Protein 3WWP (pdb70)

B-factor: mean 29.67, std 16.11, range [9.2, 500.0]

Sequence (1568 aa):
EGFMVSAHFILIHTICHGAWLWYKLIPLLQSAGHNATAIDLVASGIDPRQLEQIGTWEQYSEPLFTLIESIPEGKKVILVGESGGGINIALAAEKYPEKVSALVFHNALMPDIDHSPAFVYKKFSEVFTDWKDSIFSNYTYGNDTVTAVELGDRTLAENIFSNSPIEDVELAKHLVRKGSFFEQDLDTLPNFTSEGYGSIRRVYVYGEEDQIFSRDFQLWQINNYKPDKVYCVPSADHKIQISKVNELAQILQEVANSASDLLAVGFMVSAHFILIHTICHGAWLWYKLIPLLQSAGHNATAIDLVASGIDPRQLEQIGTWEQYSEPLFTLIESIPEGKKVILVGESGGGINIALAAEKYPEKVSALVFHNALMPDIDHSPAFVYKKFSEVFTDWKDSIFSNYTYGNDTVTAVELGDRTLAENIFSNSPIEDVELAKHLVRKGSFFEQDLDTLPNFTSEGYGSIRRVYVYGEEDQIFSRDFQLWQINNYKPDKVYCVPSADHKIQISKVNELAQILQEVANSASDLEGFMVSAHFILIHTICHGAWLWYKLIPLLQSAGHNATAIDLVASGIDPRQLEQIGTWEQYSEPLFTLIESIPEGKKVILVGESGGGINIALAAEKYPEKVSALVFHNALMPDIDHSPAFVYKKFSEVFTDWKDSIFSNYTYGNDTVTAVELGDRTLAENIFSNSPIEDVELAKHLVRKGSFFEQDLDTLPNFTSEGYGSIRRVYVYGEEDQIFSRDFQLWQINNYKPDKVYCVPSADHKIQISKVNELAQILQEVANSASDLGFMVSAHFILIHTICHGAWLWYKLIPLLQSAGHNATAIDLVASGIDPRQLEQIGTWEQYSEPLFTLIESIPEGKKVILVGESGGGINIALAAEKYPEKVSALVFHNALMPDIDHSPAFVYKKFSEVFTDWKDSIFSNYTYGNDTVTAVELGDRTLAENIFSNSPIEDVELAKHLVRKGSFFEQDLDTLPNFTSEGYGSIRRVYVYGEEDQIFSRDFQLWQINNYKPDKVYCVPSADHKIQISKVNELAQILQEVANSGFMVSAHFILIHTICHGAWLWYKLIPLLQSAGHNATAIDLVASGIDPRQLEQIGTWEQYSEPLFTLIESIPEGKKVILVGESGGGINIALAAEKYPEKVSALVFHNALMPDIDHSPAFVYKKFSEVFTDWKDSIFSNYTYGNDTVTAVELGDRTLAENIFSNSPIEDVELAKHLVRKGSFFEQDLDTLPNFTSEGYGSIRRVYVYGEEDQIFSRDFQLWQINNYKPDKVYCVPSADHKIQISKVNELAQILQEVANSAGFMVSAHFILIHTICHGAWLWYKLIPLLQSAGHNATAIDLVASGIDPRQLEQIGTWEQYSEPLFTLIESIPEGKKVILVGESGGGINIALAAEKYPEKVSALVFHNALMPDIDHSPAFVYKKFSEVFTDWKDSIFSNYTYGNDTVTAVELGDRTLAENIFSNSPIEDVELAKHLVRKGSFFEQDLDTLPNFTSEGYGSIRRVYVYGEEDQIFSRDFQLWQINNYKPDKVYCVPSADHKIQISKVNELAQILQEVANSASDLLAVA

Structure (mmCIF, N/CA/C/O backbone):
data_3WWP
#
_entry.id   3WWP
#
_cell.length_a   191.962
_cell.length_b   261.581
_cell.length_c   91.987
_cell.angle_alpha   90.00
_cell.angle_beta   90.00
_cell.angle_gamma   90.00
#
_symmetry.space_group_name_H-M   'C 2 2 2'
#
loop_
_entity.id
_entity.type
_entity.pdbx_description
1 polymer '(S)-hydroxynitrile lyase'
2 non-polymer 'CITRIC ACID'
3 non-polymer 1,2-ETHANEDIOL
4 non-polymer 'SULFATE ION'
5 non-polymer 'CHLORIDE ION'
6 water water
#
loop_
_atom_site.group_PDB
_atom_site.id
_atom_site.type_symbol
_atom_site.label_atom_id
_atom_site.label_alt_id
_atom_site.label_comp_id
_atom_site.label_asym_id
_atom_site.label_entity_id
_atom_site.label_seq_id
_atom_site.pdbx_PDB_ins_code
_atom_site.Cartn_x
_atom_site.Cartn_y
_atom_site.Cartn_z
_atom_site.occupancy
_atom_site.B_iso_or_equiv
_atom_site.auth_seq_id
_atom_site.auth_comp_id
_atom_site.auth_asym_id
_atom_site.auth_atom_id
_atom_site.pdbx_PDB_model_num
ATOM 1 N N . GLU A 1 23 ? -0.269 -48.374 -39.387 1.00 32.32 -2 GLU A N 1
ATOM 2 C CA . GLU A 1 23 ? -0.891 -46.994 -39.481 1.00 37.67 -2 GLU A CA 1
ATOM 3 C C . GLU A 1 23 ? -0.089 -46.120 -40.474 1.00 39.52 -2 GLU A C 1
ATOM 4 O O . GLU A 1 23 ? 1.156 -46.183 -40.489 1.00 40.46 -2 GLU A O 1
ATOM 10 N N . GLY A 1 24 ? -0.797 -45.367 -41.333 1.00 33.77 -1 GLY A N 1
ATOM 11 C CA . GLY A 1 24 ? -0.178 -44.462 -42.331 1.00 28.02 -1 GLY A CA 1
ATOM 12 C C . GLY A 1 24 ? -0.918 -43.126 -42.449 1.00 21.36 -1 GLY A C 1
ATOM 13 O O . GLY A 1 24 ? -1.368 -42.566 -41.453 1.00 21.88 -1 GLY A O 1
ATOM 14 N N . PHE A 1 25 ? -0.994 -42.573 -43.649 1.00 19.37 0 PHE A N 1
ATOM 15 C CA . PHE A 1 25 ? -1.673 -41.294 -43.851 1.00 18.57 0 PHE A CA 1
ATOM 16 C C . PHE A 1 25 ? -2.597 -41.347 -45.056 1.00 21.25 0 PHE A C 1
ATOM 17 O O . PHE A 1 25 ? -2.423 -42.154 -45.984 1.00 23.42 0 PHE A O 1
ATOM 25 N N . MET A 1 26 ? -3.570 -40.456 -45.059 1.00 18.61 1 MET A N 1
ATOM 26 C CA . MET A 1 26 ? -4.425 -40.295 -46.223 1.00 19.95 1 MET A CA 1
ATOM 27 C C . MET A 1 26 ? -4.873 -38.844 -46.269 1.00 20.42 1 MET A C 1
ATOM 28 O O . MET A 1 26 ? -4.628 -38.089 -45.335 1.00 17.87 1 MET A O 1
ATOM 33 N N . VAL A 1 27 ? -5.431 -38.453 -47.396 1.00 20.92 2 VAL A N 1
ATOM 34 C CA . VAL A 1 27 ? -5.876 -37.092 -47.574 1.00 26.28 2 VAL A CA 1
ATOM 35 C C . VAL A 1 27 ? -7.124 -36.794 -46.749 1.00 24.52 2 VAL A C 1
ATOM 36 O O . VAL A 1 27 ? -7.986 -37.656 -46.600 1.00 30.51 2 VAL A O 1
ATOM 40 N N . SER A 1 28 ? -7.033 -35.683 -46.018 1.00 22.14 3 SER A N 1
ATOM 41 C CA . SER A 1 28 ? -8.094 -35.054 -45.235 1.00 21.52 3 SER A CA 1
ATOM 42 C C . SER A 1 28 ? -8.777 -34.058 -46.142 1.00 26.92 3 SER A C 1
ATOM 43 O O . SER A 1 28 ? -8.135 -33.113 -46.573 1.00 23.17 3 SER A O 1
ATOM 46 N N . ALA A 1 29 ? -10.053 -34.286 -46.471 1.00 22.17 4 ALA A N 1
ATOM 47 C CA . ALA A 1 29 ? -10.754 -33.452 -47.434 1.00 19.26 4 ALA A CA 1
ATOM 48 C C . ALA A 1 29 ? -11.262 -32.181 -46.781 1.00 17.75 4 ALA A C 1
ATOM 49 O O . ALA A 1 29 ? -11.442 -32.100 -45.554 1.00 19.02 4 ALA A O 1
ATOM 51 N N . HIS A 1 30 ? -11.479 -31.166 -47.605 1.00 16.22 5 HIS A N 1
ATOM 52 C CA . HIS A 1 30 ? -12.155 -29.966 -47.141 1.00 18.15 5 HIS A CA 1
ATOM 53 C C . HIS A 1 30 ? -13.478 -29.899 -47.878 1.00 16.01 5 HIS A C 1
ATOM 54 O O . HIS A 1 30 ? -13.524 -29.683 -49.089 1.00 16.92 5 HIS A O 1
ATOM 61 N N . PHE A 1 31 ? -14.540 -30.201 -47.151 1.00 15.52 6 PHE A N 1
ATOM 62 C CA . PHE A 1 31 ? -15.902 -30.117 -47.681 1.00 13.71 6 PHE A CA 1
ATOM 63 C C . PHE A 1 31 ? -16.459 -28.712 -47.509 1.00 13.41 6 PHE A C 1
ATOM 64 O O . PHE A 1 31 ? -16.337 -28.094 -46.443 1.00 17.49 6 PHE A O 1
ATOM 72 N N . ILE A 1 32 ? -17.076 -28.211 -48.556 1.00 13.62 7 ILE A N 1
ATOM 73 C CA . ILE A 1 32 ? -17.858 -26.994 -48.469 1.00 13.90 7 ILE A CA 1
ATOM 74 C C . ILE A 1 32 ? -19.326 -27.356 -48.725 1.00 14.15 7 ILE A C 1
ATOM 75 O O . ILE A 1 32 ? -19.629 -28.006 -49.715 1.00 14.81 7 ILE A O 1
ATOM 80 N N . LEU A 1 33 ? -20.183 -27.029 -47.750 1.00 11.97 8 LEU A N 1
ATOM 81 C CA . LEU A 1 33 ? -21.564 -27.528 -47.671 1.00 11.67 8 LEU A CA 1
ATOM 82 C C . LEU A 1 33 ? -22.489 -26.363 -47.987 1.00 11.12 8 LEU A C 1
ATOM 83 O O . LEU A 1 33 ? -22.382 -25.316 -47.358 1.00 10.76 8 LEU A O 1
ATOM 88 N N . ILE A 1 34 ? -23.363 -26.540 -48.984 1.00 10.88 9 ILE A N 1
ATOM 89 C CA . ILE A 1 34 ? -24.153 -25.468 -49.576 1.00 10.47 9 ILE A CA 1
ATOM 90 C C . ILE A 1 34 ? -25.648 -25.823 -49.540 1.00 12.51 9 ILE A C 1
ATOM 91 O O . ILE A 1 34 ? -26.102 -26.820 -50.139 1.00 12.04 9 ILE A O 1
ATOM 96 N N . HIS A 1 35 ? -26.365 -25.018 -48.768 1.00 11.16 10 HIS A N 1
ATOM 97 C CA . HIS A 1 35 ? -27.795 -25.137 -48.543 1.00 10.43 10 HIS A CA 1
ATOM 98 C C . HIS A 1 35 ? -28.581 -24.792 -49.802 1.00 11.21 10 HIS A C 1
ATOM 99 O O . HIS A 1 35 ? -28.066 -24.148 -50.725 1.00 11.46 10 HIS A O 1
ATOM 106 N N . THR A 1 36 ? -29.876 -25.122 -49.781 1.00 11.55 11 THR A N 1
ATOM 107 C CA . THR A 1 36 ? -30.812 -24.774 -50.830 1.00 12.04 11 THR A CA 1
ATOM 108 C C . THR A 1 36 ? -31.480 -23.439 -50.540 1.00 13.14 11 THR A C 1
ATOM 109 O O . THR A 1 36 ? -31.347 -22.867 -49.443 1.00 11.87 11 THR A O 1
ATOM 113 N N . ILE A 1 37 ? -32.268 -22.961 -51.477 1.00 11.66 12 ILE A N 1
ATOM 114 C CA . ILE A 1 37 ? -32.982 -21.703 -51.245 1.00 13.46 12 ILE A CA 1
ATOM 115 C C . ILE A 1 37 ? -33.891 -21.805 -50.004 1.00 13.22 12 ILE A C 1
ATOM 116 O O . ILE A 1 37 ? -34.406 -22.905 -49.657 1.00 10.65 12 ILE A O 1
ATOM 121 N N . CYS A 1 38 ? -34.023 -20.681 -49.321 1.00 12.29 13 CYS A N 1
ATOM 122 C CA . CYS A 1 38 ? -34.846 -20.529 -48.100 1.00 13.21 13 CYS A CA 1
ATOM 123 C C . CYS A 1 38 ? -34.144 -21.020 -46.857 1.00 12.80 13 CYS A C 1
ATOM 124 O O . CYS A 1 38 ? -34.650 -20.797 -45.767 1.00 13.41 13 CYS A O 1
ATOM 127 N N . HIS A 1 39 ? -33.088 -21.827 -47.014 1.00 12.88 14 HIS A N 1
ATOM 128 C CA . HIS A 1 39 ? -32.364 -22.408 -45.871 1.00 11.95 14 HIS A CA 1
ATOM 129 C C . HIS A 1 39 ? -31.024 -21.696 -45.696 1.00 10.95 14 HIS A C 1
ATOM 130 O O . HIS A 1 39 ? -30.892 -20.527 -46.080 1.00 12.02 14 HIS A O 1
ATOM 137 N N . GLY A 1 40 ? -30.176 -22.261 -44.854 1.00 11.98 15 GLY A N 1
ATOM 138 C CA . GLY A 1 40 ? -28.897 -21.619 -44.496 1.00 11.11 15 GLY A CA 1
ATOM 139 C C . GLY A 1 40 ? -27.918 -22.625 -43.931 1.00 11.92 15 GLY A C 1
ATOM 140 O O . GLY A 1 40 ? -28.188 -23.840 -43.889 1.00 11.26 15 GLY A O 1
ATOM 141 N N . ALA A 1 41 ? -26.736 -22.120 -43.578 1.00 11.26 16 ALA A N 1
ATOM 142 C CA . ALA A 1 41 ? -25.648 -22.935 -43.089 1.00 10.77 16 ALA A CA 1
ATOM 143 C C . ALA A 1 41 ? -26.071 -23.782 -41.889 1.00 11.69 16 ALA A C 1
ATOM 144 O O . ALA A 1 41 ? -25.597 -24.889 -41.748 1.00 12.11 16 ALA A O 1
ATOM 146 N N . TRP A 1 42 ? -26.977 -23.250 -41.067 1.00 11.15 17 TRP A N 1
ATOM 147 C CA . TRP A 1 42 ? -27.511 -23.972 -39.905 1.00 11.75 17 TRP A CA 1
ATOM 148 C C . TRP A 1 42 ? -27.975 -25.401 -40.189 1.00 11.11 17 TRP A C 1
ATOM 149 O O . TRP A 1 42 ? -27.935 -26.247 -39.302 1.00 11.47 17 TRP A O 1
ATOM 160 N N . LEU A 1 43 ? -28.432 -25.667 -41.410 1.00 11.12 18 LEU A N 1
ATOM 161 C CA . LEU A 1 43 ? -29.030 -26.959 -41.750 1.00 11.51 18 LEU A CA 1
ATOM 162 C C . LEU A 1 43 ? -28.003 -28.093 -41.638 1.00 12.87 18 LEU A C 1
ATOM 163 O O . LEU A 1 43 ? -28.360 -29.262 -41.462 1.00 11.75 18 LEU A O 1
ATOM 168 N N . TRP A 1 44 ? -26.724 -27.733 -41.761 1.00 11.73 19 TRP A N 1
ATOM 169 C CA . TRP A 1 44 ? -25.618 -28.684 -41.735 1.00 11.74 19 TRP A CA 1
ATOM 170 C C . TRP A 1 44 ? -25.051 -28.953 -40.322 1.00 11.45 19 TRP A C 1
ATOM 171 O O . TRP A 1 44 ? -24.069 -29.661 -40.196 1.00 11.87 19 TRP A O 1
ATOM 182 N N . TYR A 1 45 ? -25.791 -28.560 -39.281 1.00 9.96 20 TYR A N 1
ATOM 183 C CA . TYR A 1 45 ? -25.305 -28.633 -37.914 1.00 9.59 20 TYR A CA 1
ATOM 184 C C . TYR A 1 45 ? -25.038 -30.032 -37.426 1.00 12.10 20 TYR A C 1
ATOM 185 O O . TYR A 1 45 ? -24.106 -30.213 -36.620 1.00 11.60 20 TYR A O 1
ATOM 194 N N . LYS A 1 46 ? -25.764 -31.037 -37.941 1.00 10.52 21 LYS A N 1
ATOM 195 C CA . LYS A 1 46 ? -25.484 -32.423 -37.517 1.00 11.64 21 LYS A CA 1
ATOM 196 C C . LYS A 1 46 ? -24.233 -33.020 -38.197 1.00 12.02 21 LYS A C 1
ATOM 197 O O . LYS A 1 46 ? -23.583 -33.934 -37.660 1.00 11.51 21 LYS A O 1
ATOM 203 N N . LEU A 1 47 ? -24.029 -32.653 -39.455 1.00 12.32 22 LEU A N 1
ATOM 204 C CA . LEU A 1 47 ? -23.008 -33.279 -40.292 1.00 12.73 22 LEU A CA 1
ATOM 205 C C . LEU A 1 47 ? -21.596 -32.778 -39.996 1.00 12.17 22 LEU A C 1
ATOM 206 O O . LEU A 1 47 ? -20.643 -33.571 -39.960 1.00 12.43 22 LEU A O 1
ATOM 211 N N . ILE A 1 48 ? -21.466 -31.483 -39.726 1.00 12.85 23 ILE A N 1
ATOM 212 C CA . ILE A 1 48 ? -20.150 -30.875 -39.575 1.00 12.16 23 ILE A CA 1
ATOM 213 C C . ILE A 1 48 ? -19.295 -31.537 -38.488 1.00 13.09 23 ILE A C 1
ATOM 214 O O . ILE A 1 48 ? -18.140 -31.905 -38.765 1.00 14.01 23 ILE A O 1
ATOM 219 N N . PRO A 1 49 ? -19.857 -31.784 -37.281 1.00 13.24 24 PRO A N 1
ATOM 220 C CA . PRO A 1 49 ? -19.059 -32.407 -36.223 1.00 14.17 24 PRO A CA 1
ATOM 221 C C . PRO A 1 49 ? -18.590 -33.819 -36.566 1.00 13.79 24 PRO A C 1
ATOM 222 O O . PRO A 1 49 ? -17.507 -34.232 -36.125 1.00 13.17 24 PRO A O 1
ATOM 226 N N . LEU A 1 50 ? -19.400 -34.578 -37.305 1.00 13.78 25 LEU A N 1
ATOM 227 C CA . LEU A 1 50 ? -19.025 -35.933 -37.723 1.00 13.84 25 LEU A CA 1
ATOM 228 C C . LEU A 1 50 ? -17.853 -35.902 -38.686 1.00 14.19 25 LEU A C 1
ATOM 229 O O . LEU A 1 50 ? -16.923 -36.703 -38.571 1.00 14.53 25 LEU A O 1
ATOM 234 N N . LEU A 1 51 ? -17.854 -34.946 -39.594 1.00 14.26 26 LEU A N 1
ATOM 235 C CA . LEU A 1 51 ? -16.770 -34.858 -40.566 1.00 15.43 26 LEU A CA 1
ATOM 236 C C . LEU A 1 51 ? -15.508 -34.361 -39.911 1.00 14.98 26 LEU A C 1
ATOM 237 O O . LEU A 1 51 ? -14.432 -34.917 -40.142 1.00 18.18 26 LEU A O 1
ATOM 242 N N . GLN A 1 52 ? -15.640 -33.402 -39.012 1.00 14.19 27 GLN A N 1
ATOM 243 C CA . GLN A 1 52 ? -14.502 -32.910 -38.257 1.00 19.31 27 GLN A CA 1
ATOM 244 C C . GLN A 1 52 ? -13.934 -33.933 -37.280 1.00 20.71 27 GLN A C 1
ATOM 245 O O . GLN A 1 52 ? -12.717 -34.069 -37.164 1.00 20.18 27 GLN A O 1
ATOM 251 N N . SER A 1 53 ? -14.807 -34.649 -36.578 1.00 18.16 28 SER A N 1
ATOM 252 C CA . SER A 1 53 ? -14.398 -35.675 -35.632 1.00 19.82 28 SER A CA 1
ATOM 253 C C . SER A 1 53 ? -13.544 -36.711 -36.350 1.00 19.91 28 SER A C 1
ATOM 254 O O . SER A 1 53 ? -12.562 -37.196 -35.826 1.00 19.85 28 SER A O 1
ATOM 257 N N . ALA A 1 54 ? -13.975 -37.059 -37.545 1.00 17.42 29 ALA A N 1
ATOM 258 C CA . ALA A 1 54 ? -13.348 -38.067 -38.353 1.00 17.51 29 ALA A CA 1
ATOM 259 C C . ALA A 1 54 ? -11.993 -37.621 -38.894 1.00 19.29 29 ALA A C 1
ATOM 260 O O . ALA A 1 54 ? -11.247 -38.435 -39.430 1.00 19.34 29 ALA A O 1
ATOM 262 N N . GLY A 1 55 ? -11.747 -36.327 -38.892 1.00 19.20 30 GLY A N 1
ATOM 263 C CA . GLY A 1 55 ? -10.458 -35.825 -39.347 1.00 20.70 30 GLY A CA 1
ATOM 264 C C . GLY A 1 55 ? -10.469 -34.988 -40.601 1.00 20.68 30 GLY A C 1
ATOM 265 O O . GLY A 1 55 ? -9.416 -34.527 -41.033 1.00 20.09 30 GLY A O 1
ATOM 266 N N . HIS A 1 56 ? -11.642 -34.769 -41.188 1.00 14.98 31 HIS A N 1
ATOM 267 C CA . HIS A 1 56 ? -11.779 -33.853 -42.301 1.00 13.83 31 HIS A CA 1
ATOM 268 C C . HIS A 1 56 ? -12.136 -32.427 -41.852 1.00 14.55 31 HIS A C 1
ATOM 269 O O . HIS A 1 56 ? -12.275 -32.134 -40.680 1.00 20.56 31 HIS A O 1
ATOM 276 N N . ASN A 1 57 ? -12.102 -31.518 -42.787 1.00 15.78 32 ASN A N 1
ATOM 277 C CA . ASN A 1 57 ? -12.545 -30.162 -42.589 1.00 16.71 32 ASN A CA 1
ATOM 278 C C . ASN A 1 57 ? -13.919 -29.977 -43.255 1.00 14.57 32 ASN A C 1
ATOM 279 O O . ASN A 1 57 ? -14.114 -30.412 -44.375 1.00 15.82 32 ASN A O 1
ATOM 284 N N . ALA A 1 58 ? -14.839 -29.271 -42.620 1.00 14.37 33 ALA A N 1
ATOM 285 C CA . ALA A 1 58 ? -16.160 -29.043 -43.222 1.00 15.10 33 ALA A CA 1
ATOM 286 C C . ALA A 1 58 ? -16.632 -27.635 -42.914 1.00 17.14 33 ALA A C 1
ATOM 287 O O . ALA A 1 58 ? -16.613 -27.214 -41.735 1.00 18.86 33 ALA A O 1
ATOM 289 N N . THR A 1 59 ? -16.944 -26.876 -43.959 1.00 13.70 34 THR A N 1
ATOM 290 C CA . THR A 1 59 ? -17.339 -25.491 -43.820 1.00 12.94 34 THR A CA 1
ATOM 291 C C . THR A 1 59 ? -18.725 -25.328 -44.418 1.00 13.03 34 THR A C 1
ATOM 292 O O . THR A 1 59 ? -18.968 -25.708 -45.559 1.00 13.31 34 THR A O 1
ATOM 296 N N . ALA A 1 60 ? -19.623 -24.733 -43.675 1.00 11.59 35 ALA A N 1
ATOM 297 C CA . ALA A 1 60 ? -20.932 -24.362 -44.263 1.00 12.60 35 ALA A CA 1
ATOM 298 C C . ALA A 1 60 ? -21.054 -22.858 -44.177 1.00 12.51 35 ALA A C 1
ATOM 299 O O . ALA A 1 60 ? -20.728 -22.263 -43.138 1.00 13.64 35 ALA A O 1
ATOM 301 N N . ILE A 1 61 ? -21.576 -22.253 -45.233 1.00 11.79 36 ILE A N 1
ATOM 302 C CA . ILE A 1 61 ? -21.746 -20.819 -45.279 1.00 13.24 36 ILE A CA 1
ATOM 303 C C . ILE A 1 61 ? -23.194 -20.461 -45.642 1.00 13.74 36 ILE A C 1
ATOM 304 O O . ILE A 1 61 ? -23.887 -21.273 -46.218 1.00 11.99 36 ILE A O 1
ATOM 309 N N . ASP A 1 62 ? -23.601 -19.238 -45.319 1.00 12.78 37 ASP A N 1
ATOM 310 C CA . ASP A 1 62 ? -24.881 -18.695 -45.760 1.00 13.68 37 ASP A CA 1
ATOM 311 C C . ASP A 1 62 ? -24.651 -18.054 -47.109 1.00 13.29 37 ASP A C 1
ATOM 312 O O . ASP A 1 62 ? -23.766 -17.215 -47.251 1.00 13.06 37 ASP A O 1
ATOM 317 N N . LEU A 1 63 ? -25.474 -18.396 -48.084 1.00 11.00 38 LEU A N 1
ATOM 318 C CA . LEU A 1 63 ? -25.529 -17.629 -49.329 1.00 12.37 38 LEU A CA 1
ATOM 319 C C . LEU A 1 63 ? -26.289 -16.298 -49.122 1.00 11.77 38 LEU A C 1
ATOM 320 O O . LEU A 1 63 ? -26.788 -16.008 -48.019 1.00 12.33 38 LEU A O 1
ATOM 325 N N . VAL A 1 64 ? -26.345 -15.455 -50.143 1.00 12.55 39 VAL A N 1
ATOM 326 C CA . VAL A 1 64 ? -26.929 -14.130 -49.975 1.00 11.92 39 VAL A CA 1
ATOM 327 C C . VAL A 1 64 ? -28.392 -14.289 -49.552 1.00 13.63 39 VAL A C 1
ATOM 328 O O . VAL A 1 64 ? -29.086 -15.166 -50.041 1.00 12.45 39 VAL A O 1
ATOM 332 N N . ALA A 1 65 ? -28.818 -13.453 -48.607 1.00 13.65 40 ALA A N 1
ATOM 333 C CA . ALA A 1 65 ? -30.204 -13.358 -48.138 1.00 14.11 40 ALA A CA 1
ATOM 334 C C . ALA A 1 65 ? -30.704 -14.666 -47.541 1.00 12.38 40 ALA A C 1
ATOM 335 O O . ALA A 1 65 ? -31.895 -14.938 -47.533 1.00 12.01 40 ALA A O 1
ATOM 337 N N . SER A 1 66 ? -29.773 -15.490 -47.088 1.00 11.75 41 SER A N 1
ATOM 338 C CA . SER A 1 66 ? -30.108 -16.790 -46.528 1.00 11.88 41 SER A CA 1
ATOM 339 C C . SER A 1 66 ? -29.533 -16.882 -45.086 1.00 12.92 41 SER A C 1
ATOM 340 O O . SER A 1 66 ? -28.505 -16.291 -44.787 1.00 13.17 41 SER A O 1
ATOM 343 N N . GLY A 1 67 ? -30.085 -17.798 -44.283 1.00 12.20 42 GLY A N 1
ATOM 344 C CA . GLY A 1 67 ? -29.648 -17.985 -42.901 1.00 11.80 42 GLY A CA 1
ATOM 345 C C . GLY A 1 67 ? -29.625 -16.647 -42.208 1.00 11.32 42 GLY A C 1
ATOM 346 O O . GLY A 1 67 ? -30.615 -15.926 -42.220 1.00 12.89 42 GLY A O 1
ATOM 347 N N . ILE A 1 68 ? -28.489 -16.272 -41.633 1.00 12.74 43 ILE A N 1
ATOM 348 C CA . ILE A 1 68 ? -28.406 -14.985 -40.956 1.00 12.50 43 ILE A CA 1
ATOM 349 C C . ILE A 1 68 ? -27.699 -13.911 -41.783 1.00 12.99 43 ILE A C 1
ATOM 350 O O . ILE A 1 68 ? -27.346 -12.834 -41.249 1.00 12.50 43 ILE A O 1
ATOM 355 N N . ASP A 1 69 ? -27.534 -14.149 -43.086 1.00 13.61 44 ASP A N 1
ATOM 356 C CA . ASP A 1 69 ? -26.955 -13.125 -43.938 1.00 12.00 44 ASP A CA 1
ATOM 357 C C . ASP A 1 69 ? -27.850 -11.887 -43.909 1.00 13.03 44 ASP A C 1
ATOM 358 O O . ASP A 1 69 ? -29.064 -11.998 -44.005 1.00 12.22 44 ASP A O 1
ATOM 363 N N . PRO A 1 70 ? -27.269 -10.691 -43.803 1.00 13.70 45 PRO A N 1
ATOM 364 C CA . PRO A 1 70 ? -28.149 -9.527 -43.552 1.00 14.27 45 PRO A CA 1
ATOM 365 C C . PRO A 1 70 ? -28.813 -8.917 -44.800 1.00 14.25 45 PRO A C 1
ATOM 366 O O . PRO A 1 70 ? -29.630 -8.017 -44.678 1.00 13.95 45 PRO A O 1
ATOM 370 N N . ARG A 1 71 ? -28.419 -9.347 -45.982 1.00 14.77 46 ARG A N 1
ATOM 371 C CA . ARG A 1 71 ? -29.085 -8.893 -47.190 1.00 15.37 46 ARG A CA 1
ATOM 372 C C . ARG A 1 71 ? -30.497 -9.436 -47.239 1.00 14.44 46 ARG A C 1
ATOM 373 O O . ARG A 1 71 ? -30.797 -10.495 -46.715 1.00 13.70 46 ARG A O 1
ATOM 381 N N . GLN A 1 72 ? -31.341 -8.752 -47.957 1.00 13.66 47 GLN A N 1
ATOM 382 C CA . GLN A 1 72 ? -32.659 -9.262 -48.201 1.00 15.67 47 GLN A CA 1
ATOM 383 C C . GLN A 1 72 ? -32.789 -9.615 -49.695 1.00 14.06 47 GLN A C 1
ATOM 384 O O . GLN A 1 72 ? -31.975 -9.177 -50.545 1.00 12.68 47 GLN A O 1
ATOM 390 N N . LEU A 1 73 ? -33.771 -10.447 -50.007 1.00 14.07 48 LEU A N 1
ATOM 391 C CA . LEU A 1 73 ? -33.782 -11.160 -51.291 1.00 13.31 48 LEU A CA 1
ATOM 392 C C . LEU A 1 73 ? -33.956 -10.165 -52.434 1.00 13.66 48 LEU A C 1
ATOM 393 O O . LEU A 1 73 ? -33.381 -10.324 -53.516 1.00 14.98 48 LEU A O 1
ATOM 398 N N . GLU A 1 74 ? -34.646 -9.066 -52.160 1.00 15.12 49 GLU A N 1
ATOM 399 C CA . GLU A 1 74 ? -34.896 -8.047 -53.207 1.00 15.43 49 GLU A CA 1
ATOM 400 C C . GLU A 1 74 ? -33.655 -7.330 -53.731 1.00 18.43 49 GLU A C 1
ATOM 401 O O . GLU A 1 74 ? -33.714 -6.679 -54.760 1.00 16.78 49 GLU A O 1
ATOM 407 N N . GLN A 1 75 ? -32.547 -7.469 -53.017 1.00 13.52 50 GLN A N 1
ATOM 408 C CA . GLN A 1 75 ? -31.260 -6.912 -53.435 1.00 14.53 50 GLN A CA 1
ATOM 409 C C . GLN A 1 75 ? -30.562 -7.689 -54.515 1.00 12.78 50 GLN A C 1
ATOM 410 O O . GLN A 1 75 ? -29.536 -7.244 -55.028 1.00 14.12 50 GLN A O 1
ATOM 416 N N . ILE A 1 76 ? -31.047 -8.902 -54.794 1.00 13.41 51 ILE A N 1
ATOM 417 C CA . ILE A 1 76 ? -30.471 -9.740 -55.847 1.00 14.05 51 ILE A CA 1
ATOM 418 C C . ILE A 1 76 ? -31.532 -10.314 -56.769 1.00 13.74 51 ILE A C 1
ATOM 419 O O . ILE A 1 76 ? -32.728 -10.364 -56.433 1.00 14.89 51 ILE A O 1
ATOM 424 N N . GLY A 1 77 ? -31.101 -10.663 -57.985 1.00 15.93 52 GLY A N 1
ATOM 425 C CA . GLY A 1 77 ? -31.984 -11.321 -58.930 1.00 14.27 52 GLY A CA 1
ATOM 426 C C . GLY A 1 77 ? -31.356 -12.413 -59.783 1.00 13.89 52 GLY A C 1
ATOM 427 O O . GLY A 1 77 ? -31.981 -12.870 -60.745 1.00 17.52 52 GLY A O 1
ATOM 428 N N . THR A 1 78 ? -30.149 -12.856 -59.426 1.00 14.83 53 THR A N 1
ATOM 429 C CA . THR A 1 78 ? -29.401 -13.765 -60.258 1.00 15.16 53 THR A CA 1
ATOM 430 C C . THR A 1 78 ? -28.643 -14.770 -59.408 1.00 16.30 53 THR A C 1
ATOM 431 O O . THR A 1 78 ? -28.285 -14.498 -58.249 1.00 12.93 53 THR A O 1
ATOM 435 N N . TRP A 1 79 ? -28.328 -15.891 -60.024 1.00 15.16 54 TRP A N 1
ATOM 436 C CA . TRP A 1 79 ? -27.503 -16.914 -59.401 1.00 15.23 54 TRP A CA 1
ATOM 437 C C . TRP A 1 79 ? -26.086 -16.463 -59.128 1.00 14.77 54 TRP A C 1
ATOM 438 O O . TRP A 1 79 ? -25.447 -16.919 -58.152 1.00 15.12 54 TRP A O 1
ATOM 449 N N . GLU A 1 80 ? -25.549 -15.624 -60.007 1.00 15.76 55 GLU A N 1
ATOM 450 C CA . GLU A 1 80 ? -24.149 -15.154 -59.848 1.00 15.77 55 GLU A CA 1
ATOM 451 C C . GLU A 1 80 ? -24.066 -14.320 -58.575 1.00 14.61 55 GLU A C 1
ATOM 452 O O . GLU A 1 80 ? -23.185 -14.519 -57.727 1.00 15.32 55 GLU A O 1
ATOM 458 N N . GLN A 1 81 ? -25.072 -13.475 -58.370 1.00 14.41 56 GLN A N 1
ATOM 459 C CA . GLN A 1 81 ? -25.129 -12.679 -57.139 1.00 14.86 56 GLN A CA 1
ATOM 460 C C . GLN A 1 81 ? -25.357 -13.544 -55.900 1.00 14.11 56 GLN A C 1
ATOM 461 O O . GLN A 1 81 ? -24.679 -13.384 -54.872 1.00 14.04 56 GLN A O 1
ATOM 467 N N . TYR A 1 82 ? -26.339 -14.436 -56.006 1.00 13.90 57 TYR A N 1
ATOM 468 C CA . TYR A 1 82 ? -26.712 -15.347 -54.912 1.00 12.67 57 TYR A CA 1
ATOM 469 C C . TYR A 1 82 ? -25.532 -16.181 -54.409 1.00 14.06 57 TYR A C 1
ATOM 470 O O . TYR A 1 82 ? -25.382 -16.362 -53.203 1.00 11.81 57 TYR A O 1
ATOM 479 N N . SER A 1 83 ? -24.650 -16.570 -55.336 1.00 12.18 58 SER A N 1
ATOM 480 C CA . SER A 1 83 ? -23.567 -17.505 -55.098 1.00 13.90 58 SER A CA 1
ATOM 481 C C . SER A 1 83 ? -22.292 -16.837 -54.635 1.00 13.63 58 SER A C 1
ATOM 482 O O . SER A 1 83 ? -21.313 -17.522 -54.327 1.00 13.52 58 SER A O 1
ATOM 485 N N . GLU A 1 84 ? -22.274 -15.502 -54.581 1.00 14.94 59 GLU A N 1
ATOM 486 C CA . GLU A 1 84 ? -21.012 -14.798 -54.291 1.00 17.32 59 GLU A CA 1
ATOM 487 C C . GLU A 1 84 ? -20.260 -15.321 -53.060 1.00 16.98 59 GLU A C 1
ATOM 488 O O . GLU A 1 84 ? -19.034 -15.438 -53.085 1.00 18.36 59 GLU A O 1
ATOM 494 N N . PRO A 1 85 ? -20.987 -15.673 -51.978 1.00 16.36 60 PRO A N 1
ATOM 495 C CA . PRO A 1 85 ? -20.241 -16.110 -50.799 1.00 14.26 60 PRO A CA 1
ATOM 496 C C . PRO A 1 85 ? -19.479 -17.389 -51.036 1.00 14.23 60 PRO A C 1
ATOM 497 O O . PRO A 1 85 ? -18.409 -17.577 -50.467 1.00 14.41 60 PRO A O 1
ATOM 501 N N . LEU A 1 86 ? -20.008 -18.246 -51.904 1.00 15.25 61 LEU A N 1
ATOM 502 C CA . LEU A 1 86 ? -19.335 -19.490 -52.253 1.00 14.16 61 LEU A CA 1
ATOM 503 C C . LEU A 1 86 ? -18.131 -19.203 -53.174 1.00 14.36 61 LEU A C 1
ATOM 504 O O . LEU A 1 86 ? -17.044 -19.733 -52.966 1.00 14.88 61 LEU A O 1
ATOM 509 N N . PHE A 1 87 ? -18.290 -18.276 -54.097 1.00 15.02 62 PHE A N 1
ATOM 510 C CA . PHE A 1 87 ? -17.190 -17.900 -54.991 1.00 16.31 62 PHE A CA 1
ATOM 511 C C . PHE A 1 87 ? -16.051 -17.263 -54.200 1.00 17.95 62 PHE A C 1
ATOM 512 O O . PHE A 1 87 ? -14.879 -17.630 -54.389 1.00 16.45 62 PHE A O 1
ATOM 520 N N . THR A 1 88 ? -16.400 -16.376 -53.268 1.00 17.48 63 THR A N 1
ATOM 521 C CA . THR A 1 88 ? -15.425 -15.729 -52.377 1.00 20.34 63 THR A CA 1
ATOM 522 C C . THR A 1 88 ? -14.657 -16.731 -51.504 1.00 21.44 63 THR A C 1
ATOM 523 O O . THR A 1 88 ? -13.427 -16.688 -51.417 1.00 18.71 63 THR A O 1
ATOM 527 N N . LEU A 1 89 ? -15.358 -17.733 -50.985 1.00 18.98 64 LEU A N 1
ATOM 528 C CA . LEU A 1 89 ? -14.723 -18.797 -50.212 1.00 18.81 64 LEU A CA 1
ATOM 529 C C . LEU A 1 89 ? -13.705 -19.563 -51.056 1.00 19.09 64 LEU A C 1
ATOM 530 O O . LEU A 1 89 ? -12.618 -19.877 -50.592 1.00 18.66 64 LEU A O 1
ATOM 535 N N . ILE A 1 90 ? -14.125 -19.953 -52.245 1.00 16.03 65 ILE A N 1
ATOM 536 C CA . ILE A 1 90 ? -13.307 -20.761 -53.118 1.00 19.42 65 ILE A CA 1
ATOM 537 C C . ILE A 1 90 ? -12.035 -19.990 -53.505 1.00 23.65 65 ILE A C 1
ATOM 538 O O . ILE A 1 90 ? -10.943 -20.552 -53.550 1.00 24.28 65 ILE A O 1
ATOM 543 N N . GLU A 1 91 ? -12.180 -18.692 -53.711 1.00 22.91 66 GLU A N 1
ATOM 544 C CA . GLU A 1 91 ? -11.044 -17.833 -54.030 1.00 22.42 66 GLU A CA 1
ATOM 545 C C . GLU A 1 91 ? -10.020 -17.736 -52.905 1.00 27.50 66 GLU A C 1
ATOM 546 O O . GLU A 1 91 ? -8.849 -17.503 -53.161 1.00 29.64 66 GLU A O 1
ATOM 552 N N . SER A 1 92 ? -10.443 -18.011 -51.682 1.00 24.22 67 SER A N 1
ATOM 553 C CA . SER A 1 92 ? -9.574 -17.978 -50.531 1.00 27.18 67 SER A CA 1
ATOM 554 C C . SER A 1 92 ? -8.810 -19.287 -50.329 1.00 28.55 67 SER A C 1
ATOM 555 O O . SER A 1 92 ? -8.010 -19.383 -49.416 1.00 29.21 67 SER A O 1
ATOM 558 N N . ILE A 1 93 ? -9.149 -20.325 -51.084 1.00 23.73 68 ILE A N 1
ATOM 559 C CA . ILE A 1 93 ? -8.511 -21.624 -50.895 1.00 25.42 68 ILE A CA 1
ATOM 560 C C . ILE A 1 93 ? -7.083 -21.505 -51.450 1.00 26.98 68 ILE A C 1
ATOM 561 O O . ILE A 1 93 ? -6.907 -21.046 -52.577 1.00 26.23 68 ILE A O 1
ATOM 566 N N . PRO A 1 94 ? -6.079 -21.951 -50.678 1.00 31.14 69 PRO A N 1
ATOM 567 C CA . PRO A 1 94 ? -4.698 -21.756 -51.137 1.00 33.09 69 PRO A CA 1
ATOM 568 C C . PRO A 1 94 ? -4.384 -22.493 -52.421 1.00 36.47 69 PRO A C 1
ATOM 569 O O . PRO A 1 94 ? -4.976 -23.534 -52.716 1.00 28.54 69 PRO A O 1
ATOM 573 N N . GLU A 1 95 ? -3.396 -21.978 -53.147 1.00 39.21 70 GLU A N 1
ATOM 574 C CA . GLU A 1 95 ? -3.081 -22.472 -54.471 1.00 44.36 70 GLU A CA 1
ATOM 575 C C . GLU A 1 95 ? -2.679 -23.920 -54.348 1.00 34.61 70 GLU A C 1
ATOM 576 O O . GLU A 1 95 ? -2.136 -24.336 -53.326 1.00 34.97 70 GLU A O 1
ATOM 582 N N . GLY A 1 96 ? -3.092 -24.717 -55.324 1.00 44.29 71 GLY A N 1
ATOM 583 C CA . GLY A 1 96 ? -2.891 -26.158 -55.258 1.00 49.09 71 GLY A CA 1
ATOM 584 C C . GLY A 1 96 ? -3.695 -26.973 -54.246 1.00 47.89 71 GLY A C 1
ATOM 585 O O . GLY A 1 96 ? -3.578 -28.192 -54.244 1.00 52.44 71 GLY A O 1
ATOM 586 N N . LYS A 1 97 ? -4.458 -26.346 -53.346 1.00 43.25 72 LYS A N 1
ATOM 587 C CA . LYS A 1 97 ? -5.450 -27.103 -52.551 1.00 34.60 72 LYS A CA 1
ATOM 588 C C . LYS A 1 97 ? -6.808 -27.148 -53.271 1.00 27.75 72 LYS A C 1
ATOM 589 O O . LYS A 1 97 ? -7.118 -26.287 -54.103 1.00 25.72 72 LYS A O 1
ATOM 595 N N . LYS A 1 98 ? -7.594 -28.187 -52.982 1.00 23.39 73 LYS A N 1
ATOM 596 C CA . LYS A 1 98 ? -8.890 -28.365 -53.648 1.00 20.80 73 LYS A CA 1
ATOM 597 C C . LYS A 1 98 ? -9.946 -28.684 -52.592 1.00 19.88 73 LYS A C 1
ATOM 598 O O . LYS A 1 98 ? -9.608 -29.178 -51.516 1.00 19.71 73 LYS A O 1
ATOM 604 N N . VAL A 1 99 ? -11.216 -28.500 -52.959 1.00 18.11 74 VAL A N 1
ATOM 605 C CA . VAL A 1 99 ? -12.330 -28.781 -52.062 1.00 18.35 74 VAL A CA 1
ATOM 606 C C . VAL A 1 99 ? -13.357 -29.736 -52.710 1.00 15.51 74 VAL A C 1
ATOM 607 O O . VAL A 1 99 ? -13.430 -29.886 -53.923 1.00 17.26 74 VAL A O 1
ATOM 611 N N . ILE A 1 100 ? -14.177 -30.344 -51.875 1.00 14.82 75 ILE A N 1
ATOM 612 C CA . ILE A 1 100 ? -15.307 -31.133 -52.334 1.00 14.74 75 ILE A CA 1
ATOM 613 C C . ILE A 1 100 ? -16.565 -30.330 -52.011 1.00 15.54 75 ILE A C 1
ATOM 614 O O . ILE A 1 100 ? -16.761 -29.944 -50.843 1.00 15.06 75 ILE A O 1
ATOM 619 N N . LEU A 1 101 ? -17.338 -29.991 -53.037 1.00 14.38 76 LEU A N 1
ATOM 620 C CA . LEU A 1 101 ? -18.563 -29.200 -52.871 1.00 13.04 76 LEU A CA 1
ATOM 621 C C . LEU A 1 101 ? -19.724 -30.129 -52.721 1.00 13.58 76 LEU A C 1
ATOM 622 O O . LEU A 1 101 ? -19.920 -31.025 -53.551 1.00 15.32 76 LEU A O 1
ATOM 627 N N . VAL A 1 102 ? -20.481 -29.940 -51.639 1.00 13.05 77 VAL A N 1
ATOM 628 C CA . VAL A 1 102 ? -21.698 -30.697 -51.411 1.00 12.36 77 VAL A CA 1
ATOM 629 C C . VAL A 1 102 ? -22.862 -29.720 -51.482 1.00 12.04 77 VAL A C 1
ATOM 630 O O . VAL A 1 102 ? -22.956 -28.803 -50.660 1.00 11.92 77 VAL A O 1
ATOM 634 N N . GLY A 1 103 ? -23.760 -29.924 -52.440 1.00 11.67 78 GLY A N 1
ATOM 635 C CA . GLY A 1 103 ? -24.955 -29.082 -52.569 1.00 11.62 78 GLY A CA 1
ATOM 636 C C . GLY A 1 103 ? -26.246 -29.865 -52.379 1.00 12.24 78 GLY A C 1
ATOM 637 O O . GLY A 1 103 ? -26.362 -30.981 -52.890 1.00 12.19 78 GLY A O 1
ATOM 638 N N . GLU A 1 104 ? -27.156 -29.333 -51.556 1.00 11.39 79 GLU A N 1
ATOM 639 C CA . GLU A 1 104 ? -28.437 -29.999 -51.237 1.00 11.05 79 GLU A CA 1
ATOM 640 C C . GLU A 1 104 ? -29.570 -29.278 -51.945 1.00 11.33 79 GLU A C 1
ATOM 641 O O . GLU A 1 104 ? -29.597 -28.056 -52.014 1.00 12.22 79 GLU A O 1
ATOM 647 N N . SER A 1 105 ? -30.460 -30.053 -52.539 1.00 14.00 80 SER A N 1
ATOM 648 C CA . SER A 1 105 ? -31.598 -29.544 -53.287 1.00 14.35 80 SER A CA 1
ATOM 649 C C . SER A 1 105 ? -31.191 -28.507 -54.349 1.00 13.70 80 SER A C 1
ATOM 650 O O . SER A 1 105 ? -30.311 -28.783 -55.163 1.00 17.07 80 SER A O 1
ATOM 653 N N . GLY A 1 106 ? -31.659 -27.273 -54.246 1.00 13.14 81 GLY A N 1
ATOM 654 C CA . GLY A 1 106 ? -31.269 -26.210 -55.178 1.00 12.47 81 GLY A CA 1
ATOM 655 C C . GLY A 1 106 ? -29.804 -25.770 -55.106 1.00 13.26 81 GLY A C 1
ATOM 656 O O . GLY A 1 106 ? -29.260 -25.203 -56.055 1.00 15.99 81 GLY A O 1
ATOM 657 N N . GLY A 1 107 ? -29.143 -26.099 -54.011 1.00 13.75 82 GLY A N 1
ATOM 658 C CA . GLY A 1 107 ? -27.680 -25.948 -53.881 1.00 12.49 82 GLY A CA 1
ATOM 659 C C . GLY A 1 107 ? -26.878 -26.687 -54.931 1.00 13.86 82 GLY A C 1
ATOM 660 O O . GLY A 1 107 ? -25.720 -26.362 -55.198 1.00 11.54 82 GLY A O 1
ATOM 661 N N . GLY A 1 108 ? -27.481 -27.679 -55.557 1.00 12.49 83 GLY A N 1
ATOM 662 C CA . GLY A 1 108 ? -26.816 -28.304 -56.725 1.00 13.02 83 GLY A CA 1
ATOM 663 C C . GLY A 1 108 ? -26.483 -27.305 -57.832 1.00 11.75 83 GLY A C 1
ATOM 664 O O . GLY A 1 108 ? -25.471 -27.436 -58.476 1.00 12.76 83 GLY A O 1
ATOM 665 N N . ILE A 1 109 ? -27.342 -26.311 -58.057 1.00 12.91 84 ILE A N 1
ATOM 666 C CA . ILE A 1 109 ? -27.079 -25.279 -59.071 1.00 12.85 84 ILE A CA 1
ATOM 667 C C . ILE A 1 109 ? -25.839 -24.461 -58.662 1.00 13.64 84 ILE A C 1
ATOM 668 O O . ILE A 1 109 ? -24.923 -24.206 -59.479 1.00 13.52 84 ILE A O 1
ATOM 673 N N . ASN A 1 110 ? -25.793 -24.064 -57.390 1.00 13.82 85 ASN A N 1
ATOM 674 C CA . ASN A 1 110 ? -24.650 -23.268 -56.899 1.00 12.57 85 ASN A CA 1
ATOM 675 C C . ASN A 1 110 ? -23.347 -24.006 -57.091 1.00 14.49 85 ASN A C 1
ATOM 676 O O . ASN A 1 110 ? -22.326 -23.382 -57.424 1.00 13.20 85 ASN A O 1
ATOM 681 N N . ILE A 1 111 ? -23.316 -25.291 -56.728 1.00 14.11 86 ILE A N 1
ATOM 682 C CA . ILE A 1 111 ? -22.061 -26.034 -56.833 1.00 13.73 86 ILE A CA 1
ATOM 683 C C . ILE A 1 111 ? -21.633 -26.265 -58.304 1.00 12.60 86 ILE A C 1
ATOM 684 O O . ILE A 1 111 ? -20.448 -26.235 -58.621 1.00 13.37 86 ILE A O 1
ATOM 689 N N . ALA A 1 112 ? -22.601 -26.401 -59.194 1.00 13.16 87 ALA A N 1
ATOM 690 C CA . ALA A 1 112 ? -22.317 -26.513 -60.606 1.00 13.64 87 ALA A CA 1
ATOM 691 C C . ALA A 1 112 ? -21.724 -25.219 -61.167 1.00 16.40 87 ALA A C 1
ATOM 692 O O . ALA A 1 112 ? -20.698 -25.231 -61.877 1.00 13.83 87 ALA A O 1
ATOM 694 N N . LEU A 1 113 ? -22.342 -24.103 -60.828 1.00 13.43 88 LEU A N 1
ATOM 695 C CA . LEU A 1 113 ? -21.778 -22.803 -61.146 1.00 15.54 88 LEU A CA 1
ATOM 696 C C . LEU A 1 113 ? -20.369 -22.611 -60.631 1.00 15.82 88 LEU A C 1
ATOM 697 O O . LEU A 1 113 ? -19.527 -22.089 -61.349 1.00 15.33 88 LEU A O 1
ATOM 702 N N . ALA A 1 114 ? -20.102 -22.953 -59.375 1.00 13.01 89 ALA A N 1
ATOM 703 C CA . ALA A 1 114 ? -18.774 -22.809 -58.832 1.00 14.98 89 ALA A CA 1
ATOM 704 C C . ALA A 1 114 ? -17.746 -23.683 -59.567 1.00 18.17 89 ALA A C 1
ATOM 705 O O . ALA A 1 114 ? -16.611 -23.236 -59.793 1.00 17.43 89 ALA A O 1
ATOM 707 N N . ALA A 1 115 ? -18.121 -24.924 -59.890 1.00 16.57 90 ALA A N 1
ATOM 708 C CA . ALA A 1 115 ? -17.238 -25.842 -60.620 1.00 15.59 90 ALA A CA 1
ATOM 709 C C . ALA A 1 115 ? -16.912 -25.271 -61.998 1.00 17.40 90 ALA A C 1
ATOM 710 O O . ALA A 1 115 ? -15.791 -25.440 -62.500 1.00 17.38 90 ALA A O 1
ATOM 712 N N . GLU A 1 116 ? -17.917 -24.700 -62.643 1.00 15.92 91 GLU A N 1
ATOM 713 C CA . GLU A 1 116 ? -17.702 -24.058 -63.928 1.00 19.12 91 GLU A CA 1
ATOM 714 C C . GLU A 1 116 ? -16.690 -22.898 -63.858 1.00 18.70 91 GLU A C 1
ATOM 715 O O . GLU A 1 116 ? -15.926 -22.686 -64.802 1.00 18.58 91 GLU A O 1
ATOM 721 N N . LYS A 1 117 ? -16.800 -22.089 -62.821 1.00 19.03 92 LYS A N 1
ATOM 722 C CA . LYS A 1 117 ? -15.964 -20.920 -62.651 1.00 20.69 92 LYS A CA 1
ATOM 723 C C . LYS A 1 117 ? -14.579 -21.256 -62.131 1.00 21.41 92 LYS A C 1
ATOM 724 O O . LYS A 1 117 ? -13.635 -20.546 -62.440 1.00 16.99 92 LYS A O 1
ATOM 730 N N . TYR A 1 118 ? -14.469 -22.254 -61.258 1.00 16.63 93 TYR A N 1
ATOM 731 C CA . TYR A 1 118 ? -13.212 -22.619 -60.637 1.00 18.28 93 TYR A CA 1
ATOM 732 C C . TYR A 1 118 ? -12.951 -24.121 -60.680 1.00 16.99 93 TYR A C 1
ATOM 733 O O . TYR A 1 118 ? -12.739 -24.745 -59.640 1.00 17.88 93 TYR A O 1
ATOM 742 N N . PRO A 1 119 ? -12.943 -24.716 -61.870 1.00 19.28 94 PRO A N 1
ATOM 743 C CA . PRO A 1 119 ? -12.790 -26.168 -61.924 1.00 19.66 94 PRO A CA 1
ATOM 744 C C . PRO A 1 119 ? -11.460 -26.659 -61.341 1.00 22.25 94 PRO A C 1
ATOM 745 O O . PRO A 1 119 ? -11.405 -27.757 -60.742 1.00 18.03 94 PRO A O 1
ATOM 749 N N . GLU A 1 120 ? -10.444 -25.794 -61.353 1.00 19.86 95 GLU A N 1
ATOM 750 C CA . GLU A 1 120 ? -9.138 -26.157 -60.839 1.00 20.97 95 GLU A CA 1
ATOM 751 C C . GLU A 1 120 ? -9.118 -26.249 -59.304 1.00 21.56 95 GLU A C 1
ATOM 752 O O . GLU A 1 120 ? -8.172 -26.769 -58.718 1.00 19.42 95 GLU A O 1
ATOM 758 N N . LYS A 1 121 ? -10.173 -25.767 -58.641 1.00 20.14 96 LYS A N 1
ATOM 759 C CA . LYS A 1 121 ? -10.216 -25.757 -57.174 1.00 16.95 96 LYS A CA 1
ATOM 760 C C . LYS A 1 121 ? -11.064 -26.903 -56.583 1.00 17.23 96 LYS A C 1
ATOM 761 O O . LYS A 1 121 ? -11.127 -27.071 -55.365 1.00 19.02 96 LYS A O 1
ATOM 767 N N . VAL A 1 122 ? -11.777 -27.605 -57.446 1.00 17.74 97 VAL A N 1
ATOM 768 C CA . VAL A 1 122 ? -12.779 -28.593 -57.022 1.00 19.58 97 VAL A CA 1
ATOM 769 C C . VAL A 1 122 ? -12.352 -30.009 -57.385 1.00 18.33 97 VAL A C 1
ATOM 770 O O . VAL A 1 122 ? -12.295 -30.361 -58.569 1.00 18.88 97 VAL A O 1
ATOM 774 N N . SER A 1 123 ? -12.226 -30.860 -56.372 1.00 20.04 98 SER A N 1
ATOM 775 C CA . SER A 1 123 ? -11.945 -32.281 -56.601 1.00 21.54 98 SER A CA 1
ATOM 776 C C . SER A 1 123 ? -13.142 -33.133 -56.914 1.00 20.90 98 SER A C 1
ATOM 777 O O . SER A 1 123 ? -13.001 -34.155 -57.574 1.00 20.50 98 SER A O 1
ATOM 780 N N . ALA A 1 124 ? -14.294 -32.818 -56.324 1.00 17.58 99 ALA A N 1
ATOM 781 C CA . ALA A 1 124 ? -15.522 -33.569 -56.606 1.00 15.70 99 ALA A CA 1
ATOM 782 C C . ALA A 1 124 ? -16.736 -32.718 -56.247 1.00 15.00 99 ALA A C 1
ATOM 783 O O . ALA A 1 124 ? -16.657 -31.861 -55.355 1.00 13.94 99 ALA A O 1
ATOM 785 N N . LEU A 1 125 ? -17.850 -33.036 -56.889 1.00 13.62 100 LEU A N 1
ATOM 786 C CA . LEU A 1 125 ? -19.156 -32.466 -56.583 1.00 13.53 100 LEU A CA 1
ATOM 787 C C . LEU A 1 125 ? -20.048 -33.561 -56.025 1.00 15.56 100 LEU A C 1
ATOM 788 O O . LEU A 1 125 ? -20.182 -34.610 -56.635 1.00 15.96 100 LEU A O 1
ATOM 793 N N . VAL A 1 126 ? -20.714 -33.298 -54.907 1.00 13.65 101 VAL A N 1
ATOM 794 C CA . VAL A 1 126 ? -21.660 -34.252 -54.349 1.00 14.01 101 VAL A CA 1
ATOM 795 C C . VAL A 1 126 ? -23.028 -33.591 -54.281 1.00 12.20 101 VAL A C 1
ATOM 796 O O . VAL A 1 126 ? -23.214 -32.521 -53.649 1.00 11.94 101 VAL A O 1
ATOM 800 N N . PHE A 1 127 ? -23.939 -34.163 -55.065 1.00 11.65 102 PHE A N 1
ATOM 801 C CA . PHE A 1 127 ? -25.317 -33.760 -55.129 1.00 13.41 102 PHE A CA 1
ATOM 802 C C . PHE A 1 127 ? -26.117 -34.541 -54.073 1.00 13.11 102 PHE A C 1
ATOM 803 O O . PHE A 1 127 ? -26.083 -35.794 -54.024 1.00 16.02 102 PHE A O 1
ATOM 811 N N . HIS A 1 128 ? -26.820 -33.798 -53.219 1.00 12.94 103 HIS A N 1
ATOM 812 C CA . HIS A 1 128 ? -27.538 -34.358 -52.065 1.00 11.62 103 HIS A CA 1
ATOM 813 C C . HIS A 1 128 ? -29.016 -34.087 -52.276 1.00 11.01 103 HIS A C 1
ATOM 814 O O . HIS A 1 128 ? -29.449 -32.948 -52.102 1.00 10.55 103 HIS A O 1
ATOM 821 N N . ASN A 1 129 ? -29.758 -35.064 -52.796 1.00 12.02 104 ASN A N 1
ATOM 822 C CA . ASN A 1 129 ? -31.139 -34.796 -53.340 1.00 11.36 104 ASN A CA 1
ATOM 823 C C . ASN A 1 129 ? -31.218 -33.457 -54.084 1.00 12.53 104 ASN A C 1
ATOM 824 O O . ASN A 1 129 ? -32.077 -32.593 -53.799 1.00 12.87 104 ASN A O 1
ATOM 829 N N . ALA A 1 130 ? -30.303 -33.264 -55.038 1.00 10.99 105 ALA A N 1
ATOM 830 C CA . ALA A 1 130 ? -30.039 -31.944 -55.554 1.00 11.46 105 ALA A CA 1
ATOM 831 C C . ALA A 1 130 ? -30.235 -31.863 -57.038 1.00 12.55 105 ALA A C 1
ATOM 832 O O . ALA A 1 130 ? -30.067 -32.849 -57.743 1.00 14.29 105 ALA A O 1
ATOM 834 N N . LEU A 1 131 ? -30.686 -30.702 -57.499 1.00 13.13 106 LEU A N 1
ATOM 835 C CA . LEU A 1 131 ? -30.714 -30.419 -58.922 1.00 13.07 106 LEU A CA 1
ATOM 836 C C . LEU A 1 131 ? -29.309 -30.529 -59.520 1.00 12.82 106 LEU A C 1
ATOM 837 O O . LEU A 1 131 ? -28.347 -29.922 -59.021 1.00 14.15 106 LEU A O 1
ATOM 842 N N . MET A 1 132 ? -29.183 -31.371 -60.554 1.00 14.86 107 MET A N 1
ATOM 843 C CA . MET A 1 132 ? -27.896 -31.656 -61.171 1.00 12.85 107 MET A CA 1
ATOM 844 C C . MET A 1 132 ? -27.968 -31.318 -62.655 1.00 16.23 107 MET A C 1
ATOM 845 O O . MET A 1 132 ? -28.517 -32.086 -63.468 1.00 15.83 107 MET A O 1
ATOM 850 N N . PRO A 1 133 ? -27.416 -30.158 -63.016 1.00 14.57 108 PRO A N 1
ATOM 851 C CA . PRO A 1 133 ? -27.512 -29.712 -64.396 1.00 13.79 108 PRO A CA 1
ATOM 852 C C . PRO A 1 133 ? -26.687 -30.574 -65.307 1.00 15.00 108 PRO A C 1
ATOM 853 O O . PRO A 1 133 ? -25.856 -31.374 -64.844 1.00 15.24 108 PRO A O 1
ATOM 857 N N . ASP A 1 134 ? -26.842 -30.321 -66.606 1.00 17.76 109 ASP A N 1
ATOM 858 C CA . ASP A 1 134 ? -26.027 -30.983 -67.623 1.00 18.00 109 ASP A CA 1
ATOM 859 C C . ASP A 1 134 ? -25.262 -29.932 -68.451 1.00 20.52 109 ASP A C 1
ATOM 860 O O . ASP A 1 134 ? -25.132 -28.777 -68.042 1.00 18.82 109 ASP A O 1
ATOM 865 N N . ILE A 1 135 ? -24.565 -30.371 -69.493 1.00 22.11 110 ILE A N 1
ATOM 866 C CA . ILE A 1 135 ? -23.780 -29.426 -70.292 1.00 18.60 110 ILE A CA 1
ATOM 867 C C . ILE A 1 135 ? -24.323 -29.211 -71.715 1.00 23.15 110 ILE A C 1
ATOM 868 O O . ILE A 1 135 ? -23.655 -28.605 -72.564 1.00 24.21 110 ILE A O 1
ATOM 873 N N . ASP A 1 136 ? -25.494 -29.732 -72.017 1.00 18.57 111 ASP A N 1
ATOM 874 C CA . ASP A 1 136 ? -26.021 -29.559 -73.361 1.00 22.12 111 ASP A CA 1
ATOM 875 C C . ASP A 1 136 ? -27.344 -28.835 -73.388 1.00 21.41 111 ASP A C 1
ATOM 876 O O . ASP A 1 136 ? -27.834 -28.529 -74.452 1.00 21.39 111 ASP A O 1
ATOM 881 N N . HIS A 1 137 ? -27.941 -28.591 -72.222 1.00 18.04 112 HIS A N 1
ATOM 882 C CA . HIS A 1 137 ? -29.148 -27.780 -72.131 1.00 16.58 112 HIS A CA 1
ATOM 883 C C . HIS A 1 137 ? -28.865 -26.545 -71.264 1.00 17.40 112 HIS A C 1
ATOM 884 O O . HIS A 1 137 ? -27.814 -26.448 -70.605 1.00 18.77 112 HIS A O 1
ATOM 891 N N . SER A 1 138 ? -29.786 -25.602 -71.320 1.00 17.25 113 SER A N 1
ATOM 892 C CA . SER A 1 138 ? -29.747 -24.432 -70.474 1.00 20.84 113 SER A CA 1
ATOM 893 C C . SER A 1 138 ? -29.661 -24.810 -68.985 1.00 17.64 113 SER A C 1
ATOM 894 O O . SER A 1 138 ? -30.061 -25.912 -68.597 1.00 16.48 113 SER A O 1
ATOM 897 N N . PRO A 1 139 ? -28.990 -23.972 -68.192 1.00 19.70 114 PRO A N 1
ATOM 898 C CA . PRO A 1 139 ? -28.820 -24.347 -66.808 1.00 16.47 114 PRO A CA 1
ATOM 899 C C . PRO A 1 139 ? -30.123 -24.577 -66.084 1.00 16.64 114 PRO A C 1
ATOM 900 O O . PRO A 1 139 ? -30.110 -25.248 -65.055 1.00 17.37 114 PRO A O 1
ATOM 904 N N . ALA A 1 140 ? -31.241 -24.067 -66.612 1.00 15.80 115 ALA A N 1
ATOM 905 C CA . ALA A 1 140 ? -32.510 -24.257 -65.948 1.00 16.05 115 ALA A CA 1
ATOM 906 C C . ALA A 1 140 ? -33.174 -25.610 -66.206 1.00 16.37 115 ALA A C 1
ATOM 907 O O . ALA A 1 140 ? -34.258 -25.864 -65.674 1.00 15.20 115 ALA A O 1
ATOM 909 N N . PHE A 1 141 ? -32.669 -26.330 -67.193 1.00 16.15 116 PHE A N 1
ATOM 910 C CA . PHE A 1 141 ? -33.325 -27.549 -67.698 1.00 15.35 116 PHE A CA 1
ATOM 911 C C . PHE A 1 141 ? -33.860 -28.484 -66.608 1.00 16.32 116 PHE A C 1
ATOM 912 O O . PHE A 1 141 ? -35.061 -28.828 -66.604 1.00 16.54 116 PHE A O 1
ATOM 920 N N . VAL A 1 142 ? -33.014 -28.863 -65.654 1.00 16.42 117 VAL A N 1
ATOM 921 C CA . VAL A 1 142 ? -33.491 -29.758 -64.560 1.00 15.45 117 VAL A CA 1
ATOM 922 C C . VAL A 1 142 ? -34.493 -29.118 -63.597 1.00 15.23 117 VAL A C 1
ATOM 923 O O . VAL A 1 142 ? -35.396 -29.792 -63.074 1.00 15.56 117 VAL A O 1
ATOM 927 N N . TYR A 1 143 ? -34.400 -27.801 -63.420 1.00 14.30 118 TYR A N 1
ATOM 928 C CA . TYR A 1 143 ? -35.321 -27.090 -62.575 1.00 14.33 118 TYR A CA 1
ATOM 929 C C . TYR A 1 143 ? -36.674 -27.034 -63.240 1.00 15.48 118 TYR A C 1
ATOM 930 O O . TYR A 1 143 ? -37.728 -27.149 -62.597 1.00 16.39 118 TYR A O 1
ATOM 939 N N . LYS A 1 144 ? -36.670 -26.791 -64.541 1.00 15.90 119 LYS A N 1
ATOM 940 C CA . LYS A 1 144 ? -37.943 -26.739 -65.276 1.00 18.28 119 LYS A CA 1
ATOM 941 C C . LYS A 1 144 ? -38.642 -28.102 -65.248 1.00 16.03 119 LYS A C 1
ATOM 942 O O . LYS A 1 144 ? -39.868 -28.184 -65.111 1.00 17.13 119 LYS A O 1
ATOM 948 N N . LYS A 1 145 ? -37.865 -29.166 -65.335 1.00 15.94 120 LYS A N 1
ATOM 949 C CA . LYS A 1 145 ? -38.422 -30.505 -65.186 1.00 16.33 120 LYS A CA 1
ATOM 950 C C . LYS A 1 145 ? -39.005 -30.705 -63.780 1.00 19.25 120 LYS A C 1
ATOM 951 O O . LYS A 1 145 ? -40.176 -31.113 -63.613 1.00 18.32 120 LYS A O 1
ATOM 957 N N . PHE A 1 146 ? -38.223 -30.370 -62.754 1.00 17.30 121 PHE A N 1
ATOM 958 C CA . PHE A 1 146 ? -38.765 -30.461 -61.392 1.00 17.65 121 PHE A CA 1
ATOM 959 C C . PHE A 1 146 ? -40.100 -29.736 -61.290 1.00 17.60 121 PHE A C 1
ATOM 960 O O . PHE A 1 146 ? -41.071 -30.236 -60.687 1.00 18.16 121 PHE A O 1
ATOM 968 N N . SER A 1 147 ? -40.133 -28.512 -61.821 1.00 18.25 122 SER A N 1
ATOM 969 C CA . SER A 1 147 ? -41.312 -27.676 -61.708 1.00 19.26 122 SER A CA 1
ATOM 970 C C . SER A 1 147 ? -42.525 -28.257 -62.425 1.00 22.21 122 SER A C 1
ATOM 971 O O . SER A 1 147 ? -43.652 -27.956 -62.025 1.00 22.25 122 SER A O 1
ATOM 974 N N . GLU A 1 148 ? -42.297 -28.999 -63.517 1.00 21.25 123 GLU A N 1
ATOM 975 C CA . GLU A 1 148 ? -43.397 -29.684 -64.235 1.00 28.10 123 GLU A CA 1
ATOM 976 C C . GLU A 1 148 ? -43.937 -30.845 -63.422 1.00 25.60 123 GLU A C 1
ATOM 977 O O . GLU A 1 148 ? -45.117 -31.056 -63.352 1.00 28.01 123 GLU A O 1
ATOM 983 N N . VAL A 1 149 ? -43.060 -31.478 -62.661 1.00 25.38 124 VAL A N 1
ATOM 984 C CA . VAL A 1 149 ? -43.295 -32.797 -62.125 1.00 24.92 124 VAL A CA 1
ATOM 985 C C . VAL A 1 149 ? -43.737 -32.750 -60.646 1.00 26.12 124 VAL A C 1
ATOM 986 O O . VAL A 1 149 ? -44.454 -33.644 -60.172 1.00 22.02 124 VAL A O 1
ATOM 990 N N . PHE A 1 150 ? -43.489 -31.610 -59.988 1.00 21.48 125 PHE A N 1
ATOM 991 C CA . PHE A 1 150 ? -43.941 -31.356 -58.605 1.00 21.20 125 PHE A CA 1
ATOM 992 C C . PHE A 1 150 ? -44.627 -30.003 -58.493 1.00 21.60 125 PHE A C 1
ATOM 993 O O . PHE A 1 150 ? -44.022 -28.978 -58.796 1.00 19.46 125 PHE A O 1
ATOM 1001 N N . THR A 1 151 ? -45.915 -29.999 -58.139 1.00 20.50 126 THR A N 1
ATOM 1002 C CA . THR A 1 151 ? -46.666 -28.755 -58.015 1.00 20.29 126 THR A CA 1
ATOM 1003 C C . THR A 1 151 ? -47.492 -28.738 -56.733 1.00 21.20 126 THR A C 1
ATOM 1004 O O . THR A 1 151 ? -48.290 -27.833 -56.502 1.00 21.70 126 THR A O 1
ATOM 1008 N N . ASP A 1 152 ? -47.209 -29.659 -55.828 1.00 23.80 127 ASP A N 1
ATOM 1009 C CA . ASP A 1 152 ? -48.037 -29.785 -54.628 1.00 20.10 127 ASP A CA 1
ATOM 1010 C C . ASP A 1 152 ? -47.506 -28.926 -53.477 1.00 20.24 127 ASP A C 1
ATOM 1011 O O . ASP A 1 152 ? -47.069 -29.471 -52.457 1.00 19.53 127 ASP A O 1
ATOM 1016 N N . TRP A 1 153 ? -47.637 -27.593 -53.602 1.00 20.11 128 TRP A N 1
ATOM 1017 C CA . TRP A 1 153 ? -46.914 -26.643 -52.737 1.00 21.15 128 TRP A CA 1
ATOM 1018 C C . TRP A 1 153 ? -47.711 -26.272 -51.486 1.00 20.12 128 TRP A C 1
ATOM 1019 O O . TRP A 1 153 ? -47.238 -25.569 -50.602 1.00 16.79 128 TRP A O 1
ATOM 1030 N N . LYS A 1 154 ? -48.915 -26.810 -51.376 1.00 17.66 129 LYS A N 1
ATOM 1031 C CA . LYS A 1 154 ? -49.704 -26.719 -50.150 1.00 18.19 129 LYS A CA 1
ATOM 1032 C C . LYS A 1 154 ? -49.777 -25.307 -49.581 1.00 18.61 129 LYS A C 1
ATOM 1033 O O . LYS A 1 154 ? -50.313 -24.385 -50.228 1.00 18.58 129 LYS A O 1
ATOM 1039 N N . ASP A 1 155 ? -49.224 -25.106 -48.388 1.00 16.56 130 ASP A N 1
ATOM 1040 C CA . ASP A 1 155 ? -49.371 -23.837 -47.699 1.00 18.25 130 ASP A CA 1
ATOM 1041 C C . ASP A 1 155 ? -48.170 -22.897 -47.907 1.00 17.36 130 ASP A C 1
ATOM 1042 O O . ASP A 1 155 ? -48.048 -21.856 -47.241 1.00 18.17 130 ASP A O 1
ATOM 1047 N N . SER A 1 156 ? -47.276 -23.258 -48.812 1.00 17.78 131 SER A N 1
ATOM 1048 C CA . SER A 1 156 ? -46.180 -22.342 -49.143 1.00 16.04 131 SER A CA 1
ATOM 1049 C C . SER A 1 156 ? -46.733 -21.128 -49.884 1.00 20.77 131 SER A C 1
ATOM 1050 O O . SER A 1 156 ? -47.732 -21.228 -50.607 1.00 19.11 131 SER A O 1
ATOM 1053 N N . ILE A 1 157 ? -46.095 -19.980 -49.676 1.00 18.92 132 ILE A N 1
ATOM 1054 C CA . ILE A 1 157 ? -46.599 -18.714 -50.176 1.00 18.28 132 ILE A CA 1
ATOM 1055 C C . ILE A 1 157 ? -45.686 -18.149 -51.254 1.00 20.75 132 ILE A C 1
ATOM 1056 O O . ILE A 1 157 ? -44.471 -18.043 -51.061 1.00 19.36 132 ILE A O 1
ATOM 1061 N N . PHE A 1 158 ? -46.249 -17.934 -52.443 1.00 17.97 133 PHE A N 1
ATOM 1062 C CA . PHE A 1 158 ? -45.490 -17.359 -53.534 1.00 19.23 133 PHE A CA 1
ATOM 1063 C C . PHE A 1 158 ? -45.776 -15.879 -53.657 1.00 23.06 133 PHE A C 1
ATOM 1064 O O . PHE A 1 158 ? -46.893 -15.426 -53.413 1.00 24.31 133 PHE A O 1
ATOM 1072 N N . SER A 1 159 ? -44.744 -15.113 -53.958 1.00 19.46 134 SER A N 1
ATOM 1073 C CA . SER A 1 159 ? -44.873 -13.688 -54.054 1.00 18.24 134 SER A CA 1
ATOM 1074 C C . SER A 1 159 ? -43.973 -13.245 -55.194 1.00 18.63 134 SER A C 1
ATOM 1075 O O . SER A 1 159 ? -43.237 -14.048 -55.775 1.00 18.61 134 SER A O 1
ATOM 1078 N N . ASN A 1 160 ? -43.976 -11.971 -55.522 1.00 20.40 135 ASN A N 1
ATOM 1079 C CA . ASN A 1 160 ? -42.943 -11.514 -56.423 1.00 22.41 135 ASN A CA 1
ATOM 1080 C C . ASN A 1 160 ? -42.462 -10.101 -56.212 1.00 19.76 135 ASN A C 1
ATOM 1081 O O . ASN A 1 160 ? -43.005 -9.367 -55.410 1.00 19.31 135 ASN A O 1
ATOM 1086 N N . TYR A 1 161 ? -41.298 -9.824 -56.771 1.00 18.37 136 TYR A N 1
ATOM 1087 C CA . TYR A 1 161 ? -40.709 -8.505 -56.697 1.00 17.78 136 TYR A CA 1
ATOM 1088 C C . TYR A 1 161 ? -40.064 -8.177 -58.033 1.00 16.09 136 TYR A C 1
ATOM 1089 O O . TYR A 1 161 ? -39.815 -9.049 -58.842 1.00 17.37 136 TYR A O 1
ATOM 1098 N N . THR A 1 162 ? -39.720 -6.917 -58.232 1.00 16.84 137 THR A N 1
ATOM 1099 C CA . THR A 1 162 ? -39.047 -6.489 -59.453 1.00 16.62 137 THR A CA 1
ATOM 1100 C C . THR A 1 162 ? -37.552 -6.432 -59.294 1.00 16.09 137 THR A C 1
ATOM 1101 O O . THR A 1 162 ? -37.056 -5.931 -58.299 1.00 17.41 137 THR A O 1
ATOM 1105 N N . TYR A 1 163 ? -36.832 -7.032 -60.225 1.00 14.67 138 TYR A N 1
ATOM 1106 C CA . TYR A 1 163 ? -35.395 -6.895 -60.285 1.00 15.74 138 TYR A CA 1
ATOM 1107 C C . TYR A 1 163 ? -35.016 -6.644 -61.742 1.00 16.89 138 TYR A C 1
ATOM 1108 O O . TYR A 1 163 ? -35.360 -7.445 -62.626 1.00 16.44 138 TYR A O 1
ATOM 1117 N N . GLY A 1 164 ? -34.455 -5.461 -62.016 1.00 17.62 139 GLY A N 1
ATOM 1118 C CA . GLY A 1 164 ? -34.274 -5.006 -63.409 1.00 16.81 139 GLY A CA 1
ATOM 1119 C C . GLY A 1 164 ? -35.597 -4.963 -64.143 1.00 16.13 139 GLY A C 1
ATOM 1120 O O . GLY A 1 164 ? -36.559 -4.381 -63.638 1.00 17.63 139 GLY A O 1
ATOM 1121 N N . ASN A 1 165 ? -35.636 -5.507 -65.356 1.00 16.85 140 ASN A N 1
ATOM 1122 C CA . ASN A 1 165 ? -36.876 -5.563 -66.137 1.00 17.86 140 ASN A CA 1
ATOM 1123 C C . ASN A 1 165 ? -37.796 -6.701 -65.754 1.00 22.56 140 ASN A C 1
ATOM 1124 O O . ASN A 1 165 ? -38.905 -6.789 -66.286 1.00 23.28 140 ASN A O 1
ATOM 1129 N N . ASP A 1 166 ? -37.343 -7.582 -64.857 1.00 20.81 141 ASP A N 1
ATOM 1130 C CA . ASP A 1 166 ? -38.035 -8.864 -64.599 1.00 22.54 141 ASP A CA 1
ATOM 1131 C C . ASP A 1 166 ? -38.873 -8.849 -63.347 1.00 22.34 141 ASP A C 1
ATOM 1132 O O . ASP A 1 166 ? -38.530 -8.165 -62.372 1.00 21.94 141 ASP A O 1
ATOM 1137 N N . THR A 1 167 ? -39.973 -9.603 -63.333 1.00 22.69 142 THR A N 1
ATOM 1138 C CA . THR A 1 167 ? -40.581 -9.900 -62.061 1.00 23.35 142 THR A CA 1
ATOM 1139 C C . THR A 1 167 ? -40.218 -11.296 -61.607 1.00 23.39 142 THR A C 1
ATOM 1140 O O . THR A 1 167 ? -40.272 -12.244 -62.364 1.00 20.15 142 THR A O 1
ATOM 1144 N N . VAL A 1 168 ? -39.643 -11.343 -60.416 1.00 20.37 143 VAL A N 1
ATOM 1145 C CA . VAL A 1 168 ? -38.992 -12.525 -59.879 1.00 17.14 143 VAL A CA 1
ATOM 1146 C C . VAL A 1 168 ? -39.958 -13.138 -58.899 1.00 18.57 143 VAL A C 1
ATOM 1147 O O . VAL A 1 168 ? -40.567 -12.424 -58.096 1.00 16.90 143 VAL A O 1
ATOM 1151 N N . THR A 1 169 ? -40.168 -14.445 -59.037 1.00 17.22 144 THR A N 1
ATOM 1152 C CA . THR A 1 169 ? -41.024 -15.189 -58.146 1.00 18.41 144 THR A CA 1
ATOM 1153 C C . THR A 1 169 ? -40.211 -15.737 -56.967 1.00 15.37 144 THR A C 1
ATOM 1154 O O . THR A 1 169 ? -39.140 -16.359 -57.129 1.00 18.32 144 THR A O 1
ATOM 1158 N N . ALA A 1 170 ? -40.758 -15.489 -55.795 1.00 18.01 145 ALA A N 1
ATOM 1159 C CA . ALA A 1 170 ? -40.146 -15.890 -54.528 1.00 18.20 145 ALA A CA 1
ATOM 1160 C C . ALA A 1 170 ? -41.113 -16.830 -53.800 1.00 16.97 145 ALA A C 1
ATOM 1161 O O . ALA A 1 170 ? -42.338 -16.781 -54.023 1.00 15.72 145 ALA A O 1
ATOM 1163 N N . VAL A 1 171 ? -40.577 -17.650 -52.893 1.00 16.14 146 VAL A N 1
ATOM 1164 C CA . VAL A 1 171 ? -41.387 -18.588 -52.108 1.00 14.33 146 VAL A CA 1
ATOM 1165 C C . VAL A 1 171 ? -41.000 -18.530 -50.639 1.00 15.58 146 VAL A C 1
ATOM 1166 O O . VAL A 1 171 ? -39.830 -18.306 -50.303 1.00 14.57 146 VAL A O 1
ATOM 1170 N N . GLU A 1 172 ? -41.998 -18.648 -49.783 1.00 15.24 147 GLU A N 1
ATOM 1171 C CA . GLU A 1 172 ? -41.816 -18.847 -48.340 1.00 16.32 147 GLU A CA 1
ATOM 1172 C C . GLU A 1 172 ? -42.425 -20.194 -47.960 1.00 15.81 147 GLU A C 1
ATOM 1173 O O . GLU A 1 172 ? -43.579 -20.469 -48.289 1.00 16.08 147 GLU A O 1
ATOM 1179 N N . LEU A 1 173 ? -41.595 -21.102 -47.468 1.00 14.22 148 LEU A N 1
ATOM 1180 C CA . LEU A 1 173 ? -42.008 -22.491 -47.316 1.00 13.74 148 LEU A CA 1
ATOM 1181 C C . LEU A 1 173 ? -43.056 -22.605 -46.194 1.00 14.26 148 LEU A C 1
ATOM 1182 O O . LEU A 1 173 ? -42.823 -22.150 -45.056 1.00 14.54 148 LEU A O 1
ATOM 1187 N N . GLY A 1 174 ? -44.143 -23.308 -46.480 1.00 15.82 149 GLY A N 1
ATOM 1188 C CA . GLY A 1 174 ? -45.219 -23.467 -45.508 1.00 15.76 149 GLY A CA 1
ATOM 1189 C C . GLY A 1 174 ? -44.891 -24.526 -44.448 1.00 16.95 149 GLY A C 1
ATOM 1190 O O . GLY A 1 174 ? -44.052 -25.426 -44.658 1.00 14.02 149 GLY A O 1
ATOM 1191 N N . ASP A 1 175 ? -45.684 -24.536 -43.389 1.00 15.11 150 ASP A N 1
ATOM 1192 C CA . ASP A 1 175 ? -45.486 -25.526 -42.314 1.00 20.41 150 ASP A CA 1
ATOM 1193 C C . ASP A 1 175 ? -45.740 -26.957 -42.822 1.00 16.80 150 ASP A C 1
ATOM 1194 O O . ASP A 1 175 ? -44.965 -27.863 -42.553 1.00 15.02 150 ASP A O 1
ATOM 1199 N N . ARG A 1 176 ? -46.805 -27.154 -43.590 1.00 17.39 151 ARG A N 1
ATOM 1200 C CA . ARG A 1 176 ? -47.099 -28.474 -44.145 1.00 16.70 151 ARG A CA 1
ATOM 1201 C C . ARG A 1 176 ? -46.085 -28.900 -45.189 1.00 16.40 151 ARG A C 1
ATOM 1202 O O . ARG A 1 176 ? -45.664 -30.064 -45.222 1.00 17.00 151 ARG A O 1
ATOM 1210 N N . THR A 1 177 ? -45.651 -27.966 -46.030 1.00 15.19 152 THR A N 1
ATOM 1211 C CA . THR A 1 177 ? -44.559 -28.267 -46.944 1.00 14.65 152 THR A CA 1
ATOM 1212 C C . THR A 1 177 ? -43.335 -28.788 -46.194 1.00 13.16 152 THR A C 1
ATOM 1213 O O . THR A 1 177 ? -42.755 -29.845 -46.549 1.00 13.37 152 THR A O 1
ATOM 1217 N N . LEU A 1 178 ? -42.983 -28.104 -45.119 1.00 13.24 153 LEU A N 1
ATOM 1218 C CA . LEU A 1 178 ? -41.782 -28.472 -44.340 1.00 13.00 153 LEU A CA 1
ATOM 1219 C C . LEU A 1 178 ? -41.969 -29.846 -43.694 1.00 14.61 153 LEU A C 1
ATOM 1220 O O . LEU A 1 178 ? -41.116 -30.710 -43.801 1.00 14.09 153 LEU A O 1
ATOM 1225 N N . ALA A 1 179 ? -43.107 -30.044 -43.038 1.00 13.64 154 ALA A N 1
ATOM 1226 C CA . ALA A 1 179 ? -43.366 -31.293 -42.329 1.00 13.78 154 ALA A CA 1
ATOM 1227 C C . ALA A 1 179 ? -43.574 -32.497 -43.230 1.00 14.48 154 ALA A C 1
ATOM 1228 O O . ALA A 1 179 ? -43.147 -33.595 -42.890 1.00 13.84 154 ALA A O 1
ATOM 1230 N N . GLU A 1 180 ? -44.276 -32.309 -44.348 1.00 15.34 155 GLU A N 1
ATOM 1231 C CA . GLU A 1 180 ? -44.845 -33.424 -45.098 1.00 15.51 155 GLU A CA 1
ATOM 1232 C C . GLU A 1 180 ? -44.034 -33.716 -46.358 1.00 13.95 155 GLU A C 1
ATOM 1233 O O . GLU A 1 180 ? -43.974 -34.851 -46.812 1.00 14.69 155 GLU A O 1
ATOM 1239 N N . ASN A 1 181 ? -43.397 -32.698 -46.913 1.00 13.79 156 ASN A N 1
ATOM 1240 C CA . ASN A 1 181 ? -42.628 -32.877 -48.130 1.00 12.43 156 ASN A CA 1
ATOM 1241 C C . ASN A 1 181 ? -41.073 -32.821 -48.000 1.00 14.47 156 ASN A C 1
ATOM 1242 O O . ASN A 1 181 ? -40.383 -33.494 -48.732 1.00 15.18 156 ASN A O 1
ATOM 1247 N N . ILE A 1 182 ? -40.559 -31.970 -47.126 1.00 13.31 157 ILE A N 1
ATOM 1248 C CA . ILE A 1 182 ? -39.125 -31.697 -47.062 1.00 13.88 157 ILE A CA 1
ATOM 1249 C C . ILE A 1 182 ? -38.489 -32.479 -45.902 1.00 13.48 157 ILE A C 1
ATOM 1250 O O . ILE A 1 182 ? -37.600 -33.297 -46.117 1.00 14.62 157 ILE A O 1
ATOM 1255 N N . PHE A 1 183 ? -38.969 -32.253 -44.680 1.00 11.76 158 PHE A N 1
ATOM 1256 C CA . PHE A 1 183 ? -38.452 -32.938 -43.495 1.00 12.84 158 PHE A CA 1
ATOM 1257 C C . PHE A 1 183 ? -39.339 -34.126 -43.084 1.00 14.97 158 PHE A C 1
ATOM 1258 O O . PHE A 1 183 ? -39.578 -34.370 -41.908 1.00 14.72 158 PHE A O 1
ATOM 1266 N N . SER A 1 184 ? -39.777 -34.888 -44.062 1.00 16.50 159 SER A N 1
ATOM 1267 C CA . SER A 1 184 ? -40.798 -35.874 -43.866 1.00 15.46 159 SER A CA 1
ATOM 1268 C C . SER A 1 184 ? -40.435 -37.120 -43.071 1.00 17.59 159 SER A C 1
ATOM 1269 O O . SER A 1 184 ? -41.338 -37.836 -42.625 1.00 16.36 159 SER A O 1
ATOM 1272 N N . ASN A 1 185 ? -39.146 -37.419 -42.874 1.00 12.91 160 ASN A N 1
ATOM 1273 C CA . ASN A 1 185 ? -38.735 -38.476 -41.968 1.00 14.33 160 ASN A CA 1
ATOM 1274 C C . ASN A 1 185 ? -37.691 -38.007 -40.981 1.00 13.36 160 ASN A C 1
ATOM 1275 O O . ASN A 1 185 ? -36.718 -38.731 -40.679 1.00 13.78 160 ASN A O 1
ATOM 1280 N N . SER A 1 186 ? -37.811 -36.730 -40.627 1.00 13.90 161 SER A N 1
ATOM 1281 C CA . SER A 1 186 ? -36.900 -36.064 -39.706 1.00 13.52 161 SER A CA 1
ATOM 1282 C C . SER A 1 186 ? -37.585 -35.875 -38.348 1.00 14.54 161 SER A C 1
ATOM 1283 O O . SER A 1 186 ? -38.812 -35.864 -38.246 1.00 13.38 161 SER A O 1
ATOM 1286 N N . PRO A 1 187 ? -36.793 -35.671 -37.308 1.00 14.49 162 PRO A N 1
ATOM 1287 C CA . PRO A 1 187 ? -37.352 -35.427 -35.978 1.00 15.03 162 PRO A CA 1
ATOM 1288 C C . PRO A 1 187 ? -38.234 -34.197 -35.976 1.00 15.52 162 PRO A C 1
ATOM 1289 O O . PRO A 1 187 ? -37.929 -33.225 -36.687 1.00 13.32 162 PRO A O 1
ATOM 1293 N N . ILE A 1 188 ? -39.326 -34.191 -35.200 1.00 13.24 163 ILE A N 1
ATOM 1294 C CA . ILE A 1 188 ? -40.217 -33.033 -35.295 1.00 16.47 163 ILE A CA 1
ATOM 1295 C C . ILE A 1 188 ? -39.518 -31.778 -34.818 1.00 12.72 163 ILE A C 1
ATOM 1296 O O . ILE A 1 188 ? -39.893 -30.685 -35.232 1.00 13.68 163 ILE A O 1
ATOM 1301 N N . GLU A 1 189 ? -38.558 -31.930 -33.913 1.00 12.63 164 GLU A N 1
ATOM 1302 C CA . GLU A 1 189 ? -37.703 -30.795 -33.482 1.00 15.38 164 GLU A CA 1
ATOM 1303 C C . GLU A 1 189 ? -37.025 -30.106 -34.680 1.00 13.56 164 GLU A C 1
ATOM 1304 O O . GLU A 1 189 ? -36.891 -28.884 -34.706 1.00 11.87 164 GLU A O 1
ATOM 1310 N N . ASP A 1 190 ? -36.536 -30.896 -35.627 1.00 12.17 165 ASP A N 1
ATOM 1311 C CA . ASP A 1 190 ? -35.949 -30.305 -36.827 1.00 12.18 165 ASP A CA 1
ATOM 1312 C C . ASP A 1 190 ? -36.927 -29.562 -37.700 1.00 11.80 165 ASP A C 1
ATOM 1313 O O . ASP A 1 190 ? -36.582 -28.553 -38.334 1.00 11.65 165 ASP A O 1
ATOM 1318 N N . VAL A 1 191 ? -38.181 -30.001 -37.689 1.00 14.55 166 VAL A N 1
ATOM 1319 C CA . VAL A 1 191 ? -39.218 -29.255 -38.401 1.00 13.83 166 VAL A CA 1
ATOM 1320 C C . VAL A 1 191 ? -39.407 -27.921 -37.716 1.00 12.21 166 VAL A C 1
ATOM 1321 O O . VAL A 1 191 ? -39.548 -26.886 -38.364 1.00 11.98 166 VAL A O 1
ATOM 1325 N N . GLU A 1 192 ? -39.489 -27.940 -36.393 1.00 12.31 167 GLU A N 1
ATOM 1326 C CA . GLU A 1 192 ? -39.665 -26.721 -35.662 1.00 13.10 167 GLU A CA 1
ATOM 1327 C C . GLU A 1 192 ? -38.482 -25.749 -35.881 1.00 12.64 167 GLU A C 1
ATOM 1328 O O . GLU A 1 192 ? -38.658 -24.520 -35.980 1.00 14.07 167 GLU A O 1
ATOM 1334 N N . LEU A 1 193 ? -37.268 -26.292 -35.865 1.00 12.27 168 LEU A N 1
ATOM 1335 C CA . LEU A 1 193 ? -36.071 -25.493 -36.120 1.00 12.13 168 LEU A CA 1
ATOM 1336 C C . LEU A 1 193 ? -36.194 -24.770 -37.454 1.00 11.57 168 LEU A C 1
ATOM 1337 O O . LEU A 1 193 ? -36.057 -23.541 -37.525 1.00 11.36 168 LEU A O 1
ATOM 1342 N N . ALA A 1 194 ? -36.485 -25.529 -38.506 1.00 12.08 169 ALA A N 1
ATOM 1343 C CA . ALA A 1 194 ? -36.711 -24.955 -39.815 1.00 10.98 169 ALA A CA 1
ATOM 1344 C C . ALA A 1 194 ? -37.788 -23.876 -39.806 1.00 12.06 169 ALA A C 1
ATOM 1345 O O . ALA A 1 194 ? -37.609 -22.830 -40.433 1.00 12.21 169 ALA A O 1
ATOM 1347 N N . LYS A 1 195 ? -38.918 -24.129 -39.117 1.00 11.88 170 LYS A N 1
ATOM 1348 C CA . LYS A 1 195 ? -39.977 -23.133 -39.057 1.00 12.14 170 LYS A CA 1
ATOM 1349 C C . LYS A 1 195 ? -39.507 -21.769 -38.575 1.00 12.52 170 LYS A C 1
ATOM 1350 O O . LYS A 1 195 ? -40.027 -20.758 -39.012 1.00 13.60 170 LYS A O 1
ATOM 1356 N N . HIS A 1 196 ? -38.526 -21.737 -37.683 1.00 12.36 171 HIS A N 1
ATOM 1357 C CA . HIS A 1 196 ? -38.052 -20.497 -37.080 1.00 13.07 171 HIS A CA 1
ATOM 1358 C C . HIS A 1 196 ? -36.882 -19.893 -37.843 1.00 14.04 171 HIS A C 1
ATOM 1359 O O . HIS A 1 196 ? -36.388 -18.823 -37.469 1.00 14.82 171 HIS A O 1
ATOM 1366 N N . LEU A 1 197 ? -36.452 -20.565 -38.913 1.00 11.93 172 LEU A N 1
ATOM 1367 C CA . LEU A 1 197 ? -35.260 -20.122 -39.632 1.00 11.32 172 LEU A CA 1
ATOM 1368 C C . LEU A 1 197 ? -35.408 -19.915 -41.137 1.00 11.56 172 LEU A C 1
ATOM 1369 O O . LEU A 1 197 ? -34.596 -19.191 -41.743 1.00 10.53 172 LEU A O 1
ATOM 1374 N N . VAL A 1 198 ? -36.337 -20.627 -41.770 1.00 12.34 173 VAL A N 1
ATOM 1375 C CA . VAL A 1 198 ? -36.479 -20.475 -43.234 1.00 12.37 173 VAL A CA 1
ATOM 1376 C C . VAL A 1 198 ? -36.936 -19.084 -43.638 1.00 12.46 173 VAL A C 1
ATOM 1377 O O . VAL A 1 198 ? -37.641 -18.382 -42.905 1.00 11.79 173 VAL A O 1
ATOM 1381 N N . ARG A 1 199 ? -36.376 -18.619 -44.750 1.00 12.43 174 ARG A N 1
ATOM 1382 C CA . ARG A 1 199 ? -36.578 -17.272 -45.201 1.00 11.95 174 ARG A CA 1
ATOM 1383 C C . ARG A 1 199 ? -37.056 -17.310 -46.642 1.00 13.02 174 ARG A C 1
ATOM 1384 O O . ARG A 1 199 ? -36.987 -18.323 -47.312 1.00 12.94 174 ARG A O 1
ATOM 1392 N N . LYS A 1 200 ? -37.537 -16.175 -47.119 1.00 13.23 175 LYS A N 1
ATOM 1393 C CA . LYS A 1 200 ? -37.955 -16.064 -48.523 1.00 13.65 175 LYS A CA 1
ATOM 1394 C C . LYS A 1 200 ? -36.793 -16.384 -49.435 1.00 14.10 175 LYS A C 1
ATOM 1395 O O . LYS A 1 200 ? -35.667 -15.940 -49.192 1.00 14.90 175 LYS A O 1
ATOM 1401 N N . GLY A 1 201 ? -37.073 -17.110 -50.526 1.00 11.86 176 GLY A N 1
ATOM 1402 C CA . GLY A 1 201 ? -36.037 -17.543 -51.442 1.00 12.86 176 GLY A CA 1
ATOM 1403 C C . GLY A 1 201 ? -36.614 -17.485 -52.854 1.00 14.37 176 GLY A C 1
ATOM 1404 O O . GLY A 1 201 ? -37.844 -17.433 -53.031 1.00 14.30 176 GLY A O 1
ATOM 1405 N N . SER A 1 202 ? -35.739 -17.603 -53.835 1.00 13.50 177 SER A N 1
ATOM 1406 C CA . SER A 1 202 ? -36.122 -17.657 -55.252 1.00 14.27 177 SER A CA 1
ATOM 1407 C C . SER A 1 202 ? -35.183 -18.572 -55.999 1.00 16.33 177 SER A C 1
ATOM 1408 O O . SER A 1 202 ? -33.965 -18.598 -55.718 1.00 14.59 177 SER A O 1
ATOM 1411 N N . PHE A 1 203 ? -35.721 -19.223 -57.043 1.00 15.44 178 PHE A N 1
ATOM 1412 C CA . PHE A 1 203 ? -34.908 -19.911 -58.030 1.00 14.98 178 PHE A CA 1
ATOM 1413 C C . PHE A 1 203 ? -34.444 -19.071 -59.230 1.00 13.71 178 PHE A C 1
ATOM 1414 O O . PHE A 1 203 ? -33.769 -19.598 -60.114 1.00 13.42 178 PHE A O 1
ATOM 1422 N N . PHE A 1 204 ? -34.775 -17.783 -59.241 1.00 15.06 179 PHE A N 1
ATOM 1423 C CA . PHE A 1 204 ? -34.294 -16.847 -60.280 1.00 13.44 179 PHE A CA 1
ATOM 1424 C C . PHE A 1 204 ? -34.393 -17.467 -61.683 1.00 15.26 179 PHE A C 1
ATOM 1425 O O . PHE A 1 204 ? -33.442 -17.456 -62.456 1.00 15.45 179 PHE A O 1
ATOM 1433 N N . GLU A 1 205 ? -35.569 -17.992 -61.984 1.00 15.34 180 GLU A N 1
ATOM 1434 C CA . GLU A 1 205 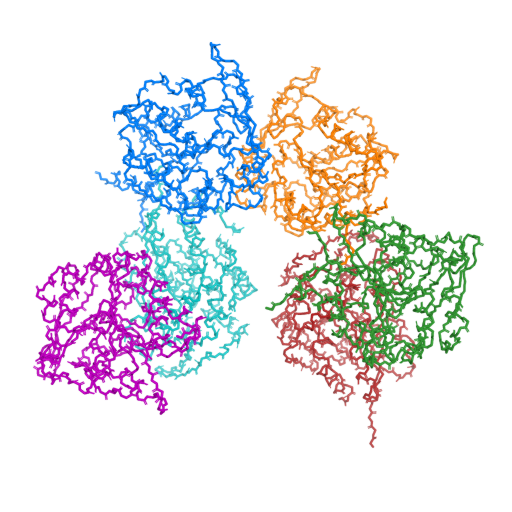? -35.718 -18.859 -63.161 1.00 18.55 180 GLU A CA 1
ATOM 1435 C C . GLU A 1 205 ? -35.378 -18.102 -64.438 1.00 18.22 180 GLU A C 1
ATOM 1436 O O . GLU A 1 205 ? -34.800 -18.669 -65.366 1.00 19.14 180 GLU A O 1
ATOM 1442 N N . GLN A 1 206 ? -35.757 -16.833 -64.510 1.00 20.42 181 GLN A N 1
ATOM 1443 C CA . GLN A 1 206 ? -35.475 -16.066 -65.725 1.00 21.77 181 GLN A CA 1
ATOM 1444 C C . GLN A 1 206 ? -33.998 -15.860 -65.966 1.00 22.82 181 GLN A C 1
ATOM 1445 O O . GLN A 1 206 ? -33.548 -16.014 -67.087 1.00 22.93 181 GLN A O 1
ATOM 1451 N N . ASP A 1 207 ? -33.212 -15.690 -64.901 1.00 17.58 182 ASP A N 1
ATOM 1452 C CA . ASP A 1 207 ? -31.781 -15.699 -65.011 1.00 16.74 182 ASP A CA 1
ATOM 1453 C C . ASP A 1 207 ? -31.277 -17.065 -65.423 1.00 15.78 182 ASP A C 1
ATOM 1454 O O . ASP A 1 207 ? -30.520 -17.199 -66.387 1.00 18.66 182 ASP A O 1
ATOM 1459 N N . LEU A 1 208 ? -31.653 -18.075 -64.649 1.00 16.11 183 LEU A N 1
ATOM 1460 C CA . LEU A 1 208 ? -31.121 -19.420 -64.817 1.00 17.34 183 LEU A CA 1
ATOM 1461 C C . LEU A 1 208 ? -31.340 -19.912 -66.274 1.00 18.30 183 LEU A C 1
ATOM 1462 O O . LEU A 1 208 ? -30.418 -20.459 -66.874 1.00 17.88 183 LEU A O 1
ATOM 1467 N N . ASP A 1 209 ? -32.507 -19.636 -66.841 1.00 16.13 184 ASP A N 1
ATOM 1468 C CA . ASP A 1 209 ? -32.844 -20.144 -68.163 1.00 20.06 184 ASP A CA 1
ATOM 1469 C C . ASP A 1 209 ? -32.173 -19.349 -69.292 1.00 26.29 184 ASP A C 1
ATOM 1470 O O . ASP A 1 209 ? -32.190 -19.793 -70.449 1.00 26.64 184 ASP A O 1
ATOM 1475 N N . THR A 1 210 ? -31.568 -18.203 -68.976 1.00 19.13 185 THR A N 1
ATOM 1476 C CA . THR A 1 210 ? -30.880 -17.420 -69.983 1.00 18.98 185 THR A CA 1
ATOM 1477 C C . THR A 1 210 ? -29.388 -17.409 -69.818 1.00 22.40 185 THR A C 1
ATOM 1478 O O . THR A 1 210 ? -28.682 -16.797 -70.625 1.00 21.96 185 THR A O 1
ATOM 1482 N N . LEU A 1 211 ? -28.867 -18.116 -68.824 1.00 18.74 186 LEU A N 1
ATOM 1483 C CA . LEU A 1 211 ? -27.424 -18.244 -68.688 1.00 18.36 186 LEU A CA 1
ATOM 1484 C C . LEU A 1 211 ? -26.806 -19.112 -69.800 1.00 20.43 186 LEU A C 1
ATOM 1485 O O . LEU A 1 211 ? -27.445 -20.052 -70.254 1.00 19.19 186 LEU A O 1
ATOM 1490 N N . PRO A 1 212 ? -25.516 -18.894 -70.124 1.00 22.22 187 PRO A N 1
ATOM 1491 C CA . PRO A 1 212 ? -24.917 -19.811 -71.088 1.00 22.91 187 PRO A CA 1
ATOM 1492 C C . PRO A 1 212 ? -24.855 -21.199 -70.487 1.00 22.13 187 PRO A C 1
ATOM 1493 O O . PRO A 1 212 ? -24.768 -21.340 -69.261 1.00 17.68 187 PRO A O 1
ATOM 1497 N N . ASN A 1 213 ? -24.853 -22.211 -71.336 1.00 21.09 188 ASN A N 1
ATOM 1498 C CA . ASN A 1 213 ? -24.754 -23.589 -70.868 1.00 19.71 188 ASN A CA 1
ATOM 1499 C C . ASN A 1 213 ? -23.444 -23.800 -70.128 1.00 22.39 188 ASN A C 1
ATOM 1500 O O . ASN A 1 213 ? -22.436 -23.143 -70.413 1.00 18.58 188 ASN A O 1
ATOM 1505 N N . PHE A 1 214 ? -23.450 -24.757 -69.205 1.00 19.75 189 PHE A N 1
ATOM 1506 C CA . PHE A 1 214 ? -22.245 -25.261 -68.627 1.00 18.69 189 PHE A CA 1
ATOM 1507 C C . PHE A 1 214 ? -21.424 -25.903 -69.720 1.00 18.36 189 PHE A C 1
ATOM 1508 O O . PHE A 1 214 ? -21.961 -26.319 -70.741 1.00 19.99 189 PHE A O 1
ATOM 1516 N N . THR A 1 215 ? -20.148 -26.079 -69.462 1.00 19.83 190 THR A N 1
ATOM 1517 C CA . THR A 1 215 ? -19.249 -26.634 -70.464 1.00 21.27 190 THR A CA 1
ATOM 1518 C C . THR A 1 215 ? -18.495 -27.874 -70.010 1.00 22.01 190 THR A C 1
ATOM 1519 O O . THR A 1 215 ? -18.251 -28.100 -68.823 1.00 20.95 190 THR A O 1
ATOM 1523 N N . SER A 1 216 ? -18.003 -28.634 -70.981 1.00 20.59 191 SER A N 1
ATOM 1524 C CA . SER A 1 216 ? -17.269 -29.843 -70.685 1.00 21.50 191 SER A CA 1
ATOM 1525 C C . SER A 1 216 ? -15.979 -29.573 -69.950 1.00 22.53 191 SER A C 1
ATOM 1526 O O . SER A 1 216 ? -15.602 -30.365 -69.097 1.00 22.74 191 SER A O 1
ATOM 1529 N N . GLU A 1 217 ? -15.333 -28.439 -70.213 1.00 22.61 192 GLU A N 1
ATOM 1530 C CA . GLU A 1 217 ? -14.080 -28.122 -69.534 1.00 25.22 192 GLU A CA 1
ATOM 1531 C C . GLU A 1 217 ? -14.255 -27.525 -68.155 1.00 22.25 192 GLU A C 1
ATOM 1532 O O . GLU A 1 217 ? -13.309 -27.517 -67.382 1.00 23.70 192 GLU A O 1
ATOM 1538 N N . GLY A 1 218 ? -15.411 -26.921 -67.898 1.00 20.08 193 GLY A N 1
ATOM 1539 C CA . GLY A 1 218 ? -15.713 -26.412 -66.561 1.00 18.45 193 GLY A CA 1
ATOM 1540 C C . GLY A 1 218 ? -16.399 -27.475 -65.702 1.00 17.38 193 GLY A C 1
ATOM 1541 O O . GLY A 1 218 ? -15.764 -28.459 -65.291 1.00 18.48 193 GLY A O 1
ATOM 1542 N N . TYR A 1 219 ? -17.710 -27.279 -65.487 1.00 18.09 194 TYR A N 1
ATOM 1543 C CA . TYR A 1 219 ? -18.560 -28.164 -64.660 1.00 16.26 194 TYR A CA 1
ATOM 1544 C C . TYR A 1 219 ? -18.446 -29.617 -65.122 1.00 18.67 194 TYR A C 1
ATOM 1545 O O . TYR A 1 219 ? -18.415 -30.552 -64.309 1.00 17.68 194 TYR A O 1
ATOM 1554 N N . GLY A 1 220 ? -18.312 -29.797 -66.430 1.00 20.62 195 GLY A N 1
ATOM 1555 C CA . GLY A 1 220 ? -18.302 -31.132 -67.022 1.00 18.67 195 GLY A CA 1
ATOM 1556 C C . GLY A 1 220 ? -17.001 -31.893 -66.904 1.00 18.75 195 GLY A C 1
ATOM 1557 O O . GLY A 1 220 ? -16.982 -33.085 -67.234 1.00 20.10 195 GLY A O 1
ATOM 1558 N N . SER A 1 221 ? -16.025 -31.320 -66.203 1.00 18.99 196 SER A N 1
ATOM 1559 C CA . SER A 1 221 ? -14.725 -31.965 -65.986 1.00 21.64 196 SER A CA 1
ATOM 1560 C C . SER A 1 221 ? -14.526 -32.550 -64.605 1.00 22.30 196 SER A C 1
ATOM 1561 O O . SER A 1 221 ? -13.470 -33.123 -64.303 1.00 17.98 196 SER A O 1
ATOM 1564 N N . ILE A 1 222 ? -15.500 -32.333 -63.723 1.00 18.17 197 ILE A N 1
ATOM 1565 C CA . ILE A 1 222 ? -15.300 -32.645 -62.322 1.00 17.03 197 ILE A CA 1
ATOM 1566 C C . ILE A 1 222 ? -16.073 -33.921 -61.961 1.00 17.41 197 ILE A C 1
ATOM 1567 O O . ILE A 1 222 ? -17.174 -34.143 -62.458 1.00 16.66 197 ILE A O 1
ATOM 1572 N N . ARG A 1 223 ? -15.478 -34.775 -61.135 1.00 19.18 198 ARG A N 1
ATOM 1573 C CA . ARG A 1 223 ? -16.181 -35.978 -60.646 1.00 19.39 198 ARG A CA 1
ATOM 1574 C C . ARG A 1 223 ? -17.501 -35.577 -59.954 1.00 19.62 198 ARG A C 1
ATOM 1575 O O . ARG A 1 223 ? -17.498 -34.639 -59.147 1.00 17.62 198 ARG A O 1
ATOM 1583 N N . ARG A 1 224 ? -18.614 -36.223 -60.337 1.00 17.23 199 ARG A N 1
ATOM 1584 C CA . ARG A 1 224 ? -19.946 -35.952 -59.792 1.00 16.70 199 ARG A CA 1
ATOM 1585 C C . ARG A 1 224 ? -20.492 -37.219 -59.131 1.00 16.91 199 ARG A C 1
ATOM 1586 O O . ARG A 1 224 ? -20.474 -38.323 -59.725 1.00 17.82 199 ARG A O 1
ATOM 1594 N N . VAL A 1 225 ? -20.894 -37.063 -57.876 1.00 15.55 200 VAL A N 1
ATOM 1595 C CA . VAL A 1 225 ? -21.498 -38.130 -57.081 1.00 15.23 200 VAL A CA 1
ATOM 1596 C C . VAL A 1 225 ? -22.955 -37.734 -56.781 1.00 14.76 200 VAL A C 1
ATOM 1597 O O . VAL A 1 225 ? -23.222 -36.602 -56.334 1.00 12.86 200 VAL A O 1
ATOM 1601 N N . TYR A 1 226 ? -23.900 -38.597 -57.141 1.00 14.83 201 TYR A N 1
ATOM 1602 C CA . TYR A 1 226 ? -25.319 -38.301 -56.906 1.00 14.03 201 TYR A CA 1
ATOM 1603 C C . TYR A 1 226 ? -25.866 -39.141 -55.738 1.00 14.86 201 TYR A C 1
ATOM 1604 O O . TYR A 1 226 ? -25.886 -40.386 -55.795 1.00 14.95 201 TYR A O 1
ATOM 1613 N N . VAL A 1 227 ? -26.207 -38.458 -54.649 1.00 13.23 202 VAL A N 1
ATOM 1614 C CA . VAL A 1 227 ? -26.744 -39.081 -53.448 1.00 13.76 202 VAL A CA 1
ATOM 1615 C C . VAL A 1 227 ? -28.207 -38.721 -53.300 1.00 16.10 202 VAL A C 1
ATOM 1616 O O . VAL A 1 227 ? -28.584 -37.552 -53.405 1.00 16.07 202 VAL A O 1
ATOM 1620 N N . TYR A 1 228 ? -29.056 -39.722 -53.073 1.00 14.63 203 TYR A N 1
ATOM 1621 C CA . TYR A 1 228 ? -30.466 -39.449 -52.859 1.00 14.13 203 TYR A CA 1
ATOM 1622 C C . TYR A 1 228 ? -31.088 -40.311 -51.756 1.00 12.70 203 TYR A C 1
ATOM 1623 O O . TYR A 1 228 ? -30.519 -41.320 -51.342 1.00 15.59 203 TYR A O 1
ATOM 1632 N N . GLY A 1 229 ? -32.124 -39.764 -51.140 1.00 13.02 204 GLY A N 1
ATOM 1633 C CA . GLY A 1 229 ? -32.827 -40.424 -50.053 1.00 14.83 204 GLY A CA 1
ATOM 1634 C C . GLY A 1 229 ? -33.968 -41.278 -50.595 1.00 16.03 204 GLY A C 1
ATOM 1635 O O . GLY A 1 229 ? -34.685 -40.868 -51.486 1.00 14.40 204 GLY A O 1
ATOM 1636 N N . GLU A 1 230 ? -34.046 -42.508 -50.116 1.00 15.51 205 GLU A N 1
ATOM 1637 C CA . GLU A 1 230 ? -35.077 -43.445 -50.559 1.00 17.38 205 GLU A CA 1
ATOM 1638 C C . GLU A 1 230 ? -36.502 -42.899 -50.442 1.00 17.88 205 GLU A C 1
ATOM 1639 O O . GLU A 1 230 ? -37.393 -43.283 -51.206 1.00 16.31 205 GLU A O 1
ATOM 1645 N N . GLU A 1 231 ? -36.760 -42.129 -49.388 1.00 16.40 206 GLU A N 1
ATOM 1646 C CA . GLU A 1 231 ? -38.126 -41.655 -49.075 1.00 20.55 206 GLU A CA 1
ATOM 1647 C C . GLU A 1 231 ? -38.299 -40.153 -49.258 1.00 16.23 206 GLU A C 1
ATOM 1648 O O . GLU A 1 231 ? -39.051 -39.513 -48.515 1.00 14.77 206 GLU A O 1
ATOM 1654 N N . ASP A 1 232 ? -37.632 -39.583 -50.264 1.00 15.51 207 ASP A N 1
ATOM 1655 C CA . ASP A 1 232 ? -37.767 -38.161 -50.539 1.00 15.36 207 ASP A CA 1
ATOM 1656 C C . ASP A 1 232 ? -39.199 -37.879 -50.990 1.00 16.47 207 ASP A C 1
ATOM 1657 O O . ASP A 1 232 ? -39.637 -38.449 -51.973 1.00 17.70 207 ASP A O 1
ATOM 1662 N N . GLN A 1 233 ? -39.872 -36.942 -50.337 1.00 16.20 208 GLN A N 1
ATOM 1663 C CA . GLN A 1 233 ? -41.259 -36.625 -50.624 1.00 16.64 208 GLN A CA 1
ATOM 1664 C C . GLN A 1 233 ? -41.398 -35.297 -51.366 1.00 17.99 208 GLN A C 1
ATOM 1665 O O . GLN A 1 233 ? -42.518 -34.778 -51.524 1.00 15.98 208 GLN A O 1
ATOM 1671 N N . ILE A 1 234 ? -40.304 -34.817 -51.970 1.00 15.15 209 ILE A N 1
ATOM 1672 C CA . ILE A 1 234 ? -40.421 -33.702 -52.877 1.00 14.74 209 ILE A CA 1
ATOM 1673 C C . ILE A 1 234 ? -39.717 -33.957 -54.220 1.00 16.11 209 ILE A C 1
ATOM 1674 O O . ILE A 1 234 ? -40.272 -33.625 -55.271 1.00 15.96 209 ILE A O 1
ATOM 1679 N N . PHE A 1 235 ? -38.521 -34.546 -54.202 1.00 16.33 210 PHE A N 1
ATOM 1680 C CA . PHE A 1 235 ? -37.870 -35.066 -55.443 1.00 16.19 210 PHE A CA 1
ATOM 1681 C C . PHE A 1 235 ? -38.165 -36.575 -55.517 1.00 18.56 210 PHE A C 1
ATOM 1682 O O . PHE A 1 235 ? -37.502 -37.371 -54.808 1.00 19.16 210 PHE A O 1
ATOM 1690 N N . SER A 1 236 ? -39.219 -36.923 -56.279 1.00 17.75 211 SER A N 1
ATOM 1691 C CA . SER A 1 236 ? -39.689 -38.300 -56.672 1.00 18.75 211 SER A CA 1
ATOM 1692 C C . SER A 1 236 ? -38.531 -39.196 -56.913 1.00 15.65 211 SER A C 1
ATOM 1693 O O . SER A 1 236 ? -37.622 -38.771 -57.583 1.00 16.05 211 SER A O 1
ATOM 1696 N N . ARG A 1 237 ? -38.717 -40.490 -56.696 1.00 16.05 212 ARG A N 1
ATOM 1697 C CA . ARG A 1 237 ? -37.815 -41.487 -57.254 1.00 17.08 212 ARG A CA 1
ATOM 1698 C C . ARG A 1 237 ? -37.661 -41.323 -58.768 1.00 18.14 212 ARG A C 1
ATOM 1699 O O . ARG A 1 237 ? -36.541 -41.319 -59.290 1.00 16.20 212 ARG A O 1
ATOM 1707 N N . ASP A 1 238 ? -38.779 -41.155 -59.468 1.00 19.32 213 ASP A N 1
ATOM 1708 C CA . ASP A 1 238 ? -38.713 -41.018 -60.922 1.00 20.69 213 ASP A CA 1
ATOM 1709 C C . ASP A 1 238 ? -37.934 -39.771 -61.355 1.00 17.26 213 ASP A C 1
ATOM 1710 O O . ASP A 1 238 ? -37.134 -39.828 -62.293 1.00 17.26 213 ASP A O 1
ATOM 1715 N N . PHE A 1 239 ? -38.143 -38.661 -60.667 1.00 15.42 214 PHE A N 1
ATOM 1716 C CA . PHE A 1 239 ? -37.387 -37.433 -60.972 1.00 16.19 214 PHE A CA 1
ATOM 1717 C C . PHE A 1 239 ? -35.908 -37.616 -60.718 1.00 15.89 214 PHE A C 1
ATOM 1718 O O . PHE A 1 239 ? -35.066 -37.203 -61.529 1.00 16.58 214 PHE A O 1
ATOM 1726 N N . GLN A 1 240 ? -35.556 -38.223 -59.590 1.00 15.21 215 GLN A N 1
ATOM 1727 C CA . GLN A 1 240 ? -34.147 -38.415 -59.308 1.00 17.48 215 GLN A CA 1
ATOM 1728 C C . GLN A 1 240 ? -33.474 -39.342 -60.323 1.00 17.38 215 GLN A C 1
ATOM 1729 O O . GLN A 1 240 ? -32.347 -39.079 -60.764 1.00 14.73 215 GLN A O 1
ATOM 1735 N N . LEU A 1 241 ? -34.132 -40.450 -60.659 1.00 15.86 216 LEU A N 1
ATOM 1736 C CA . LEU A 1 241 ? -33.611 -41.301 -61.710 1.00 16.49 216 LEU A CA 1
ATOM 1737 C C . LEU A 1 241 ? -33.565 -40.580 -63.064 1.00 13.62 216 LEU A C 1
ATOM 1738 O O . LEU A 1 241 ? -32.612 -40.773 -63.815 1.00 16.17 216 LEU A O 1
ATOM 1743 N N . TRP A 1 242 ? -34.530 -39.714 -63.330 1.00 16.50 217 TRP A N 1
ATOM 1744 C CA . TRP A 1 242 ? -34.500 -38.906 -64.556 1.00 17.53 217 TRP A CA 1
ATOM 1745 C C . TRP A 1 242 ? -33.261 -38.010 -64.569 1.00 18.18 217 TRP A C 1
ATOM 1746 O O . TRP A 1 242 ? -32.565 -37.960 -65.566 1.00 16.03 217 TRP A O 1
ATOM 1757 N N . GLN A 1 243 ? -32.875 -37.435 -63.420 1.00 17.08 218 GLN A N 1
ATOM 1758 C CA . GLN A 1 243 ? -31.667 -36.590 -63.377 1.00 14.42 218 GLN A CA 1
ATOM 1759 C C . GLN A 1 243 ? -30.400 -37.396 -63.570 1.00 14.71 218 GLN A C 1
ATOM 1760 O O . GLN A 1 243 ? -29.454 -36.954 -64.244 1.00 17.08 218 GLN A O 1
ATOM 1766 N N . ILE A 1 244 ? -30.350 -38.552 -62.926 1.00 13.38 219 ILE A N 1
ATOM 1767 C CA . ILE A 1 244 ? -29.171 -39.384 -62.955 1.00 14.52 219 ILE A CA 1
ATOM 1768 C C . ILE A 1 244 ? -28.926 -39.812 -64.426 1.00 15.08 219 ILE A C 1
ATOM 1769 O O . ILE A 1 244 ? -27.796 -39.774 -64.935 1.00 13.82 219 ILE A O 1
ATOM 1774 N N . ASN A 1 245 ? -30.005 -40.206 -65.075 1.00 17.09 220 ASN A N 1
ATOM 1775 C CA . ASN A 1 245 ? -29.936 -40.716 -66.450 1.00 17.68 220 ASN A CA 1
ATOM 1776 C C . ASN A 1 245 ? -29.727 -39.565 -67.441 1.00 17.36 220 ASN A C 1
ATOM 1777 O O . ASN A 1 245 ? -29.115 -39.734 -68.501 1.00 17.80 220 ASN A O 1
ATOM 1782 N N . ASN A 1 246 ? -30.207 -38.379 -67.096 1.00 19.10 221 ASN A N 1
ATOM 1783 C CA . ASN A 1 246 ? -29.966 -37.201 -67.944 1.00 19.08 221 ASN A CA 1
ATOM 1784 C C . ASN A 1 246 ? -28.483 -36.856 -68.116 1.00 20.85 221 ASN A C 1
ATOM 1785 O O . ASN A 1 246 ? -28.043 -36.410 -69.183 1.00 19.93 221 ASN A O 1
ATOM 1790 N N . TYR A 1 247 ? -27.722 -36.969 -67.051 1.00 18.20 222 TYR A N 1
ATOM 1791 C CA . TYR A 1 247 ? -26.314 -36.676 -67.114 1.00 17.41 222 TYR A CA 1
ATOM 1792 C C . TYR A 1 247 ? -25.512 -37.590 -66.178 1.00 22.72 222 TYR A C 1
ATOM 1793 O O . TYR A 1 247 ? -25.347 -37.337 -64.954 1.00 17.70 222 TYR A O 1
ATOM 1802 N N . LYS A 1 248 ? -25.091 -38.729 -66.727 1.00 19.78 223 LYS A N 1
ATOM 1803 C CA . LYS A 1 248 ? -24.692 -39.850 -65.886 1.00 19.00 223 LYS A CA 1
ATOM 1804 C C . LYS A 1 248 ? -23.550 -39.422 -64.977 1.00 19.48 223 LYS A C 1
ATOM 1805 O O . LYS A 1 248 ? -22.496 -39.004 -65.455 1.00 16.50 223 LYS A O 1
ATOM 1811 N N . PRO A 1 249 ? -23.707 -39.624 -63.671 1.00 17.42 224 PRO A N 1
ATOM 1812 C CA . PRO A 1 249 ? -22.639 -39.296 -62.743 1.00 17.08 224 PRO A CA 1
ATOM 1813 C C . PRO A 1 249 ? -21.602 -40.399 -62.592 1.00 17.93 224 PRO A C 1
ATOM 1814 O O . PRO A 1 249 ? -21.815 -41.510 -63.066 1.00 18.16 224 PRO A O 1
ATOM 1818 N N . ASP A 1 250 ? -20.495 -40.099 -61.938 1.00 17.20 225 ASP A N 1
ATOM 1819 C CA . ASP A 1 250 ? -19.497 -41.091 -61.686 1.00 17.39 225 ASP A CA 1
ATOM 1820 C C . ASP A 1 250 ? -19.929 -42.140 -60.676 1.00 21.36 225 ASP A C 1
ATOM 1821 O O . ASP A 1 250 ? -19.525 -43.288 -60.774 1.00 18.62 225 ASP A O 1
ATOM 1826 N N . LYS A 1 251 ? -20.794 -41.777 -59.734 1.00 19.54 226 LYS A N 1
ATOM 1827 C CA . LYS A 1 251 ? -21.240 -42.751 -58.737 1.00 19.25 226 LYS A CA 1
ATOM 1828 C C . LYS A 1 251 ? -22.556 -42.287 -58.168 1.00 18.53 226 LYS A C 1
ATOM 1829 O O . LYS A 1 251 ? -22.808 -41.083 -58.102 1.00 15.62 226 LYS A O 1
ATOM 1835 N N . VAL A 1 252 ? -23.359 -43.256 -57.744 1.00 16.96 227 VAL A N 1
ATOM 1836 C CA . VAL A 1 252 ? -24.720 -43.024 -57.226 1.00 15.74 227 VAL A CA 1
ATOM 1837 C C . VAL A 1 252 ? -24.823 -43.708 -55.874 1.00 16.76 227 VAL A C 1
ATOM 1838 O O . VAL A 1 252 ? -24.429 -44.874 -55.727 1.00 17.32 227 VAL A O 1
ATOM 1842 N N . TYR A 1 253 ? -25.382 -43.016 -54.891 1.00 15.50 228 TYR A N 1
ATOM 1843 C CA . TYR A 1 253 ? -25.707 -43.629 -53.610 1.00 14.50 228 TYR A CA 1
ATOM 1844 C C . TYR A 1 253 ? -27.179 -43.367 -53.288 1.00 16.91 228 TYR A C 1
ATOM 1845 O O . TYR A 1 253 ? -27.639 -42.243 -53.394 1.00 14.47 228 TYR A O 1
ATOM 1854 N N . CYS A 1 254 ? -27.891 -44.391 -52.820 1.00 14.78 229 CYS A N 1
ATOM 1855 C CA . CYS A 1 254 ? -29.254 -44.210 -52.301 1.00 15.35 229 CYS A CA 1
ATOM 1856 C C . CYS A 1 254 ? -29.204 -44.504 -50.810 1.00 15.72 229 CYS A C 1
ATOM 1857 O O . CYS A 1 254 ? -28.655 -45.534 -50.379 1.00 16.81 229 CYS A O 1
ATOM 1860 N N . VAL A 1 255 ? -29.772 -43.621 -50.011 1.00 14.77 230 VAL A N 1
ATOM 1861 C CA . VAL A 1 255 ? -29.722 -43.789 -48.556 1.00 13.94 230 VAL A CA 1
ATOM 1862 C C . VAL A 1 255 ? -31.075 -44.314 -48.099 1.00 15.09 230 VAL A C 1
ATOM 1863 O O . VAL A 1 255 ? -32.086 -43.600 -48.161 1.00 14.64 230 VAL A O 1
ATOM 1867 N N . PRO A 1 256 ? -31.084 -45.531 -47.529 1.00 16.35 231 PRO A N 1
ATOM 1868 C CA . PRO A 1 256 ? -32.349 -46.083 -47.047 1.00 17.82 231 PRO A CA 1
ATOM 1869 C C . PRO A 1 256 ? -33.016 -45.247 -45.967 1.00 15.69 231 PRO A C 1
ATOM 1870 O O . PRO A 1 256 ? -32.357 -44.739 -45.073 1.00 15.39 231 PRO A O 1
ATOM 1874 N N . SER A 1 257 ? -34.314 -45.047 -46.153 1.00 15.62 232 SER A N 1
ATOM 1875 C CA . SER A 1 257 ? -35.213 -44.356 -45.206 1.00 17.12 232 SER A CA 1
ATOM 1876 C C . SER A 1 257 ? -34.950 -42.859 -45.057 1.00 17.71 232 SER A C 1
ATOM 1877 O O . SER A 1 257 ? -35.547 -42.191 -44.212 1.00 16.73 232 SER A O 1
ATOM 1880 N N . ALA A 1 258 ? -34.088 -42.309 -45.892 1.00 14.29 233 ALA A N 1
ATOM 1881 C CA . ALA A 1 258 ? -33.826 -40.886 -45.790 1.00 13.59 233 ALA A CA 1
ATOM 1882 C C . ALA A 1 258 ? -34.894 -40.095 -46.509 1.00 13.20 233 ALA A C 1
ATOM 1883 O O . ALA A 1 258 ? -35.378 -40.492 -47.582 1.00 14.45 233 ALA A O 1
ATOM 1885 N N . ASP A 1 259 ? -35.165 -38.905 -45.983 1.00 12.64 234 ASP A N 1
ATOM 1886 C CA . ASP A 1 259 ? -36.042 -37.949 -46.641 1.00 12.18 234 ASP A CA 1
ATOM 1887 C C . ASP A 1 259 ? -35.244 -36.961 -47.495 1.00 10.95 234 ASP A C 1
ATOM 1888 O O . ASP A 1 259 ? -34.079 -37.221 -47.842 1.00 13.58 234 ASP A O 1
ATOM 1893 N N . HIS A 1 260 ? -35.883 -35.872 -47.890 1.00 11.44 235 HIS A N 1
ATOM 1894 C CA . HIS A 1 260 ? -35.222 -34.885 -48.722 1.00 11.62 235 HIS A CA 1
ATOM 1895 C C . HIS A 1 260 ? -33.996 -34.290 -48.017 1.00 12.15 235 HIS A C 1
ATOM 1896 O O . HIS A 1 260 ? -33.002 -33.915 -48.655 1.00 11.17 235 HIS A O 1
ATOM 1903 N N . LYS A 1 261 ? -34.028 -34.276 -46.681 1.00 12.37 236 LYS A N 1
ATOM 1904 C CA . LYS A 1 261 ? -32.941 -33.676 -45.902 1.00 11.66 236 LYS A CA 1
ATOM 1905 C C . LYS A 1 261 ? -32.084 -34.775 -45.243 1.00 11.69 236 LYS A C 1
ATOM 1906 O O . LYS A 1 261 ? -32.171 -35.031 -44.012 1.00 10.64 236 LYS A O 1
ATOM 1912 N N . ILE A 1 262 ? -31.297 -35.471 -46.053 1.00 11.06 237 ILE A N 1
ATOM 1913 C CA . ILE A 1 262 ? -30.456 -36.555 -45.571 1.00 11.33 237 ILE A CA 1
ATOM 1914 C C . ILE A 1 262 ? -29.585 -36.111 -44.409 1.00 11.37 237 ILE A C 1
ATOM 1915 O O . ILE A 1 262 ? -29.394 -36.867 -43.443 1.00 10.96 237 ILE A O 1
ATOM 1920 N N . GLN A 1 263 ? -29.090 -34.867 -44.471 1.00 11.13 238 GLN A N 1
ATOM 1921 C CA . GLN A 1 263 ? -28.202 -34.372 -43.432 1.00 10.28 238 GLN A CA 1
ATOM 1922 C C . GLN A 1 263 ? -28.892 -34.183 -42.127 1.00 9.95 238 GLN A C 1
ATOM 1923 O O . GLN A 1 263 ? -28.231 -33.918 -41.110 1.00 11.48 238 GLN A O 1
ATOM 1929 N N . ILE A 1 264 ? -30.227 -34.256 -42.139 1.00 10.12 239 ILE A N 1
ATOM 1930 C CA . ILE A 1 264 ? -31.016 -34.156 -40.913 1.00 10.83 239 ILE A CA 1
ATOM 1931 C C . ILE A 1 264 ? -31.566 -35.535 -40.490 1.00 11.29 239 ILE A C 1
ATOM 1932 O O . ILE A 1 264 ? -31.537 -35.887 -39.315 1.00 12.27 239 ILE A O 1
ATOM 1937 N N . SER A 1 265 ? -32.075 -36.303 -41.445 1.00 12.12 240 SER A N 1
ATOM 1938 C CA . SER A 1 265 ? -32.761 -37.591 -41.154 1.00 11.16 240 SER A CA 1
ATOM 1939 C C . SER A 1 265 ? -31.859 -38.829 -41.013 1.00 12.84 240 SER A C 1
ATOM 1940 O O . SER A 1 265 ? -32.220 -39.818 -40.330 1.00 12.44 240 SER A O 1
ATOM 1943 N N . LYS A 1 266 ? -30.752 -38.837 -41.764 1.00 10.88 241 LYS A N 1
ATOM 1944 C CA . LYS A 1 266 ? -29.782 -39.964 -41.813 1.00 11.33 241 LYS A CA 1
ATOM 1945 C C . LYS A 1 266 ? -28.341 -39.443 -41.924 1.00 11.20 241 LYS A C 1
ATOM 1946 O O . LYS A 1 266 ? -27.591 -39.764 -42.866 1.00 10.90 241 LYS A O 1
ATOM 1952 N N . VAL A 1 267 ? -27.963 -38.634 -40.952 1.00 12.63 242 VAL A N 1
ATOM 1953 C CA . VAL A 1 267 ? -26.688 -37.932 -41.025 1.00 13.13 242 VAL A CA 1
ATOM 1954 C C . VAL A 1 267 ? -25.516 -38.891 -40.894 1.00 13.56 242 VAL A C 1
ATOM 1955 O O . VAL A 1 267 ? -24.468 -38.637 -41.490 1.00 14.15 242 VAL A O 1
ATOM 1959 N N . ASN A 1 268 ? -25.657 -39.958 -40.101 1.00 14.78 243 ASN A N 1
ATOM 1960 C CA . ASN A 1 268 ? -24.565 -40.913 -39.921 1.00 14.92 243 ASN A CA 1
ATOM 1961 C C . ASN A 1 268 ? -24.158 -41.533 -41.269 1.00 15.52 243 ASN A C 1
ATOM 1962 O O . ASN A 1 268 ? -22.967 -41.760 -41.539 1.00 14.48 243 ASN A O 1
ATOM 1967 N N . GLU A 1 269 ? -25.176 -41.943 -42.011 1.00 12.72 244 GLU A N 1
ATOM 1968 C CA . GLU A 1 269 ? -25.063 -42.564 -43.297 1.00 14.22 244 GLU A CA 1
ATOM 1969 C C . GLU A 1 269 ? -24.518 -41.576 -44.332 1.00 14.10 244 GLU A C 1
ATOM 1970 O O . GLU A 1 269 ? -23.644 -41.944 -45.120 1.00 13.49 244 GLU A O 1
ATOM 1976 N N . LEU A 1 270 ? -24.962 -40.321 -44.270 1.00 13.30 245 LEU A N 1
ATOM 1977 C CA . LEU A 1 270 ? -24.427 -39.283 -45.155 1.00 12.56 245 LEU A CA 1
ATOM 1978 C C . LEU A 1 270 ? -22.936 -39.039 -44.886 1.00 12.19 245 LEU A C 1
ATOM 1979 O O . LEU A 1 270 ? -22.127 -38.965 -45.836 1.00 13.02 245 LEU A O 1
ATOM 1984 N N . ALA A 1 271 ? -22.546 -38.996 -43.618 1.00 11.38 246 ALA A N 1
ATOM 1985 C CA . ALA A 1 271 ? -21.126 -38.794 -43.294 1.00 12.96 246 ALA A CA 1
ATOM 1986 C C . ALA A 1 271 ? -20.291 -39.933 -43.860 1.00 13.33 246 ALA A C 1
ATOM 1987 O O . ALA A 1 271 ? -19.172 -39.709 -44.383 1.00 13.75 246 ALA A O 1
ATOM 1989 N N . GLN A 1 272 ? -20.771 -41.165 -43.699 1.00 12.94 247 GLN A N 1
ATOM 1990 C CA . GLN A 1 272 ? -20.064 -42.326 -44.251 1.00 12.25 247 GLN A CA 1
ATOM 1991 C C . GLN A 1 272 ? -19.838 -42.205 -45.755 1.00 13.77 247 GLN A C 1
ATOM 1992 O O . GLN A 1 272 ? -18.733 -42.471 -46.238 1.00 15.39 247 GLN A O 1
ATOM 1998 N N . ILE A 1 273 ? -20.867 -41.811 -46.488 1.00 13.27 248 ILE A N 1
ATOM 1999 C CA . ILE A 1 273 ? -20.783 -41.610 -47.932 1.00 13.77 248 ILE A CA 1
ATOM 2000 C C . ILE A 1 273 ? -19.779 -40.511 -48.300 1.00 15.26 248 ILE A C 1
ATOM 2001 O O . ILE A 1 273 ? -18.921 -40.715 -49.178 1.00 15.13 248 ILE A O 1
ATOM 2006 N N . LEU A 1 274 ? -19.813 -39.392 -47.576 1.00 15.22 249 LEU A N 1
ATOM 2007 C CA . LEU A 1 274 ? -18.902 -38.312 -47.883 1.00 13.74 249 LEU A CA 1
ATOM 2008 C C . LEU A 1 274 ? -17.457 -38.731 -47.634 1.00 17.09 249 LEU A C 1
ATOM 2009 O O . LEU A 1 274 ? -16.550 -38.305 -48.356 1.00 16.07 249 LEU A O 1
ATOM 2014 N N . GLN A 1 275 ? -17.232 -39.465 -46.554 1.00 15.41 250 GLN A N 1
ATOM 2015 C CA . GLN A 1 275 ? -15.903 -39.926 -46.237 1.00 17.57 250 GLN A CA 1
ATOM 2016 C C . GLN A 1 275 ? -15.367 -40.880 -47.301 1.00 18.58 250 GLN A C 1
ATOM 2017 O O . GLN A 1 275 ? -14.150 -40.908 -47.578 1.00 16.99 250 GLN A O 1
ATOM 2023 N N . GLU A 1 276 ? -16.238 -41.726 -47.826 1.00 16.83 251 GLU A N 1
ATOM 2024 C CA . GLU A 1 276 ? -15.864 -42.637 -48.897 1.00 20.67 251 GLU A CA 1
ATOM 2025 C C . GLU A 1 276 ? -15.520 -41.874 -50.183 1.00 20.26 251 GLU A C 1
ATOM 2026 O O . GLU A 1 276 ? -14.524 -42.180 -50.830 1.00 18.76 251 GLU A O 1
ATOM 2032 N N . VAL A 1 277 ? -16.266 -40.806 -50.460 1.00 18.30 252 VAL A N 1
ATOM 2033 C CA . VAL A 1 277 ? -15.961 -39.905 -51.560 1.00 18.18 252 VAL A CA 1
ATOM 2034 C C . VAL A 1 277 ? -14.602 -39.219 -51.362 1.00 15.37 252 VAL A C 1
ATOM 2035 O O . VAL A 1 277 ? -13.849 -39.094 -52.301 1.00 19.70 252 VAL A O 1
ATOM 2039 N N . ALA A 1 278 ? -14.280 -38.812 -50.151 1.00 15.46 253 ALA A N 1
ATOM 2040 C CA . ALA A 1 278 ? -12.983 -38.157 -49.862 1.00 16.20 253 ALA A CA 1
ATOM 2041 C C . ALA A 1 278 ? -11.842 -39.156 -50.039 1.00 19.44 253 ALA A C 1
ATOM 2042 O O . ALA A 1 278 ? -10.790 -38.825 -50.542 1.00 19.38 253 ALA A O 1
ATOM 2044 N N . ASN A 1 279 ? -12.064 -40.382 -49.617 1.00 19.36 254 ASN A N 1
ATOM 2045 C CA . ASN A 1 279 ? -11.022 -41.379 -49.696 1.00 21.28 254 ASN A CA 1
ATOM 2046 C C . ASN A 1 279 ? -10.755 -41.779 -51.118 1.00 22.67 254 ASN A C 1
ATOM 2047 O O . ASN A 1 279 ? -9.615 -42.089 -51.481 1.00 25.79 254 ASN A O 1
ATOM 2052 N N . SER A 1 280 ? -11.803 -41.830 -51.926 1.00 22.14 255 SER A N 1
ATOM 2053 C CA . SER A 1 280 ? -11.629 -41.962 -53.356 1.00 27.47 255 SER A CA 1
ATOM 2054 C C . SER A 1 280 ? -10.727 -40.838 -53.971 1.00 32.64 255 SER A C 1
ATOM 2055 O O . SER A 1 280 ? -9.780 -41.122 -54.728 1.00 27.94 255 SER A O 1
ATOM 2058 N N . ALA A 1 281 ? -10.968 -39.582 -53.600 1.00 26.56 256 ALA A N 1
ATOM 2059 C CA . ALA A 1 281 ? -10.066 -38.481 -53.976 1.00 30.87 256 ALA A CA 1
ATOM 2060 C C . ALA A 1 281 ? -8.651 -38.670 -53.365 1.00 29.55 256 ALA A C 1
ATOM 2061 O O . ALA A 1 281 ? -7.647 -38.403 -54.043 1.00 33.89 256 ALA A O 1
ATOM 2063 N N . SER A 1 282 ? -8.551 -39.221 -52.148 1.00 27.62 257 SER A N 1
ATOM 2064 C CA . SER A 1 282 ? -7.198 -39.475 -51.535 1.00 30.46 257 SER A CA 1
ATOM 2065 C C . SER A 1 282 ? -6.403 -40.536 -52.339 1.00 33.34 257 SER A C 1
ATOM 2066 O O . SER A 1 282 ? -5.223 -40.313 -52.700 1.00 29.58 257 SER A O 1
ATOM 2069 N N . ASP A 1 283 ? -7.080 -41.639 -52.689 1.00 34.14 258 ASP A N 1
ATOM 2070 C CA . ASP A 1 283 ? -6.507 -42.696 -53.559 1.00 35.55 258 ASP A CA 1
ATOM 2071 C C . ASP A 1 283 ? -6.075 -42.193 -54.956 1.00 43.00 258 ASP A C 1
ATOM 2072 O O . ASP A 1 283 ? -5.090 -42.702 -55.527 1.00 38.52 258 ASP A O 1
ATOM 2077 N N . LEU A 1 284 ? -6.800 -41.214 -55.512 1.00 40.48 259 LEU A N 1
ATOM 2078 C CA . LEU A 1 284 ? -6.410 -40.604 -56.808 1.00 43.78 259 LEU A CA 1
ATOM 2079 C C . LEU A 1 284 ? -5.067 -39.874 -56.714 1.00 45.85 259 LEU A C 1
ATOM 2080 O O . LEU A 1 284 ? -4.210 -39.989 -57.611 1.00 37.33 259 LEU A O 1
ATOM 2085 N N . LEU A 1 285 ? -4.890 -39.124 -55.626 1.00 43.53 260 LEU A N 1
ATOM 2086 C CA . LEU A 1 285 ? -3.634 -38.413 -55.377 1.00 43.63 260 LEU A CA 1
ATOM 2087 C C . LEU A 1 285 ? -2.488 -39.382 -55.156 1.00 45.75 260 LEU A C 1
ATOM 2088 O O . LEU A 1 285 ? -1.345 -39.083 -55.498 1.00 44.37 260 LEU A O 1
ATOM 2093 N N . ALA A 1 286 ? -2.785 -40.516 -54.522 1.00 43.78 261 ALA A N 1
ATOM 2094 C CA . ALA A 1 286 ? -1.762 -41.529 -54.240 1.00 47.51 261 ALA A CA 1
ATOM 2095 C C . ALA A 1 286 ? -1.098 -42.009 -55.545 1.00 53.16 261 ALA A C 1
ATOM 2096 O O . ALA A 1 286 ? -0.005 -42.588 -55.521 1.00 57.74 261 ALA A O 1
ATOM 2098 N N . VAL A 1 287 ? -1.737 -41.702 -56.677 1.00 63.01 262 VAL A N 1
ATOM 2099 C CA . VAL A 1 287 ? -1.391 -42.290 -57.976 1.00 64.38 262 VAL A CA 1
ATOM 2100 C C . VAL A 1 287 ? -1.240 -41.199 -59.041 1.00 64.66 262 VAL A C 1
ATOM 2101 O O . VAL A 1 287 ? -1.058 -41.491 -60.224 1.00 74.76 262 VAL A O 1
ATOM 2105 N N . GLY B 1 24 ? -53.348 -37.582 -13.863 1.00 24.65 -1 GLY B N 1
ATOM 2106 C CA . GLY B 1 24 ? -53.644 -36.590 -12.798 1.00 21.05 -1 GLY B CA 1
ATOM 2107 C C . GLY B 1 24 ? -53.993 -35.197 -13.280 1.00 24.58 -1 GLY B C 1
ATOM 2108 O O . GLY B 1 24 ? -54.207 -34.960 -14.473 1.00 22.80 -1 GLY B O 1
ATOM 2109 N N . PHE B 1 25 ? -53.985 -34.247 -12.355 1.00 25.49 0 PHE B N 1
ATOM 2110 C CA . PHE B 1 25 ? -54.321 -32.870 -12.700 1.00 26.67 0 PHE B CA 1
ATOM 2111 C C . PHE B 1 25 ? -53.270 -32.306 -13.640 1.00 24.95 0 PHE B C 1
ATOM 2112 O O . PHE B 1 25 ? -52.093 -32.215 -13.297 1.00 25.57 0 PHE B O 1
ATOM 2120 N N . MET B 1 26 ? -53.736 -31.857 -14.803 1.00 28.71 1 MET B N 1
ATOM 2121 C CA . MET B 1 26 ? -52.892 -31.256 -15.848 1.00 31.27 1 MET B CA 1
ATOM 2122 C C . MET B 1 26 ? -53.709 -30.202 -16.562 1.00 26.38 1 MET B C 1
ATOM 2123 O O . MET B 1 26 ? -54.885 -30.407 -16.839 1.00 30.04 1 MET B O 1
ATOM 2128 N N . VAL B 1 27 ? -53.135 -29.026 -16.755 1.00 24.41 2 VAL B N 1
ATOM 2129 C CA . VAL B 1 27 ? -53.798 -28.031 -17.572 1.00 23.75 2 VAL B CA 1
ATOM 2130 C C . VAL B 1 27 ? -52.902 -27.654 -18.729 1.00 27.08 2 VAL B C 1
ATOM 2131 O O . VAL B 1 27 ? -51.689 -27.826 -18.671 1.00 21.68 2 VAL B O 1
ATOM 2135 N N . SER B 1 28 ? -53.508 -27.066 -19.739 1.00 23.02 3 SER B N 1
ATOM 2136 C CA . SER B 1 28 ? -52.753 -26.523 -20.839 1.00 25.72 3 SER B CA 1
ATOM 2137 C C . SER B 1 28 ? -52.679 -25.018 -20.676 1.00 23.31 3 SER B C 1
ATOM 2138 O O . SER B 1 28 ? -53.615 -24.386 -20.192 1.00 23.23 3 SER B O 1
ATOM 2141 N N . ALA B 1 29 ? -51.524 -24.454 -21.001 1.00 19.03 4 ALA B N 1
ATOM 2142 C CA . ALA B 1 29 ? -51.275 -23.020 -20.873 1.00 19.38 4 ALA B CA 1
ATOM 2143 C C . ALA B 1 29 ? -50.685 -22.444 -22.184 1.00 19.36 4 ALA B C 1
ATOM 2144 O O . ALA B 1 29 ? -50.286 -23.191 -23.062 1.00 18.91 4 ALA B O 1
ATOM 2146 N N . HIS B 1 30 ? -50.591 -21.121 -22.279 1.00 18.88 5 HIS B N 1
ATOM 2147 C CA . HIS B 1 30 ? -49.838 -20.490 -23.379 1.00 21.38 5 HIS B CA 1
ATOM 2148 C C . HIS B 1 30 ? -48.501 -19.956 -22.845 1.00 17.70 5 HIS B C 1
ATOM 2149 O O . HIS B 1 30 ? -48.471 -19.101 -21.973 1.00 20.76 5 HIS B O 1
ATOM 2156 N N . PHE B 1 31 ? -47.410 -20.507 -23.359 1.00 19.20 6 PHE B N 1
ATOM 2157 C CA . PHE B 1 31 ? -46.059 -20.070 -23.021 1.00 15.20 6 PHE B CA 1
ATOM 2158 C C . PHE B 1 31 ? -45.544 -19.176 -24.147 1.00 16.75 6 PHE B C 1
ATOM 2159 O O . PHE B 1 31 ? -45.769 -19.478 -25.337 1.00 18.57 6 PHE B O 1
ATOM 2167 N N . ILE B 1 32 ? -44.841 -18.111 -23.773 1.00 16.17 7 ILE B N 1
ATOM 2168 C CA . ILE B 1 32 ? -44.022 -17.349 -24.693 1.00 14.87 7 ILE B CA 1
ATOM 2169 C C . ILE B 1 32 ? -42.581 -17.504 -24.231 1.00 13.75 7 ILE B C 1
ATOM 2170 O O . ILE B 1 32 ? -42.241 -17.288 -23.066 1.00 14.63 7 ILE B O 1
ATOM 2175 N N . LEU B 1 33 ? -41.744 -17.911 -25.167 1.00 12.51 8 LEU B N 1
ATOM 2176 C CA . LEU B 1 33 ? -40.376 -18.309 -24.874 1.00 12.27 8 LEU B CA 1
ATOM 2177 C C . LEU B 1 33 ? -39.475 -17.228 -25.473 1.00 12.54 8 LEU B C 1
ATOM 2178 O O . LEU B 1 33 ? -39.559 -16.947 -26.674 1.00 13.73 8 LEU B O 1
ATOM 2183 N N . ILE B 1 34 ? -38.577 -16.697 -24.653 1.00 12.73 9 ILE B N 1
ATOM 2184 C CA . ILE B 1 34 ? -37.759 -15.541 -25.022 1.00 13.47 9 ILE B CA 1
ATOM 2185 C C . ILE B 1 34 ? -36.270 -15.809 -24.835 1.00 11.93 9 ILE B C 1
ATOM 2186 O O . ILE B 1 34 ? -35.779 -16.011 -23.710 1.00 12.64 9 ILE B O 1
ATOM 2191 N N . HIS B 1 35 ? -35.549 -15.776 -25.952 1.00 13.33 10 HIS B N 1
ATOM 2192 C CA . HIS B 1 35 ? -34.110 -15.989 -26.008 1.00 11.78 10 HIS B CA 1
ATOM 2193 C C . HIS B 1 35 ? -33.306 -14.831 -25.408 1.00 12.24 10 HIS B C 1
ATOM 2194 O O . HIS B 1 35 ? -33.810 -13.735 -25.203 1.00 13.31 10 HIS B O 1
ATOM 2201 N N . THR B 1 36 ? -32.027 -15.088 -25.168 1.00 13.35 11 THR B N 1
ATOM 2202 C CA . THR B 1 36 ? -31.092 -14.094 -24.659 1.00 13.73 11 THR B CA 1
ATOM 2203 C C . THR B 1 36 ? -30.418 -13.353 -25.821 1.00 14.89 11 THR B C 1
ATOM 2204 O O . THR B 1 36 ? -30.606 -13.692 -27.004 1.00 12.90 11 THR B O 1
ATOM 2208 N N . ILE B 1 37 ? -29.600 -12.359 -25.504 1.00 15.15 12 ILE B N 1
ATOM 2209 C CA . ILE B 1 37 ? -28.949 -11.602 -26.559 1.00 15.11 12 ILE B CA 1
ATOM 2210 C C . ILE B 1 37 ? -28.066 -12.542 -27.381 1.00 13.85 12 ILE B C 1
ATOM 2211 O O . ILE B 1 37 ? -27.602 -13.554 -26.902 1.00 14.71 12 ILE B O 1
ATOM 2216 N N . CYS B 1 38 ? -27.943 -12.244 -28.662 1.00 14.40 13 CYS B N 1
ATOM 2217 C CA . CYS B 1 38 ? -27.143 -13.019 -29.603 1.00 12.91 13 CYS B CA 1
ATOM 2218 C C . CYS B 1 38 ? -27.862 -14.251 -30.142 1.00 14.08 13 CYS B C 1
ATOM 2219 O O . CYS B 1 38 ? -27.427 -14.822 -31.144 1.00 13.72 13 CYS B O 1
ATOM 2222 N N . HIS B 1 39 ? -28.957 -14.651 -29.510 1.00 11.71 14 HIS B N 1
ATOM 2223 C CA . HIS B 1 39 ? -29.636 -15.878 -29.869 1.00 11.88 14 HIS B CA 1
ATOM 2224 C C . HIS B 1 39 ? -30.964 -15.521 -30.555 1.00 12.17 14 HIS B C 1
ATOM 2225 O O . HIS B 1 39 ? -31.127 -14.411 -31.058 1.00 14.81 14 HIS B O 1
ATOM 2232 N N . GLY B 1 40 ? -31.817 -16.509 -30.739 1.00 12.13 15 GLY B N 1
ATOM 2233 C CA . GLY B 1 40 ? -33.072 -16.298 -31.448 1.00 12.42 15 GLY B CA 1
ATOM 2234 C C . GLY B 1 40 ? -34.039 -17.405 -31.127 1.00 11.64 15 GLY B C 1
ATOM 2235 O O . GLY B 1 40 ? -33.759 -18.281 -30.292 1.00 11.17 15 GLY B O 1
ATOM 2236 N N . ALA B 1 41 ? -35.238 -17.282 -31.686 1.00 11.16 16 ALA B N 1
ATOM 2237 C CA . ALA B 1 41 ? -36.317 -18.234 -31.457 1.00 10.96 16 ALA B CA 1
ATOM 2238 C C . ALA B 1 41 ? -35.886 -19.681 -31.699 1.00 12.82 16 ALA B C 1
ATOM 2239 O O . ALA B 1 41 ? -36.436 -20.626 -31.076 1.00 11.17 16 ALA B O 1
ATOM 2241 N N . TRP B 1 42 ? -34.993 -19.856 -32.677 1.00 12.66 17 TRP B N 1
ATOM 2242 C CA . TRP B 1 42 ? -34.432 -21.167 -33.040 1.00 12.01 17 TRP B CA 1
ATOM 2243 C C . TRP B 1 42 ? -33.953 -21.984 -31.836 1.00 13.06 17 TRP B C 1
ATOM 2244 O O . TRP B 1 42 ? -33.978 -23.214 -31.878 1.00 13.66 17 TRP B O 1
ATOM 2255 N N . LEU B 1 43 ? -33.505 -21.305 -30.788 1.00 13.11 18 LEU B N 1
ATOM 2256 C CA . LEU B 1 43 ? -32.916 -21.962 -29.612 1.00 11.91 18 LEU B CA 1
ATOM 2257 C C . LEU B 1 43 ? -33.947 -22.847 -28.900 1.00 14.84 18 LEU B C 1
ATOM 2258 O O . LEU B 1 43 ? -33.591 -23.788 -28.218 1.00 13.60 18 LEU B O 1
ATOM 2263 N N . TRP B 1 44 ? -35.220 -22.535 -29.084 1.00 11.89 19 TRP B N 1
ATOM 2264 C CA . TRP B 1 44 ? -36.312 -23.247 -28.414 1.00 14.33 19 TRP B CA 1
ATOM 2265 C C . TRP B 1 44 ? -36.843 -24.452 -29.201 1.00 12.65 19 TRP B C 1
ATOM 2266 O O . TRP B 1 44 ? -37.898 -25.008 -28.865 1.00 12.77 19 TRP B O 1
ATOM 2277 N N . TYR B 1 45 ? -36.120 -24.860 -30.247 1.00 13.02 20 TYR B N 1
ATOM 2278 C CA . TYR B 1 45 ? -36.609 -25.875 -31.189 1.00 13.13 20 TYR B CA 1
ATOM 2279 C C . TYR B 1 45 ? -36.955 -27.242 -30.577 1.00 14.49 20 TYR B C 1
ATOM 2280 O O . TYR B 1 45 ? -37.841 -27.930 -31.093 1.00 13.52 20 TYR B O 1
ATOM 2289 N N . LYS B 1 46 ? -36.254 -27.625 -29.515 1.00 13.74 21 LYS B N 1
ATOM 2290 C CA . LYS B 1 46 ? -36.493 -28.906 -28.848 1.00 14.83 21 LYS B CA 1
ATOM 2291 C C . LYS B 1 46 ? -37.682 -28.819 -27.909 1.00 13.80 21 LYS B C 1
ATOM 2292 O O . LYS B 1 46 ? -38.366 -29.815 -27.691 1.00 15.40 21 LYS B O 1
ATOM 2298 N N . LEU B 1 47 ? -37.849 -27.666 -27.276 1.00 14.40 22 LEU B N 1
ATOM 2299 C CA . LEU B 1 47 ? -38.842 -27.511 -26.215 1.00 14.27 22 LEU B CA 1
ATOM 2300 C C . LEU B 1 47 ? -40.234 -27.378 -26.811 1.00 15.72 22 LEU B C 1
ATOM 2301 O O . LEU B 1 47 ? -41.227 -27.915 -26.256 1.00 15.56 22 LEU B O 1
ATOM 2306 N N . ILE B 1 48 ? -40.345 -26.668 -27.933 1.00 14.30 23 ILE B N 1
ATOM 2307 C CA . ILE B 1 48 ? -41.674 -26.337 -28.455 1.00 13.99 23 ILE B CA 1
ATOM 2308 C C . ILE B 1 48 ? -42.524 -27.592 -28.731 1.00 16.11 23 ILE B C 1
ATOM 2309 O O . ILE B 1 48 ? -43.701 -27.640 -28.352 1.00 17.51 23 ILE B O 1
ATOM 2314 N N . PRO B 1 49 ? -41.970 -28.593 -29.418 1.00 16.77 24 PRO B N 1
ATOM 2315 C CA . PRO B 1 49 ? -42.850 -29.744 -29.718 1.00 18.85 24 PRO B CA 1
ATOM 2316 C C . PRO B 1 49 ? -43.227 -30.527 -28.462 1.00 17.41 24 PRO B C 1
ATOM 2317 O O . PRO B 1 49 ? -44.277 -31.171 -28.436 1.00 18.79 24 PRO B O 1
ATOM 2321 N N . LEU B 1 50 ? -42.342 -30.558 -27.470 1.00 17.06 25 LEU B N 1
ATOM 2322 C CA . LEU B 1 50 ? -42.648 -31.236 -26.194 1.00 18.23 25 LEU B CA 1
ATOM 2323 C C . LEU B 1 50 ? -43.800 -30.568 -25.502 1.00 20.06 25 LEU B C 1
ATOM 2324 O O . LEU B 1 50 ? -44.757 -31.225 -25.135 1.00 18.22 25 LEU B O 1
ATOM 2329 N N . LEU B 1 51 ? -43.786 -29.240 -25.457 1.00 16.49 26 LEU B N 1
ATOM 2330 C CA . LEU B 1 51 ? -44.900 -28.497 -24.858 1.00 18.64 26 LEU B CA 1
ATOM 2331 C C . LEU B 1 51 ? -46.185 -28.674 -25.654 1.00 20.25 26 LEU B C 1
ATOM 2332 O O . LEU B 1 51 ? -47.274 -28.890 -25.084 1.00 20.27 26 LEU B O 1
ATOM 2337 N N . GLN B 1 52 ? -46.069 -28.621 -26.977 1.00 18.19 27 GLN B N 1
ATOM 2338 C CA . GLN B 1 52 ? -47.243 -28.767 -27.824 1.00 18.63 27 GLN B CA 1
ATOM 2339 C C . GLN B 1 52 ? -47.854 -30.154 -27.733 1.00 20.24 27 GLN B C 1
ATOM 2340 O O . GLN B 1 52 ? -49.067 -30.285 -27.783 1.00 20.65 27 GLN B O 1
ATOM 2346 N N . SER B 1 53 ? -47.029 -31.169 -27.547 1.00 19.35 28 SER B N 1
ATOM 2347 C CA . SER B 1 53 ? -47.506 -32.536 -27.368 1.00 26.64 28 SER B CA 1
ATOM 2348 C C . SER B 1 53 ? -48.374 -32.680 -26.148 1.00 27.79 28 SER B C 1
ATOM 2349 O O . SER B 1 53 ? -49.127 -33.633 -26.054 1.00 21.91 28 SER B O 1
ATOM 2352 N N . ALA B 1 54 ? -48.095 -31.882 -25.124 1.00 25.04 29 ALA B N 1
ATOM 2353 C CA . ALA B 1 54 ? -48.905 -31.905 -23.913 1.00 25.58 29 ALA B CA 1
ATOM 2354 C C . ALA B 1 54 ? -50.105 -30.964 -23.953 1.00 27.92 29 ALA B C 1
ATOM 2355 O O . ALA B 1 54 ? -50.746 -30.749 -22.933 1.00 30.89 29 ALA B O 1
ATOM 2357 N N . GLY B 1 55 ? -50.365 -30.350 -25.102 1.00 24.06 30 GLY B N 1
ATOM 2358 C CA . GLY B 1 55 ? -51.565 -29.544 -25.304 1.00 22.42 30 GLY B CA 1
ATOM 2359 C C . GLY B 1 55 ? -51.345 -28.066 -25.058 1.00 22.36 30 GLY B C 1
ATOM 2360 O O . GLY B 1 55 ? -52.255 -27.288 -25.215 1.00 24.15 30 GLY B O 1
ATOM 2361 N N . HIS B 1 56 ? -50.114 -27.658 -24.755 1.00 16.95 31 HIS B N 1
ATOM 2362 C CA . HIS B 1 56 ? -49.809 -26.249 -24.567 1.00 16.15 31 HIS B CA 1
ATOM 2363 C C . HIS B 1 56 ? -49.634 -25.556 -25.911 1.00 18.03 31 HIS B C 1
ATOM 2364 O O . HIS B 1 56 ? -49.380 -26.194 -26.918 1.00 20.06 31 HIS B O 1
ATOM 2371 N N . ASN B 1 57 ? -49.877 -24.265 -25.905 1.00 18.02 32 ASN B N 1
ATOM 2372 C CA . ASN B 1 57 ? -49.479 -23.380 -26.972 1.00 20.16 32 ASN B CA 1
ATOM 2373 C C . ASN B 1 57 ? -48.128 -22.788 -26.576 1.00 20.53 32 ASN B C 1
ATOM 2374 O O . ASN B 1 57 ? -47.969 -22.225 -25.501 1.00 18.53 32 ASN B O 1
ATOM 2379 N N . ALA B 1 58 ? -47.135 -22.970 -27.417 1.00 16.63 33 ALA B N 1
ATOM 2380 C CA . ALA B 1 58 ? -45.812 -22.472 -27.078 1.00 17.23 33 ALA B CA 1
ATOM 2381 C C . ALA B 1 58 ? -45.329 -21.623 -28.249 1.00 20.97 33 ALA B C 1
ATOM 2382 O O . ALA B 1 58 ? -45.308 -22.096 -29.381 1.00 25.03 33 ALA B O 1
ATOM 2384 N N . THR B 1 59 ? -44.986 -20.375 -27.975 1.00 17.58 34 THR B N 1
ATOM 2385 C CA . THR B 1 59 ? -44.642 -19.426 -29.019 1.00 17.21 34 THR B CA 1
ATOM 2386 C C . THR B 1 59 ? -43.246 -18.903 -28.742 1.00 16.55 34 THR B C 1
ATOM 2387 O O . THR B 1 59 ? -42.980 -18.446 -27.626 1.00 16.12 34 THR B O 1
ATOM 2391 N N . ALA B 1 60 ? -42.327 -19.105 -29.688 1.00 15.10 35 ALA B N 1
ATOM 2392 C CA . ALA B 1 60 ? -41.013 -18.477 -29.607 1.00 14.12 35 ALA B CA 1
ATOM 2393 C C . ALA B 1 60 ? -40.900 -17.439 -30.697 1.00 16.23 35 ALA B C 1
ATOM 2394 O O . ALA B 1 60 ? -41.267 -17.701 -31.838 1.00 16.40 35 ALA B O 1
ATOM 2396 N N . ILE B 1 61 ? -40.352 -16.279 -30.363 1.00 13.54 36 ILE B N 1
ATOM 2397 C CA . ILE B 1 61 ? -40.185 -15.206 -31.350 1.00 15.26 36 ILE B CA 1
ATOM 2398 C C . ILE B 1 61 ? -38.744 -14.697 -31.338 1.00 13.66 36 ILE B C 1
ATOM 2399 O O . ILE B 1 61 ? -38.040 -14.844 -30.347 1.00 13.98 36 ILE B O 1
ATOM 2404 N N . ASP B 1 62 ? -38.334 -14.099 -32.447 1.00 13.97 37 ASP B N 1
ATOM 2405 C CA . ASP B 1 62 ? -37.080 -13.332 -32.521 1.00 13.87 37 ASP B CA 1
ATOM 2406 C C . ASP B 1 62 ? -37.340 -11.919 -32.026 1.00 14.56 37 ASP B C 1
ATOM 2407 O O . ASP B 1 62 ? -38.277 -11.244 -32.494 1.00 12.51 37 ASP B O 1
ATOM 2412 N N . LEU B 1 63 ? -36.536 -11.477 -31.069 1.00 13.25 38 LEU B N 1
ATOM 2413 C CA . LEU B 1 63 ? -36.475 -10.068 -30.740 1.00 13.59 38 LEU B CA 1
ATOM 2414 C C . LEU B 1 63 ? -35.754 -9.306 -31.845 1.00 13.32 38 LEU B C 1
ATOM 2415 O O . LEU B 1 63 ? -35.288 -9.884 -32.839 1.00 12.27 38 LEU B O 1
ATOM 2420 N N . VAL B 1 64 ? -35.749 -7.983 -31.726 1.00 12.57 39 VAL B N 1
ATOM 2421 C CA . VAL B 1 64 ? -35.162 -7.169 -32.773 1.00 13.65 39 VAL B CA 1
ATOM 2422 C C . VAL B 1 64 ? -33.684 -7.538 -32.954 1.00 12.81 39 VAL B C 1
ATOM 2423 O O . VAL B 1 64 ? -32.959 -7.778 -31.992 1.00 13.42 39 VAL B O 1
ATOM 2427 N N . ALA B 1 65 ? -33.255 -7.593 -34.222 1.00 13.43 40 ALA B N 1
ATOM 2428 C CA . ALA B 1 65 ? -31.886 -7.884 -34.604 1.00 12.08 40 ALA B CA 1
ATOM 2429 C C . ALA B 1 65 ? -31.381 -9.199 -34.059 1.00 12.53 40 ALA B C 1
ATOM 2430 O O . ALA B 1 65 ? -30.191 -9.393 -33.946 1.00 13.88 40 ALA B O 1
ATOM 2432 N N . SER B 1 66 ? -32.301 -10.146 -33.874 1.00 11.60 41 SER B N 1
ATOM 2433 C CA . SER B 1 66 ? -31.991 -11.458 -33.341 1.00 12.12 41 SER B CA 1
ATOM 2434 C C . SER B 1 66 ? -32.543 -12.527 -34.278 1.00 12.94 41 SER B C 1
ATOM 2435 O O . SER B 1 66 ? -33.530 -12.310 -34.965 1.00 11.62 41 SER B O 1
ATOM 2438 N N . GLY B 1 67 ? -31.974 -13.721 -34.236 1.00 11.36 42 GLY B N 1
ATOM 2439 C CA . GLY B 1 67 ? -32.441 -14.781 -35.095 1.00 11.81 42 GLY B CA 1
ATOM 2440 C C . GLY B 1 67 ? -32.413 -14.335 -36.546 1.00 11.86 42 GLY B C 1
ATOM 2441 O O . GLY B 1 67 ? -31.386 -13.855 -37.042 1.00 10.66 42 GLY B O 1
ATOM 2442 N N . ILE B 1 68 ? -33.527 -14.515 -37.250 1.00 10.95 43 ILE B N 1
ATOM 2443 C CA . ILE B 1 68 ? -33.625 -14.055 -38.614 1.00 11.22 43 ILE B CA 1
ATOM 2444 C C . ILE B 1 68 ? -34.327 -12.709 -38.774 1.00 12.96 43 ILE B C 1
ATOM 2445 O O . ILE B 1 68 ? -34.684 -12.291 -39.891 1.00 12.37 43 ILE B O 1
ATOM 2450 N N . ASP B 1 69 ? -34.519 -11.994 -37.671 1.00 13.12 44 ASP B N 1
ATOM 2451 C CA . ASP B 1 69 ? -35.058 -10.652 -37.770 1.00 12.36 44 ASP B CA 1
ATOM 2452 C C . ASP B 1 69 ? -34.212 -9.777 -38.704 1.00 12.58 44 ASP B C 1
ATOM 2453 O O . ASP B 1 69 ? -32.980 -9.745 -38.591 1.00 12.61 44 ASP B O 1
ATOM 2458 N N . PRO B 1 70 ? -34.861 -9.013 -39.583 1.00 13.23 45 PRO B N 1
ATOM 2459 C CA . PRO B 1 70 ? -34.052 -8.336 -40.605 1.00 15.14 45 PRO B CA 1
ATOM 2460 C C . PRO B 1 70 ? -33.413 -7.022 -40.155 1.00 14.36 45 PRO B C 1
ATOM 2461 O O . PRO B 1 70 ? -32.539 -6.520 -40.836 1.00 15.20 45 PRO B O 1
ATOM 2465 N N . ARG B 1 71 ? -33.697 -6.542 -38.948 1.00 15.05 46 ARG B N 1
ATOM 2466 C CA . ARG B 1 71 ? -32.967 -5.366 -38.456 1.00 15.61 46 ARG B CA 1
ATOM 2467 C C . ARG B 1 71 ? -31.559 -5.742 -38.069 1.00 15.56 46 ARG B C 1
ATOM 2468 O O . ARG B 1 71 ? -31.283 -6.883 -37.723 1.00 15.93 46 ARG B O 1
ATOM 2476 N N . GLN B 1 72 ? -30.653 -4.768 -38.128 1.00 14.49 47 GLN B N 1
ATOM 2477 C CA . GLN B 1 72 ? -29.333 -4.924 -37.572 1.00 15.33 47 GLN B CA 1
ATOM 2478 C C . GLN B 1 72 ? -29.194 -4.177 -36.237 1.00 14.96 47 GLN B C 1
ATOM 2479 O O . GLN B 1 72 ? -29.981 -3.265 -35.933 1.00 14.52 47 GLN B O 1
ATOM 2485 N N . LEU B 1 73 ? -28.252 -4.633 -35.426 1.00 12.95 48 LEU B N 1
ATOM 2486 C CA . LEU B 1 73 ? -28.200 -4.187 -34.033 1.00 13.23 48 LEU B CA 1
ATOM 2487 C C . LEU B 1 73 ? -28.039 -2.653 -34.000 1.00 15.56 48 LEU B C 1
ATOM 2488 O O . LEU B 1 73 ? -28.485 -2.005 -33.040 1.00 12.27 48 LEU B O 1
ATOM 2493 N N . GLU B 1 74 ? -27.303 -2.093 -34.973 1.00 14.88 49 GLU B N 1
ATOM 2494 C CA . GLU B 1 74 ? -27.030 -0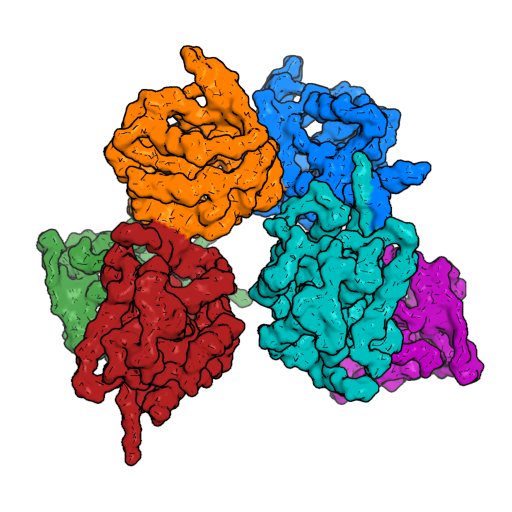.634 -34.997 1.00 13.95 49 GLU B CA 1
ATOM 2495 C C . GLU B 1 74 ? -28.279 0.209 -35.118 1.00 15.68 49 GLU B C 1
ATOM 2496 O O . GLU B 1 74 ? -28.232 1.407 -34.806 1.00 15.45 49 GLU B O 1
ATOM 2502 N N . GLN B 1 75 ? -29.409 -0.432 -35.436 1.00 14.02 50 GLN B N 1
ATOM 2503 C CA . GLN B 1 75 ? -30.666 0.241 -35.566 1.00 14.40 50 GLN B CA 1
ATOM 2504 C C . GLN B 1 75 ? -31.413 0.389 -34.250 1.00 16.65 50 GLN B C 1
ATOM 2505 O O . GLN B 1 75 ? -32.448 1.044 -34.212 1.00 13.41 50 GLN B O 1
ATOM 2511 N N . ILE B 1 76 ? -30.874 -0.167 -33.159 1.00 14.38 51 ILE B N 1
ATOM 2512 C CA . ILE B 1 76 ? -31.495 0.015 -31.857 1.00 15.15 51 ILE B CA 1
ATOM 2513 C C . ILE B 1 76 ? -30.424 0.300 -30.800 1.00 14.19 51 ILE B C 1
ATOM 2514 O O . ILE B 1 76 ? -29.265 -0.085 -30.928 1.00 15.04 51 ILE B O 1
ATOM 2519 N N . GLY B 1 77 ? -30.866 0.879 -29.687 1.00 15.21 52 GLY B N 1
ATOM 2520 C CA . GLY B 1 77 ? -29.989 1.136 -28.571 1.00 15.34 52 GLY B CA 1
ATOM 2521 C C . GLY B 1 77 ? -30.617 1.023 -27.182 1.00 16.59 52 GLY B C 1
ATOM 2522 O O . GLY B 1 77 ? -29.972 1.388 -26.202 1.00 16.67 52 GLY B O 1
ATOM 2523 N N . THR B 1 78 ? -31.809 0.443 -27.105 1.00 14.41 53 THR B N 1
ATOM 2524 C CA . THR B 1 78 ? -32.612 0.395 -25.886 1.00 18.09 53 THR B CA 1
ATOM 2525 C C . THR B 1 78 ? -33.370 -0.934 -25.715 1.00 18.49 53 THR B C 1
ATOM 2526 O O . THR B 1 78 ? -33.763 -1.580 -26.680 1.00 13.69 53 THR B O 1
ATOM 2530 N N . TRP B 1 79 ? -33.659 -1.301 -24.470 1.00 15.31 54 TRP B N 1
ATOM 2531 C CA . TRP B 1 79 ? -34.470 -2.483 -24.198 1.00 15.84 54 TRP B CA 1
ATOM 2532 C C . TRP B 1 79 ? -35.904 -2.335 -24.701 1.00 14.93 54 TRP B C 1
ATOM 2533 O O . TRP B 1 79 ? -36.534 -3.304 -25.141 1.00 15.26 54 TRP B O 1
ATOM 2544 N N . GLU B 1 80 ? -36.425 -1.112 -24.685 1.00 15.99 55 GLU B N 1
ATOM 2545 C CA . GLU B 1 80 ? -37.773 -0.906 -25.197 1.00 16.77 55 GLU B CA 1
ATOM 2546 C C . GLU B 1 80 ? -37.888 -1.284 -26.684 1.00 13.37 55 GLU B C 1
ATOM 2547 O O . GLU B 1 80 ? -38.812 -2.010 -27.114 1.00 17.16 55 GLU B O 1
ATOM 2553 N N . GLN B 1 81 ? -36.960 -0.788 -27.479 1.00 15.56 56 GLN B N 1
ATOM 2554 C CA . GLN B 1 81 ? -36.942 -1.111 -28.908 1.00 13.47 56 GLN B CA 1
ATOM 2555 C C . GLN B 1 81 ? -36.724 -2.625 -29.093 1.00 14.23 56 GLN B C 1
ATOM 2556 O O . GLN B 1 81 ? -37.451 -3.278 -29.834 1.00 15.22 56 GLN B O 1
ATOM 2562 N N . TYR B 1 82 ? -35.684 -3.148 -28.433 1.00 14.71 57 TYR B N 1
ATOM 2563 C CA . TYR B 1 82 ? -35.293 -4.582 -28.497 1.00 13.78 57 TYR B CA 1
ATOM 2564 C C . TYR B 1 82 ? -36.490 -5.510 -28.237 1.00 15.61 57 TYR B C 1
ATOM 2565 O O . TYR B 1 82 ? -36.659 -6.525 -28.921 1.00 14.08 57 TYR B O 1
ATOM 2574 N N . SER B 1 83 ? -37.303 -5.142 -27.241 1.00 14.44 58 SER B N 1
ATOM 2575 C CA . SER B 1 83 ? -38.394 -5.950 -26.727 1.00 14.17 58 SER B CA 1
ATOM 2576 C C . SER B 1 83 ? -39.666 -5.798 -27.501 1.00 14.47 58 SER B C 1
ATOM 2577 O O . SER B 1 83 ? -40.665 -6.476 -27.180 1.00 16.25 58 SER B O 1
ATOM 2580 N N . GLU B 1 84 ? -39.711 -4.871 -28.470 1.00 15.46 59 GLU B N 1
ATOM 2581 C CA . GLU B 1 84 ? -40.978 -4.612 -29.174 1.00 15.21 59 GLU B CA 1
ATOM 2582 C C . GLU B 1 84 ? -41.742 -5.852 -29.657 1.00 16.14 59 GLU B C 1
ATOM 2583 O O . GLU B 1 84 ? -42.966 -5.905 -29.497 1.00 18.86 59 GLU B O 1
ATOM 2589 N N . PRO B 1 85 ? -41.051 -6.857 -30.230 1.00 15.71 60 PRO B N 1
ATOM 2590 C CA . PRO B 1 85 ? -41.805 -8.008 -30.685 1.00 15.64 60 PRO B CA 1
ATOM 2591 C C . PRO B 1 85 ? -42.541 -8.752 -29.576 1.00 17.03 60 PRO B C 1
ATOM 2592 O O . PRO B 1 85 ? -43.645 -9.236 -29.788 1.00 16.64 60 PRO B O 1
ATOM 2596 N N . LEU B 1 86 ? -41.963 -8.779 -28.396 1.00 16.72 61 LEU B N 1
ATOM 2597 C CA . LEU B 1 86 ? -42.595 -9.396 -27.245 1.00 17.63 61 LEU B CA 1
ATOM 2598 C C . LEU B 1 86 ? -43.815 -8.597 -26.774 1.00 15.80 61 LEU B C 1
ATOM 2599 O O . LEU B 1 86 ? -44.911 -9.164 -26.592 1.00 17.17 61 LEU B O 1
ATOM 2604 N N . PHE B 1 87 ? -43.685 -7.269 -26.736 1.00 17.57 62 PHE B N 1
ATOM 2605 C CA . PHE B 1 87 ? -44.791 -6.414 -26.304 1.00 19.34 62 PHE B CA 1
ATOM 2606 C C . PHE B 1 87 ? -45.951 -6.491 -27.276 1.00 21.41 62 PHE B C 1
ATOM 2607 O O . PHE B 1 87 ? -47.110 -6.588 -26.877 1.00 19.15 62 PHE B O 1
ATOM 2615 N N . THR B 1 88 ? -45.643 -6.480 -28.574 1.00 20.12 63 THR B N 1
ATOM 2616 C CA . THR B 1 88 ? -46.669 -6.647 -29.613 1.00 19.21 63 THR B CA 1
ATOM 2617 C C . THR B 1 88 ? -47.422 -7.943 -29.499 1.00 18.10 63 THR B C 1
ATOM 2618 O O . THR B 1 88 ? -48.656 -7.984 -29.595 1.00 21.13 63 THR B O 1
ATOM 2622 N N . LEU B 1 89 ? -46.701 -9.024 -29.260 1.00 17.66 64 LEU B N 1
ATOM 2623 C CA . LEU B 1 89 ? -47.321 -10.318 -29.113 1.00 17.81 64 LEU B CA 1
ATOM 2624 C C . LEU B 1 89 ? -48.233 -10.354 -27.906 1.00 18.50 64 LEU B C 1
ATOM 2625 O O . LEU B 1 89 ? -49.368 -10.811 -28.005 1.00 21.57 64 LEU B O 1
ATOM 2630 N N . ILE B 1 90 ? -47.772 -9.803 -26.804 1.00 18.04 65 ILE B N 1
ATOM 2631 C CA . ILE B 1 90 ? -48.594 -9.730 -25.585 1.00 21.42 65 ILE B CA 1
ATOM 2632 C C . ILE B 1 90 ? -49.859 -8.901 -25.795 1.00 24.67 65 ILE B C 1
ATOM 2633 O O . ILE B 1 90 ? -50.960 -9.288 -25.355 1.00 21.55 65 ILE B O 1
ATOM 2638 N N . GLU B 1 91 ? -49.731 -7.835 -26.582 1.00 25.97 66 GLU B N 1
ATOM 2639 C CA . GLU B 1 91 ? -50.906 -7.019 -26.929 1.00 26.74 66 GLU B CA 1
ATOM 2640 C C . GLU B 1 91 ? -51.912 -7.761 -27.771 1.00 26.42 66 GLU B C 1
ATOM 2641 O O . GLU B 1 91 ? -53.098 -7.449 -27.732 1.00 31.91 66 GLU B O 1
ATOM 2647 N N . SER B 1 92 ? -51.502 -8.855 -28.394 1.00 24.57 67 SER B N 1
ATOM 2648 C CA . SER B 1 92 ? -52.438 -9.637 -29.181 1.00 25.77 67 SER B CA 1
ATOM 2649 C C . SER B 1 92 ? -53.196 -10.705 -28.382 1.00 28.34 67 SER B C 1
ATOM 2650 O O . SER B 1 92 ? -54.059 -11.361 -28.921 1.00 27.74 67 SER B O 1
ATOM 2653 N N . ILE B 1 93 ? -52.798 -10.967 -27.141 1.00 27.09 68 ILE B N 1
ATOM 2654 C CA . ILE B 1 93 ? -53.487 -11.978 -26.326 1.00 27.48 68 ILE B CA 1
ATOM 2655 C C . ILE B 1 93 ? -54.941 -11.541 -26.017 1.00 26.56 68 ILE B C 1
ATOM 2656 O O . ILE B 1 93 ? -55.162 -10.423 -25.546 1.00 27.19 68 ILE B O 1
ATOM 2661 N N . PRO B 1 94 ? -55.918 -12.446 -26.202 1.00 29.03 69 PRO B N 1
ATOM 2662 C CA . PRO B 1 94 ? -57.319 -12.029 -25.956 1.00 31.44 69 PRO B CA 1
ATOM 2663 C C . PRO B 1 94 ? -57.604 -11.556 -24.528 1.00 34.29 69 PRO B C 1
ATOM 2664 O O . PRO B 1 94 ? -57.046 -12.078 -23.551 1.00 33.51 69 PRO B O 1
ATOM 2668 N N . GLU B 1 95 ? -58.470 -10.558 -24.406 1.00 40.16 70 GLU B N 1
ATOM 2669 C CA . GLU B 1 95 ? -59.027 -10.180 -23.112 1.00 41.14 70 GLU B CA 1
ATOM 2670 C C . GLU B 1 95 ? -59.353 -11.418 -22.286 1.00 33.34 70 GLU B C 1
ATOM 2671 O O . GLU B 1 95 ? -59.907 -12.398 -22.799 1.00 33.67 70 GLU B O 1
ATOM 2677 N N . GLY B 1 96 ? -58.995 -11.375 -21.010 1.00 36.19 71 GLY B N 1
ATOM 2678 C CA . GLY B 1 96 ? -59.222 -12.506 -20.121 1.00 37.74 71 GLY B CA 1
ATOM 2679 C C . GLY B 1 96 ? -58.155 -13.596 -20.097 1.00 38.73 71 GLY B C 1
ATOM 2680 O O . GLY B 1 96 ? -58.163 -14.438 -19.208 1.00 40.10 71 GLY B O 1
ATOM 2681 N N . LYS B 1 97 ? -57.285 -13.645 -21.100 1.00 35.45 72 LYS B N 1
ATOM 2682 C CA . LYS B 1 97 ? -56.303 -14.717 -21.180 1.00 28.44 72 LYS B CA 1
ATOM 2683 C C . LYS B 1 97 ? -54.946 -14.218 -20.694 1.00 27.91 72 LYS B C 1
ATOM 2684 O O . LYS B 1 97 ? -54.684 -13.005 -20.680 1.00 25.67 72 LYS B O 1
ATOM 2690 N N . LYS B 1 98 ? -54.175 -15.145 -20.116 1.00 25.34 73 LYS B N 1
ATOM 2691 C CA . LYS B 1 98 ? -52.832 -14.854 -19.638 1.00 24.69 73 LYS B CA 1
ATOM 2692 C C . LYS B 1 98 ? -51.789 -15.809 -20.215 1.00 19.22 73 LYS B C 1
ATOM 2693 O O . LYS B 1 98 ? -52.111 -16.881 -20.746 1.00 23.72 73 LYS B O 1
ATOM 2699 N N . VAL B 1 99 ? -50.538 -15.375 -20.132 1.00 19.47 74 VAL B N 1
ATOM 2700 C CA . VAL B 1 99 ? -49.424 -16.166 -20.626 1.00 20.07 74 VAL B CA 1
ATOM 2701 C C . VAL B 1 99 ? -48.378 -16.361 -19.552 1.00 16.41 74 VAL B C 1
ATOM 2702 O O . VAL B 1 99 ? -48.236 -15.556 -18.628 1.00 19.87 74 VAL B O 1
ATOM 2706 N N . ILE B 1 100 ? -47.643 -17.454 -19.692 1.00 16.15 75 ILE B N 1
ATOM 2707 C CA . ILE B 1 100 ? -46.438 -17.705 -18.934 1.00 16.08 75 ILE B CA 1
ATOM 2708 C C . ILE B 1 100 ? -45.237 -17.305 -19.812 1.00 16.90 75 ILE B C 1
ATOM 2709 O O . ILE B 1 100 ? -45.041 -17.865 -20.887 1.00 16.90 75 ILE B O 1
ATOM 2714 N N . LEU B 1 101 ? -44.416 -16.404 -19.298 1.00 16.38 76 LEU B N 1
ATOM 2715 C CA . LEU B 1 101 ? -43.232 -15.951 -19.990 1.00 16.11 76 LEU B CA 1
ATOM 2716 C C . LEU B 1 101 ? -42.080 -16.715 -19.448 1.00 16.08 76 LEU B C 1
ATOM 2717 O O . LEU B 1 101 ? -41.828 -16.724 -18.231 1.00 16.71 76 LEU B O 1
ATOM 2722 N N . VAL B 1 102 ? -41.294 -17.259 -20.368 1.00 15.25 77 VAL B N 1
ATOM 2723 C CA . VAL B 1 102 ? -40.115 -17.984 -20.013 1.00 13.94 77 VAL B CA 1
ATOM 2724 C C . VAL B 1 102 ? -38.913 -17.259 -20.637 1.00 15.74 77 VAL B C 1
ATOM 2725 O O . VAL B 1 102 ? -38.801 -17.163 -21.867 1.00 14.89 77 VAL B O 1
ATOM 2729 N N . GLY B 1 103 ? -38.013 -16.764 -19.806 1.00 13.11 78 GLY B N 1
ATOM 2730 C CA . GLY B 1 103 ? -36.833 -16.029 -20.306 1.00 13.87 78 GLY B CA 1
ATOM 2731 C C . GLY B 1 103 ? -35.546 -16.717 -19.955 1.00 14.97 78 GLY B C 1
ATOM 2732 O O . GLY B 1 103 ? -35.364 -17.115 -18.801 1.00 16.79 78 GLY B O 1
ATOM 2733 N N . GLU B 1 104 ? -34.636 -16.868 -20.926 1.00 13.88 79 GLU B N 1
ATOM 2734 C CA . GLU B 1 104 ? -33.374 -17.586 -20.684 1.00 14.69 79 GLU B CA 1
ATOM 2735 C C . GLU B 1 104 ? -32.247 -16.592 -20.696 1.00 14.97 79 GLU B C 1
ATOM 2736 O O . GLU B 1 104 ? -32.274 -15.639 -21.472 1.00 15.94 79 GLU B O 1
ATOM 2742 N N . SER B 1 105 ? -31.350 -16.714 -19.725 1.00 15.25 80 SER B N 1
ATOM 2743 C CA . SER B 1 105 ? -30.204 -15.852 -19.604 1.00 15.64 80 SER B CA 1
ATOM 2744 C C . SER B 1 105 ? -30.610 -14.368 -19.528 1.00 15.71 80 SER B C 1
ATOM 2745 O O . SER B 1 105 ? -31.461 -14.022 -18.712 1.00 17.70 80 SER B O 1
ATOM 2748 N N . GLY B 1 106 ? -30.183 -13.553 -20.480 1.00 15.21 81 GLY B N 1
ATOM 2749 C CA . GLY B 1 106 ? -30.557 -12.140 -20.536 1.00 13.90 81 GLY B CA 1
ATOM 2750 C C . GLY B 1 106 ? -31.999 -11.874 -20.902 1.00 13.02 81 GLY B C 1
ATOM 2751 O O . GLY B 1 106 ? -32.522 -10.802 -20.616 1.00 15.29 81 GLY B O 1
ATOM 2752 N N . GLY B 1 107 ? -32.694 -12.885 -21.423 1.00 11.85 82 GLY B N 1
ATOM 2753 C CA . GLY B 1 107 ? -34.132 -12.800 -21.630 1.00 12.80 82 GLY B CA 1
ATOM 2754 C C . GLY B 1 107 ? -34.949 -12.652 -20.359 1.00 14.61 82 GLY B C 1
ATOM 2755 O O . GLY B 1 107 ? -36.102 -12.241 -20.404 1.00 14.80 82 GLY B O 1
ATOM 2756 N N . GLY B 1 108 ? -34.324 -12.874 -19.218 1.00 13.89 83 GLY B N 1
ATOM 2757 C CA . GLY B 1 108 ? -34.925 -12.507 -17.929 1.00 14.61 83 GLY B CA 1
ATOM 2758 C C . GLY B 1 108 ? -35.272 -11.025 -17.843 1.00 15.34 83 GLY B C 1
ATOM 2759 O O . GLY B 1 108 ? -36.312 -10.664 -17.340 1.00 15.56 83 GLY B O 1
ATOM 2760 N N . ILE B 1 109 ? -34.418 -10.162 -18.379 1.00 16.49 84 ILE B N 1
ATOM 2761 C CA . ILE B 1 109 ? -34.715 -8.723 -18.396 1.00 16.74 84 ILE B CA 1
ATOM 2762 C C . ILE B 1 109 ? -35.933 -8.411 -19.267 1.00 17.07 84 ILE B C 1
ATOM 2763 O O . ILE B 1 109 ? -36.882 -7.678 -18.869 1.00 16.99 84 ILE B O 1
ATOM 2768 N N . ASN B 1 110 ? -36.004 -9.047 -20.440 1.00 16.13 85 ASN B N 1
ATOM 2769 C CA . ASN B 1 110 ? -37.178 -8.828 -21.299 1.00 15.48 85 ASN B CA 1
ATOM 2770 C C . ASN B 1 110 ? -38.475 -9.234 -20.633 1.00 16.93 85 ASN B C 1
ATOM 2771 O O . ASN B 1 110 ? -39.467 -8.523 -20.742 1.00 15.93 85 ASN B O 1
ATOM 2776 N N . ILE B 1 111 ? -38.519 -10.407 -19.992 1.00 15.82 86 ILE B N 1
ATOM 2777 C CA . ILE B 1 111 ? -39.790 -10.854 -19.407 1.00 15.68 86 ILE B CA 1
ATOM 2778 C C . ILE B 1 111 ? -40.204 -9.977 -18.205 1.00 14.20 86 ILE B C 1
ATOM 2779 O O . ILE B 1 111 ? -41.391 -9.773 -17.999 1.00 18.04 86 ILE B O 1
ATOM 2784 N N . ALA B 1 112 ? -39.245 -9.474 -17.444 1.00 15.08 87 ALA B N 1
ATOM 2785 C CA . ALA B 1 112 ? -39.522 -8.528 -16.360 1.00 17.02 87 ALA B CA 1
ATOM 2786 C C . ALA B 1 112 ? -40.091 -7.192 -16.871 1.00 18.29 87 ALA B C 1
ATOM 2787 O O . ALA B 1 112 ? -41.124 -6.722 -16.383 1.00 18.38 87 ALA B O 1
ATOM 2789 N N . LEU B 1 113 ? -39.532 -6.690 -17.970 1.00 18.29 88 LEU B N 1
ATOM 2790 C CA . LEU B 1 113 ? -40.044 -5.484 -18.624 1.00 20.06 88 LEU B CA 1
ATOM 2791 C C . LEU B 1 113 ? -41.442 -5.690 -19.100 1.00 19.05 88 LEU B C 1
ATOM 2792 O O . LEU B 1 113 ? -42.319 -4.818 -18.905 1.00 21.04 88 LEU B O 1
ATOM 2797 N N . ALA B 1 114 ? -41.697 -6.866 -19.678 1.00 17.87 89 ALA B N 1
ATOM 2798 C CA . ALA B 1 114 ? -43.034 -7.188 -20.139 1.00 16.47 89 ALA B CA 1
ATOM 2799 C C . ALA B 1 114 ? -44.019 -7.262 -18.978 1.00 20.01 89 ALA B C 1
ATOM 2800 O O . ALA B 1 114 ? -45.167 -6.858 -19.123 1.00 18.79 89 ALA B O 1
ATOM 2802 N N . ALA B 1 115 ? -43.601 -7.905 -17.893 1.00 19.21 90 ALA B N 1
ATOM 2803 C CA . ALA B 1 115 ? -44.458 -8.040 -16.712 1.00 22.73 90 ALA B CA 1
ATOM 2804 C C . ALA B 1 115 ? -44.816 -6.668 -16.109 1.00 20.06 90 ALA B C 1
ATOM 2805 O O . ALA B 1 115 ? -45.962 -6.466 -15.689 1.00 21.50 90 ALA B O 1
ATOM 2807 N N . GLU B 1 116 ? -43.845 -5.759 -16.093 1.00 21.69 91 GLU B N 1
ATOM 2808 C CA . GLU B 1 116 ? -44.029 -4.398 -15.578 1.00 23.85 91 GLU B CA 1
ATOM 2809 C C . GLU B 1 116 ? -45.040 -3.639 -16.412 1.00 27.22 91 GLU B C 1
ATOM 2810 O O . GLU B 1 116 ? -45.858 -2.883 -15.881 1.00 23.77 91 GLU B O 1
ATOM 2816 N N . LYS B 1 117 ? -45.038 -3.900 -17.714 1.00 22.62 92 LYS B N 1
ATOM 2817 C CA . LYS B 1 117 ? -45.868 -3.165 -18.659 1.00 24.17 92 LYS B CA 1
ATOM 2818 C C . LYS B 1 117 ? -47.251 -3.767 -18.785 1.00 24.03 92 LYS B C 1
ATOM 2819 O O . LYS B 1 117 ? -48.206 -3.048 -19.029 1.00 24.18 92 LYS B O 1
ATOM 2825 N N . TYR B 1 118 ? -47.359 -5.096 -18.700 1.00 20.81 93 TYR B N 1
ATOM 2826 C CA . TYR B 1 118 ? -48.621 -5.816 -18.946 1.00 21.13 93 TYR B CA 1
ATOM 2827 C C . TYR B 1 118 ? -48.892 -6.833 -17.830 1.00 21.46 93 TYR B C 1
ATOM 2828 O O . TYR B 1 118 ? -49.196 -8.003 -18.087 1.00 22.19 93 TYR B O 1
ATOM 2837 N N . PRO B 1 119 ? -48.833 -6.375 -16.577 1.00 24.45 94 PRO B N 1
ATOM 2838 C CA . PRO B 1 119 ? -48.939 -7.337 -15.482 1.00 25.65 94 PRO B CA 1
ATOM 2839 C C . PRO B 1 119 ? -50.218 -8.150 -15.531 1.00 27.79 94 PRO B C 1
ATOM 2840 O O . PRO B 1 119 ? -50.201 -9.341 -15.222 1.00 27.52 94 PRO B O 1
ATOM 2844 N N . GLU B 1 120 ? -51.275 -7.552 -16.080 1.00 23.65 95 GLU B N 1
ATOM 2845 C CA . GLU B 1 120 ? -52.574 -8.193 -16.180 1.00 24.28 95 GLU B CA 1
ATOM 2846 C C . GLU B 1 120 ? -52.634 -9.363 -17.179 1.00 24.59 95 GLU B C 1
ATOM 2847 O O . GLU B 1 120 ? -53.574 -10.152 -17.160 1.00 27.12 95 GLU B O 1
ATOM 2853 N N . LYS B 1 121 ? -51.610 -9.497 -18.028 1.00 23.49 96 LYS B N 1
ATOM 2854 C CA . LYS B 1 121 ? -51.608 -10.504 -19.096 1.00 24.19 96 LYS B CA 1
ATOM 2855 C C . LYS B 1 121 ? -50.725 -11.711 -18.743 1.00 19.65 96 LYS B C 1
ATOM 2856 O O . LYS B 1 121 ? -50.667 -12.659 -19.510 1.00 23.67 96 LYS B O 1
ATOM 2862 N N . VAL B 1 122 ? -50.001 -11.635 -17.635 1.00 19.67 97 VAL B N 1
ATOM 2863 C CA . VAL B 1 122 ? -48.933 -12.616 -17.316 1.00 20.53 97 VAL B CA 1
ATOM 2864 C C . VAL B 1 122 ? -49.289 -13.382 -16.021 1.00 24.35 97 VAL B C 1
ATOM 2865 O O . VAL B 1 122 ? -49.472 -12.767 -14.955 1.00 22.18 97 VAL B O 1
ATOM 2869 N N . SER B 1 123 ? -49.450 -14.697 -16.144 1.00 22.23 98 SER B N 1
ATOM 2870 C CA . SER B 1 123 ? -49.712 -15.565 -14.994 1.00 22.28 98 SER B CA 1
ATOM 2871 C C . SER B 1 123 ? -48.475 -15.924 -14.209 1.00 25.00 98 SER B C 1
ATOM 2872 O O . SER B 1 123 ? -48.515 -16.058 -12.972 1.00 23.09 98 SER B O 1
ATOM 2875 N N . ALA B 1 124 ? -47.338 -16.064 -14.889 1.00 17.82 99 ALA B N 1
ATOM 2876 C CA . ALA B 1 124 ? -46.154 -16.444 -14.199 1.00 18.05 99 ALA B CA 1
ATOM 2877 C C . ALA B 1 124 ? -44.937 -16.077 -15.038 1.00 17.36 99 ALA B C 1
ATOM 2878 O O . ALA B 1 124 ? -45.028 -16.056 -16.245 1.00 16.93 99 ALA B O 1
ATOM 2880 N N . LEU B 1 125 ? -43.830 -15.806 -14.370 1.00 18.22 100 LEU B N 1
ATOM 2881 C CA . LEU B 1 125 ? -42.515 -15.671 -15.003 1.00 17.04 100 LEU B CA 1
ATOM 2882 C C . LEU B 1 125 ? -41.628 -16.841 -14.648 1.00 18.54 100 LEU B C 1
ATOM 2883 O O . LEU B 1 125 ? -41.478 -17.189 -13.475 1.00 19.78 100 LEU B O 1
ATOM 2888 N N . VAL B 1 126 ? -40.946 -17.381 -15.654 1.00 17.50 101 VAL B N 1
ATOM 2889 C CA . VAL B 1 126 ? -39.999 -18.448 -15.447 1.00 16.70 101 VAL B CA 1
ATOM 2890 C C . VAL B 1 126 ? -38.643 -17.997 -15.909 1.00 16.01 101 VAL B C 1
ATOM 2891 O O . VAL B 1 126 ? -38.432 -17.679 -17.099 1.00 15.54 101 VAL B O 1
ATOM 2895 N N . PHE B 1 127 ? -37.757 -17.863 -14.947 1.00 15.08 102 PHE B N 1
ATOM 2896 C CA . PHE B 1 127 ? -36.366 -17.508 -15.207 1.00 16.73 102 PHE B CA 1
ATOM 2897 C C . PHE B 1 127 ? -35.511 -18.765 -15.390 1.00 18.99 102 PHE B C 1
ATOM 2898 O O . PHE B 1 127 ? -35.440 -19.613 -14.516 1.00 21.67 102 PHE B O 1
ATOM 2906 N N . HIS B 1 128 ? -34.979 -18.929 -16.599 1.00 17.02 103 HIS B N 1
ATOM 2907 C CA . HIS B 1 128 ? -34.237 -20.112 -17.022 1.00 15.11 103 HIS B CA 1
ATOM 2908 C C . HIS B 1 128 ? -32.777 -19.717 -17.058 1.00 15.87 103 HIS B C 1
ATOM 2909 O O . HIS B 1 128 ? -32.337 -19.041 -18.005 1.00 12.83 103 HIS B O 1
ATOM 2916 N N . ASN B 1 129 ? -32.010 -20.095 -16.027 1.00 12.65 104 ASN B N 1
ATOM 2917 C CA . ASN B 1 129 ? -30.675 -19.566 -15.834 1.00 12.94 104 ASN B CA 1
ATOM 2918 C C . ASN B 1 129 ? -30.598 -18.099 -16.246 1.00 14.05 104 ASN B C 1
ATOM 2919 O O . ASN B 1 129 ? -29.736 -17.707 -17.005 1.00 14.57 104 ASN B O 1
ATOM 2924 N N . ALA B 1 130 ? -31.442 -17.274 -15.654 1.00 14.68 105 ALA B N 1
ATOM 2925 C CA . ALA B 1 130 ? -31.757 -15.979 -16.251 1.00 16.77 105 ALA B CA 1
ATOM 2926 C C . ALA B 1 130 ? -31.482 -14.872 -15.257 1.00 18.25 105 ALA B C 1
ATOM 2927 O O . ALA B 1 130 ? -31.610 -15.075 -14.044 1.00 18.21 105 ALA B O 1
ATOM 2929 N N . LEU B 1 131 ? -31.137 -13.698 -15.775 1.00 15.59 106 LEU B N 1
ATOM 2930 C CA . LEU B 1 131 ? -31.068 -12.497 -14.953 1.00 16.10 106 LEU B CA 1
ATOM 2931 C C . LEU B 1 131 ? -32.441 -12.176 -14.443 1.00 16.63 106 LEU B C 1
ATOM 2932 O O . LEU B 1 131 ? -33.412 -12.095 -15.198 1.00 16.20 106 LEU B O 1
ATOM 2937 N N . MET B 1 132 ? -32.523 -12.015 -13.126 1.00 17.96 107 MET B N 1
ATOM 2938 C CA . MET B 1 132 ? -33.805 -11.849 -12.444 1.00 16.66 107 MET B CA 1
ATOM 2939 C C . MET B 1 132 ? -33.708 -10.566 -11.638 1.00 20.48 107 MET B C 1
ATOM 2940 O O . MET B 1 132 ? -33.015 -10.538 -10.606 1.00 19.07 107 MET B O 1
ATOM 2945 N N . PRO B 1 133 ? -34.214 -9.466 -12.208 1.00 21.52 108 PRO B N 1
ATOM 2946 C CA . PRO B 1 133 ? -34.151 -8.148 -11.562 1.00 21.80 108 PRO B CA 1
ATOM 2947 C C . PRO B 1 133 ? -34.994 -8.093 -10.260 1.00 20.11 108 PRO B C 1
ATOM 2948 O O . PRO B 1 133 ? -35.771 -9.003 -9.971 1.00 19.10 108 PRO B O 1
ATOM 2952 N N . ASP B 1 134 ? -34.857 -6.980 -9.551 1.00 23.88 109 ASP B N 1
ATOM 2953 C CA . ASP B 1 134 ? -35.581 -6.741 -8.318 1.00 25.82 109 ASP B CA 1
ATOM 2954 C C . ASP B 1 134 ? -36.289 -5.390 -8.399 1.00 31.33 109 ASP B C 1
ATOM 2955 O O . ASP B 1 134 ? -36.394 -4.821 -9.503 1.00 25.10 109 ASP B O 1
ATOM 2960 N N . ILE B 1 135 ? -36.914 -4.951 -7.295 1.00 27.44 110 ILE B N 1
ATOM 2961 C CA . ILE B 1 135 ? -37.619 -3.668 -7.312 1.00 26.63 110 ILE B CA 1
ATOM 2962 C C . ILE B 1 135 ? -36.887 -2.504 -6.599 1.00 29.14 110 ILE B C 1
ATOM 2963 O O . ILE B 1 135 ? -37.100 -1.338 -6.942 1.00 30.09 110 ILE B O 1
ATOM 2968 N N . ASP B 1 136 ? -35.927 -2.805 -5.735 1.00 32.44 111 ASP B N 1
ATOM 2969 C CA . ASP B 1 136 ? -35.231 -1.757 -4.953 1.00 32.34 111 ASP B CA 1
ATOM 2970 C C . ASP B 1 136 ? -34.012 -1.166 -5.624 1.00 32.21 111 ASP B C 1
ATOM 2971 O O . ASP B 1 136 ? -33.447 -0.173 -5.148 1.00 28.12 111 ASP B O 1
ATOM 2976 N N . HIS B 1 137 ? -33.514 -1.822 -6.658 1.00 26.03 112 HIS B N 1
ATOM 2977 C CA . HIS B 1 137 ? -32.363 -1.300 -7.365 1.00 24.62 112 HIS B CA 1
ATOM 2978 C C . HIS B 1 137 ? -32.664 -1.076 -8.847 1.00 21.82 112 HIS B C 1
ATOM 2979 O O . HIS B 1 137 ? -33.729 -1.414 -9.334 1.00 23.76 112 HIS B O 1
ATOM 2986 N N . SER B 1 138 ? -31.722 -0.440 -9.524 1.00 24.87 113 SER B N 1
ATOM 2987 C CA . SER B 1 138 ? -31.885 -0.119 -10.928 1.00 26.05 113 SER B CA 1
ATOM 2988 C C . SER B 1 138 ? -32.073 -1.431 -11.687 1.00 20.87 113 SER B C 1
ATOM 2989 O O . SER B 1 138 ? -31.580 -2.470 -11.251 1.00 18.49 113 SER B O 1
ATOM 2992 N N . PRO B 1 139 ? -32.820 -1.400 -12.804 1.00 24.14 114 PRO B N 1
ATOM 2993 C CA . PRO B 1 139 ? -32.990 -2.627 -13.594 1.00 21.59 114 PRO B CA 1
ATOM 2994 C C . PRO B 1 139 ? -31.680 -3.312 -13.978 1.00 21.16 114 PRO B C 1
ATOM 2995 O O . PRO B 1 139 ? -31.665 -4.526 -14.208 1.00 23.74 114 PRO B O 1
ATOM 2999 N N . ALA B 1 140 ? -30.590 -2.557 -14.018 1.00 20.46 115 ALA B N 1
ATOM 3000 C CA . ALA B 1 140 ? -29.277 -3.089 -14.376 1.00 20.24 115 ALA B CA 1
ATOM 3001 C C . ALA B 1 140 ? -28.567 -3.866 -13.263 1.00 17.60 115 ALA B C 1
ATOM 3002 O O . ALA B 1 140 ? -27.500 -4.433 -13.484 1.00 21.00 115 ALA B O 1
ATOM 3004 N N . PHE B 1 141 ? -29.091 -3.778 -12.054 1.00 18.49 116 PHE B N 1
ATOM 3005 C CA . PHE B 1 141 ? -28.368 -4.221 -10.854 1.00 18.85 116 PHE B CA 1
ATOM 3006 C C . PHE B 1 141 ? -27.827 -5.668 -10.994 1.00 16.88 116 PHE B C 1
ATOM 3007 O O . PHE B 1 141 ? -26.627 -5.911 -10.813 1.00 19.83 116 PHE B O 1
ATOM 3015 N N . VAL B 1 142 ? -28.669 -6.608 -11.402 1.00 19.42 117 VAL B N 1
ATOM 3016 C CA . VAL B 1 142 ? -28.181 -8.007 -11.534 1.00 19.37 117 VAL B CA 1
ATOM 3017 C C . VAL B 1 142 ? -27.177 -8.240 -12.673 1.00 19.24 117 VAL B C 1
ATOM 3018 O O . VAL B 1 142 ? -26.301 -9.118 -12.604 1.00 19.06 117 VAL B O 1
ATOM 3022 N N . TYR B 1 143 ? -27.307 -7.457 -13.743 1.00 16.68 118 TYR B N 1
ATOM 3023 C CA . TYR B 1 143 ? -26.380 -7.505 -14.836 1.00 17.25 118 TYR B CA 1
ATOM 3024 C C . TYR B 1 143 ? -25.003 -6.949 -14.468 1.00 17.87 118 TYR B C 1
ATOM 3025 O O . TYR B 1 143 ? -23.954 -7.541 -14.785 1.00 17.10 118 TYR B O 1
ATOM 3034 N N . LYS B 1 144 ? -24.984 -5.850 -13.722 1.00 21.02 119 LYS B N 1
ATOM 3035 C CA . LYS B 1 144 ? -23.704 -5.346 -13.209 1.00 23.36 119 LYS B CA 1
ATOM 3036 C C . LYS B 1 144 ? -23.008 -6.357 -12.299 1.00 17.89 119 LYS B C 1
ATOM 3037 O O . LYS B 1 144 ? -21.791 -6.537 -12.385 1.00 24.22 119 LYS B O 1
ATOM 3043 N N . LYS B 1 145 ? -23.785 -7.084 -11.514 1.00 20.39 120 LYS B N 1
ATOM 3044 C CA . LYS B 1 145 ? -23.227 -8.105 -10.606 1.00 20.76 120 LYS B CA 1
ATOM 3045 C C . LYS B 1 145 ? -22.649 -9.260 -11.422 1.00 20.56 120 LYS B C 1
ATOM 3046 O O . LYS B 1 145 ? -21.502 -9.674 -11.249 1.00 23.46 120 LYS B O 1
ATOM 3052 N N . PHE B 1 146 ? -23.402 -9.699 -12.425 1.00 22.70 121 PHE B N 1
ATOM 3053 C CA . PHE B 1 146 ? -22.885 -10.726 -13.306 1.00 19.82 121 PHE B CA 1
ATOM 3054 C C . PHE B 1 146 ? -21.584 -10.263 -13.927 1.00 19.12 121 PHE B C 1
ATOM 3055 O O . PHE B 1 146 ? -20.600 -11.016 -13.976 1.00 20.25 121 PHE B O 1
ATOM 3063 N N . SER B 1 147 ? -21.589 -9.047 -14.468 1.00 19.56 122 SER B N 1
ATOM 3064 C CA . SER B 1 147 ? -20.426 -8.545 -15.178 1.00 22.67 122 SER B CA 1
ATOM 3065 C C . SER B 1 147 ? -19.202 -8.452 -14.266 1.00 23.89 122 SER B C 1
ATOM 3066 O O . SER B 1 147 ? -18.089 -8.488 -14.747 1.00 24.07 122 SER B O 1
ATOM 3069 N N . GLU B 1 148 ? -19.443 -8.195 -12.986 1.00 24.49 123 GLU B N 1
ATOM 3070 C CA . GLU B 1 148 ? -18.399 -8.100 -11.960 1.00 31.15 123 GLU B CA 1
ATOM 3071 C C . GLU B 1 148 ? -17.738 -9.466 -11.661 1.00 27.95 123 GLU B C 1
ATOM 3072 O O . GLU B 1 148 ? -16.528 -9.611 -11.679 1.00 28.75 123 GLU B O 1
ATOM 3078 N N . VAL B 1 149 ? -18.550 -10.492 -11.718 1.00 25.44 124 VAL B N 1
ATOM 3079 C CA . VAL B 1 149 ? -18.238 -11.796 -11.187 1.00 27.62 124 VAL B CA 1
ATOM 3080 C C . VAL B 1 149 ? -17.806 -12.780 -12.296 1.00 27.87 124 VAL B C 1
ATOM 3081 O O . VAL B 1 149 ? -17.169 -13.821 -12.037 1.00 21.89 124 VAL B O 1
ATOM 3085 N N . PHE B 1 150 ? -18.120 -12.442 -13.547 1.00 24.52 125 PHE B N 1
ATOM 3086 C CA . PHE B 1 150 ? -17.723 -13.272 -14.700 1.00 21.85 125 PHE B CA 1
ATOM 3087 C C . PHE B 1 150 ? -17.086 -12.397 -15.741 1.00 23.03 125 PHE B C 1
ATOM 3088 O O . PHE B 1 150 ? -17.739 -11.487 -16.241 1.00 24.16 125 PHE B O 1
ATOM 3096 N N . THR B 1 151 ? -15.829 -12.692 -16.086 1.00 21.63 126 THR B N 1
ATOM 3097 C CA . THR B 1 151 ? -15.080 -11.912 -17.057 1.00 24.35 126 THR B CA 1
ATOM 3098 C C . THR B 1 151 ? -14.260 -12.808 -17.972 1.00 23.08 126 THR B C 1
ATOM 3099 O O . THR B 1 151 ? -13.415 -12.343 -18.725 1.00 23.77 126 THR B O 1
ATOM 3103 N N . ASP B 1 152 ? -14.538 -14.103 -17.942 1.00 23.17 127 ASP B N 1
ATOM 3104 C CA . ASP B 1 152 ? -13.765 -15.065 -18.706 1.00 19.29 127 ASP B CA 1
ATOM 3105 C C . ASP B 1 152 ? -14.359 -15.277 -20.126 1.00 21.53 127 ASP B C 1
ATOM 3106 O O . ASP B 1 152 ? -14.810 -16.376 -20.456 1.00 19.58 127 ASP B O 1
ATOM 3111 N N . TRP B 1 153 ? -14.211 -14.270 -20.984 1.00 20.83 128 TRP B N 1
ATOM 3112 C CA . TRP B 1 153 ? -14.930 -14.187 -22.258 1.00 21.82 128 TRP B CA 1
ATOM 3113 C C . TRP B 1 153 ? -14.154 -14.778 -23.403 1.00 20.30 128 TRP B C 1
ATOM 3114 O O . TRP B 1 153 ? -14.674 -14.942 -24.511 1.00 18.51 128 TRP B O 1
ATOM 3125 N N . LYS B 1 154 ? -12.891 -15.136 -23.147 1.00 18.89 129 LYS B N 1
ATOM 3126 C CA . LYS B 1 154 ? -12.156 -15.979 -24.062 1.00 19.60 129 LYS B CA 1
ATOM 3127 C C . LYS B 1 154 ? -12.122 -15.385 -25.472 1.00 20.56 129 LYS B C 1
ATOM 3128 O O . LYS B 1 154 ? -11.637 -14.280 -25.655 1.00 21.85 129 LYS B O 1
ATOM 3134 N N . ASP B 1 155 ? -12.586 -16.115 -26.484 1.00 18.28 130 ASP B N 1
ATOM 3135 C CA . ASP B 1 155 ? -12.515 -15.652 -27.848 1.00 18.84 130 ASP B CA 1
ATOM 3136 C C . ASP B 1 155 ? -13.753 -14.849 -28.323 1.00 19.58 130 ASP B C 1
ATOM 3137 O O . ASP B 1 155 ? -13.880 -14.534 -29.514 1.00 19.83 130 ASP B O 1
ATOM 3142 N N . SER B 1 156 ? -14.636 -14.496 -27.413 1.00 17.17 131 SER B N 1
ATOM 3143 C CA . SER B 1 156 ? -15.732 -13.610 -27.772 1.00 17.77 131 SER B CA 1
ATOM 3144 C C . SER B 1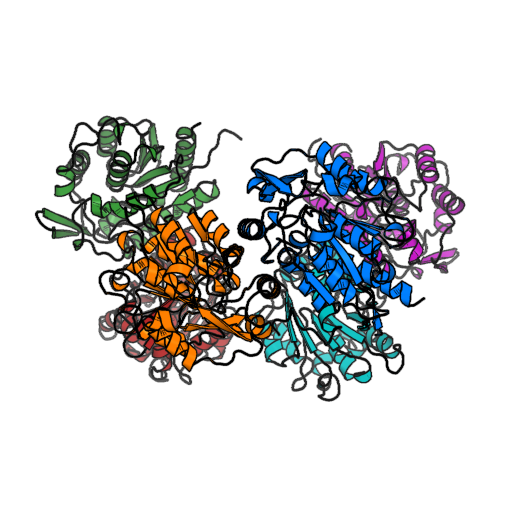 156 ? -15.172 -12.240 -28.092 1.00 22.98 131 SER B C 1
ATOM 3145 O O . SER B 1 156 ? -14.206 -11.800 -27.465 1.00 20.86 131 SER B O 1
ATOM 3148 N N . ILE B 1 157 ? -15.846 -11.530 -28.989 1.00 19.78 132 ILE B N 1
ATOM 3149 C CA . ILE B 1 157 ? -15.326 -10.271 -29.527 1.00 22.31 132 ILE B CA 1
ATOM 3150 C C . ILE B 1 157 ? -16.242 -9.124 -29.158 1.00 23.04 132 ILE B C 1
ATOM 3151 O O . ILE B 1 157 ? -17.446 -9.191 -29.365 1.00 20.16 132 ILE B O 1
ATOM 3156 N N . PHE B 1 158 ? -15.666 -8.112 -28.516 1.00 20.87 133 PHE B N 1
ATOM 3157 C CA . PHE B 1 158 ? -16.423 -6.962 -28.044 1.00 19.91 133 PHE B CA 1
ATOM 3158 C C . PHE B 1 158 ? -16.131 -5.816 -28.989 1.00 24.78 133 PHE B C 1
ATOM 3159 O O . PHE B 1 158 ? -15.001 -5.637 -29.443 1.00 20.37 133 PHE B O 1
ATOM 3167 N N . SER B 1 159 ? -17.173 -5.090 -29.356 1.00 20.33 134 SER B N 1
ATOM 3168 C CA . SER B 1 159 ? -17.048 -4.007 -30.300 1.00 18.71 134 SER B CA 1
ATOM 3169 C C . SER B 1 159 ? -17.939 -2.869 -29.808 1.00 20.64 134 SER B C 1
ATOM 3170 O O . SER B 1 159 ? -18.679 -3.024 -28.834 1.00 20.53 134 SER B O 1
ATOM 3173 N N . ASN B 1 160 ? -17.912 -1.730 -30.482 1.00 21.24 135 ASN B N 1
ATOM 3174 C CA . ASN B 1 160 ? -18.943 -0.756 -30.216 1.00 22.16 135 ASN B CA 1
ATOM 3175 C C . ASN B 1 160 ? -19.506 0.031 -31.396 1.00 21.97 135 ASN B C 1
ATOM 3176 O O . ASN B 1 160 ? -19.047 -0.083 -32.535 1.00 21.69 135 ASN B O 1
ATOM 3181 N N . TYR B 1 161 ? -20.685 0.587 -31.165 1.00 18.40 136 TYR B N 1
ATOM 3182 C CA . TYR B 1 161 ? -21.300 1.423 -32.171 1.00 18.28 136 TYR B CA 1
ATOM 3183 C C . TYR B 1 161 ? -21.970 2.622 -31.503 1.00 19.11 136 TYR B C 1
ATOM 3184 O O . TYR B 1 161 ? -22.179 2.639 -30.286 1.00 18.99 136 TYR B O 1
ATOM 3193 N N . THR B 1 162 ? -22.293 3.632 -32.297 1.00 17.56 137 THR B N 1
ATOM 3194 C CA . THR B 1 162 ? -22.941 4.822 -31.786 1.00 17.16 137 THR B CA 1
ATOM 3195 C C . THR B 1 162 ? -24.428 4.689 -31.935 1.00 16.71 137 THR B C 1
ATOM 3196 O O . THR B 1 162 ? -24.937 4.410 -33.021 1.00 17.58 137 THR B O 1
ATOM 3200 N N . TYR B 1 163 ? -25.135 4.934 -30.854 1.00 13.84 138 TYR B N 1
ATOM 3201 C CA . TYR B 1 163 ? -26.590 5.092 -30.913 1.00 15.34 138 TYR B CA 1
ATOM 3202 C C . TYR B 1 163 ? -26.991 6.316 -30.097 1.00 16.82 138 TYR B C 1
ATOM 3203 O O . TYR B 1 163 ? -26.602 6.438 -28.916 1.00 18.52 138 TYR B O 1
ATOM 3212 N N . GLY B 1 164 ? -27.511 7.315 -30.805 1.00 18.51 139 GLY B N 1
ATOM 3213 C CA . GLY B 1 164 ? -27.750 8.639 -30.233 1.00 16.68 139 GLY B CA 1
ATOM 3214 C C . GLY B 1 164 ? -26.443 9.224 -29.782 1.00 15.11 139 GLY B C 1
ATOM 3215 O O . GLY B 1 164 ? -25.466 9.168 -30.500 1.00 17.61 139 GLY B O 1
ATOM 3216 N N . ASN B 1 165 ? -26.396 9.651 -28.518 1.00 16.30 140 ASN B N 1
ATOM 3217 C CA . ASN B 1 165 ? -25.168 10.182 -27.886 1.00 16.70 140 ASN B CA 1
ATOM 3218 C C . ASN B 1 165 ? -24.242 9.091 -27.333 1.00 20.96 140 ASN B C 1
ATOM 3219 O O . ASN B 1 165 ? -23.087 9.361 -26.981 1.00 23.98 140 ASN B O 1
ATOM 3224 N N . ASP B 1 166 ? -24.732 7.864 -27.313 1.00 20.53 141 ASP B N 1
ATOM 3225 C CA . ASP B 1 166 ? -24.062 6.791 -26.564 1.00 23.30 141 ASP B CA 1
ATOM 3226 C C . ASP B 1 166 ? -23.144 5.924 -27.410 1.00 22.14 141 ASP B C 1
ATOM 3227 O O . ASP B 1 166 ? -23.444 5.625 -28.573 1.00 21.22 141 ASP B O 1
ATOM 3232 N N . THR B 1 167 ? -22.060 5.438 -26.804 1.00 21.92 142 THR B N 1
ATOM 3233 C CA . THR B 1 167 ? -21.366 4.339 -27.389 1.00 21.39 142 THR B CA 1
ATOM 3234 C C . THR B 1 167 ? -21.739 3.041 -26.761 1.00 21.23 142 THR B C 1
ATOM 3235 O O . THR B 1 167 ? -21.665 2.835 -25.554 1.00 16.22 142 THR B O 1
ATOM 3239 N N . VAL B 1 168 ? -22.389 2.258 -27.594 1.00 17.31 143 VAL B N 1
ATOM 3240 C CA . VAL B 1 168 ? -22.974 1.006 -27.165 1.00 16.94 143 VAL B CA 1
ATOM 3241 C C . VAL B 1 168 ? -22.000 -0.135 -27.389 1.00 17.08 143 VAL B C 1
ATOM 3242 O O . VAL B 1 168 ? -21.371 -0.256 -28.456 1.00 17.98 143 VAL B O 1
ATOM 3246 N N . THR B 1 169 ? -21.813 -0.945 -26.341 1.00 17.84 144 THR B N 1
ATOM 3247 C CA . THR B 1 169 ? -20.926 -2.100 -26.420 1.00 18.82 144 THR B CA 1
ATOM 3248 C C . THR B 1 169 ? -21.718 -3.351 -26.872 1.00 16.11 144 THR B C 1
ATOM 3249 O O . THR B 1 169 ? -22.806 -3.643 -26.367 1.00 18.51 144 THR B O 1
ATOM 3253 N N . ALA B 1 170 ? -21.157 -4.052 -27.846 1.00 18.40 145 ALA B N 1
ATOM 3254 C CA . ALA B 1 170 ? -21.770 -5.246 -28.437 1.00 18.45 145 ALA B CA 1
ATOM 3255 C C . ALA B 1 170 ? -20.799 -6.402 -28.316 1.00 17.93 145 ALA B C 1
ATOM 3256 O O . ALA B 1 170 ? -19.602 -6.177 -28.166 1.00 17.53 145 ALA B O 1
ATOM 3258 N N . VAL B 1 171 ? -21.317 -7.633 -28.391 1.00 14.98 146 VAL B N 1
ATOM 3259 C CA . VAL B 1 171 ? -20.507 -8.833 -28.259 1.00 15.09 146 VAL B CA 1
ATOM 3260 C C . VAL B 1 171 ? -20.920 -9.827 -29.330 1.00 14.71 146 VAL B C 1
ATOM 3261 O O . VAL B 1 171 ? -22.109 -9.903 -29.696 1.00 12.62 146 VAL B O 1
ATOM 3265 N N . GLU B 1 172 ? -19.913 -10.478 -29.902 1.00 14.82 147 GLU B N 1
ATOM 3266 C CA . GLU B 1 172 ? -20.096 -11.626 -30.761 1.00 15.10 147 GLU B CA 1
ATOM 3267 C C . GLU B 1 172 ? -19.464 -12.841 -30.091 1.00 18.42 147 GLU B C 1
ATOM 3268 O O . GLU B 1 172 ? -18.257 -12.849 -29.773 1.00 16.32 147 GLU B O 1
ATOM 3274 N N . LEU B 1 173 ? -20.302 -13.830 -29.782 1.00 14.87 148 LEU B N 1
ATOM 3275 C CA . LEU B 1 173 ? -19.879 -14.955 -28.977 1.00 14.61 148 LEU B CA 1
ATOM 3276 C C . LEU B 1 173 ? -18.871 -15.844 -29.696 1.00 17.78 148 LEU B C 1
ATOM 3277 O O . LEU B 1 173 ? -19.080 -16.270 -30.845 1.00 18.22 148 LEU B O 1
ATOM 3282 N N . GLY B 1 174 ? -17.775 -16.140 -28.994 1.00 17.27 149 GLY B N 1
ATOM 3283 C CA . GLY B 1 174 ? -16.709 -16.947 -29.537 1.00 16.89 149 GLY B CA 1
ATOM 3284 C C . GLY B 1 174 ? -17.017 -18.442 -29.535 1.00 16.21 149 GLY B C 1
ATOM 3285 O O . GLY B 1 174 ? -17.849 -18.907 -28.766 1.00 15.72 149 GLY B O 1
ATOM 3286 N N . ASP B 1 175 ? -16.307 -19.196 -30.365 1.00 17.39 150 ASP B N 1
ATOM 3287 C CA . ASP B 1 175 ? -16.487 -20.658 -30.423 1.00 17.78 150 ASP B CA 1
ATOM 3288 C C . ASP B 1 175 ? -16.172 -21.304 -29.087 1.00 18.15 150 ASP B C 1
ATOM 3289 O O . ASP B 1 175 ? -16.868 -22.225 -28.662 1.00 16.38 150 ASP B O 1
ATOM 3294 N N . ARG B 1 176 ? -15.081 -20.891 -28.442 1.00 17.84 151 ARG B N 1
ATOM 3295 C CA . ARG B 1 176 ? -14.748 -21.437 -27.112 1.00 18.14 151 ARG B CA 1
ATOM 3296 C C . ARG B 1 176 ? -15.733 -21.039 -26.058 1.00 15.54 151 ARG B C 1
ATOM 3297 O O . ARG B 1 176 ? -16.151 -21.873 -25.251 1.00 18.54 151 ARG B O 1
ATOM 3305 N N . THR B 1 177 ? -16.199 -19.792 -26.090 1.00 15.00 152 THR B N 1
ATOM 3306 C CA . THR B 1 177 ? -17.266 -19.384 -25.186 1.00 16.90 152 THR B CA 1
ATOM 3307 C C . THR B 1 177 ? -18.521 -20.261 -25.351 1.00 15.47 152 THR B C 1
ATOM 3308 O O . THR B 1 177 ? -19.149 -20.700 -24.356 1.00 15.21 152 THR B O 1
ATOM 3312 N N . LEU B 1 178 ? -18.910 -20.504 -26.594 1.00 14.45 153 LEU B N 1
ATOM 3313 C CA . LEU B 1 178 ? -20.076 -21.324 -26.830 1.00 14.93 153 LEU B CA 1
ATOM 3314 C C . LEU B 1 178 ? -19.876 -22.753 -26.304 1.00 14.78 153 LEU B C 1
ATOM 3315 O O . LEU B 1 178 ? -20.771 -23.315 -25.665 1.00 15.67 153 LEU B O 1
ATOM 3320 N N . ALA B 1 179 ? -18.744 -23.354 -26.639 1.00 14.83 154 ALA B N 1
ATOM 3321 C CA . ALA B 1 179 ? -18.524 -24.776 -26.368 1.00 16.23 154 ALA B CA 1
ATOM 3322 C C . ALA B 1 179 ? -18.255 -24.995 -24.882 1.00 17.94 154 ALA B C 1
ATOM 3323 O O . ALA B 1 179 ? -18.651 -26.012 -24.326 1.00 17.17 154 ALA B O 1
ATOM 3325 N N . GLU B 1 180 ? -17.603 -24.030 -24.239 1.00 16.74 155 GLU B N 1
ATOM 3326 C CA . GLU B 1 180 ? -17.005 -24.235 -22.904 1.00 19.34 155 GLU B CA 1
ATOM 3327 C C . GLU B 1 180 ? -17.787 -23.604 -21.796 1.00 18.53 155 GLU B C 1
ATOM 3328 O O . GLU B 1 180 ? -17.802 -24.130 -20.691 1.00 17.10 155 GLU B O 1
ATOM 3334 N N . ASN B 1 181 ? -18.507 -22.511 -22.092 1.00 17.29 156 ASN B N 1
ATOM 3335 C CA . ASN B 1 181 ? -19.203 -21.775 -21.072 1.00 14.74 156 ASN B CA 1
ATOM 3336 C C . ASN B 1 181 ? -20.731 -21.819 -21.216 1.00 15.37 156 ASN B C 1
ATOM 3337 O O . ASN B 1 181 ? -21.431 -21.803 -20.219 1.00 16.05 156 ASN B O 1
ATOM 3342 N N . ILE B 1 182 ? -21.238 -21.847 -22.459 1.00 15.72 157 ILE B N 1
ATOM 3343 C CA . ILE B 1 182 ? -22.656 -21.668 -22.699 1.00 15.12 157 ILE B CA 1
ATOM 3344 C C . ILE B 1 182 ? -23.349 -23.001 -22.967 1.00 16.06 157 ILE B C 1
ATOM 3345 O O . ILE B 1 182 ? -24.226 -23.387 -22.206 1.00 16.82 157 ILE B O 1
ATOM 3350 N N . PHE B 1 183 ? -22.856 -23.751 -23.962 1.00 13.97 158 PHE B N 1
ATOM 3351 C CA . PHE B 1 183 ? -23.427 -25.048 -24.343 1.00 14.58 158 PHE B CA 1
ATOM 3352 C C . PHE B 1 183 ? -22.524 -26.182 -23.828 1.00 13.95 158 PHE B C 1
ATOM 3353 O O . PHE B 1 183 ? -22.274 -27.158 -24.526 1.00 15.48 158 PHE B O 1
ATOM 3361 N N . SER B 1 184 ? -22.110 -26.079 -22.556 1.00 15.87 159 SER B N 1
ATOM 3362 C CA . SER B 1 184 ? -20.953 -26.823 -22.028 1.00 16.73 159 SER B CA 1
ATOM 3363 C C . SER B 1 184 ? -21.310 -28.274 -21.686 1.00 17.46 159 SER B C 1
ATOM 3364 O O . SER B 1 184 ? -20.434 -29.122 -21.555 1.00 15.55 159 SER B O 1
ATOM 3367 N N . ASN B 1 185 ? -22.592 -28.591 -21.677 1.00 14.88 160 ASN B N 1
ATOM 3368 C CA . ASN B 1 185 ? -23.002 -29.990 -21.577 1.00 16.43 160 ASN B CA 1
ATOM 3369 C C . ASN B 1 185 ? -24.124 -30.329 -22.550 1.00 15.09 160 ASN B C 1
ATOM 3370 O O . ASN B 1 185 ? -24.971 -31.145 -22.263 1.00 17.11 160 ASN B O 1
ATOM 3375 N N . SER B 1 186 ? -24.063 -29.725 -23.734 1.00 16.00 161 SER B N 1
ATOM 3376 C CA . SER B 1 186 ? -25.014 -29.912 -24.796 1.00 13.94 161 SER B CA 1
ATOM 3377 C C . SER B 1 186 ? -24.404 -30.774 -25.918 1.00 13.60 161 SER B C 1
ATOM 3378 O O . SER B 1 186 ? -23.200 -30.838 -26.071 1.00 15.43 161 SER B O 1
ATOM 3381 N N . PRO B 1 187 ? -25.238 -31.378 -26.764 1.00 15.13 162 PRO B N 1
ATOM 3382 C CA . PRO B 1 187 ? -24.689 -32.138 -27.883 1.00 16.37 162 PRO B CA 1
ATOM 3383 C C . PRO B 1 187 ? -23.792 -31.263 -28.751 1.00 16.43 162 PRO B C 1
ATOM 3384 O O . PRO B 1 187 ? -24.068 -30.062 -28.963 1.00 14.65 162 PRO B O 1
ATOM 3388 N N . ILE B 1 188 ? -22.742 -31.855 -29.294 1.00 14.56 163 ILE B N 1
ATOM 3389 C CA . ILE B 1 188 ? -21.785 -31.091 -30.063 1.00 15.43 163 ILE B CA 1
ATOM 3390 C C . ILE B 1 188 ? -22.458 -30.497 -31.306 1.00 15.56 163 ILE B C 1
ATOM 3391 O O . ILE B 1 188 ? -22.094 -29.430 -31.733 1.00 12.65 163 ILE B O 1
ATOM 3396 N N . GLU B 1 189 ? -23.526 -31.119 -31.800 1.00 13.14 164 GLU B N 1
ATOM 3397 C CA . GLU B 1 189 ? -24.245 -30.541 -32.940 1.00 16.36 164 GLU B CA 1
ATOM 3398 C C . GLU B 1 189 ? -25.020 -29.254 -32.605 1.00 13.79 164 GLU B C 1
ATOM 3399 O O . GLU B 1 189 ? -25.070 -28.353 -33.415 1.00 11.77 164 GLU B O 1
ATOM 3405 N N . ASP B 1 190 ? -25.424 -29.098 -31.351 1.00 13.39 165 ASP B N 1
ATOM 3406 C CA . ASP B 1 190 ? -25.987 -27.851 -30.886 1.00 13.25 165 ASP B CA 1
ATOM 3407 C C . ASP B 1 190 ? -25.009 -26.730 -30.751 1.00 14.25 165 ASP B C 1
ATOM 3408 O O . ASP B 1 190 ? -25.375 -25.563 -30.982 1.00 12.65 165 ASP B O 1
ATOM 3413 N N . VAL B 1 191 ? -23.751 -27.055 -30.436 1.00 13.48 166 VAL B N 1
ATOM 3414 C CA . VAL B 1 191 ? -22.710 -26.043 -30.424 1.00 14.12 166 VAL B CA 1
ATOM 3415 C C . VAL B 1 191 ? -22.487 -25.532 -31.846 1.00 13.32 166 VAL B C 1
ATOM 3416 O O . VAL B 1 191 ? -22.470 -24.337 -32.061 1.00 12.83 166 VAL B O 1
ATOM 3420 N N . GLU B 1 192 ? -22.450 -26.452 -32.808 1.00 11.94 167 GLU B N 1
ATOM 3421 C CA . GLU B 1 192 ? -22.306 -26.108 -34.204 1.00 13.05 167 GLU B CA 1
ATOM 3422 C C . GLU B 1 192 ? -23.502 -25.315 -34.740 1.00 13.39 167 GLU B C 1
ATOM 3423 O O . GLU B 1 192 ? -23.346 -24.349 -35.485 1.00 12.14 167 GLU B O 1
ATOM 3429 N N . LEU B 1 193 ? -24.706 -25.690 -34.334 1.00 12.55 168 LEU B N 1
ATOM 3430 C CA . LEU B 1 193 ? -25.875 -24.946 -34.756 1.00 11.27 168 LEU B CA 1
ATOM 3431 C C . LEU B 1 193 ? -25.771 -23.484 -34.305 1.00 11.38 168 LEU B C 1
ATOM 3432 O O . LEU B 1 193 ? -25.925 -22.561 -35.093 1.00 11.76 168 LEU B O 1
ATOM 3437 N N . ALA B 1 194 ? -25.426 -23.288 -33.040 1.00 11.15 169 ALA B N 1
ATOM 3438 C CA . ALA B 1 194 ? -25.264 -21.966 -32.482 1.00 12.33 169 ALA B CA 1
ATOM 3439 C C . ALA B 1 194 ? -24.186 -21.178 -33.204 1.00 11.43 169 ALA B C 1
ATOM 3440 O O . ALA B 1 194 ? -24.372 -19.992 -33.572 1.00 9.92 169 ALA B O 1
ATOM 3442 N N . LYS B 1 195 ? -23.088 -21.849 -33.516 1.00 12.00 170 LYS B N 1
ATOM 3443 C CA . LYS B 1 195 ? -22.043 -21.178 -34.280 1.00 12.98 170 LYS B CA 1
ATOM 3444 C C . LYS B 1 195 ? -22.521 -20.537 -35.562 1.00 13.91 170 LYS B C 1
ATOM 3445 O O . LYS B 1 195 ? -22.019 -19.477 -35.955 1.00 15.05 170 LYS B O 1
ATOM 3451 N N . HIS B 1 196 ? -23.470 -21.189 -36.244 1.00 13.10 171 HIS B N 1
ATOM 3452 C CA . HIS B 1 196 ? -23.971 -20.688 -37.499 1.00 13.90 171 HIS B CA 1
ATOM 3453 C C . HIS B 1 196 ? -25.143 -19.721 -37.397 1.00 13.30 171 HIS B C 1
ATOM 3454 O O . HIS B 1 196 ? -25.637 -19.246 -38.425 1.00 14.37 171 HIS B O 1
ATOM 3461 N N . LEU B 1 197 ? -25.608 -19.456 -36.178 1.00 12.39 172 LEU B N 1
ATOM 3462 C CA . LEU B 1 197 ? -26.774 -18.640 -35.953 1.00 11.62 172 LEU B CA 1
ATOM 3463 C C . LEU B 1 197 ? -26.608 -17.424 -35.029 1.00 12.24 172 LEU B C 1
ATOM 3464 O O . LEU B 1 197 ? -27.394 -16.486 -35.123 1.00 11.87 172 LEU B O 1
ATOM 3469 N N . VAL B 1 198 ? -25.703 -17.481 -34.046 1.00 12.10 173 VAL B N 1
ATOM 3470 C CA . VAL B 1 198 ? -25.566 -16.358 -33.152 1.00 11.60 173 VAL B CA 1
ATOM 3471 C C . VAL B 1 198 ? -25.112 -15.100 -33.901 1.00 12.50 173 VAL B C 1
ATOM 3472 O O . VAL B 1 198 ? -24.356 -15.148 -34.899 1.00 12.81 173 VAL B O 1
ATOM 3476 N N . ARG B 1 199 ? -25.672 -13.985 -33.459 1.00 12.09 174 ARG B N 1
ATOM 3477 C CA . ARG B 1 199 ? -25.461 -12.687 -34.063 1.00 12.26 174 ARG B CA 1
ATOM 3478 C C . ARG B 1 199 ? -24.921 -11.729 -32.997 1.00 12.60 174 ARG B C 1
ATOM 3479 O O . ARG B 1 199 ? -25.007 -11.987 -31.801 1.00 13.64 174 ARG B O 1
ATOM 3487 N N . LYS B 1 200 ? -24.399 -10.600 -33.457 1.00 13.96 175 LYS B N 1
ATOM 3488 C CA . LYS B 1 200 ? -23.980 -9.539 -32.556 1.00 13.93 175 LYS B CA 1
ATOM 3489 C C . LYS B 1 200 ? -25.145 -9.101 -31.668 1.00 14.04 175 LYS B C 1
ATOM 3490 O O . LYS B 1 200 ? -26.289 -8.979 -32.113 1.00 14.45 175 LYS B O 1
ATOM 3496 N N . GLY B 1 201 ? -24.845 -8.914 -30.389 1.00 13.71 176 GLY B N 1
ATOM 3497 C CA . GLY B 1 201 ? -25.840 -8.542 -29.414 1.00 13.10 176 GLY B CA 1
ATOM 3498 C C . GLY B 1 201 ? -25.308 -7.500 -28.434 1.00 15.58 176 GLY B C 1
ATOM 3499 O O . GLY B 1 201 ? -24.104 -7.346 -28.287 1.00 15.26 176 GLY B O 1
ATOM 3500 N N . SER B 1 202 ? -26.231 -6.801 -27.770 1.00 16.98 177 SER B N 1
ATOM 3501 C CA . SER B 1 202 ? -25.885 -5.901 -26.668 1.00 15.83 177 SER B CA 1
ATOM 3502 C C . SER B 1 202 ? -26.846 -6.021 -25.495 1.00 13.77 177 SER B C 1
ATOM 3503 O O . SER B 1 202 ? -28.054 -6.274 -25.671 1.00 16.51 177 SER B O 1
ATOM 3506 N N . PHE B 1 203 ? -26.323 -5.723 -24.300 1.00 16.57 178 PHE B N 1
ATOM 3507 C CA . PHE B 1 203 ? -27.130 -5.536 -23.097 1.00 17.02 178 PHE B CA 1
ATOM 3508 C C . PHE B 1 203 ? -27.535 -4.083 -22.832 1.00 18.91 178 PHE B C 1
ATOM 3509 O O . PHE B 1 203 ? -28.259 -3.819 -21.868 1.00 17.40 178 PHE B O 1
ATOM 3517 N N . PHE B 1 204 ? -27.177 -3.171 -23.738 1.00 16.95 179 PHE B N 1
ATOM 3518 C CA . PHE B 1 204 ? -27.661 -1.781 -23.684 1.00 15.53 179 PHE B CA 1
ATOM 3519 C C . PHE B 1 204 ? -27.526 -1.215 -22.253 1.00 15.78 179 PHE B C 1
ATOM 3520 O O . PHE B 1 204 ? -28.479 -0.696 -21.689 1.00 16.41 179 PHE B O 1
ATOM 3528 N N . GLU B 1 205 ? -26.352 -1.354 -21.668 1.00 16.88 180 GLU B N 1
ATOM 3529 C CA . GLU B 1 205 ? -26.245 -1.166 -20.224 1.00 19.26 180 GLU B CA 1
ATOM 3530 C C . GLU B 1 205 ? -26.604 0.271 -19.824 1.00 18.33 180 GLU B C 1
ATOM 3531 O O . GLU B 1 205 ? -27.190 0.522 -18.765 1.00 22.07 180 GLU B O 1
ATOM 3537 N N . GLN B 1 206 ? -26.213 1.219 -20.661 1.00 21.15 181 GLN B N 1
ATOM 3538 C CA . GLN B 1 206 ? -26.461 2.616 -20.350 1.00 26.19 181 GLN B CA 1
ATOM 3539 C C . GLN B 1 206 ? -27.950 2.887 -20.301 1.00 23.83 181 GLN B C 1
ATOM 3540 O O . GLN B 1 206 ? -28.427 3.579 -19.415 1.00 25.57 181 GLN B O 1
ATOM 3546 N N . ASP B 1 207 ? -28.710 2.272 -21.199 1.00 19.31 182 ASP B N 1
ATOM 3547 C CA . ASP B 1 207 ? -30.149 2.376 -21.134 1.00 19.04 182 ASP B CA 1
ATOM 3548 C C . ASP B 1 207 ? -30.691 1.681 -19.876 1.00 19.16 182 ASP B C 1
ATOM 3549 O O . ASP B 1 207 ? -31.434 2.286 -19.083 1.00 20.01 182 ASP B O 1
ATOM 3554 N N . LEU B 1 208 ? -30.282 0.423 -19.675 1.00 16.50 183 LEU B N 1
ATOM 3555 C CA . LEU B 1 208 ? -30.817 -0.418 -18.611 1.00 19.34 183 LEU B CA 1
ATOM 3556 C C . LEU B 1 208 ? -30.610 0.243 -17.237 1.00 17.50 183 LEU B C 1
ATOM 3557 O O . LEU B 1 208 ? -31.510 0.245 -16.406 1.00 22.55 183 LEU B O 1
ATOM 3562 N N . ASP B 1 209 ? -29.423 0.789 -17.047 1.00 18.92 184 ASP B N 1
ATOM 3563 C CA . ASP B 1 209 ? -29.048 1.413 -15.794 1.00 21.63 184 ASP B CA 1
ATOM 3564 C C . ASP B 1 209 ? -29.690 2.762 -15.552 1.00 29.18 184 ASP B C 1
ATOM 3565 O O . ASP B 1 209 ? -29.714 3.215 -14.425 1.00 30.05 184 ASP B O 1
ATOM 3570 N N . THR B 1 210 ? -30.293 3.364 -16.570 1.00 22.07 185 THR B N 1
ATOM 3571 C CA . THR B 1 210 ? -30.995 4.623 -16.373 1.00 24.54 185 THR B CA 1
ATOM 3572 C C . THR B 1 210 ? -32.493 4.491 -16.449 1.00 24.61 185 THR B C 1
ATOM 3573 O O . THR B 1 210 ? -33.206 5.483 -16.321 1.00 24.19 185 THR B O 1
ATOM 3577 N N . LEU B 1 211 ? -33.004 3.275 -16.596 1.00 19.98 186 LEU B N 1
ATOM 3578 C CA . LEU B 1 211 ? -34.444 3.089 -16.605 1.00 20.02 186 LEU B CA 1
ATOM 3579 C C . LEU B 1 211 ? -35.052 3.189 -15.182 1.00 22.10 186 LEU B C 1
ATOM 3580 O O . LEU B 1 211 ? -34.395 2.882 -14.226 1.00 22.82 186 LEU B O 1
ATOM 3585 N N . PRO B 1 212 ? -36.306 3.622 -15.074 1.00 24.91 187 PRO B N 1
ATOM 3586 C CA . PRO B 1 212 ? -36.954 3.604 -13.753 1.00 33.58 187 PRO B CA 1
ATOM 3587 C C . PRO B 1 212 ? -37.006 2.192 -13.186 1.00 31.02 187 PRO B C 1
ATOM 3588 O O . PRO B 1 212 ? -37.115 1.222 -13.936 1.00 22.80 187 PRO B O 1
ATOM 3592 N N . ASN B 1 213 ? -36.939 2.093 -11.867 1.00 26.19 188 ASN B N 1
ATOM 3593 C CA . ASN B 1 213 ? -36.935 0.799 -11.194 1.00 24.60 188 ASN B CA 1
ATOM 3594 C C . ASN B 1 213 ? -38.213 0.090 -11.513 1.00 23.02 188 ASN B C 1
ATOM 3595 O O . ASN B 1 213 ? -39.235 0.732 -11.700 1.00 23.49 188 ASN B O 1
ATOM 3600 N N . PHE B 1 214 ? -38.174 -1.240 -11.597 1.00 22.11 189 PHE B N 1
ATOM 3601 C CA . PHE B 1 214 ? -39.386 -2.044 -11.602 1.00 18.96 189 PHE B CA 1
ATOM 3602 C C . PHE B 1 214 ? -40.186 -1.753 -10.317 1.00 23.74 189 PHE B C 1
ATOM 3603 O O . PHE B 1 214 ? -39.600 -1.358 -9.326 1.00 23.82 189 PHE B O 1
ATOM 3611 N N . THR B 1 215 ? -41.474 -2.077 -10.302 1.00 24.28 190 THR B N 1
ATOM 3612 C CA . THR B 1 215 ? -42.321 -1.760 -9.156 1.00 29.14 190 THR B CA 1
ATOM 3613 C C . THR B 1 215 ? -43.059 -2.973 -8.584 1.00 33.34 190 THR B C 1
ATOM 3614 O O . THR B 1 215 ? -43.332 -3.967 -9.290 1.00 28.29 190 THR B O 1
ATOM 3618 N N . SER B 1 216 ? -43.497 -2.833 -7.331 1.00 30.97 191 SER B N 1
ATOM 3619 C CA . SER B 1 216 ? -44.300 -3.872 -6.652 1.00 32.05 191 SER B CA 1
ATOM 3620 C C . SER B 1 216 ? -45.574 -4.217 -7.371 1.00 27.41 191 SER B C 1
ATOM 3621 O O . SER B 1 216 ? -46.004 -5.371 -7.382 1.00 29.16 191 SER B O 1
ATOM 3624 N N . GLU B 1 217 ? -46.255 -3.213 -7.887 1.00 28.30 192 GLU B N 1
ATOM 3625 C CA . GLU B 1 217 ? -47.541 -3.472 -8.530 1.00 31.13 192 GLU B CA 1
ATOM 3626 C C . GLU B 1 217 ? -47.386 -4.026 -9.939 1.00 31.01 192 GLU B C 1
ATOM 3627 O O . GLU B 1 217 ? -48.315 -4.601 -10.461 1.00 27.76 192 GLU B O 1
ATOM 3633 N N . GLY B 1 218 ? -46.211 -3.870 -10.547 1.00 29.63 193 GLY B N 1
ATOM 3634 C CA . GLY B 1 218 ? -46.009 -4.367 -11.907 1.00 25.20 193 GLY B CA 1
ATOM 3635 C C . GLY B 1 218 ? -45.282 -5.702 -11.869 1.00 24.04 193 GLY B C 1
ATOM 3636 O O . GLY B 1 218 ? -45.844 -6.714 -11.454 1.00 24.76 193 GLY B O 1
ATOM 3637 N N . TYR B 1 219 ? -43.993 -5.669 -12.183 1.00 23.43 194 TYR B N 1
ATOM 3638 C CA . TYR B 1 219 ? -43.161 -6.875 -12.194 1.00 26.07 194 TYR B CA 1
ATOM 3639 C C . TYR B 1 219 ? -43.197 -7.597 -10.845 1.00 27.28 194 TYR B C 1
ATOM 3640 O O . TYR B 1 219 ? -43.277 -8.815 -10.792 1.00 23.06 194 TYR B O 1
ATOM 3649 N N . GLY B 1 220 ? -43.238 -6.824 -9.765 1.00 29.22 195 GLY B N 1
ATOM 3650 C CA . GLY B 1 220 ? -43.326 -7.374 -8.420 1.00 26.73 195 GLY B CA 1
ATOM 3651 C C . GLY B 1 220 ? -44.607 -8.097 -8.042 1.00 25.14 195 GLY B C 1
ATOM 3652 O O . GLY B 1 220 ? -44.647 -8.774 -7.018 1.00 26.72 195 GLY B O 1
ATOM 3653 N N . SER B 1 221 ? -45.640 -8.012 -8.866 1.00 26.74 196 SER B N 1
ATOM 3654 C CA . SER B 1 221 ? -46.906 -8.648 -8.553 1.00 25.79 196 SER B CA 1
ATOM 3655 C C . SER B 1 221 ? -47.093 -10.051 -9.125 1.00 27.02 196 SER B C 1
ATOM 3656 O O . SER B 1 221 ? -48.143 -10.657 -8.905 1.00 23.53 196 SER B O 1
ATOM 3659 N N . ILE B 1 222 ? -46.147 -10.514 -9.951 1.00 23.18 197 ILE B N 1
ATOM 3660 C CA . ILE B 1 222 ? -46.311 -11.750 -10.700 1.00 21.38 197 ILE B CA 1
ATOM 3661 C C . ILE B 1 222 ? -45.559 -12.916 -10.064 1.00 19.02 197 ILE B C 1
ATOM 3662 O O . ILE B 1 222 ? -44.444 -12.761 -9.584 1.00 23.83 197 ILE B O 1
ATOM 3667 N N . ARG B 1 223 ? -46.175 -14.082 -10.042 1.00 22.15 198 ARG B N 1
ATOM 3668 C CA . ARG B 1 223 ? -45.497 -15.280 -9.528 1.00 26.19 198 ARG B CA 1
ATOM 3669 C C . ARG B 1 223 ? -44.205 -15.518 -10.327 1.00 25.73 198 ARG B C 1
ATOM 3670 O O . ARG B 1 223 ? -44.253 -15.501 -11.553 1.00 23.78 198 ARG B O 1
ATOM 3678 N N . ARG B 1 224 ? -43.069 -15.629 -9.636 1.00 24.79 199 ARG B N 1
ATOM 3679 C CA . ARG B 1 224 ? -41.760 -15.812 -10.261 1.00 22.77 199 ARG B CA 1
ATOM 3680 C C . ARG B 1 224 ? -41.206 -17.183 -9.870 1.00 25.30 199 ARG B C 1
ATOM 3681 O O . ARG B 1 224 ? -41.057 -17.492 -8.663 1.00 21.04 199 ARG B O 1
ATOM 3689 N N . VAL B 1 225 ? -40.846 -17.960 -10.891 1.00 19.87 200 VAL B N 1
ATOM 3690 C CA . VAL B 1 225 ? -40.190 -19.253 -10.733 1.00 18.49 200 VAL B CA 1
ATOM 3691 C C . VAL B 1 225 ? -38.775 -19.187 -11.280 1.00 19.36 200 VAL B C 1
ATOM 3692 O O . VAL B 1 225 ? -38.548 -18.704 -12.398 1.00 18.76 200 VAL B O 1
ATOM 3696 N N . TYR B 1 226 ? -37.818 -19.647 -10.495 1.00 17.61 201 TYR B N 1
ATOM 3697 C CA . TYR B 1 226 ? -36.408 -19.581 -10.880 1.00 17.31 201 TYR B CA 1
ATOM 3698 C C . TYR B 1 226 ? -35.851 -20.991 -11.131 1.00 20.54 201 TYR B C 1
ATOM 3699 O O . TYR B 1 226 ? -35.949 -21.860 -10.285 1.00 23.33 201 TYR B O 1
ATOM 3708 N N . VAL B 1 227 ? -35.346 -21.245 -12.329 1.00 17.80 202 VAL B N 1
ATOM 3709 C CA . VAL B 1 227 ? -34.936 -22.587 -12.688 1.00 16.68 202 VAL B CA 1
ATOM 3710 C C . VAL B 1 227 ? -33.488 -22.491 -13.047 1.00 19.16 202 VAL B C 1
ATOM 3711 O O . VAL B 1 227 ? -33.115 -21.630 -13.860 1.00 19.21 202 VAL B O 1
ATOM 3715 N N . TYR B 1 228 ? -32.646 -23.302 -12.409 1.00 16.21 203 TYR B N 1
ATOM 3716 C CA . TYR B 1 228 ? -31.254 -23.311 -12.777 1.00 16.41 203 TYR B CA 1
ATOM 3717 C C . TYR B 1 228 ? -30.666 -24.685 -13.058 1.00 18.49 203 TYR B C 1
ATOM 3718 O O . TYR B 1 228 ? -31.219 -25.712 -12.663 1.00 18.10 203 TYR B O 1
ATOM 3727 N N . GLY B 1 229 ? -29.629 -24.670 -13.885 1.00 17.78 204 GLY B N 1
ATOM 3728 C CA . GLY B 1 229 ? -28.934 -25.866 -14.311 1.00 18.99 204 GLY B CA 1
ATOM 3729 C C . GLY B 1 229 ? -27.749 -26.064 -13.382 1.00 20.10 204 GLY B C 1
ATOM 3730 O O . GLY B 1 229 ? -27.044 -25.123 -13.058 1.00 17.62 204 GLY B O 1
ATOM 3731 N N . GLU B 1 230 ? -27.645 -27.270 -12.850 1.00 18.44 205 GLU B N 1
ATOM 3732 C CA . GLU B 1 230 ? -26.614 -27.614 -11.881 1.00 21.78 205 GLU B CA 1
ATOM 3733 C C . GLU B 1 230 ? -25.208 -27.388 -12.417 1.00 20.40 205 GLU B C 1
ATOM 3734 O O . GLU B 1 230 ? -24.267 -27.160 -11.650 1.00 19.84 205 GLU B O 1
ATOM 3740 N N . GLU B 1 231 ? -25.008 -27.535 -13.720 1.00 17.53 206 GLU B N 1
ATOM 3741 C CA . GLU B 1 231 ? -23.650 -27.432 -14.256 1.00 20.13 206 GLU B CA 1
ATOM 3742 C C . GLU B 1 231 ? -23.468 -26.246 -15.221 1.00 18.26 206 GLU B C 1
ATOM 3743 O O . GLU B 1 231 ? -22.665 -26.327 -16.130 1.00 18.75 206 GLU B O 1
ATOM 3749 N N . ASP B 1 232 ? -24.108 -25.122 -14.916 1.00 18.33 207 ASP B N 1
ATOM 3750 C CA . ASP B 1 232 ? -24.006 -23.870 -15.698 1.00 18.09 207 ASP B CA 1
ATOM 3751 C C . ASP B 1 232 ? -22.602 -23.300 -15.550 1.00 19.45 207 ASP B C 1
ATOM 3752 O O . ASP B 1 232 ? -22.131 -23.114 -14.422 1.00 18.32 207 ASP B O 1
ATOM 3757 N N . GLN B 1 233 ? -21.874 -23.197 -16.660 1.00 15.16 208 GLN B N 1
ATOM 3758 C CA . GLN B 1 233 ? -20.488 -22.720 -16.654 1.00 16.14 208 GLN B CA 1
ATOM 3759 C C . GLN B 1 233 ? -20.314 -21.265 -17.092 1.00 18.92 208 GLN B C 1
ATOM 3760 O O . GLN B 1 233 ? -19.202 -20.838 -17.442 1.00 18.25 208 GLN B O 1
ATOM 3766 N N . ILE B 1 234 ? -21.379 -20.489 -17.023 1.00 17.45 209 ILE B N 1
ATOM 3767 C CA . ILE B 1 234 ? -21.246 -19.040 -17.153 1.00 18.50 209 ILE B CA 1
ATOM 3768 C C . ILE B 1 234 ? -21.978 -18.269 -16.052 1.00 19.78 209 ILE B C 1
ATOM 3769 O O . ILE B 1 234 ? -21.420 -17.321 -15.513 1.00 20.59 209 ILE B O 1
ATOM 3774 N N . PHE B 1 235 ? -23.193 -18.681 -15.676 1.00 16.24 210 PHE B N 1
ATOM 3775 C CA . PHE B 1 235 ? -23.855 -18.159 -14.455 1.00 16.77 210 PHE B CA 1
ATOM 3776 C C . PHE B 1 235 ? -23.572 -19.166 -13.334 1.00 19.35 210 PHE B C 1
ATOM 3777 O O . PHE B 1 235 ? -24.238 -20.210 -13.235 1.00 19.69 210 PHE B O 1
ATOM 3785 N N . SER B 1 236 ? -22.588 -18.843 -12.504 1.00 20.67 211 SER B N 1
ATOM 3786 C CA . SER B 1 236 ? -22.103 -19.752 -11.460 1.00 25.83 211 SER B CA 1
ATOM 3787 C C . SER B 1 236 ? -23.176 -20.045 -10.423 1.00 23.23 211 SER B C 1
ATOM 3788 O O . SER B 1 236 ? -24.166 -19.313 -10.280 1.00 19.45 211 SER B O 1
ATOM 3791 N N . ARG B 1 237 ? -22.944 -21.083 -9.630 1.00 24.66 212 ARG B N 1
ATOM 3792 C CA . ARG B 1 237 ? -23.899 -21.427 -8.578 1.00 26.58 212 ARG B CA 1
ATOM 3793 C C . ARG B 1 237 ? -24.016 -20.257 -7.603 1.00 19.50 212 ARG B C 1
ATOM 3794 O O . ARG B 1 237 ? -25.105 -19.921 -7.167 1.00 22.27 212 ARG B O 1
ATOM 3802 N N . ASP B 1 238 ? -22.876 -19.707 -7.207 1.00 22.92 213 ASP B N 1
ATOM 3803 C CA . ASP B 1 238 ? -22.875 -18.572 -6.280 1.00 25.47 213 ASP B CA 1
ATOM 3804 C C . ASP B 1 238 ? -23.639 -17.367 -6.863 1.00 23.40 213 ASP B C 1
ATOM 3805 O O . ASP B 1 238 ? -24.437 -16.728 -6.150 1.00 23.29 213 ASP B O 1
ATOM 3810 N N . PHE B 1 239 ? -23.458 -17.083 -8.158 1.00 20.65 214 PHE B N 1
ATOM 3811 C CA . PHE B 1 239 ? -24.167 -15.939 -8.762 1.00 19.31 214 PHE B CA 1
ATOM 3812 C C . PHE B 1 239 ? -25.665 -16.190 -8.741 1.00 17.67 214 PHE B C 1
ATOM 3813 O O . PHE B 1 239 ? -26.468 -15.341 -8.306 1.00 19.96 214 PHE B O 1
ATOM 3821 N N . GLN B 1 240 ? -26.066 -17.395 -9.144 1.00 19.12 215 GLN B N 1
ATOM 3822 C CA . GLN B 1 240 ? -27.485 -17.720 -9.181 1.00 17.55 215 GLN B CA 1
ATOM 3823 C C . GLN B 1 240 ? -28.149 -17.744 -7.815 1.00 20.34 215 GLN B C 1
ATOM 3824 O O . GLN B 1 240 ? -29.260 -17.223 -7.628 1.00 20.16 215 GLN B O 1
ATOM 3830 N N . LEU B 1 241 ? -27.463 -18.323 -6.838 1.00 21.51 216 LEU B N 1
ATOM 3831 C CA . LEU B 1 241 ? -27.960 -18.263 -5.463 1.00 25.52 216 LEU B CA 1
ATOM 3832 C C . LEU B 1 241 ? -28.012 -16.812 -4.944 1.00 19.93 216 LEU B C 1
ATOM 3833 O O . LEU B 1 241 ? -28.902 -16.472 -4.178 1.00 22.67 216 LEU B O 1
ATOM 3838 N N . TRP B 1 242 ? -27.051 -15.994 -5.341 1.00 23.93 217 TRP B N 1
ATOM 3839 C CA . TRP B 1 242 ? -27.069 -14.561 -5.025 1.00 24.72 217 TRP B CA 1
ATOM 3840 C C . TRP B 1 242 ? -28.314 -13.890 -5.594 1.00 25.97 217 TRP B C 1
ATOM 3841 O O . TRP B 1 242 ? -28.968 -13.117 -4.905 1.00 22.09 217 TRP B O 1
ATOM 3852 N N . GLN B 1 243 ? -28.733 -14.274 -6.806 1.00 22.19 218 GLN B N 1
ATOM 3853 C CA . GLN B 1 243 ? -29.899 -13.649 -7.402 1.00 19.21 218 GLN B CA 1
ATOM 3854 C C . GLN B 1 243 ? -31.129 -14.119 -6.670 1.00 20.58 218 GLN B C 1
ATOM 3855 O O . GLN B 1 243 ? -32.063 -13.362 -6.436 1.00 20.67 218 GLN B O 1
ATOM 3861 N N . ILE B 1 244 ? -31.141 -15.398 -6.299 1.00 20.35 219 ILE B N 1
ATOM 3862 C CA . ILE B 1 244 ? -32.313 -15.954 -5.631 1.00 19.20 219 ILE B CA 1
ATOM 3863 C C . ILE B 1 244 ? -32.488 -15.259 -4.250 1.00 22.27 219 ILE B C 1
ATOM 3864 O O . ILE B 1 244 ? -33.599 -14.857 -3.853 1.00 22.78 219 ILE B O 1
ATOM 3869 N N . ASN B 1 245 ? -31.384 -15.097 -3.544 1.00 22.95 220 ASN B N 1
ATOM 3870 C CA . ASN B 1 245 ? -31.424 -14.431 -2.230 1.00 27.30 220 ASN B CA 1
ATOM 3871 C C . ASN B 1 245 ? -31.750 -12.933 -2.342 1.00 31.00 220 ASN B C 1
ATOM 3872 O O . ASN B 1 245 ? -32.412 -12.364 -1.483 1.00 26.24 220 ASN B O 1
ATOM 3877 N N . ASN B 1 246 ? -31.333 -12.315 -3.443 1.00 29.44 221 ASN B N 1
ATOM 3878 C CA . ASN B 1 246 ? -31.571 -10.885 -3.680 1.00 26.07 221 ASN B CA 1
ATOM 3879 C C . ASN B 1 246 ? -33.038 -10.522 -3.808 1.00 26.57 221 ASN B C 1
ATOM 3880 O O . ASN B 1 246 ? -33.473 -9.496 -3.294 1.00 27.15 221 ASN B O 1
ATOM 3885 N N . TYR B 1 247 ? -33.823 -11.408 -4.406 1.00 26.25 222 TYR B N 1
ATOM 3886 C CA . TYR B 1 247 ? -35.249 -11.138 -4.654 1.00 27.21 222 TYR B CA 1
ATOM 3887 C C . TYR B 1 247 ? -36.013 -12.443 -4.679 1.00 29.18 222 TYR B C 1
ATOM 3888 O O . TYR B 1 247 ? -36.268 -13.048 -5.725 1.00 25.02 222 TYR B O 1
ATOM 3897 N N . LYS B 1 248 ? -36.386 -12.893 -3.490 1.00 25.62 223 LYS B N 1
ATOM 3898 C CA . LYS B 1 248 ? -36.785 -14.267 -3.327 1.00 27.12 223 LYS B CA 1
ATOM 3899 C C . LYS B 1 248 ? -37.929 -14.623 -4.264 1.00 24.68 223 LYS B C 1
ATOM 3900 O O . LYS B 1 248 ? -38.999 -14.024 -4.222 1.00 22.16 223 LYS B O 1
ATOM 3906 N N . PRO B 1 249 ? -37.762 -15.694 -5.047 1.00 21.97 224 PRO B N 1
ATOM 3907 C CA . PRO B 1 249 ? -38.898 -16.119 -5.857 1.00 26.12 224 PRO B CA 1
ATOM 3908 C C . PRO B 1 249 ? -39.897 -17.020 -5.128 1.00 27.89 224 PRO B C 1
ATOM 3909 O O . PRO B 1 249 ? -39.633 -17.516 -4.028 1.00 27.90 224 PRO B O 1
ATOM 3913 N N . ASP B 1 250 ? -40.962 -17.362 -5.827 1.00 25.28 225 ASP B N 1
ATOM 3914 C CA . ASP B 1 250 ? -41.970 -18.229 -5.296 1.00 28.83 225 ASP B CA 1
ATOM 3915 C C . ASP B 1 250 ? -41.577 -19.702 -5.287 1.00 31.27 225 ASP B C 1
ATOM 3916 O O . ASP B 1 250 ? -41.993 -20.429 -4.390 1.00 22.41 225 ASP B O 1
ATOM 3921 N N . LYS B 1 251 ? -40.781 -20.138 -6.262 1.00 23.85 226 LYS B N 1
ATOM 3922 C CA . LYS B 1 251 ? -40.264 -21.500 -6.278 1.00 19.94 226 LYS B CA 1
ATOM 3923 C C . LYS B 1 251 ? -38.937 -21.529 -7.032 1.00 24.94 226 LYS B C 1
ATOM 3924 O O . LYS B 1 251 ? -38.649 -20.623 -7.847 1.00 20.81 226 LYS B O 1
ATOM 3930 N N . VAL B 1 252 ? -38.034 -22.388 -6.575 1.00 19.68 227 VAL B N 1
ATOM 3931 C CA . VAL B 1 252 ? -36.734 -22.592 -7.225 1.00 18.83 227 VAL B CA 1
ATOM 3932 C C . VAL B 1 252 ? -36.637 -24.057 -7.647 1.00 23.23 227 VAL B C 1
ATOM 3933 O O . VAL B 1 252 ? -36.764 -24.954 -6.816 1.00 20.74 227 VAL B O 1
ATOM 3937 N N . TYR B 1 253 ? -36.412 -24.290 -8.940 1.00 17.42 228 TYR B N 1
ATOM 3938 C CA . TYR B 1 253 ? -36.138 -25.627 -9.459 1.00 18.40 228 TYR B CA 1
ATOM 3939 C C . TYR B 1 253 ? -34.673 -25.763 -9.894 1.00 19.72 228 TYR B C 1
ATOM 3940 O O . TYR B 1 253 ? -34.045 -24.792 -10.352 1.00 20.40 228 TYR B O 1
ATOM 3949 N N . CYS B 1 254 ? -34.129 -26.969 -9.759 1.00 17.81 229 CYS B N 1
ATOM 3950 C CA . CYS B 1 254 ? -32.754 -27.255 -10.149 1.00 20.49 229 CYS B CA 1
ATOM 3951 C C . CYS B 1 254 ? -32.802 -28.426 -11.111 1.00 22.27 229 CYS B C 1
ATOM 3952 O O . CYS B 1 254 ? -33.599 -29.360 -10.915 1.00 17.71 229 CYS B O 1
ATOM 3955 N N . VAL B 1 255 ? -31.928 -28.410 -12.116 1.00 18.62 230 VAL B N 1
ATOM 3956 C CA . VAL B 1 255 ? -31.909 -29.468 -13.120 1.00 17.45 230 VAL B CA 1
ATOM 3957 C C . VAL B 1 255 ? -30.533 -30.054 -13.130 1.00 18.45 230 VAL B C 1
ATOM 3958 O O . VAL B 1 255 ? -29.579 -29.408 -13.565 1.00 17.08 230 VAL B O 1
ATOM 3962 N N . PRO B 1 256 ? -30.410 -31.275 -12.593 1.00 18.90 231 PRO B N 1
ATOM 3963 C CA . PRO B 1 256 ? -29.132 -31.961 -12.526 1.00 20.82 231 PRO B CA 1
ATOM 3964 C C . PRO B 1 256 ? -28.504 -32.067 -13.912 1.00 15.68 231 PRO B C 1
ATOM 3965 O O . PRO B 1 256 ? -29.191 -32.320 -14.887 1.00 16.29 231 PRO B O 1
ATOM 3969 N N . SER B 1 257 ? -27.201 -31.883 -13.973 1.00 16.05 232 SER B N 1
ATOM 3970 C CA . SER B 1 257 ? -26.417 -32.023 -15.185 1.00 17.90 232 SER B CA 1
ATOM 3971 C C . SER B 1 257 ? -26.701 -31.035 -16.312 1.00 19.05 232 SER B C 1
ATOM 3972 O O . SER B 1 257 ? -26.073 -31.120 -17.367 1.00 17.67 232 SER B O 1
ATOM 3975 N N . ALA B 1 258 ? -27.612 -30.097 -16.096 1.00 17.20 233 ALA B N 1
ATOM 3976 C CA . ALA B 1 258 ? -27.933 -29.117 -17.149 1.00 18.86 233 ALA B CA 1
ATOM 3977 C C . ALA B 1 258 ? -26.884 -28.017 -17.199 1.00 17.52 233 ALA B C 1
ATOM 3978 O O . ALA B 1 258 ? -26.357 -27.589 -16.176 1.00 15.83 233 ALA B O 1
ATOM 3980 N N . ASP B 1 259 ? -26.525 -27.618 -18.409 1.00 15.16 234 ASP B N 1
ATOM 3981 C CA . ASP B 1 259 ? -25.701 -26.455 -18.579 1.00 12.93 234 ASP B CA 1
ATOM 3982 C C . ASP B 1 259 ? -26.524 -25.165 -18.608 1.00 13.46 234 ASP B C 1
ATOM 3983 O O . ASP B 1 259 ? -27.668 -25.152 -18.162 1.00 13.00 234 ASP B O 1
ATOM 3988 N N . HIS B 1 260 ? -25.933 -24.082 -19.118 1.00 12.73 235 HIS B N 1
ATOM 3989 C CA . HIS B 1 260 ? -26.621 -22.795 -19.186 1.00 13.17 235 HIS B CA 1
ATOM 3990 C C . HIS B 1 260 ? -27.853 -22.858 -20.090 1.00 13.23 235 HIS B C 1
ATOM 3991 O O . HIS B 1 260 ? -28.821 -22.135 -19.867 1.00 14.34 235 HIS B O 1
ATOM 3998 N N . LYS B 1 261 ? -27.841 -23.781 -21.060 1.00 13.28 236 LYS B N 1
ATOM 3999 C CA . LYS B 1 261 ? -28.924 -23.904 -22.048 1.00 12.08 236 LYS B CA 1
ATOM 4000 C C . LYS B 1 261 ? -29.772 -25.144 -21.730 1.00 14.18 236 LYS B C 1
ATOM 4001 O O . LYS B 1 261 ? -29.686 -26.175 -22.418 1.00 13.66 236 LYS B O 1
ATOM 4007 N N . ILE B 1 262 ? -30.535 -25.071 -20.634 1.00 13.52 237 ILE B N 1
ATOM 4008 C CA . ILE B 1 262 ? -31.356 -26.195 -20.189 1.00 14.75 237 ILE B CA 1
ATOM 4009 C C . ILE B 1 262 ? -32.255 -26.693 -21.332 1.00 14.53 237 ILE B C 1
ATOM 4010 O O . ILE B 1 262 ? -32.483 -27.907 -21.480 1.00 13.91 237 ILE B O 1
ATOM 4015 N N . GLN B 1 263 ? -32.761 -25.769 -22.151 1.00 13.63 238 GLN B N 1
ATOM 4016 C CA . GLN B 1 263 ? -33.704 -26.121 -23.211 1.00 12.51 238 GLN B CA 1
ATOM 4017 C C . GLN B 1 263 ? -33.037 -26.881 -24.346 1.00 11.96 238 GLN B C 1
ATOM 4018 O O . GLN B 1 263 ? -33.726 -27.441 -25.195 1.00 14.85 238 GLN B O 1
ATOM 4024 N N . ILE B 1 264 ? -31.709 -26.911 -24.327 1.00 13.33 239 ILE B N 1
ATOM 4025 C CA . ILE B 1 264 ? -30.905 -27.718 -25.222 1.00 13.44 239 ILE B CA 1
ATOM 4026 C C . ILE B 1 264 ? -30.377 -28.998 -24.559 1.00 13.07 239 ILE B C 1
ATOM 4027 O O . ILE B 1 264 ? -30.373 -30.066 -25.181 1.00 13.51 239 ILE B O 1
ATOM 4032 N N . SER B 1 265 ? -29.868 -28.885 -23.333 1.00 13.89 240 SER B N 1
ATOM 4033 C CA . SER B 1 265 ? -29.122 -29.986 -22.718 1.00 14.43 240 SER B CA 1
ATOM 4034 C C . SER B 1 265 ? -29.984 -30.939 -21.908 1.00 16.06 240 SER B C 1
ATOM 4035 O O . SER B 1 265 ? -29.606 -32.106 -21.740 1.00 14.80 240 SER B O 1
ATOM 4038 N N . LYS B 1 266 ? -31.076 -30.423 -21.340 1.00 13.81 241 LYS B N 1
ATOM 4039 C CA . LYS B 1 266 ? -32.007 -31.221 -20.524 1.00 15.83 241 LYS B CA 1
ATOM 4040 C C . LYS B 1 266 ? -33.438 -30.796 -20.766 1.00 13.27 241 LYS B C 1
ATOM 4041 O O . LYS B 1 266 ? -34.130 -30.348 -19.864 1.00 13.28 241 LYS B O 1
ATOM 4047 N N . VAL B 1 267 ? -33.888 -30.917 -22.008 1.00 13.59 242 VAL B N 1
ATOM 4048 C CA . VAL B 1 267 ? -35.128 -30.299 -22.416 1.00 12.61 242 VAL B CA 1
ATOM 4049 C C . VAL B 1 267 ? -36.370 -31.011 -21.796 1.00 13.56 242 VAL B C 1
ATOM 4050 O O . VAL B 1 267 ? -37.369 -30.385 -21.499 1.00 13.29 242 VAL B O 1
ATOM 4054 N N . ASN B 1 268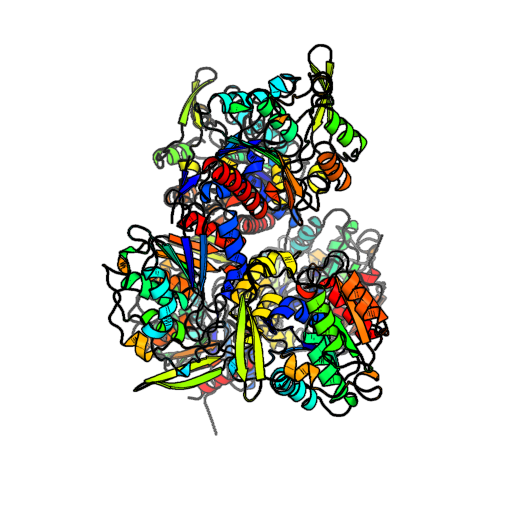 ? -36.316 -32.324 -21.654 1.00 15.43 243 ASN B N 1
ATOM 4055 C CA . ASN B 1 268 ? -37.448 -33.042 -21.051 1.00 15.81 243 ASN B CA 1
ATOM 4056 C C . ASN B 1 268 ? -37.647 -32.654 -19.603 1.00 14.30 243 ASN B C 1
ATOM 4057 O O . ASN B 1 268 ? -38.773 -32.458 -19.173 1.00 19.40 243 ASN B O 1
ATOM 4062 N N . GLU B 1 269 ? -36.552 -32.509 -18.865 1.00 14.50 244 GLU B N 1
ATOM 4063 C CA . GLU B 1 269 ? -36.594 -32.025 -17.493 1.00 16.29 244 GLU B CA 1
ATOM 4064 C C . GLU B 1 269 ? -37.144 -30.613 -17.396 1.00 16.89 244 GLU B C 1
ATOM 4065 O O . GLU B 1 269 ? -37.915 -30.294 -16.488 1.00 15.91 244 GLU B O 1
ATOM 4071 N N . LEU B 1 270 ? -36.762 -29.755 -18.344 1.00 14.99 245 LEU B N 1
ATOM 4072 C CA . LEU B 1 270 ? -37.325 -28.432 -18.417 1.00 14.50 245 LEU B CA 1
ATOM 4073 C C . LEU B 1 270 ? -38.830 -28.495 -18.642 1.00 13.71 245 LEU B C 1
ATOM 4074 O O . LEU B 1 270 ? -39.555 -27.762 -18.026 1.00 15.02 245 LEU B O 1
ATOM 4079 N N . ALA B 1 271 ? -39.282 -29.337 -19.547 1.00 15.45 246 ALA B N 1
ATOM 4080 C CA . ALA B 1 271 ? -40.684 -29.383 -19.880 1.00 17.56 246 ALA B CA 1
ATOM 4081 C C . ALA B 1 271 ? -41.524 -29.848 -18.666 1.00 17.20 246 ALA B C 1
ATOM 4082 O O . ALA B 1 271 ? -42.674 -29.428 -18.504 1.00 17.26 246 ALA B O 1
ATOM 4084 N N . GLN B 1 272 ? -40.994 -30.804 -17.923 1.00 18.89 247 GLN B N 1
ATOM 4085 C CA . GLN B 1 272 ? -41.653 -31.299 -16.700 1.00 20.88 247 GLN B CA 1
ATOM 4086 C C . GLN B 1 272 ? -41.894 -30.149 -15.745 1.00 20.35 247 GLN B C 1
ATOM 4087 O O . GLN B 1 272 ? -42.980 -30.011 -15.203 1.00 21.13 247 GLN B O 1
ATOM 4093 N N . ILE B 1 273 ? -40.856 -29.345 -15.519 1.00 18.23 248 ILE B N 1
ATOM 4094 C CA . ILE B 1 273 ? -40.965 -28.169 -14.677 1.00 17.35 248 ILE B CA 1
ATOM 4095 C C . ILE B 1 273 ? -41.986 -27.149 -15.188 1.00 18.18 248 ILE B C 1
ATOM 4096 O O . ILE B 1 273 ? -42.850 -26.677 -14.427 1.00 17.36 248 ILE B O 1
ATOM 4101 N N . LEU B 1 274 ? -41.984 -26.884 -16.500 1.00 15.74 249 LEU B N 1
ATOM 4102 C CA . LEU B 1 274 ? -42.957 -25.957 -17.060 1.00 17.39 249 LEU B CA 1
ATOM 4103 C C . LEU B 1 274 ? -44.374 -26.478 -16.951 1.00 18.29 249 LEU B C 1
ATOM 4104 O O . LEU B 1 274 ? -45.288 -25.691 -16.777 1.00 18.80 249 LEU B O 1
ATOM 4109 N N . GLN B 1 275 ? -44.568 -27.787 -17.031 1.00 19.97 250 GLN B N 1
ATOM 4110 C CA . GLN B 1 275 ? -45.888 -28.343 -16.753 1.00 20.43 250 GLN B CA 1
ATOM 4111 C C . GLN B 1 275 ? -46.371 -28.061 -15.305 1.00 18.79 250 GLN B C 1
ATOM 4112 O O . GLN B 1 275 ? -47.518 -27.659 -15.087 1.00 18.51 250 GLN B O 1
ATOM 4118 N N . GLU B 1 276 ? -45.476 -28.209 -14.328 1.00 18.76 251 GLU B N 1
ATOM 4119 C CA . GLU B 1 276 ? -45.791 -27.858 -12.928 1.00 19.15 251 GLU B CA 1
ATOM 4120 C C . GLU B 1 276 ? -46.124 -26.391 -12.762 1.00 19.95 251 GLU B C 1
ATOM 4121 O O . GLU B 1 276 ? -47.050 -26.007 -12.034 1.00 18.63 251 GLU B O 1
ATOM 4127 N N . VAL B 1 277 ? -45.391 -25.543 -13.486 1.00 18.04 252 VAL B N 1
ATOM 4128 C CA . VAL B 1 277 ? -45.672 -24.130 -13.466 1.00 17.98 252 VAL B CA 1
ATOM 4129 C C . VAL B 1 277 ? -47.047 -23.831 -14.038 1.00 16.21 252 VAL B C 1
ATOM 4130 O O . VAL B 1 277 ? -47.795 -23.019 -13.465 1.00 20.07 252 VAL B O 1
ATOM 4134 N N . ALA B 1 278 ? -47.387 -24.439 -15.169 1.00 17.24 253 ALA B N 1
ATOM 4135 C CA . ALA B 1 278 ? -48.707 -24.221 -15.727 1.00 17.45 253 ALA B CA 1
ATOM 4136 C C . ALA B 1 278 ? -49.768 -24.650 -14.727 1.00 20.43 253 ALA B C 1
ATOM 4137 O O . ALA B 1 278 ? -50.808 -24.010 -14.629 1.00 19.78 253 ALA B O 1
ATOM 4139 N N . ASN B 1 279 ? -49.581 -25.817 -14.117 1.00 18.58 254 ASN B N 1
ATOM 4140 C CA . ASN B 1 279 ? -50.560 -26.318 -13.132 1.00 19.29 254 ASN B CA 1
ATOM 4141 C C . ASN B 1 279 ? -50.707 -25.362 -11.968 1.00 19.92 254 ASN B C 1
ATOM 4142 O O . ASN B 1 279 ? -51.821 -25.031 -11.573 1.00 21.69 254 ASN B O 1
ATOM 4147 N N . SER B 1 280 ? -49.586 -24.833 -11.485 1.00 19.03 255 SER B N 1
ATOM 4148 C CA . SER B 1 280 ? -49.612 -23.871 -10.401 1.00 23.58 255 SER B CA 1
ATOM 4149 C C . SER B 1 280 ? -50.236 -22.561 -10.821 1.00 29.19 255 SER B C 1
ATOM 4150 O O . SER B 1 280 ? -50.879 -21.901 -10.019 1.00 27.24 255 SER B O 1
ATOM 4153 N N . ALA B 1 281 ? -49.993 -22.137 -12.051 1.00 24.32 256 ALA B N 1
ATOM 4154 C CA . ALA B 1 281 ? -50.593 -20.901 -12.536 1.00 26.33 256 ALA B CA 1
ATOM 4155 C C . ALA B 1 281 ? -52.088 -21.015 -12.765 1.00 29.27 256 ALA B C 1
ATOM 4156 O O . ALA B 1 281 ? -52.741 -20.000 -12.970 1.00 34.18 256 ALA B O 1
ATOM 4158 N N . SER B 1 282 ? -52.637 -22.232 -12.755 1.00 28.06 257 SER B N 1
ATOM 4159 C CA . SER B 1 282 ? -53.973 -22.444 -13.305 1.00 34.02 257 SER B CA 1
ATOM 4160 C C . SER B 1 282 ? -55.107 -21.836 -12.493 1.00 46.95 257 SER B C 1
ATOM 4161 O O . SER B 1 282 ? -55.073 -21.814 -11.262 1.00 42.75 257 SER B O 1
ATOM 4164 N N . ASP B 1 283 ? -56.135 -21.427 -13.240 1.00 65.07 258 ASP B N 1
ATOM 4165 C CA . ASP B 1 283 ? -57.269 -20.626 -12.763 1.00 79.67 258 ASP B CA 1
ATOM 4166 C C . ASP B 1 283 ? -58.387 -20.793 -13.802 1.00 82.01 258 ASP B C 1
ATOM 4167 O O . ASP B 1 283 ? -58.140 -21.315 -14.894 1.00 70.72 258 ASP B O 1
ATOM 4172 N N . LEU B 1 284 ? -59.580 -20.276 -13.498 1.00 81.10 259 LEU B N 1
ATOM 4173 C CA . LEU B 1 284 ? -60.808 -20.629 -14.234 1.00 75.30 259 LEU B CA 1
ATOM 4174 C C . LEU B 1 284 ? -60.981 -19.868 -15.566 1.00 70.15 259 LEU B C 1
ATOM 4175 O O . LEU B 1 284 ? -60.958 -18.634 -15.621 1.00 60.59 259 LEU B O 1
ATOM 4180 N N . GLU C 1 23 ? -62.608 -58.182 -34.245 1.00 61.06 -2 GLU G N 1
ATOM 4181 C CA . GLU C 1 23 ? -63.829 -57.979 -33.426 1.00 59.59 -2 GLU G CA 1
ATOM 4182 C C . GLU C 1 23 ? -64.698 -56.824 -33.973 1.00 46.94 -2 GLU G C 1
ATOM 4183 O O . GLU C 1 23 ? -64.967 -56.754 -35.192 1.00 35.20 -2 GLU G O 1
ATOM 4189 N N . GLY C 1 24 ? -65.211 -55.983 -33.072 1.00 42.14 -1 GLY G N 1
ATOM 4190 C CA . GLY C 1 24 ? -66.392 -55.164 -33.363 1.00 37.90 -1 GLY G CA 1
ATOM 4191 C C . GLY C 1 24 ? -66.229 -53.688 -33.025 1.00 46.98 -1 GLY G C 1
ATOM 4192 O O . GLY C 1 24 ? -65.109 -53.202 -32.829 1.00 40.37 -1 GLY G O 1
ATOM 4193 N N . PHE C 1 25 ? -67.353 -52.971 -32.966 1.00 43.74 0 PHE G N 1
ATOM 4194 C CA . PHE C 1 25 ? -67.332 -51.521 -32.768 1.00 42.70 0 PHE G CA 1
ATOM 4195 C C . PHE C 1 25 ? -66.803 -51.172 -31.378 1.00 41.82 0 PHE G C 1
ATOM 4196 O O . PHE C 1 25 ? -67.419 -51.505 -30.367 1.00 43.05 0 PHE G O 1
ATOM 4204 N N . MET C 1 26 ? -65.624 -50.558 -31.343 1.00 41.41 1 MET G N 1
ATOM 4205 C CA . MET C 1 26 ? -64.961 -50.202 -30.088 1.00 42.64 1 MET G CA 1
ATOM 4206 C C . MET C 1 26 ? -64.322 -48.849 -30.299 1.00 43.94 1 MET G C 1
ATOM 4207 O O . MET C 1 26 ? -63.769 -48.576 -31.372 1.00 37.78 1 MET G O 1
ATOM 4212 N N . VAL C 1 27 ? -64.438 -47.998 -29.287 1.00 40.19 2 VAL G N 1
ATOM 4213 C CA . VAL C 1 27 ? -63.897 -46.650 -29.341 1.00 35.59 2 VAL G CA 1
ATOM 4214 C C . VAL C 1 27 ? -63.186 -46.350 -28.019 1.00 37.74 2 VAL G C 1
ATOM 4215 O O . VAL C 1 27 ? -63.574 -46.862 -26.972 1.00 32.22 2 VAL G O 1
ATOM 4219 N N . SER C 1 28 ? -62.128 -45.548 -28.079 1.00 33.34 3 SER G N 1
ATOM 4220 C CA . SER C 1 28 ? -61.492 -45.042 -26.865 1.00 35.31 3 SER G CA 1
ATOM 4221 C C . SER C 1 28 ? -62.006 -43.643 -26.516 1.00 32.16 3 SER G C 1
ATOM 4222 O O . SER C 1 28 ? -62.343 -42.847 -27.401 1.00 33.79 3 SER G O 1
ATOM 4225 N N . ALA C 1 29 ? -62.118 -43.366 -25.216 1.00 28.10 4 ALA G N 1
ATOM 4226 C CA . ALA C 1 29 ? -62.638 -42.095 -24.729 1.00 25.69 4 ALA G CA 1
ATOM 4227 C C . ALA C 1 29 ? -61.706 -41.499 -23.670 1.00 26.04 4 ALA G C 1
ATOM 4228 O O . ALA C 1 29 ? -60.791 -42.183 -23.180 1.00 28.08 4 ALA G O 1
ATOM 4230 N N . HIS C 1 30 ? -61.923 -40.228 -23.348 1.00 23.28 5 HIS G N 1
ATOM 4231 C CA . HIS C 1 30 ? -61.314 -39.628 -22.161 1.00 25.54 5 HIS G CA 1
ATOM 4232 C C . HIS C 1 30 ? -62.296 -39.593 -20.998 1.00 22.79 5 HIS G C 1
ATOM 4233 O O . HIS C 1 30 ? -63.377 -39.012 -21.104 1.00 26.10 5 HIS G O 1
ATOM 4240 N N . PHE C 1 31 ? -61.918 -40.262 -19.906 1.00 23.40 6 PHE G N 1
ATOM 4241 C CA . PHE C 1 31 ? -62.691 -40.313 -18.683 1.00 20.34 6 PHE G CA 1
ATOM 4242 C C . PHE C 1 31 ? -62.061 -39.391 -17.641 1.00 20.28 6 PHE G C 1
ATOM 4243 O O . PHE C 1 31 ? -60.849 -39.375 -17.474 1.00 22.24 6 PHE G O 1
ATOM 4251 N N . ILE C 1 32 ? -62.893 -38.627 -16.941 1.00 22.90 7 ILE G N 1
ATOM 4252 C CA . ILE C 1 32 ? -62.470 -37.945 -15.736 1.00 25.02 7 ILE G CA 1
ATOM 4253 C C . ILE C 1 32 ? -63.225 -38.541 -14.550 1.00 23.02 7 ILE G C 1
ATOM 4254 O O . ILE C 1 32 ? -64.457 -38.618 -14.543 1.00 24.01 7 ILE G O 1
ATOM 4259 N N . LEU C 1 33 ? -62.467 -38.985 -13.561 1.00 21.21 8 LEU G N 1
ATOM 4260 C CA . LEU C 1 33 ? -63.031 -39.743 -12.452 1.00 19.50 8 LEU G CA 1
ATOM 4261 C C . LEU C 1 33 ? -63.031 -38.888 -11.184 1.00 20.79 8 LEU G C 1
ATOM 4262 O O . LEU C 1 33 ? -61.974 -38.455 -10.731 1.00 21.31 8 LEU G O 1
ATOM 4267 N N . ILE C 1 34 ? -64.191 -38.763 -10.552 1.00 19.35 9 ILE G N 1
ATOM 4268 C CA . ILE C 1 34 ? -64.356 -37.841 -9.440 1.00 21.18 9 ILE G CA 1
ATOM 4269 C C . ILE C 1 34 ? -64.876 -38.518 -8.178 1.00 21.13 9 ILE G C 1
ATOM 4270 O O . ILE C 1 34 ? -65.932 -39.145 -8.173 1.00 20.30 9 ILE G O 1
ATOM 4275 N N . HIS C 1 35 ? -64.049 -38.466 -7.140 1.00 22.03 10 HIS G N 1
ATOM 4276 C CA . HIS C 1 35 ? -64.310 -39.070 -5.843 1.00 19.86 10 HIS G CA 1
ATOM 4277 C C . HIS C 1 35 ? -65.385 -38.311 -5.059 1.00 20.77 10 HIS G C 1
ATOM 4278 O O . HIS C 1 35 ? -65.745 -37.186 -5.394 1.00 22.90 10 HIS G O 1
ATOM 4285 N N . THR C 1 36 ? -65.861 -38.938 -3.993 1.00 22.34 11 THR G N 1
ATOM 4286 C CA . THR C 1 36 ? -66.878 -38.361 -3.113 1.00 22.36 11 THR G CA 1
ATOM 4287 C C . THR C 1 36 ? -66.202 -37.650 -1.964 1.00 21.30 11 THR G C 1
ATOM 4288 O O . THR C 1 36 ? -64.973 -37.721 -1.813 1.00 20.04 11 THR G O 1
ATOM 4292 N N . ILE C 1 37 ? -66.981 -37.025 -1.094 1.00 23.85 12 ILE G N 1
ATOM 4293 C CA . ILE C 1 37 ? -66.381 -36.314 0.031 1.00 24.64 12 ILE G CA 1
ATOM 4294 C C . ILE C 1 37 ? -65.588 -37.244 0.959 1.00 25.78 12 ILE G C 1
ATOM 4295 O O . ILE C 1 37 ? -65.905 -38.430 1.101 1.00 24.05 12 ILE G O 1
ATOM 4300 N N . CYS C 1 38 ? -64.514 -36.711 1.549 1.00 24.10 13 CYS G N 1
ATOM 4301 C CA . CYS C 1 38 ? -63.637 -37.462 2.431 1.00 21.71 13 CYS G CA 1
ATOM 4302 C C . CYS C 1 38 ? -62.642 -38.341 1.687 1.00 21.72 13 CYS G C 1
ATOM 4303 O O . CYS C 1 38 ? -61.688 -38.813 2.277 1.00 23.86 13 CYS G O 1
ATOM 4306 N N . HIS C 1 39 ? -62.840 -38.564 0.399 1.00 18.92 14 HIS G N 1
ATOM 4307 C CA . HIS C 1 39 ? -61.932 -39.414 -0.352 1.00 20.93 14 HIS G CA 1
ATOM 4308 C C . HIS C 1 39 ? -61.037 -38.583 -1.276 1.00 22.97 14 HIS G C 1
ATOM 4309 O O . HIS C 1 39 ? -60.953 -37.370 -1.123 1.00 20.39 14 HIS G O 1
ATOM 4316 N N . GLY C 1 40 ? -60.470 -39.204 -2.305 1.00 20.83 15 GLY G N 1
ATOM 4317 C CA . GLY C 1 40 ? -59.543 -38.511 -3.181 1.00 18.89 15 GLY G CA 1
ATOM 4318 C C . GLY C 1 40 ? -59.241 -39.344 -4.392 1.00 20.57 15 GLY G C 1
ATOM 4319 O O . GLY C 1 40 ? -59.753 -40.450 -4.526 1.00 19.68 15 GLY G O 1
ATOM 4320 N N . ALA C 1 41 ? -58.362 -38.835 -5.250 1.00 19.08 16 ALA G N 1
ATOM 4321 C CA . ALA C 1 41 ? -58.052 -39.476 -6.514 1.00 17.32 16 ALA G CA 1
ATOM 4322 C C . ALA C 1 41 ? -57.548 -40.895 -6.326 1.00 15.78 16 ALA G C 1
ATOM 4323 O O . ALA C 1 41 ? -57.760 -41.753 -7.200 1.00 18.32 16 ALA G O 1
ATOM 4325 N N . TRP C 1 42 ? -56.849 -41.118 -5.209 1.00 16.04 17 TRP G N 1
ATOM 4326 C CA . TRP C 1 42 ? -56.277 -42.418 -4.839 1.00 16.01 17 TRP G CA 1
ATOM 4327 C C . TRP C 1 42 ? -57.278 -43.575 -4.951 1.00 15.84 17 TRP G C 1
ATOM 4328 O O . TRP C 1 42 ? -56.914 -44.704 -5.315 1.00 17.45 17 TRP G O 1
ATOM 4339 N N . LEU C 1 43 ? -58.551 -43.271 -4.729 1.00 17.40 18 LEU G N 1
ATOM 4340 C CA . LEU C 1 43 ? -59.593 -44.288 -4.742 1.00 17.76 18 LEU G CA 1
ATOM 4341 C C . LEU C 1 43 ? -59.753 -44.958 -6.127 1.00 21.63 18 LEU G C 1
ATOM 4342 O O . LEU C 1 43 ? -60.239 -46.093 -6.215 1.00 19.65 18 LEU G O 1
ATOM 4347 N N . TRP C 1 44 ? -59.361 -44.250 -7.187 1.00 17.93 19 TRP G N 1
ATOM 4348 C CA . TRP C 1 44 ? -59.460 -44.754 -8.570 1.00 18.58 19 TRP G CA 1
ATOM 4349 C C . TRP C 1 44 ? -58.288 -45.598 -9.054 1.00 19.69 19 TRP G C 1
ATOM 4350 O O . TRP C 1 44 ? -58.140 -45.885 -10.261 1.00 18.88 19 TRP G O 1
ATOM 4361 N N . TYR C 1 45 ? -57.420 -45.963 -8.126 1.00 14.95 20 TYR G N 1
ATOM 4362 C CA . TYR C 1 45 ? -56.147 -46.568 -8.444 1.00 17.53 20 TYR G CA 1
ATOM 4363 C C . TYR C 1 45 ? -56.251 -47.881 -9.210 1.00 16.91 20 TYR G C 1
ATOM 4364 O O . TYR C 1 45 ? -55.339 -48.210 -9.952 1.00 17.87 20 TYR G O 1
ATOM 4373 N N . LYS C 1 46 ? -57.300 -48.659 -8.960 1.00 18.08 21 LYS G N 1
ATOM 4374 C CA . LYS C 1 46 ? -57.463 -49.957 -9.662 1.00 19.66 21 LYS G CA 1
ATOM 4375 C C . LYS C 1 46 ? -58.059 -49.739 -11.061 1.00 20.79 21 LYS G C 1
ATOM 4376 O O . LYS C 1 46 ? -57.775 -50.507 -12.001 1.00 20.32 21 LYS G O 1
ATOM 4382 N N . LEU C 1 47 ? -58.920 -48.728 -11.192 1.00 17.56 22 LEU G N 1
ATOM 4383 C CA . LEU C 1 47 ? -59.669 -48.544 -12.433 1.00 17.87 22 LEU G CA 1
ATOM 4384 C C . LEU C 1 47 ? -58.800 -47.928 -13.533 1.00 19.97 22 LEU G C 1
ATOM 4385 O O . LEU C 1 47 ? -58.921 -48.301 -14.727 1.00 18.29 22 LEU G O 1
ATOM 4390 N N . ILE C 1 48 ? -57.918 -46.996 -13.162 1.00 21.23 23 ILE G N 1
ATOM 4391 C CA . ILE C 1 48 ? -57.183 -46.227 -14.170 1.00 17.86 23 ILE G CA 1
ATOM 4392 C C . ILE C 1 48 ? -56.372 -47.115 -15.096 1.00 19.68 23 ILE G C 1
ATOM 4393 O O . ILE C 1 48 ? -56.500 -46.977 -16.318 1.00 23.53 23 ILE G O 1
ATOM 4398 N N . PRO C 1 49 ? -55.606 -48.082 -14.552 1.00 21.74 24 PRO G N 1
ATOM 4399 C CA . PRO C 1 49 ? -54.760 -48.890 -15.449 1.00 22.08 24 PRO G CA 1
ATOM 4400 C C . PRO C 1 49 ? -55.565 -49.810 -16.364 1.00 22.82 24 PRO G C 1
ATOM 4401 O O . PRO C 1 49 ? -55.137 -50.106 -17.481 1.00 22.00 24 PRO G O 1
ATOM 4405 N N . LEU C 1 50 ? -56.747 -50.206 -15.917 1.00 22.30 25 LEU G N 1
ATOM 4406 C CA . LEU C 1 50 ? -57.634 -51.026 -16.731 1.00 22.36 25 LEU G CA 1
ATOM 4407 C C . LEU C 1 50 ? -58.166 -50.242 -17.915 1.00 25.36 25 LEU G C 1
ATOM 4408 O O . LEU C 1 50 ? -58.161 -50.729 -19.072 1.00 23.39 25 LEU G O 1
ATOM 4413 N N . LEU C 1 51 ? -58.594 -49.010 -17.646 1.00 21.12 26 LEU G N 1
ATOM 4414 C CA . LEU C 1 51 ? -59.060 -48.141 -18.715 1.00 21.43 26 LEU G CA 1
ATOM 4415 C C . LEU C 1 51 ? -57.959 -47.819 -19.694 1.00 24.11 26 LEU G C 1
ATOM 4416 O O . LEU C 1 51 ? -58.196 -47.744 -20.901 1.00 26.07 26 LEU G O 1
ATOM 4421 N N . GLN C 1 52 ? -56.770 -47.536 -19.178 1.00 22.51 27 GLN G N 1
ATOM 4422 C CA . GLN C 1 52 ? -55.617 -47.284 -20.048 1.00 24.47 27 GLN G CA 1
ATOM 4423 C C . GLN C 1 52 ? -55.258 -48.471 -20.941 1.00 25.14 27 GLN G C 1
ATOM 4424 O O . GLN C 1 52 ? -54.889 -48.286 -22.105 1.00 26.60 27 GLN G O 1
ATOM 4430 N N . SER C 1 53 ? -55.214 -49.668 -20.371 1.00 21.94 28 SER G N 1
ATOM 4431 C CA . SER C 1 53 ? -54.915 -50.848 -21.155 1.00 27.68 28 SER G CA 1
ATOM 4432 C C . SER C 1 53 ? -55.844 -51.031 -22.343 1.00 30.54 28 SER G C 1
ATOM 4433 O O . SER C 1 53 ? -55.459 -51.677 -23.311 1.00 31.74 28 SER G O 1
ATOM 4436 N N . ALA C 1 54 ? -57.078 -50.551 -22.213 1.00 31.92 29 ALA G N 1
ATOM 4437 C CA . ALA C 1 54 ? -58.095 -50.687 -23.247 1.00 33.65 29 ALA G CA 1
ATOM 4438 C C . ALA C 1 54 ? -58.051 -49.544 -24.232 1.00 30.00 29 ALA G C 1
ATOM 4439 O O . ALA C 1 54 ? -58.863 -49.482 -25.138 1.00 36.72 29 ALA G O 1
ATOM 4441 N N . GLY C 1 55 ? -57.136 -48.614 -24.029 1.00 26.23 30 GLY G N 1
ATOM 4442 C CA . GLY C 1 55 ? -56.896 -47.572 -24.993 1.00 28.21 30 GLY G CA 1
ATOM 4443 C C . GLY C 1 55 ? -57.507 -46.235 -24.631 1.00 30.26 30 GLY G C 1
ATOM 4444 O O . GLY C 1 55 ? -57.301 -45.256 -25.344 1.00 27.94 30 GLY G O 1
ATOM 4445 N N . HIS C 1 56 ? -58.153 -46.153 -23.468 1.00 23.68 31 HIS G N 1
ATOM 4446 C CA . HIS C 1 56 ? -58.713 -44.892 -23.003 1.00 22.26 31 HIS G CA 1
ATOM 4447 C C . HIS C 1 56 ? -57.687 -44.010 -22.304 1.00 21.54 31 HIS G C 1
ATOM 4448 O O . HIS C 1 56 ? -56.641 -44.483 -21.830 1.00 27.28 31 HIS G O 1
ATOM 4455 N N . ASN C 1 57 ? -58.039 -42.738 -22.191 1.00 22.51 32 ASN G N 1
ATOM 4456 C CA . ASN C 1 57 ? -57.336 -41.789 -21.336 1.00 26.18 32 ASN G CA 1
ATOM 4457 C C . ASN C 1 57 ? -58.200 -41.632 -20.080 1.00 26.77 32 ASN G C 1
ATOM 4458 O O . ASN C 1 57 ? -59.400 -41.405 -20.178 1.00 25.34 32 ASN G O 1
ATOM 4463 N N . ALA C 1 58 ? -57.605 -41.780 -18.903 1.00 22.46 33 ALA G N 1
ATOM 4464 C CA . ALA C 1 58 ? -58.375 -41.783 -17.658 1.00 19.14 33 ALA G CA 1
ATOM 4465 C C . ALA C 1 58 ? -57.642 -40.887 -16.661 1.00 24.28 33 ALA G C 1
ATOM 4466 O O . ALA C 1 58 ? -56.438 -41.053 -16.477 1.00 25.27 33 ALA G O 1
ATOM 4468 N N . THR C 1 59 ? -58.310 -39.856 -16.167 1.00 22.57 34 THR G N 1
ATOM 4469 C CA . THR C 1 59 ? -57.705 -38.893 -15.255 1.00 22.04 34 THR G CA 1
ATOM 4470 C C . THR C 1 59 ? -58.451 -38.915 -13.935 1.00 23.32 34 THR G C 1
ATOM 4471 O O . THR C 1 59 ? -59.658 -38.803 -13.942 1.00 21.00 34 THR G O 1
ATOM 4475 N N . ALA C 1 60 ? -57.754 -38.940 -12.796 1.00 19.79 35 ALA G N 1
ATOM 4476 C CA . ALA C 1 60 ? -58.425 -38.705 -11.525 1.00 18.31 35 ALA G CA 1
ATOM 4477 C C . ALA C 1 60 ? -57.706 -37.575 -10.805 1.00 20.82 35 ALA G C 1
ATOM 4478 O O . ALA C 1 60 ? -56.483 -37.491 -10.875 1.00 16.94 35 ALA G O 1
ATOM 4480 N N . ILE C 1 61 ? -58.478 -36.680 -10.189 1.00 19.87 36 ILE G N 1
ATOM 4481 C CA . ILE C 1 61 ? -57.907 -35.556 -9.450 1.00 21.55 36 ILE G CA 1
ATOM 4482 C C . ILE C 1 61 ? -58.449 -35.494 -8.033 1.00 19.48 36 ILE G C 1
ATOM 4483 O O . ILE C 1 61 ? -59.523 -36.054 -7.755 1.00 21.90 36 ILE G O 1
ATOM 4488 N N . ASP C 1 62 ? -57.726 -34.775 -7.165 1.00 19.35 37 ASP G N 1
ATOM 4489 C CA . ASP C 1 62 ? -58.212 -34.379 -5.845 1.00 19.28 37 ASP G CA 1
ATOM 4490 C C . ASP C 1 62 ? -59.023 -33.120 -5.962 1.00 21.42 37 ASP G C 1
ATOM 4491 O O . ASP C 1 62 ? -58.567 -32.118 -6.507 1.00 18.52 37 ASP G O 1
ATOM 4496 N N . LEU C 1 63 ? -60.230 -33.131 -5.428 1.00 20.35 38 LEU G N 1
ATOM 4497 C CA . LEU C 1 63 ? -60.949 -31.877 -5.253 1.00 21.61 38 LEU G CA 1
ATOM 4498 C C . LEU C 1 63 ? -60.330 -31.124 -4.061 1.00 21.10 38 LEU G C 1
ATOM 4499 O O . LEU C 1 63 ? -59.456 -31.637 -3.399 1.00 19.86 38 LEU G O 1
ATOM 4504 N N . VAL C 1 64 ? -60.763 -29.895 -3.817 1.00 24.13 39 VAL G N 1
ATOM 4505 C CA . VAL C 1 64 ? -60.222 -29.106 -2.718 1.00 20.44 39 VAL G CA 1
ATOM 4506 C C . VAL C 1 64 ? -60.361 -29.786 -1.366 1.00 21.95 39 VAL G C 1
ATOM 4507 O O . VAL C 1 64 ? -61.360 -30.475 -1.081 1.00 23.49 39 VAL G O 1
ATOM 4511 N N . ALA C 1 65 ? -59.273 -29.718 -0.607 1.00 22.33 40 ALA G N 1
ATOM 4512 C CA . ALA C 1 65 ? -59.205 -30.267 0.744 1.00 22.32 40 ALA G CA 1
ATOM 4513 C C . ALA C 1 65 ? -59.446 -31.782 0.769 1.00 22.70 40 ALA G C 1
ATOM 4514 O O . ALA C 1 65 ? -59.898 -32.332 1.764 1.00 23.23 40 ALA G O 1
ATOM 4516 N N . SER C 1 66 ? -59.156 -32.443 -0.348 1.00 22.33 41 SER G N 1
ATOM 4517 C CA . SER C 1 66 ? -59.348 -33.892 -0.465 1.00 20.28 41 SER G CA 1
ATOM 4518 C C . SER C 1 66 ? -58.032 -34.552 -0.872 1.00 20.82 41 SER G C 1
ATOM 4519 O O . SER C 1 66 ? -57.169 -33.923 -1.504 1.00 16.12 41 SER G O 1
ATOM 4522 N N . GLY C 1 67 ? -57.895 -35.838 -0.566 1.00 21.04 42 GLY G N 1
ATOM 4523 C CA . GLY C 1 67 ? -56.693 -36.567 -0.937 1.00 20.51 42 GLY G CA 1
ATOM 4524 C C . GLY C 1 67 ? -55.473 -35.846 -0.382 1.00 17.67 42 GLY G C 1
ATOM 4525 O O . GLY C 1 67 ? -55.380 -35.594 0.831 1.00 16.68 42 GLY G O 1
ATOM 4526 N N . ILE C 1 68 ? -54.491 -35.582 -1.241 1.00 17.17 43 ILE G N 1
ATOM 4527 C CA . ILE C 1 68 ? -53.314 -34.821 -0.809 1.00 16.28 43 ILE G CA 1
ATOM 4528 C C . ILE C 1 68 ? -53.366 -33.324 -1.172 1.00 19.87 43 ILE G C 1
ATOM 4529 O O . ILE C 1 68 ? -52.355 -32.610 -1.082 1.00 18.98 43 ILE G O 1
ATOM 4534 N N . ASP C 1 69 ? -54.547 -32.806 -1.480 1.00 17.82 44 ASP G N 1
ATOM 4535 C CA . ASP C 1 69 ? -54.666 -31.369 -1.677 1.00 18.03 44 ASP G CA 1
ATOM 4536 C C . ASP C 1 69 ? -54.302 -30.623 -0.399 1.00 19.29 44 ASP G C 1
ATOM 4537 O O . ASP C 1 69 ? -54.718 -31.018 0.688 1.00 19.64 44 ASP G O 1
ATOM 4542 N N . PRO C 1 70 ? -53.500 -29.559 -0.510 1.00 21.52 45 PRO G N 1
ATOM 4543 C CA . PRO C 1 70 ? -52.942 -28.927 0.690 1.00 23.65 45 PRO G CA 1
ATOM 4544 C C . PRO C 1 70 ? -53.895 -28.028 1.466 1.00 24.52 45 PRO G C 1
ATOM 4545 O O . PRO C 1 70 ? -53.568 -27.620 2.581 1.00 23.16 45 PRO G O 1
ATOM 4549 N N . ARG C 1 71 ? -55.060 -27.718 0.902 1.00 23.04 46 ARG G N 1
ATOM 4550 C CA . ARG C 1 71 ? -56.050 -26.918 1.631 1.00 22.60 46 ARG G CA 1
ATOM 4551 C C . ARG C 1 71 ? -56.745 -27.737 2.671 1.00 27.49 46 ARG G C 1
ATOM 4552 O O . ARG C 1 71 ? -56.875 -28.954 2.527 1.00 20.72 46 ARG G O 1
ATOM 4560 N N . GLN C 1 72 ? -57.221 -27.082 3.723 1.00 21.68 47 GLN G N 1
ATOM 4561 C CA . GLN C 1 72 ? -57.972 -27.787 4.741 1.00 25.51 47 GLN G CA 1
ATOM 4562 C C . GLN C 1 72 ? -59.412 -27.342 4.595 1.00 23.17 47 GLN G C 1
ATOM 4563 O O . GLN C 1 72 ? -59.685 -26.336 3.938 1.00 24.77 47 GLN G O 1
ATOM 4569 N N . LEU C 1 73 ? -60.333 -28.148 5.113 1.00 23.21 48 LEU G N 1
ATOM 4570 C CA . LEU C 1 73 ? -61.749 -28.007 4.791 1.00 23.69 48 LEU G CA 1
ATOM 4571 C C . LEU C 1 73 ? -62.314 -26.650 5.200 1.00 27.88 48 LEU G C 1
ATOM 4572 O O . LEU C 1 73 ? -63.146 -26.076 4.481 1.00 27.52 48 LEU G O 1
ATOM 4577 N N . GLU C 1 74 ? -61.816 -26.116 6.313 1.00 29.01 49 GLU G N 1
ATOM 4578 C CA . GLU C 1 74 ? -62.327 -24.849 6.866 1.00 34.64 49 GLU G CA 1
ATOM 4579 C C . GLU C 1 74 ? -62.055 -23.676 5.936 1.00 35.52 49 GLU G C 1
ATOM 4580 O O . GLU C 1 74 ? -62.669 -22.614 6.061 1.00 31.27 49 GLU G O 1
ATOM 4586 N N . GLN C 1 75 ? -61.177 -23.867 4.963 1.00 29.59 50 GLN G N 1
ATOM 4587 C CA . GLN C 1 75 ? -60.914 -22.803 4.006 1.00 28.89 50 GLN G CA 1
ATOM 4588 C C . GLN C 1 75 ? -61.953 -22.666 2.920 1.00 29.49 50 GLN G C 1
ATOM 4589 O O . GLN C 1 75 ? -61.885 -21.719 2.163 1.00 32.98 50 GLN G O 1
ATOM 4595 N N . ILE C 1 76 ? -62.942 -23.555 2.861 1.00 27.41 51 ILE G N 1
ATOM 4596 C CA . ILE C 1 76 ? -64.002 -23.440 1.850 1.00 27.38 51 ILE G CA 1
ATOM 4597 C C . ILE C 1 76 ? -65.373 -23.713 2.462 1.00 27.03 51 ILE G C 1
ATOM 4598 O O . ILE C 1 76 ? -65.468 -24.351 3.516 1.00 27.42 51 ILE G O 1
ATOM 4603 N N . GLY C 1 77 ? -66.427 -23.269 1.771 1.00 34.84 52 GLY G N 1
ATOM 4604 C CA . GLY C 1 77 ? -67.807 -23.477 2.240 1.00 34.16 52 GLY G CA 1
ATOM 4605 C C . GLY C 1 77 ? -68.854 -23.709 1.160 1.00 32.03 52 GLY G C 1
ATOM 4606 O O . GLY C 1 77 ? -70.040 -23.876 1.471 1.00 35.96 52 GLY G O 1
ATOM 4607 N N . THR C 1 78 ? -68.413 -23.793 -0.094 1.00 29.83 53 THR G N 1
ATOM 4608 C CA . THR C 1 78 ? -69.306 -23.962 -1.226 1.00 30.03 53 THR G CA 1
ATOM 4609 C C . THR C 1 78 ? -68.827 -24.995 -2.263 1.00 32.61 53 THR G C 1
ATOM 4610 O O . THR C 1 78 ? -67.653 -25.352 -2.325 1.00 27.87 53 THR G O 1
ATOM 4614 N N . TRP C 1 79 ? -69.763 -25.413 -3.105 1.00 33.11 54 TRP G N 1
ATOM 4615 C CA . TRP C 1 79 ? -69.533 -26.430 -4.116 1.00 29.79 54 TRP G CA 1
ATOM 4616 C C . TRP C 1 79 ? -68.733 -25.869 -5.263 1.00 29.60 54 TRP G C 1
ATOM 4617 O O . TRP C 1 79 ? -67.892 -26.563 -5.854 1.00 27.72 54 TRP G O 1
ATOM 4628 N N . GLU C 1 80 ? -68.921 -24.580 -5.516 1.00 27.97 55 GLU G N 1
ATOM 4629 C CA . GLU C 1 80 ? -68.151 -23.862 -6.506 1.00 32.78 55 GLU G CA 1
ATOM 4630 C C . GLU C 1 80 ? -66.662 -23.886 -6.162 1.00 28.76 55 GLU G C 1
ATOM 4631 O O . GLU C 1 80 ? -65.815 -24.154 -7.011 1.00 30.42 55 GLU G O 1
ATOM 4637 N N . GLN C 1 81 ? -66.357 -23.652 -4.893 1.00 28.07 56 GLN G N 1
ATOM 4638 C CA . GLN C 1 81 ? -64.979 -23.772 -4.399 1.00 27.64 56 GLN G CA 1
ATOM 4639 C C . GLN C 1 81 ? -64.459 -25.204 -4.421 1.00 27.28 56 GLN G C 1
ATOM 4640 O O . GLN C 1 81 ? -63.346 -25.458 -4.905 1.00 29.47 56 GLN G O 1
ATOM 4646 N N . TYR C 1 82 ? -65.235 -26.112 -3.828 1.00 24.45 57 TYR G N 1
ATOM 4647 C CA . TYR C 1 82 ? -64.871 -27.515 -3.728 1.00 23.84 57 TYR G CA 1
ATOM 4648 C C . TYR C 1 82 ? -64.605 -28.086 -5.123 1.00 26.23 57 TYR G C 1
ATOM 4649 O O . TYR C 1 82 ? -63.593 -28.763 -5.318 1.00 22.85 57 TYR G O 1
ATOM 4658 N N . SER C 1 83 ? -65.395 -27.663 -6.124 1.00 24.82 58 SER G N 1
ATOM 4659 C CA . SER C 1 83 ? -65.329 -28.245 -7.479 1.00 24.24 58 SER G CA 1
ATOM 4660 C C . SER C 1 83 ? -64.298 -27.608 -8.388 1.00 25.87 58 SER G C 1
ATOM 4661 O O . SER C 1 83 ? -64.164 -28.018 -9.532 1.00 27.03 58 SER G O 1
ATOM 4664 N N . GLU C 1 84 ? -63.630 -26.550 -7.930 1.00 29.18 59 GLU G N 1
ATOM 4665 C CA . GLU C 1 84 ? -62.825 -25.725 -8.829 1.00 28.94 59 GLU G CA 1
ATOM 4666 C C . GLU C 1 84 ? -61.781 -26.515 -9.638 1.00 26.40 59 GLU G C 1
ATOM 4667 O O . GLU C 1 84 ? -61.635 -26.287 -10.842 1.00 27.71 59 GLU G O 1
ATOM 4673 N N . PRO C 1 85 ? -61.084 -27.484 -9.007 1.00 24.46 60 PRO G N 1
ATOM 4674 C CA . PRO C 1 85 ? -60.135 -28.256 -9.814 1.00 23.39 60 PRO G CA 1
ATOM 4675 C C . PRO C 1 85 ? -60.768 -29.019 -10.978 1.00 23.00 60 PRO G C 1
ATOM 4676 O O . PRO C 1 85 ? -60.137 -29.167 -12.009 1.00 22.59 60 PRO G O 1
ATOM 4680 N N . LEU C 1 86 ? -61.995 -29.506 -10.820 1.00 21.74 61 LEU G N 1
ATOM 4681 C CA . LEU C 1 86 ? -62.687 -30.183 -11.922 1.00 22.56 61 LEU G CA 1
ATOM 4682 C C . LEU C 1 86 ? -63.028 -29.209 -13.061 1.00 22.46 61 LEU G C 1
ATOM 4683 O O . LEU C 1 86 ? -62.798 -29.516 -14.243 1.00 23.09 61 LEU G O 1
ATOM 4688 N N . PHE C 1 87 ? -63.516 -28.022 -12.689 1.00 22.64 62 PHE G N 1
ATOM 4689 C CA . PHE C 1 87 ? -63.859 -26.975 -13.655 1.00 24.43 62 PHE G CA 1
ATOM 4690 C C . PHE C 1 87 ? -62.631 -26.528 -14.441 1.00 22.54 62 PHE G C 1
ATOM 4691 O O . PHE C 1 87 ? -62.652 -26.452 -15.671 1.00 22.30 62 PHE G O 1
ATOM 4699 N N . THR C 1 88 ? -61.535 -26.312 -13.720 1.00 22.67 63 THR G N 1
ATOM 4700 C CA . THR C 1 88 ? -60.272 -25.895 -14.339 1.00 24.22 63 THR G CA 1
ATOM 4701 C C . THR C 1 88 ? -59.760 -26.945 -15.312 1.00 23.05 63 THR G C 1
ATOM 4702 O O . THR C 1 88 ? -59.424 -26.637 -16.446 1.00 25.90 63 THR G O 1
ATOM 4706 N N . LEU C 1 89 ? -59.808 -28.209 -14.910 1.00 22.54 64 LEU G N 1
ATOM 4707 C CA . LEU C 1 89 ? -59.400 -29.307 -15.765 1.00 23.24 64 LEU G CA 1
ATOM 4708 C C . LEU C 1 89 ? -60.226 -29.341 -17.063 1.00 23.93 64 LEU G C 1
ATOM 4709 O O . LEU C 1 89 ? -59.691 -29.525 -18.155 1.00 24.18 64 LEU G O 1
ATOM 4714 N N . ILE C 1 90 ? -61.542 -29.203 -16.922 1.00 22.49 65 ILE G N 1
ATOM 4715 C CA . ILE C 1 90 ? -62.451 -29.201 -18.067 1.00 23.65 65 ILE G CA 1
ATOM 4716 C C . ILE C 1 90 ? -62.189 -28.049 -19.049 1.00 27.92 65 ILE G C 1
ATOM 4717 O O . ILE C 1 90 ? -62.176 -28.245 -20.274 1.00 25.74 65 ILE G O 1
ATOM 4722 N N . GLU C 1 91 ? -61.765 -26.912 -18.516 1.00 25.74 66 GLU G N 1
ATOM 4723 C CA . GLU C 1 91 ? -61.435 -25.774 -19.362 1.00 28.95 66 GLU G CA 1
ATOM 4724 C C . GLU C 1 91 ? -60.160 -26.012 -20.178 1.00 28.88 66 GLU G C 1
ATOM 4725 O O . GLU C 1 91 ? -59.877 -25.275 -21.115 1.00 31.31 66 GLU G O 1
ATOM 4731 N N . SER C 1 92 ? -59.412 -27.061 -19.871 1.00 25.42 67 SER G N 1
ATOM 4732 C CA . SER C 1 92 ? -58.252 -27.376 -20.691 1.00 28.30 67 SER G CA 1
ATOM 4733 C C . SER C 1 92 ? -58.544 -28.441 -21.714 1.00 29.69 67 SER G C 1
ATOM 4734 O O . SER C 1 92 ? -57.643 -28.865 -22.436 1.00 28.98 67 SER G O 1
ATOM 4737 N N . ILE C 1 93 ? -59.782 -28.911 -21.782 1.00 28.73 68 ILE G N 1
ATOM 4738 C CA . ILE C 1 93 ? -60.106 -29.911 -22.799 1.00 26.69 68 ILE G CA 1
ATOM 4739 C C . ILE C 1 93 ? -60.103 -29.202 -24.141 1.00 25.16 68 ILE G C 1
ATOM 4740 O O . ILE C 1 93 ? -60.700 -28.134 -24.254 1.00 28.32 68 ILE G O 1
ATOM 4745 N N . PRO C 1 94 ? -59.397 -29.756 -25.133 1.00 26.93 69 PRO G N 1
ATOM 4746 C CA . PRO C 1 94 ? -59.258 -29.087 -26.426 1.00 33.52 69 PRO G CA 1
ATOM 4747 C C . PRO C 1 94 ? -60.590 -28.865 -27.142 1.00 36.71 69 PRO G C 1
ATOM 4748 O O . PRO C 1 94 ? -61.521 -29.664 -27.002 1.00 29.67 69 PRO G O 1
ATOM 4752 N N . GLU C 1 95 ? -60.665 -27.781 -27.908 1.00 39.41 70 GLU G N 1
ATOM 4753 C CA . GLU C 1 95 ? -61.849 -27.441 -28.674 1.00 41.08 70 GLU G CA 1
ATOM 4754 C C . GLU C 1 95 ? -62.366 -28.647 -29.438 1.00 35.37 70 GLU G C 1
ATOM 4755 O O . GLU C 1 95 ? -61.590 -29.400 -30.023 1.00 30.97 70 GLU G O 1
ATOM 4761 N N . GLY C 1 96 ? -63.671 -28.887 -29.337 1.00 39.61 71 GLY G N 1
ATOM 4762 C CA . GLY C 1 96 ? -64.304 -29.978 -30.067 1.00 42.30 71 GLY G CA 1
ATOM 4763 C C . GLY C 1 96 ? -64.097 -31.379 -29.501 1.00 48.52 71 GLY G C 1
ATOM 4764 O O . GLY C 1 96 ? -64.643 -32.339 -30.035 1.00 40.04 71 GLY G O 1
ATOM 4765 N N . LYS C 1 97 ? -63.328 -31.525 -28.423 1.00 36.86 72 LYS G N 1
ATOM 4766 C CA . LYS C 1 97 ? -63.255 -32.817 -27.744 1.00 32.39 72 LYS G CA 1
ATOM 4767 C C . LYS C 1 97 ? -64.209 -32.840 -26.573 1.00 29.22 72 LYS G C 1
ATOM 4768 O O . LYS C 1 97 ? -64.506 -31.809 -25.999 1.00 26.08 72 LYS G O 1
ATOM 4774 N N . LYS C 1 98 ? -64.580 -34.040 -26.141 1.00 27.77 73 LYS G N 1
ATOM 4775 C CA . LYS C 1 98 ? -65.411 -34.197 -24.982 1.00 27.65 73 LYS G CA 1
ATOM 4776 C C . LYS C 1 98 ? -64.882 -35.293 -24.074 1.00 23.03 73 LYS G C 1
ATOM 4777 O O . LYS C 1 98 ? -64.083 -36.126 -24.500 1.00 28.18 73 LYS G O 1
ATOM 4783 N N . VAL C 1 99 ? -65.396 -35.298 -22.846 1.00 23.29 74 VAL G N 1
ATOM 4784 C CA . VAL C 1 99 ? -65.047 -36.284 -21.839 1.00 25.78 74 VAL G CA 1
ATOM 4785 C C . VAL C 1 99 ? -66.279 -36.936 -21.227 1.00 23.34 74 VAL G C 1
ATOM 4786 O O . VAL C 1 99 ? -67.338 -36.352 -21.141 1.00 24.69 74 VAL G O 1
ATOM 4790 N N . ILE C 1 100 ? -66.071 -38.119 -20.683 1.00 24.65 75 ILE G N 1
ATOM 4791 C CA . ILE C 1 100 ? -67.069 -38.766 -19.872 1.00 22.75 75 ILE G CA 1
ATOM 4792 C C . ILE C 1 100 ? -66.691 -38.532 -18.413 1.00 21.55 75 ILE G C 1
ATOM 4793 O O . ILE C 1 100 ? -65.553 -38.802 -18.017 1.00 21.94 75 ILE G O 1
ATOM 4798 N N . LEU C 1 101 ? -67.600 -37.949 -17.650 1.00 21.46 76 LEU G N 1
ATOM 4799 C CA . LEU C 1 101 ? -67.375 -37.740 -16.226 1.00 21.09 76 LEU G CA 1
ATOM 4800 C C . LEU C 1 101 ? -67.976 -38.896 -15.447 1.00 25.09 76 LEU G C 1
ATOM 4801 O O . LEU C 1 101 ? -69.135 -39.258 -15.661 1.00 22.71 76 LEU G O 1
ATOM 4806 N N . VAL C 1 102 ? -67.184 -39.498 -14.569 1.00 20.16 77 VAL G N 1
ATOM 4807 C CA . VAL C 1 102 ? -67.670 -40.561 -13.713 1.00 20.17 77 VAL G CA 1
ATOM 4808 C C . VAL C 1 102 ? -67.586 -40.080 -12.271 1.00 23.23 77 VAL G C 1
ATOM 4809 O O . VAL C 1 102 ? -66.503 -39.699 -11.775 1.00 21.05 77 VAL G O 1
ATOM 4813 N N . GLY C 1 103 ? -68.739 -39.995 -11.625 1.00 20.33 78 GLY G N 1
ATOM 4814 C CA . GLY C 1 103 ? -68.799 -39.518 -10.256 1.00 20.89 78 GLY G CA 1
ATOM 4815 C C . GLY C 1 103 ? -69.255 -40.619 -9.332 1.00 23.92 78 GLY G C 1
ATOM 4816 O O . GLY C 1 103 ? -70.210 -41.343 -9.653 1.00 23.92 78 GLY G O 1
ATOM 4817 N N . GLU C 1 104 ? -68.523 -40.812 -8.230 1.00 21.88 79 GLU G N 1
ATOM 4818 C CA . GLU C 1 104 ? -68.866 -41.869 -7.265 1.00 22.22 79 GLU G CA 1
ATOM 4819 C C . GLU C 1 104 ? -69.490 -41.248 -6.017 1.00 21.09 79 GLU G C 1
ATOM 4820 O O . GLU C 1 104 ? -69.121 -40.157 -5.601 1.00 22.95 79 GLU G O 1
ATOM 4826 N N . SER C 1 105 ? -70.562 -41.862 -5.529 1.00 22.66 80 SER G N 1
ATOM 4827 C CA . SER C 1 105 ? -71.283 -41.358 -4.361 1.00 22.63 80 SER G CA 1
ATOM 4828 C C . SER C 1 105 ? -71.609 -39.852 -4.444 1.00 23.36 80 SER G C 1
ATOM 4829 O O . SER C 1 105 ? -72.251 -39.392 -5.393 1.00 24.89 80 SER G O 1
ATOM 4832 N N . GLY C 1 106 ? -71.105 -39.058 -3.506 1.00 28.43 81 GLY G N 1
ATOM 4833 C CA . GLY C 1 106 ? -71.318 -37.613 -3.542 1.00 25.12 81 GLY G CA 1
ATOM 4834 C C . GLY C 1 106 ? -70.736 -36.904 -4.741 1.00 25.65 81 GLY G C 1
ATOM 4835 O O . GLY C 1 106 ? -71.148 -35.788 -5.074 1.00 25.36 81 GLY G O 1
ATOM 4836 N N . GLY C 1 107 ? -69.773 -37.542 -5.406 1.00 23.45 82 GLY G N 1
ATOM 4837 C CA . GLY C 1 107 ? -69.213 -36.999 -6.639 1.00 23.69 82 GLY G CA 1
ATOM 4838 C C . GLY C 1 107 ? -70.201 -36.858 -7.788 1.00 23.46 82 GLY G C 1
ATOM 4839 O O . GLY C 1 107 ? -69.946 -36.139 -8.741 1.00 22.06 82 GLY G O 1
ATOM 4840 N N . GLY C 1 108 ? -71.359 -37.499 -7.688 1.00 24.61 83 GLY G N 1
ATOM 4841 C CA . GLY C 1 108 ? -72.441 -37.233 -8.636 1.00 22.61 83 GLY G CA 1
ATOM 4842 C C . GLY C 1 108 ? -72.864 -35.770 -8.662 1.00 22.92 83 GLY G C 1
ATOM 4843 O O . GLY C 1 108 ? -73.129 -35.219 -9.705 1.00 22.10 83 GLY G O 1
ATOM 4844 N N . ILE C 1 109 ? -72.850 -35.099 -7.518 1.00 26.25 84 ILE G N 1
ATOM 4845 C CA . ILE C 1 109 ? -73.139 -33.669 -7.496 1.00 24.51 84 ILE G CA 1
ATOM 4846 C C . ILE C 1 109 ? -72.073 -32.880 -8.277 1.00 22.55 84 ILE G C 1
ATOM 4847 O O . ILE C 1 109 ? -72.397 -32.004 -9.066 1.00 23.81 84 ILE G O 1
ATOM 4852 N N . ASN C 1 110 ? -70.791 -33.164 -8.057 1.00 24.43 85 ASN G N 1
ATOM 4853 C CA . ASN C 1 110 ? -69.768 -32.440 -8.823 1.00 23.70 85 ASN G CA 1
ATOM 4854 C C . ASN C 1 110 ? -69.935 -32.606 -10.309 1.00 22.89 85 ASN G C 1
ATOM 4855 O O . ASN C 1 110 ? -69.712 -31.655 -11.065 1.00 24.69 85 ASN G O 1
ATOM 4860 N N . ILE C 1 111 ? -70.226 -33.823 -10.770 1.00 21.69 86 ILE G N 1
ATOM 4861 C CA . ILE C 1 111 ? -70.230 -34.028 -12.222 1.00 23.83 86 ILE G CA 1
ATOM 4862 C C . ILE C 1 111 ? -71.471 -33.377 -12.829 1.00 25.15 86 ILE G C 1
ATOM 4863 O O . ILE C 1 111 ? -71.427 -32.827 -13.930 1.00 26.36 86 ILE G O 1
ATOM 4868 N N . ALA C 1 112 ? -72.525 -33.297 -12.038 1.00 26.59 87 ALA G N 1
ATOM 4869 C CA . ALA C 1 112 ? -73.725 -32.556 -12.447 1.00 29.32 87 ALA G CA 1
ATOM 4870 C C . ALA C 1 112 ? -73.456 -31.041 -12.564 1.00 28.24 87 ALA G C 1
ATOM 4871 O O . ALA C 1 112 ? -73.761 -30.421 -13.583 1.00 26.41 87 ALA G O 1
ATOM 4873 N N . LEU C 1 113 ? -72.834 -30.467 -11.534 1.00 26.48 88 LEU G N 1
ATOM 4874 C CA . LEU C 1 113 ? -72.381 -29.076 -11.588 1.00 24.26 88 LEU G CA 1
ATOM 4875 C C . LEU C 1 113 ? -71.528 -28.827 -12.818 1.00 25.03 88 LEU G C 1
ATOM 4876 O O . LEU C 1 113 ? -71.715 -27.836 -13.526 1.00 25.57 88 LEU G O 1
ATOM 4881 N N . ALA C 1 114 ? -70.579 -29.716 -13.085 1.00 25.37 89 ALA G N 1
ATOM 4882 C CA . ALA C 1 114 ? -69.720 -29.552 -14.257 1.00 24.14 89 ALA G CA 1
ATOM 4883 C C . ALA C 1 114 ? -70.517 -29.606 -15.572 1.00 26.16 89 ALA G C 1
ATOM 4884 O O . ALA C 1 114 ? -70.209 -28.886 -16.523 1.00 28.26 89 ALA G O 1
ATOM 4886 N N . ALA C 1 115 ? -71.424 -30.570 -15.672 1.00 26.59 90 ALA G N 1
ATOM 4887 C CA . ALA C 1 115 ? -72.283 -30.686 -16.863 1.00 28.94 90 ALA G CA 1
ATOM 4888 C C . ALA C 1 115 ? -73.122 -29.429 -17.113 1.00 25.95 90 ALA G C 1
ATOM 4889 O O . ALA C 1 115 ? -73.282 -28.991 -18.250 1.00 31.47 90 ALA G O 1
ATOM 4891 N N . GLU C 1 116 ? -73.605 -28.823 -16.043 1.00 28.83 91 GLU G N 1
ATOM 4892 C CA . GLU C 1 116 ? -74.395 -27.619 -16.146 1.00 32.67 91 GLU G CA 1
ATOM 4893 C C . GLU C 1 116 ? -73.563 -26.434 -16.631 1.00 35.48 91 GLU G C 1
ATOM 4894 O O . GLU C 1 116 ? -74.009 -25.665 -17.466 1.00 31.21 91 GLU G O 1
ATOM 4900 N N . LYS C 1 117 ? -72.293 -26.399 -16.259 1.00 32.97 92 LYS G N 1
ATOM 4901 C CA . LYS C 1 117 ? -71.453 -25.259 -16.560 1.00 32.59 92 LYS G CA 1
ATOM 4902 C C . LYS C 1 117 ? -70.772 -25.458 -17.918 1.00 31.27 92 LYS G C 1
ATOM 4903 O O . LYS C 1 117 ? -70.520 -24.496 -18.640 1.00 28.58 92 LYS G O 1
ATOM 4909 N N . TYR C 1 118 ? -70.496 -26.708 -18.287 1.00 29.32 93 TYR G N 1
ATOM 4910 C CA . TYR C 1 118 ? -69.761 -26.995 -19.531 1.00 28.06 93 TYR G CA 1
ATOM 4911 C C . TYR C 1 118 ? -70.424 -28.110 -20.344 1.00 29.61 93 TYR G C 1
ATOM 4912 O O . TYR C 1 118 ? -69.777 -29.085 -20.723 1.00 28.28 93 TYR G O 1
ATOM 4921 N N . PRO C 1 119 ? -71.711 -27.948 -20.675 1.00 31.65 94 PRO G N 1
ATOM 4922 C CA . PRO C 1 119 ? -72.381 -29.032 -21.379 1.00 31.55 94 PRO G CA 1
ATOM 4923 C C . PRO C 1 119 ? -71.728 -29.424 -22.696 1.00 29.59 94 PRO G C 1
ATOM 4924 O O . PRO C 1 119 ? -71.740 -30.596 -23.052 1.00 36.61 94 PRO G O 1
ATOM 4928 N N . GLU C 1 120 ? -71.134 -28.457 -23.391 1.00 29.88 95 GLU G N 1
ATOM 4929 C CA . GLU C 1 120 ? -70.515 -28.683 -24.692 1.00 31.76 95 GLU G CA 1
ATOM 4930 C C . GLU C 1 120 ? -69.274 -29.585 -24.594 1.00 28.65 95 GLU G C 1
ATOM 4931 O O . GLU C 1 120 ? -68.818 -30.141 -25.597 1.00 29.65 95 GLU G O 1
ATOM 4937 N N . LYS C 1 121 ? -68.784 -29.803 -23.371 1.00 31.32 96 LYS G N 1
ATOM 4938 C CA . LYS C 1 121 ? -67.526 -30.542 -23.163 1.00 27.27 96 LYS G CA 1
ATOM 4939 C C . LYS C 1 121 ? -67.744 -31.982 -22.714 1.00 27.14 96 LYS G C 1
ATOM 4940 O O . LYS C 1 121 ? -66.776 -32.677 -22.457 1.00 27.10 96 LYS G O 1
ATOM 4946 N N . VAL C 1 122 ? -68.990 -32.340 -22.394 1.00 29.36 97 VAL G N 1
ATOM 4947 C CA . VAL C 1 122 ? -69.265 -33.586 -21.671 1.00 28.95 97 VAL G CA 1
ATOM 4948 C C . VAL C 1 122 ? -70.105 -34.484 -22.564 1.00 31.44 97 VAL G C 1
ATOM 4949 O O . VAL C 1 122 ? -71.182 -34.099 -22.969 1.00 29.09 97 VAL G O 1
ATOM 4953 N N . SER C 1 123 ? -69.579 -35.649 -22.919 1.00 28.67 98 SER G N 1
ATOM 4954 C CA . SER C 1 123 ? -70.288 -36.555 -23.794 1.00 27.46 98 SER G CA 1
ATOM 4955 C C . SER C 1 123 ? -71.231 -37.468 -23.028 1.00 30.47 98 SER G C 1
ATOM 4956 O O . SER C 1 123 ? -72.216 -37.942 -23.574 1.00 27.60 98 SER G O 1
ATOM 4959 N N . ALA C 1 124 ? -70.908 -37.750 -21.772 1.00 27.19 99 ALA G N 1
ATOM 4960 C CA . ALA C 1 124 ? -71.767 -38.564 -20.917 1.00 26.89 99 ALA G CA 1
ATOM 4961 C C . ALA C 1 124 ? -71.378 -38.377 -19.469 1.00 27.94 99 ALA G C 1
ATOM 4962 O O . ALA C 1 124 ? -70.224 -38.041 -19.158 1.00 26.06 99 ALA G O 1
ATOM 4964 N N . LEU C 1 125 ? -72.361 -38.613 -18.609 1.00 25.45 100 LEU G N 1
ATOM 4965 C CA . LEU C 1 125 ? -72.210 -38.688 -17.190 1.00 25.18 100 LEU G CA 1
ATOM 4966 C C . LEU C 1 125 ? -72.457 -40.105 -16.723 1.00 28.41 100 LEU G C 1
ATOM 4967 O O . LEU C 1 125 ? -73.521 -40.691 -16.992 1.00 25.37 100 LEU G O 1
ATOM 4972 N N . VAL C 1 126 ? -71.538 -40.617 -15.907 1.00 22.73 101 VAL G N 1
ATOM 4973 C CA . VAL C 1 126 ? -71.734 -41.909 -15.267 1.00 22.41 101 VAL G CA 1
ATOM 4974 C C . VAL C 1 126 ? -71.807 -41.753 -13.754 1.00 24.72 101 VAL G C 1
ATOM 4975 O O . VAL C 1 126 ? -70.859 -41.285 -13.121 1.00 24.81 101 VAL G O 1
ATOM 4979 N N . PHE C 1 127 ? -72.968 -42.082 -13.199 1.00 23.19 102 PHE G N 1
ATOM 4980 C CA . PHE C 1 127 ? -73.179 -42.144 -11.768 1.00 23.85 102 PHE G CA 1
ATOM 4981 C C . PHE C 1 127 ? -72.873 -43.534 -11.248 1.00 27.12 102 PHE G C 1
ATOM 4982 O O . PHE C 1 127 ? -73.539 -44.510 -11.613 1.00 33.35 102 PHE G O 1
ATOM 4990 N N . HIS C 1 128 ? -71.929 -43.579 -10.312 1.00 25.26 103 HIS G N 1
ATOM 4991 C CA . HIS C 1 128 ? -71.369 -44.806 -9.737 1.00 24.93 103 HIS G CA 1
ATOM 4992 C C . HIS C 1 128 ? -71.805 -44.832 -8.275 1.00 25.54 103 HIS G C 1
ATOM 4993 O O . HIS C 1 128 ? -71.302 -44.057 -7.469 1.00 24.24 103 HIS G O 1
ATOM 5000 N N . ASN C 1 129 ? -72.878 -45.584 -7.982 1.00 24.13 104 ASN G N 1
ATOM 5001 C CA . ASN C 1 129 ? -73.593 -45.489 -6.687 1.00 22.19 104 ASN G CA 1
ATOM 5002 C C . ASN C 1 129 ? -73.653 -44.052 -6.173 1.00 23.84 104 ASN G C 1
ATOM 5003 O O . ASN C 1 129 ? -73.223 -43.772 -5.048 1.00 24.13 104 ASN G O 1
ATOM 5008 N N . ALA C 1 130 ? -74.159 -43.152 -7.010 1.00 23.02 105 ALA G N 1
ATOM 5009 C CA . ALA C 1 130 ? -73.901 -41.727 -6.882 1.00 24.54 105 ALA G CA 1
ATOM 5010 C C . ALA C 1 130 ? -75.215 -40.978 -6.749 1.00 29.59 105 ALA G C 1
ATOM 5011 O O . ALA C 1 130 ? -76.234 -41.383 -7.300 1.00 27.81 105 ALA G O 1
ATOM 5013 N N . LEU C 1 131 ? -75.183 -39.902 -5.982 1.00 27.92 106 LEU G N 1
ATOM 5014 C CA . LEU C 1 131 ? -76.243 -38.921 -5.990 1.00 28.90 106 LEU G CA 1
ATOM 5015 C C . LEU C 1 131 ? -76.451 -38.383 -7.391 1.00 28.79 106 LEU G C 1
ATOM 5016 O O . LEU C 1 131 ? -75.527 -37.842 -8.007 1.00 27.89 106 LEU G O 1
ATOM 5021 N N . MET C 1 132 ? -77.688 -38.503 -7.875 1.00 29.54 107 MET G N 1
ATOM 5022 C CA . MET C 1 132 ? -78.053 -38.096 -9.216 1.00 28.21 107 MET G CA 1
ATOM 5023 C C . MET C 1 132 ? -79.169 -37.067 -9.161 1.00 33.60 107 MET G C 1
ATOM 5024 O O . MET C 1 132 ? -80.343 -37.434 -9.056 1.00 33.65 107 MET G O 1
ATOM 5029 N N . PRO C 1 133 ? -78.821 -35.785 -9.310 1.00 34.75 108 PRO G N 1
ATOM 5030 C CA . PRO C 1 133 ? -79.830 -34.748 -9.117 1.00 39.26 108 PRO G CA 1
ATOM 5031 C C . PRO C 1 133 ? -80.771 -34.689 -10.297 1.00 34.60 108 PRO G C 1
ATOM 5032 O O . PRO C 1 133 ? -80.530 -35.349 -11.322 1.00 33.69 108 PRO G O 1
ATOM 5036 N N . ASP C 1 134 ? -81.831 -33.898 -10.150 1.00 39.09 109 ASP G N 1
ATOM 5037 C CA . ASP C 1 134 ? -82.778 -33.668 -11.240 1.00 39.86 109 ASP G CA 1
ATOM 5038 C C . ASP C 1 134 ? -82.806 -32.182 -11.603 1.00 42.27 109 ASP G C 1
ATOM 5039 O O . ASP C 1 134 ? -81.832 -31.458 -11.337 1.00 32.97 109 ASP G O 1
ATOM 5044 N N . ILE C 1 135 ? -83.827 -31.773 -12.357 1.00 35.32 110 ILE G N 1
ATOM 5045 C CA . ILE C 1 135 ? -83.952 -30.364 -12.766 1.00 41.54 110 ILE G CA 1
ATOM 5046 C C . ILE C 1 135 ? -85.162 -29.650 -12.151 1.00 41.19 110 ILE G C 1
ATOM 5047 O O . ILE C 1 135 ? -85.193 -28.427 -12.095 1.00 38.54 110 ILE G O 1
ATOM 5052 N N . ASP C 1 136 ? -86.146 -30.403 -11.675 1.00 42.33 111 ASP G N 1
ATOM 5053 C CA . ASP C 1 136 ? -87.342 -29.788 -11.124 1.00 46.28 111 ASP G CA 1
ATOM 5054 C C . ASP C 1 136 ? -87.157 -29.412 -9.671 1.00 47.09 111 ASP G C 1
ATOM 5055 O O . ASP C 1 136 ? -87.870 -28.554 -9.158 1.00 41.15 111 ASP G O 1
ATOM 5060 N N . HIS C 1 137 ? -86.246 -30.088 -8.977 1.00 41.13 112 HIS G N 1
ATOM 5061 C CA . HIS C 1 137 ? -85.991 -29.732 -7.588 1.00 42.42 112 HIS G CA 1
ATOM 5062 C C . HIS C 1 137 ? -84.655 -29.032 -7.356 1.00 42.60 112 HIS G C 1
ATOM 5063 O O . HIS C 1 137 ? -83.853 -28.871 -8.269 1.00 40.30 112 HIS G O 1
ATOM 5070 N N . SER C 1 138 ? -84.504 -28.501 -6.148 1.00 40.74 113 SER G N 1
ATOM 5071 C CA . SER C 1 138 ? -83.234 -27.966 -5.675 1.00 44.75 113 SER G CA 1
ATOM 5072 C C . SER C 1 138 ? -82.097 -28.967 -5.899 1.00 36.67 113 SER G C 1
ATOM 5073 O O . SER C 1 138 ? -82.250 -30.152 -5.608 1.00 35.11 113 SER G O 1
ATOM 5076 N N . PRO C 1 139 ? -80.900 -28.465 -6.225 1.00 39.00 114 PRO G N 1
ATOM 5077 C CA . PRO C 1 139 ? -79.737 -29.347 -6.319 1.00 35.25 114 PRO G CA 1
ATOM 5078 C C . PRO C 1 139 ? -79.513 -30.233 -5.088 1.00 34.22 114 PRO G C 1
ATOM 5079 O O . PRO C 1 139 ? -78.950 -31.317 -5.210 1.00 35.35 114 PRO G O 1
ATOM 5083 N N . ALA C 1 140 ? -79.971 -29.803 -3.913 1.00 34.25 115 ALA G N 1
ATOM 5084 C CA . ALA C 1 140 ? -79.792 -30.609 -2.699 1.00 35.05 115 ALA G CA 1
ATOM 5085 C C . ALA C 1 140 ? -80.815 -31.736 -2.536 1.00 30.53 115 ALA G C 1
ATOM 5086 O O . ALA C 1 140 ? -80.726 -32.534 -1.593 1.00 32.99 115 ALA G O 1
ATOM 5088 N N . PHE C 1 141 ? -81.775 -31.810 -3.449 1.00 33.20 116 PHE G N 1
ATOM 5089 C CA . PHE C 1 141 ? -82.945 -32.700 -3.277 1.00 36.33 116 PHE G CA 1
ATOM 5090 C C . PHE C 1 141 ? -82.575 -34.168 -2.944 1.00 36.04 116 PHE G C 1
ATOM 5091 O O . PHE C 1 141 ? -82.957 -34.704 -1.896 1.00 33.95 116 PHE G O 1
ATOM 5099 N N . VAL C 1 142 ? -81.774 -34.806 -3.793 1.00 36.32 117 VAL G N 1
ATOM 5100 C CA . VAL C 1 142 ? -81.456 -36.214 -3.573 1.00 33.85 117 VAL G CA 1
ATOM 5101 C C . VAL C 1 142 ? -80.555 -36.421 -2.353 1.00 32.02 117 VAL G C 1
ATOM 5102 O O . VAL C 1 142 ? -80.576 -37.490 -1.757 1.00 33.58 117 VAL G O 1
ATOM 5106 N N . TYR C 1 143 ? -79.770 -35.407 -1.979 1.00 32.32 118 TYR G N 1
ATOM 5107 C CA . TYR C 1 143 ? -78.937 -35.482 -0.771 1.00 30.79 118 TYR G CA 1
ATOM 5108 C C . TYR C 1 143 ? -79.830 -35.489 0.467 1.00 34.14 118 TYR G C 1
ATOM 5109 O O . TYR C 1 143 ? -79.589 -36.221 1.438 1.00 33.59 118 TYR G O 1
ATOM 5118 N N . LYS C 1 144 ? -80.863 -34.652 0.441 1.00 35.86 119 LYS G N 1
ATOM 5119 C CA . LYS C 1 144 ? -81.778 -34.571 1.594 1.00 40.77 119 LYS G CA 1
ATOM 5120 C C . LYS C 1 144 ? -82.547 -35.874 1.750 1.00 34.84 119 LYS G C 1
ATOM 5121 O O . LYS C 1 144 ? -82.756 -36.350 2.863 1.00 38.13 119 LYS G O 1
ATOM 5127 N N . LYS C 1 145 ? -82.890 -36.491 0.625 1.00 36.25 120 LYS G N 1
ATOM 5128 C CA . LYS C 1 145 ? -83.549 -37.790 0.637 1.00 39.89 120 LYS G CA 1
ATOM 5129 C C . LYS C 1 145 ? -82.630 -38.850 1.195 1.00 38.57 120 LYS G C 1
ATOM 5130 O O . LYS C 1 145 ? -83.010 -39.629 2.059 1.00 41.30 120 LYS G O 1
ATOM 5136 N N . PHE C 1 146 ? -81.401 -38.881 0.700 1.00 42.33 121 PHE G N 1
ATOM 5137 C CA . PHE C 1 146 ? -80.409 -39.754 1.279 1.00 39.58 121 PHE G CA 1
ATOM 5138 C C . PHE C 1 146 ? -80.347 -39.531 2.788 1.00 36.05 121 PHE G C 1
ATOM 5139 O O . PHE C 1 146 ? -80.394 -40.497 3.536 1.00 33.59 121 PHE G O 1
ATOM 5147 N N . SER C 1 147 ? -80.279 -38.270 3.223 1.00 33.70 122 SER G N 1
ATOM 5148 C CA . SER C 1 147 ? -80.016 -37.937 4.635 1.00 37.11 122 SER G CA 1
ATOM 5149 C C . SER C 1 147 ? -81.188 -38.352 5.545 1.00 39.69 122 SER G C 1
ATOM 5150 O O . SER C 1 147 ? -81.002 -38.775 6.691 1.00 38.65 122 SER G O 1
ATOM 5153 N N . GLU C 1 148 ? -82.379 -38.303 4.960 1.00 40.93 123 GLU G N 1
ATOM 5154 C CA . GLU C 1 148 ? -83.625 -38.731 5.577 1.00 42.23 123 GLU G CA 1
ATOM 5155 C C . GLU C 1 148 ? -83.607 -40.251 5.740 1.00 39.67 123 GLU G C 1
ATOM 5156 O O . GLU C 1 148 ? -83.850 -40.790 6.799 1.00 42.96 123 GLU G O 1
ATOM 5162 N N . VAL C 1 149 ? -83.147 -40.916 4.699 1.00 41.09 124 VAL G N 1
ATOM 5163 C CA . VAL C 1 149 ? -83.340 -42.325 4.528 1.00 39.61 124 VAL G CA 1
ATOM 5164 C C . VAL C 1 149 ? -82.218 -43.171 5.152 1.00 39.40 124 VAL G C 1
ATOM 5165 O O . VAL C 1 149 ? -82.462 -44.295 5.564 1.00 35.91 124 VAL G O 1
ATOM 5169 N N . PHE C 1 150 ? -81.008 -42.617 5.273 1.00 36.79 125 PHE G N 1
ATOM 5170 C CA . PHE C 1 150 ? -79.888 -43.300 5.954 1.00 38.05 125 PHE G CA 1
ATOM 5171 C C . PHE C 1 150 ? -79.401 -42.446 7.116 1.00 35.80 125 PHE G C 1
ATOM 5172 O O . PHE C 1 150 ? -78.989 -41.309 6.913 1.00 36.59 125 PHE G O 1
ATOM 5180 N N . THR C 1 151 ? -79.380 -43.008 8.320 1.00 37.69 126 THR G N 1
ATOM 5181 C CA . THR C 1 151 ? -78.925 -42.253 9.488 1.00 39.68 126 THR G CA 1
ATOM 5182 C C . THR C 1 151 ? -78.026 -43.083 10.385 1.00 34.84 126 THR G C 1
ATOM 5183 O O . THR C 1 151 ? -77.684 -42.662 11.484 1.00 36.47 126 THR G O 1
ATOM 5187 N N . ASP C 1 152 ? -77.642 -44.262 9.914 1.00 39.90 127 ASP G N 1
ATOM 5188 C CA . ASP C 1 152 ? -76.863 -45.229 10.708 1.00 34.43 127 ASP G CA 1
ATOM 5189 C C . ASP C 1 152 ? -75.330 -44.985 10.595 1.00 37.26 127 ASP G C 1
ATOM 5190 O O . ASP C 1 152 ? -74.600 -45.792 10.001 1.00 34.69 127 ASP G O 1
ATOM 5195 N N . TRP C 1 153 ? -74.831 -43.933 11.248 1.00 38.18 128 TRP G N 1
ATOM 5196 C CA . TRP C 1 153 ? -73.463 -43.444 10.997 1.00 35.86 128 TRP G CA 1
ATOM 5197 C C . TRP C 1 153 ? -72.430 -44.006 11.948 1.00 37.62 128 TRP G C 1
ATOM 5198 O O . TRP C 1 153 ? -71.215 -43.778 11.814 1.00 36.91 128 TRP G O 1
ATOM 5209 N N . LYS C 1 154 ? -72.914 -44.761 12.917 1.00 36.22 129 LYS G N 1
ATOM 5210 C CA . LYS C 1 154 ? -72.051 -45.554 13.743 1.00 30.07 129 LYS G CA 1
ATOM 5211 C C . LYS C 1 154 ? -70.965 -44.669 14.341 1.00 37.06 129 LYS G C 1
ATOM 5212 O O . LYS C 1 154 ? -71.288 -43.690 15.006 1.00 34.17 129 LYS G O 1
ATOM 5218 N N . ASP C 1 155 ? -69.695 -44.967 14.063 1.00 30.92 130 ASP G N 1
ATOM 5219 C CA . ASP C 1 155 ? -68.587 -44.249 14.673 1.00 27.58 130 ASP G CA 1
ATOM 5220 C C . ASP C 1 155 ? -68.052 -43.060 13.872 1.00 31.25 130 ASP G C 1
ATOM 5221 O O . ASP C 1 155 ? -67.065 -42.447 14.262 1.00 32.10 130 ASP G O 1
ATOM 5226 N N . SER C 1 156 ? -68.758 -42.651 12.827 1.00 27.94 131 SER G N 1
ATOM 5227 C CA . SER C 1 156 ? -68.363 -41.458 12.109 1.00 27.41 131 SER G CA 1
ATOM 5228 C C . SER C 1 156 ? -68.644 -40.243 12.978 1.00 35.68 131 SER G C 1
ATOM 5229 O O . SER C 1 156 ? -69.541 -40.267 13.815 1.00 33.57 131 SER G O 1
ATOM 5232 N N . ILE C 1 157 ? -67.871 -39.185 12.790 1.00 33.65 132 ILE G N 1
ATOM 5233 C CA . ILE C 1 157 ? -67.889 -38.059 13.706 1.00 34.09 132 ILE G CA 1
ATOM 5234 C C . ILE C 1 157 ? -68.319 -36.808 12.964 1.00 36.23 132 ILE G C 1
ATOM 5235 O O . ILE C 1 157 ? -67.722 -36.423 11.947 1.00 31.82 132 ILE G O 1
ATOM 5240 N N . PHE C 1 158 ? -69.417 -36.221 13.421 1.00 32.78 133 PHE G N 1
ATOM 5241 C CA . PHE C 1 158 ? -69.906 -34.984 12.830 1.00 33.98 133 PHE G CA 1
ATOM 5242 C C . PHE C 1 158 ? -69.417 -33.768 13.622 1.00 33.79 133 PHE G C 1
ATOM 5243 O O . PHE C 1 158 ? -69.208 -33.848 14.828 1.00 43.13 133 PHE G O 1
ATOM 5251 N N . SER C 1 159 ? -69.134 -32.678 12.913 1.00 29.98 134 SER G N 1
ATOM 5252 C CA . SER C 1 159 ? -68.655 -31.464 13.529 1.00 31.90 134 SER G CA 1
ATOM 5253 C C . SER C 1 159 ? -69.172 -30.299 12.702 1.00 34.38 134 SER G C 1
ATOM 5254 O O . SER C 1 159 ? -69.792 -30.495 11.657 1.00 36.08 134 SER G O 1
ATOM 5257 N N . ASN C 1 160 ? -68.981 -29.074 13.169 1.00 36.50 135 ASN G N 1
ATOM 5258 C CA . ASN C 1 160 ? -69.145 -27.970 12.256 1.00 37.70 135 ASN G CA 1
ATOM 5259 C C . ASN C 1 160 ? -68.325 -26.764 12.567 1.00 36.21 135 ASN G C 1
ATOM 5260 O O . ASN C 1 160 ? -67.457 -26.788 13.434 1.00 33.07 135 ASN G O 1
ATOM 5265 N N . TYR C 1 161 ? -68.332 -25.895 11.578 1.00 35.85 136 TYR G N 1
ATOM 5266 C CA . TYR C 1 161 ? -67.474 -24.746 11.582 1.00 38.92 136 TYR G CA 1
ATOM 5267 C C . TYR C 1 161 ? -68.221 -23.674 10.834 1.00 35.20 136 TYR G C 1
ATOM 5268 O O . TYR C 1 161 ? -69.221 -23.944 10.157 1.00 37.40 136 TYR G O 1
ATOM 5277 N N . THR C 1 162 ? -67.758 -22.444 10.989 1.00 42.35 137 THR G N 1
ATOM 5278 C CA . THR C 1 162 ? -68.387 -21.307 10.341 1.00 43.99 137 THR G CA 1
ATOM 5279 C C . THR C 1 162 ? -67.613 -20.924 9.095 1.00 38.94 137 THR G C 1
ATOM 5280 O O . THR C 1 162 ? -66.397 -20.847 9.128 1.00 38.22 137 THR G O 1
ATOM 5284 N N . TYR C 1 163 ? -68.328 -20.704 8.000 1.00 41.95 138 TYR G N 1
ATOM 5285 C CA . TYR C 1 163 ? -67.744 -20.137 6.806 1.00 41.60 138 TYR G CA 1
ATOM 5286 C C . TYR C 1 163 ? -68.636 -18.988 6.348 1.00 44.41 138 TYR G C 1
ATOM 5287 O O . TYR C 1 163 ? -69.754 -19.217 5.883 1.00 48.66 138 TYR G O 1
ATOM 5296 N N . GLY C 1 164 ? -68.177 -17.754 6.544 1.00 55.15 139 GLY G N 1
ATOM 5297 C CA . GLY C 1 164 ? -69.005 -16.574 6.277 1.00 62.21 139 GLY G CA 1
ATOM 5298 C C . GLY C 1 164 ? -70.386 -16.645 6.923 1.00 61.61 139 GLY G C 1
ATOM 5299 O O . GLY C 1 164 ? -70.505 -16.659 8.150 1.00 66.28 139 GLY G O 1
ATOM 5300 N N . ASN C 1 165 ? -71.429 -16.691 6.093 1.00 58.39 140 ASN G N 1
ATOM 5301 C CA . ASN C 1 165 ? -72.822 -16.678 6.574 1.00 67.59 140 ASN G CA 1
ATOM 5302 C C . ASN C 1 165 ? -73.409 -18.053 6.884 1.00 66.21 140 ASN G C 1
ATOM 5303 O O . ASN C 1 165 ? -74.520 -18.147 7.401 1.00 65.39 140 ASN G O 1
ATOM 5308 N N . ASP C 1 166 ? -72.708 -19.113 6.502 1.00 59.96 141 ASP G N 1
ATOM 5309 C CA . ASP C 1 166 ? -73.178 -20.466 6.756 1.00 58.71 141 ASP G CA 1
ATOM 5310 C C . ASP C 1 166 ? -72.473 -21.051 7.984 1.00 62.52 141 ASP G C 1
ATOM 5311 O O . ASP C 1 166 ? -71.369 -20.631 8.354 1.00 63.97 141 ASP G O 1
ATOM 5316 N N . THR C 1 167 ? -73.110 -22.022 8.623 1.00 55.70 142 THR G N 1
ATOM 5317 C CA . THR C 1 167 ? -72.356 -22.987 9.397 1.00 56.57 142 THR G CA 1
ATOM 5318 C C . THR C 1 167 ? -72.379 -24.325 8.676 1.00 53.98 142 THR G C 1
ATOM 5319 O O . THR C 1 167 ? -73.366 -24.687 8.017 1.00 53.74 142 THR G O 1
ATOM 5323 N N . VAL C 1 168 ? -71.187 -24.891 8.563 1.00 43.88 143 VAL G N 1
ATOM 5324 C CA . VAL C 1 168 ? -70.954 -26.010 7.673 1.00 38.68 143 VAL G CA 1
ATOM 5325 C C . VAL C 1 168 ? -70.828 -27.227 8.543 1.00 33.30 143 VAL G C 1
ATOM 5326 O O . VAL C 1 168 ? -70.109 -27.201 9.536 1.00 37.10 143 VAL G O 1
ATOM 5330 N N . THR C 1 169 ? -71.622 -28.248 8.238 1.00 33.62 144 THR G N 1
ATOM 5331 C CA . THR C 1 169 ? -71.530 -29.535 8.918 1.00 33.42 144 THR G CA 1
ATOM 5332 C C . THR C 1 169 ? -70.556 -30.424 8.142 1.00 35.63 144 THR G C 1
ATOM 5333 O O . THR C 1 169 ? -70.689 -30.596 6.917 1.00 33.43 144 THR G O 1
ATOM 5337 N N . ALA C 1 170 ? -69.577 -30.955 8.873 1.00 32.70 145 ALA G N 1
ATOM 5338 C CA . ALA C 1 170 ? -68.557 -31.849 8.328 1.00 31.74 145 ALA G CA 1
ATOM 5339 C C . ALA C 1 170 ? -68.640 -33.226 8.971 1.00 31.61 145 ALA G C 1
ATOM 5340 O O . ALA C 1 170 ? -69.127 -33.372 10.087 1.00 32.71 145 ALA G O 1
ATOM 5342 N N . VAL C 1 171 ? -68.003 -34.208 8.345 1.00 30.29 146 VAL G N 1
ATOM 5343 C CA . VAL C 1 171 ? -68.002 -35.564 8.861 1.00 28.74 146 VAL G CA 1
ATOM 5344 C C . VAL C 1 171 ? -66.603 -36.147 8.715 1.00 29.04 146 VAL G C 1
ATOM 5345 O O . VAL C 1 171 ? -65.907 -35.860 7.748 1.00 29.55 146 VAL G O 1
ATOM 5349 N N . GLU C 1 172 ? -66.167 -36.910 9.703 1.00 26.14 147 GLU G N 1
ATOM 5350 C CA . GLU C 1 172 ? -65.021 -37.771 9.541 1.00 29.38 147 GLU G CA 1
ATOM 5351 C C . GLU C 1 172 ? -65.463 -39.218 9.652 1.00 32.46 147 GLU G C 1
ATOM 5352 O O . GLU C 1 172 ? -66.131 -39.608 10.616 1.00 31.22 147 GLU G O 1
ATOM 5358 N N . LEU C 1 173 ? -65.134 -40.012 8.641 1.00 29.27 148 LEU G N 1
ATOM 5359 C CA . LEU C 1 173 ? -65.725 -41.333 8.516 1.00 26.79 148 LEU G CA 1
ATOM 5360 C C . LEU C 1 173 ? -65.058 -42.289 9.499 1.00 25.79 148 LEU G C 1
ATOM 5361 O O . LEU C 1 173 ? -63.838 -42.392 9.557 1.00 26.01 148 LEU G O 1
ATOM 5366 N N . GLY C 1 174 ? -65.867 -43.031 10.246 1.00 25.47 149 GLY G N 1
ATOM 5367 C CA . GLY C 1 174 ? -65.351 -43.952 11.248 1.00 21.48 149 GLY G CA 1
ATOM 5368 C C . GLY C 1 174 ? -65.004 -45.316 10.724 1.00 25.18 149 GLY G C 1
ATOM 5369 O O . GLY C 1 174 ? -65.327 -45.655 9.589 1.00 26.71 149 GLY G O 1
ATOM 5370 N N . ASP C 1 175 ? -64.175 -46.022 11.488 1.00 26.65 150 ASP G N 1
ATOM 5371 C CA . ASP C 1 175 ? -63.683 -47.323 11.098 1.00 26.65 150 ASP G CA 1
ATOM 5372 C C . ASP C 1 175 ? -64.834 -48.292 10.768 1.00 29.13 150 ASP G C 1
ATOM 5373 O O . ASP C 1 175 ? -64.754 -49.055 9.810 1.00 26.97 150 ASP G O 1
ATOM 5378 N N . ARG C 1 176 ? -65.876 -48.293 11.589 1.00 26.75 151 ARG G N 1
ATOM 5379 C CA . ARG C 1 176 ? -67.003 -49.198 11.368 1.00 28.10 151 ARG G CA 1
ATOM 5380 C C . ARG C 1 176 ? -67.798 -48.792 10.139 1.00 28.14 151 ARG G C 1
ATOM 5381 O O . ARG C 1 176 ? -68.171 -49.646 9.328 1.00 26.62 151 ARG G O 1
ATOM 5389 N N . THR C 1 177 ? -68.013 -47.489 9.964 1.00 26.52 152 THR G N 1
ATOM 5390 C CA . THR C 1 177 ? -68.640 -46.992 8.752 1.00 22.84 152 THR G CA 1
ATOM 5391 C C . THR C 1 177 ? -67.884 -47.481 7.509 1.00 23.86 152 THR G C 1
ATOM 5392 O O . THR C 1 177 ? -68.494 -47.949 6.543 1.00 22.32 152 THR G O 1
ATOM 5396 N N . LEU C 1 178 ? -66.556 -47.399 7.524 1.00 25.41 153 LEU G N 1
ATOM 5397 C CA . LEU C 1 178 ? -65.789 -47.756 6.334 1.00 22.77 153 LEU G CA 1
ATOM 5398 C C . LEU C 1 178 ? -65.886 -49.241 6.072 1.00 23.76 153 LEU G C 1
ATOM 5399 O O . LEU C 1 178 ? -66.057 -49.664 4.928 1.00 27.33 153 LEU G O 1
ATOM 5404 N N . ALA C 1 179 ? -65.672 -50.031 7.114 1.00 24.06 154 ALA G N 1
ATOM 5405 C CA . ALA C 1 179 ? -65.624 -51.485 6.994 1.00 25.82 154 ALA G CA 1
ATOM 5406 C C . ALA C 1 179 ? -66.988 -52.093 6.714 1.00 29.04 154 ALA G C 1
ATOM 5407 O O . ALA C 1 179 ? -67.089 -53.080 5.977 1.00 31.25 154 ALA G O 1
ATOM 5409 N N . GLU C 1 180 ? -68.039 -51.495 7.266 1.00 25.71 155 GLU G N 1
ATOM 5410 C CA . GLU C 1 180 ? -69.344 -52.157 7.275 1.00 28.98 155 GLU G CA 1
ATOM 5411 C C . GLU C 1 180 ? -70.321 -51.586 6.283 1.00 30.00 155 GLU G C 1
ATOM 5412 O O . GLU C 1 180 ? -71.258 -52.264 5.912 1.00 28.39 155 GLU G O 1
ATOM 5418 N N . ASN C 1 181 ? -70.200 -50.297 5.981 1.00 26.93 156 ASN G N 1
ATOM 5419 C CA . ASN C 1 181 ? -71.203 -49.621 5.181 1.00 24.59 156 ASN G CA 1
ATOM 5420 C C . ASN C 1 181 ? -70.672 -49.187 3.828 1.00 32.16 156 ASN G C 1
ATOM 5421 O O . ASN C 1 181 ? -71.423 -49.146 2.847 1.00 26.87 156 ASN G O 1
ATOM 5426 N N . ILE C 1 182 ? -69.389 -48.829 3.770 1.00 27.61 157 ILE G N 1
ATOM 5427 C CA . ILE C 1 182 ? -68.839 -48.261 2.543 1.00 27.81 157 ILE G CA 1
ATOM 5428 C C . ILE C 1 182 ? -68.030 -49.264 1.737 1.00 23.46 157 ILE G C 1
ATOM 5429 O O . ILE C 1 182 ? -68.375 -49.552 0.586 1.00 28.33 157 ILE G O 1
ATOM 5434 N N . PHE C 1 183 ? -67.009 -49.855 2.351 1.00 22.20 158 PHE G N 1
ATOM 5435 C CA . PHE C 1 183 ? -66.193 -50.858 1.702 1.00 22.25 158 PHE G CA 1
ATOM 5436 C C . PHE C 1 183 ? -66.621 -52.268 2.153 1.00 23.59 158 PHE G C 1
ATOM 5437 O O . PHE C 1 183 ? -65.793 -53.117 2.410 1.00 24.52 158 PHE G O 1
ATOM 5445 N N . SER C 1 184 ? -67.922 -52.536 2.133 1.00 26.34 159 SER G N 1
ATOM 5446 C CA . SER C 1 184 ? -68.471 -53.725 2.814 1.00 26.48 159 SER G CA 1
ATOM 5447 C C . SER C 1 184 ? -68.211 -55.046 2.098 1.00 28.07 159 SER G C 1
ATOM 5448 O O . SER C 1 184 ? -68.340 -56.090 2.706 1.00 26.77 159 SER G O 1
ATOM 5451 N N . ASN C 1 185 ? -67.823 -55.016 0.826 1.00 21.39 160 ASN G N 1
ATOM 5452 C CA . ASN C 1 185 ? -67.401 -56.227 0.143 1.00 28.74 160 ASN G CA 1
ATOM 5453 C C . ASN C 1 185 ? -66.072 -56.055 -0.565 1.00 27.73 160 ASN G C 1
ATOM 5454 O O . ASN C 1 185 ? -65.872 -56.574 -1.655 1.00 24.44 160 ASN G O 1
ATOM 5459 N N . SER C 1 186 ? -65.188 -55.262 0.040 1.00 25.18 161 SER G N 1
ATOM 5460 C CA . SER C 1 186 ? -63.862 -54.969 -0.538 1.00 18.61 161 SER G CA 1
ATOM 5461 C C . SER C 1 186 ? -62.793 -55.683 0.236 1.00 20.53 161 SER G C 1
ATOM 5462 O O . SER C 1 186 ? -63.002 -56.050 1.393 1.00 21.73 161 SER G O 1
ATOM 5465 N N . PRO C 1 187 ? -61.605 -55.847 -0.355 1.00 19.14 162 PRO G N 1
ATOM 5466 C CA . PRO C 1 187 ? -60.547 -56.499 0.393 1.00 20.54 162 PRO G CA 1
ATOM 5467 C C . PRO C 1 187 ? -60.202 -55.746 1.672 1.00 21.92 162 PRO G C 1
ATOM 5468 O O . PRO C 1 187 ? -60.295 -54.507 1.683 1.00 23.10 162 PRO G O 1
ATOM 5472 N N . ILE C 1 188 ? -59.811 -56.449 2.742 1.00 20.99 163 ILE G N 1
ATOM 5473 C CA . ILE C 1 188 ? -59.542 -55.734 4.010 1.00 24.13 163 ILE G CA 1
ATOM 5474 C C . ILE C 1 188 ? -58.429 -54.731 3.801 1.00 18.56 163 ILE G C 1
ATOM 5475 O O . ILE C 1 188 ? -58.369 -53.767 4.545 1.00 20.19 163 ILE G O 1
ATOM 5480 N N . GLU C 1 189 ? -57.441 -55.056 2.970 1.00 20.13 164 GLU G N 1
ATOM 5481 C CA . GLU C 1 189 ? -56.352 -54.076 2.706 1.00 20.94 164 GLU G CA 1
ATOM 5482 C C . GLU C 1 189 ? -56.893 -52.739 2.247 1.00 20.62 164 GLU G C 1
ATOM 5483 O O . GLU C 1 189 ? -56.270 -51.698 2.500 1.00 17.66 164 GLU G O 1
ATOM 5489 N N . ASP C 1 190 ? -57.942 -52.755 1.426 1.00 20.61 165 ASP G N 1
ATOM 5490 C CA . ASP C 1 190 ? -58.533 -51.504 0.956 1.00 21.89 165 ASP G CA 1
ATOM 5491 C C . ASP C 1 190 ? -59.222 -50.704 2.039 1.00 21.67 165 ASP G C 1
ATOM 5492 O O . ASP C 1 190 ? -59.265 -49.467 2.004 1.00 18.51 165 ASP G O 1
ATOM 5497 N N . VAL C 1 191 ? -59.829 -51.412 2.975 1.00 20.85 166 VAL G N 1
ATOM 5498 C CA . VAL C 1 191 ? -60.381 -50.772 4.141 1.00 20.86 166 VAL G CA 1
ATOM 5499 C C . VAL C 1 191 ? -59.268 -50.102 4.946 1.00 19.33 166 VAL G C 1
ATOM 5500 O O . VAL C 1 191 ? -59.397 -48.940 5.353 1.00 20.16 166 VAL G O 1
ATOM 5504 N N . GLU C 1 192 ? -58.147 -50.790 5.091 1.00 18.43 167 GLU G N 1
ATOM 5505 C CA . GLU C 1 192 ? -56.993 -50.227 5.781 1.00 22.07 167 GLU G CA 1
ATOM 5506 C C . GLU C 1 192 ? -56.428 -48.992 5.041 1.00 24.00 167 GLU G C 1
ATOM 5507 O O . GLU C 1 192 ? -56.013 -48.002 5.665 1.00 19.69 167 GLU G O 1
ATOM 5513 N N . LEU C 1 193 ? -56.258 -49.132 3.730 1.00 18.95 168 LEU G N 1
ATOM 5514 C CA . LEU C 1 193 ? -55.884 -47.997 2.874 1.00 16.80 168 LEU G CA 1
ATOM 5515 C C . LEU C 1 193 ? -56.737 -46.775 3.138 1.00 15.18 168 LEU G C 1
ATOM 5516 O O . LEU C 1 193 ? -56.224 -45.693 3.482 1.00 16.91 168 LEU G O 1
ATOM 5521 N N . ALA C 1 194 ? -58.065 -46.933 3.086 1.00 15.82 169 ALA G N 1
ATOM 5522 C CA . ALA C 1 194 ? -58.938 -45.829 3.325 1.00 16.41 169 ALA G CA 1
ATOM 5523 C C . ALA C 1 194 ? -58.691 -45.213 4.674 1.00 16.57 169 ALA G C 1
ATOM 5524 O O . ALA C 1 194 ? -58.788 -43.996 4.834 1.00 19.85 169 ALA G O 1
ATOM 5526 N N . LYS C 1 195 ? -58.537 -46.053 5.689 1.00 21.43 170 LYS G N 1
ATOM 5527 C CA . LYS C 1 195 ? -58.378 -45.550 7.054 1.00 19.94 170 LYS G CA 1
ATOM 5528 C C . LYS C 1 195 ? -57.198 -44.604 7.181 1.00 21.69 170 LYS G C 1
ATOM 5529 O O . LYS C 1 195 ? -57.259 -43.664 7.949 1.00 19.50 170 LYS G O 1
ATOM 5535 N N . HIS C 1 196 ? -56.173 -44.792 6.353 1.00 21.04 171 HIS G N 1
ATOM 5536 C CA . HIS C 1 196 ? -55.017 -43.913 6.366 1.00 17.75 171 HIS G CA 1
ATOM 5537 C C . HIS C 1 196 ? -55.091 -42.692 5.451 1.00 19.72 171 HIS G C 1
ATOM 5538 O O . HIS C 1 196 ? -54.160 -41.877 5.445 1.00 19.12 171 HIS G O 1
ATOM 5545 N N . LEU C 1 197 ? -56.203 -42.551 4.727 1.00 16.49 172 LEU G N 1
ATOM 5546 C CA . LEU C 1 197 ? -56.342 -41.513 3.730 1.00 18.68 172 LEU G CA 1
ATOM 5547 C C . LEU C 1 197 ? -57.569 -40.652 3.831 1.00 15.98 172 LEU G C 1
ATOM 5548 O O . LEU C 1 197 ? -57.551 -39.510 3.380 1.00 21.05 172 LEU G O 1
ATOM 5553 N N . VAL C 1 198 ? -58.664 -41.149 4.391 1.00 19.02 173 VAL G N 1
ATOM 5554 C CA . VAL C 1 198 ? -59.865 -40.339 4.367 1.00 19.29 173 VAL G CA 1
ATOM 5555 C C . VAL C 1 198 ? -59.659 -39.119 5.260 1.00 21.26 173 VAL G C 1
ATOM 5556 O O . VAL C 1 198 ? -58.914 -39.172 6.249 1.00 22.54 173 VAL G O 1
ATOM 5560 N N . ARG C 1 199 ? -60.273 -38.027 4.844 1.00 20.30 174 ARG G N 1
ATOM 5561 C CA . ARG C 1 199 ? -60.170 -36.736 5.522 1.00 22.27 174 ARG G CA 1
ATOM 5562 C C . ARG C 1 199 ? -61.551 -36.175 5.814 1.00 26.17 174 ARG G C 1
ATOM 5563 O O . ARG C 1 199 ? -62.574 -36.605 5.249 1.00 22.07 174 ARG G O 1
ATOM 5571 N N . LYS C 1 200 ? -61.569 -35.143 6.644 1.00 23.72 175 LYS G N 1
ATOM 5572 C CA . LYS C 1 200 ? -62.792 -34.467 6.925 1.00 23.33 175 LYS G CA 1
ATOM 5573 C C . LYS C 1 200 ? -63.380 -33.939 5.641 1.00 24.68 175 LYS G C 1
ATOM 5574 O O . LYS C 1 200 ? -62.667 -33.366 4.808 1.00 23.72 175 LYS G O 1
ATOM 5580 N N . GLY C 1 201 ? -64.704 -34.078 5.512 1.00 23.75 176 GLY G N 1
ATOM 5581 C CA . GLY C 1 201 ? -65.419 -33.621 4.349 1.00 26.79 176 GLY G CA 1
ATOM 5582 C C . GLY C 1 201 ? -66.766 -32.997 4.681 1.00 29.78 176 GLY G C 1
ATOM 5583 O O . GLY C 1 201 ? -67.290 -33.174 5.764 1.00 28.01 176 GLY G O 1
ATOM 5584 N N . SER C 1 202 ? -67.360 -32.333 3.705 1.00 27.64 177 SER G N 1
ATOM 5585 C CA . SER C 1 202 ? -68.705 -31.778 3.848 1.00 33.22 177 SER G CA 1
ATOM 5586 C C . SER C 1 202 ? -69.489 -31.815 2.536 1.00 32.33 177 SER G C 1
ATOM 5587 O O . SER C 1 202 ? -68.913 -31.717 1.442 1.00 29.90 177 SER G O 1
ATOM 5590 N N . PHE C 1 203 ? -70.811 -31.919 2.664 1.00 31.89 178 PHE G N 1
ATOM 5591 C CA . PHE C 1 203 ? -71.724 -31.691 1.557 1.00 32.66 178 PHE G CA 1
ATOM 5592 C C . PHE C 1 203 ? -72.235 -30.263 1.440 1.00 31.39 178 PHE G C 1
ATOM 5593 O O . PHE C 1 203 ? -73.009 -29.963 0.534 1.00 33.32 178 PHE G O 1
ATOM 5601 N N . PHE C 1 204 ? -71.751 -29.368 2.291 1.00 31.84 179 PHE G N 1
ATOM 5602 C CA . PHE C 1 204 ? -72.089 -27.952 2.178 1.00 28.40 179 PHE G CA 1
ATOM 5603 C C . PHE C 1 204 ? -73.580 -27.753 1.866 1.00 29.48 179 PHE G C 1
ATOM 5604 O O . PHE C 1 204 ? -73.923 -27.073 0.901 1.00 32.62 179 PHE G O 1
ATOM 5612 N N . GLU C 1 205 ? -74.462 -28.385 2.642 1.00 38.23 180 GLU G N 1
ATOM 5613 C CA . GLU C 1 205 ? -75.887 -28.450 2.259 1.00 36.71 180 GLU G CA 1
ATOM 5614 C C . GLU C 1 205 ? -76.531 -27.071 2.134 1.00 36.59 180 GLU G C 1
ATOM 5615 O O . GLU C 1 205 ? -77.400 -26.866 1.282 1.00 34.62 180 GLU G O 1
ATOM 5621 N N . GLN C 1 206 ? -76.112 -26.117 2.959 1.00 36.92 181 GLN G N 1
ATOM 5622 C CA . GLN C 1 206 ? -76.748 -24.786 2.927 1.00 39.94 181 GLN G CA 1
ATOM 5623 C C . GLN C 1 206 ? -76.396 -24.076 1.638 1.00 41.30 181 GLN G C 1
ATOM 5624 O O . GLN C 1 206 ? -77.233 -23.414 1.045 1.00 36.56 181 GLN G O 1
ATOM 5630 N N . ASP C 1 207 ? -75.199 -24.330 1.122 1.00 35.97 182 ASP G N 1
ATOM 5631 C CA . ASP C 1 207 ? -74.844 -23.811 -0.190 1.00 33.01 182 ASP G CA 1
ATOM 5632 C C . ASP C 1 207 ? -75.620 -24.551 -1.279 1.00 34.43 182 ASP G C 1
ATOM 5633 O O . ASP C 1 207 ? -76.243 -23.931 -2.137 1.00 37.55 182 ASP G O 1
ATOM 5638 N N . LEU C 1 208 ? -75.586 -25.879 -1.218 1.00 34.82 183 LEU G N 1
ATOM 5639 C CA . LEU C 1 208 ? -76.261 -26.727 -2.196 1.00 38.26 183 LEU G CA 1
ATOM 5640 C C . LEU C 1 208 ? -77.708 -26.299 -2.350 1.00 37.09 183 LEU G C 1
ATOM 5641 O O . LEU C 1 208 ? -78.214 -26.208 -3.452 1.00 38.62 183 LEU G O 1
ATOM 5646 N N . ASP C 1 209 ? -78.401 -26.179 -1.225 1.00 37.40 184 ASP G N 1
ATOM 5647 C CA . ASP C 1 209 ? -79.852 -26.083 -1.241 1.00 48.86 184 ASP G CA 1
ATOM 5648 C C . ASP C 1 209 ? -80.289 -24.702 -1.701 1.00 49.20 184 ASP G C 1
ATOM 5649 O O . ASP C 1 209 ? -81.460 -24.466 -1.943 1.00 59.30 184 ASP G O 1
ATOM 5654 N N . THR C 1 210 ? -79.300 -23.882 -2.010 1.00 49.29 185 THR G N 1
ATOM 5655 C CA . THR C 1 210 ? -79.461 -22.480 -2.294 1.00 45.71 185 THR G CA 1
ATOM 5656 C C . THR C 1 210 ? -79.090 -22.195 -3.755 1.00 44.35 185 THR G C 1
ATOM 5657 O O . THR C 1 210 ? -79.362 -21.124 -4.286 1.00 40.30 185 THR G O 1
ATOM 5661 N N . LEU C 1 211 ? -78.457 -23.153 -4.416 1.00 39.51 186 LEU G N 1
ATOM 5662 C CA . LEU C 1 211 ? -78.035 -22.939 -5.793 1.00 41.99 186 LEU G CA 1
ATOM 5663 C C . LEU C 1 211 ? -79.244 -23.036 -6.707 1.00 36.85 186 LEU G C 1
ATOM 5664 O O . LEU C 1 211 ? -80.181 -23.771 -6.417 1.00 40.31 186 LEU G O 1
ATOM 5669 N N . PRO C 1 212 ? -79.200 -22.334 -7.838 1.00 39.27 187 PRO G N 1
ATOM 5670 C CA . PRO C 1 212 ? -80.247 -22.475 -8.836 1.00 40.91 187 PRO G CA 1
ATOM 5671 C C . PRO C 1 212 ? -80.378 -23.907 -9.327 1.00 45.61 187 PRO G C 1
ATOM 5672 O O . PRO C 1 212 ? -79.386 -24.646 -9.362 1.00 44.28 187 PRO G O 1
ATOM 5676 N N . ASN C 1 213 ? -81.590 -24.269 -9.739 1.00 39.52 188 ASN G N 1
ATOM 5677 C CA . ASN C 1 213 ? -81.885 -25.603 -10.233 1.00 40.71 188 ASN G CA 1
ATOM 5678 C C . ASN C 1 213 ? -81.042 -25.881 -11.479 1.00 34.97 188 ASN G C 1
ATOM 5679 O O . ASN C 1 213 ? -80.715 -24.960 -12.228 1.00 35.73 188 ASN G O 1
ATOM 5684 N N . PHE C 1 214 ? -80.641 -27.135 -11.666 1.00 37.83 189 PHE G N 1
ATOM 5685 C CA . PHE C 1 214 ? -80.054 -27.571 -12.944 1.00 35.55 189 PHE G CA 1
ATOM 5686 C C . PHE C 1 214 ? -81.114 -27.411 -14.030 1.00 36.69 189 PHE G C 1
ATOM 5687 O O . PHE C 1 214 ? -82.305 -27.428 -13.739 1.00 37.03 189 PHE G O 1
ATOM 5695 N N . THR C 1 215 ? -80.677 -27.272 -15.271 1.00 39.13 190 THR G N 1
ATOM 5696 C CA . THR C 1 215 ? -81.579 -26.950 -16.349 1.00 36.11 190 THR G CA 1
ATOM 5697 C C . THR C 1 215 ? -81.568 -28.017 -17.393 1.00 43.02 190 THR G C 1
ATOM 5698 O O . THR C 1 215 ? -80.584 -28.745 -17.553 1.00 41.28 190 THR G O 1
ATOM 5702 N N . SER C 1 216 ? -82.658 -28.047 -18.152 1.00 37.71 191 SER G N 1
ATOM 5703 C CA . SER C 1 216 ? -82.781 -28.872 -19.336 1.00 40.53 191 SER G CA 1
ATOM 5704 C C . SER C 1 216 ? -81.593 -28.795 -20.251 1.00 40.38 191 SER G C 1
ATOM 5705 O O . SER C 1 216 ? -81.236 -29.793 -20.861 1.00 37.91 191 SER G O 1
ATOM 5708 N N . GLU C 1 217 ? -81.131 -27.575 -20.501 1.00 35.94 192 GLU G N 1
ATOM 5709 C CA . GLU C 1 217 ? -80.201 -27.318 -21.594 1.00 43.36 192 GLU G CA 1
ATOM 5710 C C . GLU C 1 217 ? -78.759 -27.521 -21.130 1.00 36.44 192 GLU G C 1
ATOM 5711 O O . GLU C 1 217 ? -77.851 -27.613 -21.950 1.00 41.66 192 GLU G O 1
ATOM 5717 N N . GLY C 1 218 ? -78.578 -27.591 -19.812 1.00 31.63 193 GLY G N 1
ATOM 5718 C CA . GLY C 1 218 ? -77.269 -27.832 -19.190 1.00 37.57 193 GLY G CA 1
ATOM 5719 C C . GLY C 1 218 ? -77.104 -29.304 -18.855 1.00 34.34 193 GLY G C 1
ATOM 5720 O O . GLY C 1 218 ? -76.940 -30.132 -19.747 1.00 31.01 193 GLY G O 1
ATOM 5721 N N . TYR C 1 219 ? -77.212 -29.619 -17.572 1.00 33.17 194 TYR G N 1
ATOM 5722 C CA . TYR C 1 219 ? -77.104 -30.979 -17.053 1.00 31.15 194 TYR G CA 1
ATOM 5723 C C . TYR C 1 219 ? -78.131 -31.891 -17.707 1.00 33.90 194 TYR G C 1
ATOM 5724 O O . TYR C 1 219 ? -77.865 -33.051 -17.994 1.00 29.41 194 TYR G O 1
ATOM 5733 N N . GLY C 1 220 ? -79.325 -31.354 -17.924 1.00 33.75 195 GLY G N 1
ATOM 5734 C CA . GLY C 1 220 ? -80.429 -32.148 -18.454 1.00 35.74 195 GLY G CA 1
ATOM 5735 C C . GLY C 1 220 ? -80.244 -32.606 -19.888 1.00 36.29 195 GLY G C 1
ATOM 5736 O O . GLY C 1 220 ? -80.969 -33.488 -20.345 1.00 43.30 195 GLY G O 1
ATOM 5737 N N . SER C 1 221 ? -79.244 -32.059 -20.579 1.00 35.54 196 SER G N 1
ATOM 5738 C CA . SER C 1 221 ? -79.012 -32.351 -21.990 1.00 33.52 196 SER G CA 1
ATOM 5739 C C . SER C 1 221 ? -78.043 -33.504 -22.223 1.00 34.37 196 SER G C 1
ATOM 5740 O O . SER C 1 221 ? -77.788 -33.862 -23.377 1.00 29.03 196 SER G O 1
ATOM 5743 N N . ILE C 1 222 ? -77.387 -33.968 -21.154 1.00 35.46 197 ILE G N 1
ATOM 5744 C CA . ILE C 1 222 ? -76.280 -34.912 -21.280 1.00 28.67 197 ILE G CA 1
ATOM 5745 C C . ILE C 1 222 ? -76.746 -36.352 -21.040 1.00 27.93 197 ILE G C 1
ATOM 5746 O O . ILE C 1 222 ? -77.546 -36.613 -20.146 1.00 26.18 197 ILE G O 1
ATOM 5751 N N . ARG C 1 223 ? -76.266 -37.277 -21.865 1.00 29.39 198 ARG G N 1
ATOM 5752 C CA . ARG C 1 223 ? -76.520 -38.707 -21.644 1.00 32.43 198 ARG G CA 1
ATOM 5753 C C . ARG C 1 223 ? -76.102 -39.099 -20.225 1.00 34.40 198 ARG G C 1
ATOM 5754 O O . ARG C 1 223 ? -74.984 -38.769 -19.784 1.00 27.99 198 ARG G O 1
ATOM 5762 N N . ARG C 1 224 ? -77.010 -39.768 -19.511 1.00 27.62 199 ARG G N 1
ATOM 5763 C CA . ARG C 1 224 ? -76.783 -40.194 -18.129 1.00 30.93 199 ARG G CA 1
ATOM 5764 C C . ARG C 1 224 ? -76.929 -41.699 -17.964 1.00 34.65 199 ARG G C 1
ATOM 5765 O O . ARG C 1 224 ? -77.961 -42.301 -18.342 1.00 31.70 199 ARG G O 1
ATOM 5773 N N . VAL C 1 225 ? -75.890 -42.290 -17.386 1.00 26.34 200 VAL G N 1
ATOM 5774 C CA . VAL C 1 225 ? -75.838 -43.711 -17.124 1.00 26.77 200 VAL G CA 1
ATOM 5775 C C . VAL C 1 225 ? -75.719 -43.913 -15.641 1.00 27.31 200 VAL G C 1
ATOM 5776 O O . VAL C 1 225 ? -74.877 -43.295 -15.008 1.00 25.47 200 VAL G O 1
ATOM 5780 N N . TYR C 1 226 ? -76.557 -44.774 -15.083 1.00 23.91 201 TYR G N 1
ATOM 5781 C CA . TYR C 1 226 ? -76.567 -45.022 -13.651 1.00 24.04 201 TYR G CA 1
ATOM 5782 C C . TYR C 1 226 ? -76.076 -46.442 -13.379 1.00 29.61 201 TYR G C 1
ATOM 5783 O O . TYR C 1 226 ? -76.545 -47.396 -14.007 1.00 30.12 201 TYR G O 1
ATOM 5792 N N . VAL C 1 227 ? -75.032 -46.561 -12.551 1.00 26.59 202 VAL G N 1
ATOM 5793 C CA . VAL C 1 227 ? -74.391 -47.834 -12.251 1.00 27.80 202 VAL G CA 1
ATOM 5794 C C . VAL C 1 227 ? -74.511 -48.052 -10.747 1.00 31.04 202 VAL G C 1
ATOM 5795 O O . VAL C 1 227 ? -74.106 -47.190 -9.963 1.00 30.20 202 VAL G O 1
ATOM 5799 N N . TYR C 1 228 ? -75.072 -49.187 -10.331 1.00 29.13 203 TYR G N 1
ATOM 5800 C CA . TYR C 1 228 ? -75.143 -49.488 -8.903 1.00 28.30 203 TYR G CA 1
ATOM 5801 C C . TYR C 1 228 ? -74.665 -50.868 -8.562 1.00 25.74 203 TYR G C 1
ATOM 5802 O O . TYR C 1 228 ? -74.713 -51.791 -9.384 1.00 26.78 203 TYR G O 1
ATOM 5811 N N . GLY C 1 229 ? -74.108 -50.966 -7.363 1.00 24.99 204 GLY G N 1
ATOM 5812 C CA . GLY C 1 229 ? -73.625 -52.216 -6.830 1.00 24.94 204 GLY G CA 1
ATOM 5813 C C . GLY C 1 229 ? -74.758 -52.938 -6.123 1.00 29.66 204 GLY G C 1
ATOM 5814 O O . GLY C 1 229 ? -75.466 -52.361 -5.305 1.00 25.22 204 GLY G O 1
ATOM 5815 N N . GLU C 1 230 ? -74.881 -54.221 -6.412 1.00 31.78 205 GLU G N 1
ATOM 5816 C CA . GLU C 1 230 ? -75.982 -55.034 -5.918 1.00 30.82 205 GLU G CA 1
ATOM 5817 C C . GLU C 1 230 ? -76.011 -55.092 -4.392 1.00 31.35 205 GLU G C 1
ATOM 5818 O O . GLU C 1 230 ? -77.081 -55.167 -3.788 1.00 31.14 205 GLU G O 1
ATOM 5824 N N . GLU C 1 231 ? -74.836 -55.014 -3.771 1.00 27.54 206 GLU G N 1
ATOM 5825 C CA . GLU C 1 231 ? -74.700 -55.172 -2.323 1.00 29.37 206 GLU G CA 1
ATOM 5826 C C . GLU C 1 231 ? -74.219 -53.874 -1.633 1.00 25.27 206 GLU G C 1
ATOM 5827 O O . GLU C 1 231 ? -73.561 -53.921 -0.587 1.00 27.12 206 GLU G O 1
ATOM 5833 N N . ASP C 1 232 ? -74.667 -52.732 -2.143 1.00 25.55 207 ASP G N 1
ATOM 5834 C CA . ASP C 1 232 ? -74.315 -51.433 -1.551 1.00 28.22 207 ASP G CA 1
ATOM 5835 C C . ASP C 1 232 ? -74.954 -51.320 -0.177 1.00 30.67 207 ASP G C 1
ATOM 5836 O O . ASP C 1 232 ? -76.170 -51.427 -0.049 1.00 26.86 207 ASP G O 1
ATOM 5841 N N . GLN C 1 233 ? -74.135 -51.153 0.856 1.00 29.81 208 GLN G N 1
ATOM 5842 C CA . GLN C 1 233 ? -74.626 -51.083 2.230 1.00 30.03 208 GLN G CA 1
ATOM 5843 C C . GLN C 1 233 ? -74.757 -49.673 2.812 1.00 29.53 208 GLN G C 1
ATOM 5844 O O . GLN C 1 233 ? -74.827 -49.525 4.032 1.00 32.59 208 GLN G O 1
ATOM 5850 N N . ILE C 1 234 ? -74.761 -48.649 1.966 1.00 28.64 209 ILE G N 1
ATOM 5851 C CA . ILE C 1 234 ? -75.045 -47.279 2.411 1.00 30.15 209 ILE G CA 1
ATOM 5852 C C . ILE C 1 234 ? -76.084 -46.552 1.551 1.00 30.96 209 ILE G C 1
ATOM 5853 O O . ILE C 1 234 ? -76.976 -45.874 2.077 1.00 32.25 209 ILE G O 1
ATOM 5858 N N . PHE C 1 235 ? -76.010 -46.746 0.235 1.00 32.21 210 PHE G N 1
ATOM 5859 C CA . PHE C 1 235 ? -77.089 -46.335 -0.656 1.00 30.69 210 PHE G CA 1
ATOM 5860 C C . PHE C 1 235 ? -77.913 -47.582 -0.928 1.00 29.46 210 PHE G C 1
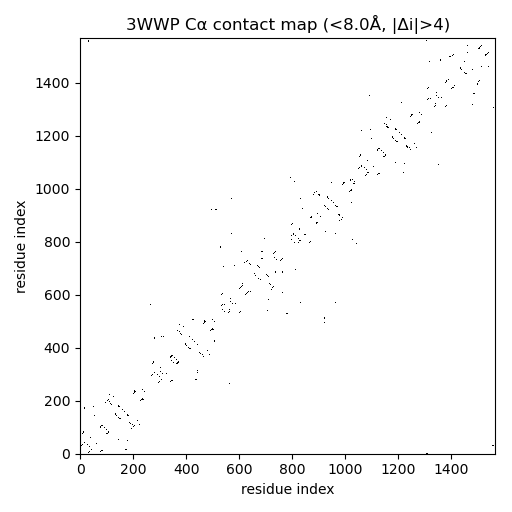ATOM 5861 O O . PHE C 1 235 ? -77.518 -48.393 -1.765 1.00 30.40 210 PHE G O 1
ATOM 5869 N N . SER C 1 236 ? -79.069 -47.704 -0.264 1.00 32.37 211 SER G N 1
ATOM 5870 C CA . SER C 1 236 ? -79.912 -48.893 -0.361 1.00 32.07 211 SER G CA 1
ATOM 5871 C C . SER C 1 236 ? -80.493 -49.083 -1.765 1.00 29.56 211 SER G C 1
ATOM 5872 O O . SER C 1 236 ? -80.660 -48.134 -2.532 1.00 28.75 211 SER G O 1
ATOM 5875 N N . ARG C 1 237 ? -80.869 -50.316 -2.068 1.00 35.71 212 ARG G N 1
ATOM 5876 C CA . ARG C 1 237 ? -81.579 -50.600 -3.318 1.00 35.60 212 ARG G CA 1
ATOM 5877 C C . ARG C 1 237 ? -82.779 -49.681 -3.473 1.00 34.28 212 ARG G C 1
ATOM 5878 O O . ARG C 1 237 ? -83.016 -49.109 -4.529 1.00 34.55 212 ARG G O 1
ATOM 5886 N N . ASP C 1 238 ? -83.475 -49.423 -2.387 1.00 38.90 213 ASP G N 1
ATOM 5887 C CA . ASP C 1 238 ? -84.681 -48.629 -2.507 1.00 36.73 213 ASP G CA 1
ATOM 5888 C C . ASP C 1 238 ? -84.335 -47.187 -2.800 1.00 37.66 213 ASP G C 1
ATOM 5889 O O . ASP C 1 238 ? -85.025 -46.506 -3.583 1.00 29.94 213 ASP G O 1
ATOM 5894 N N . PHE C 1 239 ? -83.288 -46.700 -2.139 1.00 31.28 214 PHE G N 1
ATOM 5895 C CA . PHE C 1 239 ? -82.848 -45.326 -2.382 1.00 29.18 214 PHE G CA 1
ATOM 5896 C C . PHE C 1 239 ? -82.422 -45.205 -3.835 1.00 25.18 214 PHE G C 1
ATOM 5897 O O . PHE C 1 239 ? -82.789 -44.247 -4.519 1.00 29.19 214 PHE G O 1
ATOM 5905 N N . GLN C 1 240 ? -81.582 -46.134 -4.291 1.00 30.08 215 GLN G N 1
ATOM 5906 C CA . GLN C 1 240 ? -81.033 -46.018 -5.640 1.00 31.14 215 GLN G CA 1
ATOM 5907 C C . GLN C 1 240 ? -82.107 -46.183 -6.731 1.00 34.76 215 GLN G C 1
ATOM 5908 O O . GLN C 1 240 ? -82.163 -45.395 -7.674 1.00 31.42 215 GLN G O 1
ATOM 5914 N N . LEU C 1 241 ? -83.049 -47.094 -6.522 1.00 36.62 216 LEU G N 1
ATOM 5915 C CA . LEU C 1 241 ? -84.228 -47.175 -7.394 1.00 37.90 216 LEU G CA 1
ATOM 5916 C C . LEU C 1 241 ? -85.062 -45.887 -7.342 1.00 31.71 216 LEU G C 1
ATOM 5917 O O . LEU C 1 241 ? -85.532 -45.386 -8.366 1.00 34.15 216 LEU G O 1
ATOM 5922 N N . TRP C 1 242 ? -85.209 -45.329 -6.153 1.00 30.44 217 TRP G N 1
ATOM 5923 C CA . TRP C 1 242 ? -85.853 -44.042 -6.018 1.00 32.01 217 TRP G CA 1
ATOM 5924 C C . TRP C 1 242 ? -85.211 -42.950 -6.871 1.00 36.03 217 TRP G C 1
ATOM 5925 O O . TRP C 1 242 ? -85.911 -42.238 -7.598 1.00 34.16 217 TRP G O 1
ATOM 5936 N N . GLN C 1 243 ? -83.879 -42.831 -6.827 1.00 35.22 218 GLN G N 1
ATOM 5937 C CA . GLN C 1 243 ? -83.195 -41.838 -7.672 1.00 33.84 218 GLN G CA 1
ATOM 5938 C C . GLN C 1 243 ? -83.482 -42.102 -9.142 1.00 30.15 218 GLN G C 1
ATOM 5939 O O . GLN C 1 243 ? -83.628 -41.160 -9.924 1.00 33.10 218 GLN G O 1
ATOM 5945 N N . ILE C 1 244 ? -83.385 -43.370 -9.531 1.00 30.74 219 ILE G N 1
ATOM 5946 C CA . ILE C 1 244 ? -83.540 -43.763 -10.919 1.00 29.61 219 ILE G CA 1
ATOM 5947 C C . ILE C 1 244 ? -84.923 -43.372 -11.411 1.00 34.59 219 ILE G C 1
ATOM 5948 O O . ILE C 1 244 ? -85.074 -42.851 -12.501 1.00 34.15 219 ILE G O 1
ATOM 5953 N N . ASN C 1 245 ? -85.922 -43.615 -10.573 1.00 36.06 220 ASN G N 1
ATOM 5954 C CA . ASN C 1 245 ? -87.313 -43.322 -10.913 1.00 41.01 220 ASN G CA 1
ATOM 5955 C C . ASN C 1 245 ? -87.569 -41.838 -10.880 1.00 41.16 220 ASN G C 1
ATOM 5956 O O . ASN C 1 245 ? -88.376 -41.334 -11.650 1.00 34.26 220 ASN G O 1
ATOM 5961 N N . ASN C 1 246 ? -86.809 -41.128 -10.050 1.00 40.31 221 ASN G N 1
ATOM 5962 C CA . ASN C 1 246 ? -87.015 -39.702 -9.885 1.00 38.81 221 ASN G CA 1
ATOM 5963 C C . ASN C 1 246 ? -86.575 -38.925 -11.120 1.00 38.12 221 ASN G C 1
ATOM 5964 O O . ASN C 1 246 ? -87.148 -37.888 -11.448 1.00 33.93 221 ASN G O 1
ATOM 5969 N N . TYR C 1 247 ? -85.560 -39.421 -11.820 1.00 37.22 222 TYR G N 1
ATOM 5970 C CA . TYR C 1 247 ? -85.065 -38.727 -13.007 1.00 34.66 222 TYR G CA 1
ATOM 5971 C C . TYR C 1 247 ? -84.409 -39.737 -13.937 1.00 43.55 222 TYR G C 1
ATOM 5972 O O . TYR C 1 247 ? -83.190 -39.981 -13.882 1.00 37.37 222 TYR G O 1
ATOM 5981 N N . LYS C 1 248 ? -85.254 -40.368 -14.740 1.00 34.65 223 LYS G N 1
ATOM 5982 C CA . LYS C 1 248 ? -84.901 -41.561 -15.504 1.00 39.29 223 LYS G CA 1
ATOM 5983 C C . LYS C 1 248 ? -83.622 -41.314 -16.276 1.00 34.34 223 LYS G C 1
ATOM 5984 O O . LYS C 1 248 ? -83.563 -40.383 -17.053 1.00 32.50 223 LYS G O 1
ATOM 5990 N N . PRO C 1 249 ? -82.609 -42.175 -16.101 1.00 32.35 224 PRO G N 1
ATOM 5991 C CA . PRO C 1 249 ? -81.433 -42.092 -16.957 1.00 32.65 224 PRO G CA 1
ATOM 5992 C C . PRO C 1 249 ? -81.589 -42.830 -18.282 1.00 34.61 224 PRO G C 1
ATOM 5993 O O . PRO C 1 249 ? -82.558 -43.544 -18.494 1.00 34.94 224 PRO G O 1
ATOM 5997 N N . ASP C 1 250 ? -80.595 -42.710 -19.142 1.00 29.16 225 ASP G N 1
ATOM 5998 C CA . ASP C 1 250 ? -80.612 -43.402 -20.405 1.00 30.07 225 ASP G CA 1
ATOM 5999 C C . ASP C 1 250 ? -80.348 -44.897 -20.292 1.00 33.25 225 ASP G C 1
ATOM 6000 O O . ASP C 1 250 ? -80.777 -45.662 -21.157 1.00 29.07 225 ASP G O 1
ATOM 6005 N N . LYS C 1 251 ? -79.589 -45.306 -19.276 1.00 29.78 226 LYS G N 1
ATOM 6006 C CA . LYS C 1 251 ? -79.335 -46.715 -19.032 1.00 27.75 226 LYS G CA 1
ATOM 6007 C C . LYS C 1 251 ? -78.959 -46.910 -17.576 1.00 28.63 226 LYS G C 1
ATOM 6008 O O . LYS C 1 251 ? -78.525 -45.971 -16.899 1.00 31.20 226 LYS G O 1
ATOM 6014 N N . VAL C 1 252 ? -79.400 -48.035 -17.042 1.00 27.37 227 VAL G N 1
ATOM 6015 C CA . VAL C 1 252 ? -79.056 -48.458 -15.695 1.00 26.69 227 VAL G CA 1
ATOM 6016 C C . VAL C 1 252 ? -78.278 -49.770 -15.774 1.00 31.30 227 VAL G C 1
ATOM 6017 O O . VAL C 1 252 ? -78.794 -50.762 -16.306 1.00 27.89 227 VAL G O 1
ATOM 6021 N N . TYR C 1 253 ? -77.037 -49.770 -15.270 1.00 26.35 228 TYR G N 1
ATOM 6022 C CA . TYR C 1 253 ? -76.285 -51.004 -15.051 1.00 24.36 228 TYR G CA 1
ATOM 6023 C C . TYR C 1 253 ? -76.253 -51.452 -13.585 1.00 24.42 228 TYR G C 1
ATOM 6024 O O . TYR C 1 253 ? -76.294 -50.633 -12.662 1.00 27.88 228 TYR G O 1
ATOM 6033 N N . CYS C 1 254 ? -76.171 -52.765 -13.379 1.00 23.02 229 CYS G N 1
ATOM 6034 C CA . CYS C 1 254 ? -76.028 -53.347 -12.053 1.00 25.81 229 CYS G CA 1
ATOM 6035 C C . CYS C 1 254 ? -74.790 -54.218 -12.034 1.00 26.51 229 CYS G C 1
ATOM 6036 O O . CYS C 1 254 ? -74.544 -54.972 -12.983 1.00 25.53 229 CYS G O 1
ATOM 6039 N N . VAL C 1 255 ? -74.040 -54.154 -10.931 1.00 22.40 230 VAL G N 1
ATOM 6040 C CA . VAL C 1 255 ? -72.864 -54.998 -10.735 1.00 24.01 230 VAL G CA 1
ATOM 6041 C C . VAL C 1 255 ? -73.060 -55.972 -9.585 1.00 29.58 230 VAL G C 1
ATOM 6042 O O . VAL C 1 255 ? -73.180 -55.572 -8.406 1.00 26.25 230 VAL G O 1
ATOM 6046 N N . PRO C 1 256 ? -73.190 -57.261 -9.937 1.00 29.00 231 PRO G N 1
ATOM 6047 C CA . PRO C 1 256 ? -73.380 -58.287 -8.923 1.00 28.42 231 PRO G CA 1
ATOM 6048 C C . PRO C 1 256 ? -72.302 -58.239 -7.831 1.00 23.97 231 PRO G C 1
ATOM 6049 O O . PRO C 1 256 ? -71.108 -58.170 -8.135 1.00 28.31 231 PRO G O 1
ATOM 6053 N N . SER C 1 257 ? -72.734 -58.364 -6.585 1.00 25.53 232 SER G N 1
ATOM 6054 C CA . SER C 1 257 ? -71.853 -58.525 -5.437 1.00 25.38 232 SER G CA 1
ATOM 6055 C C . SER C 1 257 ? -70.976 -57.284 -5.156 1.00 25.36 232 SER G C 1
ATOM 6056 O O . SER C 1 257 ? -70.035 -57.370 -4.369 1.00 28.43 232 SER G O 1
ATOM 6059 N N . ALA C 1 258 ? -71.197 -56.193 -5.881 1.00 24.49 233 ALA G N 1
ATOM 6060 C CA . ALA C 1 258 ? -70.421 -54.958 -5.652 1.00 26.21 233 ALA G CA 1
ATOM 6061 C C . ALA C 1 258 ? -70.957 -54.221 -4.432 1.00 25.07 233 ALA G C 1
ATOM 6062 O O . ALA C 1 258 ? -72.171 -54.187 -4.174 1.00 25.66 233 ALA G O 1
ATOM 6064 N N . ASP C 1 259 ? -70.042 -53.689 -3.635 1.00 23.22 234 ASP G N 1
ATOM 6065 C CA . ASP C 1 259 ? -70.435 -52.774 -2.588 1.00 21.84 234 ASP G CA 1
ATOM 6066 C C . ASP C 1 259 ? -70.549 -51.360 -3.132 1.00 23.26 234 ASP G C 1
ATOM 6067 O O . ASP C 1 259 ? -70.651 -51.145 -4.352 1.00 25.18 234 ASP G O 1
ATOM 6072 N N . HIS C 1 260 ? -70.620 -50.395 -2.226 1.00 21.45 235 HIS G N 1
ATOM 6073 C CA . HIS C 1 260 ? -70.696 -48.995 -2.601 1.00 23.43 235 HIS G CA 1
ATOM 6074 C C . HIS C 1 260 ? -69.474 -48.515 -3.391 1.00 20.37 235 HIS G C 1
ATOM 6075 O O . HIS C 1 260 ? -69.565 -47.579 -4.196 1.00 22.52 235 HIS G O 1
ATOM 6082 N N . LYS C 1 261 ? -68.332 -49.148 -3.165 1.00 22.77 236 LYS G N 1
ATOM 6083 C CA . LYS C 1 261 ? -67.106 -48.801 -3.895 1.00 18.03 236 LYS G CA 1
ATOM 6084 C C . LYS C 1 261 ? -66.811 -49.797 -5.022 1.00 17.01 236 LYS G C 1
ATOM 6085 O O . LYS C 1 261 ? -65.870 -50.624 -4.943 1.00 19.05 236 LYS G O 1
ATOM 6091 N N . ILE C 1 262 ? -67.601 -49.704 -6.094 1.00 22.05 237 ILE G N 1
ATOM 6092 C CA . ILE C 1 262 ? -67.485 -50.630 -7.200 1.00 21.91 237 ILE G CA 1
ATOM 6093 C C . ILE C 1 262 ? -66.093 -50.620 -7.769 1.00 22.07 237 ILE G C 1
ATOM 6094 O O . ILE C 1 262 ? -65.539 -51.682 -8.076 1.00 23.86 237 ILE G O 1
ATOM 6099 N N . GLN C 1 263 ? -65.489 -49.427 -7.843 1.00 20.38 238 GLN G N 1
ATOM 6100 C CA . GLN C 1 263 ? -64.120 -49.286 -8.398 1.00 18.45 238 GLN G CA 1
ATOM 6101 C C . GLN C 1 263 ? -63.062 -49.948 -7.531 1.00 17.78 238 GLN G C 1
ATOM 6102 O O . GLN C 1 263 ? -61.937 -50.127 -7.964 1.00 18.46 238 GLN G O 1
ATOM 6108 N N . ILE C 1 264 ? -63.433 -50.357 -6.329 1.00 18.40 239 ILE G N 1
ATOM 6109 C CA . ILE C 1 264 ? -62.565 -51.160 -5.465 1.00 19.52 239 ILE G CA 1
ATOM 6110 C C . ILE C 1 264 ? -62.948 -52.658 -5.431 1.00 18.68 239 ILE G C 1
ATOM 6111 O O . ILE C 1 264 ? -62.062 -53.518 -5.414 1.00 18.40 239 ILE G O 1
ATOM 6116 N N . SER C 1 265 ? -64.249 -52.940 -5.323 1.00 20.77 240 SER G N 1
ATOM 6117 C CA . SER C 1 265 ? -64.755 -54.295 -5.049 1.00 21.82 240 SER G CA 1
ATOM 6118 C C . SER C 1 265 ? -65.023 -55.104 -6.319 1.00 21.66 240 SER G C 1
ATOM 6119 O O . SER C 1 265 ? -64.923 -56.319 -6.298 1.00 22.41 240 SER G O 1
ATOM 6122 N N . LYS C 1 266 ? -65.396 -54.435 -7.399 1.00 19.28 241 LYS G N 1
ATOM 6123 C CA . LYS C 1 266 ? -65.645 -55.105 -8.662 1.00 22.51 241 LYS G CA 1
ATOM 6124 C C . LYS C 1 266 ? -65.147 -54.271 -9.845 1.00 20.21 241 LYS G C 1
ATOM 6125 O O . LYS C 1 266 ? -65.916 -53.820 -10.685 1.00 20.06 241 LYS G O 1
ATOM 6131 N N . VAL C 1 267 ? -63.846 -54.036 -9.890 1.00 22.56 242 VAL G N 1
ATOM 6132 C CA . VAL C 1 267 ? -63.337 -53.029 -10.781 1.00 18.47 242 VAL G CA 1
ATOM 6133 C C . VAL C 1 267 ? -63.356 -53.511 -12.222 1.00 19.81 242 VAL G C 1
ATOM 6134 O O . VAL C 1 267 ? -63.506 -52.727 -13.121 1.00 18.52 242 VAL G O 1
ATOM 6138 N N . ASN C 1 268 ? -63.139 -54.788 -12.452 1.00 21.39 243 ASN G N 1
ATOM 6139 C CA . ASN C 1 268 ? -63.192 -55.286 -13.843 1.00 25.31 243 ASN G CA 1
ATOM 6140 C C . ASN C 1 268 ? -64.570 -55.128 -14.474 1.00 22.68 243 ASN G C 1
ATOM 6141 O O . ASN C 1 268 ? -64.701 -54.702 -15.633 1.00 22.18 243 ASN G O 1
ATOM 6146 N N . GLU C 1 269 ? -65.581 -55.424 -13.682 1.00 23.69 244 GLU G N 1
ATOM 6147 C CA . GLU C 1 269 ? -66.967 -55.269 -14.091 1.00 23.76 244 GLU G CA 1
ATOM 6148 C C . GLU C 1 269 ? -67.288 -53.809 -14.385 1.00 24.54 244 GLU G C 1
ATOM 6149 O O . GLU C 1 269 ? -68.053 -53.505 -15.306 1.00 20.99 244 GLU G O 1
ATOM 6155 N N . LEU C 1 270 ? -66.804 -52.891 -13.540 1.00 22.84 245 LEU G N 1
ATOM 6156 C CA . LEU C 1 270 ? -66.977 -51.465 -13.807 1.00 21.25 245 LEU G CA 1
ATOM 6157 C C . LEU C 1 270 ? -66.316 -51.059 -15.122 1.00 18.80 245 LEU G C 1
ATOM 6158 O O . LEU C 1 270 ? -66.882 -50.278 -15.891 1.00 19.97 245 LEU G O 1
ATOM 6163 N N . ALA C 1 271 ? -65.087 -51.520 -15.363 1.00 20.41 246 ALA G N 1
ATOM 6164 C CA . ALA C 1 271 ? -64.401 -51.140 -16.582 1.00 20.10 246 ALA G CA 1
ATOM 6165 C C . ALA C 1 271 ? -65.142 -51.629 -17.843 1.00 22.77 246 ALA G C 1
ATOM 6166 O O . ALA C 1 271 ? -65.134 -50.964 -18.882 1.00 21.43 246 ALA G O 1
ATOM 6168 N N . GLN C 1 272 ? -65.733 -52.817 -17.765 1.00 25.06 247 GLN G N 1
ATOM 6169 C CA . GLN C 1 272 ? -66.452 -53.386 -18.919 1.00 24.13 247 GLN G CA 1
ATOM 6170 C C . GLN C 1 272 ? -67.628 -52.483 -19.210 1.00 21.86 247 GLN G C 1
ATOM 6171 O O . GLN C 1 272 ? -67.893 -52.161 -20.369 1.00 25.53 247 GLN G O 1
ATOM 6177 N N . ILE C 1 273 ? -68.283 -52.006 -18.156 1.00 22.31 248 ILE G N 1
ATOM 6178 C CA . ILE C 1 273 ? -69.412 -51.080 -18.298 1.00 22.70 248 ILE G CA 1
ATOM 6179 C C . ILE C 1 273 ? -68.981 -49.746 -18.905 1.00 25.79 248 ILE G C 1
ATOM 6180 O O . ILE C 1 273 ? -69.580 -49.229 -19.866 1.00 20.88 248 ILE G O 1
ATOM 6185 N N . LEU C 1 274 ? -67.821 -49.277 -18.500 1.00 23.72 249 LEU G N 1
ATOM 6186 C CA . LEU C 1 274 ? -67.352 -47.996 -19.027 1.00 22.27 249 LEU G CA 1
ATOM 6187 C C . LEU C 1 274 ? -66.961 -48.087 -20.501 1.00 19.12 249 LEU G C 1
ATOM 6188 O O . LEU C 1 274 ? -67.023 -47.083 -21.224 1.00 21.45 249 LEU G O 1
ATOM 6193 N N . GLN C 1 275 ? -66.511 -49.255 -20.943 1.00 20.03 250 GLN G N 1
ATOM 6194 C CA . GLN C 1 275 ? -66.259 -49.450 -22.358 1.00 22.39 250 GLN G CA 1
ATOM 6195 C C . GLN C 1 275 ? -67.565 -49.317 -23.144 1.00 25.23 250 GLN G C 1
ATOM 6196 O O . GLN C 1 275 ? -67.598 -48.660 -24.184 1.00 24.43 250 GLN G O 1
ATOM 6202 N N . GLU C 1 276 ? -68.651 -49.852 -22.595 1.00 26.36 251 GLU G N 1
ATOM 6203 C CA . GLU C 1 276 ? -69.983 -49.736 -23.236 1.00 25.62 251 GLU G CA 1
ATOM 6204 C C . GLU C 1 276 ? -70.413 -48.288 -23.283 1.00 27.94 251 GLU G C 1
ATOM 6205 O O . GLU C 1 276 ? -70.811 -47.784 -24.339 1.00 24.39 251 GLU G O 1
ATOM 6211 N N . VAL C 1 277 ? -70.189 -47.565 -22.188 1.00 24.25 252 VAL G N 1
ATOM 6212 C CA . VAL C 1 277 ? -70.455 -46.129 -22.191 1.00 24.64 252 VAL G CA 1
ATOM 6213 C C . VAL C 1 277 ? -69.638 -45.358 -23.224 1.00 24.45 252 VAL G C 1
ATOM 6214 O O . VAL C 1 277 ? -70.161 -44.470 -23.904 1.00 26.67 252 VAL G O 1
ATOM 6218 N N . ALA C 1 278 ? -68.351 -45.662 -23.351 1.00 26.03 253 ALA G N 1
ATOM 6219 C CA . ALA C 1 278 ? -67.548 -45.016 -24.386 1.00 24.42 253 ALA G CA 1
ATOM 6220 C C . ALA C 1 278 ? -68.144 -45.273 -25.782 1.00 28.13 253 ALA G C 1
ATOM 6221 O O . ALA C 1 278 ? -68.210 -44.377 -26.600 1.00 28.07 253 ALA G O 1
ATOM 6223 N N . ASN C 1 279 ? -68.474 -46.517 -26.086 1.00 25.82 254 ASN G N 1
ATOM 6224 C CA . ASN C 1 279 ? -69.097 -46.823 -27.385 1.00 26.39 254 ASN G CA 1
ATOM 6225 C C . ASN C 1 279 ? -70.396 -46.048 -27.604 1.00 25.77 254 ASN G C 1
ATOM 6226 O O . ASN C 1 279 ? -70.661 -45.562 -28.702 1.00 31.21 254 ASN G O 1
ATOM 6231 N N . SER C 1 280 ? -71.239 -45.980 -26.588 1.00 28.56 255 SER G N 1
ATOM 6232 C CA . SER C 1 280 ? -72.543 -45.359 -26.752 1.00 33.52 255 SER G CA 1
ATOM 6233 C C . SER C 1 280 ? -72.442 -43.844 -26.783 1.00 39.99 255 SER G C 1
ATOM 6234 O O . SER C 1 280 ? -73.256 -43.172 -27.424 1.00 36.75 255 SER G O 1
ATOM 6237 N N . ALA C 1 281 ? -71.371 -43.309 -26.209 1.00 40.33 256 ALA G N 1
ATOM 6238 C CA . ALA C 1 281 ? -71.160 -41.868 -26.222 1.00 40.41 256 ALA G CA 1
ATOM 6239 C C . ALA C 1 281 ? -70.517 -41.394 -27.521 1.00 39.67 256 ALA G C 1
ATOM 6240 O O . ALA C 1 281 ? -70.470 -40.206 -27.775 1.00 41.81 256 ALA G O 1
ATOM 6242 N N . SER C 1 282 ? -70.020 -42.323 -28.328 1.00 38.39 257 SER G N 1
ATOM 6243 C CA . SER C 1 282 ? -69.265 -42.004 -29.537 1.00 48.09 257 SER G CA 1
ATOM 6244 C C . SER C 1 282 ? -70.060 -41.204 -30.587 1.00 60.62 257 SER G C 1
ATOM 6245 O O . SER C 1 282 ? -71.243 -41.456 -30.796 1.00 55.57 257 SER G O 1
ATOM 6248 N N . ASP C 1 283 ? -69.381 -40.311 -31.309 1.00 61.76 258 ASP G N 1
ATOM 6249 C CA . ASP C 1 283 ? -70.050 -39.420 -32.272 1.00 75.68 258 ASP G CA 1
ATOM 6250 C C . ASP C 1 283 ? -69.164 -38.919 -33.416 1.00 75.44 258 ASP G C 1
ATOM 6251 O O . ASP C 1 283 ? -67.951 -38.761 -33.255 1.00 65.46 258 ASP G O 1
ATOM 6256 N N . LEU C 1 284 ? -69.825 -38.656 -34.551 1.00 81.70 259 LEU G N 1
ATOM 6257 C CA . LEU C 1 284 ? -69.315 -37.878 -35.711 1.00 78.20 259 LEU G CA 1
ATOM 6258 C C . LEU C 1 284 ? -68.640 -38.737 -36.788 1.00 71.62 259 LEU G C 1
ATOM 6259 O O . LEU C 1 284 ? -69.115 -38.807 -37.925 1.00 64.30 259 LEU G O 1
ATOM 6264 N N . GLY D 1 24 ? -48.034 -72.657 25.869 1.00 74.03 -1 GLY L N 1
ATOM 6265 C CA . GLY D 1 24 ? -48.191 -72.229 24.450 1.00 67.94 -1 GLY L CA 1
ATOM 6266 C C . GLY D 1 24 ? -48.485 -70.745 24.357 1.00 53.23 -1 GLY L C 1
ATOM 6267 O O . GLY D 1 24 ? -49.627 -70.346 24.100 1.00 42.63 -1 GLY L O 1
ATOM 6268 N N . PHE D 1 25 ? -47.481 -69.933 24.688 1.00 51.63 0 PHE L N 1
ATOM 6269 C CA . PHE D 1 25 ? -47.569 -68.474 24.528 1.00 52.38 0 PHE L CA 1
ATOM 6270 C C . PHE D 1 25 ? -46.321 -67.950 23.837 1.00 51.62 0 PHE L C 1
ATOM 6271 O O . PHE D 1 25 ? -45.261 -68.580 23.865 1.00 45.14 0 PHE L O 1
ATOM 6279 N N . MET D 1 26 ? -46.490 -66.852 23.113 1.00 45.45 1 MET L N 1
ATOM 6280 C CA . MET D 1 26 ? -45.364 -66.173 22.492 1.00 41.29 1 MET L CA 1
ATOM 6281 C C . MET D 1 26 ? -45.664 -64.683 22.476 1.00 38.34 1 MET L C 1
ATOM 6282 O O . MET D 1 26 ? -46.788 -64.243 22.768 1.00 33.59 1 MET L O 1
ATOM 6287 N N . VAL D 1 27 ? -44.634 -63.936 22.099 1.00 42.32 2 VAL L N 1
ATOM 6288 C CA . VAL D 1 27 ? -44.680 -62.486 22.017 1.00 41.68 2 VAL L CA 1
ATOM 6289 C C . VAL D 1 27 ? -45.650 -62.049 20.938 1.00 34.16 2 VAL L C 1
ATOM 6290 O O . VAL D 1 27 ? -45.579 -62.524 19.799 1.00 37.64 2 VAL L O 1
ATOM 6294 N N . SER D 1 28 ? -46.619 -61.233 21.339 1.00 30.91 3 SER L N 1
ATOM 6295 C CA . SER D 1 28 ? -47.404 -60.458 20.411 1.00 30.32 3 SER L CA 1
ATOM 6296 C C . SER D 1 28 ? -46.737 -59.092 20.285 1.00 34.40 3 SER L C 1
ATOM 6297 O O . SER D 1 28 ? -46.691 -58.323 21.247 1.00 31.45 3 SER L O 1
ATOM 6300 N N . ALA D 1 29 ? -46.084 -58.862 19.159 1.00 28.32 4 ALA L N 1
ATOM 6301 C CA . ALA D 1 29 ? -45.277 -57.670 18.994 1.00 25.27 4 ALA L CA 1
ATOM 6302 C C . ALA D 1 29 ? -46.091 -56.477 18.564 1.00 23.12 4 ALA L C 1
ATOM 6303 O O . ALA D 1 29 ? -47.191 -56.596 18.014 1.00 23.95 4 ALA L O 1
ATOM 6305 N N . HIS D 1 30 ? -45.566 -55.287 18.841 1.00 23.73 5 HIS L N 1
ATOM 6306 C CA . HIS D 1 30 ? -46.147 -54.096 18.274 1.00 22.55 5 HIS L CA 1
ATOM 6307 C C . HIS D 1 30 ? -45.127 -53.500 17.285 1.00 21.44 5 HIS L C 1
ATOM 6308 O O . HIS D 1 30 ? -44.077 -53.035 17.684 1.00 19.09 5 HIS L O 1
ATOM 6315 N N . PHE D 1 31 ? -45.441 -53.617 16.003 1.00 20.99 6 PHE L N 1
ATOM 6316 C CA . PHE D 1 31 ? -44.627 -53.092 14.905 1.00 18.30 6 PHE L CA 1
ATOM 6317 C C . PHE D 1 31 ? -45.042 -51.625 14.635 1.00 16.65 6 PHE L C 1
ATOM 6318 O O . PHE D 1 31 ? -46.227 -51.277 14.537 1.00 20.16 6 PHE L O 1
ATOM 6326 N N . ILE D 1 32 ? -44.051 -50.770 14.503 1.00 18.82 7 ILE L N 1
ATOM 6327 C CA . ILE D 1 32 ? -44.304 -49.427 14.041 1.00 17.31 7 ILE L CA 1
ATOM 6328 C C . ILE D 1 32 ? -43.634 -49.289 12.676 1.00 13.41 7 ILE L C 1
ATOM 6329 O O . ILE D 1 32 ? -42.453 -49.550 12.539 1.00 14.66 7 ILE L O 1
ATOM 6334 N N . LEU D 1 33 ? -44.460 -48.968 11.692 1.00 15.03 8 LEU L N 1
ATOM 6335 C CA . LEU D 1 33 ? -44.085 -49.006 10.275 1.00 14.91 8 LEU L CA 1
ATOM 6336 C C . LEU D 1 33 ? -43.877 -47.573 9.796 1.00 12.55 8 LEU L C 1
ATOM 6337 O O . LEU D 1 33 ? -44.797 -46.747 9.849 1.00 14.48 8 LEU L O 1
ATOM 6342 N N . ILE D 1 34 ? -42.706 -47.322 9.233 1.00 12.50 9 ILE L N 1
ATOM 6343 C CA . ILE D 1 34 ? -42.260 -45.987 8.896 1.00 11.87 9 ILE L CA 1
ATOM 6344 C C . ILE D 1 34 ? -41.842 -45.925 7.415 1.00 11.17 9 ILE L C 1
ATOM 6345 O O . ILE D 1 34 ? -40.830 -46.482 7.007 1.00 14.62 9 ILE L O 1
ATOM 6350 N N . HIS D 1 35 ? -42.621 -45.151 6.683 1.00 13.98 10 HIS L N 1
ATOM 6351 C CA . HIS D 1 35 ? -42.433 -44.859 5.251 1.00 13.86 10 HIS L CA 1
ATOM 6352 C C . HIS D 1 35 ? -41.212 -44.002 4.987 1.00 16.61 10 HIS L C 1
ATOM 6353 O O . HIS D 1 35 ? -40.690 -43.328 5.889 1.00 14.46 10 HIS L O 1
ATOM 6360 N N . THR D 1 36 ? -40.803 -43.979 3.709 1.00 13.88 11 THR L N 1
ATOM 6361 C CA . THR D 1 36 ? -39.709 -43.171 3.225 1.00 13.77 11 THR L CA 1
ATOM 6362 C C . THR D 1 36 ? -40.169 -41.786 2.799 1.00 11.95 11 THR L C 1
ATOM 6363 O O . THR D 1 36 ? -41.336 -41.489 2.775 1.00 13.26 11 THR L O 1
ATOM 6367 N N . ILE D 1 37 ? -39.230 -40.924 2.433 1.00 14.19 12 ILE L N 1
ATOM 6368 C CA . ILE D 1 37 ? -39.595 -39.580 2.002 1.00 15.05 12 ILE L CA 1
ATOM 6369 C C . ILE D 1 37 ? -40.485 -39.654 0.754 1.00 14.79 12 ILE L C 1
ATOM 6370 O O . ILE D 1 37 ? -40.363 -40.599 -0.042 1.00 17.54 12 ILE L O 1
ATOM 6375 N N . CYS D 1 38 ? -41.471 -38.758 0.716 1.00 14.13 13 CYS L N 1
ATOM 6376 C CA . CYS D 1 38 ? -42.443 -38.588 -0.371 1.00 15.92 13 CYS L CA 1
ATOM 6377 C C . CYS D 1 38 ? -43.660 -39.523 -0.229 1.00 16.74 13 CYS L C 1
ATOM 6378 O O . CYS D 1 38 ? -44.605 -39.405 -0.985 1.00 17.33 13 CYS L O 1
ATOM 6381 N N . HIS D 1 39 ? -43.553 -40.509 0.652 1.00 15.21 14 HIS L N 1
ATOM 6382 C CA . HIS D 1 39 ? -44.555 -41.533 0.829 1.00 15.72 14 HIS L CA 1
ATOM 6383 C C . HIS D 1 39 ? -45.245 -41.268 2.177 1.00 16.88 14 HIS L C 1
ATOM 6384 O O . HIS D 1 39 ? -45.241 -40.139 2.666 1.00 16.64 14 HIS L O 1
ATOM 6391 N N . GLY D 1 40 ? -46.086 -42.192 2.593 1.00 15.65 15 GLY L N 1
ATOM 6392 C CA . GLY D 1 40 ? -46.910 -42.002 3.801 1.00 14.73 15 GLY L CA 1
ATOM 6393 C C . GLY D 1 40 ? -47.408 -43.343 4.342 1.00 14.89 15 GLY L C 1
ATOM 6394 O O . GLY D 1 40 ? -46.997 -44.396 3.858 1.00 15.02 15 GLY L O 1
ATOM 6395 N N . ALA D 1 41 ? -48.165 -43.288 5.446 1.00 15.54 16 ALA L N 1
ATOM 6396 C CA . ALA D 1 41 ? -48.690 -44.466 6.125 1.00 15.96 16 ALA L CA 1
ATOM 6397 C C . ALA D 1 41 ? -49.437 -45.385 5.157 1.00 16.20 16 ALA L C 1
ATOM 6398 O O . ALA D 1 41 ? -49.381 -46.601 5.291 1.00 16.39 16 ALA L O 1
ATOM 6400 N N . TRP D 1 42 ? -50.084 -44.778 4.168 1.00 16.18 17 TRP L N 1
ATOM 6401 C CA . TRP D 1 42 ? -50.859 -45.511 3.141 1.00 16.56 17 TRP L CA 1
ATOM 6402 C C . TRP D 1 42 ? -50.093 -46.640 2.505 1.00 15.56 17 TRP L C 1
ATOM 6403 O O . TRP D 1 42 ? -50.683 -47.654 2.132 1.00 16.65 17 TRP L O 1
ATOM 6414 N N . LEU D 1 43 ? -48.780 -46.513 2.428 1.00 15.73 18 LEU L N 1
ATOM 6415 C CA . LEU D 1 43 ? -47.986 -47.492 1.718 1.00 15.51 18 LEU L CA 1
ATOM 6416 C C . LEU D 1 43 ? -48.041 -48.876 2.378 1.00 16.35 18 LEU L C 1
ATOM 6417 O O . LEU D 1 43 ? -47.746 -49.874 1.740 1.00 15.10 18 LEU L O 1
ATOM 6422 N N . TRP D 1 44 ? -48.324 -48.904 3.679 1.00 15.93 19 TRP L N 1
ATOM 6423 C CA . TRP D 1 44 ? -48.329 -50.115 4.485 1.00 14.46 19 TRP L CA 1
ATOM 6424 C C . TRP D 1 44 ? -49.675 -50.851 4.494 1.00 15.71 19 TRP L C 1
ATOM 6425 O O . TRP D 1 44 ? -49.898 -51.780 5.305 1.00 16.94 19 TRP L O 1
ATOM 6436 N N . TYR D 1 45 ? -50.560 -50.484 3.576 1.00 14.01 20 TYR L N 1
ATOM 6437 C CA . TYR D 1 45 ? -51.928 -50.920 3.657 1.00 14.89 20 TYR L CA 1
ATOM 6438 C C . TYR D 1 45 ? -52.101 -52.439 3.480 1.00 16.19 20 TYR L C 1
ATOM 6439 O O . TYR D 1 45 ? -53.083 -53.020 4.009 1.00 17.95 20 TYR L O 1
ATOM 6448 N N . LYS D 1 46 ? -51.184 -53.076 2.760 1.00 16.84 21 LYS L N 1
ATOM 6449 C CA . LYS D 1 46 ? -51.264 -54.519 2.533 1.00 18.60 21 LYS L CA 1
ATOM 6450 C C . LYS D 1 46 ? -50.764 -55.276 3.745 1.00 19.82 21 LYS L C 1
ATOM 6451 O O . LYS D 1 46 ? -51.129 -56.433 3.959 1.00 16.36 21 LYS L O 1
ATOM 6457 N N . LEU D 1 47 ? -49.786 -54.698 4.428 1.00 16.50 22 LEU L N 1
ATOM 6458 C CA . LEU D 1 47 ? -49.039 -55.420 5.451 1.00 17.98 22 LEU L CA 1
ATOM 6459 C C . LEU D 1 47 ? -49.806 -55.413 6.769 1.00 18.33 22 LEU L C 1
ATOM 6460 O O . LEU D 1 47 ? -49.824 -56.428 7.488 1.00 18.73 22 LEU L O 1
ATOM 6465 N N . ILE D 1 48 ? -50.424 -54.284 7.100 1.00 16.98 23 ILE L N 1
ATOM 6466 C CA . ILE D 1 48 ? -51.065 -54.139 8.423 1.00 18.07 23 ILE L CA 1
ATOM 6467 C C . ILE D 1 48 ? -52.100 -55.257 8.738 1.00 22.32 23 ILE L C 1
ATOM 6468 O O . ILE D 1 48 ? -52.030 -55.874 9.798 1.00 20.71 23 ILE L O 1
ATOM 6473 N N . PRO D 1 49 ? -53.024 -55.558 7.807 1.00 20.13 24 PRO L N 1
ATOM 6474 C CA . PRO D 1 49 ? -54.014 -56.587 8.159 1.00 22.87 24 PRO L CA 1
ATOM 6475 C C . PRO D 1 49 ? -53.392 -57.957 8.361 1.00 19.79 24 PRO L C 1
ATOM 6476 O O . PRO D 1 49 ? -53.945 -58.754 9.133 1.00 21.90 24 PRO L O 1
ATOM 6480 N N . LEU D 1 50 ? -52.250 -58.230 7.727 1.00 20.37 25 LEU L N 1
ATOM 6481 C CA . LEU D 1 50 ? -51.604 -59.535 7.874 1.00 20.61 25 LEU L CA 1
ATOM 6482 C C . LEU D 1 50 ? -50.943 -59.685 9.239 1.00 21.44 25 LEU L C 1
ATOM 6483 O O . LEU D 1 50 ? -50.981 -60.747 9.861 1.00 17.32 25 LEU L O 1
ATOM 6488 N N . LEU D 1 51 ? -50.328 -58.613 9.722 1.00 19.04 26 LEU L N 1
ATOM 6489 C CA . LEU D 1 51 ? -49.705 -58.669 11.016 1.00 18.92 26 LEU L CA 1
ATOM 6490 C C . LEU D 1 51 ? -50.757 -58.743 12.103 1.00 18.83 26 LEU L C 1
ATOM 6491 O O . LEU D 1 51 ? -50.567 -59.429 13.105 1.00 23.07 26 LEU L O 1
ATOM 6496 N N . GLN D 1 52 ? -51.860 -58.040 11.914 1.00 18.61 27 GLN L N 1
ATOM 6497 C CA . GLN D 1 52 ? -52.913 -58.027 12.877 1.00 21.41 27 GLN L CA 1
ATOM 6498 C C . GLN D 1 52 ? -53.653 -59.361 12.901 1.00 26.16 27 GLN L C 1
ATOM 6499 O O . GLN D 1 52 ? -54.045 -59.819 13.967 1.00 22.95 27 GLN L O 1
ATOM 6505 N N . SER D 1 53 ? -53.930 -59.936 11.735 1.00 23.77 28 SER L N 1
ATOM 6506 C CA . SER D 1 53 ? -54.660 -61.225 11.691 1.00 28.80 28 SER L CA 1
ATOM 6507 C C . SER D 1 53 ? -53.860 -62.318 12.397 1.00 25.10 28 SER L C 1
ATOM 6508 O O . SER D 1 53 ? -54.417 -63.221 13.016 1.00 27.10 28 SER L O 1
ATOM 6511 N N . ALA D 1 54 ? -52.546 -62.241 12.264 1.00 20.52 29 ALA L N 1
ATOM 6512 C CA . ALA D 1 54 ? -51.637 -63.153 12.884 1.00 22.57 29 ALA L CA 1
ATOM 6513 C C . ALA D 1 54 ? -51.561 -63.001 14.412 1.00 25.24 29 ALA L C 1
ATOM 6514 O O . ALA D 1 54 ? -50.939 -63.830 15.084 1.00 26.37 29 ALA L O 1
ATOM 6516 N N . GLY D 1 55 ? -52.086 -61.904 14.948 1.00 24.54 30 GLY L N 1
ATOM 6517 C CA . GLY D 1 55 ? -52.046 -61.702 16.407 1.00 25.23 30 GLY L CA 1
ATOM 6518 C C . GLY D 1 55 ? -51.164 -60.572 16.905 1.00 29.11 30 GLY L C 1
ATOM 6519 O O . GLY D 1 55 ? -51.069 -60.347 18.121 1.00 27.83 30 GLY L O 1
ATOM 6520 N N . HIS D 1 56 ? -50.493 -59.871 15.984 1.00 22.79 31 HIS L N 1
ATOM 6521 C CA . HIS D 1 56 ? -49.596 -58.784 16.367 1.00 20.52 31 HIS L CA 1
ATOM 6522 C C . HIS D 1 56 ? -50.322 -57.472 16.214 1.00 22.65 31 HIS L C 1
ATOM 6523 O O . HIS D 1 56 ? -51.466 -57.433 15.763 1.00 24.13 31 HIS L O 1
ATOM 6530 N N . ASN D 1 57 ? -49.681 -56.402 16.674 1.00 21.52 32 ASN L N 1
ATOM 6531 C CA . ASN D 1 57 ? -50.176 -55.071 16.486 1.00 23.02 32 ASN L CA 1
ATOM 6532 C C . ASN D 1 57 ? -49.264 -54.365 15.512 1.00 18.96 32 ASN L C 1
ATOM 6533 O O . ASN D 1 57 ? -48.052 -54.646 15.449 1.00 20.96 32 ASN L O 1
ATOM 6538 N N . ALA D 1 58 ? -49.865 -53.540 14.681 1.00 19.56 33 ALA L N 1
ATOM 6539 C CA . ALA D 1 58 ? -49.112 -52.835 13.658 1.00 20.00 33 ALA L CA 1
ATOM 6540 C C . ALA D 1 58 ? -49.702 -51.470 13.454 1.00 18.96 33 ALA L C 1
ATOM 6541 O O . ALA D 1 58 ? -50.909 -51.319 13.255 1.00 23.02 33 ALA L O 1
ATOM 6543 N N . THR D 1 59 ? -48.829 -50.470 13.518 1.00 20.82 34 THR L N 1
ATOM 6544 C CA . THR D 1 59 ? -49.237 -49.071 13.411 1.00 20.77 34 THR L CA 1
ATOM 6545 C C . THR D 1 59 ? -48.357 -48.381 12.369 1.00 17.61 34 THR L C 1
ATOM 6546 O O . THR D 1 59 ? -47.133 -48.476 12.426 1.00 18.73 34 THR L O 1
ATOM 6550 N N . ALA D 1 60 ? -49.011 -47.792 11.376 1.00 17.20 35 ALA L N 1
ATOM 6551 C CA . ALA D 1 60 ? -48.341 -46.937 10.402 1.00 17.81 35 ALA L CA 1
ATOM 6552 C C . ALA D 1 60 ? -48.755 -45.496 10.641 1.00 15.94 35 ALA L C 1
ATOM 6553 O O . ALA D 1 60 ? -49.952 -45.193 10.789 1.00 18.41 35 ALA L O 1
ATOM 6555 N N . ILE D 1 61 ? -47.783 -44.591 10.584 1.00 15.98 36 ILE L N 1
ATOM 6556 C CA . ILE D 1 61 ? -48.073 -43.179 10.761 1.00 16.72 36 ILE L CA 1
ATOM 6557 C C . ILE D 1 61 ? -47.507 -42.351 9.607 1.00 15.67 36 ILE L C 1
ATOM 6558 O O . ILE D 1 61 ? -46.544 -42.755 8.973 1.00 17.04 36 ILE L O 1
ATOM 6563 N N . ASP D 1 62 ? -48.088 -41.179 9.412 1.00 15.77 37 ASP L N 1
ATOM 6564 C CA . ASP D 1 62 ? -47.557 -40.166 8.484 1.00 16.79 37 ASP L CA 1
ATOM 6565 C C . ASP D 1 62 ? -46.512 -39.344 9.247 1.00 17.78 37 ASP L C 1
ATOM 6566 O O . ASP D 1 62 ? -46.816 -38.838 10.328 1.00 15.45 37 ASP L O 1
ATOM 6571 N N . LEU D 1 63 ? -45.282 -39.248 8.733 1.00 14.98 38 LEU L N 1
ATOM 6572 C CA . LEU D 1 63 ? -44.328 -38.262 9.210 1.00 13.86 38 LEU L CA 1
ATOM 6573 C C . LEU D 1 63 ? -44.700 -36.864 8.742 1.00 15.65 38 LEU L C 1
ATOM 6574 O O . LEU D 1 63 ? -45.715 -36.665 8.075 1.00 17.35 38 LEU L O 1
ATOM 6579 N N . VAL D 1 64 ? -43.998 -35.851 9.240 1.00 16.33 39 VAL L N 1
ATOM 6580 C CA . VAL D 1 64 ? -44.425 -34.489 8.959 1.00 14.95 39 VAL L CA 1
ATOM 6581 C C . VAL D 1 64 ? -44.392 -34.267 7.448 1.00 15.46 39 VAL L C 1
ATOM 6582 O O . VAL D 1 64 ? -43.481 -34.755 6.774 1.00 17.16 39 VAL L O 1
ATOM 6586 N N . ALA D 1 65 ? -45.428 -33.597 6.939 1.00 16.23 40 ALA L N 1
ATOM 6587 C CA . ALA D 1 65 ? -45.545 -33.203 5.531 1.00 18.19 40 ALA L CA 1
ATOM 6588 C C . ALA D 1 65 ? -45.595 -34.408 4.609 1.00 18.49 40 ALA L C 1
ATOM 6589 O O . ALA D 1 65 ? -45.196 -34.324 3.454 1.00 19.17 40 ALA L O 1
ATOM 6591 N N . SER D 1 66 ? -46.032 -35.542 5.150 1.00 16.75 41 SER L N 1
ATOM 6592 C CA . SER D 1 66 ? -46.088 -36.800 4.394 1.00 17.55 41 SER L CA 1
ATOM 6593 C C . SER D 1 66 ? -47.494 -37.374 4.475 1.00 15.51 41 SER L C 1
ATOM 6594 O O . SER D 1 66 ? -48.264 -37.052 5.387 1.00 13.71 41 SER L O 1
ATOM 6597 N N . GLY D 1 67 ? -47.887 -38.132 3.451 1.00 16.50 42 GLY L N 1
ATOM 6598 C CA . GLY D 1 67 ? -49.224 -38.700 3.437 1.00 15.37 42 GLY L CA 1
ATOM 6599 C C . GLY D 1 67 ? -50.238 -37.569 3.491 1.00 16.91 42 GLY L C 1
ATOM 6600 O O . GLY D 1 67 ? -50.179 -36.650 2.695 1.00 17.87 42 GLY L O 1
ATOM 6601 N N . ILE D 1 68 ? -51.249 -37.689 4.344 1.00 15.86 43 ILE L N 1
ATOM 6602 C CA . ILE D 1 68 ? -52.213 -36.625 4.503 1.00 15.13 43 ILE L CA 1
ATOM 6603 C C . ILE D 1 68 ? -51.904 -35.686 5.702 1.00 16.46 43 ILE L C 1
ATOM 6604 O O . ILE D 1 68 ? -52.743 -34.881 6.080 1.00 17.25 43 ILE L O 1
ATOM 6609 N N . ASP D 1 69 ? -50.663 -35.666 6.170 1.00 15.15 44 ASP L N 1
ATOM 6610 C CA . ASP D 1 69 ? -50.280 -34.727 7.245 1.00 16.54 44 ASP L CA 1
ATOM 6611 C C . ASP D 1 69 ? -50.437 -33.328 6.683 1.00 20.15 44 ASP L C 1
ATOM 6612 O O . ASP D 1 69 ? -50.091 -33.094 5.526 1.00 17.93 44 ASP L O 1
ATOM 6617 N N . PRO D 1 70 ? -51.073 -32.417 7.443 1.00 19.69 45 PRO L N 1
ATOM 6618 C CA . PRO D 1 70 ? -51.369 -31.093 6.910 1.00 21.52 45 PRO L CA 1
ATOM 6619 C C . PRO D 1 70 ? -50.202 -30.118 6.789 1.00 19.05 45 PRO L C 1
ATOM 6620 O O . PRO D 1 70 ? -50.358 -29.093 6.114 1.00 22.80 45 PRO L O 1
ATOM 6624 N N . ARG D 1 71 ? -49.024 -30.443 7.314 1.00 20.48 46 ARG L N 1
ATOM 6625 C CA . ARG D 1 71 ? -47.878 -29.554 7.126 1.00 20.10 46 ARG L CA 1
ATOM 6626 C C . ARG D 1 71 ? -47.330 -29.660 5.706 1.00 23.80 46 ARG L C 1
ATOM 6627 O O . ARG D 1 71 ? -47.510 -30.673 5.049 1.00 21.76 46 ARG L O 1
ATOM 6635 N N . GLN D 1 72 ? -46.737 -28.579 5.211 1.00 20.13 47 GLN L N 1
ATOM 6636 C CA . GLN D 1 72 ? -46.048 -28.620 3.941 1.00 22.13 47 GLN L CA 1
ATOM 6637 C C . GLN D 1 72 ? -44.576 -28.633 4.240 1.00 18.14 47 GLN L C 1
ATOM 6638 O O . GLN D 1 72 ? -44.138 -28.322 5.366 1.00 17.96 47 GLN L O 1
ATOM 6644 N N . LEU D 1 73 ? -43.805 -29.118 3.274 1.00 17.84 48 LEU L N 1
ATOM 6645 C CA . LEU D 1 73 ? -42.441 -29.491 3.519 1.00 17.10 48 LEU L CA 1
ATOM 6646 C C . LEU D 1 73 ? -41.598 -28.263 3.934 1.00 20.91 48 LEU L C 1
ATOM 6647 O O . LEU D 1 73 ? -40.690 -28.367 4.763 1.00 15.70 48 LEU L O 1
ATOM 6652 N N . GLU D 1 74 ? -41.893 -27.122 3.317 1.00 18.06 49 GLU L N 1
ATOM 6653 C CA . GLU D 1 74 ? -41.179 -25.886 3.596 1.00 20.32 49 GLU L CA 1
ATOM 6654 C C . GLU D 1 74 ? -41.246 -25.463 5.051 1.00 21.74 49 GLU L C 1
ATOM 6655 O O . GLU D 1 74 ? -40.472 -24.615 5.467 1.00 23.77 49 GLU L O 1
ATOM 6661 N N . GLN D 1 75 ? -42.172 -26.048 5.814 1.00 22.64 50 GLN L N 1
ATOM 6662 C CA . GLN D 1 75 ? -42.253 -25.799 7.239 1.00 23.14 50 GLN L CA 1
ATOM 6663 C C . GLN D 1 75 ? -41.185 -26.492 8.065 1.00 23.18 50 GLN L C 1
ATOM 6664 O O . GLN D 1 75 ? -41.073 -26.237 9.245 1.00 23.01 50 GLN L O 1
ATOM 6670 N N . ILE D 1 76 ? -40.424 -27.397 7.479 1.00 18.41 51 ILE L N 1
ATOM 6671 C CA . ILE D 1 76 ? -39.415 -28.101 8.230 1.00 19.74 51 ILE L CA 1
ATOM 6672 C C . ILE D 1 76 ? -38.142 -28.192 7.457 1.00 16.95 51 ILE L C 1
ATOM 6673 O O . ILE D 1 76 ? -38.110 -28.014 6.240 1.00 18.86 51 ILE L O 1
ATOM 6678 N N . GLY D 1 77 ? -37.075 -28.401 8.194 1.00 16.51 52 GLY L N 1
ATOM 6679 C CA . GLY D 1 77 ? -35.752 -28.508 7.608 1.00 16.39 52 GLY L CA 1
ATOM 6680 C C . GLY D 1 77 ? -34.831 -29.538 8.207 1.00 16.46 52 GLY L C 1
ATOM 6681 O O . GLY D 1 77 ? -33.652 -29.652 7.795 1.00 19.21 52 GLY L O 1
ATOM 6682 N N . THR D 1 78 ? -35.327 -30.303 9.197 1.00 18.03 53 THR L N 1
ATOM 6683 C CA . THR D 1 78 ? -34.481 -31.234 9.898 1.00 16.65 53 THR L CA 1
ATOM 6684 C C . THR D 1 78 ? -35.151 -32.609 10.148 1.00 16.14 53 THR L C 1
ATOM 6685 O O . THR D 1 78 ? -36.373 -32.725 10.146 1.00 15.88 53 THR L O 1
ATOM 6689 N N . TRP D 1 79 ? -34.313 -33.608 10.350 1.00 15.25 54 TRP L N 1
ATOM 6690 C CA . TRP D 1 79 ? -34.751 -34.983 10.579 1.00 16.75 54 TRP L CA 1
ATOM 6691 C C . TRP D 1 79 ? -35.482 -35.105 11.897 1.00 20.11 54 TRP L C 1
ATOM 6692 O O . TRP D 1 79 ? -36.499 -35.782 11.994 1.00 18.41 54 TRP L O 1
ATOM 6703 N N . GLU D 1 80 ? -35.085 -34.299 12.879 1.00 23.03 55 GLU L N 1
ATOM 6704 C CA . GLU D 1 80 ? -35.793 -34.331 14.157 1.00 19.07 55 GLU L CA 1
ATOM 6705 C C . GLU D 1 80 ? -37.167 -33.730 14.056 1.00 19.09 55 GLU L C 1
ATOM 6706 O O . GLU D 1 80 ? -38.107 -34.245 14.652 1.00 19.43 55 GLU L O 1
ATOM 6712 N N . GLN D 1 81 ? -37.331 -32.664 13.270 1.00 16.40 56 GLN L N 1
ATOM 6713 C CA . GLN D 1 81 ? -38.663 -32.170 13.050 1.00 16.36 56 GLN L CA 1
ATOM 6714 C C . GLN D 1 81 ? -39.470 -33.217 12.287 1.00 16.29 56 GLN L C 1
ATOM 6715 O O . GLN D 1 81 ? -40.681 -33.439 12.559 1.00 16.82 56 GLN L O 1
ATOM 6721 N N . TYR D 1 82 ? -38.864 -33.698 11.216 1.00 16.02 57 TYR L N 1
ATOM 6722 C CA . TYR D 1 82 ? -39.582 -34.629 10.292 1.00 17.97 57 TYR L CA 1
ATOM 6723 C C . TYR D 1 82 ? -40.074 -35.873 11.067 1.00 17.70 57 TYR L C 1
ATOM 6724 O O . TYR D 1 82 ? -41.184 -36.372 10.839 1.00 15.69 57 TYR L O 1
ATOM 6733 N N . SER D 1 83 ? -39.241 -36.324 12.005 1.00 17.50 58 SER L N 1
ATOM 6734 C CA . SER D 1 83 ? -39.457 -37.559 12.753 1.00 16.17 58 SER L CA 1
ATOM 6735 C C . SER D 1 83 ? -40.352 -37.394 13.999 1.00 18.60 58 SER L C 1
ATOM 6736 O O . SER D 1 83 ? -40.655 -38.378 14.661 1.00 16.56 58 SER L O 1
ATOM 6739 N N . GLU D 1 84 ? -40.805 -36.175 14.302 1.00 19.33 59 GLU L N 1
ATOM 6740 C CA . GLU D 1 84 ? -41.583 -35.925 15.512 1.00 19.67 59 GLU L CA 1
ATOM 6741 C C . GLU D 1 84 ? -42.757 -36.867 15.750 1.00 18.71 59 GLU L C 1
ATOM 6742 O O . GLU D 1 84 ? -42.928 -37.349 16.869 1.00 17.46 59 GLU L O 1
ATOM 6748 N N . PRO D 1 85 ? -43.510 -37.229 14.697 1.00 17.97 60 PRO L N 1
ATOM 6749 C CA . PRO D 1 85 ? -44.597 -38.169 14.962 1.00 18.20 60 PRO L CA 1
ATOM 6750 C C . PRO D 1 85 ? -44.173 -39.541 15.453 1.00 16.03 60 PRO L C 1
ATOM 6751 O O . PRO D 1 85 ? -44.840 -40.121 16.312 1.00 18.42 60 PRO L O 1
ATOM 6755 N N . LEU D 1 86 ? -42.980 -39.961 15.074 1.00 17.00 61 LEU L N 1
ATOM 6756 C CA . LEU D 1 86 ? -42.466 -41.233 15.493 1.00 16.17 61 LEU L CA 1
ATOM 6757 C C . LEU D 1 86 ? -41.985 -41.106 16.941 1.00 18.79 61 LEU L C 1
ATOM 6758 O O . LEU D 1 86 ? -42.236 -41.982 17.749 1.00 16.44 61 LEU L O 1
ATOM 6763 N N . PHE D 1 87 ? -41.304 -40.015 17.266 1.00 19.23 62 PHE L N 1
ATOM 6764 C CA . PHE D 1 87 ? -40.828 -39.814 18.639 1.00 17.80 62 PHE L CA 1
ATOM 6765 C C . PHE D 1 87 ? -42.015 -39.718 19.590 1.00 15.76 62 PHE L C 1
ATOM 6766 O O . PHE D 1 87 ? -42.018 -40.335 20.672 1.00 17.02 62 PHE L O 1
ATOM 6774 N N . THR D 1 88 ? -43.047 -39.020 19.176 1.00 17.13 63 THR L N 1
ATOM 6775 C CA . THR D 1 88 ? -44.208 -38.873 20.031 1.00 19.01 63 THR L CA 1
ATOM 6776 C C . THR D 1 88 ? -44.928 -40.193 20.280 1.00 22.59 63 THR L C 1
ATOM 6777 O O . THR D 1 88 ? -45.376 -40.477 21.379 1.00 19.35 63 THR L O 1
ATOM 6781 N N . LEU D 1 89 ? -45.043 -41.008 19.250 1.00 18.69 64 LEU L N 1
ATOM 6782 C CA . LEU D 1 89 ? -45.633 -42.326 19.402 1.00 18.78 64 LEU L CA 1
ATOM 6783 C C . LEU D 1 89 ? -44.849 -43.155 20.375 1.00 17.95 64 LEU L C 1
ATOM 6784 O O . LEU D 1 89 ? -45.423 -43.815 21.229 1.00 19.78 64 LEU L O 1
ATOM 6789 N N . ILE D 1 90 ? -43.526 -43.171 20.230 1.00 15.64 65 ILE L N 1
ATOM 6790 C CA . ILE D 1 90 ? -42.690 -43.934 21.102 1.00 18.14 65 ILE L CA 1
ATOM 6791 C C . ILE D 1 90 ? -42.831 -43.474 22.559 1.00 21.41 65 ILE L C 1
ATOM 6792 O O . ILE D 1 90 ? -42.741 -44.283 23.470 1.00 19.22 65 ILE L O 1
ATOM 6797 N N . GLU D 1 91 ? -42.883 -42.169 22.756 1.00 19.37 66 GLU L N 1
ATOM 6798 C CA . GLU D 1 91 ? -43.000 -41.605 24.082 1.00 23.90 66 GLU L CA 1
ATOM 6799 C C . GLU D 1 91 ? -44.288 -42.068 24.755 1.00 25.52 66 GLU L C 1
ATOM 6800 O O . GLU D 1 91 ? -44.378 -42.090 25.974 1.00 25.52 66 GLU L O 1
ATOM 6806 N N . SER D 1 92 ? -45.266 -42.473 23.954 1.00 23.66 67 SER L N 1
ATOM 6807 C CA . SER D 1 92 ? -46.557 -42.912 24.474 1.00 22.67 67 SER L CA 1
ATOM 6808 C C . SER D 1 92 ? -46.602 -44.418 24.797 1.00 23.24 67 SER L C 1
ATOM 6809 O O . SER D 1 92 ? -47.618 -44.931 25.258 1.00 23.99 67 SER L O 1
ATOM 6812 N N . ILE D 1 93 ? -45.537 -45.140 24.509 1.00 23.74 68 ILE L N 1
ATOM 6813 C CA . ILE D 1 93 ? -45.524 -46.570 24.765 1.00 24.29 68 ILE L CA 1
ATOM 6814 C C . ILE D 1 93 ? -45.416 -46.762 26.279 1.00 31.76 68 ILE L C 1
ATOM 6815 O O . ILE D 1 93 ? -44.544 -46.172 26.900 1.00 27.44 68 ILE L O 1
ATOM 6820 N N . PRO D 1 94 ? -46.278 -47.612 26.867 1.00 32.00 69 PRO L N 1
ATOM 6821 C CA . PRO D 1 94 ? -46.219 -47.863 28.320 1.00 32.43 69 PRO L CA 1
ATOM 6822 C C . PRO D 1 94 ? -44.847 -48.273 28.841 1.00 34.92 69 PRO L C 1
ATOM 6823 O O . PRO D 1 94 ? -44.102 -48.991 28.172 1.00 26.42 69 PRO L O 1
ATOM 6827 N N . GLU D 1 95 ? -44.539 -47.858 30.070 1.00 37.87 70 GLU L N 1
ATOM 6828 C CA . GLU D 1 95 ? -43.323 -48.286 30.747 1.00 35.32 70 GLU L CA 1
ATOM 6829 C C . GLU D 1 95 ? -43.152 -49.805 30.706 1.00 35.31 70 GLU L C 1
ATOM 6830 O O . GLU D 1 95 ? -44.115 -50.570 30.854 1.00 34.27 70 GLU L O 1
ATOM 6836 N N . GLY D 1 96 ? -41.919 -50.230 30.460 1.00 34.98 71 GLY L N 1
ATOM 6837 C CA . GLY D 1 96 ? -41.601 -51.632 30.312 1.00 36.10 71 GLY L CA 1
ATOM 6838 C C . GLY D 1 96 ? -41.967 -52.287 28.990 1.00 37.02 71 GLY L C 1
ATOM 6839 O O . GLY D 1 96 ? -41.670 -53.453 28.794 1.00 42.86 71 GLY L O 1
ATOM 6840 N N . LYS D 1 97 ? -42.713 -51.608 28.128 1.00 34.71 72 LYS L N 1
ATOM 6841 C CA . LYS D 1 97 ? -43.064 -52.209 26.836 1.00 30.74 72 LYS L CA 1
ATOM 6842 C C . LYS D 1 97 ? -42.191 -51.697 25.725 1.00 30.15 72 LYS L C 1
ATOM 6843 O O . LYS D 1 97 ? -41.608 -50.626 25.826 1.00 28.43 72 LYS L O 1
ATOM 6849 N N . LYS D 1 98 ? -42.070 -52.495 24.673 1.00 27.96 73 LYS L N 1
ATOM 6850 C CA . LYS D 1 98 ? -41.105 -52.218 23.602 1.00 22.32 73 LYS L CA 1
ATOM 6851 C C . LYS D 1 98 ? -41.756 -52.445 22.231 1.00 24.54 73 LYS L C 1
ATOM 6852 O O . LYS D 1 98 ? -42.836 -53.048 22.151 1.00 24.85 73 LYS L O 1
ATOM 6858 N N . VAL D 1 99 ? -41.217 -51.785 21.197 1.00 21.75 74 VAL L N 1
ATOM 6859 C CA . VAL D 1 99 ? -41.771 -51.918 19.839 1.00 20.47 74 VAL L CA 1
ATOM 6860 C C . VAL D 1 99 ? -40.677 -52.377 18.891 1.00 18.77 74 VAL L C 1
ATOM 6861 O O . VAL D 1 99 ? -39.498 -52.280 19.194 1.00 19.96 74 VAL L O 1
ATOM 6865 N N . ILE D 1 100 ? -41.091 -52.920 17.750 1.00 16.27 75 ILE L N 1
ATOM 6866 C CA . ILE D 1 100 ? -40.214 -53.201 16.651 1.00 15.31 75 ILE L CA 1
ATOM 6867 C C . ILE D 1 100 ? -40.448 -52.133 15.575 1.00 13.43 75 ILE L C 1
ATOM 6868 O O . ILE D 1 100 ? -41.584 -51.891 15.166 1.00 18.00 75 ILE L O 1
ATOM 6873 N N . LEU D 1 101 ? -39.383 -51.432 15.209 1.00 15.36 76 LEU L N 1
ATOM 6874 C CA . LEU D 1 101 ? -39.496 -50.364 14.222 1.00 15.65 76 LEU L CA 1
ATOM 6875 C C . LEU D 1 101 ? -39.081 -50.965 12.889 1.00 12.68 76 LEU L C 1
ATOM 6876 O O . LEU D 1 101 ? -38.030 -51.585 12.793 1.00 17.09 76 LEU L O 1
ATOM 6881 N N . VAL D 1 102 ? -39.895 -50.708 11.873 1.00 15.08 77 VAL L N 1
ATOM 6882 C CA . VAL D 1 102 ? -39.645 -51.185 10.517 1.00 14.66 77 VAL L CA 1
ATOM 6883 C C . VAL D 1 102 ? -39.558 -49.947 9.619 1.00 14.03 77 VAL L C 1
ATOM 6884 O O . VAL D 1 102 ? -40.486 -49.167 9.560 1.00 16.01 77 VAL L O 1
ATOM 6888 N N . GLY D 1 103 ? -38.378 -49.708 9.062 1.00 13.30 78 GLY L N 1
ATOM 6889 C CA . GLY D 1 103 ? -38.159 -48.536 8.235 1.00 13.82 78 GLY L CA 1
ATOM 6890 C C . GLY D 1 103 ? -37.848 -48.947 6.802 1.00 12.82 78 GLY L C 1
ATOM 6891 O O . GLY D 1 103 ? -37.058 -49.855 6.594 1.00 14.24 78 GLY L O 1
ATOM 6892 N N . GLU D 1 104 ? -38.591 -48.380 5.855 1.00 12.92 79 GLU L N 1
ATOM 6893 C CA . GLU D 1 104 ? -38.396 -48.657 4.416 1.00 13.55 79 GLU L CA 1
ATOM 6894 C C . GLU D 1 104 ? -37.664 -47.505 3.770 1.00 15.65 79 GLU L C 1
ATOM 6895 O O . GLU D 1 104 ? -37.965 -46.333 4.049 1.00 14.86 79 GLU L O 1
ATOM 6901 N N . SER D 1 105 ? -36.657 -47.855 2.978 1.00 16.09 80 SER L N 1
ATOM 6902 C CA . SER D 1 105 ? -35.866 -46.911 2.210 1.00 17.35 80 SER L CA 1
ATOM 6903 C C . SER D 1 105 ? -35.274 -45.828 3.130 1.00 17.41 80 SER L C 1
ATOM 6904 O O . SER D 1 105 ? -34.483 -46.165 4.040 1.00 18.16 80 SER L O 1
ATOM 6907 N N . GLY D 1 106 ? -35.655 -44.569 2.944 1.00 19.00 81 GLY L N 1
ATOM 6908 C CA . GLY D 1 106 ? -35.100 -43.486 3.758 1.00 20.60 81 GLY L CA 1
ATOM 6909 C C . GLY D 1 106 ? -35.611 -43.519 5.198 1.00 19.17 81 GLY L C 1
ATOM 6910 O O . GLY D 1 106 ? -34.984 -42.974 6.083 1.00 18.15 81 GLY L O 1
ATOM 6911 N N . GLY D 1 107 ? -36.694 -44.252 5.432 1.00 15.17 82 GLY L N 1
ATOM 6912 C CA . GLY D 1 107 ? -37.171 -44.551 6.800 1.00 14.56 82 GLY L CA 1
ATOM 6913 C C . GLY D 1 107 ? -36.172 -45.245 7.717 1.00 16.92 82 GLY L C 1
ATOM 6914 O O . GLY D 1 107 ? -36.331 -45.239 8.952 1.00 17.65 82 GLY L O 1
ATOM 6915 N N . GLY D 1 108 ? -35.190 -45.917 7.142 1.00 14.35 83 GLY L N 1
ATOM 6916 C CA . GLY D 1 108 ? -34.045 -46.417 7.938 1.00 14.23 83 GLY L CA 1
ATOM 6917 C C . GLY D 1 108 ? -33.406 -45.333 8.793 1.00 15.27 83 GLY L C 1
ATOM 6918 O O . GLY D 1 108 ? -32.923 -45.587 9.920 1.00 16.76 83 GLY L O 1
ATOM 6919 N N . ILE D 1 109 ? -33.339 -44.113 8.259 1.00 16.49 84 ILE L N 1
ATOM 6920 C CA . ILE D 1 109 ? -32.735 -43.017 9.034 1.00 16.71 84 ILE L CA 1
ATOM 6921 C C . ILE D 1 109 ? -33.629 -42.671 10.221 1.00 15.79 84 ILE L C 1
ATOM 6922 O O . ILE D 1 109 ? -33.133 -42.556 11.352 1.00 17.13 84 ILE L O 1
ATOM 6927 N N . ASN D 1 110 ? -34.946 -42.626 9.996 1.00 13.91 85 ASN L N 1
ATOM 6928 C CA . ASN D 1 110 ? -35.887 -42.337 11.064 1.00 13.28 85 ASN L CA 1
ATOM 6929 C C . ASN D 1 110 ? -35.797 -43.358 12.192 1.00 16.33 85 ASN L C 1
ATOM 6930 O O . ASN D 1 110 ? -35.777 -42.999 13.384 1.00 15.25 85 ASN L O 1
ATOM 6935 N N . ILE D 1 111 ? -35.690 -44.634 11.854 1.00 15.47 86 ILE L N 1
ATOM 6936 C CA . ILE D 1 111 ? -35.742 -45.639 12.919 1.00 15.77 86 ILE L CA 1
ATOM 6937 C C . ILE D 1 111 ? -34.426 -45.691 13.670 1.00 15.90 86 ILE L C 1
ATOM 6938 O O . ILE D 1 111 ? -34.425 -45.911 14.895 1.00 14.76 86 ILE L O 1
ATOM 6943 N N . ALA D 1 112 ? -33.330 -45.346 12.991 1.00 13.59 87 ALA L N 1
ATOM 6944 C CA . ALA D 1 112 ? -32.035 -45.289 13.621 1.00 14.94 87 ALA L CA 1
ATOM 6945 C C . ALA D 1 112 ? -31.994 -44.138 14.641 1.00 18.11 87 ALA L C 1
ATOM 6946 O O . ALA D 1 112 ? -31.543 -44.313 15.780 1.00 16.51 87 ALA L O 1
ATOM 6948 N N . LEU D 1 113 ? -32.548 -43.001 14.250 1.00 19.35 88 LEU L N 1
ATOM 6949 C CA . LEU D 1 113 ? -32.650 -41.842 15.144 1.00 20.20 88 LEU L CA 1
ATOM 6950 C C . LEU D 1 113 ? -33.477 -42.179 16.395 1.00 20.54 88 LEU L C 1
ATOM 6951 O O . LEU D 1 113 ? -33.100 -41.816 17.526 1.00 18.34 88 LEU L O 1
ATOM 6956 N N . ALA D 1 114 ? -34.624 -42.819 16.172 1.00 16.53 89 ALA L N 1
ATOM 6957 C CA . ALA D 1 114 ? -35.512 -43.239 17.254 1.00 18.78 89 ALA L CA 1
ATOM 6958 C C . ALA D 1 114 ? -34.836 -44.216 18.202 1.00 18.75 89 ALA L C 1
ATOM 6959 O O . ALA D 1 114 ? -34.920 -44.034 19.413 1.00 17.97 89 ALA L O 1
ATOM 6961 N N . ALA D 1 115 ? -34.052 -45.150 17.664 1.00 17.89 90 ALA L N 1
ATOM 6962 C CA . ALA D 1 115 ? -33.294 -46.091 18.486 1.00 19.71 90 ALA L CA 1
ATOM 6963 C C . ALA D 1 115 ? -32.235 -45.376 19.314 1.00 21.66 90 ALA L C 1
ATOM 6964 O O . ALA D 1 115 ? -31.981 -45.761 20.465 1.00 18.69 90 ALA L O 1
ATOM 6966 N N . GLU D 1 116 ? -31.598 -44.368 18.716 1.00 18.36 91 GLU L N 1
ATOM 6967 C CA . GLU D 1 116 ? -30.560 -43.617 19.428 1.00 17.66 91 GLU L CA 1
ATOM 6968 C C . GLU D 1 116 ? -31.185 -42.895 20.638 1.00 16.83 91 GLU L C 1
ATOM 6969 O O . GLU D 1 116 ? -30.585 -42.829 21.712 1.00 17.16 91 GLU L O 1
ATOM 6975 N N . LYS D 1 117 ? -32.344 -42.292 20.421 1.00 17.08 92 LYS L N 1
ATOM 6976 C CA . LYS D 1 117 ? -32.993 -41.418 21.401 1.00 19.29 92 LYS L CA 1
ATOM 6977 C C . LYS D 1 117 ? -33.832 -42.146 22.430 1.00 19.81 92 LYS L C 1
ATOM 6978 O O . LYS D 1 117 ? -34.090 -41.615 23.524 1.00 15.55 92 LYS L O 1
ATOM 6984 N N . TYR D 1 118 ? -34.262 -43.356 22.081 1.00 17.34 93 TYR L N 1
ATOM 6985 C CA . TYR D 1 118 ? -35.126 -44.164 22.951 1.00 17.50 93 TYR L CA 1
ATOM 6986 C C . TYR D 1 118 ? -34.785 -45.652 22.950 1.00 15.73 93 TYR L C 1
ATOM 6987 O O . TYR D 1 118 ? -35.664 -46.469 22.736 1.00 19.24 93 TYR L O 1
ATOM 6996 N N . PRO D 1 119 ? -33.527 -46.014 23.165 1.00 16.89 94 PRO L N 1
ATOM 6997 C CA . PRO D 1 119 ? -33.186 -47.415 23.014 1.00 18.86 94 PRO L CA 1
ATOM 6998 C C . PRO D 1 119 ? -33.904 -48.390 23.953 1.00 24.70 94 PRO L C 1
ATOM 6999 O O . PRO D 1 119 ? -34.158 -49.543 23.551 1.00 23.06 94 PRO L O 1
ATOM 7003 N N . GLU D 1 120 ? -34.340 -47.908 25.125 1.00 20.38 95 GLU L N 1
ATOM 7004 C CA . GLU D 1 120 ? -35.044 -48.759 26.076 1.00 22.85 95 GLU L CA 1
ATOM 7005 C C . GLU D 1 120 ? -36.406 -49.139 25.544 1.00 23.13 95 GLU L C 1
ATOM 7006 O O . GLU D 1 120 ? -37.052 -50.028 26.088 1.00 24.90 95 GLU L O 1
ATOM 7012 N N . LYS D 1 121 ? -36.922 -48.401 24.561 1.00 19.88 96 LYS L N 1
ATOM 7013 C CA . LYS D 1 121 ? -38.274 -48.659 24.081 1.00 18.93 96 LYS L CA 1
ATOM 7014 C C . LYS D 1 121 ? -38.295 -49.577 22.831 1.00 19.27 96 LYS L C 1
ATOM 7015 O O . LYS D 1 121 ? -39.327 -49.828 22.289 1.00 18.31 96 LYS L O 1
ATOM 7021 N N . VAL D 1 122 ? -37.150 -49.924 22.297 1.00 16.27 97 VAL L N 1
ATOM 7022 C CA . VAL D 1 122 ? -37.094 -50.567 20.974 1.00 19.39 97 VAL L CA 1
ATOM 7023 C C . VAL D 1 122 ? -36.481 -51.947 21.123 1.00 17.30 97 VAL L C 1
ATOM 7024 O O . VAL D 1 122 ? -35.287 -52.093 21.489 1.00 22.19 97 VAL L O 1
ATOM 7028 N N . SER D 1 123 ? -37.251 -52.974 20.771 1.00 17.43 98 SER L N 1
ATOM 7029 C CA . SER D 1 123 ? -36.707 -54.351 20.816 1.00 19.72 98 SER L CA 1
ATOM 7030 C C . SER D 1 123 ? -35.931 -54.777 19.603 1.00 19.81 98 SER L C 1
ATOM 7031 O O . SER D 1 123 ? -34.987 -55.568 19.698 1.00 19.76 98 SER L O 1
ATOM 7034 N N . ALA D 1 124 ? -36.299 -54.249 18.434 1.00 19.54 99 ALA L N 1
ATOM 7035 C CA . ALA D 1 124 ? -35.546 -54.576 17.225 1.00 19.19 99 ALA L CA 1
ATOM 7036 C C . ALA D 1 124 ? -35.817 -53.522 16.161 1.00 16.08 99 ALA L C 1
ATOM 7037 O O . ALA D 1 124 ? -36.857 -52.852 16.187 1.00 17.79 99 ALA L O 1
ATOM 7039 N N . LEU D 1 125 ? -34.853 -53.396 15.257 1.00 15.51 100 LEU L N 1
ATOM 7040 C CA . LEU D 1 125 ? -34.956 -52.542 14.076 1.00 15.85 100 LEU L CA 1
ATOM 7041 C C . LEU D 1 125 ? -34.969 -53.427 12.826 1.00 15.66 100 LEU L C 1
ATOM 7042 O O . LEU D 1 125 ? -34.088 -54.262 12.654 1.00 19.96 100 LEU L O 1
ATOM 7047 N N . VAL D 1 126 ? -35.986 -53.261 11.988 1.00 16.56 101 VAL L N 1
ATOM 7048 C CA . VAL D 1 126 ? -35.997 -53.931 10.696 1.00 17.34 101 VAL L CA 1
ATOM 7049 C C . VAL D 1 126 ? -35.876 -52.905 9.578 1.00 14.37 101 VAL L C 1
ATOM 7050 O O . VAL D 1 126 ? -36.729 -52.010 9.444 1.00 15.32 101 VAL L O 1
ATOM 7054 N N . PHE D 1 127 ? -34.774 -53.016 8.855 1.00 14.83 102 PHE L N 1
ATOM 7055 C CA . PHE D 1 127 ? -34.490 -52.240 7.638 1.00 15.91 102 PHE L CA 1
ATOM 7056 C C . PHE D 1 127 ? -35.042 -52.981 6.401 1.00 17.22 102 PHE L C 1
ATOM 7057 O O . PHE D 1 127 ? -34.774 -54.180 6.211 1.00 18.82 102 PHE L O 1
ATOM 7065 N N . HIS D 1 128 ? -35.929 -52.301 5.667 1.00 16.15 103 HIS L N 1
ATOM 7066 C CA . HIS D 1 128 ? -36.634 -52.835 4.486 1.00 16.55 103 HIS L CA 1
ATOM 7067 C C . HIS D 1 128 ? -36.149 -52.062 3.241 1.00 15.91 103 HIS L C 1
ATOM 7068 O O . HIS D 1 128 ? -36.528 -50.892 3.073 1.00 14.75 103 HIS L O 1
ATOM 7075 N N . ASN D 1 129 ? -35.215 -52.646 2.480 1.00 16.20 104 ASN L N 1
ATOM 7076 C CA . ASN D 1 129 ? -34.485 -51.932 1.446 1.00 17.17 104 ASN L CA 1
ATOM 7077 C C . ASN D 1 129 ? -34.139 -50.506 1.906 1.00 16.57 104 ASN L C 1
ATOM 7078 O O . ASN D 1 129 ? -34.479 -49.531 1.238 1.00 12.91 104 ASN L O 1
ATOM 7083 N N . ALA D 1 130 ? -33.465 -50.410 3.054 1.00 17.60 105 ALA L N 1
ATOM 7084 C CA . ALA D 1 130 ? -33.403 -49.138 3.798 1.00 15.40 105 ALA L CA 1
ATOM 7085 C C . ALA D 1 130 ? -31.979 -48.735 4.014 1.00 15.15 105 ALA L C 1
ATOM 7086 O O . ALA D 1 130 ? -31.077 -49.577 4.148 1.00 15.11 105 ALA L O 1
ATOM 7088 N N . LEU D 1 131 ? -31.789 -47.421 4.078 1.00 16.99 106 LEU L N 1
ATOM 7089 C CA . LEU D 1 131 ? -30.563 -46.850 4.542 1.00 18.01 106 LEU L CA 1
ATOM 7090 C C . LEU D 1 131 ? -30.332 -47.230 5.996 1.00 17.24 106 LEU L C 1
ATOM 7091 O O . LEU D 1 131 ? -31.217 -47.044 6.845 1.00 19.70 106 LEU L O 1
ATOM 7096 N N . MET D 1 132 ? -29.187 -47.842 6.225 1.00 17.99 107 MET L N 1
ATOM 7097 C CA . MET D 1 132 ? -28.793 -48.380 7.513 1.00 18.77 107 MET L CA 1
ATOM 7098 C C . MET D 1 132 ? -27.465 -47.746 7.937 1.00 18.66 107 MET L C 1
ATOM 7099 O O . MET D 1 132 ? -26.370 -48.192 7.562 1.00 18.17 107 MET L O 1
ATOM 7104 N N . PRO D 1 133 ? -27.561 -46.751 8.829 1.00 20.10 108 PRO L N 1
ATOM 7105 C CA . PRO D 1 133 ? -26.366 -46.049 9.250 1.00 20.17 108 PRO L CA 1
ATOM 7106 C C . PRO D 1 133 ? -25.490 -46.894 10.124 1.00 21.07 108 PRO L C 1
ATOM 7107 O O . PRO D 1 133 ? -25.862 -48.006 10.517 1.00 19.88 108 PRO L O 1
ATOM 7111 N N . ASP D 1 134 ? -24.299 -46.370 10.375 1.00 21.25 109 ASP L N 1
ATOM 7112 C CA . ASP D 1 134 ? -23.367 -46.982 11.268 1.00 23.43 109 ASP L CA 1
ATOM 7113 C C . ASP D 1 134 ? -23.055 -46.048 12.441 1.00 25.03 109 ASP L C 1
ATOM 7114 O O . ASP D 1 134 ? -23.750 -45.046 12.631 1.00 23.65 109 ASP L O 1
ATOM 7119 N N . ILE D 1 135 ? -22.010 -46.368 13.203 1.00 23.15 110 ILE L N 1
ATOM 7120 C CA . ILE D 1 135 ? -21.610 -45.535 14.344 1.00 28.30 110 ILE L CA 1
ATOM 7121 C C . ILE D 1 135 ? -20.260 -44.799 14.167 1.00 30.24 110 ILE L C 1
ATOM 7122 O O . ILE D 1 135 ? -20.023 -43.777 14.815 1.00 29.94 110 ILE L O 1
ATOM 7127 N N . ASP D 1 136 ? -19.430 -45.241 13.227 1.00 27.93 111 ASP L N 1
ATOM 7128 C CA . ASP D 1 136 ? -18.123 -44.616 13.019 1.00 30.21 111 ASP L CA 1
ATOM 7129 C C . ASP D 1 136 ? -18.154 -43.397 12.103 1.00 30.39 111 ASP L C 1
ATOM 7130 O O . ASP D 1 136 ? -17.223 -42.596 12.103 1.00 31.95 111 ASP L O 1
ATOM 7135 N N . HIS D 1 137 ? -19.193 -43.281 11.289 1.00 26.29 112 HIS L N 1
ATOM 7136 C CA . HIS D 1 137 ? -19.327 -42.161 10.395 1.00 28.10 112 HIS L CA 1
ATOM 7137 C C . HIS D 1 137 ? -20.526 -41.298 10.711 1.00 23.79 112 HIS L C 1
ATOM 7138 O O . HIS D 1 137 ? -21.414 -41.666 11.462 1.00 25.86 112 HIS L O 1
ATOM 7145 N N . SER D 1 138 ? -20.547 -40.135 10.096 1.00 25.52 113 SER L N 1
ATOM 7146 C CA . SER D 1 138 ? -21.678 -39.239 10.180 1.00 26.17 113 SER L CA 1
ATOM 7147 C C . SER D 1 138 ? -22.976 -39.970 9.760 1.00 25.60 113 SER L C 1
ATOM 7148 O O . SER D 1 138 ? -22.943 -40.874 8.928 1.00 24.95 113 SER L O 1
ATOM 7151 N N . PRO D 1 139 ? -24.113 -39.575 10.340 1.00 22.23 114 PRO L N 1
ATOM 7152 C CA . PRO D 1 139 ? -25.373 -40.213 9.981 1.00 21.36 114 PRO L CA 1
ATOM 7153 C C . PRO D 1 139 ? -25.662 -40.134 8.487 1.00 26.44 114 PRO L C 1
ATOM 7154 O O . PRO D 1 139 ? -26.502 -40.893 8.010 1.00 22.91 114 PRO L O 1
ATOM 7158 N N . ALA D 1 140 ? -25.002 -39.220 7.763 1.00 23.53 115 ALA L N 1
ATOM 7159 C CA . ALA D 1 140 ? -25.294 -39.046 6.324 1.00 26.06 115 ALA L CA 1
ATOM 7160 C C . ALA D 1 140 ? -24.506 -40.007 5.445 1.00 22.24 115 ALA L C 1
ATOM 7161 O O . ALA D 1 140 ? -24.726 -40.047 4.223 1.00 24.48 115 ALA L O 1
ATOM 7163 N N . PHE D 1 141 ? -23.560 -40.723 6.056 1.00 23.93 116 PHE L N 1
ATOM 7164 C CA . PHE D 1 141 ? -22.616 -41.577 5.365 1.00 24.76 116 PHE L CA 1
ATOM 7165 C C . PHE D 1 141 ? -23.248 -42.492 4.304 1.00 29.15 116 PHE L C 1
ATOM 7166 O O . PHE D 1 141 ? -22.765 -42.531 3.170 1.00 25.40 116 PHE L O 1
ATOM 7174 N N . VAL D 1 142 ? -24.260 -43.281 4.670 1.00 22.72 117 VAL L N 1
ATOM 7175 C CA . VAL D 1 142 ? -24.783 -44.260 3.708 1.00 23.04 117 VAL L CA 1
ATOM 7176 C C . VAL D 1 142 ? -25.659 -43.584 2.657 1.00 23.72 117 VAL L C 1
ATOM 7177 O O . VAL D 1 142 ? -25.772 -44.074 1.538 1.00 24.05 117 VAL L O 1
ATOM 7181 N N . TYR D 1 143 ? -26.222 -42.420 2.985 1.00 21.10 118 TYR L N 1
ATOM 7182 C CA . TYR D 1 143 ? -26.947 -41.635 2.012 1.00 23.50 118 TYR L CA 1
ATOM 7183 C C . TYR D 1 143 ? -26.021 -41.013 0.973 1.00 26.06 118 TYR L C 1
ATOM 7184 O O . TYR D 1 143 ? -26.343 -40.985 -0.212 1.00 22.52 118 TYR L O 1
ATOM 7193 N N . LYS D 1 144 ? -24.856 -40.565 1.394 1.00 27.10 119 LYS L N 1
ATOM 7194 C CA . LYS D 1 144 ? -23.879 -40.070 0.428 1.00 30.79 119 LYS L CA 1
ATOM 7195 C C . LYS D 1 144 ? -23.412 -41.190 -0.505 1.00 29.18 119 LYS L C 1
ATOM 7196 O O . LYS D 1 144 ? -23.228 -40.982 -1.712 1.00 27.06 119 LYS L O 1
ATOM 7202 N N . LYS D 1 145 ? -23.207 -42.378 0.049 1.00 26.71 120 LYS L N 1
ATOM 7203 C CA . LYS D 1 145 ? -22.865 -43.540 -0.775 1.00 30.09 120 LYS L CA 1
ATOM 7204 C C . LYS D 1 145 ? -23.984 -43.852 -1.792 1.00 29.96 120 LYS L C 1
ATOM 7205 O O . LYS D 1 145 ? -23.724 -43.963 -3.001 1.00 27.29 120 LYS L O 1
ATOM 7211 N N . PHE D 1 146 ? -25.233 -43.929 -1.337 1.00 25.21 121 PHE L N 1
ATOM 7212 C CA . PHE D 1 146 ? -26.351 -44.110 -2.267 1.00 25.77 121 PHE L CA 1
ATOM 7213 C C . PHE D 1 146 ? -26.405 -43.046 -3.387 1.00 30.56 121 PHE L C 1
ATOM 7214 O O . PHE D 1 146 ? -26.633 -43.392 -4.556 1.00 28.22 121 PHE L O 1
ATOM 7222 N N . SER D 1 147 ? -26.151 -41.778 -3.035 1.00 25.64 122 SER L N 1
ATOM 7223 C CA . SER D 1 147 ? -26.275 -40.642 -3.950 1.00 24.68 122 SER L CA 1
ATOM 7224 C C . SER D 1 147 ? -25.178 -40.670 -5.005 1.00 27.58 122 SER L C 1
ATOM 7225 O O . SER D 1 147 ? -25.301 -40.064 -6.063 1.00 28.17 122 SER L O 1
ATOM 7228 N N . GLU D 1 148 ? -24.079 -41.310 -4.642 1.00 26.96 123 GLU L N 1
ATOM 7229 C CA . GLU D 1 148 ? -22.893 -41.428 -5.472 1.00 35.03 123 GLU L CA 1
ATOM 7230 C C . GLU D 1 148 ? -23.109 -42.514 -6.530 1.00 38.68 123 GLU L C 1
ATOM 7231 O O . GLU D 1 148 ? -22.758 -42.344 -7.691 1.00 37.73 123 GLU L O 1
ATOM 7237 N N . VAL D 1 149 ? -23.913 -43.503 -6.169 1.00 31.42 124 VAL L N 1
ATOM 7238 C CA . VAL D 1 149 ? -24.025 -44.747 -6.897 1.00 34.06 124 VAL L CA 1
ATOM 7239 C C . VAL D 1 149 ? -25.369 -44.820 -7.687 1.00 30.76 124 VAL L C 1
ATOM 7240 O O . VAL D 1 149 ? -25.511 -45.558 -8.675 1.00 30.67 124 VAL L O 1
ATOM 7244 N N . PHE D 1 150 ? -26.332 -43.999 -7.304 1.00 24.79 125 PHE L N 1
ATOM 7245 C CA . PHE D 1 150 ? -27.569 -43.892 -8.066 1.00 23.41 125 PHE L CA 1
ATOM 7246 C C . PHE D 1 150 ? -27.883 -42.456 -8.433 1.00 26.83 125 PHE L C 1
ATOM 7247 O O . PHE D 1 150 ? -28.047 -41.615 -7.551 1.00 26.81 125 PHE L O 1
ATOM 7255 N N . THR D 1 151 ? -27.959 -42.174 -9.735 1.00 22.95 126 THR L N 1
ATOM 7256 C CA . THR D 1 151 ? -28.179 -40.812 -10.231 1.00 27.63 126 THR L CA 1
ATOM 7257 C C . THR D 1 151 ? -29.208 -40.776 -11.385 1.00 26.69 126 THR L C 1
ATOM 7258 O O . THR D 1 151 ? -29.530 -39.726 -11.912 1.00 30.83 126 THR L O 1
ATOM 7262 N N . ASP D 1 152 ? -29.849 -41.903 -11.635 1.00 23.97 127 ASP L N 1
ATOM 7263 C CA . ASP D 1 152 ? -30.800 -42.045 -12.736 1.00 27.22 127 ASP L CA 1
ATOM 7264 C C . ASP D 1 152 ? -32.217 -41.631 -12.302 1.00 21.60 127 ASP L C 1
ATOM 7265 O O . ASP D 1 152 ? -33.119 -42.461 -12.269 1.00 22.54 127 ASP L O 1
ATOM 7270 N N . TRP D 1 153 ? -32.450 -40.332 -12.122 1.00 23.45 128 TRP L N 1
ATOM 7271 C CA . TRP D 1 153 ? -33.711 -39.852 -11.518 1.00 20.80 128 TRP L CA 1
ATOM 7272 C C . TRP D 1 153 ? -34.780 -39.553 -12.553 1.00 23.66 128 TRP L C 1
ATOM 7273 O O . TRP D 1 153 ? -35.937 -39.241 -12.228 1.00 18.68 128 TRP L O 1
ATOM 7284 N N . LYS D 1 154 ? -34.419 -39.686 -13.830 1.00 24.66 129 LYS L N 1
ATOM 7285 C CA . LYS D 1 154 ? -35.430 -39.695 -14.899 1.00 19.70 129 LYS L CA 1
ATOM 7286 C C . LYS D 1 154 ? -36.367 -38.501 -14.859 1.00 20.52 129 LYS L C 1
ATOM 7287 O O . LYS D 1 154 ? -35.903 -37.381 -14.981 1.00 27.45 129 LYS L O 1
ATOM 7293 N N . ASP D 1 155 ? -37.673 -38.724 -14.759 1.00 20.86 130 ASP L N 1
ATOM 7294 C CA . ASP D 1 155 ? -38.655 -37.642 -14.723 1.00 19.68 130 ASP L CA 1
ATOM 7295 C C . ASP D 1 155 ? -38.992 -37.106 -13.323 1.00 17.00 130 ASP L C 1
ATOM 7296 O O . ASP D 1 155 ? -39.934 -36.316 -13.189 1.00 17.48 130 ASP L O 1
ATOM 7301 N N . SER D 1 156 ? -38.155 -37.410 -12.333 1.00 17.52 131 SER L N 1
ATOM 7302 C CA . SER D 1 156 ? -38.302 -36.808 -10.989 1.00 15.98 131 SER L CA 1
ATOM 7303 C C . SER D 1 156 ? -37.835 -35.338 -11.019 1.00 18.47 131 SER L C 1
ATOM 7304 O O . SER D 1 156 ? -37.000 -34.985 -11.836 1.00 21.18 131 SER L O 1
ATOM 7307 N N . ILE D 1 157 ? -38.477 -34.464 -10.247 1.00 16.06 132 ILE L N 1
ATOM 7308 C CA . ILE D 1 157 ? -38.218 -33.029 -10.338 1.00 15.83 132 ILE L CA 1
ATOM 7309 C C . ILE D 1 157 ? -37.583 -32.556 -9.044 1.00 18.25 132 ILE L C 1
ATOM 7310 O O . ILE D 1 157 ? -38.120 -32.800 -7.968 1.00 15.20 132 ILE L O 1
ATOM 7315 N N . PHE D 1 158 ? -36.454 -31.865 -9.163 1.00 16.14 133 PHE L N 1
ATOM 7316 C CA . PHE D 1 158 ? -35.762 -31.318 -8.024 1.00 17.68 133 PHE L CA 1
ATOM 7317 C C . PHE D 1 158 ? -36.015 -29.839 -7.832 1.00 17.79 133 PHE L C 1
ATOM 7318 O O . PHE D 1 158 ? -36.149 -29.075 -8.788 1.00 17.47 133 PHE L O 1
ATOM 7326 N N . SER D 1 159 ? -36.079 -29.442 -6.568 1.00 16.38 134 SER L N 1
ATOM 7327 C CA . SER D 1 159 ? -36.335 -28.076 -6.209 1.00 16.43 134 SER L CA 1
ATOM 7328 C C . SER D 1 159 ? -35.538 -27.722 -4.972 1.00 18.47 134 SER L C 1
ATOM 7329 O O . SER D 1 159 ? -34.843 -28.567 -4.355 1.00 20.06 134 SER L O 1
ATOM 7332 N N . ASN D 1 160 ? -35.597 -26.456 -4.616 1.00 19.21 135 ASN L N 1
ATOM 7333 C CA . ASN D 1 160 ? -35.077 -26.123 -3.345 1.00 24.76 135 ASN L CA 1
ATOM 7334 C C . ASN D 1 160 ? -35.685 -24.938 -2.652 1.00 25.92 135 ASN L C 1
ATOM 7335 O O . ASN D 1 160 ? -36.605 -24.278 -3.179 1.00 25.60 135 ASN L O 1
ATOM 7340 N N . TYR D 1 161 ? -35.512 -24.953 -1.340 1.00 23.51 136 TYR L N 1
ATOM 7341 C CA . TYR D 1 161 ? -36.115 -23.929 -0.534 1.00 22.64 136 TYR L CA 1
ATOM 7342 C C . TYR D 1 161 ? -35.192 -23.685 0.627 1.00 20.59 136 TYR L C 1
ATOM 7343 O O . TYR D 1 161 ? -34.221 -24.406 0.811 1.00 23.90 136 TYR L O 1
ATOM 7352 N N . THR D 1 162 ? -35.397 -22.577 1.315 1.00 23.12 137 THR L N 1
ATOM 7353 C CA . THR D 1 162 ? -34.481 -22.211 2.371 1.00 27.66 137 THR L CA 1
ATOM 7354 C C . THR D 1 162 ? -35.151 -22.519 3.689 1.00 22.44 137 THR L C 1
ATOM 7355 O O . THR D 1 162 ? -36.304 -22.195 3.893 1.00 23.22 137 THR L O 1
ATOM 7359 N N . TYR D 1 163 ? -34.376 -23.036 4.626 1.00 29.73 138 TYR L N 1
ATOM 7360 C CA . TYR D 1 163 ? -34.890 -23.231 5.962 1.00 26.00 138 TYR L CA 1
ATOM 7361 C C . TYR D 1 163 ? -33.802 -22.775 6.916 1.00 26.63 138 TYR L C 1
ATOM 7362 O O . TYR D 1 163 ? -32.717 -23.358 6.944 1.00 31.47 138 TYR L O 1
ATOM 7371 N N . GLY D 1 164 ? -34.049 -21.656 7.582 1.00 34.95 139 GLY L N 1
ATOM 7372 C CA . GLY D 1 164 ? -33.060 -21.084 8.490 1.00 41.84 139 GLY L CA 1
ATOM 7373 C C . GLY D 1 164 ? -31.768 -20.842 7.749 1.00 40.95 139 GLY L C 1
ATOM 7374 O O . GLY D 1 164 ? -31.746 -20.173 6.724 1.00 37.35 139 GLY L O 1
ATOM 7375 N N . ASN D 1 165 ? -30.689 -21.448 8.216 1.00 53.98 140 ASN L N 1
ATOM 7376 C CA . ASN D 1 165 ? -29.434 -21.299 7.509 1.00 61.22 140 ASN L CA 1
ATOM 7377 C C . ASN D 1 165 ? -29.490 -22.009 6.146 1.00 69.23 140 ASN L C 1
ATOM 7378 O O . ASN D 1 165 ? -29.189 -21.391 5.122 1.00 69.23 140 ASN L O 1
ATOM 7383 N N . ASP D 1 166 ? -30.082 -23.211 6.135 1.00 62.08 141 ASP L N 1
ATOM 7384 C CA . ASP D 1 166 ? -29.860 -24.234 5.093 1.00 52.18 141 ASP L CA 1
ATOM 7385 C C . ASP D 1 166 ? -30.538 -23.857 3.741 1.00 44.90 141 ASP L C 1
ATOM 7386 O O . ASP D 1 166 ? -31.619 -23.288 3.712 1.00 36.33 141 ASP L O 1
ATOM 7391 N N . THR D 1 167 ? -29.974 -24.268 2.613 1.00 43.58 142 THR L N 1
ATOM 7392 C CA . THR D 1 167 ? -30.854 -24.567 1.503 1.00 44.64 142 THR L CA 1
ATOM 7393 C C . THR D 1 167 ? -31.101 -26.076 1.377 1.00 33.68 142 THR L C 1
ATOM 7394 O O . THR D 1 167 ? -30.242 -26.900 1.658 1.00 40.72 142 THR L O 1
ATOM 7398 N N . VAL D 1 168 ? -32.381 -26.384 1.269 1.00 26.35 143 VAL L N 1
ATOM 7399 C CA . VAL D 1 168 ? -32.863 -27.755 1.345 1.00 24.21 143 VAL L CA 1
ATOM 7400 C C . VAL D 1 168 ? -33.195 -28.155 -0.094 1.00 22.11 143 VAL L C 1
ATOM 7401 O O . VAL D 1 168 ? -33.918 -27.427 -0.791 1.00 21.64 143 VAL L O 1
ATOM 7405 N N . THR D 1 169 ? -32.741 -29.335 -0.492 1.00 20.42 144 THR L N 1
ATOM 7406 C CA . THR D 1 169 ? -33.068 -29.879 -1.801 1.00 19.93 144 THR L CA 1
ATOM 7407 C C . THR D 1 169 ? -34.244 -30.843 -1.672 1.00 20.90 144 THR L C 1
ATOM 7408 O O . THR D 1 169 ? -34.256 -31.698 -0.795 1.00 20.63 144 THR L O 1
ATOM 7412 N N . ALA D 1 170 ? -35.257 -30.622 -2.483 1.00 17.74 145 ALA L N 1
ATOM 7413 C CA . ALA D 1 170 ? -36.462 -31.425 -2.427 1.00 18.06 145 ALA L CA 1
ATOM 7414 C C . ALA D 1 170 ? -36.663 -32.150 -3.757 1.00 18.56 145 ALA L C 1
ATOM 7415 O O . ALA D 1 170 ? -36.142 -31.698 -4.801 1.00 18.19 145 ALA L O 1
ATOM 7417 N N . VAL D 1 171 ? -37.387 -33.274 -3.706 1.00 18.75 146 VAL L N 1
ATOM 7418 C CA . VAL D 1 171 ? -37.714 -34.054 -4.892 1.00 17.20 146 VAL L CA 1
ATOM 7419 C C . VAL D 1 171 ? -39.197 -34.406 -4.957 1.00 18.07 146 VAL L C 1
ATOM 7420 O O . VAL D 1 171 ? -39.865 -34.635 -3.922 1.00 16.82 146 VAL L O 1
ATOM 7424 N N . GLU D 1 172 ? -39.722 -34.385 -6.179 1.00 16.38 147 GLU L N 1
ATOM 7425 C CA . GLU D 1 172 ? -41.058 -34.859 -6.493 1.00 16.10 147 GLU L CA 1
ATOM 7426 C C . GLU D 1 172 ? -40.872 -36.008 -7.479 1.00 22.05 147 GLU L C 1
ATOM 7427 O O . GLU D 1 172 ? -40.201 -35.871 -8.517 1.00 16.76 147 GLU L O 1
ATOM 7433 N N . LEU D 1 173 ? -41.223 -37.197 -7.022 1.00 17.04 148 LEU L N 1
ATOM 7434 C CA . LEU D 1 173 ? -40.893 -38.414 -7.730 1.00 15.93 148 LEU L CA 1
ATOM 7435 C C . LEU D 1 173 ? -41.692 -38.518 -9.022 1.00 17.35 148 LEU L C 1
ATOM 7436 O O . LEU D 1 173 ? -42.907 -38.295 -9.046 1.00 15.79 148 LEU L O 1
ATOM 7441 N N . GLY D 1 174 ? -40.986 -38.827 -10.102 1.00 18.83 149 GLY L N 1
ATOM 7442 C CA . GLY D 1 174 ? -41.613 -38.902 -11.418 1.00 19.06 149 GLY L CA 1
ATOM 7443 C C . GLY D 1 174 ? -42.330 -40.222 -11.679 1.00 21.66 149 GLY L C 1
ATOM 7444 O O . GLY D 1 174 ? -42.052 -41.226 -11.027 1.00 17.48 149 GLY L O 1
ATOM 7445 N N . ASP D 1 175 ? -43.307 -40.192 -12.588 1.00 22.57 150 ASP L N 1
ATOM 7446 C CA . ASP D 1 175 ? -43.988 -41.402 -13.086 1.00 25.01 150 ASP L CA 1
ATOM 7447 C C . ASP D 1 175 ? -43.061 -42.534 -13.491 1.00 21.96 150 ASP L C 1
ATOM 7448 O O . ASP D 1 175 ? -43.252 -43.690 -13.101 1.00 20.61 150 ASP L O 1
ATOM 7453 N N . ARG D 1 176 ? -42.053 -42.247 -14.298 1.00 22.62 151 ARG L N 1
ATOM 7454 C CA . ARG D 1 176 ? -41.116 -43.306 -14.668 1.00 23.13 151 ARG L CA 1
ATOM 7455 C C . ARG D 1 176 ? -40.293 -43.796 -13.479 1.00 20.95 151 ARG L C 1
ATOM 7456 O O . ARG D 1 176 ? -39.937 -44.990 -13.364 1.00 18.59 151 ARG L O 1
ATOM 7464 N N . THR D 1 177 ? -39.895 -42.863 -12.630 1.00 18.53 152 THR L N 1
ATOM 7465 C CA . THR D 1 177 ? -39.141 -43.251 -11.460 1.00 19.06 152 THR L CA 1
ATOM 7466 C C . THR D 1 177 ? -39.967 -44.239 -10.659 1.00 14.39 152 THR L C 1
ATOM 7467 O O . THR D 1 177 ? -39.471 -45.267 -10.258 1.00 17.46 152 THR L O 1
ATOM 7471 N N . LEU D 1 178 ? -41.227 -43.925 -10.442 1.00 15.31 153 LEU L N 1
ATOM 7472 C CA . LEU D 1 178 ? -42.081 -44.824 -9.671 1.00 16.98 153 LEU L CA 1
ATOM 7473 C C . LEU D 1 178 ? -42.237 -46.172 -10.369 1.00 19.46 153 LEU L C 1
ATOM 7474 O O . LEU D 1 178 ? -42.077 -47.213 -9.744 1.00 18.14 153 LEU L O 1
ATOM 7479 N N . ALA D 1 179 ? -42.482 -46.163 -11.681 1.00 19.67 154 ALA L N 1
ATOM 7480 C CA . ALA D 1 179 ? -42.790 -47.418 -12.366 1.00 19.27 154 ALA L CA 1
ATOM 7481 C C . ALA D 1 179 ? -41.552 -48.260 -12.613 1.00 20.46 154 ALA L C 1
ATOM 7482 O O . ALA D 1 179 ? -41.615 -49.498 -12.515 1.00 22.38 154 ALA L O 1
ATOM 7484 N N . GLU D 1 180 ? -40.408 -47.624 -12.863 1.00 19.62 155 GLU L N 1
ATOM 7485 C CA . GLU D 1 180 ? -39.240 -48.335 -13.344 1.00 19.31 155 GLU L CA 1
ATOM 7486 C C . GLU D 1 180 ? -38.201 -48.578 -12.293 1.00 20.48 155 GLU L C 1
ATOM 7487 O O . GLU D 1 180 ? -37.464 -49.553 -12.349 1.00 18.43 155 GLU L O 1
ATOM 7493 N N . ASN D 1 181 ? -38.175 -47.756 -11.255 1.00 16.30 156 ASN L N 1
ATOM 7494 C CA . ASN D 1 181 ? -37.107 -47.926 -10.307 1.00 16.89 156 ASN L CA 1
ATOM 7495 C C . ASN D 1 181 ? -37.606 -48.337 -8.904 1.00 17.23 156 ASN L C 1
ATOM 7496 O O . ASN D 1 181 ? -36.919 -49.029 -8.180 1.00 18.22 156 ASN L O 1
ATOM 7501 N N . ILE D 1 182 ? -38.737 -47.804 -8.513 1.00 15.79 157 ILE L N 1
ATOM 7502 C CA . ILE D 1 182 ? -39.262 -48.018 -7.145 1.00 19.74 157 ILE L CA 1
ATOM 7503 C C . ILE D 1 182 ? -40.273 -49.179 -7.061 1.00 16.24 157 ILE L C 1
ATOM 7504 O O . ILE D 1 182 ? -40.049 -50.128 -6.318 1.00 19.29 157 ILE L O 1
ATOM 7509 N N . PHE D 1 183 ? -41.390 -49.062 -7.765 1.00 16.67 158 PHE L N 1
ATOM 7510 C CA . PHE D 1 183 ? -42.420 -50.102 -7.830 1.00 15.70 158 PHE L CA 1
ATOM 7511 C C . PHE D 1 183 ? -42.209 -51.045 -9.043 1.00 16.59 158 PHE L C 1
ATOM 7512 O O . PHE D 1 183 ? -43.159 -51.413 -9.680 1.00 17.73 158 PHE L O 1
ATOM 7520 N N . SER D 1 184 ? -40.984 -51.464 -9.293 1.00 18.44 159 SER L N 1
ATOM 7521 C CA . SER D 1 184 ? -40.615 -52.101 -10.568 1.00 21.84 159 SER L CA 1
ATOM 7522 C C . SER D 1 184 ? -41.132 -53.537 -10.751 1.00 23.97 159 SER L C 1
ATOM 7523 O O . SER D 1 184 ? -41.096 -54.055 -11.865 1.00 20.10 159 SER L O 1
ATOM 7526 N N . ASN D 1 185 ? -41.557 -54.195 -9.669 1.00 19.97 160 ASN L N 1
ATOM 7527 C CA . ASN D 1 185 ? -42.238 -55.505 -9.764 1.00 21.58 160 ASN L CA 1
ATOM 7528 C C . ASN D 1 185 ? -43.530 -55.542 -8.954 1.00 21.60 160 ASN L C 1
ATOM 7529 O O . ASN D 1 185 ? -43.928 -56.589 -8.459 1.00 21.78 160 ASN L O 1
ATOM 7534 N N . SER D 1 186 ? -44.191 -54.391 -8.847 1.00 17.89 161 SER L N 1
ATOM 7535 C CA . SER D 1 186 ? -45.470 -54.269 -8.152 1.00 17.50 161 SER L CA 1
ATOM 7536 C C . SER D 1 186 ? -46.599 -54.256 -9.145 1.00 17.74 161 SER L C 1
ATOM 7537 O O . SER D 1 186 ? -46.381 -53.944 -10.296 1.00 17.62 161 SER L O 1
ATOM 7540 N N . PRO D 1 187 ? -47.822 -54.556 -8.696 1.00 18.40 162 PRO L N 1
ATOM 7541 C CA . PRO D 1 187 ? -48.966 -54.391 -9.568 1.00 19.26 162 PRO L CA 1
ATOM 7542 C C . PRO D 1 187 ? -49.018 -52.981 -10.164 1.00 21.81 162 PRO L C 1
ATOM 7543 O O . PRO D 1 187 ? -48.735 -51.999 -9.451 1.00 18.71 162 PRO L O 1
ATOM 7547 N N . ILE D 1 188 ? -49.471 -52.823 -11.417 1.00 18.07 163 ILE L N 1
ATOM 7548 C CA . ILE D 1 188 ? -49.475 -51.464 -11.963 1.00 19.63 163 ILE L CA 1
ATOM 7549 C C . ILE D 1 188 ? -50.413 -50.644 -11.140 1.00 16.97 163 ILE L C 1
ATOM 7550 O O . ILE D 1 188 ? -50.311 -49.435 -11.160 1.00 18.61 163 ILE L O 1
ATOM 7555 N N . GLU D 1 189 ? -51.468 -51.232 -10.599 1.00 19.18 164 GLU L N 1
ATOM 7556 C CA . GLU D 1 189 ? -52.399 -50.401 -9.838 1.00 20.48 164 GLU L CA 1
ATOM 7557 C C . GLU D 1 189 ? -51.754 -49.753 -8.598 1.00 18.29 164 GLU L C 1
ATOM 7558 O O . GLU D 1 189 ? -52.132 -48.640 -8.236 1.00 17.33 164 GLU L O 1
ATOM 7564 N N . ASP D 1 190 ? -50.719 -50.393 -8.047 1.00 19.63 165 ASP L N 1
ATOM 7565 C CA . ASP D 1 190 ? -49.948 -49.813 -6.938 1.00 18.92 165 ASP L CA 1
ATOM 7566 C C . ASP D 1 190 ? -49.046 -48.676 -7.409 1.00 20.92 165 ASP L C 1
ATOM 7567 O O . ASP D 1 190 ? -48.857 -47.713 -6.685 1.00 17.70 165 ASP L O 1
ATOM 7572 N N . VAL D 1 191 ? -48.561 -48.752 -8.652 1.00 17.68 166 VAL L N 1
ATOM 7573 C CA . VAL D 1 191 ? -47.857 -47.623 -9.264 1.00 17.53 166 VAL L CA 1
ATOM 7574 C C . VAL D 1 191 ? -48.811 -46.463 -9.372 1.00 16.96 166 VAL L C 1
ATOM 7575 O O . VAL D 1 191 ? -48.464 -45.326 -9.010 1.00 18.40 166 VAL L O 1
ATOM 7579 N N . GLU D 1 192 ? -50.020 -46.720 -9.862 1.00 15.45 167 GLU L N 1
ATOM 7580 C CA . GLU D 1 192 ? -51.044 -45.679 -9.971 1.00 17.82 167 GLU L CA 1
ATOM 7581 C C . GLU D 1 192 ? -51.466 -45.057 -8.629 1.00 20.63 167 GLU L C 1
ATOM 7582 O O . GLU D 1 192 ? -51.668 -43.845 -8.530 1.00 17.07 167 GLU L O 1
ATOM 7588 N N . LEU D 1 193 ? -51.629 -45.899 -7.617 1.00 16.65 168 LEU L N 1
ATOM 7589 C CA . LEU D 1 193 ? -51.893 -45.432 -6.275 1.00 17.06 168 LEU L CA 1
ATOM 7590 C C . LEU D 1 193 ? -50.802 -44.430 -5.847 1.00 15.48 168 LEU L C 1
ATOM 7591 O O . LEU D 1 193 ? -51.119 -43.349 -5.369 1.00 16.50 168 LEU L O 1
ATOM 7596 N N . ALA D 1 194 ? -49.546 -44.813 -5.981 1.00 17.21 169 ALA L N 1
ATOM 7597 C CA . ALA D 1 194 ? -48.449 -43.942 -5.605 1.00 16.00 169 ALA L CA 1
ATOM 7598 C C . ALA D 1 194 ? -48.452 -42.639 -6.390 1.00 18.38 169 ALA L C 1
ATOM 7599 O O . ALA D 1 194 ? -48.250 -41.591 -5.817 1.00 17.83 169 ALA L O 1
ATOM 7601 N N . LYS D 1 195 ? -48.751 -42.679 -7.684 1.00 16.86 170 LYS L N 1
ATOM 7602 C CA . LYS D 1 195 ? -48.755 -41.450 -8.475 1.00 17.02 170 LYS L CA 1
ATOM 7603 C C . LYS D 1 195 ? -49.691 -40.418 -7.878 1.00 20.13 170 LYS L C 1
ATOM 7604 O O . LYS D 1 195 ? -49.434 -39.210 -7.974 1.00 20.66 170 LYS L O 1
ATOM 7610 N N . HIS D 1 196 ? -50.797 -40.874 -7.293 1.00 16.68 171 HIS L N 1
ATOM 7611 C CA . HIS D 1 196 ? -51.803 -39.951 -6.775 1.00 16.22 171 HIS L CA 1
ATOM 7612 C C . HIS D 1 196 ? -51.600 -39.564 -5.286 1.00 14.73 171 HIS L C 1
ATOM 7613 O O . HIS D 1 196 ? -52.433 -38.857 -4.709 1.00 17.34 171 HIS L O 1
ATOM 7620 N N . LEU D 1 197 ? -50.560 -40.098 -4.661 1.00 15.67 172 LEU L N 1
ATOM 7621 C CA . LEU D 1 197 ? -50.329 -39.862 -3.220 1.00 15.69 172 LEU L CA 1
ATOM 7622 C C . LEU D 1 197 ? -48.918 -39.342 -2.866 1.00 17.09 172 LEU L C 1
ATOM 7623 O O . LEU D 1 197 ? -48.729 -38.723 -1.805 1.00 19.50 172 LEU L O 1
ATOM 7628 N N . VAL D 1 198 ? -47.932 -39.553 -3.725 1.00 15.41 173 VAL L N 1
ATOM 7629 C CA . VAL D 1 198 ? -46.598 -39.109 -3.363 1.00 17.35 173 VAL L CA 1
ATOM 7630 C C . VAL D 1 198 ? -46.536 -37.580 -3.354 1.00 17.56 173 VAL L C 1
ATOM 7631 O O . VAL D 1 198 ? -47.240 -36.901 -4.092 1.00 14.97 173 VAL L O 1
ATOM 7635 N N . ARG D 1 199 ? -45.717 -37.055 -2.446 1.00 17.90 174 ARG L N 1
ATOM 7636 C CA . ARG D 1 199 ? -45.633 -35.611 -2.204 1.00 18.64 174 ARG L CA 1
ATOM 7637 C C . ARG D 1 199 ? -44.171 -35.232 -2.243 1.00 16.64 174 ARG L C 1
ATOM 7638 O O . ARG D 1 199 ? -43.306 -36.075 -2.166 1.00 14.61 174 ARG L O 1
ATOM 7646 N N . LYS D 1 200 ? -43.893 -33.941 -2.328 1.00 16.28 175 LYS L N 1
ATOM 7647 C CA . LYS D 1 200 ? -42.507 -33.471 -2.234 1.00 16.07 175 LYS L CA 1
ATOM 7648 C C . LYS D 1 200 ? -41.857 -33.915 -0.923 1.00 16.51 175 LYS L C 1
ATOM 7649 O O . LYS D 1 200 ? -42.508 -33.895 0.128 1.00 16.56 175 LYS L O 1
ATOM 7655 N N . GLY D 1 201 ? -40.594 -34.338 -0.998 1.00 13.78 176 GLY L N 1
ATOM 7656 C CA . GLY D 1 201 ? -39.865 -34.775 0.158 1.00 16.17 176 GLY L CA 1
ATOM 7657 C C . GLY D 1 201 ? -38.412 -34.386 0.041 1.00 16.54 176 GLY L C 1
ATOM 7658 O O . GLY D 1 201 ? -37.961 -33.891 -1.011 1.00 14.90 176 GLY L O 1
ATOM 7659 N N . SER D 1 202 ? -37.718 -34.448 1.168 1.00 15.72 177 SER L N 1
ATOM 7660 C CA . SER D 1 202 ? -36.287 -34.182 1.197 1.00 15.48 177 SER L CA 1
ATOM 7661 C C . SER D 1 202 ? -35.542 -35.155 2.107 1.00 16.83 177 SER L C 1
ATOM 7662 O O . SER D 1 202 ? -36.054 -35.567 3.130 1.00 19.58 177 SER L O 1
ATOM 7665 N N . PHE D 1 203 ? -34.280 -35.404 1.800 1.00 17.80 178 PHE L N 1
ATOM 7666 C CA . PHE D 1 203 ? -33.404 -36.064 2.725 1.00 17.80 178 PHE L CA 1
ATOM 7667 C C . PHE D 1 203 ? -32.691 -35.147 3.700 1.00 18.56 178 PHE L C 1
ATOM 7668 O O . PHE D 1 203 ? -31.819 -35.620 4.442 1.00 16.77 178 PHE L O 1
ATOM 7676 N N . PHE D 1 204 ? -32.972 -33.849 3.642 1.00 17.36 179 PHE L N 1
ATOM 7677 C CA . PHE D 1 204 ? -32.331 -32.889 4.578 1.00 16.91 179 PHE L CA 1
ATOM 7678 C C . PHE D 1 204 ? -30.845 -33.144 4.787 1.00 21.46 179 PHE L C 1
ATOM 7679 O O . PHE D 1 204 ? -30.347 -33.243 5.925 1.00 19.94 179 PHE L O 1
ATOM 7687 N N . GLU D 1 205 ? -30.111 -33.252 3.690 1.00 20.79 180 GLU L N 1
ATOM 7688 C CA . GLU D 1 205 ? -28.740 -33.757 3.781 1.00 25.90 180 GLU L CA 1
ATOM 7689 C C . GLU D 1 205 ? -27.827 -32.870 4.678 1.00 24.12 180 GLU L C 1
ATOM 7690 O O . GLU D 1 205 ? -26.936 -33.381 5.362 1.00 22.71 180 GLU L O 1
ATOM 7696 N N . GLN D 1 206 ? -27.995 -31.552 4.612 1.00 24.31 181 GLN L N 1
ATOM 7697 C CA . GLN D 1 206 ? -27.166 -30.666 5.437 1.00 26.58 181 GLN L CA 1
ATOM 7698 C C . GLN D 1 206 ? -27.409 -30.921 6.927 1.00 26.75 181 GLN L C 1
ATOM 7699 O O . GLN D 1 206 ? -26.457 -30.966 7.711 1.00 25.69 181 GLN L O 1
ATOM 7705 N N . ASP D 1 207 ? -28.668 -31.107 7.316 1.00 22.87 182 ASP L N 1
ATOM 7706 C CA . ASP D 1 207 ? -28.980 -31.440 8.708 1.00 21.55 182 ASP L CA 1
ATOM 7707 C C . ASP D 1 207 ? -28.415 -32.800 9.070 1.00 24.30 182 ASP L C 1
ATOM 7708 O O . ASP D 1 207 ? -27.654 -32.963 10.041 1.00 24.00 182 ASP L O 1
ATOM 7713 N N . LEU D 1 208 ? -28.675 -33.757 8.197 1.00 22.45 183 LEU L N 1
ATOM 7714 C CA . LEU D 1 208 ? -28.265 -35.120 8.434 1.00 23.95 183 LEU L CA 1
ATOM 7715 C C . LEU D 1 208 ? -26.761 -35.201 8.660 1.00 24.83 183 LEU L C 1
ATOM 7716 O O . LEU D 1 208 ? -26.296 -35.922 9.515 1.00 25.18 183 LEU L O 1
ATOM 7721 N N . ASP D 1 209 ? -26.005 -34.537 7.811 1.00 21.89 184 ASP L N 1
ATOM 7722 C CA . ASP D 1 209 ? -24.576 -34.607 7.873 1.00 24.38 184 ASP L CA 1
ATOM 7723 C C . ASP D 1 209 ? -23.976 -33.888 9.092 1.00 26.03 184 ASP L C 1
ATOM 7724 O O . ASP D 1 209 ? -22.844 -34.153 9.451 1.00 26.85 184 ASP L O 1
ATOM 7729 N N . THR D 1 210 ? -24.742 -33.063 9.785 1.00 22.85 185 THR L N 1
ATOM 7730 C CA . THR D 1 210 ? -24.205 -32.439 10.996 1.00 26.41 185 THR L CA 1
ATOM 7731 C C . THR D 1 210 ? -24.768 -32.984 12.294 1.00 25.47 185 THR L C 1
ATOM 7732 O O . THR D 1 210 ? -24.473 -32.483 13.363 1.00 25.25 185 THR L O 1
ATOM 7736 N N . LEU D 1 211 ? -25.599 -34.006 12.218 1.00 23.94 186 LEU L N 1
ATOM 7737 C CA . LEU D 1 211 ? -26.074 -34.654 13.419 1.00 24.30 186 LEU L CA 1
ATOM 7738 C C . LEU D 1 211 ? -24.909 -35.393 14.039 1.00 21.67 186 LEU L C 1
ATOM 7739 O O . LEU D 1 211 ? -24.037 -35.877 13.361 1.00 19.81 186 LEU L O 1
ATOM 7744 N N . PRO D 1 212 ? -24.886 -35.482 15.351 1.00 20.13 187 PRO L N 1
ATOM 7745 C CA . PRO D 1 212 ? -23.843 -36.310 15.965 1.00 24.41 187 PRO L CA 1
ATOM 7746 C C . PRO D 1 212 ? -23.898 -37.767 15.478 1.00 23.79 187 PRO L C 1
ATOM 7747 O O . PRO D 1 212 ? -24.974 -38.288 15.221 1.00 22.43 187 PRO L O 1
ATOM 7751 N N . ASN D 1 213 ? -22.761 -38.432 15.443 1.00 24.94 188 ASN L N 1
ATOM 7752 C CA . ASN D 1 213 ? -22.724 -39.848 15.115 1.00 23.67 188 ASN L CA 1
ATOM 7753 C C . ASN D 1 213 ? -23.620 -40.641 16.054 1.00 24.04 188 ASN L C 1
ATOM 7754 O O . ASN D 1 213 ? -23.703 -40.369 17.249 1.00 19.19 188 ASN L O 1
ATOM 7759 N N . PHE D 1 214 ? -24.223 -41.684 15.520 1.00 20.26 189 PHE L N 1
ATOM 7760 C CA . PHE D 1 214 ? -24.898 -42.669 16.332 1.00 21.09 189 PHE L CA 1
ATOM 7761 C C . PHE D 1 214 ? -23.889 -43.329 17.250 1.00 20.63 189 PHE L C 1
ATOM 7762 O O . PHE D 1 214 ? -22.684 -43.274 16.973 1.00 21.97 189 PHE L O 1
ATOM 7770 N N . THR D 1 215 ? -24.371 -43.952 18.327 1.00 17.89 190 THR L N 1
ATOM 7771 C CA . THR D 1 215 ? -23.475 -44.537 19.325 1.00 22.57 190 THR L CA 1
ATOM 7772 C C . THR D 1 215 ? -23.688 -46.036 19.513 1.00 23.73 190 THR L C 1
ATOM 7773 O O . THR D 1 215 ? -24.807 -46.541 19.405 1.00 22.70 190 THR L O 1
ATOM 7777 N N . SER D 1 216 ? -22.640 -46.689 20.005 1.00 25.89 191 SER L N 1
ATOM 7778 C CA . SER D 1 216 ? -22.731 -48.066 20.485 1.00 28.59 191 SER L CA 1
ATOM 7779 C C . SER D 1 216 ? -23.854 -48.292 21.440 1.00 28.80 191 SER L C 1
ATOM 7780 O O . SER D 1 216 ? -24.549 -49.301 21.350 1.00 32.39 191 SER L O 1
ATOM 7783 N N . GLU D 1 217 ? -23.982 -47.422 22.428 1.00 27.10 192 GLU L N 1
ATOM 7784 C CA . GLU D 1 217 ? -24.964 -47.656 23.484 1.00 32.39 192 GLU L CA 1
ATOM 7785 C C . GLU D 1 217 ? -26.389 -47.298 23.071 1.00 26.67 192 GLU L C 1
ATOM 7786 O O . GLU D 1 217 ? -27.346 -47.707 23.722 1.00 25.53 192 GLU L O 1
ATOM 7792 N N . GLY D 1 218 ? -26.541 -46.490 22.026 1.00 21.94 193 GLY L N 1
ATOM 7793 C CA . GLY D 1 218 ? -27.866 -46.104 21.570 1.00 21.15 193 GLY L CA 1
ATOM 7794 C C . GLY D 1 218 ? -28.292 -46.994 20.426 1.00 23.77 193 GLY L C 1
ATOM 7795 O O . GLY D 1 218 ? -28.575 -48.177 20.620 1.00 21.22 193 GLY L O 1
ATOM 7796 N N . TYR D 1 219 ? -28.239 -46.437 19.220 1.00 19.32 194 TYR L N 1
ATOM 7797 C CA . TYR D 1 219 ? -28.604 -47.164 17.989 1.00 20.01 194 TYR L CA 1
ATOM 7798 C C . TYR D 1 219 ? -27.876 -48.502 17.874 1.00 19.23 194 TYR L C 1
ATOM 7799 O O . TYR D 1 219 ? -28.479 -49.533 17.554 1.00 21.32 194 TYR L O 1
ATOM 7808 N N . GLY D 1 220 ? -26.591 -48.479 18.188 1.00 23.31 195 GLY L N 1
ATOM 7809 C CA . GLY D 1 220 ? -25.748 -49.652 18.109 1.00 24.69 195 GLY L CA 1
ATOM 7810 C C . GLY D 1 220 ? -26.013 -50.743 19.126 1.00 24.17 195 GLY L C 1
ATOM 7811 O O . GLY D 1 220 ? -25.432 -51.810 19.022 1.00 23.89 195 GLY L O 1
ATOM 7812 N N . SER D 1 221 ? -27.000 -50.569 19.989 1.00 24.74 196 SER L N 1
ATOM 7813 C CA . SER D 1 221 ? -27.287 -51.588 20.998 1.00 22.54 196 SER L CA 1
ATOM 7814 C C . SER D 1 221 ? -28.473 -52.464 20.637 1.00 25.80 196 SER L C 1
ATOM 7815 O O . SER D 1 221 ? -28.820 -53.339 21.401 1.00 25.81 196 SER L O 1
ATOM 7818 N N . ILE D 1 222 ? -29.198 -52.122 19.574 1.00 22.24 197 ILE L N 1
ATOM 7819 C CA . ILE D 1 222 ? -30.505 -52.723 19.298 1.00 20.89 197 ILE L CA 1
ATOM 7820 C C . ILE D 1 222 ? -30.314 -53.800 18.222 1.00 22.25 197 ILE L C 1
ATOM 7821 O O . ILE D 1 222 ? -29.472 -53.657 17.340 1.00 21.08 197 ILE L O 1
ATOM 7826 N N . ARG D 1 223 ? -31.001 -54.920 18.378 1.00 22.70 198 ARG L N 1
ATOM 7827 C CA . ARG D 1 223 ? -30.991 -55.955 17.343 1.00 24.67 198 ARG L CA 1
ATOM 7828 C C . ARG D 1 223 ? -31.382 -55.325 15.988 1.00 18.18 198 ARG L C 1
ATOM 7829 O O . ARG D 1 223 ? -32.407 -54.646 15.903 1.00 20.18 198 ARG L O 1
ATOM 7837 N N . ARG D 1 224 ? -30.583 -55.569 14.950 1.00 20.37 199 ARG L N 1
ATOM 7838 C CA . ARG D 1 224 ? -30.818 -54.992 13.623 1.00 19.93 199 ARG L CA 1
ATOM 7839 C C . ARG D 1 224 ? -30.941 -56.106 12.586 1.00 18.79 199 ARG L C 1
ATOM 7840 O O . ARG D 1 224 ? -30.076 -56.996 12.518 1.00 18.84 199 ARG L O 1
ATOM 7848 N N . VAL D 1 225 ? -32.061 -56.095 11.877 1.00 21.35 200 VAL L N 1
ATOM 7849 C CA . VAL D 1 225 ? -32.315 -57.063 10.817 1.00 18.98 200 VAL L CA 1
ATOM 7850 C C . VAL D 1 225 ? -32.382 -56.326 9.472 1.00 18.47 200 VAL L C 1
ATOM 7851 O O . VAL D 1 225 ? -33.033 -55.280 9.367 1.00 18.56 200 VAL L O 1
ATOM 7855 N N . TYR D 1 226 ? -31.598 -56.785 8.499 1.00 17.75 201 TYR L N 1
ATOM 7856 C CA . TYR D 1 226 ? -31.552 -56.157 7.186 1.00 17.89 201 TYR L CA 1
ATOM 7857 C C . TYR D 1 226 ? -32.295 -57.015 6.154 1.00 18.83 201 TYR L C 1
ATOM 7858 O O . TYR D 1 226 ? -31.896 -58.147 5.888 1.00 21.86 201 TYR L O 1
ATOM 7867 N N . VAL D 1 227 ? -33.382 -56.470 5.617 1.00 18.36 202 VAL L N 1
ATOM 7868 C CA . VAL D 1 227 ? -34.216 -57.146 4.640 1.00 18.02 202 VAL L CA 1
ATOM 7869 C C . VAL D 1 227 ? -34.096 -56.421 3.311 1.00 19.61 202 VAL L C 1
ATOM 7870 O O . VAL D 1 227 ? -34.296 -55.207 3.242 1.00 20.01 202 VAL L O 1
ATOM 7874 N N . TYR D 1 228 ? -33.788 -57.155 2.249 1.00 16.58 203 TYR L N 1
ATOM 7875 C CA . TYR D 1 228 ? -33.760 -56.565 0.902 1.00 20.43 203 TYR L CA 1
ATOM 7876 C C . TYR D 1 228 ? -34.462 -57.405 -0.181 1.00 20.97 203 TYR L C 1
ATOM 7877 O O . TYR D 1 228 ? -34.732 -58.606 0.005 1.00 22.35 203 TYR L O 1
ATOM 7886 N N . GLY D 1 229 ? -34.908 -56.708 -1.215 1.00 19.32 204 GLY L N 1
ATOM 7887 C CA . GLY D 1 229 ? -35.591 -57.321 -2.367 1.00 19.20 204 GLY L CA 1
ATOM 7888 C C . GLY D 1 229 ? -34.553 -57.774 -3.401 1.00 20.93 204 GLY L C 1
ATOM 7889 O O . GLY D 1 229 ? -33.641 -57.033 -3.755 1.00 22.66 204 GLY L O 1
ATOM 7890 N N . GLU D 1 230 ? -34.716 -59.001 -3.888 1.00 20.09 205 GLU L N 1
ATOM 7891 C CA . GLU D 1 230 ? -33.869 -59.543 -4.926 1.00 22.19 205 GLU L CA 1
ATOM 7892 C C . GLU D 1 230 ? -33.719 -58.649 -6.158 1.00 18.76 205 GLU L C 1
ATOM 7893 O O . GLU D 1 230 ? -32.614 -58.528 -6.683 1.00 24.04 205 GLU L O 1
ATOM 7899 N N . GLU D 1 231 ? -34.775 -57.956 -6.565 1.00 19.15 206 GLU L N 1
ATOM 7900 C CA . GLU D 1 231 ? -34.733 -57.112 -7.771 1.00 22.98 206 GLU L CA 1
ATOM 7901 C C . GLU D 1 231 ? -35.120 -55.674 -7.522 1.00 20.77 206 GLU L C 1
ATOM 7902 O O . GLU D 1 231 ? -35.863 -55.060 -8.300 1.00 21.18 206 GLU L O 1
ATOM 7908 N N . ASP D 1 232 ? -34.543 -55.125 -6.465 1.00 20.19 207 ASP L N 1
ATOM 7909 C CA . ASP D 1 232 ? -34.585 -53.700 -6.211 1.00 18.40 207 ASP L CA 1
ATOM 7910 C C . ASP D 1 232 ? -33.835 -52.937 -7.316 1.00 18.06 207 ASP L C 1
ATOM 7911 O O . ASP D 1 232 ? -32.655 -53.165 -7.533 1.00 19.57 207 ASP L O 1
ATOM 7916 N N . GLN D 1 233 ? -34.553 -52.085 -8.035 1.00 20.94 208 GLN L N 1
ATOM 7917 C CA . GLN D 1 233 ? -33.967 -51.266 -9.095 1.00 22.98 208 GLN L CA 1
ATOM 7918 C C . GLN D 1 233 ? -33.643 -49.815 -8.695 1.00 24.07 208 GLN L C 1
ATOM 7919 O O . GLN D 1 233 ? -33.473 -48.949 -9.578 1.00 19.95 208 GLN L O 1
ATOM 7925 N N . ILE D 1 234 ? -33.506 -49.535 -7.394 1.00 20.78 209 ILE L N 1
ATOM 7926 C CA . ILE D 1 234 ? -32.979 -48.237 -6.966 1.00 18.44 209 ILE L CA 1
ATOM 7927 C C . ILE D 1 234 ? -31.882 -48.379 -5.912 1.00 20.09 209 ILE L C 1
ATOM 7928 O O . ILE D 1 234 ? -30.806 -47.768 -6.025 1.00 21.47 209 ILE L O 1
ATOM 7933 N N . PHE D 1 235 ? -32.080 -49.290 -4.962 1.00 16.06 210 PHE L N 1
ATOM 7934 C CA . PHE D 1 235 ? -30.994 -49.719 -4.090 1.00 17.99 210 PHE L CA 1
ATOM 7935 C C . PHE D 1 235 ? -30.438 -51.033 -4.644 1.00 20.86 210 PHE L C 1
ATOM 7936 O O . PHE D 1 235 ? -31.014 -52.113 -4.447 1.00 19.92 210 PHE L O 1
ATOM 7944 N N . SER D 1 236 ? -29.317 -50.958 -5.337 1.00 21.73 211 SER L N 1
ATOM 7945 C CA . SER D 1 236 ? -28.815 -52.118 -6.068 1.00 23.71 211 SER L CA 1
ATOM 7946 C C . SER D 1 236 ? -28.318 -53.180 -5.116 1.00 25.69 211 SER L C 1
ATOM 7947 O O . SER D 1 236 ? -27.995 -52.909 -3.955 1.00 23.64 211 SER L O 1
ATOM 7950 N N . ARG D 1 237 ? -28.129 -54.384 -5.638 1.00 24.26 212 ARG L N 1
ATOM 7951 C CA . ARG D 1 237 ? -27.586 -55.434 -4.825 1.00 23.20 212 ARG L CA 1
ATOM 7952 C C . ARG D 1 237 ? -26.240 -55.006 -4.281 1.00 24.66 212 ARG L C 1
ATOM 7953 O O . ARG D 1 237 ? -25.912 -55.306 -3.135 1.00 22.91 212 ARG L O 1
ATOM 7961 N N . ASP D 1 238 ? -25.410 -54.407 -5.123 1.00 21.08 213 ASP L N 1
ATOM 7962 C CA . ASP D 1 238 ? -24.067 -54.065 -4.678 1.00 26.19 213 ASP L CA 1
ATOM 7963 C C . ASP D 1 238 ? -24.121 -53.016 -3.548 1.00 23.50 213 ASP L C 1
ATOM 7964 O O . ASP D 1 238 ? -23.397 -53.134 -2.559 1.00 23.14 213 ASP L O 1
ATOM 7969 N N . PHE D 1 239 ? -25.035 -52.053 -3.650 1.00 25.39 214 PHE L N 1
ATOM 7970 C CA . PHE D 1 239 ? -25.158 -51.022 -2.596 1.00 20.58 214 PHE L CA 1
ATOM 7971 C C . PHE D 1 239 ? -25.681 -51.620 -1.292 1.00 19.96 214 PHE L C 1
ATOM 7972 O O . PHE D 1 239 ? -25.131 -51.375 -0.212 1.00 23.58 214 PHE L O 1
ATOM 7980 N N . GLN D 1 240 ? -26.632 -52.532 -1.405 1.00 21.38 215 GLN L N 1
ATOM 7981 C CA . GLN D 1 240 ? -27.211 -53.178 -0.220 1.00 20.57 215 GLN L CA 1
ATOM 7982 C C . GLN D 1 240 ? -26.264 -54.135 0.477 1.00 24.37 215 GLN L C 1
ATOM 7983 O O . GLN D 1 240 ? -26.101 -54.071 1.700 1.00 19.73 215 GLN L O 1
ATOM 7989 N N . LEU D 1 241 ? -25.487 -54.876 -0.313 1.00 23.91 216 LEU L N 1
ATOM 7990 C CA . LEU D 1 241 ? -24.418 -55.682 0.230 1.00 24.85 216 LEU L CA 1
ATOM 7991 C C . LEU D 1 241 ? -23.333 -54.819 0.860 1.00 22.56 216 LEU L C 1
ATOM 7992 O O . LEU D 1 241 ? -22.761 -55.200 1.885 1.00 25.86 216 LEU L O 1
ATOM 7997 N N . TRP D 1 242 ? -23.068 -53.668 0.262 1.00 21.94 217 TRP L N 1
ATOM 7998 C CA . TRP D 1 242 ? -22.118 -52.726 0.825 1.00 24.57 217 TRP L CA 1
ATOM 7999 C C . TRP D 1 242 ? -22.572 -52.251 2.211 1.00 23.85 217 TRP L C 1
ATOM 8000 O O . TRP D 1 242 ? -21.790 -52.258 3.160 1.00 21.66 217 TRP L O 1
ATOM 8011 N N . GLN D 1 243 ? -23.855 -51.925 2.344 1.00 21.82 218 GLN L N 1
ATOM 8012 C CA . GLN D 1 243 ? -24.414 -51.501 3.637 1.00 22.16 218 GLN L CA 1
ATOM 8013 C C . GLN D 1 243 ? -24.293 -52.590 4.675 1.00 23.45 218 GLN L C 1
ATOM 8014 O O . GLN D 1 243 ? -23.925 -52.324 5.810 1.00 22.29 218 GLN L O 1
ATOM 8020 N N . ILE D 1 244 ? -24.672 -53.819 4.312 1.00 22.27 219 ILE L N 1
ATOM 8021 C CA . ILE D 1 244 ? -24.567 -54.949 5.219 1.00 21.08 219 ILE L CA 1
ATOM 8022 C C . ILE D 1 244 ? -23.126 -55.110 5.712 1.00 22.26 219 ILE L C 1
ATOM 8023 O O . ILE D 1 244 ? -22.879 -55.308 6.902 1.00 24.70 219 ILE L O 1
ATOM 8028 N N . ASN D 1 245 ? -22.182 -55.088 4.782 1.00 24.84 220 ASN L N 1
ATOM 8029 C CA . ASN D 1 245 ? -20.787 -55.287 5.121 1.00 30.94 220 ASN L CA 1
ATOM 8030 C C . ASN D 1 245 ? -20.233 -54.105 5.938 1.00 28.03 220 ASN L C 1
ATOM 8031 O O . ASN D 1 245 ? -19.373 -54.278 6.807 1.00 28.07 220 ASN L O 1
ATOM 8036 N N . ASN D 1 246 ? -20.737 -52.911 5.657 1.00 26.71 221 ASN L N 1
ATOM 8037 C CA . ASN D 1 246 ? -20.274 -51.701 6.326 1.00 30.41 221 ASN L CA 1
ATOM 8038 C C . ASN D 1 246 ? -20.565 -51.727 7.834 1.00 28.15 221 ASN L C 1
ATOM 8039 O O . ASN D 1 246 ? -19.753 -51.276 8.640 1.00 28.98 221 ASN L O 1
ATOM 8044 N N . TYR D 1 247 ? -21.731 -52.249 8.202 1.00 27.62 222 TYR L N 1
ATOM 8045 C CA . TYR D 1 247 ? -22.143 -52.302 9.602 1.00 25.20 222 TYR L CA 1
ATOM 8046 C C . TYR D 1 247 ? -22.991 -53.561 9.859 1.00 25.38 222 TYR L C 1
ATOM 8047 O O . TYR D 1 247 ? -24.223 -53.537 9.818 1.00 23.74 222 TYR L O 1
ATOM 8056 N N . LYS D 1 248 ? -22.308 -54.678 10.089 1.00 24.21 223 LYS L N 1
ATOM 8057 C CA . LYS D 1 248 ? -22.939 -55.974 10.067 1.00 25.03 223 LYS L CA 1
ATOM 8058 C C . LYS D 1 248 ? -24.183 -56.042 10.972 1.00 26.04 223 LYS L C 1
ATOM 8059 O O . LYS D 1 248 ? -24.113 -55.813 12.185 1.00 22.81 223 LYS L O 1
ATOM 8065 N N . PRO D 1 249 ? -25.316 -56.454 10.405 1.00 20.60 224 PRO L N 1
ATOM 8066 C CA . PRO D 1 249 ? -26.520 -56.597 11.221 1.00 21.08 224 PRO L CA 1
ATOM 8067 C C . PRO D 1 249 ? -26.578 -57.969 11.886 1.00 22.77 224 PRO L C 1
ATOM 8068 O O . PRO D 1 249 ? -25.773 -58.829 11.556 1.00 21.63 224 PRO L O 1
ATOM 8072 N N . ASP D 1 250 ? -27.609 -58.221 12.682 1.00 21.87 225 ASP L N 1
ATOM 8073 C CA . ASP D 1 250 ? -27.733 -59.505 13.351 1.00 23.63 225 ASP L CA 1
ATOM 8074 C C . ASP D 1 250 ? -28.260 -60.586 12.422 1.00 26.41 225 ASP L C 1
ATOM 8075 O O . ASP D 1 250 ? -27.963 -61.759 12.607 1.00 25.58 225 ASP L O 1
ATOM 8080 N N . LYS D 1 251 ? -29.131 -60.204 11.498 1.00 23.79 226 LYS L N 1
ATOM 8081 C CA . LYS D 1 251 ? -29.696 -61.156 10.544 1.00 23.96 226 LYS L CA 1
ATOM 8082 C C . LYS D 1 251 ? -29.972 -60.443 9.224 1.00 25.73 226 LYS L C 1
ATOM 8083 O O . LYS D 1 251 ? -30.253 -59.242 9.198 1.00 19.42 226 LYS L O 1
ATOM 8089 N N . VAL D 1 252 ? -29.805 -61.172 8.125 1.00 22.54 227 VAL L N 1
ATOM 8090 C CA . VAL D 1 252 ? -30.103 -60.666 6.792 1.00 21.04 227 VAL L CA 1
ATOM 8091 C C . VAL D 1 252 ? -31.153 -61.562 6.145 1.00 22.40 227 VAL L C 1
ATOM 8092 O O . VAL D 1 252 ? -31.103 -62.804 6.309 1.00 18.93 227 VAL L O 1
ATOM 8096 N N . TYR D 1 253 ? -32.093 -60.957 5.428 1.00 18.24 228 TYR L N 1
ATOM 8097 C CA . TYR D 1 253 ? -33.045 -61.718 4.611 1.00 19.83 228 TYR L CA 1
ATOM 8098 C C . TYR D 1 253 ? -33.075 -61.133 3.192 1.00 21.26 228 TYR L C 1
ATOM 8099 O O . TYR D 1 253 ? -33.134 -59.922 3.019 1.00 20.34 228 TYR L O 1
ATOM 8108 N N . CYS D 1 254 ? -33.085 -62.000 2.187 1.00 18.92 229 CYS L N 1
ATOM 8109 C CA . CYS D 1 254 ? -33.316 -61.574 0.791 1.00 19.77 229 CYS L CA 1
ATOM 8110 C C . CYS D 1 254 ? -34.633 -62.139 0.297 1.00 21.94 229 CYS L C 1
ATOM 8111 O O . CYS D 1 254 ? -34.976 -63.306 0.583 1.00 22.39 229 CYS L O 1
ATOM 8114 N N . VAL D 1 255 ? -35.495 -61.256 -0.170 1.00 20.74 230 VAL L N 1
ATOM 8115 C CA . VAL D 1 255 ? -36.815 -61.664 -0.591 1.00 18.03 230 VAL L CA 1
ATOM 8116 C C . VAL D 1 255 ? -36.814 -61.915 -2.116 1.00 20.09 230 VAL L C 1
ATOM 8117 O O . VAL D 1 255 ? -36.669 -60.978 -2.906 1.00 18.66 230 VAL L O 1
ATOM 8121 N N . PRO D 1 256 ? -37.130 -63.161 -2.529 1.00 22.06 231 PRO L N 1
ATOM 8122 C CA . PRO D 1 256 ? -37.069 -63.405 -3.966 1.00 22.63 231 PRO L CA 1
ATOM 8123 C C . PRO D 1 256 ? -38.109 -62.614 -4.723 1.00 17.83 231 PRO L C 1
ATOM 8124 O O . PRO D 1 256 ? -39.260 -62.552 -4.323 1.00 18.04 231 PRO L O 1
ATOM 8128 N N . SER D 1 257 ? -37.703 -62.162 -5.900 1.00 20.19 232 SER L N 1
ATOM 8129 C CA . SER D 1 257 ? -38.518 -61.396 -6.804 1.00 18.96 232 SER L CA 1
ATOM 8130 C C . SER D 1 257 ? -39.101 -60.111 -6.263 1.00 24.18 232 SER L C 1
ATOM 8131 O O . SER D 1 257 ? -39.925 -59.501 -6.941 1.00 19.50 232 SER L O 1
ATOM 8134 N N . ALA D 1 258 ? -38.637 -59.640 -5.103 1.00 20.17 233 ALA L N 1
ATOM 8135 C CA . ALA D 1 258 ? -39.232 -58.410 -4.579 1.00 21.32 233 ALA L CA 1
ATOM 8136 C C . ALA D 1 258 ? -38.502 -57.193 -5.151 1.00 17.36 233 ALA L C 1
ATOM 8137 O O . ALA D 1 258 ? -37.310 -57.238 -5.391 1.00 17.37 233 ALA L O 1
ATOM 8139 N N . ASP D 1 259 ? -39.255 -56.144 -5.443 1.00 18.62 234 ASP L N 1
ATOM 8140 C CA . ASP D 1 259 ? -38.682 -54.848 -5.821 1.00 17.92 234 ASP L CA 1
ATOM 8141 C C . ASP D 1 259 ? -38.344 -53.978 -4.572 1.00 20.04 234 ASP L C 1
ATOM 8142 O O . ASP D 1 259 ? -38.124 -54.506 -3.498 1.00 17.16 234 ASP L O 1
ATOM 8147 N N . HIS D 1 260 ? -38.224 -52.669 -4.752 1.00 16.18 235 HIS L N 1
ATOM 8148 C CA . HIS D 1 260 ? -37.893 -51.769 -3.628 1.00 16.02 235 HIS L CA 1
ATOM 8149 C C . HIS D 1 260 ? -39.013 -51.750 -2.582 1.00 16.28 235 HIS L C 1
ATOM 8150 O O . HIS D 1 260 ? -38.761 -51.467 -1.404 1.00 18.98 235 HIS L O 1
ATOM 8157 N N . LYS D 1 261 ? -40.250 -51.922 -3.035 1.00 14.53 236 LYS L N 1
ATOM 8158 C CA . LYS D 1 261 ? -41.398 -51.886 -2.184 1.00 15.89 236 LYS L CA 1
ATOM 8159 C C . LYS D 1 261 ? -41.846 -53.330 -1.882 1.00 14.94 236 LYS L C 1
ATOM 8160 O O . LYS D 1 261 ? -42.937 -53.740 -2.284 1.00 17.24 236 LYS L O 1
ATOM 8166 N N . ILE D 1 262 ? -41.106 -53.985 -1.001 1.00 18.12 237 ILE L N 1
ATOM 8167 C CA . ILE D 1 262 ? -41.424 -55.367 -0.594 1.00 17.06 237 ILE L CA 1
ATOM 8168 C C . ILE D 1 262 ? -42.819 -55.440 0.004 1.00 17.20 237 ILE L C 1
ATOM 8169 O O . ILE D 1 262 ? -43.575 -56.386 -0.270 1.00 16.18 237 ILE L O 1
ATOM 8174 N N . GLN D 1 263 ? -43.173 -54.448 0.814 1.00 15.21 238 GLN L N 1
ATOM 8175 C CA . GLN D 1 263 ? -44.522 -54.371 1.400 1.00 15.34 238 GLN L CA 1
ATOM 8176 C C . GLN D 1 263 ? -45.678 -54.247 0.410 1.00 14.17 238 GLN L C 1
ATOM 8177 O O . GLN D 1 263 ? -46.854 -54.427 0.769 1.00 15.07 238 GLN L O 1
ATOM 8183 N N . ILE D 1 264 ? -45.339 -53.969 -0.845 1.00 17.29 239 ILE L N 1
ATOM 8184 C CA . ILE D 1 264 ? -46.319 -53.902 -1.940 1.00 14.73 239 ILE L CA 1
ATOM 8185 C C . ILE D 1 264 ? -46.232 -55.129 -2.880 1.00 15.73 239 ILE L C 1
ATOM 8186 O O . ILE D 1 264 ? -47.257 -55.718 -3.243 1.00 18.24 239 ILE L O 1
ATOM 8191 N N . SER D 1 265 ? -45.022 -55.492 -3.250 1.00 17.02 240 SER L N 1
ATOM 8192 C CA . SER D 1 265 ? -44.775 -56.512 -4.249 1.00 20.47 240 SER L CA 1
ATOM 8193 C C . SER D 1 265 ? -44.718 -57.944 -3.715 1.00 20.17 240 SER L C 1
ATOM 8194 O O . SER D 1 265 ? -45.036 -58.862 -4.474 1.00 19.38 240 SER L O 1
ATOM 8197 N N . LYS D 1 266 ? -44.235 -58.136 -2.470 1.00 17.67 241 LYS L N 1
ATOM 8198 C CA . LYS D 1 266 ? -44.157 -59.465 -1.809 1.00 15.57 241 LYS L CA 1
ATOM 8199 C C . LYS D 1 266 ? -44.581 -59.385 -0.315 1.00 13.60 241 LYS L C 1
ATOM 8200 O O . LYS D 1 266 ? -43.810 -59.686 0.598 1.00 15.88 241 LYS L O 1
ATOM 8206 N N . VAL D 1 267 ? -45.783 -58.923 -0.076 1.00 16.16 242 VAL L N 1
ATOM 8207 C CA . VAL D 1 267 ? -46.158 -58.563 1.269 1.00 18.13 242 VAL L CA 1
ATOM 8208 C C . VAL D 1 267 ? -46.287 -59.825 2.131 1.00 18.83 242 VAL L C 1
ATOM 8209 O O . VAL D 1 267 ? -46.076 -59.775 3.340 1.00 17.47 242 VAL L O 1
ATOM 8213 N N . ASN D 1 268 ? -46.749 -60.927 1.540 1.00 19.36 243 ASN L N 1
ATOM 8214 C CA . ASN D 1 268 ? -46.900 -62.171 2.320 1.00 18.67 243 ASN L CA 1
ATOM 8215 C C . ASN D 1 268 ? -45.568 -62.601 2.862 1.00 18.90 243 ASN L C 1
ATOM 8216 O O . ASN D 1 268 ? -45.463 -63.021 4.016 1.00 20.69 243 ASN L O 1
ATOM 8221 N N . GLU D 1 269 ? -44.544 -62.529 2.019 1.00 15.54 244 GLU L N 1
ATOM 8222 C CA . GLU D 1 269 ? -43.216 -62.901 2.415 1.00 18.20 244 GLU L CA 1
ATOM 8223 C C . GLU D 1 269 ? -42.681 -61.960 3.507 1.00 20.09 244 GLU L C 1
ATOM 8224 O O . GLU D 1 269 ? -41.908 -62.363 4.409 1.00 18.50 244 GLU L O 1
ATOM 8230 N N . LEU D 1 270 ? -42.951 -60.674 3.326 1.00 18.49 245 LEU L N 1
ATOM 8231 C CA . LEU D 1 270 ? -42.454 -59.694 4.274 1.00 17.60 245 LEU L CA 1
ATOM 8232 C C . LEU D 1 270 ? -43.094 -59.966 5.630 1.00 15.12 245 LEU L C 1
ATOM 8233 O O . LEU D 1 270 ? -42.432 -59.902 6.657 1.00 17.62 245 LEU L O 1
ATOM 8238 N N . ALA D 1 271 ? -44.377 -60.244 5.641 1.00 16.61 246 ALA L N 1
ATOM 8239 C CA . ALA D 1 271 ? -45.059 -60.512 6.883 1.00 17.66 246 ALA L CA 1
ATOM 8240 C C . ALA D 1 271 ? -44.481 -61.712 7.612 1.00 20.14 246 ALA L C 1
ATOM 8241 O O . ALA D 1 271 ? -44.330 -61.668 8.832 1.00 15.06 246 ALA L O 1
ATOM 8243 N N . GLN D 1 272 ? -44.173 -62.778 6.878 1.00 18.52 247 GLN L N 1
ATOM 8244 C CA . GLN D 1 272 ? -43.460 -63.931 7.438 1.00 20.81 247 GLN L CA 1
ATOM 8245 C C . GLN D 1 272 ? -42.144 -63.571 8.128 1.00 20.64 247 GLN L C 1
ATOM 8246 O O . GLN D 1 272 ? -41.869 -64.030 9.243 1.00 19.09 247 GLN L O 1
ATOM 8252 N N . ILE D 1 273 ? -41.310 -62.797 7.443 1.00 18.42 248 ILE L N 1
ATOM 8253 C CA . ILE D 1 273 ? -40.054 -62.347 7.998 1.00 17.92 248 ILE L CA 1
ATOM 8254 C C . ILE D 1 273 ? -40.294 -61.581 9.294 1.00 16.88 248 ILE L C 1
ATOM 8255 O O . ILE D 1 273 ? -39.681 -61.902 10.292 1.00 19.50 248 ILE L O 1
ATOM 8260 N N . LEU D 1 274 ? -41.226 -60.631 9.293 1.00 16.68 249 LEU L N 1
ATOM 8261 C CA . LEU D 1 274 ? -41.433 -59.798 10.476 1.00 18.29 249 LEU L CA 1
ATOM 8262 C C . LEU D 1 274 ? -41.914 -60.649 11.664 1.00 20.11 249 LEU L C 1
ATOM 8263 O O . LEU D 1 274 ? -41.554 -60.404 12.820 1.00 17.62 249 LEU L O 1
ATOM 8268 N N . GLN D 1 275 ? -42.732 -61.659 11.389 1.00 19.95 250 GLN L N 1
ATOM 8269 C CA . GLN D 1 275 ? -43.179 -62.549 12.447 1.00 20.56 250 GLN L CA 1
ATOM 8270 C C . GLN D 1 275 ? -42.060 -63.372 13.017 1.00 22.85 250 GLN L C 1
ATOM 8271 O O . GLN D 1 275 ? -41.991 -63.594 14.222 1.00 25.67 250 GLN L O 1
ATOM 8277 N N . GLU D 1 276 ? -41.161 -63.793 12.159 1.00 22.81 251 GLU L N 1
ATOM 8278 C CA . GLU D 1 276 ? -39.986 -64.501 12.588 1.00 26.29 251 GLU L CA 1
ATOM 8279 C C . GLU D 1 276 ? -39.066 -63.604 13.427 1.00 28.58 251 GLU L C 1
ATOM 8280 O O . GLU D 1 276 ? -38.502 -64.048 14.441 1.00 22.11 251 GLU L O 1
ATOM 8286 N N . VAL D 1 277 ? -38.971 -62.329 13.062 1.00 22.76 252 VAL L N 1
ATOM 8287 C CA . VAL D 1 277 ? -38.236 -61.375 13.904 1.00 25.28 252 VAL L CA 1
ATOM 8288 C C . VAL D 1 277 ? -38.898 -61.196 15.252 1.00 20.51 252 VAL L C 1
ATOM 8289 O O . VAL D 1 277 ? -38.206 -61.202 16.250 1.00 25.49 252 VAL L O 1
ATOM 8293 N N . ALA D 1 278 ? -40.218 -61.102 15.305 1.00 19.17 253 ALA L N 1
ATOM 8294 C CA . ALA D 1 278 ? -40.902 -60.952 16.573 1.00 22.09 253 ALA L CA 1
ATOM 8295 C C . ALA D 1 278 ? -40.637 -62.126 17.511 1.00 28.15 253 ALA L C 1
ATOM 8296 O O . ALA D 1 278 ? -40.481 -61.937 18.716 1.00 24.28 253 ALA L O 1
ATOM 8298 N N . ASN D 1 279 ? -40.472 -63.304 16.927 1.00 26.09 254 ASN L N 1
ATOM 8299 C CA . ASN D 1 279 ? -40.309 -64.534 17.672 1.00 36.48 254 ASN L CA 1
ATOM 8300 C C . ASN D 1 279 ? -38.884 -64.928 18.108 1.00 44.34 254 ASN L C 1
ATOM 8301 O O . ASN D 1 279 ? -38.739 -65.805 18.949 1.00 48.80 254 ASN L O 1
ATOM 8306 N N . SER D 1 280 ? -37.823 -64.360 17.537 1.00 48.37 255 SER L N 1
ATOM 8307 C CA . SER D 1 280 ? -36.475 -64.816 17.932 1.00 55.66 255 SER L CA 1
ATOM 8308 C C . SER D 1 280 ? -35.970 -64.150 19.217 1.00 63.58 255 SER L C 1
ATOM 8309 O O . SER D 1 280 ? -36.520 -63.147 19.678 1.00 61.32 255 SER L O 1
ATOM 8312 N N . GLY E 1 24 ? -53.967 -73.524 -47.396 1.00 58.29 -1 GLY M N 1
ATOM 8313 C CA . GLY E 1 24 ? -53.633 -73.295 -45.951 1.00 52.21 -1 GLY M CA 1
ATOM 8314 C C . GLY E 1 24 ? -53.291 -71.846 -45.637 1.00 50.96 -1 GLY M C 1
ATOM 8315 O O . GLY E 1 24 ? -52.898 -71.086 -46.521 1.00 54.15 -1 GLY M O 1
ATOM 8316 N N . PHE E 1 25 ? -53.515 -71.449 -44.385 1.00 47.88 0 PHE M N 1
ATOM 8317 C CA . PHE E 1 25 ? -53.143 -70.125 -43.903 1.00 46.57 0 PHE M CA 1
ATOM 8318 C C . PHE E 1 25 ? -52.450 -70.260 -42.563 1.00 46.16 0 PHE M C 1
ATOM 8319 O O . PHE E 1 25 ? -53.027 -70.796 -41.613 1.00 47.16 0 PHE M O 1
ATOM 8327 N N . MET E 1 26 ? -51.228 -69.741 -42.474 1.00 47.92 1 MET M N 1
ATOM 8328 C CA . MET E 1 26 ? -50.468 -69.784 -41.224 1.00 44.13 1 MET M CA 1
ATOM 8329 C C . MET E 1 26 ? -50.287 -71.215 -40.725 1.00 41.89 1 MET M C 1
ATOM 8330 O O . MET E 1 26 ? -50.263 -71.462 -39.513 1.00 38.47 1 MET M O 1
ATOM 8335 N N . VAL E 1 27 ? -50.149 -72.159 -41.650 1.00 39.03 2 VAL M N 1
ATOM 8336 C CA . VAL E 1 27 ? -49.710 -73.502 -41.277 1.00 50.21 2 VAL M CA 1
ATOM 8337 C C . VAL E 1 27 ? -48.299 -73.420 -40.690 1.00 46.20 2 VAL M C 1
ATOM 8338 O O . VAL E 1 27 ? -47.472 -72.681 -41.188 1.00 41.66 2 VAL M O 1
ATOM 8342 N N . SER E 1 28 ? -48.066 -74.161 -39.613 1.00 44.12 3 SER M N 1
ATOM 8343 C CA . SER E 1 28 ? -46.797 -74.193 -38.910 1.00 46.37 3 SER M CA 1
ATOM 8344 C C . SER E 1 28 ? -46.044 -75.444 -39.358 1.00 50.06 3 SER M C 1
ATOM 8345 O O . SER E 1 28 ? -46.618 -76.524 -39.352 1.00 51.16 3 SER M O 1
ATOM 8348 N N . ALA E 1 29 ? -44.776 -75.313 -39.756 1.00 42.27 4 ALA M N 1
ATOM 8349 C CA . ALA E 1 29 ? -43.952 -76.485 -40.142 1.00 41.26 4 ALA M CA 1
ATOM 8350 C C . ALA E 1 29 ? -42.579 -76.548 -39.435 1.00 38.48 4 ALA M C 1
ATOM 8351 O O . ALA E 1 29 ? -42.158 -75.601 -38.762 1.00 36.55 4 ALA M O 1
ATOM 8353 N N . HIS E 1 30 ? -41.901 -77.683 -39.560 1.00 38.87 5 HIS M N 1
ATOM 8354 C CA . HIS E 1 30 ? -40.519 -77.789 -39.074 1.00 37.84 5 HIS M CA 1
ATOM 8355 C C . HIS E 1 30 ? -39.553 -77.804 -40.255 1.00 38.73 5 HIS M C 1
ATOM 8356 O O . HIS E 1 30 ? -39.603 -78.697 -41.114 1.00 38.91 5 HIS M O 1
ATOM 8363 N N . PHE E 1 31 ? -38.746 -76.742 -40.350 1.00 37.50 6 PHE M N 1
ATOM 8364 C CA . PHE E 1 31 ? -37.737 -76.631 -41.402 1.00 33.77 6 PHE M CA 1
ATOM 8365 C C . PHE E 1 31 ? -36.365 -77.042 -40.865 1.00 26.73 6 PHE M C 1
ATOM 8366 O O . PHE E 1 31 ? -35.968 -76.627 -39.773 1.00 29.02 6 PHE M O 1
ATOM 8374 N N . ILE E 1 32 ? -35.628 -77.812 -41.648 1.00 32.24 7 ILE M N 1
ATOM 8375 C CA . ILE E 1 32 ? -34.213 -78.032 -41.364 1.00 34.35 7 ILE M CA 1
ATOM 8376 C C . ILE E 1 32 ? -33.409 -77.467 -42.521 1.00 32.10 7 ILE M C 1
ATOM 8377 O O . ILE E 1 32 ? -33.663 -77.788 -43.693 1.00 31.05 7 ILE M O 1
ATOM 8382 N N . LEU E 1 33 ? -32.480 -76.579 -42.174 1.00 30.93 8 LEU M N 1
ATOM 8383 C CA . LEU E 1 33 ? -31.755 -75.769 -43.141 1.00 26.99 8 LEU M CA 1
ATOM 8384 C C . LEU E 1 33 ? -30.283 -76.228 -43.194 1.00 27.52 8 LEU M C 1
ATOM 8385 O O . LEU E 1 33 ? -29.601 -76.278 -42.155 1.00 25.99 8 LEU M O 1
ATOM 8390 N N . ILE E 1 34 ? -29.807 -76.521 -44.401 1.00 28.80 9 ILE M N 1
ATOM 8391 C CA . ILE E 1 34 ? -28.538 -77.186 -44.612 1.00 28.85 9 ILE M CA 1
ATOM 8392 C C . ILE E 1 34 ? -27.659 -76.378 -45.578 1.00 29.01 9 ILE M C 1
ATOM 8393 O O . ILE E 1 34 ? -28.023 -76.096 -46.730 1.00 27.11 9 ILE M O 1
ATOM 8398 N N . HIS E 1 35 ? -26.517 -75.969 -45.047 1.00 28.31 10 HIS M N 1
ATOM 8399 C CA . HIS E 1 35 ? -25.536 -75.159 -45.762 1.00 29.27 10 HIS M CA 1
ATOM 8400 C C . HIS E 1 35 ? -24.754 -75.983 -46.780 1.00 31.34 10 HIS M C 1
ATOM 8401 O O . HIS E 1 35 ? -24.686 -77.212 -46.693 1.00 33.18 10 HIS M O 1
ATOM 8408 N N . THR E 1 36 ? -24.098 -75.283 -47.688 1.00 30.45 11 THR M N 1
ATOM 8409 C CA . THR E 1 36 ? -23.207 -75.898 -48.665 1.00 32.08 11 THR M CA 1
ATOM 8410 C C . THR E 1 36 ? -21.807 -76.119 -48.126 1.00 29.47 11 THR M C 1
ATOM 8411 O O . THR E 1 36 ? -21.501 -75.714 -47.018 1.00 30.30 11 THR M O 1
ATOM 8415 N N . ILE E 1 37 ? -20.922 -76.710 -48.921 1.00 29.01 12 ILE M N 1
ATOM 8416 C CA . ILE E 1 37 ? -19.552 -76.915 -48.456 1.00 29.10 12 ILE M CA 1
ATOM 8417 C C . ILE E 1 37 ? -18.826 -75.577 -48.174 1.00 29.63 12 ILE M C 1
ATOM 8418 O O . ILE E 1 37 ? -19.053 -74.573 -48.850 1.00 26.33 12 ILE M O 1
ATOM 8423 N N . CYS E 1 38 ? -17.967 -75.578 -47.160 1.00 25.18 13 CYS M N 1
ATOM 8424 C CA . CYS E 1 38 ? -17.179 -74.391 -46.814 1.00 30.73 13 CYS M CA 1
ATOM 8425 C C . CYS E 1 38 ? -17.963 -73.457 -45.892 1.00 28.92 13 CYS M C 1
ATOM 8426 O O . CYS E 1 38 ? -17.393 -72.539 -45.304 1.00 26.22 13 CYS M O 1
ATOM 8429 N N . HIS E 1 39 ? -19.274 -73.664 -45.805 1.00 30.16 14 HIS M N 1
ATOM 8430 C CA . HIS E 1 39 ? -20.127 -72.789 -45.008 1.00 25.42 14 HIS M CA 1
ATOM 8431 C C . HIS E 1 39 ? -20.627 -73.516 -43.786 1.00 25.38 14 HIS M C 1
ATOM 8432 O O . HIS E 1 39 ? -20.047 -74.521 -43.377 1.00 28.90 14 HIS M O 1
ATOM 8439 N N . GLY E 1 40 ? -21.619 -72.940 -43.111 1.00 22.51 15 GLY M N 1
ATOM 8440 C CA . GLY E 1 40 ? -22.118 -73.511 -41.858 1.00 22.63 15 GLY M CA 1
ATOM 8441 C C . GLY E 1 40 ? -23.520 -73.007 -41.548 1.00 21.05 15 GLY M C 1
ATOM 8442 O O . GLY E 1 40 ? -24.066 -72.185 -42.289 1.00 22.24 15 GLY M O 1
ATOM 8443 N N . ALA E 1 41 ? -23.987 -73.356 -40.360 1.00 23.19 16 ALA M N 1
ATOM 8444 C CA . ALA E 1 41 ? -25.328 -73.026 -39.883 1.00 24.57 16 ALA M CA 1
ATOM 8445 C C . ALA E 1 41 ? -25.494 -71.521 -39.804 1.00 24.04 16 ALA M C 1
ATOM 8446 O O . ALA E 1 41 ? -26.577 -70.971 -40.078 1.00 25.03 16 ALA M O 1
ATOM 8448 N N . TRP E 1 42 ? -24.392 -70.860 -39.473 1.00 22.57 17 TRP M N 1
ATOM 8449 C CA . TRP E 1 42 ? -24.364 -69.399 -39.359 1.00 23.50 17 TRP M CA 1
ATOM 8450 C C . TRP E 1 42 ? -25.004 -68.695 -40.548 1.00 19.13 17 TRP M C 1
ATOM 8451 O O . TRP E 1 42 ? -25.574 -67.611 -40.403 1.00 22.14 17 TRP M O 1
ATOM 8462 N N . LEU E 1 43 ? -24.914 -69.306 -41.722 1.00 19.05 18 LEU M N 1
ATOM 8463 C CA . LEU E 1 43 ? -25.323 -68.670 -42.946 1.00 20.75 18 LEU M CA 1
ATOM 8464 C C . LEU E 1 43 ? -26.831 -68.358 -42.930 1.00 22.76 18 LEU M C 1
ATOM 8465 O O . LEU E 1 43 ? -27.294 -67.465 -43.645 1.00 22.22 18 LEU M O 1
ATOM 8470 N N . TRP E 1 44 ? -27.563 -69.118 -42.114 1.00 22.14 19 TRP M N 1
ATOM 8471 C CA . TRP E 1 44 ? -29.042 -69.047 -42.054 1.00 23.55 19 TRP M CA 1
ATOM 8472 C C . TRP E 1 44 ? -29.519 -68.075 -40.994 1.00 23.36 19 TRP M C 1
ATOM 8473 O O . TRP E 1 44 ? -30.728 -68.011 -40.703 1.00 25.97 19 TRP M O 1
ATOM 8484 N N . TYR E 1 45 ? -28.612 -67.218 -40.503 1.00 22.13 20 TYR M N 1
ATOM 8485 C CA . TYR E 1 45 ? -28.934 -66.337 -39.370 1.00 20.44 20 TYR M CA 1
ATOM 8486 C C . TYR E 1 45 ? -30.065 -65.328 -39.636 1.00 19.45 20 TYR M C 1
ATOM 8487 O O . TYR E 1 45 ? -30.803 -64.973 -38.725 1.00 20.59 20 TYR M O 1
ATOM 8496 N N . LYS E 1 46 ? -30.228 -64.882 -40.869 1.00 19.62 21 LYS M N 1
ATOM 8497 C CA . LYS E 1 46 ? -31.288 -63.924 -41.150 1.00 21.73 21 LYS M CA 1
ATOM 8498 C C . LYS E 1 46 ? -32.638 -64.652 -41.298 1.00 24.54 21 LYS M C 1
ATOM 8499 O O . LYS E 1 46 ? -33.670 -64.088 -40.982 1.00 23.53 21 LYS M O 1
ATOM 8505 N N . LEU E 1 47 ? -32.616 -65.854 -41.864 1.00 26.38 22 LEU M N 1
ATOM 8506 C CA . LEU E 1 47 ? -33.854 -66.579 -42.201 1.00 24.42 22 LEU M CA 1
ATOM 8507 C C . LEU E 1 47 ? -34.549 -67.177 -40.973 1.00 29.96 22 LEU M C 1
ATOM 8508 O O . LEU E 1 47 ? -35.780 -67.106 -40.841 1.00 28.88 22 LEU M O 1
ATOM 8513 N N . ILE E 1 48 ? -33.765 -67.701 -40.041 1.00 25.72 23 ILE M N 1
ATOM 8514 C CA . ILE E 1 48 ? -34.324 -68.399 -38.890 1.00 28.25 23 ILE M CA 1
ATOM 8515 C C . ILE E 1 48 ? -35.354 -67.573 -38.113 1.00 30.24 23 ILE M C 1
ATOM 8516 O O . ILE E 1 48 ? -36.479 -68.054 -37.915 1.00 28.40 23 ILE M O 1
ATOM 8521 N N . PRO E 1 49 ? -35.021 -66.323 -37.715 1.00 26.32 24 PRO M N 1
ATOM 8522 C CA . PRO E 1 49 ? -36.025 -65.572 -36.922 1.00 25.98 24 PRO M CA 1
ATOM 8523 C C . PRO E 1 49 ? -37.296 -65.209 -37.695 1.00 31.94 24 PRO M C 1
ATOM 8524 O O . PRO E 1 49 ? -38.370 -65.069 -37.091 1.00 30.72 24 PRO M O 1
ATOM 8528 N N . LEU E 1 50 ? -37.167 -65.039 -39.004 1.00 27.35 25 LEU M N 1
ATOM 8529 C CA . LEU E 1 50 ? -38.318 -64.776 -39.858 1.00 28.23 25 LEU M CA 1
ATOM 8530 C C . LEU E 1 50 ? -39.280 -65.965 -39.787 1.00 28.94 25 LEU M C 1
ATOM 8531 O O . LEU E 1 50 ? -40.452 -65.793 -39.447 1.00 32.74 25 LEU M O 1
ATOM 8536 N N . LEU E 1 51 ? -38.738 -67.159 -40.007 1.00 28.25 26 LEU M N 1
ATOM 8537 C CA . LEU E 1 51 ? -39.504 -68.393 -39.958 1.00 30.74 26 LEU M CA 1
ATOM 8538 C C . LEU E 1 51 ? -40.109 -68.592 -38.579 1.00 33.02 26 LEU M C 1
ATOM 8539 O O . LEU E 1 51 ? -41.300 -68.892 -38.445 1.00 35.95 26 LEU M O 1
ATOM 8544 N N . GLN E 1 52 ? -39.355 -68.257 -37.547 1.00 28.60 27 GLN M N 1
ATOM 8545 C CA . GLN E 1 52 ? -39.880 -68.365 -36.210 1.00 27.35 27 GLN M CA 1
ATOM 8546 C C . GLN E 1 52 ? -41.035 -67.405 -35.965 1.00 35.76 27 GLN M C 1
ATOM 8547 O O . GLN E 1 52 ? -41.967 -67.750 -35.237 1.00 32.32 27 GLN M O 1
ATOM 8553 N N . SER E 1 53 ? -41.018 -66.247 -36.614 1.00 31.08 28 SER M N 1
ATOM 8554 C CA . SER E 1 53 ? -42.027 -65.235 -36.364 1.00 34.64 28 SER M CA 1
ATOM 8555 C C . SER E 1 53 ? -43.379 -65.651 -36.967 1.00 35.03 28 SER M C 1
ATOM 8556 O O . SER E 1 53 ? -44.410 -65.106 -36.595 1.00 32.83 28 SER M O 1
ATOM 8559 N N . ALA E 1 54 ? -43.319 -66.515 -37.979 1.00 36.10 29 ALA M N 1
ATOM 8560 C CA . ALA E 1 54 ? -44.487 -67.098 -38.639 1.00 43.31 29 ALA M CA 1
ATOM 8561 C C . ALA E 1 54 ? -44.921 -68.407 -37.974 1.00 43.80 29 ALA M C 1
ATOM 8562 O O . ALA E 1 54 ? -45.658 -69.191 -38.572 1.00 44.09 29 ALA M O 1
ATOM 8564 N N . GLY E 1 55 ? -44.388 -68.677 -36.784 1.00 38.40 30 GLY M N 1
ATOM 8565 C CA . GLY E 1 55 ? -44.760 -69.855 -36.017 1.00 35.69 30 GLY M CA 1
ATOM 8566 C C . GLY E 1 55 ? -44.048 -71.149 -36.390 1.00 37.28 30 GLY M C 1
ATOM 8567 O O . GLY E 1 55 ? -44.333 -72.186 -35.808 1.00 41.12 30 GLY M O 1
ATOM 8568 N N . HIS E 1 56 ? -43.078 -71.107 -37.299 1.00 35.05 31 HIS M N 1
ATOM 8569 C CA . HIS E 1 56 ? -42.345 -72.322 -37.638 1.00 32.37 31 HIS M CA 1
ATOM 8570 C C . HIS E 1 56 ? -41.256 -72.640 -36.629 1.00 34.77 31 HIS M C 1
ATOM 8571 O O . HIS E 1 56 ? -40.895 -71.815 -35.791 1.00 37.03 31 HIS M O 1
ATOM 8578 N N . ASN E 1 57 ? -40.897 -73.914 -36.595 1.00 38.73 32 ASN M N 1
ATOM 8579 C CA . ASN E 1 57 ? -39.669 -74.368 -35.989 1.00 38.34 32 ASN M CA 1
ATOM 8580 C C . ASN E 1 57 ? -38.625 -74.413 -37.087 1.00 37.55 32 ASN M C 1
ATOM 8581 O O . ASN E 1 57 ? -38.849 -75.021 -38.131 1.00 32.23 32 ASN M O 1
ATOM 8586 N N . ALA E 1 58 ? -37.496 -73.737 -36.875 1.00 37.90 33 ALA M N 1
ATOM 8587 C CA . ALA E 1 58 ? -36.463 -73.668 -37.908 1.00 33.71 33 ALA M CA 1
ATOM 8588 C C . ALA E 1 58 ? -35.100 -73.983 -37.292 1.00 33.51 33 ALA M C 1
ATOM 8589 O O . ALA E 1 58 ? -34.728 -73.385 -36.275 1.00 37.86 33 ALA M O 1
ATOM 8591 N N . THR E 1 59 ? -34.465 -75.027 -37.832 1.00 34.28 34 THR M N 1
ATOM 8592 C CA . THR E 1 59 ? -33.248 -75.625 -37.289 1.00 32.22 34 THR M CA 1
ATOM 8593 C C . THR E 1 59 ? -32.159 -75.570 -38.351 1.00 29.01 34 THR M C 1
ATOM 8594 O O . THR E 1 59 ? -32.340 -76.046 -39.459 1.00 28.91 34 THR M O 1
ATOM 8598 N N . ALA E 1 60 ? -31.020 -74.992 -38.003 1.00 29.06 35 ALA M N 1
ATOM 8599 C CA . ALA E 1 60 ? -29.862 -75.041 -38.882 1.00 27.65 35 ALA M CA 1
ATOM 8600 C C . ALA E 1 60 ? -28.713 -75.687 -38.103 1.00 23.59 35 ALA M C 1
ATOM 8601 O O . ALA E 1 60 ? -28.512 -75.396 -36.927 1.00 28.10 35 ALA M O 1
ATOM 8603 N N . ILE E 1 61 ? -28.018 -76.617 -38.733 1.00 28.30 36 ILE M N 1
ATOM 8604 C CA . ILE E 1 61 ? -26.918 -77.308 -38.055 1.00 27.30 36 ILE M CA 1
ATOM 8605 C C . ILE E 1 61 ? -25.649 -77.229 -38.888 1.00 24.48 36 ILE M C 1
ATOM 8606 O O . ILE E 1 61 ? -25.699 -76.988 -40.089 1.00 26.30 36 ILE M O 1
ATOM 8611 N N . ASP E 1 62 ? -24.514 -77.421 -38.224 1.00 25.99 37 ASP M N 1
ATOM 8612 C CA . ASP E 1 62 ? -23.231 -77.573 -38.920 1.00 28.43 37 ASP M CA 1
ATOM 8613 C C . ASP E 1 62 ? -23.093 -79.056 -39.296 1.00 30.26 37 ASP M C 1
ATOM 8614 O O . ASP E 1 62 ? -23.185 -79.918 -38.434 1.00 28.72 37 ASP M O 1
ATOM 8619 N N . LEU E 1 63 ? -22.840 -79.337 -40.563 1.00 28.35 38 LEU M N 1
ATOM 8620 C CA . LEU E 1 63 ? -22.344 -80.636 -40.980 1.00 28.51 38 LEU M CA 1
ATOM 8621 C C . LEU E 1 63 ? -20.888 -80.817 -40.561 1.00 34.48 38 LEU M C 1
ATOM 8622 O O . LEU E 1 63 ? -20.258 -79.900 -40.031 1.00 27.49 38 LEU M O 1
ATOM 8627 N N . VAL E 1 64 ? -20.340 -82.004 -40.795 1.00 29.03 39 VAL M N 1
ATOM 8628 C CA . VAL E 1 64 ? -19.015 -82.302 -40.241 1.00 31.15 39 VAL M CA 1
ATOM 8629 C C . VAL E 1 64 ? -17.987 -81.374 -40.874 1.00 25.95 39 VAL M C 1
ATOM 8630 O O . VAL E 1 64 ? -18.103 -81.004 -42.042 1.00 27.67 39 VAL M O 1
ATOM 8634 N N . ALA E 1 65 ? -17.033 -80.931 -40.056 1.00 28.74 40 ALA M N 1
ATOM 8635 C CA . ALA E 1 65 ? -15.901 -80.117 -40.518 1.00 33.05 40 ALA M CA 1
ATOM 8636 C C . ALA E 1 65 ? -16.358 -78.765 -41.067 1.00 31.41 40 ALA M C 1
ATOM 8637 O O . ALA E 1 65 ? -15.672 -78.169 -41.894 1.00 30.57 40 ALA M O 1
ATOM 8639 N N . SER E 1 66 ? -17.572 -78.358 -40.689 1.00 28.49 41 SER M N 1
ATOM 8640 C CA . SER E 1 66 ? -18.180 -77.131 -41.201 1.00 24.13 41 SER M CA 1
ATOM 8641 C C . SER E 1 66 ? -18.583 -76.238 -40.027 1.00 24.24 41 SER M C 1
ATOM 8642 O O . SER E 1 66 ? -18.705 -76.710 -38.895 1.00 21.69 41 SER M O 1
ATOM 8645 N N . GLY E 1 67 ? -18.672 -74.929 -40.264 1.00 25.75 42 GLY M N 1
ATOM 8646 C CA . GLY E 1 67 ? -19.032 -73.993 -39.196 1.00 23.62 42 GLY M CA 1
ATOM 8647 C C . GLY E 1 67 ? -18.049 -74.102 -38.052 1.00 22.54 42 GLY M C 1
ATOM 8648 O O . GLY E 1 67 ? -16.852 -74.104 -38.291 1.00 25.49 42 GLY M O 1
ATOM 8649 N N . ILE E 1 68 ? -18.543 -74.285 -36.829 1.00 20.88 43 ILE M N 1
ATOM 8650 C CA . ILE E 1 68 ? -17.685 -74.497 -35.685 1.00 23.79 43 ILE M CA 1
ATOM 8651 C C . ILE E 1 68 ? -17.574 -75.962 -35.286 1.00 24.89 43 ILE M C 1
ATOM 8652 O O . ILE E 1 68 ? -17.152 -76.280 -34.170 1.00 23.09 43 ILE M O 1
ATOM 8657 N N . ASP E 1 69 ? -17.951 -76.849 -36.194 1.00 26.62 44 ASP M N 1
ATOM 8658 C CA . ASP E 1 69 ? -17.776 -78.290 -35.913 1.00 32.57 44 ASP M CA 1
ATOM 8659 C C . ASP E 1 69 ? -16.286 -78.566 -35.692 1.00 31.41 44 ASP M C 1
ATOM 8660 O O . ASP E 1 69 ? -15.461 -78.126 -36.489 1.00 26.66 44 ASP M O 1
ATOM 8665 N N . PRO E 1 70 ? -15.940 -79.295 -34.620 1.00 31.53 45 PRO M N 1
ATOM 8666 C CA . PRO E 1 70 ? -14.525 -79.450 -34.263 1.00 32.43 45 PRO M CA 1
ATOM 8667 C C . PRO E 1 70 ? -13.700 -80.419 -35.132 1.00 34.96 45 PRO M C 1
ATOM 8668 O O . PRO E 1 70 ? -12.483 -80.440 -35.023 1.00 33.09 45 PRO M O 1
ATOM 8672 N N . ARG E 1 71 ? -14.332 -81.190 -36.001 1.00 31.66 46 ARG M N 1
ATOM 8673 C CA . ARG E 1 71 ? -13.567 -82.057 -36.901 1.00 34.43 46 ARG M CA 1
ATOM 8674 C C . ARG E 1 71 ? -12.908 -81.213 -37.986 1.00 37.74 46 ARG M C 1
ATOM 8675 O O . ARG E 1 71 ? -13.394 -80.124 -38.308 1.00 32.39 46 ARG M O 1
ATOM 8683 N N . GLN E 1 72 ? -11.739 -81.648 -38.461 1.00 38.39 47 GLN M N 1
ATOM 8684 C CA . GLN E 1 72 ? -11.154 -81.066 -39.665 1.00 35.34 47 GLN M CA 1
ATOM 8685 C C . GLN E 1 72 ? -11.455 -81.957 -40.832 1.00 33.08 47 GLN M C 1
ATOM 8686 O O . GLN E 1 72 ? -11.937 -83.079 -40.648 1.00 38.88 47 GLN M O 1
ATOM 8692 N N . LEU E 1 73 ? -11.358 -81.372 -42.019 1.00 29.25 48 LEU M N 1
ATOM 8693 C CA . LEU E 1 73 ? -11.843 -81.994 -43.234 1.00 33.39 48 LEU M CA 1
ATOM 8694 C C . LEU E 1 73 ? -11.129 -83.322 -43.520 1.00 39.51 48 LEU M C 1
ATOM 8695 O O . LEU E 1 73 ? -11.752 -84.272 -43.994 1.00 41.82 48 LEU M O 1
ATOM 8700 N N . GLU E 1 74 ? -9.831 -83.379 -43.219 1.00 41.51 49 GLU M N 1
ATOM 8701 C CA . GLU E 1 74 ? -9.033 -84.581 -43.474 1.00 44.17 49 GLU M CA 1
ATOM 8702 C C . GLU E 1 74 ? -9.547 -85.791 -42.707 1.00 48.16 49 GLU M C 1
ATOM 8703 O O . GLU E 1 74 ? -9.239 -86.918 -43.076 1.00 51.89 49 GLU M O 1
ATOM 8709 N N . GLN E 1 75 ? -10.322 -85.569 -41.646 1.00 45.07 50 GLN M N 1
ATOM 8710 C CA . GLN E 1 75 ? -10.895 -86.677 -40.894 1.00 40.29 50 GLN M CA 1
ATOM 8711 C C . GLN E 1 75 ? -12.032 -87.402 -41.609 1.00 42.33 50 GLN M C 1
ATOM 8712 O O . GLN E 1 75 ? -12.551 -88.387 -41.093 1.00 44.13 50 GLN M O 1
ATOM 8718 N N . ILE E 1 76 ? -12.307 -87.024 -42.850 1.00 40.20 51 ILE M N 1
ATOM 8719 C CA . ILE E 1 76 ? -13.543 -87.425 -43.490 1.00 44.00 51 ILE M CA 1
ATOM 8720 C C . ILE E 1 76 ? -13.303 -87.515 -44.990 1.00 38.26 51 ILE M C 1
ATOM 8721 O O . ILE E 1 76 ? -12.415 -86.837 -45.508 1.00 37.29 51 ILE M O 1
ATOM 8726 N N . GLY E 1 77 ? -13.998 -88.446 -45.656 1.00 38.35 52 GLY M N 1
ATOM 8727 C CA . GLY E 1 77 ? -13.863 -88.620 -47.107 1.00 35.75 52 GLY M CA 1
ATOM 8728 C C . GLY E 1 77 ? -15.125 -88.996 -47.873 1.00 38.22 52 GLY M C 1
ATOM 8729 O O . GLY E 1 77 ? -15.100 -89.101 -49.106 1.00 45.20 52 GLY M O 1
ATOM 8730 N N . THR E 1 78 ? -16.255 -89.040 -47.182 1.00 39.41 53 THR M N 1
ATOM 8731 C CA . THR E 1 78 ? -17.503 -89.467 -47.809 1.00 40.71 53 THR M CA 1
ATOM 8732 C C . THR E 1 78 ? -18.713 -88.646 -47.391 1.00 42.87 53 THR M C 1
ATOM 8733 O O . THR E 1 78 ? -18.802 -88.167 -46.258 1.00 40.20 53 THR M O 1
ATOM 8737 N N . TRP E 1 79 ? -19.733 -88.700 -48.237 1.00 46.07 54 TRP M N 1
ATOM 8738 C CA . TRP E 1 79 ? -20.958 -87.947 -48.024 1.00 44.33 54 TRP M CA 1
ATOM 8739 C C . TRP E 1 79 ? -21.721 -88.504 -46.830 1.00 46.40 54 TRP M C 1
ATOM 8740 O O . TRP E 1 79 ? -22.410 -87.771 -46.107 1.00 41.36 54 TRP M O 1
ATOM 8751 N N . GLU E 1 80 ? -21.526 -89.790 -46.571 1.00 44.24 55 GLU M N 1
ATOM 8752 C CA . GLU E 1 80 ? -22.138 -90.428 -45.421 1.00 45.82 55 GLU M CA 1
ATOM 8753 C C . GLU E 1 80 ? -21.562 -89.868 -44.116 1.00 46.39 55 GLU M C 1
ATOM 8754 O O . GLU E 1 80 ? -22.295 -89.577 -43.150 1.00 40.34 55 GLU M O 1
ATOM 8760 N N . GLN E 1 81 ? -20.240 -89.751 -44.074 1.00 36.60 56 GLN M N 1
ATOM 8761 C CA . GLN E 1 81 ? -19.578 -89.131 -42.930 1.00 40.86 56 GLN M CA 1
ATOM 8762 C C . GLN E 1 81 ? -19.980 -87.650 -42.799 1.00 37.58 56 GLN M C 1
ATOM 8763 O O . GLN E 1 81 ? -20.419 -87.211 -41.740 1.00 36.46 56 GLN M O 1
ATOM 8769 N N . TYR E 1 82 ? -19.889 -86.934 -43.916 1.00 40.10 57 TYR M N 1
ATOM 8770 C CA . TYR E 1 82 ? -20.193 -85.502 -43.993 1.00 40.24 57 TYR M CA 1
ATOM 8771 C C . TYR E 1 82 ? -21.607 -85.202 -43.492 1.00 42.77 57 TYR M C 1
ATOM 8772 O O . TYR E 1 82 ? -21.793 -84.279 -42.677 1.00 38.02 57 TYR M O 1
ATOM 8781 N N . SER E 1 83 ? -22.567 -86.056 -43.873 1.00 36.94 58 SER M N 1
ATOM 8782 C CA . SER E 1 83 ? -23.996 -85.792 -43.660 1.00 37.49 58 SER M CA 1
ATOM 8783 C C . SER E 1 83 ? -24.490 -86.280 -42.302 1.00 37.83 58 SER M C 1
ATOM 8784 O O . SER E 1 83 ? -25.650 -86.081 -41.953 1.00 37.87 58 SER M O 1
ATOM 8787 N N . GLU E 1 84 ? -23.615 -86.922 -41.535 1.00 31.14 59 GLU M N 1
ATOM 8788 C CA . GLU E 1 84 ? -24.042 -87.632 -40.341 1.00 38.29 59 GLU M CA 1
ATOM 8789 C C . GLU E 1 84 ? -24.938 -86.797 -39.422 1.00 44.72 59 GLU M C 1
ATOM 8790 O O . GLU E 1 84 ? -25.950 -87.303 -38.924 1.00 43.38 59 GLU M O 1
ATOM 8796 N N . PRO E 1 85 ? -24.588 -85.514 -39.195 1.00 38.78 60 PRO M N 1
ATOM 8797 C CA . PRO E 1 85 ? -25.382 -84.775 -38.220 1.00 36.41 60 PRO M CA 1
ATOM 8798 C C . PRO E 1 85 ? -26.811 -84.544 -38.707 1.00 34.48 60 PRO M C 1
ATOM 8799 O O . PRO E 1 85 ? -27.731 -84.420 -37.895 1.00 34.43 60 PRO M O 1
ATOM 8803 N N . LEU E 1 86 ? -26.979 -84.470 -40.020 1.00 33.48 61 LEU M N 1
ATOM 8804 C CA . LEU E 1 86 ? -28.289 -84.308 -40.615 1.00 34.69 61 LEU M CA 1
ATOM 8805 C C . LEU E 1 86 ? -29.108 -85.606 -40.444 1.00 42.38 61 LEU M C 1
ATOM 8806 O O . LEU E 1 86 ? -30.204 -85.589 -39.875 1.00 36.50 61 LEU M O 1
ATOM 8811 N N . PHE E 1 87 ? -28.503 -86.736 -40.806 1.00 43.93 62 PHE M N 1
ATOM 8812 C CA . PHE E 1 87 ? -29.119 -88.052 -40.590 1.00 45.58 62 PHE M CA 1
ATOM 8813 C C . PHE E 1 87 ? -29.538 -88.220 -39.130 1.00 44.73 62 PHE M C 1
ATOM 8814 O O . PHE E 1 87 ? -30.708 -88.459 -38.849 1.00 49.41 62 PHE M O 1
ATOM 8822 N N . THR E 1 88 ? -28.616 -87.967 -38.202 1.00 46.55 63 THR M N 1
ATOM 8823 C CA . THR E 1 88 ? -28.897 -88.138 -36.775 1.00 43.99 63 THR M CA 1
ATOM 8824 C C . THR E 1 88 ? -30.038 -87.253 -36.273 1.00 49.70 63 THR M C 1
ATOM 8825 O O . THR E 1 88 ? -30.791 -87.657 -35.388 1.00 46.14 63 THR M O 1
ATOM 8829 N N . LEU E 1 89 ? -30.137 -86.038 -36.811 1.00 49.88 64 LEU M N 1
ATOM 8830 C CA . LEU E 1 89 ? -31.235 -85.108 -36.488 1.00 49.53 64 LEU M CA 1
ATOM 8831 C C . LEU E 1 89 ? -32.564 -85.698 -36.968 1.00 42.20 64 LEU M C 1
ATOM 8832 O O . LEU E 1 89 ? -33.574 -85.645 -36.275 1.00 40.75 64 LEU M O 1
ATOM 8837 N N . ILE E 1 90 ? -32.573 -86.126 -38.219 1.00 40.23 65 ILE M N 1
ATOM 8838 C CA . ILE E 1 90 ? -33.755 -86.693 -38.815 1.00 44.75 65 ILE M CA 1
ATOM 8839 C C . ILE E 1 90 ? -34.225 -87.932 -38.046 1.00 54.90 65 ILE M C 1
ATOM 8840 O O . ILE E 1 90 ? -35.417 -88.103 -37.813 1.00 48.33 65 ILE M O 1
ATOM 8845 N N . GLU E 1 91 ? -33.282 -88.770 -37.622 1.00 55.62 66 GLU M N 1
ATOM 8846 C CA . GLU E 1 91 ? -33.592 -89.889 -36.731 1.00 58.07 66 GLU M CA 1
ATOM 8847 C C . GLU E 1 91 ? -34.296 -89.431 -35.454 1.00 55.92 66 GLU M C 1
ATOM 8848 O O . GLU E 1 91 ? -35.183 -90.121 -34.951 1.00 57.19 66 GLU M O 1
ATOM 8854 N N . SER E 1 92 ? -33.914 -88.268 -34.938 1.00 51.68 67 SER M N 1
ATOM 8855 C CA . SER E 1 92 ? -34.404 -87.812 -33.635 1.00 51.41 67 SER M CA 1
ATOM 8856 C C . SER E 1 92 ? -35.821 -87.261 -33.686 1.00 49.67 67 SER M C 1
ATOM 8857 O O . SER E 1 92 ? -36.369 -86.892 -32.653 1.00 53.52 67 SER M O 1
ATOM 8860 N N . ILE E 1 93 ? -36.382 -87.129 -34.889 1.00 50.11 68 ILE M N 1
ATOM 8861 C CA . ILE E 1 93 ? -37.722 -86.562 -35.053 1.00 55.23 68 ILE M CA 1
ATOM 8862 C C . ILE E 1 93 ? -38.798 -87.553 -34.582 1.00 56.11 68 ILE M C 1
ATOM 8863 O O . ILE E 1 93 ? -38.742 -88.725 -34.955 1.00 59.22 68 ILE M O 1
ATOM 8868 N N . PRO E 1 94 ? -39.813 -87.071 -33.825 1.00 58.46 69 PRO M N 1
ATOM 8869 C CA . PRO E 1 94 ? -40.898 -87.932 -33.315 1.00 62.36 69 PRO M CA 1
ATOM 8870 C C . PRO E 1 94 ? -41.604 -88.773 -34.379 1.00 68.74 69 PRO M C 1
ATOM 8871 O O . PRO E 1 94 ? -41.649 -88.396 -35.563 1.00 59.99 69 PRO M O 1
ATOM 8875 N N . GLU E 1 95 ? -42.215 -89.871 -33.936 1.00 74.29 70 GLU M N 1
ATOM 8876 C CA . GLU E 1 95 ? -42.957 -90.755 -34.835 1.00 72.79 70 GLU M CA 1
ATOM 8877 C C . GLU E 1 95 ? -44.076 -89.971 -35.513 1.00 63.67 70 GLU M C 1
ATOM 8878 O O . GLU E 1 95 ? -44.769 -89.190 -34.859 1.00 48.86 70 GLU M O 1
ATOM 8884 N N . GLY E 1 96 ? -44.196 -90.118 -36.830 1.00 58.93 71 GLY M N 1
ATOM 8885 C CA . GLY E 1 96 ? -45.309 -89.523 -37.569 1.00 68.18 71 GLY M CA 1
ATOM 8886 C C . GLY E 1 96 ? -45.233 -88.019 -37.805 1.00 70.71 71 GLY M C 1
ATOM 8887 O O . GLY E 1 96 ? -46.181 -87.427 -38.326 1.00 68.05 71 GLY M O 1
ATOM 8888 N N . LYS E 1 97 ? -44.121 -87.391 -37.425 1.00 66.03 72 LYS M N 1
ATOM 8889 C CA . LYS E 1 97 ? -43.868 -85.998 -37.804 1.00 51.98 72 LYS M CA 1
ATOM 8890 C C . LYS E 1 97 ? -42.939 -85.964 -39.000 1.00 52.83 72 LYS M C 1
ATOM 8891 O O . LYS E 1 97 ? -42.212 -86.932 -39.271 1.00 48.87 72 LYS M O 1
ATOM 8897 N N . LYS E 1 98 ? -42.990 -84.862 -39.738 1.00 44.43 73 LYS M N 1
ATOM 8898 C CA . LYS E 1 98 ? -42.151 -84.698 -40.908 1.00 47.08 73 LYS M CA 1
ATOM 8899 C C . LYS E 1 98 ? -41.542 -83.298 -40.947 1.00 39.48 73 LYS M C 1
ATOM 8900 O O . LYS E 1 98 ? -42.070 -82.360 -40.341 1.00 38.55 73 LYS M O 1
ATOM 8906 N N . VAL E 1 99 ? -40.428 -83.174 -41.661 1.00 41.95 74 VAL M N 1
ATOM 8907 C CA . VAL E 1 99 ? -39.739 -81.893 -41.774 1.00 40.61 74 VAL M CA 1
ATOM 8908 C C . VAL E 1 99 ? -39.652 -81.475 -43.227 1.00 38.35 74 VAL M C 1
ATOM 8909 O O . VAL E 1 99 ? -39.747 -82.307 -44.121 1.00 39.77 74 VAL M O 1
ATOM 8913 N N . ILE E 1 100 ? -39.494 -80.172 -43.444 1.00 38.39 75 ILE M N 1
ATOM 8914 C CA . ILE E 1 100 ? -39.124 -79.633 -44.745 1.00 35.49 75 ILE M CA 1
ATOM 8915 C C . ILE E 1 100 ? -37.603 -79.384 -44.755 1.00 40.38 75 ILE M C 1
ATOM 8916 O O . ILE E 1 100 ? -37.068 -78.727 -43.845 1.00 34.83 75 ILE M O 1
ATOM 8921 N N . LEU E 1 101 ? -36.906 -80.006 -45.701 1.00 38.80 76 LEU M N 1
ATOM 8922 C CA . LEU E 1 101 ? -35.450 -79.852 -45.818 1.00 37.03 76 LEU M CA 1
ATOM 8923 C C . LEU E 1 101 ? -35.162 -78.787 -46.851 1.00 35.71 76 LEU M C 1
ATOM 8924 O O . LEU E 1 101 ? -35.589 -78.898 -47.996 1.00 36.43 76 LEU M O 1
ATOM 8929 N N . VAL E 1 102 ? -34.432 -77.753 -46.440 1.00 33.41 77 VAL M N 1
ATOM 8930 C CA . VAL E 1 102 ? -33.964 -76.739 -47.369 1.00 33.31 77 VAL M CA 1
ATOM 8931 C C . VAL E 1 102 ? -32.437 -76.837 -47.502 1.00 34.47 77 VAL M C 1
ATOM 8932 O O . VAL E 1 102 ? -31.720 -76.725 -46.506 1.00 35.30 77 VAL M O 1
ATOM 8936 N N . GLY E 1 103 ? -31.961 -76.991 -48.735 1.00 33.27 78 GLY M N 1
ATOM 8937 C CA . GLY E 1 103 ? -30.543 -77.197 -49.011 1.00 32.47 78 GLY M CA 1
ATOM 8938 C C . GLY E 1 103 ? -30.080 -76.143 -49.976 1.00 32.55 78 GLY M C 1
ATOM 8939 O O . GLY E 1 103 ? -30.754 -75.874 -50.975 1.00 29.32 78 GLY M O 1
ATOM 8940 N N . GLU E 1 104 ? -28.997 -75.454 -49.618 1.00 30.25 79 GLU M N 1
ATOM 8941 C CA . GLU E 1 104 ? -28.445 -74.397 -50.473 1.00 29.73 79 GLU M CA 1
ATOM 8942 C C . GLU E 1 104 ? -27.177 -74.864 -51.185 1.00 28.46 79 GLU M C 1
ATOM 8943 O O . GLU E 1 104 ? -26.368 -75.603 -50.616 1.00 34.12 79 GLU M O 1
ATOM 8949 N N . SER E 1 105 ? -27.051 -74.475 -52.448 1.00 29.96 80 SER M N 1
ATOM 8950 C CA . SER E 1 105 ? -25.904 -74.857 -53.264 1.00 32.73 80 SER M CA 1
ATOM 8951 C C . SER E 1 105 ? -25.668 -76.374 -53.112 1.00 37.24 80 SER M C 1
ATOM 8952 O O . SER E 1 105 ? -26.582 -77.169 -53.346 1.00 42.46 80 SER M O 1
ATOM 8955 N N . GLY E 1 106 ? -24.467 -76.778 -52.715 1.00 39.17 81 GLY M N 1
ATOM 8956 C CA . GLY E 1 106 ? -24.136 -78.200 -52.604 1.00 37.35 81 GLY M CA 1
ATOM 8957 C C . GLY E 1 106 ? -24.887 -78.952 -51.519 1.00 35.97 81 GLY M C 1
ATOM 8958 O O . GLY E 1 106 ? -24.891 -80.183 -51.493 1.00 36.63 81 GLY M O 1
ATOM 8959 N N . GLY E 1 107 ? -25.503 -78.215 -50.601 1.00 32.44 82 GLY M N 1
ATOM 8960 C CA . GLY E 1 107 ? -26.401 -78.799 -49.628 1.00 30.27 82 GLY M CA 1
ATOM 8961 C C . GLY E 1 107 ? -27.554 -79.564 -50.262 1.00 34.13 82 GLY M C 1
ATOM 8962 O O . GLY E 1 107 ? -28.216 -80.337 -49.587 1.00 34.82 82 GLY M O 1
ATOM 8963 N N . GLY E 1 108 ? -27.863 -79.280 -51.518 1.00 32.29 83 GLY M N 1
ATOM 8964 C CA . GLY E 1 108 ? -28.952 -79.993 -52.197 1.00 39.57 83 GLY M CA 1
ATOM 8965 C C . GLY E 1 108 ? -28.673 -81.489 -52.245 1.00 40.63 83 GLY M C 1
ATOM 8966 O O . GLY E 1 108 ? -29.589 -82.309 -52.163 1.00 41.43 83 GLY M O 1
ATOM 8967 N N . ILE E 1 109 ? -27.393 -81.839 -52.363 1.00 41.57 84 ILE M N 1
ATOM 8968 C CA . ILE E 1 109 ? -26.958 -83.227 -52.295 1.00 42.24 84 ILE M CA 1
ATOM 8969 C C . ILE E 1 109 ? -27.276 -83.831 -50.939 1.00 41.15 84 ILE M C 1
ATOM 8970 O O . ILE E 1 109 ? -27.835 -84.919 -50.858 1.00 41.72 84 ILE M O 1
ATOM 8975 N N . ASN E 1 110 ? -26.884 -83.157 -49.863 1.00 36.15 85 ASN M N 1
ATOM 8976 C CA . ASN E 1 110 ? -27.190 -83.662 -48.531 1.00 35.52 85 ASN M CA 1
ATOM 8977 C C . ASN E 1 110 ? -28.665 -83.965 -48.346 1.00 41.57 85 ASN M C 1
ATOM 8978 O O . ASN E 1 110 ? -29.002 -84.868 -47.584 1.00 45.45 85 ASN M O 1
ATOM 8983 N N . ILE E 1 111 ? -29.534 -83.067 -48.815 1.00 38.24 86 ILE M N 1
ATOM 8984 C CA . ILE E 1 111 ? -30.963 -83.238 -48.543 1.00 40.43 86 ILE M CA 1
ATOM 8985 C C . ILE E 1 111 ? -31.549 -84.369 -49.400 1.00 39.39 86 ILE M C 1
ATOM 8986 O O . ILE E 1 111 ? -32.488 -85.043 -48.983 1.00 40.03 86 ILE M O 1
ATOM 8991 N N . ALA E 1 112 ? -31.000 -84.551 -50.595 1.00 39.20 87 ALA M N 1
ATOM 8992 C CA . ALA E 1 112 ? -31.349 -85.689 -51.437 1.00 47.07 87 ALA M CA 1
ATOM 8993 C C . ALA E 1 112 ? -30.989 -86.990 -50.723 1.00 52.51 87 ALA M C 1
ATOM 8994 O O . ALA E 1 112 ? -31.844 -87.867 -50.509 1.00 45.31 87 ALA M O 1
ATOM 8996 N N . LEU E 1 113 ? -29.732 -87.066 -50.298 1.00 48.57 88 LEU M N 1
ATOM 8997 C CA . LEU E 1 113 ? -29.236 -88.173 -49.493 1.00 52.57 88 LEU M CA 1
ATOM 8998 C C . LEU E 1 113 ? -30.176 -88.473 -48.339 1.00 50.61 88 LEU M C 1
ATOM 8999 O O . LEU E 1 113 ? -30.539 -89.625 -48.124 1.00 56.02 88 LEU M O 1
ATOM 9004 N N . ALA E 1 114 ? -30.573 -87.445 -47.592 1.00 48.42 89 ALA M N 1
ATOM 9005 C CA . ALA E 1 114 ? -31.489 -87.636 -46.462 1.00 43.93 89 ALA M CA 1
ATOM 9006 C C . ALA E 1 114 ? -32.883 -88.116 -46.899 1.00 53.02 89 ALA M C 1
ATOM 9007 O O . ALA E 1 114 ? -33.583 -88.787 -46.128 1.00 48.84 89 ALA M O 1
ATOM 9009 N N . ALA E 1 115 ? -33.303 -87.721 -48.102 1.00 42.49 90 ALA M N 1
ATOM 9010 C CA . ALA E 1 115 ? -34.643 -88.041 -48.590 1.00 49.02 90 ALA M CA 1
ATOM 9011 C C . ALA E 1 115 ? -34.692 -89.498 -49.040 1.00 50.77 90 ALA M C 1
ATOM 9012 O O . ALA E 1 115 ? -35.684 -90.197 -48.818 1.00 50.98 90 ALA M O 1
ATOM 9014 N N . GLU E 1 116 ? -33.615 -89.927 -49.696 1.00 54.42 91 GLU M N 1
ATOM 9015 C CA . GLU E 1 116 ? -33.389 -91.330 -50.027 1.00 52.47 91 GLU M CA 1
ATOM 9016 C C . GLU E 1 116 ? -33.345 -92.180 -48.773 1.00 52.26 91 GLU M C 1
ATOM 9017 O O . GLU E 1 116 ? -34.048 -93.181 -48.680 1.00 58.65 91 GLU M O 1
ATOM 9023 N N . LYS E 1 117 ? -32.617 -91.732 -47.760 1.00 53.02 92 LYS M N 1
ATOM 9024 C CA . LYS E 1 117 ? -32.480 -92.538 -46.552 1.00 55.67 92 LYS M CA 1
ATOM 9025 C C . LYS E 1 117 ? -33.718 -92.515 -45.674 1.00 50.60 92 LYS M C 1
ATOM 9026 O O . LYS E 1 117 ? -34.007 -93.506 -45.017 1.00 49.36 92 LYS M O 1
ATOM 9032 N N . TYR E 1 118 ? -34.428 -91.392 -45.613 1.00 51.81 93 TYR M N 1
ATOM 9033 C CA . TYR E 1 118 ? -35.559 -91.284 -44.683 1.00 51.72 93 TYR M CA 1
ATOM 9034 C C . TYR E 1 118 ? -36.792 -90.631 -45.298 1.00 55.77 93 TYR M C 1
ATOM 9035 O O . TYR E 1 118 ? -37.361 -89.700 -44.719 1.00 57.95 93 TYR M O 1
ATOM 9044 N N . PRO E 1 119 ? -37.277 -91.187 -46.413 1.00 57.07 94 PRO M N 1
ATOM 9045 C CA . PRO E 1 119 ? -38.404 -90.584 -47.121 1.00 57.44 94 PRO M CA 1
ATOM 9046 C C . PRO E 1 119 ? -39.665 -90.422 -46.272 1.00 56.66 94 PRO M C 1
ATOM 9047 O O . PRO E 1 119 ? -40.435 -89.498 -46.510 1.00 64.48 94 PRO M O 1
ATOM 9051 N N . GLU E 1 120 ? -39.818 -91.234 -45.228 1.00 60.88 95 GLU M N 1
ATOM 9052 C CA . GLU E 1 120 ? -41.016 -91.180 -44.378 1.00 62.78 95 GLU M CA 1
ATOM 9053 C C . GLU E 1 120 ? -41.020 -89.937 -43.501 1.00 63.21 95 GLU M C 1
ATOM 9054 O O . GLU E 1 120 ? -42.032 -89.642 -42.857 1.00 53.25 95 GLU M O 1
ATOM 9060 N N . LYS E 1 121 ? -39.851 -89.304 -43.370 1.00 63.28 96 LYS M N 1
ATOM 9061 C CA . LYS E 1 121 ? -39.655 -88.203 -42.426 1.00 53.28 96 LYS M CA 1
ATOM 9062 C C . LYS E 1 121 ? -39.701 -86.839 -43.115 1.00 50.02 96 LYS M C 1
ATOM 9063 O O . LYS E 1 121 ? -39.697 -85.810 -42.453 1.00 49.99 96 LYS M O 1
ATOM 9069 N N . VAL E 1 122 ? -39.726 -86.822 -44.441 1.00 47.79 97 VAL M N 1
ATOM 9070 C CA . VAL E 1 122 ? -39.594 -85.569 -45.164 1.00 46.63 97 VAL M CA 1
ATOM 9071 C C . VAL E 1 122 ? -40.874 -85.209 -45.899 1.00 49.46 97 VAL M C 1
ATOM 9072 O O . VAL E 1 122 ? -41.236 -85.885 -46.857 1.00 48.43 97 VAL M O 1
ATOM 9076 N N . SER E 1 123 ? -41.459 -84.061 -45.569 1.00 50.16 98 SER M N 1
ATOM 9077 C CA . SER E 1 123 ? -42.611 -83.556 -46.322 1.00 50.13 98 SER M CA 1
ATOM 9078 C C . SER E 1 123 ? -42.226 -82.897 -47.650 1.00 56.05 98 SER M C 1
ATOM 9079 O O . SER E 1 123 ? -42.904 -83.090 -48.666 1.00 48.12 98 SER M O 1
ATOM 9082 N N . ALA E 1 124 ? -41.153 -82.111 -47.658 1.00 43.87 99 ALA M N 1
ATOM 9083 C CA . ALA E 1 124 ? -40.708 -81.490 -48.906 1.00 41.75 99 ALA M CA 1
ATOM 9084 C C . ALA E 1 124 ? -39.203 -81.213 -48.915 1.00 39.85 99 ALA M C 1
ATOM 9085 O O . ALA E 1 124 ? -38.572 -81.141 -47.860 1.00 41.65 99 ALA M O 1
ATOM 9087 N N . LEU E 1 125 ? -38.645 -81.156 -50.121 1.00 40.49 100 LEU M N 1
ATOM 9088 C CA . LEU E 1 125 ? -37.263 -80.758 -50.344 1.00 45.22 100 LEU M CA 1
ATOM 9089 C C . LEU E 1 125 ? -37.305 -79.393 -51.010 1.00 46.63 100 LEU M C 1
ATOM 9090 O O . LEU E 1 125 ? -37.979 -79.238 -52.021 1.00 42.55 100 LEU M O 1
ATOM 9095 N N . VAL E 1 126 ? -36.667 -78.386 -50.414 1.00 40.12 101 VAL M N 1
ATOM 9096 C CA . VAL E 1 126 ? -36.520 -77.103 -51.094 1.00 34.53 101 VAL M CA 1
ATOM 9097 C C . VAL E 1 126 ? -35.074 -76.876 -51.502 1.00 39.27 101 VAL M C 1
ATOM 9098 O O . VAL E 1 126 ? -34.171 -76.905 -50.657 1.00 37.20 101 VAL M O 1
ATOM 9102 N N . PHE E 1 127 ? -34.872 -76.669 -52.799 1.00 35.84 102 PHE M N 1
ATOM 9103 C CA . PHE E 1 127 ? -33.551 -76.463 -53.373 1.00 41.60 102 PHE M CA 1
ATOM 9104 C C . PHE E 1 127 ? -33.366 -74.953 -53.618 1.00 39.93 102 PHE M C 1
ATOM 9105 O O . PHE E 1 127 ? -34.229 -74.305 -54.210 1.00 41.87 102 PHE M O 1
ATOM 9113 N N . HIS E 1 128 ? -32.288 -74.412 -53.049 1.00 37.10 103 HIS M N 1
ATOM 9114 C CA . HIS E 1 128 ? -32.011 -72.963 -52.951 1.00 31.26 103 HIS M CA 1
ATOM 9115 C C . HIS E 1 128 ? -30.719 -72.728 -53.731 1.00 31.10 103 HIS M C 1
ATOM 9116 O O . HIS E 1 128 ? -29.652 -73.073 -53.241 1.00 32.44 103 HIS M O 1
ATOM 9123 N N . ASN E 1 129 ? -30.818 -72.298 -54.987 1.00 32.82 104 ASN M N 1
ATOM 9124 C CA . ASN E 1 129 ? -29.683 -72.370 -55.925 1.00 35.28 104 ASN M CA 1
ATOM 9125 C C . ASN E 1 129 ? -28.836 -73.615 -55.635 1.00 37.03 104 ASN M C 1
ATOM 9126 O O . ASN E 1 129 ? -27.624 -73.536 -55.420 1.00 35.28 104 ASN M O 1
ATOM 9131 N N . ALA E 1 130 ? -29.480 -74.775 -55.663 1.00 33.18 105 ALA M N 1
ATOM 9132 C CA . ALA E 1 130 ? -28.889 -75.981 -55.132 1.00 35.66 105 ALA M CA 1
ATOM 9133 C C . ALA E 1 130 ? -28.737 -77.050 -56.209 1.00 38.79 105 ALA M C 1
ATOM 9134 O O . ALA E 1 130 ? -29.472 -77.073 -57.193 1.00 38.70 105 ALA M O 1
ATOM 9136 N N . LEU E 1 131 ? -27.686 -77.841 -56.070 1.00 35.93 106 LEU M N 1
ATOM 9137 C CA . LEU E 1 131 ? -27.525 -79.044 -56.863 1.00 42.72 106 LEU M CA 1
ATOM 9138 C C . LEU E 1 131 ? -28.747 -79.945 -56.628 1.00 42.26 106 LEU M C 1
ATOM 9139 O O . LEU E 1 131 ? -29.122 -80.229 -55.476 1.00 37.71 106 LEU M O 1
ATOM 9144 N N . MET E 1 132 ? -29.416 -80.310 -57.724 1.00 43.79 107 MET M N 1
ATOM 9145 C CA . MET E 1 132 ? -30.598 -81.195 -57.668 1.00 47.39 107 MET M CA 1
ATOM 9146 C C . MET E 1 132 ? -30.362 -82.451 -58.520 1.00 43.45 107 MET M C 1
ATOM 9147 O O . MET E 1 132 ? -30.346 -82.385 -59.754 1.00 40.52 107 MET M O 1
ATOM 9152 N N . PRO E 1 133 ? -30.002 -83.550 -57.848 1.00 51.33 108 PRO M N 1
ATOM 9153 C CA . PRO E 1 133 ? -29.754 -84.854 -58.457 1.00 54.73 108 PRO M CA 1
ATOM 9154 C C . PRO E 1 133 ? -31.002 -85.438 -59.101 1.00 57.68 108 PRO M C 1
ATOM 9155 O O . PRO E 1 133 ? -32.125 -84.972 -58.840 1.00 47.54 108 PRO M O 1
ATOM 9159 N N . ASP E 1 134 ? -30.793 -86.492 -59.888 1.00 55.88 109 ASP M N 1
ATOM 9160 C CA . ASP E 1 134 ? -31.882 -87.257 -60.483 1.00 53.12 109 ASP M CA 1
ATOM 9161 C C . ASP E 1 134 ? -31.733 -88.727 -60.110 1.00 62.52 109 ASP M C 1
ATOM 9162 O O . ASP E 1 134 ? -30.967 -89.073 -59.196 1.00 50.55 109 ASP M O 1
ATOM 9167 N N . ILE E 1 135 ? -32.541 -89.575 -60.743 1.00 66.42 110 ILE M N 1
ATOM 9168 C CA . ILE E 1 135 ? -32.530 -91.002 -60.438 1.00 68.30 110 ILE M CA 1
ATOM 9169 C C . ILE E 1 135 ? -31.890 -91.839 -61.552 1.00 63.45 110 ILE M C 1
ATOM 9170 O O . ILE E 1 135 ? -31.397 -92.936 -61.287 1.00 64.15 110 ILE M O 1
ATOM 9175 N N . ASP E 1 136 ? -31.757 -91.262 -62.747 1.00 57.97 111 ASP M N 1
ATOM 9176 C CA . ASP E 1 136 ? -31.236 -91.999 -63.902 1.00 64.35 111 ASP M CA 1
ATOM 9177 C C . ASP E 1 136 ? -29.716 -92.021 -64.010 1.00 66.51 111 ASP M C 1
ATOM 9178 O O . ASP E 1 136 ? -29.148 -93.023 -64.436 1.00 66.38 111 ASP M O 1
ATOM 9183 N N . HIS E 1 137 ? -29.058 -90.915 -63.675 1.00 62.85 112 HIS M N 1
ATOM 9184 C CA . HIS E 1 137 ? -27.597 -90.893 -63.678 1.00 64.95 112 HIS M CA 1
ATOM 9185 C C . HIS E 1 137 ? -27.018 -90.994 -62.281 1.00 55.95 112 HIS M C 1
ATOM 9186 O O . HIS E 1 137 ? -27.750 -91.038 -61.286 1.00 51.55 112 HIS M O 1
ATOM 9193 N N . SER E 1 138 ? -25.691 -91.042 -62.216 1.00 49.91 113 SER M N 1
ATOM 9194 C CA . SER E 1 138 ? -25.005 -91.110 -60.931 1.00 58.41 113 SER M CA 1
ATOM 9195 C C . SER E 1 138 ? -25.367 -89.881 -60.086 1.00 57.62 113 SER M C 1
ATOM 9196 O O . SER E 1 138 ? -25.630 -88.805 -60.635 1.00 59.00 113 SER M O 1
ATOM 9199 N N . PRO E 1 139 ? -25.449 -90.053 -58.755 1.00 53.24 114 PRO M N 1
ATOM 9200 C CA . PRO E 1 139 ? -25.595 -88.911 -57.848 1.00 53.53 114 PRO M CA 1
ATOM 9201 C C . PRO E 1 139 ? -24.667 -87.711 -58.131 1.00 55.17 114 PRO M C 1
ATOM 9202 O O . PRO E 1 139 ? -25.076 -86.574 -57.889 1.00 55.16 114 PRO M O 1
ATOM 9206 N N . ALA E 1 140 ? -23.487 -87.946 -58.719 1.00 51.03 115 ALA M N 1
ATOM 9207 C CA . ALA E 1 140 ? -22.552 -86.863 -59.075 1.00 46.83 115 ALA M CA 1
ATOM 9208 C C . ALA E 1 140 ? -22.925 -86.159 -60.368 1.00 53.13 115 ALA M C 1
ATOM 9209 O O . ALA E 1 140 ? -22.341 -85.122 -60.711 1.00 45.30 115 ALA M O 1
ATOM 9211 N N . PHE E 1 141 ? -23.828 -86.766 -61.132 1.00 50.10 116 PHE M N 1
ATOM 9212 C CA . PHE E 1 141 ? -24.124 -86.288 -62.473 1.00 54.42 116 PHE M CA 1
ATOM 9213 C C . PHE E 1 141 ? -24.123 -84.747 -62.486 1.00 55.05 116 PHE M C 1
ATOM 9214 O O . PHE E 1 141 ? -23.337 -84.092 -63.199 1.00 47.84 116 PHE M O 1
ATOM 9222 N N . VAL E 1 142 ? -24.963 -84.186 -61.623 1.00 53.89 117 VAL M N 1
ATOM 9223 C CA . VAL E 1 142 ? -25.247 -82.755 -61.606 1.00 59.76 117 VAL M CA 1
ATOM 9224 C C . VAL E 1 142 ? -23.985 -81.949 -61.242 1.00 53.11 117 VAL M C 1
ATOM 9225 O O . VAL E 1 142 ? -23.657 -80.945 -61.889 1.00 48.91 117 VAL M O 1
ATOM 9229 N N . TYR E 1 143 ? -23.231 -82.459 -60.271 1.00 53.82 118 TYR M N 1
ATOM 9230 C CA . TYR E 1 143 ? -21.999 -81.809 -59.831 1.00 49.09 118 TYR M CA 1
ATOM 9231 C C . TYR E 1 143 ? -20.959 -81.760 -60.942 1.00 49.42 118 TYR M C 1
ATOM 9232 O O . TYR E 1 143 ? -20.289 -80.741 -61.125 1.00 48.11 118 TYR M O 1
ATOM 9241 N N . LYS E 1 144 ? -20.900 -82.825 -61.745 1.00 62.12 119 LYS M N 1
ATOM 9242 C CA . LYS E 1 144 ? -19.951 -82.916 -62.869 1.00 55.93 119 LYS M CA 1
ATOM 9243 C C . LYS E 1 144 ? -20.280 -81.905 -63.956 1.00 48.83 119 LYS M C 1
ATOM 9244 O O . LYS E 1 144 ? -19.393 -81.226 -64.474 1.00 52.45 119 LYS M O 1
ATOM 9250 N N . LYS E 1 145 ? -21.566 -81.750 -64.245 1.00 46.56 120 LYS M N 1
ATOM 9251 C CA . LYS E 1 145 ? -22.021 -80.688 -65.139 1.00 52.78 120 LYS M CA 1
ATOM 9252 C C . LYS E 1 145 ? -21.648 -79.281 -64.629 1.00 54.79 120 LYS M C 1
ATOM 9253 O O . LYS E 1 145 ? -21.219 -78.417 -65.407 1.00 51.00 120 LYS M O 1
ATOM 9259 N N . PHE E 1 146 ? -21.837 -79.045 -63.331 1.00 52.44 121 PHE M N 1
ATOM 9260 C CA . PHE E 1 146 ? -21.446 -77.768 -62.739 1.00 47.97 121 PHE M CA 1
ATOM 9261 C C . PHE E 1 146 ? -19.949 -77.523 -62.966 1.00 44.26 121 PHE M C 1
ATOM 9262 O O . PHE E 1 146 ? -19.549 -76.430 -63.361 1.00 45.30 121 PHE M O 1
ATOM 9270 N N . SER E 1 147 ? -19.127 -78.544 -62.736 1.00 41.99 122 SER M N 1
ATOM 9271 C CA . SER E 1 147 ? -17.671 -78.372 -62.780 1.00 45.69 122 SER M CA 1
ATOM 9272 C C . SER E 1 147 ? -17.188 -78.133 -64.211 1.00 52.64 122 SER M C 1
ATOM 9273 O O . SER E 1 147 ? -16.148 -77.510 -64.439 1.00 54.71 122 SER M O 1
ATOM 9276 N N . GLU E 1 148 ? -17.971 -78.622 -65.166 1.00 58.48 123 GLU M N 1
ATOM 9277 C CA . GLU E 1 148 ? -17.676 -78.486 -66.592 1.00 66.25 123 GLU M CA 1
ATOM 9278 C C . GLU E 1 148 ? -17.966 -77.053 -67.026 1.00 61.30 123 GLU M C 1
ATOM 9279 O O . GLU E 1 148 ? -17.145 -76.392 -67.661 1.00 62.93 123 GLU M O 1
ATOM 9285 N N . VAL E 1 149 ? -19.069 -76.543 -66.498 1.00 55.55 124 VAL M N 1
ATOM 9286 C CA . VAL E 1 149 ? -19.747 -75.371 -67.007 1.00 52.47 124 VAL M CA 1
ATOM 9287 C C . VAL E 1 149 ? -19.310 -74.101 -66.238 1.00 56.20 124 VAL M C 1
ATOM 9288 O O . VAL E 1 149 ? -19.294 -72.992 -66.793 1.00 51.83 124 VAL M O 1
ATOM 9292 N N . PHE E 1 150 ? -18.853 -74.276 -65.000 1.00 48.51 125 PHE M N 1
ATOM 9293 C CA . PHE E 1 150 ? -18.213 -73.181 -64.257 1.00 41.94 125 PHE M CA 1
ATOM 9294 C C . PHE E 1 150 ? -16.755 -73.490 -63.926 1.00 38.33 125 PHE M C 1
ATOM 9295 O O . PHE E 1 150 ? -16.470 -74.416 -63.150 1.00 36.95 125 PHE M O 1
ATOM 9303 N N . THR E 1 151 ? -15.839 -72.640 -64.393 1.00 38.58 126 THR M N 1
ATOM 9304 C CA . THR E 1 151 ? -14.426 -72.825 -64.057 1.00 41.31 126 THR M CA 1
ATOM 9305 C C . THR E 1 151 ? -13.716 -71.572 -63.558 1.00 45.26 126 THR M C 1
ATOM 9306 O O . THR E 1 151 ? -12.500 -71.593 -63.366 1.00 38.10 126 THR M O 1
ATOM 9310 N N . ASP E 1 152 ? -14.456 -70.484 -63.365 1.00 41.24 127 ASP M N 1
ATOM 9311 C CA . ASP E 1 152 ? -13.857 -69.181 -63.096 1.00 39.72 127 ASP M CA 1
ATOM 9312 C C . ASP E 1 152 ? -13.675 -68.982 -61.572 1.00 41.99 127 ASP M C 1
ATOM 9313 O O . ASP E 1 152 ? -14.398 -68.209 -60.952 1.00 39.88 127 ASP M O 1
ATOM 9318 N N . TRP E 1 153 ? -12.692 -69.681 -60.997 1.00 42.89 128 TRP M N 1
ATOM 9319 C CA . TRP E 1 153 ? -12.523 -69.796 -59.539 1.00 41.95 128 TRP M CA 1
ATOM 9320 C C . TRP E 1 153 ? -11.591 -68.751 -58.928 1.00 38.89 128 TRP M C 1
ATOM 9321 O O . TRP E 1 153 ? -11.354 -68.762 -57.720 1.00 35.91 128 TRP M O 1
ATOM 9332 N N . LYS E 1 154 ? -10.982 -67.930 -59.777 1.00 36.61 129 LYS M N 1
ATOM 9333 C CA . LYS E 1 154 ? -10.271 -66.725 -59.341 1.00 37.69 129 LYS M CA 1
ATOM 9334 C C . LYS E 1 154 ? -9.223 -67.008 -58.257 1.00 38.80 129 LYS M C 1
ATOM 9335 O O . LYS E 1 154 ? -8.311 -67.800 -58.484 1.00 40.26 129 LYS M O 1
ATOM 9341 N N . ASP E 1 155 ? -9.367 -66.428 -57.068 1.00 35.29 130 ASP M N 1
ATOM 9342 C CA . ASP E 1 155 ? -8.350 -66.597 -56.028 1.00 30.69 130 ASP M CA 1
ATOM 9343 C C . ASP E 1 155 ? -8.630 -67.753 -55.061 1.00 32.68 130 ASP M C 1
ATOM 9344 O O . ASP E 1 155 ? -7.975 -67.869 -54.018 1.00 33.54 130 ASP M O 1
ATOM 9349 N N . SER E 1 156 ? -9.630 -68.575 -55.375 1.00 34.18 131 SER M N 1
ATOM 9350 C CA . SER E 1 156 ? -9.943 -69.734 -54.550 1.00 36.19 131 SER M CA 1
ATOM 9351 C C . SER E 1 156 ? -8.849 -70.781 -54.731 1.00 38.64 131 SER M C 1
ATOM 9352 O O . SER E 1 156 ? -8.260 -70.883 -55.792 1.00 38.45 131 SER M O 1
ATOM 9355 N N . ILE E 1 157 ? -8.511 -71.481 -53.662 1.00 38.00 132 ILE M N 1
ATOM 9356 C CA . ILE E 1 157 ? -7.343 -72.347 -53.666 1.00 40.84 132 ILE M CA 1
ATOM 9357 C C . ILE E 1 157 ? -7.740 -73.805 -53.548 1.00 41.86 132 ILE M C 1
ATOM 9358 O O . ILE E 1 157 ? -8.350 -74.218 -52.554 1.00 38.94 132 ILE M O 1
ATOM 9363 N N . PHE E 1 158 ? -7.323 -74.601 -54.530 1.00 38.62 133 PHE M N 1
ATOM 9364 C CA . PHE E 1 158 ? -7.566 -76.042 -54.499 1.00 38.32 133 PHE M CA 1
ATOM 9365 C C . PHE E 1 158 ? -6.441 -76.873 -53.878 1.00 41.05 133 PHE M C 1
ATOM 9366 O O . PHE E 1 158 ? -5.269 -76.533 -53.968 1.00 40.75 133 PHE M O 1
ATOM 9374 N N . SER E 1 159 ? -6.799 -77.978 -53.245 1.00 41.11 134 SER M N 1
ATOM 9375 C CA . SER E 1 159 ? -5.798 -78.819 -52.600 1.00 44.91 134 SER M CA 1
ATOM 9376 C C . SER E 1 159 ? -6.273 -80.255 -52.636 1.00 42.83 134 SER M C 1
ATOM 9377 O O . SER E 1 159 ? -7.410 -80.522 -53.029 1.00 39.38 134 SER M O 1
ATOM 9380 N N . ASN E 1 160 ? -5.412 -81.201 -52.277 1.00 48.12 135 ASN M N 1
ATOM 9381 C CA . ASN E 1 160 ? -5.899 -82.561 -52.033 1.00 50.14 135 ASN M CA 1
ATOM 9382 C C . ASN E 1 160 ? -5.226 -83.271 -50.900 1.00 43.91 135 ASN M C 1
ATOM 9383 O O . ASN E 1 160 ? -4.139 -82.914 -50.465 1.00 48.88 135 ASN M O 1
ATOM 9388 N N . TYR E 1 161 ? -5.930 -84.253 -50.379 1.00 46.91 136 TYR M N 1
ATOM 9389 C CA . TYR E 1 161 ? -5.408 -85.053 -49.305 1.00 49.82 136 TYR M CA 1
ATOM 9390 C C . TYR E 1 161 ? -5.878 -86.477 -49.557 1.00 48.41 136 TYR M C 1
ATOM 9391 O O . TYR E 1 161 ? -6.724 -86.704 -50.429 1.00 46.92 136 TYR M O 1
ATOM 9400 N N . THR E 1 162 ? -5.259 -87.434 -48.870 1.00 53.88 137 THR M N 1
ATOM 9401 C CA . THR E 1 162 ? -5.623 -88.835 -49.023 1.00 53.67 137 THR M CA 1
ATOM 9402 C C . THR E 1 162 ? -6.608 -89.249 -47.956 1.00 49.16 137 THR M C 1
ATOM 9403 O O . THR E 1 162 ? -6.389 -89.022 -46.768 1.00 52.74 137 THR M O 1
ATOM 9407 N N . TYR E 1 163 ? -7.676 -89.910 -48.376 1.00 50.53 138 TYR M N 1
ATOM 9408 C CA . TYR E 1 163 ? -8.534 -90.591 -47.428 1.00 55.64 138 TYR M CA 1
ATOM 9409 C C . TYR E 1 163 ? -8.701 -92.070 -47.815 1.00 63.30 138 TYR M C 1
ATOM 9410 O O . TYR E 1 163 ? -9.514 -92.402 -48.681 1.00 60.87 138 TYR M O 1
ATOM 9419 N N . GLY E 1 164 ? -7.934 -92.950 -47.170 1.00 66.66 139 GLY M N 1
ATOM 9420 C CA . GLY E 1 164 ? -7.902 -94.367 -47.541 1.00 73.05 139 GLY M CA 1
ATOM 9421 C C . GLY E 1 164 ? -7.462 -94.569 -48.983 1.00 77.08 139 GLY M C 1
ATOM 9422 O O . GLY E 1 164 ? -6.329 -94.242 -49.343 1.00 73.55 139 GLY M O 1
ATOM 9423 N N . ASN E 1 165 ? -8.381 -95.048 -49.822 1.00 77.48 140 ASN M N 1
ATOM 9424 C CA . ASN E 1 165 ? -8.089 -95.298 -51.239 1.00 78.57 140 ASN M CA 1
ATOM 9425 C C . ASN E 1 165 ? -8.143 -94.025 -52.064 1.00 84.38 140 ASN M C 1
ATOM 9426 O O . ASN E 1 165 ? -7.521 -93.937 -53.120 1.00 93.40 140 ASN M O 1
ATOM 9431 N N . ASP E 1 166 ? -8.940 -93.065 -51.607 1.00 87.08 141 ASP M N 1
ATOM 9432 C CA . ASP E 1 166 ? -9.246 -91.874 -52.391 1.00 81.80 141 ASP M CA 1
ATOM 9433 C C . ASP E 1 166 ? -8.194 -90.785 -52.242 1.00 70.09 141 ASP M C 1
ATOM 9434 O O . ASP E 1 166 ? -7.566 -90.628 -51.189 1.00 70.55 141 ASP M O 1
ATOM 9439 N N . THR E 1 167 ? -8.020 -90.026 -53.315 1.00 67.74 142 THR M N 1
ATOM 9440 C CA . THR E 1 167 ? -7.533 -88.662 -53.219 1.00 68.91 142 THR M CA 1
ATOM 9441 C C . THR E 1 167 ? -8.731 -87.713 -53.222 1.00 69.21 142 THR M C 1
ATOM 9442 O O . THR E 1 167 ? -9.630 -87.837 -54.061 1.00 58.99 142 THR M O 1
ATOM 9446 N N . VAL E 1 168 ? -8.790 -86.841 -52.215 1.00 64.37 143 VAL M N 1
ATOM 9447 C CA . VAL E 1 168 ? -9.911 -85.898 -52.055 1.00 51.56 143 VAL M CA 1
ATOM 9448 C C . VAL E 1 168 ? -9.460 -84.518 -52.490 1.00 44.38 143 VAL M C 1
ATOM 9449 O O . VAL E 1 168 ? -8.411 -84.048 -52.051 1.00 42.43 143 VAL M O 1
ATOM 9453 N N . THR E 1 169 ? -10.224 -83.899 -53.388 1.00 49.61 144 THR M N 1
ATOM 9454 C CA . THR E 1 169 ? -9.984 -82.518 -53.794 1.00 50.69 144 THR M CA 1
ATOM 9455 C C . THR E 1 169 ? -10.802 -81.582 -52.905 1.00 50.18 144 THR M C 1
ATOM 9456 O O . THR E 1 169 ? -12.036 -81.664 -52.867 1.00 41.71 144 THR M O 1
ATOM 9460 N N . ALA E 1 170 ? -10.100 -80.665 -52.244 1.00 44.75 145 ALA M N 1
ATOM 9461 C CA . ALA E 1 170 ? -10.709 -79.684 -51.352 1.00 41.90 145 ALA M CA 1
ATOM 9462 C C . ALA E 1 170 ? -10.568 -78.285 -51.951 1.00 41.97 145 ALA M C 1
ATOM 9463 O O . ALA E 1 170 ? -9.715 -78.052 -52.816 1.00 39.91 145 ALA M O 1
ATOM 9465 N N . VAL E 1 171 ? -11.398 -77.352 -51.484 1.00 37.10 146 VAL M N 1
ATOM 9466 C CA . VAL E 1 171 ? -11.305 -75.967 -51.928 1.00 34.61 146 VAL M CA 1
ATOM 9467 C C . VAL E 1 171 ? -11.484 -74.985 -50.768 1.00 32.27 146 VAL M C 1
ATOM 9468 O O . VAL E 1 171 ? -12.141 -75.302 -49.769 1.00 32.32 146 VAL M O 1
ATOM 9472 N N . GLU E 1 172 ? -10.729 -73.896 -50.837 1.00 32.40 147 GLU M N 1
ATOM 9473 C CA . GLU E 1 172 ? -10.854 -72.781 -49.904 1.00 31.19 147 GLU M CA 1
ATOM 9474 C C . GLU E 1 172 ? -11.192 -71.550 -50.676 1.00 30.84 147 GLU M C 1
ATOM 9475 O O . GLU E 1 172 ? -10.491 -71.184 -51.622 1.00 29.58 147 GLU M O 1
ATOM 9481 N N . LEU E 1 173 ? -12.357 -70.994 -50.364 1.00 29.70 148 LEU M N 1
ATOM 9482 C CA . LEU E 1 173 ? -12.962 -69.978 -51.199 1.00 27.17 148 LEU M CA 1
ATOM 9483 C C . LEU E 1 173 ? -12.221 -68.663 -51.022 1.00 27.76 148 LEU M C 1
ATOM 9484 O O . LEU E 1 173 ? -11.969 -68.223 -49.889 1.00 26.12 148 LEU M O 1
ATOM 9489 N N . GLY E 1 174 ? -11.876 -68.041 -52.144 1.00 29.14 149 GLY M N 1
ATOM 9490 C CA . GLY E 1 174 ? -11.088 -66.806 -52.143 1.00 29.25 149 GLY M CA 1
ATOM 9491 C C . GLY E 1 174 ? -11.940 -65.569 -51.933 1.00 26.64 149 GLY M C 1
ATOM 9492 O O . GLY E 1 174 ? -13.167 -65.602 -52.125 1.00 26.10 149 GLY M O 1
ATOM 9493 N N . ASP E 1 175 ? -11.284 -64.458 -51.616 1.00 26.95 150 ASP M N 1
ATOM 9494 C CA . ASP E 1 175 ? -11.984 -63.221 -51.337 1.00 29.47 150 ASP M CA 1
ATOM 9495 C C . ASP E 1 175 ? -12.787 -62.784 -52.543 1.00 34.76 150 ASP M C 1
ATOM 9496 O O . ASP E 1 175 ? -13.887 -62.248 -52.409 1.00 27.33 150 ASP M O 1
ATOM 9501 N N . ARG E 1 176 ? -12.230 -62.969 -53.736 1.00 33.36 151 ARG M N 1
ATOM 9502 C CA . ARG E 1 176 ? -12.922 -62.488 -54.917 1.00 31.87 151 ARG M CA 1
ATOM 9503 C C . ARG E 1 176 ? -14.077 -63.399 -55.273 1.00 31.14 151 ARG M C 1
ATOM 9504 O O . ARG E 1 176 ? -15.106 -62.936 -55.744 1.00 31.02 151 ARG M O 1
ATOM 9512 N N . THR E 1 177 ? -13.869 -64.703 -55.140 1.00 30.93 152 THR M N 1
ATOM 9513 C CA . THR E 1 177 ? -14.950 -65.660 -55.357 1.00 32.08 152 THR M CA 1
ATOM 9514 C C . THR E 1 177 ? -16.152 -65.321 -54.463 1.00 32.44 152 THR M C 1
ATOM 9515 O O . THR E 1 177 ? -17.317 -65.323 -54.920 1.00 28.99 152 THR M O 1
ATOM 9519 N N . LEU E 1 178 ? -15.876 -65.026 -53.193 1.00 30.31 153 LEU M N 1
ATOM 9520 C CA . LEU E 1 178 ? -16.950 -64.711 -52.248 1.00 28.46 153 LEU M CA 1
ATOM 9521 C C . LEU E 1 178 ? -17.675 -63.444 -52.693 1.00 28.14 153 LEU M C 1
ATOM 9522 O O . LEU E 1 178 ? -18.907 -63.438 -52.841 1.00 27.28 153 LEU M O 1
ATOM 9527 N N . ALA E 1 179 ? -16.909 -62.397 -53.010 1.00 25.98 154 ALA M N 1
ATOM 9528 C CA . ALA E 1 179 ? -17.497 -61.092 -53.259 1.00 24.44 154 ALA M CA 1
ATOM 9529 C C . ALA E 1 179 ? -18.105 -60.992 -54.632 1.00 26.59 154 ALA M C 1
ATOM 9530 O O . ALA E 1 179 ? -19.069 -60.260 -54.838 1.00 25.72 154 ALA M O 1
ATOM 9532 N N . GLU E 1 180 ? -17.525 -61.701 -55.584 1.00 27.24 155 GLU M N 1
ATOM 9533 C CA . GLU E 1 180 ? -17.872 -61.485 -56.977 1.00 28.14 155 GLU M CA 1
ATOM 9534 C C . GLU E 1 180 ? -18.801 -62.557 -57.521 1.00 30.79 155 GLU M C 1
ATOM 9535 O O . GLU E 1 180 ? -19.548 -62.309 -58.455 1.00 31.84 155 GLU M O 1
ATOM 9541 N N . ASN E 1 181 ? -18.712 -63.770 -56.990 1.00 33.68 156 ASN M N 1
ATOM 9542 C CA . ASN E 1 181 ? -19.485 -64.877 -57.534 1.00 32.47 156 ASN M CA 1
ATOM 9543 C C . ASN E 1 181 ? -20.566 -65.394 -56.594 1.00 34.74 156 ASN M C 1
ATOM 9544 O O . ASN E 1 181 ? -21.609 -65.840 -57.063 1.00 33.42 156 ASN M O 1
ATOM 9549 N N . ILE E 1 182 ? -20.292 -65.394 -55.287 1.00 30.93 157 ILE M N 1
ATOM 9550 C CA . ILE E 1 182 ? -21.160 -66.067 -54.313 1.00 29.21 157 ILE M CA 1
ATOM 9551 C C . ILE E 1 182 ? -22.095 -65.086 -53.605 1.00 33.02 157 ILE M C 1
ATOM 9552 O O . ILE E 1 182 ? -23.318 -65.180 -53.776 1.00 27.67 157 ILE M O 1
ATOM 9557 N N . PHE E 1 183 ? -21.512 -64.076 -52.946 1.00 27.33 158 PHE M N 1
ATOM 9558 C CA . PHE E 1 183 ? -22.264 -63.031 -52.230 1.00 26.25 158 PHE M CA 1
ATOM 9559 C C . PHE E 1 183 ? -22.383 -61.744 -53.065 1.00 25.71 158 PHE M C 1
ATOM 9560 O O . PHE E 1 183 ? -22.274 -60.605 -52.547 1.00 28.87 158 PHE M O 1
ATOM 9568 N N . SER E 1 184 ? -22.678 -61.921 -54.350 1.00 27.95 159 SER M N 1
ATOM 9569 C CA . SER E 1 184 ? -22.419 -60.888 -55.340 1.00 27.00 159 SER M CA 1
ATOM 9570 C C . SER E 1 184 ? -23.457 -59.783 -55.294 1.00 27.94 159 SER M C 1
ATOM 9571 O O . SER E 1 184 ? -23.245 -58.706 -55.826 1.00 26.53 159 SER M O 1
ATOM 9574 N N . ASN E 1 185 ? -24.572 -60.015 -54.614 1.00 28.02 160 ASN M N 1
ATOM 9575 C CA . ASN E 1 185 ? -25.525 -58.933 -54.398 1.00 30.71 160 ASN M CA 1
ATOM 9576 C C . ASN E 1 185 ? -25.946 -58.840 -52.945 1.00 30.11 160 ASN M C 1
ATOM 9577 O O . ASN E 1 185 ? -27.068 -58.469 -52.641 1.00 27.61 160 ASN M O 1
ATOM 9582 N N . SER E 1 186 ? -25.019 -59.173 -52.055 1.00 26.14 161 SER M N 1
ATOM 9583 C CA . SER E 1 186 ? -25.254 -59.139 -50.623 1.00 26.77 161 SER M CA 1
ATOM 9584 C C . SER E 1 186 ? -24.630 -57.905 -49.990 1.00 24.36 161 SER M C 1
ATOM 9585 O O . SER E 1 186 ? -23.707 -57.320 -50.554 1.00 23.86 161 SER M O 1
ATOM 9588 N N . PRO E 1 187 ? -25.022 -57.598 -48.754 1.00 25.17 162 PRO M N 1
ATOM 9589 C CA . PRO E 1 187 ? -24.402 -56.472 -48.085 1.00 21.48 162 PRO M CA 1
ATOM 9590 C C . PRO E 1 187 ? -22.903 -56.727 -47.895 1.00 20.59 162 PRO M C 1
ATOM 9591 O O . PRO E 1 187 ? -22.484 -57.884 -47.652 1.00 17.83 162 PRO M O 1
ATOM 9595 N N . ILE E 1 188 ? -22.081 -55.686 -47.973 1.00 19.11 163 ILE M N 1
ATOM 9596 C CA . ILE E 1 188 ? -20.617 -55.940 -47.803 1.00 23.61 163 ILE M CA 1
ATOM 9597 C C . ILE E 1 188 ? -20.331 -56.523 -46.468 1.00 18.96 163 ILE M C 1
ATOM 9598 O O . ILE E 1 188 ? -19.318 -57.186 -46.305 1.00 19.69 163 ILE M O 1
ATOM 9603 N N . GLU E 1 189 ? -21.130 -56.206 -45.451 1.00 19.88 164 GLU M N 1
ATOM 9604 C CA . GLU E 1 189 ? -20.825 -56.781 -44.150 1.00 18.11 164 GLU M CA 1
ATOM 9605 C C . GLU E 1 189 ? -21.025 -58.307 -44.121 1.00 17.66 164 GLU M C 1
ATOM 9606 O O . GLU E 1 189 ? -20.302 -59.015 -43.435 1.00 17.87 164 GLU M O 1
ATOM 9612 N N . ASP E 1 190 ? -21.934 -58.827 -44.945 1.00 17.60 165 ASP M N 1
ATOM 9613 C CA . ASP E 1 190 ? -22.083 -60.288 -45.108 1.00 20.95 165 ASP M CA 1
ATOM 9614 C C . ASP E 1 190 ? -20.902 -60.947 -45.836 1.00 21.44 165 ASP M C 1
ATOM 9615 O O . ASP E 1 190 ? -20.520 -62.098 -45.538 1.00 21.66 165 ASP M O 1
ATOM 9620 N N . VAL E 1 191 ? -20.298 -60.209 -46.764 1.00 23.78 166 VAL M N 1
ATOM 9621 C CA . VAL E 1 191 ? -19.071 -60.675 -47.413 1.00 21.67 166 VAL M CA 1
ATOM 9622 C C . VAL E 1 191 ? -17.930 -60.750 -46.419 1.00 21.37 166 VAL M C 1
ATOM 9623 O O . VAL E 1 191 ? -17.234 -61.787 -46.307 1.00 21.36 166 VAL M O 1
ATOM 9627 N N . GLU E 1 192 ? -17.831 -59.725 -45.581 1.00 18.77 167 GLU M N 1
ATOM 9628 C CA . GLU E 1 192 ? -16.859 -59.752 -44.497 1.00 19.23 167 GLU M CA 1
ATOM 9629 C C . GLU E 1 192 ? -17.109 -60.908 -43.526 1.00 22.22 167 GLU M C 1
ATOM 9630 O O . GLU E 1 192 ? -16.180 -61.573 -43.042 1.00 18.39 167 GLU M O 1
ATOM 9636 N N . LEU E 1 193 ? -18.372 -61.115 -43.171 1.00 20.63 168 LEU M N 1
ATOM 9637 C CA . LEU E 1 193 ? -18.713 -62.173 -42.249 1.00 17.28 168 LEU M CA 1
ATOM 9638 C C . LEU E 1 193 ? -18.248 -63.501 -42.836 1.00 15.57 168 LEU M C 1
ATOM 9639 O O . LEU E 1 193 ? -17.632 -64.291 -42.145 1.00 16.98 168 LEU M O 1
ATOM 9644 N N . ALA E 1 194 ? -18.569 -63.754 -44.088 1.00 17.05 169 ALA M N 1
ATOM 9645 C CA . ALA E 1 194 ? -18.177 -65.021 -44.730 1.00 18.71 169 ALA M CA 1
ATOM 9646 C C . ALA E 1 194 ? -16.641 -65.248 -44.740 1.00 21.37 169 ALA M C 1
ATOM 9647 O O . ALA E 1 194 ? -16.121 -66.373 -44.510 1.00 20.81 169 ALA M O 1
ATOM 9649 N N . LYS E 1 195 ? -15.909 -64.160 -44.967 1.00 20.60 170 LYS M N 1
ATOM 9650 C CA . LYS E 1 195 ? -14.437 -64.231 -44.995 1.00 21.59 170 LYS M CA 1
ATOM 9651 C C . LYS E 1 195 ? -13.878 -64.708 -43.685 1.00 22.16 170 LYS M C 1
ATOM 9652 O O . LYS E 1 195 ? -12.832 -65.363 -43.662 1.00 23.83 170 LYS M O 1
ATOM 9658 N N . HIS E 1 196 ? -14.575 -64.424 -42.586 1.00 16.38 171 HIS M N 1
ATOM 9659 C CA . HIS E 1 196 ? -14.085 -64.833 -41.272 1.00 16.76 171 HIS M CA 1
ATOM 9660 C C . HIS E 1 196 ? -14.625 -66.196 -40.802 1.00 16.78 171 HIS M C 1
ATOM 9661 O O . HIS E 1 196 ? -14.254 -66.679 -39.740 1.00 19.95 171 HIS M O 1
ATOM 9668 N N . LEU E 1 197 ? -15.425 -66.844 -41.641 1.00 17.19 172 LEU M N 1
ATOM 9669 C CA . LEU E 1 197 ? -16.053 -68.090 -41.256 1.00 18.57 172 LEU M CA 1
ATOM 9670 C C . LEU E 1 197 ? -15.893 -69.241 -42.238 1.00 20.05 172 LEU M C 1
ATOM 9671 O O . LEU E 1 197 ? -15.973 -70.387 -41.830 1.00 21.74 172 LEU M O 1
ATOM 9676 N N . VAL E 1 198 ? -15.730 -68.971 -43.522 1.00 20.87 173 VAL M N 1
ATOM 9677 C CA . VAL E 1 198 ? -15.656 -70.090 -44.437 1.00 24.02 173 VAL M CA 1
ATOM 9678 C C . VAL E 1 198 ? -14.423 -70.955 -44.167 1.00 24.71 173 VAL M C 1
ATOM 9679 O O . VAL E 1 198 ? -13.366 -70.461 -43.767 1.00 21.91 173 VAL M O 1
ATOM 9683 N N . ARG E 1 199 ? -14.593 -72.253 -44.410 1.00 26.10 174 ARG M N 1
ATOM 9684 C CA . ARG E 1 199 ? -13.561 -73.254 -44.160 1.00 24.96 174 ARG M CA 1
ATOM 9685 C C . ARG E 1 199 ? -13.318 -74.134 -45.386 1.00 26.65 174 ARG M C 1
ATOM 9686 O O . ARG E 1 199 ? -14.048 -74.086 -46.378 1.00 28.84 174 ARG M O 1
ATOM 9694 N N . LYS E 1 200 ? -12.206 -74.856 -45.353 1.00 29.32 175 LYS M N 1
ATOM 9695 C CA . LYS E 1 200 ? -11.905 -75.785 -46.415 1.00 32.70 175 LYS M CA 1
ATOM 9696 C C . LYS E 1 200 ? -13.060 -76.774 -46.527 1.00 27.70 175 LYS M C 1
ATOM 9697 O O . LYS E 1 200 ? -13.524 -77.311 -45.519 1.00 27.60 175 LYS M O 1
ATOM 9703 N N . GLY E 1 201 ? -13.476 -77.055 -47.753 1.00 30.34 176 GLY M N 1
ATOM 9704 C CA . GLY E 1 201 ? -14.540 -78.025 -47.989 1.00 32.00 176 GLY M CA 1
ATOM 9705 C C . GLY E 1 201 ? -14.281 -78.896 -49.212 1.00 37.21 176 GLY M C 1
ATOM 9706 O O . GLY E 1 201 ? -13.387 -78.604 -50.007 1.00 34.13 176 GLY M O 1
ATOM 9707 N N . SER E 1 202 ? -15.082 -79.953 -49.357 1.00 36.11 177 SER M N 1
ATOM 9708 C CA . SER E 1 202 ? -14.978 -80.868 -50.492 1.00 39.01 177 SER M CA 1
ATOM 9709 C C . SER E 1 202 ? -16.345 -81.416 -50.912 1.00 34.85 177 SER M C 1
ATOM 9710 O O . SER E 1 202 ? -17.220 -81.668 -50.068 1.00 34.66 177 SER M O 1
ATOM 9713 N N . PHE E 1 203 ? -16.513 -81.601 -52.219 1.00 38.27 178 PHE M N 1
ATOM 9714 C CA . PHE E 1 203 ? -17.648 -82.349 -52.774 1.00 47.06 178 PHE M CA 1
ATOM 9715 C C . PHE E 1 203 ? -17.447 -83.870 -52.803 1.00 49.94 178 PHE M C 1
ATOM 9716 O O . PHE E 1 203 ? -18.358 -84.609 -53.188 1.00 50.45 178 PHE M O 1
ATOM 9724 N N . PHE E 1 204 ? -16.260 -84.325 -52.415 1.00 45.29 179 PHE M N 1
ATOM 9725 C CA . PHE E 1 204 ? -15.956 -85.751 -52.342 1.00 47.66 179 PHE M CA 1
ATOM 9726 C C . PHE E 1 204 ? -16.410 -86.493 -53.605 1.00 46.43 179 PHE M C 1
ATOM 9727 O O . PHE E 1 204 ? -17.144 -87.485 -53.521 1.00 48.01 179 PHE M O 1
ATOM 9735 N N . GLU E 1 205 ? -16.017 -85.987 -54.769 1.00 41.47 180 GLU M N 1
ATOM 9736 C CA . GLU E 1 205 ? -16.632 -86.430 -56.011 1.00 51.90 180 GLU M CA 1
ATOM 9737 C C . GLU E 1 205 ? -16.419 -87.924 -56.278 1.00 57.70 180 GLU M C 1
ATOM 9738 O O . GLU E 1 205 ? -17.275 -88.584 -56.867 1.00 54.83 180 GLU M O 1
ATOM 9744 N N . GLN E 1 206 ? -15.260 -88.446 -55.895 1.00 60.56 181 GLN M N 1
ATOM 9745 C CA . GLN E 1 206 ? -14.972 -89.861 -56.113 1.00 65.76 181 GLN M CA 1
ATOM 9746 C C . GLN E 1 206 ? -15.975 -90.732 -55.375 1.00 64.39 181 GLN M C 1
ATOM 9747 O O . GLN E 1 206 ? -16.489 -91.698 -55.936 1.00 76.30 181 GLN M O 1
ATOM 9753 N N . ASP E 1 207 ? -16.259 -90.397 -54.121 1.00 51.39 182 ASP M N 1
ATOM 9754 C CA . ASP E 1 207 ? -17.265 -91.133 -53.376 1.00 48.84 182 ASP M CA 1
ATOM 9755 C C . ASP E 1 207 ? -18.650 -90.906 -53.951 1.00 58.77 182 ASP M C 1
ATOM 9756 O O . ASP E 1 207 ? -19.485 -91.814 -53.954 1.00 58.46 182 ASP M O 1
ATOM 9761 N N . LEU E 1 208 ? -18.920 -89.679 -54.380 1.00 54.22 183 LEU M N 1
ATOM 9762 C CA . LEU E 1 208 ? -20.237 -89.349 -54.907 1.00 60.71 183 LEU M CA 1
ATOM 9763 C C . LEU E 1 208 ? -20.498 -90.180 -56.142 1.00 57.25 183 LEU M C 1
ATOM 9764 O O . LEU E 1 208 ? -21.580 -90.735 -56.311 1.00 49.77 183 LEU M O 1
ATOM 9769 N N . ASP E 1 209 ? -19.520 -90.200 -57.034 1.00 55.19 184 ASP M N 1
ATOM 9770 C CA . ASP E 1 209 ? -19.692 -90.851 -58.310 1.00 61.96 184 ASP M CA 1
ATOM 9771 C C . ASP E 1 209 ? -19.691 -92.376 -58.169 1.00 58.14 184 ASP M C 1
ATOM 9772 O O . ASP E 1 209 ? -19.961 -93.085 -59.117 1.00 67.76 184 ASP M O 1
ATOM 9777 N N . THR E 1 210 ? -19.546 -92.842 -56.936 1.00 58.76 185 THR M N 1
ATOM 9778 C CA . THR E 1 210 ? -19.428 -94.250 -56.601 1.00 60.56 185 THR M CA 1
ATOM 9779 C C . THR E 1 210 ? -20.761 -94.747 -56.046 1.00 60.65 185 THR M C 1
ATOM 9780 O O . THR E 1 210 ? -20.970 -95.937 -55.824 1.00 54.16 185 THR M O 1
ATOM 9784 N N . LEU E 1 211 ? -21.673 -93.812 -55.839 1.00 64.39 186 LEU M N 1
ATOM 9785 C CA . LEU E 1 211 ? -22.801 -94.045 -54.975 1.00 60.55 186 LEU M CA 1
ATOM 9786 C C . LEU E 1 211 ? -23.964 -94.597 -55.790 1.00 59.05 186 LEU M C 1
ATOM 9787 O O . LEU E 1 211 ? -24.209 -94.166 -56.918 1.00 57.39 186 LEU M O 1
ATOM 9792 N N . PRO E 1 212 ? -24.691 -95.559 -55.221 1.00 60.37 187 PRO M N 1
ATOM 9793 C CA . PRO E 1 212 ? -25.866 -96.006 -55.947 1.00 56.44 187 PRO M CA 1
ATOM 9794 C C . PRO E 1 212 ? -26.764 -94.830 -56.301 1.00 61.97 187 PRO M C 1
ATOM 9795 O O . PRO E 1 212 ? -27.036 -93.977 -55.447 1.00 63.90 187 PRO M O 1
ATOM 9799 N N . ASN E 1 213 ? -27.181 -94.765 -57.562 1.00 51.79 188 ASN M N 1
ATOM 9800 C CA . ASN E 1 213 ? -28.216 -93.827 -57.972 1.00 58.94 188 ASN M CA 1
ATOM 9801 C C . ASN E 1 213 ? -29.338 -93.728 -56.939 1.00 51.86 188 ASN M C 1
ATOM 9802 O O . ASN E 1 213 ? -29.628 -94.677 -56.215 1.00 50.25 188 ASN M O 1
ATOM 9807 N N . PHE E 1 214 ? -29.895 -92.532 -56.815 1.00 48.47 189 PHE M N 1
ATOM 9808 C CA . PHE E 1 214 ? -31.146 -92.344 -56.103 1.00 55.48 189 PHE M CA 1
ATOM 9809 C C . PHE E 1 214 ? -32.260 -93.141 -56.784 1.00 62.62 189 PHE M C 1
ATOM 9810 O O . PHE E 1 214 ? -32.179 -93.432 -57.981 1.00 63.72 189 PHE M O 1
ATOM 9818 N N . THR E 1 215 ? -33.346 -93.388 -56.059 1.00 59.29 190 THR M N 1
ATOM 9819 C CA . THR E 1 215 ? -34.422 -94.233 -56.577 1.00 55.17 190 THR M CA 1
ATOM 9820 C C . THR E 1 215 ? -35.782 -93.544 -56.564 1.00 59.87 190 THR M C 1
ATOM 9821 O O . THR E 1 215 ? -36.066 -92.732 -55.686 1.00 58.95 190 THR M O 1
ATOM 9825 N N . SER E 1 216 ? -36.643 -93.918 -57.508 1.00 59.96 191 SER M N 1
ATOM 9826 C CA . SER E 1 216 ? -38.047 -93.469 -57.512 1.00 57.09 191 SER M CA 1
ATOM 9827 C C . SER E 1 216 ? -38.692 -93.456 -56.129 1.00 49.21 191 SER M C 1
ATOM 9828 O O . SER E 1 216 ? -39.522 -92.592 -55.832 1.00 49.92 191 SER M O 1
ATOM 9831 N N . GLU E 1 217 ? -38.395 -94.471 -55.323 1.00 54.29 192 GLU M N 1
ATOM 9832 C CA . GLU E 1 217 ? -39.189 -94.747 -54.123 1.00 64.41 192 GLU M CA 1
ATOM 9833 C C . GLU E 1 217 ? -38.628 -94.029 -52.892 1.00 67.23 192 GLU M C 1
ATOM 9834 O O . GLU E 1 217 ? -39.345 -93.806 -51.912 1.00 61.93 192 GLU M O 1
ATOM 9840 N N . GLY E 1 218 ? -37.366 -93.608 -52.975 1.00 68.66 193 GLY M N 1
ATOM 9841 C CA . GLY E 1 218 ? -36.785 -92.718 -51.966 1.00 68.91 193 GLY M CA 1
ATOM 9842 C C . GLY E 1 218 ? -36.837 -91.257 -52.380 1.00 62.23 193 GLY M C 1
ATOM 9843 O O . GLY E 1 218 ? -37.901 -90.635 -52.375 1.00 56.22 193 GLY M O 1
ATOM 9844 N N . TYR E 1 219 ? -35.683 -90.721 -52.767 1.00 66.04 194 TYR M N 1
ATOM 9845 C CA . TYR E 1 219 ? -35.549 -89.317 -53.160 1.00 58.37 194 TYR M CA 1
ATOM 9846 C C . TYR E 1 219 ? -36.536 -88.948 -54.270 1.00 60.52 194 TYR M C 1
ATOM 9847 O O . TYR E 1 219 ? -37.109 -87.855 -54.271 1.00 62.45 194 TYR M O 1
ATOM 9856 N N . GLY E 1 220 ? -36.737 -89.866 -55.210 1.00 59.15 195 GLY M N 1
ATOM 9857 C CA . GLY E 1 220 ? -37.707 -89.661 -56.283 1.00 59.33 195 GLY M CA 1
ATOM 9858 C C . GLY E 1 220 ? -39.153 -89.582 -55.809 1.00 52.03 195 GLY M C 1
ATOM 9859 O O . GLY E 1 220 ? -40.041 -89.281 -56.589 1.00 46.55 195 GLY M O 1
ATOM 9860 N N . SER E 1 221 ? -39.389 -89.800 -54.521 1.00 54.97 196 SER M N 1
ATOM 9861 C CA . SER E 1 221 ? -40.744 -89.870 -54.010 1.00 46.14 196 SER M CA 1
ATOM 9862 C C . SER E 1 221 ? -41.206 -88.605 -53.295 1.00 60.89 196 SER M C 1
ATOM 9863 O O . SER E 1 221 ? -42.346 -88.547 -52.829 1.00 50.61 196 SER M O 1
ATOM 9866 N N . ILE E 1 222 ? -40.313 -87.628 -53.139 1.00 58.17 197 ILE M N 1
ATOM 9867 C CA . ILE E 1 222 ? -40.593 -86.474 -52.291 1.00 52.61 197 ILE M CA 1
ATOM 9868 C C . ILE E 1 222 ? -40.864 -85.246 -53.147 1.00 47.72 197 ILE M C 1
ATOM 9869 O O . ILE E 1 222 ? -40.216 -85.049 -54.183 1.00 50.43 197 ILE M O 1
ATOM 9874 N N . ARG E 1 223 ? -41.859 -84.457 -52.739 1.00 47.35 198 ARG M N 1
ATOM 9875 C CA . ARG E 1 223 ? -42.140 -83.168 -53.368 1.00 51.31 198 ARG M CA 1
ATOM 9876 C C . ARG E 1 223 ? -40.872 -82.318 -53.414 1.00 45.32 198 ARG M C 1
ATOM 9877 O O . ARG E 1 223 ? -40.148 -82.218 -52.424 1.00 44.33 198 ARG M O 1
ATOM 9885 N N . ARG E 1 224 ? -40.608 -81.730 -54.572 1.00 42.75 199 ARG M N 1
ATOM 9886 C CA . ARG E 1 224 ? -39.386 -80.983 -54.788 1.00 46.04 199 ARG M CA 1
ATOM 9887 C C . ARG E 1 224 ? -39.713 -79.599 -55.324 1.00 48.32 199 ARG M C 1
ATOM 9888 O O . ARG E 1 224 ? -40.378 -79.468 -56.353 1.00 42.86 199 ARG M O 1
ATOM 9896 N N . VAL E 1 225 ? -39.211 -78.580 -54.630 1.00 44.10 200 VAL M N 1
ATOM 9897 C CA . VAL E 1 225 ? -39.361 -77.179 -55.030 1.00 44.24 200 VAL M CA 1
ATOM 9898 C C . VAL E 1 225 ? -37.988 -76.618 -55.400 1.00 45.90 200 VAL M C 1
ATOM 9899 O O . VAL E 1 225 ? -37.025 -76.783 -54.641 1.00 45.29 200 VAL M O 1
ATOM 9903 N N . TYR E 1 226 ? -37.884 -75.995 -56.571 1.00 43.95 201 TYR M N 1
ATOM 9904 C CA . TYR E 1 226 ? -36.613 -75.418 -57.033 1.00 40.69 201 TYR M CA 1
ATOM 9905 C C . TYR E 1 226 ? -36.648 -73.888 -57.007 1.00 44.36 201 TYR M C 1
ATOM 9906 O O . TYR E 1 226 ? -37.434 -73.274 -57.726 1.00 42.76 201 TYR M O 1
ATOM 9915 N N . VAL E 1 227 ? -35.836 -73.281 -56.133 1.00 39.86 202 VAL M N 1
ATOM 9916 C CA . VAL E 1 227 ? -35.749 -71.818 -56.033 1.00 37.21 202 VAL M CA 1
ATOM 9917 C C . VAL E 1 227 ? -34.421 -71.332 -56.597 1.00 37.79 202 VAL M C 1
ATOM 9918 O O . VAL E 1 227 ? -33.365 -71.866 -56.261 1.00 35.95 202 VAL M O 1
ATOM 9922 N N . TYR E 1 228 ? -34.457 -70.311 -57.438 1.00 36.26 203 TYR M N 1
ATOM 9923 C CA . TYR E 1 228 ? -33.216 -69.714 -57.863 1.00 43.64 203 TYR M CA 1
ATOM 9924 C C . TYR E 1 228 ? -33.220 -68.206 -57.914 1.00 38.88 203 TYR M C 1
ATOM 9925 O O . TYR E 1 228 ? -34.267 -67.550 -58.034 1.00 40.49 203 TYR M O 1
ATOM 9934 N N . GLY E 1 229 ? -32.038 -67.673 -57.644 1.00 37.38 204 GLY M N 1
ATOM 9935 C CA . GLY E 1 229 ? -31.794 -66.249 -57.728 1.00 39.23 204 GLY M CA 1
ATOM 9936 C C . GLY E 1 229 ? -31.563 -65.788 -59.150 1.00 36.63 204 GLY M C 1
ATOM 9937 O O . GLY E 1 229 ? -30.725 -66.339 -59.878 1.00 36.78 204 GLY M O 1
ATOM 9938 N N . GLU E 1 230 ? -32.186 -64.658 -59.473 1.00 37.93 205 GLU M N 1
ATOM 9939 C CA . GLU E 1 230 ? -32.048 -64.031 -60.774 1.00 42.25 205 GLU M CA 1
ATOM 9940 C C . GLU E 1 230 ? -30.596 -63.678 -61.133 1.00 48.85 205 GLU M C 1
ATOM 9941 O O . GLU E 1 230 ? -30.250 -63.663 -62.305 1.00 41.19 205 GLU M O 1
ATOM 9947 N N . GLU E 1 231 ? -29.766 -63.362 -60.138 1.00 39.31 206 GLU M N 1
ATOM 9948 C CA . GLU E 1 231 ? -28.431 -62.784 -60.398 1.00 41.71 206 GLU M CA 1
ATOM 9949 C C . GLU E 1 231 ? -27.334 -63.623 -59.743 1.00 41.91 206 GLU M C 1
ATOM 9950 O O . GLU E 1 231 ? -26.308 -63.108 -59.261 1.00 37.63 206 GLU M O 1
ATOM 9956 N N . ASP E 1 232 ? -27.596 -64.923 -59.700 1.00 34.52 207 ASP M N 1
ATOM 9957 C CA . ASP E 1 232 ? -26.648 -65.905 -59.234 1.00 33.67 207 ASP M CA 1
ATOM 9958 C C . ASP E 1 232 ? -25.466 -65.879 -60.193 1.00 37.36 207 ASP M C 1
ATOM 9959 O O . ASP E 1 232 ? -25.642 -66.040 -61.395 1.00 42.23 207 ASP M O 1
ATOM 9964 N N . GLN E 1 233 ? -24.289 -65.542 -59.674 1.00 37.44 208 GLN M N 1
ATOM 9965 C CA . GLN E 1 233 ? -23.075 -65.418 -60.486 1.00 38.73 208 GLN M CA 1
ATOM 9966 C C . GLN E 1 233 ? -22.168 -66.641 -60.380 1.00 36.84 208 GLN M C 1
ATOM 9967 O O . GLN E 1 233 ? -20.982 -66.573 -60.707 1.00 36.13 208 GLN M O 1
ATOM 9973 N N . ILE E 1 234 ? -22.668 -67.734 -59.829 1.00 37.09 209 ILE M N 1
ATOM 9974 C CA . ILE E 1 234 ? -21.879 -68.962 -59.865 1.00 38.07 209 ILE M CA 1
ATOM 9975 C C . ILE E 1 234 ? -22.655 -70.140 -60.454 1.00 41.68 209 ILE M C 1
ATOM 9976 O O . ILE E 1 234 ? -22.084 -70.931 -61.215 1.00 46.68 209 ILE M O 1
ATOM 9981 N N . PHE E 1 235 ? -23.941 -70.260 -60.111 1.00 38.62 210 PHE M N 1
ATOM 9982 C CA . PHE E 1 235 ? -24.846 -71.209 -60.793 1.00 37.24 210 PHE M CA 1
ATOM 9983 C C . PHE E 1 235 ? -25.610 -70.411 -61.847 1.00 38.40 210 PHE M C 1
ATOM 9984 O O . PHE E 1 235 ? -26.530 -69.681 -61.508 1.00 45.17 210 PHE M O 1
ATOM 9992 N N . SER E 1 236 ? -25.098 -70.400 -63.078 1.00 39.15 211 SER M N 1
ATOM 9993 C CA . SER E 1 236 ? -25.670 -69.590 -64.165 1.00 43.11 211 SER M CA 1
ATOM 9994 C C . SER E 1 236 ? -27.144 -69.930 -64.431 1.00 43.85 211 SER M C 1
ATOM 9995 O O . SER E 1 236 ? -27.617 -71.002 -64.049 1.00 39.37 211 SER M O 1
ATOM 9998 N N . ARG E 1 237 ? -27.842 -69.027 -65.115 1.00 46.56 212 ARG M N 1
ATOM 9999 C CA . ARG E 1 237 ? -29.224 -69.268 -65.524 1.00 57.04 212 ARG M CA 1
ATOM 10000 C C . ARG E 1 237 ? -29.320 -70.560 -66.313 1.00 56.75 212 ARG M C 1
ATOM 10001 O O . ARG E 1 237 ? -30.167 -71.411 -66.035 1.00 55.76 212 ARG M O 1
ATOM 10009 N N . ASP E 1 238 ? -28.438 -70.707 -67.295 1.00 51.54 213 ASP M N 1
ATOM 10010 C CA . ASP E 1 238 ? -28.470 -71.881 -68.150 1.00 52.84 213 ASP M CA 1
ATOM 10011 C C . ASP E 1 238 ? -28.208 -73.156 -67.341 1.00 58.94 213 ASP M C 1
ATOM 10012 O O . ASP E 1 238 ? -28.810 -74.195 -67.623 1.00 51.91 213 ASP M O 1
ATOM 10017 N N . PHE E 1 239 ? -27.332 -73.098 -66.334 1.00 52.35 214 PHE M N 1
ATOM 10018 C CA . PHE E 1 239 ? -27.056 -74.307 -65.558 1.00 45.29 214 PHE M CA 1
ATOM 10019 C C . PHE E 1 239 ? -28.246 -74.665 -64.690 1.00 44.47 214 PHE M C 1
ATOM 10020 O O . PHE E 1 239 ? -28.511 -75.843 -64.445 1.00 46.41 214 PHE M O 1
ATOM 10028 N N . GLN E 1 240 ? -28.928 -73.652 -64.169 1.00 43.63 215 GLN M N 1
ATOM 10029 C CA . GLN E 1 240 ? -30.068 -73.895 -63.286 1.00 42.63 215 GLN M CA 1
ATOM 10030 C C . GLN E 1 240 ? -31.310 -74.380 -64.056 1.00 48.01 215 GLN M C 1
ATOM 10031 O O . GLN E 1 240 ? -31.981 -75.317 -63.624 1.00 39.13 215 GLN M O 1
ATOM 10037 N N . LEU E 1 241 ? -31.568 -73.809 -65.230 1.00 56.92 216 LEU M N 1
ATOM 10038 C CA . LEU E 1 241 ? -32.651 -74.307 -66.093 1.00 55.57 216 LEU M CA 1
ATOM 10039 C C . LEU E 1 241 ? -32.339 -75.710 -66.627 1.00 50.03 216 LEU M C 1
ATOM 10040 O O . LEU E 1 241 ? -33.219 -76.558 -66.702 1.00 54.55 216 LEU M O 1
ATOM 10045 N N . TRP E 1 242 ? -31.072 -75.965 -66.936 1.00 46.74 217 TRP M N 1
ATOM 10046 C CA . TRP E 1 242 ? -30.601 -77.316 -67.230 1.00 49.56 217 TRP M CA 1
ATOM 10047 C C . TRP E 1 242 ? -31.022 -78.324 -66.153 1.00 55.35 217 TRP M C 1
ATOM 10048 O O . TRP E 1 242 ? -31.530 -79.409 -66.458 1.00 50.36 217 TRP M O 1
ATOM 10059 N N . GLN E 1 243 ? -30.790 -77.977 -64.890 1.00 49.25 218 GLN M N 1
ATOM 10060 C CA . GLN E 1 243 ? -31.114 -78.875 -63.786 1.00 41.81 218 GLN M CA 1
ATOM 10061 C C . GLN E 1 243 ? -32.620 -79.135 -63.736 1.00 42.26 218 GLN M C 1
ATOM 10062 O O . GLN E 1 243 ? -33.065 -80.225 -63.367 1.00 41.84 218 GLN M O 1
ATOM 10068 N N . ILE E 1 244 ? -33.384 -78.071 -63.941 1.00 41.93 219 ILE M N 1
ATOM 10069 C CA . ILE E 1 244 ? -34.826 -78.105 -63.771 1.00 52.27 219 ILE M CA 1
ATOM 10070 C C . ILE E 1 244 ? -35.421 -79.018 -64.849 1.00 54.25 219 ILE M C 1
ATOM 10071 O O . ILE E 1 244 ? -36.300 -79.838 -64.573 1.00 56.72 219 ILE M O 1
ATOM 10076 N N . ASN E 1 245 ? -34.864 -78.908 -66.053 1.00 52.51 220 ASN M N 1
ATOM 10077 C CA . ASN E 1 245 ? -35.250 -79.744 -67.181 1.00 62.61 220 ASN M CA 1
ATOM 10078 C C . ASN E 1 245 ? -34.815 -81.164 -66.981 1.00 61.26 220 ASN M C 1
ATOM 10079 O O . ASN E 1 245 ? -35.582 -82.090 -67.214 1.00 64.50 220 ASN M O 1
ATOM 10084 N N . ASN E 1 246 ? -33.586 -81.336 -66.515 1.00 53.98 221 ASN M N 1
ATOM 10085 C CA . ASN E 1 246 ? -33.052 -82.667 -66.316 1.00 57.08 221 ASN M CA 1
ATOM 10086 C C . ASN E 1 246 ? -33.901 -83.524 -65.378 1.00 61.53 221 ASN M C 1
ATOM 10087 O O . ASN E 1 246 ? -33.832 -84.754 -65.431 1.00 62.54 221 ASN M O 1
ATOM 10092 N N . TYR E 1 247 ? -34.661 -82.884 -64.495 1.00 48.56 222 TYR M N 1
ATOM 10093 C CA . TYR E 1 247 ? -35.495 -83.612 -63.558 1.00 52.05 222 TYR M CA 1
ATOM 10094 C C . TYR E 1 247 ? -36.562 -82.687 -62.977 1.00 63.19 222 TYR M C 1
ATOM 10095 O O . TYR E 1 247 ? -36.424 -82.179 -61.867 1.00 67.50 222 TYR M O 1
ATOM 10104 N N . LYS E 1 248 ? -37.620 -82.457 -63.749 1.00 63.30 223 LYS M N 1
ATOM 10105 C CA . LYS E 1 248 ? -38.632 -81.462 -63.402 1.00 62.23 223 LYS M CA 1
ATOM 10106 C C . LYS E 1 248 ? -39.079 -81.572 -61.949 1.00 56.15 223 LYS M C 1
ATOM 10107 O O . LYS E 1 248 ? -39.469 -82.637 -61.486 1.00 49.20 223 LYS M O 1
ATOM 10113 N N . PRO E 1 249 ? -39.092 -80.444 -61.241 1.00 52.61 224 PRO M N 1
ATOM 10114 C CA . PRO E 1 249 ? -39.650 -80.408 -59.895 1.00 51.53 224 PRO M CA 1
ATOM 10115 C C . PRO E 1 249 ? -41.163 -80.173 -59.896 1.00 47.91 224 PRO M C 1
ATOM 10116 O O . PRO E 1 249 ? -41.714 -79.746 -60.900 1.00 46.28 224 PRO M O 1
ATOM 10120 N N . ASP E 1 250 ? -41.782 -80.283 -58.725 1.00 52.82 225 ASP M N 1
ATOM 10121 C CA . ASP E 1 250 ? -43.179 -79.885 -58.530 1.00 49.06 225 ASP M CA 1
ATOM 10122 C C . ASP E 1 250 ? -43.430 -78.388 -58.697 1.00 55.16 225 ASP M C 1
ATOM 10123 O O . ASP E 1 250 ? -44.550 -77.985 -59.013 1.00 52.99 225 ASP M O 1
ATOM 10128 N N . LYS E 1 251 ? -42.436 -77.559 -58.377 1.00 43.69 226 LYS M N 1
ATOM 10129 C CA . LYS E 1 251 ? -42.635 -76.114 -58.369 1.00 43.18 226 LYS M CA 1
ATOM 10130 C C . LYS E 1 251 ? -41.286 -75.413 -58.517 1.00 46.15 226 LYS M C 1
ATOM 10131 O O . LYS E 1 251 ? -40.277 -75.914 -58.025 1.00 45.34 226 LYS M O 1
ATOM 10137 N N . VAL E 1 252 ? -41.273 -74.312 -59.269 1.00 45.29 227 VAL M N 1
ATOM 10138 C CA . VAL E 1 252 ? -40.071 -73.524 -59.515 1.00 48.98 227 VAL M CA 1
ATOM 10139 C C . VAL E 1 252 ? -40.363 -72.066 -59.172 1.00 50.91 227 VAL M C 1
ATOM 10140 O O . VAL E 1 252 ? -41.288 -71.478 -59.722 1.00 51.14 227 VAL M O 1
ATOM 10144 N N . TYR E 1 253 ? -39.578 -71.482 -58.268 1.00 45.20 228 TYR M N 1
ATOM 10145 C CA . TYR E 1 253 ? -39.595 -70.035 -58.063 1.00 38.32 228 TYR M CA 1
ATOM 10146 C C . TYR E 1 253 ? -38.282 -69.368 -58.509 1.00 44.71 228 TYR M C 1
ATOM 10147 O O . TYR E 1 253 ? -37.195 -69.930 -58.350 1.00 40.47 228 TYR M O 1
ATOM 10156 N N . CYS E 1 254 ? -38.386 -68.130 -58.985 1.00 43.41 229 CYS M N 1
ATOM 10157 C CA . CYS E 1 254 ? -37.217 -67.284 -59.256 1.00 42.20 229 CYS M CA 1
ATOM 10158 C C . CYS E 1 254 ? -37.337 -66.023 -58.386 1.00 46.66 229 CYS M C 1
ATOM 10159 O O . CYS E 1 254 ? -38.422 -65.446 -58.292 1.00 39.72 229 CYS M O 1
ATOM 10162 N N . VAL E 1 255 ? -36.271 -65.652 -57.669 1.00 35.95 230 VAL M N 1
ATOM 10163 C CA . VAL E 1 255 ? -36.305 -64.436 -56.857 1.00 37.83 230 VAL M CA 1
ATOM 10164 C C . VAL E 1 255 ? -35.577 -63.313 -57.586 1.00 36.58 230 VAL M C 1
ATOM 10165 O O . VAL E 1 255 ? -34.371 -63.402 -57.835 1.00 36.33 230 VAL M O 1
ATOM 10169 N N . PRO E 1 256 ? -36.300 -62.239 -57.915 1.00 38.45 231 PRO M N 1
ATOM 10170 C CA . PRO E 1 256 ? -35.660 -61.100 -58.556 1.00 39.09 231 PRO M CA 1
ATOM 10171 C C . PRO E 1 256 ? -34.554 -60.486 -57.694 1.00 36.77 231 PRO M C 1
ATOM 10172 O O . PRO E 1 256 ? -34.738 -60.261 -56.482 1.00 31.83 231 PRO M O 1
ATOM 10176 N N . SER E 1 257 ? -33.403 -60.283 -58.330 1.00 36.04 232 SER M N 1
ATOM 10177 C CA . SER E 1 257 ? -32.284 -59.538 -57.765 1.00 36.16 232 SER M CA 1
ATOM 10178 C C . SER E 1 257 ? -31.517 -60.341 -56.702 1.00 36.03 232 SER M C 1
ATOM 10179 O O . SER E 1 257 ? -30.567 -59.840 -56.099 1.00 37.48 232 SER M O 1
ATOM 10182 N N . ALA E 1 258 ? -31.830 -61.625 -56.567 1.00 31.43 233 ALA M N 1
ATOM 10183 C CA . ALA E 1 258 ? -31.147 -62.434 -55.560 1.00 35.33 233 ALA M CA 1
ATOM 10184 C C . ALA E 1 258 ? -29.853 -62.958 -56.158 1.00 32.49 233 ALA M C 1
ATOM 10185 O O . ALA E 1 258 ? -29.825 -63.336 -57.338 1.00 32.98 233 ALA M O 1
ATOM 10187 N N . ASP E 1 259 ? -28.809 -63.037 -55.334 1.00 30.89 234 ASP M N 1
ATOM 10188 C CA . ASP E 1 259 ? -27.589 -63.708 -55.730 1.00 31.63 234 ASP M CA 1
ATOM 10189 C C . ASP E 1 259 ? -27.667 -65.194 -55.373 1.00 33.18 234 ASP M C 1
ATOM 10190 O O . ASP E 1 259 ? -28.731 -65.704 -55.055 1.00 31.56 234 ASP M O 1
ATOM 10195 N N . HIS E 1 260 ? -26.519 -65.856 -55.374 1.00 29.06 235 HIS M N 1
ATOM 10196 C CA . HIS E 1 260 ? -26.410 -67.259 -54.995 1.00 27.98 235 HIS M CA 1
ATOM 10197 C C . HIS E 1 260 ? -26.861 -67.498 -53.557 1.00 26.65 235 HIS M C 1
ATOM 10198 O O . HIS E 1 260 ? -27.354 -68.587 -53.232 1.00 26.90 235 HIS M O 1
ATOM 10205 N N . LYS E 1 261 ? -26.722 -66.477 -52.706 1.00 24.83 236 LYS M N 1
ATOM 10206 C CA . LYS E 1 261 ? -27.067 -66.597 -51.282 1.00 27.40 236 LYS M CA 1
ATOM 10207 C C . LYS E 1 261 ? -28.373 -65.870 -50.979 1.00 28.82 236 LYS M C 1
ATOM 10208 O O . LYS E 1 261 ? -28.406 -64.825 -50.317 1.00 23.36 236 LYS M O 1
ATOM 10214 N N . ILE E 1 262 ? -29.471 -66.460 -51.440 1.00 28.46 237 ILE M N 1
ATOM 10215 C CA . ILE E 1 262 ? -30.764 -65.791 -51.334 1.00 25.54 237 ILE M CA 1
ATOM 10216 C C . ILE E 1 262 ? -31.117 -65.542 -49.888 1.00 23.37 237 ILE M C 1
ATOM 10217 O O . ILE E 1 262 ? -31.690 -64.507 -49.561 1.00 26.43 237 ILE M O 1
ATOM 10222 N N . GLN E 1 263 ? -30.712 -66.453 -49.010 1.00 22.56 238 GLN M N 1
ATOM 10223 C CA . GLN E 1 263 ? -31.020 -66.306 -47.598 1.00 23.72 238 GLN M CA 1
ATOM 10224 C C . GLN E 1 263 ? -30.289 -65.135 -46.932 1.00 23.84 238 GLN M C 1
ATOM 10225 O O . GLN E 1 263 ? -30.551 -64.819 -45.767 1.00 23.96 238 GLN M O 1
ATOM 10231 N N . ILE E 1 264 ? -29.342 -64.551 -47.667 1.00 23.55 239 ILE M N 1
ATOM 10232 C CA . ILE E 1 264 ? -28.606 -63.354 -47.238 1.00 23.88 239 ILE M CA 1
ATOM 10233 C C . ILE E 1 264 ? -29.048 -62.110 -48.019 1.00 23.49 239 ILE M C 1
ATOM 10234 O O . ILE E 1 264 ? -29.226 -61.026 -47.440 1.00 23.84 239 ILE M O 1
ATOM 10239 N N . SER E 1 265 ? -29.195 -62.259 -49.332 1.00 26.23 240 SER M N 1
ATOM 10240 C CA . SER E 1 265 ? -29.458 -61.112 -50.199 1.00 23.86 240 SER M CA 1
ATOM 10241 C C . SER E 1 265 ? -30.941 -60.716 -50.292 1.00 26.65 240 SER M C 1
ATOM 10242 O O . SER E 1 265 ? -31.232 -59.559 -50.597 1.00 25.63 240 SER M O 1
ATOM 10245 N N . LYS E 1 266 ? -31.849 -61.686 -50.139 1.00 26.78 241 LYS M N 1
ATOM 10246 C CA . LYS E 1 266 ? -33.303 -61.466 -50.317 1.00 30.45 241 LYS M CA 1
ATOM 10247 C C . LYS E 1 266 ? -34.052 -62.373 -49.349 1.00 28.98 241 LYS M C 1
ATOM 10248 O O . LYS E 1 266 ? -34.847 -63.241 -49.741 1.00 28.26 241 LYS M O 1
ATOM 10254 N N . VAL E 1 267 ? -33.730 -62.237 -48.077 1.00 26.46 242 VAL M N 1
ATOM 10255 C CA . VAL E 1 267 ? -34.232 -63.175 -47.112 1.00 26.89 242 VAL M CA 1
ATOM 10256 C C . VAL E 1 267 ? -35.780 -63.116 -46.947 1.00 33.88 242 VAL M C 1
ATOM 10257 O O . VAL E 1 267 ? -36.407 -64.151 -46.686 1.00 27.44 242 VAL M O 1
ATOM 10261 N N . ASN E 1 268 ? -36.377 -61.927 -47.073 1.00 29.20 243 ASN M N 1
ATOM 10262 C CA . ASN E 1 268 ? -37.838 -61.803 -46.951 1.00 34.00 243 ASN M CA 1
ATOM 10263 C C . ASN E 1 268 ? -38.535 -62.553 -48.051 1.00 34.19 243 ASN M C 1
ATOM 10264 O O . ASN E 1 268 ? -39.495 -63.261 -47.790 1.00 30.91 243 ASN M O 1
ATOM 10269 N N . GLU E 1 269 ? -37.985 -62.488 -49.259 1.00 32.22 244 GLU M N 1
ATOM 10270 C CA . GLU E 1 269 ? -38.592 -63.149 -50.410 1.00 33.35 244 GLU M CA 1
ATOM 10271 C C . GLU E 1 269 ? -38.468 -64.667 -50.272 1.00 39.02 244 GLU M C 1
ATOM 10272 O O . GLU E 1 269 ? -39.383 -65.423 -50.636 1.00 30.88 244 GLU M O 1
ATOM 10278 N N . LEU E 1 270 ? -37.373 -65.116 -49.669 1.00 31.50 245 LEU M N 1
ATOM 10279 C CA . LEU E 1 270 ? -37.204 -66.533 -49.398 1.00 31.35 245 LEU M CA 1
ATOM 10280 C C . LEU E 1 270 ? -38.184 -67.040 -48.348 1.00 31.52 245 LEU M C 1
ATOM 10281 O O . LEU E 1 270 ? -38.626 -68.192 -48.440 1.00 29.38 245 LEU M O 1
ATOM 10286 N N . ALA E 1 271 ? -38.343 -66.286 -47.259 1.00 25.69 246 ALA M N 1
ATOM 10287 C CA . ALA E 1 271 ? -39.261 -66.685 -46.199 1.00 30.89 246 ALA M CA 1
ATOM 10288 C C . ALA E 1 271 ? -40.706 -66.776 -46.730 1.00 31.18 246 ALA M C 1
ATOM 10289 O O . ALA E 1 271 ? -41.475 -67.645 -46.317 1.00 31.72 246 ALA M O 1
ATOM 10291 N N . GLN E 1 272 ? -41.046 -65.919 -47.683 1.00 34.17 247 GLN M N 1
ATOM 10292 C CA . GLN E 1 272 ? -42.403 -65.913 -48.258 1.00 37.06 247 GLN M CA 1
ATOM 10293 C C . GLN E 1 272 ? -42.611 -67.198 -49.030 1.00 38.42 247 GLN M C 1
ATOM 10294 O O . GLN E 1 272 ? -43.649 -67.858 -48.897 1.00 39.83 247 GLN M O 1
ATOM 10300 N N . ILE E 1 273 ? -41.606 -67.549 -49.830 1.00 35.57 248 ILE M N 1
ATOM 10301 C CA . ILE E 1 273 ? -41.598 -68.791 -50.589 1.00 36.38 248 ILE M CA 1
ATOM 10302 C C . ILE E 1 273 ? -41.711 -70.002 -49.665 1.00 42.45 248 ILE M C 1
ATOM 10303 O O . ILE E 1 273 ? -42.511 -70.916 -49.904 1.00 39.28 248 ILE M O 1
ATOM 10308 N N . LEU E 1 274 ? -40.933 -70.009 -48.592 1.00 34.09 249 LEU M N 1
ATOM 10309 C CA . LEU E 1 274 ? -40.964 -71.146 -47.700 1.00 36.25 249 LEU M CA 1
ATOM 10310 C C . LEU E 1 274 ? -42.316 -71.207 -46.976 1.00 35.04 249 LEU M C 1
ATOM 10311 O O . LEU E 1 274 ? -42.785 -72.293 -46.636 1.00 33.01 249 LEU M O 1
ATOM 10316 N N . GLN E 1 275 ? -42.932 -70.058 -46.729 1.00 34.74 250 GLN M N 1
ATOM 10317 C CA . GLN E 1 275 ? -44.278 -70.029 -46.124 1.00 41.55 250 GLN M CA 1
ATOM 10318 C C . GLN E 1 275 ? -45.309 -70.676 -47.056 1.00 42.08 250 GLN M C 1
ATOM 10319 O O . GLN E 1 275 ? -46.179 -71.434 -46.608 1.00 40.49 250 GLN M O 1
ATOM 10325 N N . GLU E 1 276 ? -45.193 -70.399 -48.350 1.00 39.63 251 GLU M N 1
ATOM 10326 C CA . GLU E 1 276 ? -46.027 -71.070 -49.350 1.00 42.58 251 GLU M CA 1
ATOM 10327 C C . GLU E 1 276 ? -45.837 -72.567 -49.328 1.00 48.70 251 GLU M C 1
ATOM 10328 O O . GLU E 1 276 ? -46.805 -73.319 -49.368 1.00 45.88 251 GLU M O 1
ATOM 10334 N N . VAL E 1 277 ? -44.585 -73.005 -49.374 1.00 45.01 252 VAL M N 1
ATOM 10335 C CA . VAL E 1 277 ? -44.295 -74.423 -49.328 1.00 45.16 252 VAL M CA 1
ATOM 10336 C C . VAL E 1 277 ? -44.893 -75.058 -48.057 1.00 47.49 252 VAL M C 1
ATOM 10337 O O . VAL E 1 277 ? -45.430 -76.165 -48.108 1.00 53.39 252 VAL M O 1
ATOM 10341 N N . ALA E 1 278 ? -44.847 -74.364 -46.926 1.00 44.21 253 ALA M N 1
ATOM 10342 C CA . ALA E 1 278 ? -45.392 -74.951 -45.702 1.00 45.16 253 ALA M CA 1
ATOM 10343 C C . ALA E 1 278 ? -46.927 -74.971 -45.727 1.00 50.94 253 ALA M C 1
ATOM 10344 O O . ALA E 1 278 ? -47.547 -75.850 -45.132 1.00 45.48 253 ALA M O 1
ATOM 10346 N N . ASN E 1 279 ? -47.519 -73.918 -46.285 1.00 45.80 254 ASN M N 1
ATOM 10347 C CA . ASN E 1 279 ? -48.972 -73.813 -46.425 1.00 47.23 254 ASN M CA 1
ATOM 10348 C C . ASN E 1 279 ? -49.534 -74.759 -47.491 1.00 54.51 254 ASN M C 1
ATOM 10349 O O . ASN E 1 279 ? -50.748 -74.914 -47.585 1.00 63.93 254 ASN M O 1
ATOM 10354 N N . SER E 1 280 ? -48.665 -75.330 -48.328 1.00 59.28 255 SER M N 1
ATOM 10355 C CA . SER E 1 280 ? -49.085 -76.273 -49.380 1.00 70.47 255 SER M CA 1
ATOM 10356 C C . SER E 1 280 ? -48.679 -77.713 -49.052 1.00 80.88 255 SER M C 1
ATOM 10357 O O . SER E 1 280 ? -49.537 -78.574 -48.867 1.00 79.41 255 SER M O 1
ATOM 10360 N N . ALA E 1 281 ? -47.369 -77.971 -49.023 1.00 100.48 256 ALA M N 1
ATOM 10361 C CA . ALA E 1 281 ? -46.817 -79.318 -48.800 1.00 97.02 256 ALA M CA 1
ATOM 10362 C C . ALA E 1 281 ? -47.874 -80.314 -48.327 1.00 95.64 256 ALA M C 1
ATOM 10363 O O . ALA E 1 281 ? -47.974 -80.610 -47.136 1.00 93.30 256 ALA M O 1
ATOM 10365 N N . GLY F 1 24 ? -3.844 -30.841 -44.806 1.00 32.25 -1 GLY R N 1
ATOM 10366 C CA . GLY F 1 24 ? -4.539 -31.604 -45.864 1.00 26.00 -1 GLY R CA 1
ATOM 10367 C C . GLY F 1 24 ? -4.386 -33.111 -45.771 1.00 21.06 -1 GLY R C 1
ATOM 10368 O O . GLY F 1 24 ? -4.781 -33.807 -46.690 1.00 25.75 -1 GLY R O 1
ATOM 10369 N N . PHE F 1 25 ? -3.754 -33.616 -44.706 1.00 23.76 0 PHE R N 1
ATOM 10370 C CA . PHE F 1 25 ? -3.617 -35.064 -44.494 1.00 21.22 0 PHE R CA 1
ATOM 10371 C C . PHE F 1 25 ? -4.002 -35.450 -43.069 1.00 24.08 0 PHE R C 1
ATOM 10372 O O . PHE F 1 25 ? -4.006 -34.612 -42.174 1.00 22.08 0 PHE R O 1
ATOM 10380 N N . MET F 1 26 ? -4.232 -36.744 -42.867 1.00 21.87 1 MET R N 1
ATOM 10381 C CA . MET F 1 26 ? -4.697 -37.276 -41.594 1.00 21.98 1 MET R CA 1
ATOM 10382 C C . MET F 1 26 ? -4.117 -38.677 -41.485 1.00 16.91 1 MET R C 1
ATOM 10383 O O . MET F 1 26 ? -3.792 -39.296 -42.497 1.00 17.48 1 MET R O 1
ATOM 10388 N N . VAL F 1 27 ? -4.102 -39.209 -40.275 1.00 17.10 2 VAL R N 1
ATOM 10389 C CA . VAL F 1 27 ? -3.708 -40.588 -40.028 1.00 19.73 2 VAL R CA 1
ATOM 10390 C C . VAL F 1 27 ? -4.702 -41.576 -40.598 1.00 22.10 2 VAL R C 1
ATOM 10391 O O . VAL F 1 27 ? -5.908 -41.391 -40.442 1.00 21.60 2 VAL R O 1
ATOM 10395 N N . SER F 1 28 ? -4.211 -42.525 -41.395 1.00 18.21 3 SER R N 1
ATOM 10396 C CA . SER F 1 28 ? -4.975 -43.724 -41.751 1.00 18.72 3 SER R CA 1
ATOM 10397 C C . SER F 1 28 ? -4.558 -44.864 -40.852 1.00 21.25 3 SER R C 1
ATOM 10398 O O . SER F 1 28 ? -3.447 -45.416 -41.004 1.00 21.63 3 SER R O 1
ATOM 10401 N N . ALA F 1 29 ? -5.351 -45.100 -39.799 1.00 17.28 4 ALA R N 1
ATOM 10402 C CA . ALA F 1 29 ? -4.945 -46.017 -38.738 1.00 20.08 4 ALA R CA 1
ATOM 10403 C C . ALA F 1 29 ? -5.155 -47.451 -39.141 1.00 17.35 4 ALA R C 1
ATOM 10404 O O . ALA F 1 29 ? -5.987 -47.761 -39.999 1.00 19.78 4 ALA R O 1
ATOM 10406 N N . HIS F 1 30 ? -4.447 -48.334 -38.467 1.00 18.32 5 HIS R N 1
ATOM 10407 C CA . HIS F 1 30 ? -4.707 -49.752 -38.598 1.00 21.02 5 HIS R CA 1
ATOM 10408 C C . HIS F 1 30 ? -5.216 -50.272 -37.268 1.00 18.34 5 HIS R C 1
ATOM 10409 O O . HIS F 1 30 ? -4.505 -50.246 -36.251 1.00 18.74 5 HIS R O 1
ATOM 10416 N N . PHE F 1 31 ? -6.501 -50.647 -37.278 1.00 20.13 6 PHE R N 1
ATOM 10417 C CA . PHE F 1 31 ? -7.184 -51.150 -36.091 1.00 15.37 6 PHE R CA 1
ATOM 10418 C C . PHE F 1 31 ? -7.086 -52.670 -36.111 1.00 14.08 6 PHE R C 1
ATOM 10419 O O . PHE F 1 31 ? -7.359 -53.297 -37.119 1.00 18.92 6 PHE R O 1
ATOM 10427 N N . ILE F 1 32 ? -6.658 -53.241 -35.001 1.00 14.91 7 ILE R N 1
ATOM 10428 C CA . ILE F 1 32 ? -6.752 -54.653 -34.788 1.00 15.60 7 ILE R CA 1
ATOM 10429 C C . ILE F 1 32 ? -7.871 -54.886 -33.749 1.00 14.60 7 ILE R C 1
ATOM 10430 O O . ILE F 1 32 ? -7.843 -54.369 -32.636 1.00 18.13 7 ILE R O 1
ATOM 10435 N N . LEU F 1 33 ? -8.793 -55.752 -34.117 1.00 18.56 8 LEU R N 1
ATOM 10436 C CA . LEU F 1 33 ? -10.044 -55.929 -33.353 1.00 14.59 8 LEU R CA 1
ATOM 10437 C C . LEU F 1 33 ? -10.036 -57.307 -32.713 1.00 14.75 8 LEU R C 1
ATOM 10438 O O . LEU F 1 33 ? -9.937 -58.308 -33.428 1.00 16.83 8 LEU R O 1
ATOM 10443 N N . ILE F 1 34 ? -10.168 -57.345 -31.383 1.00 15.28 9 ILE R N 1
ATOM 10444 C CA . ILE F 1 34 ? -10.009 -58.563 -30.590 1.00 15.48 9 ILE R CA 1
ATOM 10445 C C . ILE F 1 34 ? -11.319 -58.846 -29.807 1.00 16.27 9 ILE R C 1
ATOM 10446 O O . ILE F 1 34 ? -11.726 -58.088 -28.906 1.00 15.52 9 ILE R O 1
ATOM 10451 N N . HIS F 1 35 ? -11.880 -60.003 -30.126 1.00 17.23 10 HIS R N 1
ATOM 10452 C CA . HIS F 1 35 ? -13.115 -60.528 -29.527 1.00 17.18 10 HIS R CA 1
ATOM 10453 C C . HIS F 1 35 ? -12.887 -61.007 -28.099 1.00 19.11 10 HIS R C 1
ATOM 10454 O O . HIS F 1 35 ? -11.756 -61.230 -27.666 1.00 19.67 10 HIS R O 1
ATOM 10461 N N . THR F 1 36 ? -13.986 -61.246 -27.390 1.00 17.78 11 THR R N 1
ATOM 10462 C CA . THR F 1 36 ? -13.947 -61.773 -26.037 1.00 17.91 11 THR R CA 1
ATOM 10463 C C . THR F 1 36 ? -14.025 -63.297 -26.050 1.00 17.15 11 THR R C 1
ATOM 10464 O O . THR F 1 36 ? -14.221 -63.906 -27.090 1.00 17.83 11 THR R O 1
ATOM 10468 N N . ILE F 1 37 ? -13.887 -63.921 -24.889 1.00 18.31 12 ILE R N 1
ATOM 10469 C CA . ILE F 1 37 ? -13.979 -65.375 -24.815 1.00 20.11 12 ILE R CA 1
ATOM 10470 C C . ILE F 1 37 ? -15.339 -65.862 -25.339 1.00 21.82 12 ILE R C 1
ATOM 10471 O O . ILE F 1 37 ? -16.311 -65.120 -25.289 1.00 21.14 12 ILE R O 1
ATOM 10476 N N . CYS F 1 38 ? -15.335 -67.022 -25.992 1.00 20.24 13 CYS R N 1
ATOM 10477 C CA . CYS F 1 38 ? -16.507 -67.677 -26.587 1.00 21.69 13 CYS R CA 1
ATOM 10478 C C . CYS F 1 38 ? -16.903 -67.084 -27.937 1.00 21.41 13 CYS R C 1
ATOM 10479 O O . CYS F 1 38 ? -17.678 -67.693 -28.682 1.00 21.80 13 CYS R O 1
ATOM 10482 N N . HIS F 1 39 ? -16.340 -65.923 -28.285 1.00 18.90 14 HIS R N 1
ATOM 10483 C CA . HIS F 1 39 ? -16.655 -65.306 -29.544 1.00 15.22 14 HIS R CA 1
ATOM 10484 C C . HIS F 1 39 ? -15.459 -65.457 -30.495 1.00 19.70 14 HIS R C 1
ATOM 10485 O O . HIS F 1 39 ? -14.636 -66.340 -30.297 1.00 18.74 14 HIS R O 1
ATOM 10492 N N . GLY F 1 40 ? -15.456 -64.695 -31.583 1.00 19.77 15 GLY R N 1
ATOM 10493 C CA . GLY F 1 40 ? -14.474 -64.852 -32.664 1.00 18.12 15 GLY R CA 1
ATOM 10494 C C . GLY F 1 40 ? -14.442 -63.620 -33.536 1.00 19.14 15 GLY R C 1
ATOM 10495 O O . GLY F 1 40 ? -15.176 -62.681 -33.283 1.00 17.53 15 GLY R O 1
ATOM 10496 N N . ALA F 1 41 ? -13.588 -63.637 -34.565 1.00 18.63 16 ALA R N 1
ATOM 10497 C CA . ALA F 1 41 ? -13.420 -62.518 -35.506 1.00 18.37 16 ALA R CA 1
ATOM 10498 C C . ALA F 1 41 ? -14.747 -62.111 -36.189 1.00 18.77 16 ALA R C 1
ATOM 10499 O O . ALA F 1 41 ? -14.986 -60.935 -36.508 1.00 16.67 16 ALA R O 1
ATOM 10501 N N . TRP F 1 42 ? -15.567 -63.106 -36.452 1.00 17.72 17 TRP R N 1
ATOM 10502 C CA . TRP F 1 42 ? -16.901 -62.911 -37.048 1.00 17.81 17 TRP R CA 1
ATOM 10503 C C . TRP F 1 42 ? -17.691 -61.774 -36.422 1.00 14.87 17 TRP R C 1
ATOM 10504 O O . TRP F 1 42 ? -18.458 -61.137 -37.113 1.00 17.11 17 TRP R O 1
ATOM 10515 N N . LEU F 1 43 ? -17.520 -61.548 -35.124 1.00 16.14 18 LEU R N 1
ATOM 10516 C CA . LEU F 1 43 ? -18.291 -60.555 -34.379 1.00 16.13 18 LEU R CA 1
ATOM 10517 C C . LEU F 1 43 ? -18.100 -59.139 -34.936 1.00 19.91 18 LEU R C 1
ATOM 10518 O O . LEU F 1 43 ? -18.975 -58.286 -34.828 1.00 17.47 18 LEU R O 1
ATOM 10523 N N . TRP F 1 44 ? -16.965 -58.911 -35.592 1.00 17.45 19 TRP R N 1
ATOM 10524 C CA . TRP F 1 44 ? -16.620 -57.590 -36.047 1.00 15.72 19 TRP R CA 1
ATOM 10525 C C . TRP F 1 44 ? -17.073 -57.318 -37.492 1.00 17.07 19 TRP R C 1
ATOM 10526 O O . TRP F 1 44 ? -16.649 -56.329 -38.115 1.00 17.04 19 TRP R O 1
ATOM 10537 N N . TYR F 1 45 ? -17.966 -58.155 -38.023 1.00 14.28 20 TYR R N 1
ATOM 10538 C CA . TYR F 1 45 ? -18.308 -58.079 -39.426 1.00 14.68 20 TYR R CA 1
ATOM 10539 C C . TYR F 1 45 ? -18.911 -56.758 -39.889 1.00 14.93 20 TYR R C 1
ATOM 10540 O O . TYR F 1 45 ? -18.797 -56.408 -41.075 1.00 15.30 20 TYR R O 1
ATOM 10549 N N . LYS F 1 46 ? -19.664 -56.091 -39.005 1.00 17.43 21 LYS R N 1
ATOM 10550 C CA . LYS F 1 46 ? -20.318 -54.825 -39.365 1.00 16.20 21 LYS R CA 1
ATOM 10551 C C . LYS F 1 46 ? -19.333 -53.671 -39.347 1.00 16.58 21 LYS R C 1
ATOM 10552 O O . LYS F 1 46 ? -19.510 -52.700 -40.078 1.00 17.96 21 LYS R O 1
ATOM 10558 N N . LEU F 1 47 ? -18.347 -53.755 -38.459 1.00 17.43 22 LEU R N 1
ATOM 10559 C CA . LEU F 1 47 ? -17.468 -52.629 -38.189 1.00 15.92 22 LEU R CA 1
ATOM 10560 C C . LEU F 1 47 ? -16.402 -52.512 -39.265 1.00 16.53 22 LEU R C 1
ATOM 10561 O O . LEU F 1 47 ? -16.113 -51.404 -39.740 1.00 14.71 22 LEU R O 1
ATOM 10566 N N . ILE F 1 48 ? -15.866 -53.646 -39.711 1.00 17.12 23 ILE R N 1
ATOM 10567 C CA . ILE F 1 48 ? -14.702 -53.613 -40.618 1.00 16.81 23 ILE R CA 1
ATOM 10568 C C . ILE F 1 48 ? -14.935 -52.767 -41.869 1.00 18.15 23 ILE R C 1
ATOM 10569 O O . ILE F 1 48 ? -14.146 -51.845 -42.177 1.00 18.90 23 ILE R O 1
ATOM 10574 N N . PRO F 1 49 ? -16.024 -53.031 -42.600 1.00 16.47 24 PRO R N 1
ATOM 10575 C CA . PRO F 1 49 ? -16.271 -52.284 -43.820 1.00 17.32 24 PRO R CA 1
ATOM 10576 C C . PRO F 1 49 ? -16.408 -50.781 -43.605 1.00 15.00 24 PRO R C 1
ATOM 10577 O O . PRO F 1 49 ? -16.142 -50.000 -44.508 1.00 13.75 24 PRO R O 1
ATOM 10581 N N . LEU F 1 50 ? -16.904 -50.369 -42.443 1.00 18.34 25 LEU R N 1
ATOM 10582 C CA . LEU F 1 50 ? -17.092 -48.954 -42.201 1.00 17.60 25 LEU R CA 1
ATOM 10583 C C . LEU F 1 50 ? -15.726 -48.285 -42.031 1.00 16.29 25 LEU R C 1
ATOM 10584 O O . LEU F 1 50 ? -15.515 -47.162 -42.482 1.00 17.52 25 LEU R O 1
ATOM 10589 N N . LEU F 1 51 ? -14.838 -48.931 -41.290 1.00 16.23 26 LEU R N 1
ATOM 10590 C CA . LEU F 1 51 ? -13.509 -48.353 -41.053 1.00 16.14 26 LEU R CA 1
ATOM 10591 C C . LEU F 1 51 ? -12.740 -48.303 -42.375 1.00 17.57 26 LEU R C 1
ATOM 10592 O O . LEU F 1 51 ? -12.090 -47.306 -42.679 1.00 21.38 26 LEU R O 1
ATOM 10597 N N . GLN F 1 52 ? -12.892 -49.330 -43.195 1.00 17.35 27 GLN R N 1
ATOM 10598 C CA . GLN F 1 52 ? -12.184 -49.400 -44.490 1.00 17.97 27 GLN R CA 1
ATOM 10599 C C . GLN F 1 52 ? -12.745 -48.397 -45.502 1.00 20.11 27 GLN R C 1
ATOM 10600 O O . GLN F 1 52 ? -12.009 -47.742 -46.231 1.00 18.58 27 GLN R O 1
ATOM 10606 N N . SER F 1 53 ? -14.063 -48.266 -45.533 1.00 15.89 28 SER R N 1
ATOM 10607 C CA . SER F 1 53 ? -14.715 -47.291 -46.398 1.00 17.99 28 SER R CA 1
ATOM 10608 C C . SER F 1 53 ? -14.211 -45.868 -46.116 1.00 15.21 28 SER R C 1
ATOM 10609 O O . SER F 1 53 ? -14.037 -45.065 -47.031 1.00 18.25 28 SER R O 1
ATOM 10612 N N . ALA F 1 54 ? -14.049 -45.547 -44.841 1.00 15.22 29 ALA R N 1
ATOM 10613 C CA . ALA F 1 54 ? -13.570 -44.239 -44.402 1.00 17.27 29 ALA R CA 1
ATOM 10614 C C . ALA F 1 54 ? -12.079 -43.998 -44.709 1.00 19.22 29 ALA R C 1
ATOM 10615 O O . ALA F 1 54 ? -11.590 -42.879 -44.511 1.00 18.34 29 ALA R O 1
ATOM 10617 N N . GLY F 1 55 ? -11.345 -45.066 -45.055 1.00 17.67 30 GLY R N 1
ATOM 10618 C CA . GLY F 1 55 ? -9.912 -44.940 -45.468 1.00 20.45 30 GLY R CA 1
ATOM 10619 C C . GLY F 1 55 ? -8.918 -45.562 -44.492 1.00 23.27 30 GLY R C 1
ATOM 10620 O O . GLY F 1 55 ? -7.732 -45.595 -44.763 1.00 22.18 30 GLY R O 1
ATOM 10621 N N . HIS F 1 56 ? -9.417 -46.138 -43.398 1.00 19.13 31 HIS R N 1
ATOM 10622 C CA . HIS F 1 56 ? -8.581 -46.813 -42.410 1.00 15.97 31 HIS R CA 1
ATOM 10623 C C . HIS F 1 56 ? -8.467 -48.301 -42.733 1.00 16.41 31 HIS R C 1
ATOM 10624 O O . HIS F 1 56 ? -9.028 -48.758 -43.707 1.00 17.57 31 HIS R O 1
ATOM 10631 N N . ASN F 1 57 ? -7.602 -49.000 -42.008 1.00 20.14 32 ASN R N 1
ATOM 10632 C CA . ASN F 1 57 ? -7.503 -50.452 -42.118 1.00 20.21 32 ASN R CA 1
ATOM 10633 C C . ASN F 1 57 ? -8.028 -51.102 -40.854 1.00 16.47 32 ASN R C 1
ATOM 10634 O O . ASN F 1 57 ? -7.943 -50.524 -39.760 1.00 17.81 32 ASN R O 1
ATOM 10639 N N . ALA F 1 58 ? -8.609 -52.277 -41.010 1.00 17.55 33 ALA R N 1
ATOM 10640 C CA . ALA F 1 58 ? -9.135 -52.992 -39.865 1.00 18.46 33 ALA R CA 1
ATOM 10641 C C . ALA F 1 58 ? -9.028 -54.480 -40.048 1.00 15.66 33 ALA R C 1
ATOM 10642 O O . ALA F 1 58 ? -9.376 -55.012 -41.090 1.00 18.23 33 ALA R O 1
ATOM 10644 N N . THR F 1 59 ? -8.449 -55.130 -39.049 1.00 18.36 34 THR R N 1
ATOM 10645 C CA . THR F 1 59 ? -8.224 -56.574 -39.066 1.00 18.78 34 THR R CA 1
ATOM 10646 C C . THR F 1 59 ? -8.832 -57.176 -37.823 1.00 18.69 34 THR R C 1
ATOM 10647 O O . THR F 1 59 ? -8.555 -56.742 -36.690 1.00 18.27 34 THR R O 1
ATOM 10651 N N . ALA F 1 60 ? -9.557 -58.266 -38.014 1.00 18.24 35 ALA R N 1
ATOM 10652 C CA . ALA F 1 60 ? -10.024 -59.046 -36.876 1.00 18.27 35 ALA R CA 1
ATOM 10653 C C . ALA F 1 60 ? -9.481 -60.444 -37.032 1.00 15.24 35 ALA R C 1
ATOM 10654 O O . ALA F 1 60 ? -9.517 -61.004 -38.114 1.00 18.16 35 ALA R O 1
ATOM 10656 N N . ILE F 1 61 ? -9.059 -61.026 -35.930 1.00 16.91 36 ILE R N 1
ATOM 10657 C CA . ILE F 1 61 ? -8.578 -62.400 -35.960 1.00 18.76 36 ILE R CA 1
ATOM 10658 C C . ILE F 1 61 ? -9.265 -63.250 -34.900 1.00 18.47 36 ILE R C 1
ATOM 10659 O O . ILE F 1 61 ? -9.791 -62.729 -33.911 1.00 18.29 36 ILE R O 1
ATOM 10664 N N . ASP F 1 62 ? -9.211 -64.569 -35.096 1.00 18.63 37 ASP R N 1
ATOM 10665 C CA . ASP F 1 62 ? -9.566 -65.537 -34.049 1.00 18.89 37 ASP R CA 1
ATOM 10666 C C . ASP F 1 62 ? -8.401 -65.771 -33.107 1.00 21.25 37 ASP R C 1
ATOM 10667 O O . ASP F 1 62 ? -7.281 -66.120 -33.540 1.00 19.73 37 ASP R O 1
ATOM 10672 N N . LEU F 1 63 ? -8.665 -65.649 -31.812 1.00 20.21 38 LEU R N 1
ATOM 10673 C CA . LEU F 1 63 ? -7.791 -66.181 -30.786 1.00 21.52 38 LEU R CA 1
ATOM 10674 C C . LEU F 1 63 ? -7.885 -67.711 -30.722 1.00 21.50 38 LEU R C 1
ATOM 10675 O O . LEU F 1 63 ? -8.569 -68.348 -31.540 1.00 21.20 38 LEU R O 1
ATOM 10680 N N . VAL F 1 64 ? -6.983 -68.307 -29.960 1.00 22.39 39 VAL R N 1
ATOM 10681 C CA . VAL F 1 64 ? -6.859 -69.750 -29.991 1.00 21.39 39 VAL R CA 1
ATOM 10682 C C . VAL F 1 64 ? -8.188 -70.347 -29.490 1.00 20.29 39 VAL R C 1
ATOM 10683 O O . VAL F 1 64 ? -8.780 -69.805 -28.556 1.00 18.13 39 VAL R O 1
ATOM 10687 N N . ALA F 1 65 ? -8.642 -71.405 -30.155 1.00 20.43 40 ALA R N 1
ATOM 10688 C CA . ALA F 1 65 ? -9.852 -72.160 -29.753 1.00 21.65 40 ALA R CA 1
ATOM 10689 C C . ALA F 1 65 ? -11.115 -71.264 -29.819 1.00 24.06 40 ALA R C 1
ATOM 10690 O O . ALA F 1 65 ? -12.126 -71.529 -29.143 1.00 22.53 40 ALA R O 1
ATOM 10692 N N . SER F 1 66 ? -11.051 -70.215 -30.646 1.00 22.67 41 SER R N 1
ATOM 10693 C CA . SER F 1 66 ? -12.160 -69.260 -30.791 1.00 20.77 41 SER R CA 1
ATOM 10694 C C . SER F 1 66 ? -12.529 -69.157 -32.254 1.00 20.48 41 SER R C 1
ATOM 10695 O O . SER F 1 66 ? -11.720 -69.462 -33.136 1.00 21.49 41 SER R O 1
ATOM 10698 N N . GLY F 1 67 ? -13.780 -68.815 -32.529 1.00 19.52 42 GLY R N 1
ATOM 10699 C CA . GLY F 1 67 ? -14.225 -68.658 -33.912 1.00 19.05 42 GLY R CA 1
ATOM 10700 C C . GLY F 1 67 ? -14.049 -69.956 -34.679 1.00 20.98 42 GLY R C 1
ATOM 10701 O O . GLY F 1 67 ? -14.455 -71.007 -34.211 1.00 20.60 42 GLY R O 1
ATOM 10702 N N . ILE F 1 68 ? -13.425 -69.915 -35.851 1.00 21.03 43 ILE R N 1
ATOM 10703 C CA . ILE F 1 68 ? -13.152 -71.163 -36.548 1.00 21.32 43 ILE R CA 1
ATOM 10704 C C . ILE F 1 68 ? -11.719 -71.691 -36.327 1.00 21.27 43 ILE R C 1
ATOM 10705 O O . ILE F 1 68 ? -11.261 -72.559 -37.052 1.00 22.84 43 ILE R O 1
ATOM 10710 N N . ASP F 1 69 ? -11.026 -71.190 -35.322 1.00 22.05 44 ASP R N 1
ATOM 10711 C CA . ASP F 1 69 ? -9.692 -71.703 -35.035 1.00 21.48 44 ASP R CA 1
ATOM 10712 C C . ASP F 1 69 ? -9.816 -73.194 -34.700 1.00 27.43 44 ASP R C 1
ATOM 10713 O O . ASP F 1 69 ? -10.659 -73.582 -33.871 1.00 21.92 44 ASP R O 1
ATOM 10718 N N . PRO F 1 70 ? -8.911 -74.017 -35.244 1.00 27.06 45 PRO R N 1
ATOM 10719 C CA . PRO F 1 70 ? -9.053 -75.477 -35.100 1.00 26.93 45 PRO R CA 1
ATOM 10720 C C . PRO F 1 70 ? -8.631 -76.067 -33.757 1.00 26.12 45 PRO R C 1
ATOM 10721 O O . PRO F 1 70 ? -8.968 -77.226 -33.486 1.00 27.49 45 PRO R O 1
ATOM 10725 N N . ARG F 1 71 ? -7.991 -75.294 -32.884 1.00 24.30 46 ARG R N 1
ATOM 10726 C CA . ARG F 1 71 ? -7.691 -75.809 -31.561 1.00 24.65 46 ARG R CA 1
ATOM 10727 C C . ARG F 1 71 ? -8.954 -75.926 -30.692 1.00 26.98 46 ARG R C 1
ATOM 10728 O O . ARG F 1 71 ? -9.895 -75.127 -30.810 1.00 23.19 46 ARG R O 1
ATOM 10736 N N . GLN F 1 72 ? -8.932 -76.874 -29.765 1.00 24.28 47 GLN R N 1
ATOM 10737 C CA . GLN F 1 72 ? -9.977 -76.965 -28.778 1.00 30.12 47 GLN R CA 1
ATOM 10738 C C . GLN F 1 72 ? -9.438 -76.424 -27.477 1.00 27.83 47 GLN R C 1
ATOM 10739 O O . GLN F 1 72 ? -8.204 -76.374 -27.250 1.00 27.63 47 GLN R O 1
ATOM 10745 N N . LEU F 1 73 ? -10.356 -75.894 -26.681 1.00 23.81 48 LEU R N 1
ATOM 10746 C CA . LEU F 1 73 ? -10.016 -75.185 -25.468 1.00 22.80 48 LEU R CA 1
ATOM 10747 C C . LEU F 1 73 ? -9.124 -76.013 -24.543 1.00 22.93 48 LEU R C 1
ATOM 10748 O O . LEU F 1 73 ? -8.281 -75.462 -23.850 1.00 22.40 48 LEU R O 1
ATOM 10753 N N . GLU F 1 74 ? -9.279 -77.335 -24.552 1.00 22.52 49 GLU R N 1
ATOM 10754 C CA . GLU F 1 74 ? -8.561 -78.173 -23.573 1.00 27.66 49 GLU R CA 1
ATOM 10755 C C . GLU F 1 74 ? -7.050 -78.194 -23.846 1.00 26.84 49 GLU R C 1
ATOM 10756 O O . GLU F 1 74 ? -6.251 -78.540 -22.976 1.00 30.63 49 GLU R O 1
ATOM 10762 N N . GLN F 1 75 ? -6.688 -77.808 -25.055 1.00 26.92 50 GLN R N 1
ATOM 10763 C CA . GLN F 1 75 ? -5.283 -77.702 -25.470 1.00 26.34 50 GLN R CA 1
ATOM 10764 C C . GLN F 1 75 ? -4.559 -76.503 -24.896 1.00 29.38 50 GLN R C 1
ATOM 10765 O O . GLN F 1 75 ? -3.353 -76.376 -25.083 1.00 30.38 50 GLN R O 1
ATOM 10771 N N . ILE F 1 76 ? -5.270 -75.598 -24.226 1.00 26.79 51 ILE R N 1
ATOM 10772 C CA . ILE F 1 76 ? -4.625 -74.466 -23.608 1.00 24.84 51 ILE R CA 1
ATOM 10773 C C . ILE F 1 76 ? -5.090 -74.213 -22.191 1.00 24.94 51 ILE R C 1
ATOM 10774 O O . ILE F 1 76 ? -6.151 -74.679 -21.766 1.00 27.75 51 ILE R O 1
ATOM 10779 N N . GLY F 1 77 ? -4.304 -73.416 -21.475 1.00 22.35 52 GLY R N 1
ATOM 10780 C CA . GLY F 1 77 ? -4.546 -73.135 -20.080 1.00 20.58 52 GLY R CA 1
ATOM 10781 C C . GLY F 1 77 ? -4.120 -71.775 -19.629 1.00 24.25 52 GLY R C 1
ATOM 10782 O O . GLY F 1 77 ? -4.326 -71.403 -18.455 1.00 25.61 52 GLY R O 1
ATOM 10783 N N . THR F 1 78 ? -3.533 -71.004 -20.548 1.00 24.98 53 THR R N 1
ATOM 10784 C CA . THR F 1 78 ? -2.968 -69.728 -20.180 1.00 25.19 53 THR R CA 1
ATOM 10785 C C . THR F 1 78 ? -3.273 -68.626 -21.198 1.00 18.11 53 THR R C 1
ATOM 10786 O O . THR F 1 78 ? -3.470 -68.876 -22.392 1.00 23.60 53 THR R O 1
ATOM 10790 N N . TRP F 1 79 ? -3.173 -67.402 -20.700 1.00 21.81 54 TRP R N 1
ATOM 10791 C CA . TRP F 1 79 ? -3.415 -66.201 -21.491 1.00 24.36 54 TRP R CA 1
ATOM 10792 C C . TRP F 1 79 ? -2.363 -66.032 -22.556 1.00 25.86 54 TRP R C 1
ATOM 10793 O O . TRP F 1 79 ? -2.670 -65.686 -23.702 1.00 23.65 54 TRP R O 1
ATOM 10804 N N . GLU F 1 80 ? -1.123 -66.384 -22.218 1.00 28.84 55 GLU R N 1
ATOM 10805 C CA . GLU F 1 80 ? -0.076 -66.396 -23.233 1.00 28.41 55 GLU R CA 1
ATOM 10806 C C . GLU F 1 80 ? -0.372 -67.298 -24.413 1.00 25.88 55 GLU R C 1
ATOM 10807 O O . GLU F 1 80 ? -0.087 -66.953 -25.557 1.00 25.33 55 GLU R O 1
ATOM 10813 N N . GLN F 1 81 ? -0.852 -68.508 -24.153 1.00 23.55 56 GLN R N 1
ATOM 10814 C CA . GLN F 1 81 ? -1.196 -69.356 -25.250 1.00 21.93 56 GLN R CA 1
ATOM 10815 C C . GLN F 1 81 ? -2.403 -68.755 -26.007 1.00 21.25 56 GLN R C 1
ATOM 10816 O O . GLN F 1 81 ? -2.464 -68.812 -27.241 1.00 21.54 56 GLN R O 1
ATOM 10822 N N . TYR F 1 82 ? -3.429 -68.390 -25.240 1.00 24.94 57 TYR R N 1
ATOM 10823 C CA . TYR F 1 82 ? -4.710 -67.932 -25.807 1.00 22.31 57 TYR R CA 1
ATOM 10824 C C . TYR F 1 82 ? -4.464 -66.734 -26.740 1.00 20.22 57 TYR R C 1
ATOM 10825 O O . TYR F 1 82 ? -5.006 -66.659 -27.834 1.00 21.92 57 TYR R O 1
ATOM 10834 N N . SER F 1 83 ? -3.555 -65.863 -26.312 1.00 23.24 58 SER R N 1
ATOM 10835 C CA . SER F 1 83 ? -3.247 -64.622 -27.017 1.00 22.44 58 SER R CA 1
ATOM 10836 C C . SER F 1 83 ? -2.288 -64.746 -28.199 1.00 26.17 58 SER R C 1
ATOM 10837 O O . SER F 1 83 ? -2.068 -63.753 -28.901 1.00 23.84 58 SER R O 1
ATOM 10840 N N . GLU F 1 84 ? -1.768 -65.943 -28.473 1.00 26.07 59 GLU R N 1
ATOM 10841 C CA . GLU F 1 84 ? -0.682 -66.080 -29.464 1.00 26.02 59 GLU R CA 1
ATOM 10842 C C . GLU F 1 84 ? -0.958 -65.431 -30.819 1.00 26.46 59 GLU R C 1
ATOM 10843 O O . GLU F 1 84 ? -0.046 -64.840 -31.385 1.00 26.89 59 GLU R O 1
ATOM 10849 N N . PRO F 1 85 ? -2.160 -65.642 -31.405 1.00 24.70 60 PRO R N 1
ATOM 10850 C CA . PRO F 1 85 ? -2.413 -65.080 -32.735 1.00 22.04 60 PRO R CA 1
ATOM 10851 C C . PRO F 1 85 ? -2.318 -63.561 -32.762 1.00 20.79 60 PRO R C 1
ATOM 10852 O O . PRO F 1 85 ? -1.795 -62.986 -33.731 1.00 22.93 60 PRO R O 1
ATOM 10856 N N . LEU F 1 86 ? -2.609 -62.938 -31.626 1.00 21.18 61 LEU R N 1
ATOM 10857 C CA . LEU F 1 86 ? -2.551 -61.496 -31.525 1.00 19.75 61 LEU R CA 1
ATOM 10858 C C . LEU F 1 86 ? -1.076 -61.078 -31.397 1.00 22.64 61 LEU R C 1
ATOM 10859 O O . LEU F 1 86 ? -0.672 -60.104 -32.030 1.00 19.59 61 LEU R O 1
ATOM 10864 N N . PHE F 1 87 ? -0.289 -61.807 -30.592 1.00 23.63 62 PHE R N 1
ATOM 10865 C CA . PHE F 1 87 ? 1.165 -61.483 -30.419 1.00 24.46 62 PHE R CA 1
ATOM 10866 C C . PHE F 1 87 ? 1.928 -61.646 -31.745 1.00 24.33 62 PHE R C 1
ATOM 10867 O O . PHE F 1 87 ? 2.668 -60.759 -32.167 1.00 24.78 62 PHE R O 1
ATOM 10875 N N . THR F 1 88 ? 1.643 -62.729 -32.447 1.00 24.43 63 THR R N 1
ATOM 10876 C CA . THR F 1 88 ? 2.198 -62.983 -33.754 1.00 26.75 63 THR R CA 1
ATOM 10877 C C . THR F 1 88 ? 1.869 -61.942 -34.811 1.00 30.09 63 THR R C 1
ATOM 10878 O O . THR F 1 88 ? 2.746 -61.518 -35.565 1.00 23.11 63 THR R O 1
ATOM 10882 N N . LEU F 1 89 ? 0.627 -61.480 -34.836 1.00 22.29 64 LEU R N 1
ATOM 10883 C CA . LEU F 1 89 ? 0.233 -60.402 -35.737 1.00 23.80 64 LEU R CA 1
ATOM 10884 C C . LEU F 1 89 ? 0.994 -59.105 -35.448 1.00 20.57 64 LEU R C 1
ATOM 10885 O O . LEU F 1 89 ? 1.441 -58.411 -36.368 1.00 22.76 64 LEU R O 1
ATOM 10890 N N . ILE F 1 90 ? 1.069 -58.745 -34.175 1.00 19.78 65 ILE R N 1
ATOM 10891 C CA . ILE F 1 90 ? 1.727 -57.530 -33.764 1.00 24.89 65 ILE R CA 1
ATOM 10892 C C . ILE F 1 90 ? 3.233 -57.578 -34.116 1.00 27.23 65 ILE R C 1
ATOM 10893 O O . ILE F 1 90 ? 3.809 -56.573 -34.496 1.00 25.24 65 ILE R O 1
ATOM 10898 N N . GLU F 1 91 ? 3.846 -58.737 -33.928 1.00 26.34 66 GLU R N 1
ATOM 10899 C CA . GLU F 1 91 ? 5.262 -58.940 -34.290 1.00 27.68 66 GLU R CA 1
ATOM 10900 C C . GLU F 1 91 ? 5.515 -58.841 -35.784 1.00 29.42 66 GLU R C 1
ATOM 10901 O O . GLU F 1 91 ? 6.636 -58.541 -36.198 1.00 30.65 66 GLU R O 1
ATOM 10907 N N . SER F 1 92 ? 4.474 -59.015 -36.595 1.00 27.42 67 SER R N 1
ATOM 10908 C CA . SER F 1 92 ? 4.608 -58.890 -38.053 1.00 28.80 67 SER R CA 1
ATOM 10909 C C . SER F 1 92 ? 4.437 -57.464 -38.564 1.00 32.23 67 SER R C 1
ATOM 10910 O O . SER F 1 92 ? 4.594 -57.209 -39.763 1.00 28.73 67 SER R O 1
ATOM 10913 N N . ILE F 1 93 ? 4.051 -56.546 -37.681 1.00 29.69 68 ILE R N 1
ATOM 10914 C CA . ILE F 1 93 ? 3.960 -55.130 -38.048 1.00 29.21 68 ILE R CA 1
ATOM 10915 C C . ILE F 1 93 ? 5.373 -54.587 -38.261 1.00 29.24 68 ILE R C 1
ATOM 10916 O O . ILE F 1 93 ? 6.252 -54.814 -37.428 1.00 29.80 68 ILE R O 1
ATOM 10921 N N . PRO F 1 94 ? 5.585 -53.857 -39.361 1.00 36.21 69 PRO R N 1
ATOM 10922 C CA . PRO F 1 94 ? 6.957 -53.451 -39.701 1.00 34.98 69 PRO R CA 1
ATOM 10923 C C . PRO F 1 94 ? 7.546 -52.516 -38.666 1.00 37.94 69 PRO R C 1
ATOM 10924 O O . PRO F 1 94 ? 6.817 -51.823 -37.963 1.00 30.42 69 PRO R O 1
ATOM 10928 N N . GLU F 1 95 ? 8.870 -52.448 -38.633 1.00 38.44 70 GLU R N 1
ATOM 10929 C CA . GLU F 1 95 ? 9.572 -51.634 -37.672 1.00 36.92 70 GLU R CA 1
ATOM 10930 C C . GLU F 1 95 ? 9.177 -50.168 -37.860 1.00 34.07 70 GLU R C 1
ATOM 10931 O O . GLU F 1 95 ? 9.036 -49.699 -38.998 1.00 29.22 70 GLU R O 1
ATOM 10937 N N . GLY F 1 96 ? 8.905 -49.484 -36.746 1.00 31.62 71 GLY R N 1
ATOM 10938 C CA . GLY F 1 96 ? 8.523 -48.072 -36.769 1.00 30.26 71 GLY R CA 1
ATOM 10939 C C . GLY F 1 96 ? 7.021 -47.833 -36.906 1.00 31.73 71 GLY R C 1
ATOM 10940 O O . GLY F 1 96 ? 6.574 -46.692 -36.851 1.00 32.50 71 GLY R O 1
ATOM 10941 N N . LYS F 1 97 ? 6.258 -48.893 -37.172 1.00 25.84 72 LYS R N 1
ATOM 10942 C CA . LYS F 1 97 ? 4.823 -48.738 -37.394 1.00 29.72 72 LYS R CA 1
ATOM 10943 C C . LYS F 1 97 ? 4.074 -49.194 -36.157 1.00 26.93 72 LYS R C 1
ATOM 10944 O O . LYS F 1 97 ? 4.603 -49.934 -35.304 1.00 22.90 72 LYS R O 1
ATOM 10950 N N . LYS F 1 98 ? 2.842 -48.721 -36.046 1.00 26.20 73 LYS R N 1
ATOM 10951 C CA . LYS F 1 98 ? 2.053 -48.975 -34.862 1.00 24.86 73 LYS R CA 1
ATOM 10952 C C . LYS F 1 98 ? 0.602 -49.271 -35.273 1.00 23.99 73 LYS R C 1
ATOM 10953 O O . LYS F 1 98 ? 0.212 -49.063 -36.438 1.00 21.43 73 LYS R O 1
ATOM 10959 N N . VAL F 1 99 ? -0.105 -49.906 -34.344 1.00 23.96 74 VAL R N 1
ATOM 10960 C CA . VAL F 1 99 ? -1.548 -50.162 -34.472 1.00 21.95 74 VAL R CA 1
ATOM 10961 C C . VAL F 1 99 ? -2.332 -49.596 -33.292 1.00 22.67 74 VAL R C 1
ATOM 10962 O O . VAL F 1 99 ? -1.765 -49.321 -32.215 1.00 22.36 74 VAL R O 1
ATOM 10966 N N . ILE F 1 100 ? -3.649 -49.462 -33.509 1.00 18.90 75 ILE R N 1
ATOM 10967 C CA . ILE F 1 100 ? -4.657 -49.297 -32.451 1.00 19.47 75 ILE R CA 1
ATOM 10968 C C . ILE F 1 100 ? -5.334 -50.639 -32.144 1.00 19.60 75 ILE R C 1
ATOM 10969 O O . ILE F 1 100 ? -5.880 -51.273 -33.053 1.00 18.37 75 ILE R O 1
ATOM 10974 N N . LEU F 1 101 ? -5.240 -51.082 -30.888 1.00 18.87 76 LEU R N 1
ATOM 10975 C CA . LEU F 1 101 ? -5.839 -52.344 -30.461 1.00 20.88 76 LEU R CA 1
ATOM 10976 C C . LEU F 1 101 ? -7.194 -52.026 -29.857 1.00 18.68 76 LEU R C 1
ATOM 10977 O O . LEU F 1 101 ? -7.303 -51.185 -28.962 1.00 17.91 76 LEU R O 1
ATOM 10982 N N . VAL F 1 102 ? -8.212 -52.735 -30.340 1.00 20.45 77 VAL R N 1
ATOM 10983 C CA . VAL F 1 102 ? -9.571 -52.598 -29.818 1.00 17.70 77 VAL R CA 1
ATOM 10984 C C . VAL F 1 102 ? -10.022 -53.932 -29.224 1.00 15.58 77 VAL R C 1
ATOM 10985 O O . VAL F 1 102 ? -10.048 -54.926 -29.924 1.00 16.88 77 VAL R O 1
ATOM 10989 N N . GLY F 1 103 ? -10.219 -53.970 -27.903 1.00 17.03 78 GLY R N 1
ATOM 10990 C CA . GLY F 1 103 ? -10.646 -55.190 -27.228 1.00 18.56 78 GLY R CA 1
ATOM 10991 C C . GLY F 1 103 ? -12.059 -55.053 -26.647 1.00 15.90 78 GLY R C 1
ATOM 10992 O O . GLY F 1 103 ? -12.405 -54.020 -26.064 1.00 17.36 78 GLY R O 1
ATOM 10993 N N . GLU F 1 104 ? -12.897 -56.045 -26.929 1.00 20.11 79 GLU R N 1
ATOM 10994 C CA . GLU F 1 104 ? -14.274 -56.088 -26.403 1.00 19.20 79 GLU R CA 1
ATOM 10995 C C . GLU F 1 104 ? -14.390 -57.074 -25.267 1.00 17.75 79 GLU R C 1
ATOM 10996 O O . GLU F 1 104 ? -13.882 -58.196 -25.329 1.00 17.33 79 GLU R O 1
ATOM 11002 N N . SER F 1 105 ? -15.032 -56.617 -24.208 1.00 19.13 80 SER R N 1
ATOM 11003 C CA . SER F 1 105 ? -15.312 -57.445 -23.068 1.00 19.47 80 SER R CA 1
ATOM 11004 C C . SER F 1 105 ? -14.017 -58.067 -22.541 1.00 21.63 80 SER R C 1
ATOM 11005 O O . SER F 1 105 ? -13.128 -57.336 -22.111 1.00 21.58 80 SER R O 1
ATOM 11008 N N . GLY F 1 106 ? -13.952 -59.392 -22.476 1.00 20.98 81 GLY R N 1
ATOM 11009 C CA . GLY F 1 106 ? -12.748 -60.081 -22.019 1.00 19.75 81 GLY R CA 1
ATOM 11010 C C . GLY F 1 106 ? -11.501 -59.777 -22.852 1.00 24.99 81 GLY R C 1
ATOM 11011 O O . GLY F 1 106 ? -10.373 -59.915 -22.359 1.00 26.07 81 GLY R O 1
ATOM 11012 N N . GLY F 1 107 ? -11.697 -59.349 -24.101 1.00 22.18 82 GLY R N 1
ATOM 11013 C CA . GLY F 1 107 ? -10.57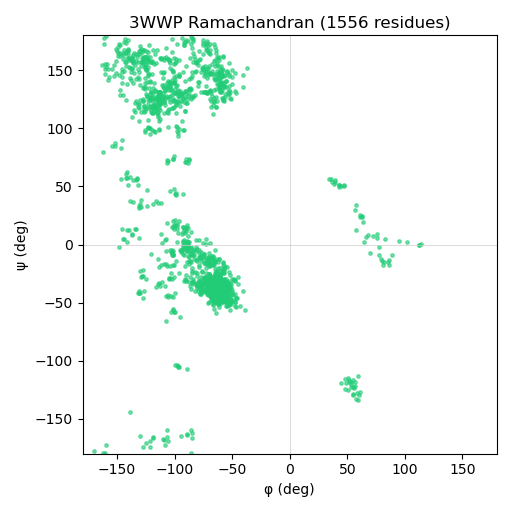5 -58.991 -24.994 1.00 23.89 82 GLY R CA 1
ATOM 11014 C C . GLY F 1 107 ? -9.801 -57.788 -24.510 1.00 22.63 82 GLY R C 1
ATOM 11015 O O . GLY F 1 107 ? -8.696 -57.520 -24.988 1.00 22.05 82 GLY R O 1
ATOM 11016 N N . GLY F 1 108 ? -10.369 -57.056 -23.553 1.00 21.48 83 GLY R N 1
ATOM 11017 C CA . GLY F 1 108 ? -9.599 -56.048 -22.812 1.00 23.15 83 GLY R CA 1
ATOM 11018 C C . GLY F 1 108 ? -8.319 -56.619 -22.211 1.00 23.58 83 GLY R C 1
ATOM 11019 O O . GLY F 1 108 ? -7.286 -55.964 -22.200 1.00 22.63 83 GLY R O 1
ATOM 11020 N N . ILE F 1 109 ? -8.383 -57.859 -21.728 1.00 23.93 84 ILE R N 1
ATOM 11021 C CA . ILE F 1 109 ? -7.235 -58.480 -21.098 1.00 22.63 84 ILE R CA 1
ATOM 11022 C C . ILE F 1 109 ? -6.187 -58.794 -22.152 1.00 24.86 84 ILE R C 1
ATOM 11023 O O . ILE F 1 109 ? -5.005 -58.547 -21.949 1.00 23.31 84 ILE R O 1
ATOM 11028 N N . ASN F 1 110 ? -6.613 -59.261 -23.309 1.00 22.59 85 ASN R N 1
ATOM 11029 C CA . ASN F 1 110 ? -5.658 -59.570 -24.348 1.00 21.00 85 ASN R CA 1
ATOM 11030 C C . ASN F 1 110 ? -4.905 -58.329 -24.825 1.00 24.79 85 ASN R C 1
ATOM 11031 O O . ASN F 1 110 ? -3.690 -58.395 -25.043 1.00 24.16 85 ASN R O 1
ATOM 11036 N N . ILE F 1 111 ? -5.595 -57.198 -24.972 1.00 22.51 86 ILE R N 1
ATOM 11037 C CA . ILE F 1 111 ? -4.922 -56.023 -25.510 1.00 21.67 86 ILE R CA 1
ATOM 11038 C C . ILE F 1 111 ? -3.973 -55.407 -24.483 1.00 22.49 86 ILE R C 1
ATOM 11039 O O . ILE F 1 111 ? -2.959 -54.801 -24.850 1.00 25.39 86 ILE R O 1
ATOM 11044 N N . ALA F 1 112 ? -4.309 -55.529 -23.205 1.00 22.56 87 ALA R N 1
ATOM 11045 C CA . ALA F 1 112 ? -3.407 -55.076 -22.150 1.00 23.90 87 ALA R CA 1
ATOM 11046 C C . ALA F 1 112 ? -2.119 -55.894 -22.149 1.00 25.60 87 ALA R C 1
ATOM 11047 O O . ALA F 1 112 ? -1.020 -55.342 -22.043 1.00 28.69 87 ALA R O 1
ATOM 11049 N N . LEU F 1 113 ? -2.264 -57.204 -22.294 1.00 27.43 88 LEU R N 1
ATOM 11050 C CA . LEU F 1 113 ? -1.133 -58.126 -22.369 1.00 28.88 88 LEU R CA 1
ATOM 11051 C C . LEU F 1 113 ? -0.273 -57.802 -23.574 1.00 29.69 88 LEU R C 1
ATOM 11052 O O . LEU F 1 113 ? 0.949 -57.850 -23.496 1.00 24.83 88 LEU R O 1
ATOM 11057 N N . ALA F 1 114 ? -0.914 -57.498 -24.701 1.00 24.71 89 ALA R N 1
ATOM 11058 C CA . ALA F 1 114 ? -0.176 -57.208 -25.932 1.00 24.11 89 ALA R CA 1
ATOM 11059 C C . ALA F 1 114 ? 0.591 -55.896 -25.799 1.00 26.80 89 ALA R C 1
ATOM 11060 O O . ALA F 1 114 ? 1.768 -55.809 -26.214 1.00 28.28 89 ALA R O 1
ATOM 11062 N N . ALA F 1 115 ? -0.023 -54.927 -25.115 1.00 22.64 90 ALA R N 1
ATOM 11063 C CA . ALA F 1 115 ? 0.590 -53.639 -24.887 1.00 22.73 90 ALA R CA 1
ATOM 11064 C C . ALA F 1 115 ? 1.780 -53.779 -23.940 1.00 27.27 90 ALA R C 1
ATOM 11065 O O . ALA F 1 115 ? 2.730 -53.022 -24.036 1.00 25.41 90 ALA R O 1
ATOM 11067 N N . GLU F 1 116 ? 1.678 -54.674 -22.965 1.00 27.92 91 GLU R N 1
ATOM 11068 C CA . GLU F 1 116 ? 2.757 -54.832 -21.987 1.00 28.57 91 GLU R CA 1
ATOM 11069 C C . GLU F 1 116 ? 3.986 -55.451 -22.668 1.00 32.22 91 GLU R C 1
ATOM 11070 O O . GLU F 1 116 ? 5.137 -55.110 -22.337 1.00 33.70 91 GLU R O 1
ATOM 11076 N N . LYS F 1 117 ? 3.731 -56.376 -23.589 1.00 25.54 92 LYS R N 1
ATOM 11077 C CA . LYS F 1 117 ? 4.759 -57.143 -24.258 1.00 30.04 92 LYS R CA 1
ATOM 11078 C C . LYS F 1 117 ? 5.407 -56.357 -25.395 1.00 34.14 92 LYS R C 1
ATOM 11079 O O . LYS F 1 117 ? 6.635 -56.398 -25.566 1.00 27.82 92 LYS R O 1
ATOM 11085 N N . TYR F 1 118 ? 4.590 -55.580 -26.103 1.00 28.24 93 TYR R N 1
ATOM 11086 C CA . TYR F 1 118 ? 5.023 -54.823 -27.282 1.00 26.96 93 TYR R CA 1
ATOM 11087 C C . TYR F 1 118 ? 4.573 -53.372 -27.268 1.00 26.20 93 TYR R C 1
ATOM 11088 O O . TYR F 1 118 ? 3.891 -52.925 -28.195 1.00 25.43 93 TYR R O 1
ATOM 11097 N N . PRO F 1 119 ? 4.930 -52.627 -26.225 1.00 24.93 94 PRO R N 1
ATOM 11098 C CA . PRO F 1 119 ? 4.418 -51.275 -26.150 1.00 26.59 94 PRO R CA 1
ATOM 11099 C C . PRO F 1 119 ? 4.847 -50.413 -27.326 1.00 32.50 94 PRO R C 1
ATOM 11100 O O . PRO F 1 119 ? 4.094 -49.515 -27.750 1.00 27.36 94 PRO R O 1
ATOM 11104 N N . GLU F 1 120 ? 5.975 -50.772 -27.937 1.00 26.95 95 GLU R N 1
ATOM 11105 C CA . GLU F 1 120 ? 6.506 -49.985 -29.022 1.00 29.67 95 GLU R CA 1
ATOM 11106 C C . GLU F 1 120 ? 5.605 -50.055 -30.253 1.00 30.32 95 GLU R C 1
ATOM 11107 O O . GLU F 1 120 ? 5.743 -49.232 -31.150 1.00 28.08 95 GLU R O 1
ATOM 11113 N N . LYS F 1 121 ? 4.704 -51.039 -30.302 1.00 23.30 96 LYS R N 1
ATOM 11114 C CA . LYS F 1 121 ? 3.918 -51.314 -31.523 1.00 24.42 96 LYS R CA 1
ATOM 11115 C C . LYS F 1 121 ? 2.484 -50.747 -31.441 1.00 24.97 96 LYS R C 1
ATOM 11116 O O . LYS F 1 121 ? 1.694 -50.867 -32.383 1.00 25.09 96 LYS R O 1
ATOM 11122 N N . VAL F 1 122 ? 2.126 -50.217 -30.290 1.00 23.90 97 VAL R N 1
ATOM 11123 C CA . VAL F 1 122 ? 0.725 -49.880 -30.017 1.00 24.13 97 VAL R CA 1
ATOM 11124 C C . VAL F 1 122 ? 0.617 -48.395 -29.795 1.00 25.44 97 VAL R C 1
ATOM 11125 O O . VAL F 1 122 ? 1.182 -47.873 -28.829 1.00 25.29 97 VAL R O 1
ATOM 11129 N N . SER F 1 123 ? -0.180 -47.720 -30.624 1.00 23.18 98 SER R N 1
ATOM 11130 C CA . SER F 1 123 ? -0.389 -46.294 -30.438 1.00 26.08 98 SER R CA 1
ATOM 11131 C C . SER F 1 123 ? -1.480 -45.978 -29.442 1.00 27.40 98 SER R C 1
ATOM 11132 O O . SER F 1 123 ? -1.453 -44.921 -28.828 1.00 21.04 98 SER R O 1
ATOM 11135 N N . ALA F 1 124 ? -2.508 -46.824 -29.382 1.00 24.16 99 ALA R N 1
ATOM 11136 C CA . ALA F 1 124 ? -3.596 -46.629 -28.421 1.00 22.69 99 ALA R CA 1
ATOM 11137 C C . ALA F 1 124 ? -4.359 -47.921 -28.191 1.00 21.68 99 ALA R C 1
ATOM 11138 O O . ALA F 1 124 ? -4.322 -48.851 -29.041 1.00 20.69 99 ALA R O 1
ATOM 11140 N N . LEU F 1 125 ? -4.945 -47.996 -26.992 1.00 20.81 100 LEU R N 1
ATOM 11141 C CA . LEU F 1 125 ? -5.828 -49.080 -26.576 1.00 19.79 100 LEU R CA 1
ATOM 11142 C C . LEU F 1 125 ? -7.254 -48.583 -26.443 1.00 21.07 100 LEU R C 1
ATOM 11143 O O . LEU F 1 125 ? -7.527 -47.599 -25.720 1.00 23.76 100 LEU R O 1
ATOM 11148 N N . VAL F 1 126 ? -8.168 -49.250 -27.136 1.00 20.19 101 VAL R N 1
ATOM 11149 C CA . VAL F 1 126 ? -9.596 -48.927 -27.012 1.00 19.28 101 VAL R CA 1
ATOM 11150 C C . VAL F 1 126 ? -10.354 -50.086 -26.400 1.00 18.61 101 VAL R C 1
ATOM 11151 O O . VAL F 1 126 ? -10.351 -51.177 -26.938 1.00 17.44 101 VAL R O 1
ATOM 11155 N N . PHE F 1 127 ? -10.873 -49.845 -25.196 1.00 20.53 102 PHE R N 1
ATOM 11156 C CA . PHE F 1 127 ? -11.700 -50.790 -24.462 1.00 21.99 102 PHE R CA 1
ATOM 11157 C C . PHE F 1 127 ? -13.176 -50.606 -24.832 1.00 18.92 102 PHE R C 1
ATOM 11158 O O . PHE F 1 127 ? -13.698 -49.498 -24.807 1.00 19.27 102 PHE R O 1
ATOM 11166 N N . HIS F 1 128 ? -13.826 -51.697 -25.215 1.00 20.13 103 HIS R N 1
ATOM 11167 C CA . HIS F 1 128 ? -15.205 -51.669 -25.721 1.00 19.79 103 HIS R CA 1
ATOM 11168 C C . HIS F 1 128 ? -16.047 -52.524 -24.790 1.00 18.55 103 HIS R C 1
ATOM 11169 O O . HIS F 1 128 ? -15.943 -53.738 -24.830 1.00 18.37 103 HIS R O 1
ATOM 11176 N N . ASN F 1 129 ? -16.743 -51.882 -23.854 1.00 22.03 104 ASN R N 1
ATOM 11177 C CA . ASN F 1 129 ? -17.355 -52.593 -22.711 1.00 21.57 104 ASN R CA 1
ATOM 11178 C C . ASN F 1 129 ? -16.431 -53.679 -22.219 1.00 21.53 104 ASN R C 1
ATOM 11179 O O . ASN F 1 129 ? -16.821 -54.841 -22.143 1.00 21.53 104 ASN R O 1
ATOM 11184 N N . ALA F 1 130 ? -15.198 -53.306 -21.915 1.00 18.50 105 ALA R N 1
ATOM 11185 C CA . ALA F 1 130 ? -14.107 -54.290 -21.773 1.00 18.93 105 ALA R CA 1
ATOM 11186 C C . ALA F 1 130 ? -13.469 -54.175 -20.405 1.00 18.77 105 ALA R C 1
ATOM 11187 O O . ALA F 1 130 ? -13.508 -53.130 -19.748 1.00 19.55 105 ALA R O 1
ATOM 11189 N N . LEU F 1 131 ? -12.925 -55.289 -19.965 1.00 22.98 106 LEU R N 1
ATOM 11190 C CA . LEU F 1 131 ? -12.157 -55.346 -18.741 1.00 23.38 106 LEU R CA 1
ATOM 11191 C C . LEU F 1 131 ? -10.839 -54.583 -18.967 1.00 23.39 106 LEU R C 1
ATOM 11192 O O . LEU F 1 131 ? -10.118 -54.853 -19.945 1.00 23.33 106 LEU R O 1
ATOM 11197 N N . MET F 1 132 ? -10.588 -53.611 -18.098 1.00 22.17 107 MET R N 1
ATOM 11198 C CA . MET F 1 132 ? -9.458 -52.693 -18.216 1.00 22.36 107 MET R CA 1
ATOM 11199 C C . MET F 1 132 ? -8.580 -52.812 -16.949 1.00 23.88 107 MET R C 1
ATOM 11200 O O . MET F 1 132 ? -8.890 -52.251 -15.908 1.00 26.68 107 MET R O 1
ATOM 11205 N N . PRO F 1 133 ? -7.535 -53.639 -17.013 1.00 25.59 108 PRO R N 1
ATOM 11206 C CA . PRO F 1 133 ? -6.674 -53.837 -15.854 1.00 31.10 108 PRO R CA 1
ATOM 11207 C C . PRO F 1 133 ? -5.910 -52.584 -15.430 1.00 33.53 108 PRO R C 1
ATOM 11208 O O . PRO F 1 133 ? -5.945 -51.562 -16.115 1.00 29.18 108 PRO R O 1
ATOM 11212 N N . ASP F 1 134 ? -5.277 -52.658 -14.261 1.00 32.35 109 ASP R N 1
ATOM 11213 C CA . ASP F 1 134 ? -4.437 -51.569 -13.779 1.00 32.29 109 ASP R CA 1
ATOM 11214 C C . ASP F 1 134 ? -3.003 -52.069 -13.546 1.00 32.03 109 ASP R C 1
ATOM 11215 O O . ASP F 1 134 ? -2.668 -53.183 -13.940 1.00 30.55 109 ASP R O 1
ATOM 11220 N N . ILE F 1 135 ? -2.167 -51.264 -12.896 1.00 29.66 110 ILE R N 1
ATOM 11221 C CA . ILE F 1 135 ? -0.781 -51.698 -12.663 1.00 34.64 110 ILE R CA 1
ATOM 11222 C C . ILE F 1 135 ? -0.496 -52.025 -11.185 1.00 35.55 110 ILE R C 1
ATOM 11223 O O . ILE F 1 135 ? 0.431 -52.784 -10.891 1.00 38.60 110 ILE R O 1
ATOM 11228 N N . ASP F 1 136 ? -1.360 -51.560 -10.283 1.00 33.08 111 ASP R N 1
ATOM 11229 C CA . ASP F 1 136 ? -1.149 -51.739 -8.848 1.00 36.13 111 ASP R CA 1
ATOM 11230 C C . ASP F 1 136 ? -1.671 -53.071 -8.332 1.00 40.48 111 ASP R C 1
ATOM 11231 O O . ASP F 1 136 ? -1.325 -53.482 -7.230 1.00 46.19 111 ASP R O 1
ATOM 11236 N N . HIS F 1 137 ? -2.492 -53.756 -9.117 1.00 40.14 112 HIS R N 1
ATOM 11237 C CA . HIS F 1 137 ? -3.108 -54.992 -8.645 1.00 33.56 112 HIS R CA 1
ATOM 11238 C C . HIS F 1 137 ? -2.805 -56.121 -9.587 1.00 30.70 112 HIS R C 1
ATOM 11239 O O . HIS F 1 137 ? -2.290 -55.898 -10.683 1.00 32.63 112 HIS R O 1
ATOM 11246 N N . SER F 1 138 ? -3.075 -57.348 -9.140 1.00 31.17 113 SER R N 1
ATOM 11247 C CA . SER F 1 138 ? -2.913 -58.522 -9.983 1.00 31.82 113 SER R CA 1
ATOM 11248 C C . SER F 1 138 ? -3.637 -58.251 -11.306 1.00 29.87 113 SER R C 1
ATOM 11249 O O . SER F 1 138 ? -4.623 -57.507 -11.330 1.00 25.08 113 SER R O 1
ATOM 11252 N N . PRO F 1 139 ? -3.159 -58.845 -12.406 1.00 28.62 114 PRO R N 1
ATOM 11253 C CA . PRO F 1 139 ? -3.918 -58.714 -13.667 1.00 33.18 114 PRO R CA 1
ATOM 11254 C C . PRO F 1 139 ? -5.402 -59.151 -13.585 1.00 35.37 114 PRO R C 1
ATOM 11255 O O . PRO F 1 139 ? -6.215 -58.775 -14.432 1.00 34.35 114 PRO R O 1
ATOM 11259 N N . ALA F 1 140 ? -5.736 -59.947 -12.577 1.00 36.56 115 ALA R N 1
ATOM 11260 C CA . ALA F 1 140 ? -7.057 -60.556 -12.482 1.00 32.03 115 ALA R CA 1
ATOM 11261 C C . ALA F 1 140 ? -8.026 -59.647 -11.732 1.00 30.84 115 ALA R C 1
ATOM 11262 O O . ALA F 1 140 ? -9.224 -59.911 -11.695 1.00 34.78 115 ALA R O 1
ATOM 11264 N N . PHE F 1 141 ? -7.517 -58.543 -11.191 1.00 26.25 116 PHE R N 1
ATOM 11265 C CA . PHE F 1 141 ? -8.258 -57.707 -10.253 1.00 29.23 116 PHE R CA 1
ATOM 11266 C C . PHE F 1 141 ? -9.629 -57.291 -10.775 1.00 30.93 116 PHE R C 1
ATOM 11267 O O . PHE F 1 141 ? -10.648 -57.472 -10.096 1.00 26.65 116 PHE R O 1
ATOM 11275 N N . VAL F 1 142 ? -9.669 -56.728 -11.983 1.00 27.64 117 VAL R N 1
ATOM 11276 C CA . VAL F 1 142 ? -10.945 -56.302 -12.546 1.00 25.16 117 VAL R CA 1
ATOM 11277 C C . VAL F 1 142 ? -11.837 -57.466 -12.956 1.00 29.33 117 VAL R C 1
ATOM 11278 O O . VAL F 1 142 ? -13.055 -57.356 -12.915 1.00 26.52 117 VAL R O 1
ATOM 11282 N N . TYR F 1 143 ? -11.260 -58.605 -13.293 1.00 25.04 118 TYR R N 1
ATOM 11283 C CA . TYR F 1 143 ? -12.092 -59.774 -13.536 1.00 28.85 118 TYR R CA 1
ATOM 11284 C C . TYR F 1 143 ? -12.725 -60.348 -12.258 1.00 33.37 118 TYR R C 1
ATOM 11285 O O . TYR F 1 143 ? -13.888 -60.766 -12.251 1.00 30.78 118 TYR R O 1
ATOM 11294 N N . LYS F 1 144 ? -11.968 -60.350 -11.176 1.00 34.86 119 LYS R N 1
ATOM 11295 C CA . LYS F 1 144 ? -12.504 -60.788 -9.896 1.00 33.19 119 LYS R CA 1
ATOM 11296 C C . LYS F 1 144 ? -13.642 -59.875 -9.465 1.00 29.54 119 LYS R C 1
ATOM 11297 O O . LYS F 1 144 ? -14.655 -60.345 -8.942 1.00 34.07 119 LYS R O 1
ATOM 11303 N N . LYS F 1 145 ? -13.501 -58.570 -9.713 1.00 30.25 120 LYS R N 1
ATOM 11304 C CA . LYS F 1 145 ? -14.547 -57.606 -9.351 1.00 31.10 120 LYS R CA 1
ATOM 11305 C C . LYS F 1 145 ? -15.825 -57.872 -10.151 1.00 35.57 120 LYS R C 1
ATOM 11306 O O . LYS F 1 145 ? -16.944 -57.989 -9.584 1.00 30.76 120 LYS R O 1
ATOM 11312 N N . PHE F 1 146 ? -15.654 -58.039 -11.462 1.00 29.55 121 PHE R N 1
ATOM 11313 C CA . PHE F 1 146 ? -16.775 -58.413 -12.326 1.00 28.21 121 PHE R CA 1
ATOM 11314 C C . PHE F 1 146 ? -17.513 -59.633 -11.798 1.00 27.33 121 PHE R C 1
ATOM 11315 O O . PHE F 1 146 ? -18.753 -59.632 -11.730 1.00 28.74 121 PHE R O 1
ATOM 11323 N N . SER F 1 147 ? -16.757 -60.682 -11.484 1.00 29.96 122 SER R N 1
ATOM 11324 C CA . SER F 1 147 ? -17.301 -61.970 -11.056 1.00 30.65 122 SER R CA 1
ATOM 11325 C C . SER F 1 147 ? -18.033 -61.846 -9.733 1.00 33.67 122 SER R C 1
ATOM 11326 O O . SER F 1 147 ? -18.971 -62.580 -9.469 1.00 33.03 122 SER R O 1
ATOM 11329 N N . GLU F 1 148 ? -17.582 -60.923 -8.902 1.00 33.09 123 GLU R N 1
ATOM 11330 C CA . GLU F 1 148 ? -18.187 -60.699 -7.603 1.00 33.86 123 GLU R CA 1
ATOM 11331 C C . GLU F 1 148 ? -19.545 -60.038 -7.812 1.00 37.18 123 GLU R C 1
ATOM 11332 O O . GLU F 1 148 ? -20.535 -60.411 -7.197 1.00 32.03 123 GLU R O 1
ATOM 11338 N N . VAL F 1 149 ? -19.605 -59.163 -8.805 1.00 29.19 124 VAL R N 1
ATOM 11339 C CA . VAL F 1 149 ? -20.670 -58.200 -8.945 1.00 28.55 124 VAL R CA 1
ATOM 11340 C C . VAL F 1 149 ? -21.735 -58.669 -9.970 1.00 27.46 124 VAL R C 1
ATOM 11341 O O . VAL F 1 149 ? -22.865 -58.205 -9.944 1.00 29.68 124 VAL R O 1
ATOM 11345 N N . PHE F 1 150 ? -21.420 -59.682 -10.778 1.00 24.62 125 PHE R N 1
ATOM 11346 C CA . PHE F 1 150 ? -22.388 -60.238 -11.721 1.00 27.76 125 PHE R CA 1
ATOM 11347 C C . PHE F 1 150 ? -22.384 -61.745 -11.601 1.00 27.55 125 PHE R C 1
ATOM 11348 O O . PHE F 1 150 ? -21.355 -62.384 -11.809 1.00 25.74 125 PHE R O 1
ATOM 11356 N N . THR F 1 151 ? -23.531 -62.309 -11.225 1.00 28.04 126 THR R N 1
ATOM 11357 C CA . THR F 1 151 ? -23.679 -63.761 -11.104 1.00 29.31 126 THR R CA 1
ATOM 11358 C C . THR F 1 151 ? -24.969 -64.273 -11.761 1.00 29.49 126 THR R C 1
ATOM 11359 O O . THR F 1 151 ? -25.334 -65.439 -11.612 1.00 33.96 126 THR R O 1
ATOM 11363 N N . ASP F 1 152 ? -25.600 -63.423 -12.559 1.00 28.02 127 ASP R N 1
ATOM 11364 C CA . ASP F 1 152 ? -26.884 -63.733 -13.198 1.00 29.08 127 ASP R CA 1
ATOM 11365 C C . ASP F 1 152 ? -26.669 -64.436 -14.552 1.00 26.04 127 ASP R C 1
ATOM 11366 O O . ASP F 1 152 ? -27.034 -63.887 -15.608 1.00 27.40 127 ASP R O 1
ATOM 11371 N N . TRP F 1 153 ? -26.201 -65.688 -14.485 1.00 23.66 128 TRP R N 1
ATOM 11372 C CA . TRP F 1 153 ? -25.733 -66.454 -15.655 1.00 24.15 128 TRP R CA 1
ATOM 11373 C C . TRP F 1 153 ? -26.796 -67.319 -16.315 1.00 26.11 128 TRP R C 1
ATOM 11374 O O . TRP F 1 153 ? -26.581 -67.882 -17.396 1.00 21.73 128 TRP R O 1
ATOM 11385 N N . LYS F 1 154 ? -27.994 -67.307 -15.733 1.00 25.99 129 LYS R N 1
ATOM 11386 C CA . LYS F 1 154 ? -29.156 -67.944 -16.335 1.00 24.19 129 LYS R CA 1
ATOM 11387 C C . LYS F 1 154 ? -28.846 -69.335 -16.891 1.00 19.20 129 LYS R C 1
ATOM 11388 O O . LYS F 1 154 ? -28.441 -70.213 -16.142 1.00 22.76 129 LYS R O 1
ATOM 11394 N N . ASP F 1 155 ? -29.018 -69.533 -18.197 1.00 21.25 130 ASP R N 1
ATOM 11395 C CA . ASP F 1 155 ? -28.806 -70.839 -18.824 1.00 22.11 130 ASP R CA 1
ATOM 11396 C C . ASP F 1 155 ? -27.385 -71.097 -19.367 1.00 24.56 130 ASP R C 1
ATOM 11397 O O . ASP F 1 155 ? -27.179 -72.029 -20.148 1.00 20.71 130 ASP R O 1
ATOM 11402 N N . SER F 1 156 ? -26.434 -70.252 -18.991 1.00 22.89 131 SER R N 1
ATOM 11403 C CA . SER F 1 156 ? -25.029 -70.526 -19.291 1.00 23.29 131 SER R CA 1
ATOM 11404 C C . SER F 1 156 ? -24.517 -71.630 -18.381 1.00 24.40 131 SER R C 1
ATOM 11405 O O . SER F 1 156 ? -24.985 -71.785 -17.261 1.00 23.31 131 SER R O 1
ATOM 11408 N N . ILE F 1 157 ? -23.612 -72.433 -18.916 1.00 21.24 132 ILE R N 1
ATOM 11409 C CA . ILE F 1 157 ? -23.168 -73.664 -18.286 1.00 21.00 132 ILE R CA 1
ATOM 11410 C C . ILE F 1 157 ? -21.674 -73.606 -17.996 1.00 23.86 132 ILE R C 1
ATOM 11411 O O . ILE F 1 157 ? -20.877 -73.376 -18.909 1.00 23.69 132 ILE R O 1
ATOM 11416 N N . PHE F 1 158 ? -21.310 -73.872 -16.748 1.00 23.40 133 PHE R N 1
ATOM 11417 C CA . PHE F 1 158 ? -19.911 -73.976 -16.346 1.00 23.54 133 PHE R CA 1
ATOM 11418 C C . PHE F 1 158 ? -19.407 -75.388 -16.266 1.00 27.38 133 PHE R C 1
ATOM 11419 O O . PHE F 1 158 ? -20.130 -76.342 -15.914 1.00 24.13 133 PHE R O 1
ATOM 11427 N N . SER F 1 159 ? -18.142 -75.518 -16.632 1.00 25.90 134 SER R N 1
ATOM 11428 C CA . SER F 1 159 ? -17.477 -76.795 -16.647 1.00 26.38 134 SER R CA 1
ATOM 11429 C C . SER F 1 159 ? -16.021 -76.654 -16.192 1.00 26.60 134 SER R C 1
ATOM 11430 O O . SER F 1 159 ? -15.528 -75.541 -15.913 1.00 24.24 134 SER R O 1
ATOM 11433 N N . ASN F 1 160 ? -15.350 -77.781 -16.034 1.00 26.15 135 ASN R N 1
ATOM 11434 C CA . ASN F 1 160 ? -13.920 -77.706 -15.945 1.00 33.76 135 ASN R CA 1
ATOM 11435 C C . ASN F 1 160 ? -13.126 -78.839 -16.551 1.00 33.75 135 ASN R C 1
ATOM 11436 O O . ASN F 1 160 ? -13.690 -79.808 -17.072 1.00 37.86 135 ASN R O 1
ATOM 11441 N N . TYR F 1 161 ? -11.865 -78.503 -16.809 1.00 31.09 136 TYR R N 1
ATOM 11442 C CA . TYR F 1 161 ? -10.914 -79.447 -17.322 1.00 28.74 136 TYR R CA 1
ATOM 11443 C C . TYR F 1 161 ? -9.591 -79.136 -16.641 1.00 29.85 136 TYR R C 1
ATOM 11444 O O . TYR F 1 161 ? -9.429 -78.110 -15.972 1.00 31.78 136 TYR R O 1
ATOM 11453 N N . THR F 1 162 ? -8.668 -80.071 -16.750 1.00 35.11 137 THR R N 1
ATOM 11454 C CA . THR F 1 162 ? -7.385 -79.921 -16.110 1.00 32.83 137 THR R CA 1
ATOM 11455 C C . THR F 1 162 ? -6.344 -79.592 -17.165 1.00 27.83 137 THR R C 1
ATOM 11456 O O . THR F 1 162 ? -6.344 -80.152 -18.254 1.00 30.64 137 THR R O 1
ATOM 11460 N N . TYR F 1 163 ? -5.513 -78.610 -16.868 1.00 31.60 138 TYR R N 1
ATOM 11461 C CA . TYR F 1 163 ? -4.405 -78.291 -17.740 1.00 35.76 138 TYR R CA 1
ATOM 11462 C C . TYR F 1 163 ? -3.183 -78.255 -16.852 1.00 33.65 138 TYR R C 1
ATOM 11463 O O . TYR F 1 163 ? -3.147 -77.480 -15.903 1.00 36.09 138 TYR R O 1
ATOM 11472 N N . GLY F 1 164 ? -2.268 -79.193 -17.069 1.00 45.63 139 GLY R N 1
ATOM 11473 C CA . GLY F 1 164 ? -1.086 -79.321 -16.212 1.00 48.01 139 GLY R CA 1
ATOM 11474 C C . GLY F 1 164 ? -1.473 -79.374 -14.747 1.00 49.80 139 GLY R C 1
ATOM 11475 O O . GLY F 1 164 ? -2.198 -80.273 -14.329 1.00 52.46 139 GLY R O 1
ATOM 11476 N N . ASN F 1 165 ? -1.036 -78.376 -13.979 1.00 57.77 140 ASN R N 1
ATOM 11477 C CA . ASN F 1 165 ? -1.354 -78.296 -12.549 1.00 70.51 140 ASN R CA 1
ATOM 11478 C C . ASN F 1 165 ? -2.794 -77.823 -12.292 1.00 72.35 140 ASN R C 1
ATOM 11479 O O . ASN F 1 165 ? -3.461 -78.301 -11.370 1.00 80.40 140 ASN R O 1
ATOM 11484 N N . ASP F 1 166 ? -3.275 -76.913 -13.135 1.00 62.51 141 ASP R N 1
ATOM 11485 C CA . ASP F 1 166 ? -4.515 -76.183 -12.879 1.00 58.06 141 ASP R CA 1
ATOM 11486 C C . ASP F 1 166 ? -5.759 -77.002 -13.252 1.00 50.50 141 ASP R C 1
ATOM 11487 O O . ASP F 1 166 ? -5.770 -77.734 -14.240 1.00 46.52 141 ASP R O 1
ATOM 11492 N N . THR F 1 167 ? -6.855 -76.770 -12.543 1.00 46.28 142 THR R N 1
ATOM 11493 C CA . THR F 1 167 ? -8.150 -76.971 -13.157 1.00 46.86 142 THR R CA 1
ATOM 11494 C C . THR F 1 167 ? -8.687 -75.639 -13.660 1.00 37.86 142 THR R C 1
ATOM 11495 O O . THR F 1 167 ? -8.504 -74.585 -13.046 1.00 46.22 142 THR R O 1
ATOM 11499 N N . VAL F 1 168 ? -9.123 -75.669 -14.906 1.00 34.11 143 VAL R N 1
ATOM 11500 C CA . VAL F 1 168 ? -9.569 -74.464 -15.591 1.00 29.55 143 VAL R CA 1
ATOM 11501 C C . VAL F 1 168 ? -11.102 -74.468 -15.555 1.00 25.98 143 VAL R C 1
ATOM 11502 O O . VAL F 1 168 ? -11.709 -75.508 -15.754 1.00 28.66 143 VAL R O 1
ATOM 11506 N N . THR F 1 169 ? -11.717 -73.320 -15.312 1.00 27.83 144 THR R N 1
ATOM 11507 C CA . THR F 1 169 ? -13.191 -73.225 -15.368 1.00 27.28 144 THR R CA 1
ATOM 11508 C C . THR F 1 169 ? -13.588 -72.608 -16.697 1.00 28.95 144 THR R C 1
ATOM 11509 O O . THR F 1 169 ? -13.019 -71.609 -17.117 1.00 26.93 144 THR R O 1
ATOM 11513 N N . ALA F 1 170 ? -14.423 -73.330 -17.420 1.00 23.32 145 ALA R N 1
ATOM 11514 C CA . ALA F 1 170 ? -14.926 -72.902 -18.715 1.00 23.73 145 ALA R CA 1
ATOM 11515 C C . ALA F 1 170 ? -16.433 -72.582 -18.665 1.00 31.33 145 ALA R C 1
ATOM 11516 O O . ALA F 1 170 ? -17.128 -73.011 -17.724 1.00 26.57 145 ALA R O 1
ATOM 11518 N N . VAL F 1 171 ? -16.905 -71.796 -19.648 1.00 24.11 146 VAL R N 1
ATOM 11519 C CA . VAL F 1 171 ? -18.308 -71.439 -19.771 1.00 23.10 146 VAL R CA 1
ATOM 11520 C C . VAL F 1 171 ? -18.788 -71.649 -21.204 1.00 26.34 146 VAL R C 1
ATOM 11521 O O . VAL F 1 171 ? -18.009 -71.577 -22.194 1.00 23.23 146 VAL R O 1
ATOM 11525 N N . GLU F 1 172 ? -20.034 -72.083 -21.310 1.00 21.98 147 GLU R N 1
ATOM 11526 C CA . GLU F 1 172 ? -20.703 -72.159 -22.582 1.00 22.01 147 GLU R CA 1
ATOM 11527 C C . GLU F 1 172 ? -21.956 -71.314 -22.450 1.00 25.94 147 GLU R C 1
ATOM 11528 O O . GLU F 1 172 ? -22.753 -71.526 -21.535 1.00 20.61 147 GLU R O 1
ATOM 11534 N N . LEU F 1 173 ? -22.032 -70.265 -23.259 1.00 23.89 148 LEU R N 1
ATOM 11535 C CA . LEU F 1 173 ? -23.021 -69.221 -23.091 1.00 20.67 148 LEU R CA 1
ATOM 11536 C C . LEU F 1 173 ? -24.417 -69.691 -23.533 1.00 19.01 148 LEU R C 1
ATOM 11537 O O . LEU F 1 173 ? -24.594 -70.268 -24.611 1.00 21.07 148 LEU R O 1
ATOM 11542 N N . GLY F 1 174 ? -25.395 -69.444 -22.671 1.00 24.06 149 GLY R N 1
ATOM 11543 C CA . GLY F 1 174 ? -26.776 -69.875 -22.923 1.00 20.24 149 GLY R CA 1
ATOM 11544 C C . GLY F 1 174 ? -27.553 -68.931 -23.816 1.00 22.77 149 GLY R C 1
ATOM 11545 O O . GLY F 1 174 ? -27.180 -67.767 -23.987 1.00 23.19 149 GLY R O 1
ATOM 11546 N N . ASP F 1 175 ? -28.624 -69.443 -24.413 1.00 24.58 150 ASP R N 1
ATOM 11547 C CA . ASP F 1 175 ? -29.476 -68.638 -25.273 1.00 26.12 150 ASP R CA 1
ATOM 11548 C C . ASP F 1 175 ? -30.020 -67.412 -24.564 1.00 26.35 150 ASP R C 1
ATOM 11549 O O . ASP F 1 175 ? -30.095 -66.334 -25.155 1.00 22.03 150 ASP R O 1
ATOM 11554 N N . ARG F 1 176 ? -30.447 -67.558 -23.309 1.00 25.81 151 ARG R N 1
ATOM 11555 C CA . ARG F 1 176 ? -30.997 -66.414 -22.608 1.00 23.58 151 ARG R CA 1
ATOM 11556 C C . ARG F 1 176 ? -29.909 -65.399 -22.270 1.00 23.98 151 ARG R C 1
ATOM 11557 O O . ARG F 1 176 ? -30.115 -64.185 -22.386 1.00 22.83 151 ARG R O 1
ATOM 11565 N N . THR F 1 177 ? -28.766 -65.893 -21.805 1.00 23.03 152 THR R N 1
ATOM 11566 C CA . THR F 1 177 ? -27.618 -65.020 -21.582 1.00 20.24 152 THR R CA 1
ATOM 11567 C C . THR F 1 177 ? -27.337 -64.196 -22.832 1.00 15.85 152 THR R C 1
ATOM 11568 O O . THR F 1 177 ? -27.220 -62.985 -22.757 1.00 22.76 152 THR R O 1
ATOM 11572 N N . LEU F 1 178 ? -27.266 -64.836 -23.986 1.00 17.79 153 LEU R N 1
ATOM 11573 C CA . LEU F 1 178 ? -26.975 -64.099 -25.232 1.00 22.76 153 LEU R CA 1
ATOM 11574 C C . LEU F 1 178 ? -28.062 -63.057 -25.564 1.00 24.32 153 LEU R C 1
ATOM 11575 O O . LEU F 1 178 ? -27.772 -61.912 -25.964 1.00 22.77 153 LEU R O 1
ATOM 11580 N N . ALA F 1 179 ? -29.326 -63.468 -25.490 1.00 22.09 154 ALA R N 1
ATOM 11581 C CA . ALA F 1 179 ? -30.416 -62.568 -25.848 1.00 18.58 154 ALA R CA 1
ATOM 11582 C C . ALA F 1 179 ? -30.666 -61.467 -24.840 1.00 20.97 154 ALA R C 1
ATOM 11583 O O . ALA F 1 179 ? -31.023 -60.346 -25.220 1.00 22.93 154 ALA R O 1
ATOM 11585 N N . GLU F 1 180 ? -30.556 -61.788 -23.558 1.00 20.53 155 GLU R N 1
ATOM 11586 C CA . GLU F 1 180 ? -31.031 -60.892 -22.515 1.00 22.07 155 GLU R CA 1
ATOM 11587 C C . GLU F 1 180 ? -29.936 -60.091 -21.870 1.00 22.69 155 GLU R C 1
ATOM 11588 O O . GLU F 1 180 ? -30.177 -58.999 -21.362 1.00 23.04 155 GLU R O 1
ATOM 11594 N N . ASN F 1 181 ? -28.724 -60.628 -21.858 1.00 22.15 156 ASN R N 1
ATOM 11595 C CA . ASN F 1 181 ? -27.635 -59.934 -21.209 1.00 19.38 156 ASN R CA 1
ATOM 11596 C C . ASN F 1 181 ? -26.525 -59.377 -22.132 1.00 22.81 156 ASN R C 1
ATOM 11597 O O . ASN F 1 181 ? -25.946 -58.321 -21.849 1.00 24.48 156 ASN R O 1
ATOM 11602 N N . ILE F 1 182 ? -26.259 -60.054 -23.234 1.00 23.44 157 ILE R N 1
ATOM 11603 C CA . ILE F 1 182 ? -25.108 -59.706 -24.070 1.00 21.20 157 ILE R CA 1
ATOM 11604 C C . ILE F 1 182 ? -25.553 -58.942 -25.312 1.00 19.60 157 ILE R C 1
ATOM 11605 O O . ILE F 1 182 ? -25.138 -57.803 -25.515 1.00 20.12 157 ILE R O 1
ATOM 11610 N N . PHE F 1 183 ? -26.428 -59.550 -26.112 1.00 17.67 158 PHE R N 1
ATOM 11611 C CA . PHE F 1 183 ? -26.958 -58.935 -27.332 1.00 17.82 158 PHE R CA 1
ATOM 11612 C C . PHE F 1 183 ? -28.347 -58.319 -27.066 1.00 19.40 158 PHE R C 1
ATOM 11613 O O . PHE F 1 183 ? -29.239 -58.371 -27.908 1.00 22.88 158 PHE R O 1
ATOM 11621 N N . SER F 1 184 ? -28.462 -57.621 -25.947 1.00 20.63 159 SER R N 1
ATOM 11622 C CA . SER F 1 184 ? -29.768 -57.246 -25.412 1.00 21.81 159 SER R CA 1
ATOM 11623 C C . SER F 1 184 ? -30.474 -56.144 -26.203 1.00 27.70 159 SER R C 1
ATOM 11624 O O . SER F 1 184 ? -31.685 -55.962 -26.066 1.00 23.78 159 SER R O 1
ATOM 11627 N N . ASN F 1 185 ? -29.739 -55.368 -26.996 1.00 22.51 160 ASN R N 1
ATOM 11628 C CA . ASN F 1 185 ? -30.365 -54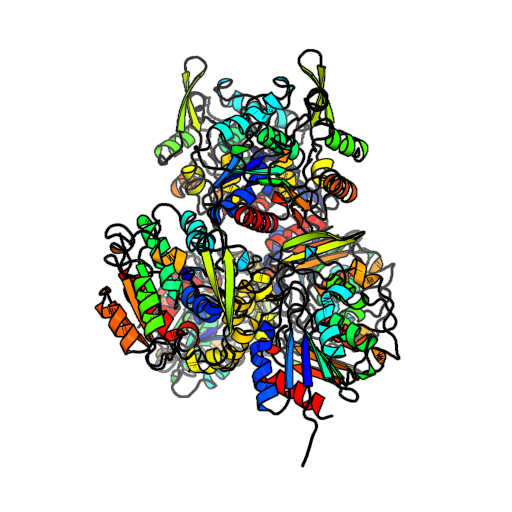.399 -27.864 1.00 21.25 160 ASN R CA 1
ATOM 11629 C C . ASN F 1 185 ? -29.847 -54.548 -29.285 1.00 21.19 160 ASN R C 1
ATOM 11630 O O . ASN F 1 185 ? -29.836 -53.587 -30.040 1.00 20.97 160 ASN R O 1
ATOM 11635 N N . SER F 1 186 ? -29.629 -55.791 -29.709 1.00 21.51 161 SER R N 1
ATOM 11636 C CA . SER F 1 186 ? -29.140 -56.062 -31.047 1.00 17.81 161 SER R CA 1
ATOM 11637 C C . SER F 1 186 ? -30.246 -56.690 -31.856 1.00 20.87 161 SER R C 1
ATOM 11638 O O . SER F 1 186 ? -31.196 -57.230 -31.305 1.00 19.41 161 SER R O 1
ATOM 11641 N N . PRO F 1 187 ? -30.128 -56.636 -33.178 1.00 19.91 162 PRO R N 1
ATOM 11642 C CA . PRO F 1 187 ? -31.095 -57.349 -34.021 1.00 21.21 162 PRO R CA 1
ATOM 11643 C C . PRO F 1 187 ? -31.214 -58.847 -33.710 1.00 25.16 162 PRO R C 1
ATOM 11644 O O . PRO F 1 187 ? -30.210 -59.529 -33.436 1.00 20.24 162 PRO R O 1
ATOM 11648 N N . ILE F 1 188 ? -32.437 -59.387 -33.751 1.00 22.64 163 ILE R N 1
ATOM 11649 C CA . ILE F 1 188 ? -32.586 -60.785 -33.337 1.00 23.87 163 ILE R CA 1
ATOM 11650 C C . ILE F 1 188 ? -31.722 -61.625 -34.215 1.00 19.83 163 ILE R C 1
ATOM 11651 O O . ILE F 1 188 ? -31.373 -62.705 -33.792 1.00 22.38 163 ILE R O 1
ATOM 11656 N N . GLU F 1 189 ? -31.529 -61.258 -35.485 1.00 21.59 164 GLU R N 1
ATOM 11657 C CA . GLU F 1 189 ? -30.679 -62.096 -36.341 1.00 21.27 164 GLU R CA 1
ATOM 11658 C C . GLU F 1 189 ? -29.212 -62.184 -35.873 1.00 17.91 164 GLU R C 1
ATOM 11659 O O . GLU F 1 189 ? -28.556 -63.200 -36.073 1.00 16.89 164 GLU R O 1
ATOM 11665 N N . ASP F 1 190 ? -28.753 -61.176 -35.163 1.00 19.34 165 ASP R N 1
ATOM 11666 C CA . ASP F 1 190 ? -27.434 -61.222 -34.577 1.00 20.44 165 ASP R CA 1
ATOM 11667 C C . ASP F 1 190 ? -27.378 -62.130 -33.364 1.00 23.39 165 ASP R C 1
ATOM 11668 O O . ASP F 1 190 ? -26.341 -62.792 -33.090 1.00 17.95 165 ASP R O 1
ATOM 11673 N N . VAL F 1 191 ? -28.507 -62.243 -32.669 1.00 23.10 166 VAL R N 1
ATOM 11674 C CA . VAL F 1 191 ? -28.577 -63.181 -31.557 1.00 19.55 166 VAL R CA 1
ATOM 11675 C C . VAL F 1 191 ? -28.528 -64.556 -32.138 1.00 16.96 166 VAL R C 1
ATOM 11676 O O . VAL F 1 191 ? -27.853 -65.414 -31.632 1.00 19.60 166 VAL R O 1
ATOM 11680 N N . GLU F 1 192 ? -29.227 -64.771 -33.248 1.00 19.62 167 GLU R N 1
ATOM 11681 C CA . GLU F 1 192 ? -29.230 -66.080 -33.882 1.00 22.39 167 GLU R CA 1
ATOM 11682 C C . GLU F 1 192 ? -27.825 -66.441 -34.431 1.00 22.23 167 GLU R C 1
ATOM 11683 O O . GLU F 1 192 ? -27.376 -67.585 -34.353 1.00 19.36 167 GLU R O 1
ATOM 11689 N N . LEU F 1 193 ? -27.178 -65.469 -35.049 1.00 19.26 168 LEU R N 1
ATOM 11690 C CA . LEU F 1 193 ? -25.794 -65.653 -35.514 1.00 16.73 168 LEU R CA 1
ATOM 11691 C C . LEU F 1 193 ? -24.905 -66.097 -34.381 1.00 14.88 168 LEU R C 1
ATOM 11692 O O . LEU F 1 193 ? -24.288 -67.148 -34.467 1.00 19.62 168 LEU R O 1
ATOM 11697 N N . ALA F 1 194 ? -24.944 -65.402 -33.252 1.00 17.24 169 ALA R N 1
ATOM 11698 C CA . ALA F 1 194 ? -24.101 -65.779 -32.136 1.00 17.32 169 ALA R CA 1
ATOM 11699 C C . ALA F 1 194 ? -24.409 -67.183 -31.627 1.00 22.91 169 ALA R C 1
ATOM 11700 O O . ALA F 1 194 ? -23.505 -67.937 -31.270 1.00 19.57 169 ALA R O 1
ATOM 11702 N N . LYS F 1 195 ? -25.697 -67.515 -31.518 1.00 19.47 170 LYS R N 1
ATOM 11703 C CA . LYS F 1 195 ? -26.097 -68.848 -31.083 1.00 21.84 170 LYS R CA 1
ATOM 11704 C C . LYS F 1 195 ? -25.437 -69.965 -31.894 1.00 21.57 170 LYS R C 1
ATOM 11705 O O . LYS F 1 195 ? -25.204 -71.057 -31.371 1.00 24.72 170 LYS R O 1
ATOM 11711 N N . HIS F 1 196 ? -25.233 -69.736 -33.185 1.00 20.89 171 HIS R N 1
ATOM 11712 C CA . HIS F 1 196 ? -24.618 -70.736 -34.054 1.00 21.50 171 HIS R CA 1
ATOM 11713 C C . HIS F 1 196 ? -23.088 -70.661 -34.134 1.00 21.14 171 HIS R C 1
ATOM 11714 O O . HIS F 1 196 ? -22.463 -71.450 -34.861 1.00 21.14 171 HIS R O 1
ATOM 11721 N N . LEU F 1 197 ? -22.499 -69.740 -33.381 1.00 21.99 172 LEU R N 1
ATOM 11722 C CA . LEU F 1 197 ? -21.040 -69.533 -33.446 1.00 19.49 172 LEU R CA 1
ATOM 11723 C C . LEU F 1 197 ? -20.311 -69.513 -32.129 1.00 21.12 172 LEU R C 1
ATOM 11724 O O . LEU F 1 197 ? -19.092 -69.779 -32.122 1.00 20.28 172 LEU R O 1
ATOM 11729 N N . VAL F 1 198 ? -20.982 -69.221 -31.014 1.00 17.62 173 VAL R N 1
ATOM 11730 C CA . VAL F 1 198 ? -20.258 -69.160 -29.752 1.00 19.85 173 VAL R CA 1
ATOM 11731 C C . VAL F 1 198 ? -19.701 -70.546 -29.348 1.00 23.25 173 VAL R C 1
ATOM 11732 O O . VAL F 1 198 ? -20.289 -71.576 -29.667 1.00 22.83 173 VAL R O 1
ATOM 11736 N N . ARG F 1 199 ? -18.540 -70.544 -28.690 1.00 22.99 174 ARG R N 1
ATOM 11737 C CA . ARG F 1 199 ? -17.831 -71.767 -28.315 1.00 22.05 174 ARG R CA 1
ATOM 11738 C C . ARG F 1 199 ? -17.477 -71.697 -26.853 1.00 20.48 174 ARG R C 1
ATOM 11739 O O . ARG F 1 199 ? -17.469 -70.634 -26.246 1.00 19.02 174 ARG R O 1
ATOM 11747 N N . LYS F 1 200 ? -17.130 -72.849 -26.292 1.00 17.84 175 LYS R N 1
ATOM 11748 C CA . LYS F 1 200 ? -16.691 -72.903 -24.928 1.00 17.48 175 LYS R CA 1
ATOM 11749 C C . LYS F 1 200 ? -15.443 -72.037 -24.752 1.00 18.86 175 LYS R C 1
ATOM 11750 O O . LYS F 1 200 ? -14.622 -71.995 -25.642 1.00 21.87 175 LYS R O 1
ATOM 11756 N N . GLY F 1 201 ? -15.366 -71.294 -23.649 1.00 20.79 176 GLY R N 1
ATOM 11757 C CA . GLY F 1 201 ? -14.317 -70.308 -23.442 1.00 22.82 176 GLY R CA 1
ATOM 11758 C C . GLY F 1 201 ? -13.957 -70.294 -21.986 1.00 23.86 176 GLY R C 1
ATOM 11759 O O . GLY F 1 201 ? -14.717 -70.795 -21.154 1.00 24.87 176 GLY R O 1
ATOM 11760 N N . SER F 1 202 ? -12.802 -69.713 -21.665 1.00 23.06 177 SER R N 1
ATOM 11761 C CA . SER F 1 202 ? -12.359 -69.554 -20.277 1.00 22.14 177 SER R CA 1
ATOM 11762 C C . SER F 1 202 ? -11.613 -68.251 -20.087 1.00 22.98 177 SER R C 1
ATOM 11763 O O . SER F 1 202 ? -10.929 -67.771 -21.020 1.00 22.23 177 SER R O 1
ATOM 11766 N N . PHE F 1 203 ? -11.726 -67.695 -18.881 1.00 22.89 178 PHE R N 1
ATOM 11767 C CA . PHE F 1 203 ? -10.874 -66.611 -18.442 1.00 24.56 178 PHE R CA 1
ATOM 11768 C C . PHE F 1 203 ? -9.570 -67.060 -17.783 1.00 27.00 178 PHE R C 1
ATOM 11769 O O . PHE F 1 203 ? -8.805 -66.209 -17.344 1.00 22.91 178 PHE R O 1
ATOM 11777 N N . PHE F 1 204 ? -9.314 -68.368 -17.718 1.00 26.96 179 PHE R N 1
ATOM 11778 C CA . PHE F 1 204 ? -8.039 -68.884 -17.152 1.00 25.55 179 PHE R CA 1
ATOM 11779 C C . PHE F 1 204 ? -7.639 -68.148 -15.866 1.00 30.25 179 PHE R C 1
ATOM 11780 O O . PHE F 1 204 ? -6.503 -67.683 -15.725 1.00 30.98 179 PHE R O 1
ATOM 11788 N N . GLU F 1 205 ? -8.570 -68.012 -14.927 1.00 28.61 180 GLU R N 1
ATOM 11789 C CA . GLU F 1 205 ? -8.321 -67.146 -13.777 1.00 30.39 180 GLU R CA 1
ATOM 11790 C C . GLU F 1 205 ? -7.060 -67.519 -12.966 1.00 28.62 180 GLU R C 1
ATOM 11791 O O . GLU F 1 205 ? -6.427 -66.644 -12.381 1.00 30.87 180 GLU R O 1
ATOM 11797 N N . GLN F 1 206 ? -6.718 -68.798 -12.881 1.00 34.29 181 GLN R N 1
ATOM 11798 C CA . GLN F 1 206 ? -5.595 -69.202 -12.029 1.00 38.61 181 GLN R CA 1
ATOM 11799 C C . GLN F 1 206 ? -4.273 -68.751 -12.666 1.00 42.12 181 GLN R C 1
ATOM 11800 O O . GLN F 1 206 ? -3.334 -68.301 -11.984 1.00 35.72 181 GLN R O 1
ATOM 11806 N N . ASP F 1 207 ? -4.230 -68.802 -13.991 1.00 38.80 182 ASP R N 1
ATOM 11807 C CA . ASP F 1 207 ? -3.131 -68.193 -14.713 1.00 32.71 182 ASP R CA 1
ATOM 11808 C C . ASP F 1 207 ? -3.113 -66.673 -14.514 1.00 36.26 182 ASP R C 1
ATOM 11809 O O . ASP F 1 207 ? -2.137 -66.097 -14.008 1.00 31.75 182 ASP R O 1
ATOM 11814 N N . LEU F 1 208 ? -4.200 -66.019 -14.898 1.00 29.95 183 LEU R N 1
ATOM 11815 C CA . LEU F 1 208 ? -4.269 -64.557 -14.834 1.00 31.55 183 LEU R CA 1
ATOM 11816 C C . LEU F 1 208 ? -3.770 -64.042 -13.496 1.00 31.15 183 LEU R C 1
ATOM 11817 O O . LEU F 1 208 ? -3.119 -62.996 -13.437 1.00 31.85 183 LEU R O 1
ATOM 11822 N N . ASP F 1 209 ? -4.234 -64.675 -12.418 1.00 30.00 184 ASP R N 1
ATOM 11823 C CA . ASP F 1 209 ? -4.096 -64.118 -11.081 1.00 35.23 184 ASP R CA 1
ATOM 11824 C C . ASP F 1 209 ? -2.683 -64.340 -10.536 1.00 41.98 184 ASP R C 1
ATOM 11825 O O . ASP F 1 209 ? -2.284 -63.754 -9.532 1.00 48.52 184 ASP R O 1
ATOM 11830 N N . THR F 1 210 ? -1.917 -65.111 -11.280 1.00 38.56 185 THR R N 1
ATOM 11831 C CA . THR F 1 210 ? -0.594 -65.519 -10.891 1.00 45.21 185 THR R CA 1
ATOM 11832 C C . THR F 1 210 ? 0.454 -64.773 -11.740 1.00 43.41 185 THR R C 1
ATOM 11833 O O . THR F 1 210 ? 1.652 -64.845 -11.505 1.00 41.66 185 THR R O 1
ATOM 11837 N N . LEU F 1 211 ? -0.016 -64.014 -12.709 1.00 38.06 186 LEU R N 1
ATOM 11838 C CA . LEU F 1 211 ? 0.861 -63.320 -13.615 1.00 36.28 186 LEU R CA 1
ATOM 11839 C C . LEU F 1 211 ? 1.435 -62.080 -12.929 1.00 36.94 186 LEU R C 1
ATOM 11840 O O . LEU F 1 211 ? 0.737 -61.427 -12.127 1.00 34.63 186 LEU R O 1
ATOM 11845 N N . PRO F 1 212 ? 2.681 -61.695 -13.291 1.00 35.74 187 PRO R N 1
ATOM 11846 C CA . PRO F 1 212 ? 3.149 -60.461 -12.665 1.00 34.76 187 PRO R CA 1
ATOM 11847 C C . PRO F 1 212 ? 2.294 -59.284 -13.079 1.00 36.13 187 PRO R C 1
ATOM 11848 O O . PRO F 1 212 ? 1.781 -59.263 -14.195 1.00 33.74 187 PRO R O 1
ATOM 11852 N N . ASN F 1 213 ? 2.161 -58.306 -12.192 1.00 32.14 188 ASN R N 1
ATOM 11853 C CA . ASN F 1 213 ? 1.495 -57.066 -12.516 1.00 34.48 188 ASN R CA 1
ATOM 11854 C C . ASN F 1 213 ? 1.930 -56.433 -13.827 1.00 35.09 188 ASN R C 1
ATOM 11855 O O . ASN F 1 213 ? 3.079 -56.523 -14.233 1.00 33.55 188 ASN R O 1
ATOM 11860 N N . PHE F 1 214 ? 0.979 -55.764 -14.469 1.00 31.07 189 PHE R N 1
ATOM 11861 C CA . PHE F 1 214 ? 1.278 -54.838 -15.535 1.00 34.00 189 PHE R CA 1
ATOM 11862 C C . PHE F 1 214 ? 2.184 -53.715 -14.995 1.00 34.24 189 PHE R C 1
ATOM 11863 O O . PHE F 1 214 ? 2.092 -53.345 -13.821 1.00 29.80 189 PHE R O 1
ATOM 11871 N N . THR F 1 215 ? 2.970 -53.108 -15.879 1.00 31.65 190 THR R N 1
ATOM 11872 C CA . THR F 1 215 ? 3.920 -52.070 -15.470 1.00 32.93 190 THR R CA 1
ATOM 11873 C C . THR F 1 215 ? 3.604 -50.716 -16.069 1.00 41.25 190 THR R C 1
ATOM 11874 O O . THR F 1 215 ? 2.992 -50.622 -17.134 1.00 34.96 190 THR R O 1
ATOM 11878 N N . SER F 1 216 ? 4.082 -49.673 -15.395 1.00 40.48 191 SER R N 1
ATOM 11879 C CA . SER F 1 216 ? 4.036 -48.309 -15.898 1.00 42.78 191 SER R CA 1
ATOM 11880 C C . SER F 1 216 ? 4.639 -48.169 -17.279 1.00 39.89 191 SER R C 1
ATOM 11881 O O . SER F 1 216 ? 4.166 -47.362 -18.068 1.00 36.48 191 SER R O 1
ATOM 11884 N N . GLU F 1 217 ? 5.756 -48.857 -17.516 1.00 41.28 192 GLU R N 1
ATOM 11885 C CA . GLU F 1 217 ? 6.515 -48.696 -18.768 1.00 44.21 192 GLU R CA 1
ATOM 11886 C C . GLU F 1 217 ? 6.007 -49.596 -19.899 1.00 41.77 192 GLU R C 1
ATOM 11887 O O . GLU F 1 217 ? 6.309 -49.365 -21.064 1.00 38.31 192 GLU R O 1
ATOM 11893 N N . GLY F 1 218 ? 5.184 -50.588 -19.581 1.00 36.76 193 GLY R N 1
ATOM 11894 C CA . GLY F 1 218 ? 4.567 -51.380 -20.644 1.00 38.00 193 GLY R CA 1
ATOM 11895 C C . GLY F 1 218 ? 3.161 -50.875 -20.915 1.00 28.85 193 GLY R C 1
ATOM 11896 O O . GLY F 1 218 ? 2.964 -49.761 -21.414 1.00 27.76 193 GLY R O 1
ATOM 11897 N N . TYR F 1 219 ? 2.193 -51.636 -20.417 1.00 30.73 194 TYR R N 1
ATOM 11898 C CA . TYR F 1 219 ? 0.765 -51.333 -20.587 1.00 31.37 194 TYR R CA 1
ATOM 11899 C C . TYR F 1 219 ? 0.410 -49.942 -20.059 1.00 30.85 194 TYR R C 1
ATOM 11900 O O . TYR F 1 219 ? -0.416 -49.241 -20.644 1.00 26.50 194 TYR R O 1
ATOM 11909 N N . GLY F 1 220 ? 1.038 -49.546 -18.949 1.00 29.24 195 GLY R N 1
ATOM 11910 C CA . GLY F 1 220 ? 0.777 -48.254 -18.317 1.00 28.01 195 GLY R CA 1
ATOM 11911 C C . GLY F 1 220 ? 1.278 -47.029 -19.081 1.00 28.39 195 GLY R C 1
ATOM 11912 O O . GLY F 1 220 ? 0.863 -45.912 -18.783 1.00 31.67 195 GLY R O 1
ATOM 11913 N N . SER F 1 221 ? 2.033 -47.260 -20.156 1.00 27.41 196 SER R N 1
ATOM 11914 C CA . SER F 1 221 ? 2.609 -46.197 -20.986 1.00 29.97 196 SER R CA 1
ATOM 11915 C C . SER F 1 221 ? 1.757 -45.821 -22.200 1.00 30.76 196 SER R C 1
ATOM 11916 O O . SER F 1 221 ? 2.091 -44.882 -22.917 1.00 26.93 196 SER R O 1
ATOM 11919 N N . ILE F 1 222 ? 0.676 -46.557 -22.453 1.00 30.30 197 ILE R N 1
ATOM 11920 C CA . ILE F 1 222 ? -0.070 -46.435 -23.722 1.00 24.19 197 ILE R CA 1
ATOM 11921 C C . ILE F 1 222 ? -1.374 -45.668 -23.504 1.00 25.75 197 ILE R C 1
ATOM 11922 O O . ILE F 1 222 ? -2.034 -45.874 -22.508 1.00 28.63 197 ILE R O 1
ATOM 11927 N N . ARG F 1 223 ? -1.719 -44.759 -24.416 1.00 27.17 198 ARG R N 1
ATOM 11928 C CA . ARG F 1 223 ? -3.019 -44.061 -24.387 1.00 29.22 198 ARG R CA 1
ATOM 11929 C C . ARG F 1 223 ? -4.154 -45.095 -24.298 1.00 27.58 198 ARG R C 1
ATOM 11930 O O . ARG F 1 223 ? -4.120 -46.097 -25.003 1.00 26.97 198 ARG R O 1
ATOM 11938 N N . ARG F 1 224 ? -5.089 -44.878 -23.373 1.00 23.47 199 ARG R N 1
ATOM 11939 C CA . ARG F 1 224 ? -6.188 -45.820 -23.121 1.00 24.95 199 ARG R CA 1
ATOM 11940 C C . ARG F 1 224 ? -7.474 -45.044 -23.264 1.00 21.18 199 ARG R C 1
ATOM 11941 O O . ARG F 1 224 ? -7.639 -43.954 -22.691 1.00 22.63 199 ARG R O 1
ATOM 11949 N N . VAL F 1 225 ? -8.380 -45.589 -24.066 1.00 24.93 200 VAL R N 1
ATOM 11950 C CA . VAL F 1 225 ? -9.695 -45.009 -24.264 1.00 18.50 200 VAL R CA 1
ATOM 11951 C C . VAL F 1 225 ? -10.758 -46.017 -23.850 1.00 20.72 200 VAL R C 1
ATOM 11952 O O . VAL F 1 225 ? -10.666 -47.185 -24.214 1.00 18.15 200 VAL R O 1
ATOM 11956 N N . TYR F 1 226 ? -11.721 -45.573 -23.037 1.00 20.28 201 TYR R N 1
ATOM 11957 C CA . TYR F 1 226 ? -12.720 -46.466 -22.435 1.00 18.97 201 TYR R CA 1
ATOM 11958 C C . TYR F 1 226 ? -14.098 -46.118 -22.967 1.00 18.97 201 TYR R C 1
ATOM 11959 O O . TYR F 1 226 ? -14.560 -44.998 -22.777 1.00 20.99 201 TYR R O 1
ATOM 11968 N N . VAL F 1 227 ? -14.678 -47.044 -23.734 1.00 19.63 202 VAL R N 1
ATOM 11969 C CA . VAL F 1 227 ? -15.974 -46.869 -24.423 1.00 19.24 202 VAL R CA 1
ATOM 11970 C C . VAL F 1 227 ? -16.981 -47.826 -23.760 1.00 21.01 202 VAL R C 1
ATOM 11971 O O . VAL F 1 227 ? -16.704 -49.010 -23.613 1.00 19.20 202 VAL R O 1
ATOM 11975 N N . TYR F 1 228 ? -18.162 -47.324 -23.392 1.00 22.05 203 TYR R N 1
ATOM 11976 C CA . TYR F 1 228 ? -19.197 -48.203 -22.857 1.00 20.62 203 TYR R CA 1
ATOM 11977 C C . TYR F 1 228 ? -20.563 -47.886 -23.418 1.00 20.35 203 TYR R C 1
ATOM 11978 O O . TYR F 1 228 ? -20.780 -46.794 -23.957 1.00 22.44 203 TYR R O 1
ATOM 11987 N N . GLY F 1 229 ? -21.391 -48.932 -23.476 1.00 20.28 204 GLY R N 1
ATOM 11988 C CA . GLY F 1 229 ? -22.746 -48.829 -23.958 1.00 21.87 204 GLY R CA 1
ATOM 11989 C C . GLY F 1 229 ? -23.687 -48.413 -22.834 1.00 21.45 204 GLY R C 1
ATOM 11990 O O . GLY F 1 229 ? -23.586 -48.927 -21.708 1.00 21.98 204 GLY R O 1
ATOM 11991 N N . GLU F 1 230 ? -24.546 -47.443 -23.136 1.00 25.23 205 GLU R N 1
ATOM 11992 C CA . GLU F 1 230 ? -25.513 -46.909 -22.174 1.00 24.71 205 GLU R CA 1
ATOM 11993 C C . GLU F 1 230 ? -26.385 -48.013 -21.566 1.00 26.82 205 GLU R C 1
ATOM 11994 O O . GLU F 1 230 ? -26.731 -47.953 -20.389 1.00 23.63 205 GLU R O 1
ATOM 12000 N N . GLU F 1 231 ? -26.663 -49.054 -22.344 1.00 24.52 206 GLU R N 1
ATOM 12001 C CA . GLU F 1 231 ? -27.638 -50.093 -21.949 1.00 25.90 206 GLU R CA 1
ATOM 12002 C C . GLU F 1 231 ? -27.013 -51.480 -21.840 1.00 23.66 206 GLU R C 1
ATOM 12003 O O . GLU F 1 231 ? -27.660 -52.493 -22.079 1.00 23.71 206 GLU R O 1
ATOM 12009 N N . ASP F 1 232 ? -25.763 -51.539 -21.397 1.00 21.84 207 ASP R N 1
ATOM 12010 C CA . ASP F 1 232 ? -25.077 -52.817 -21.264 1.00 23.05 207 ASP R CA 1
ATOM 12011 C C . ASP F 1 232 ? -25.739 -53.617 -20.141 1.00 23.29 207 ASP R C 1
ATOM 12012 O O . ASP F 1 232 ? -25.772 -53.153 -19.002 1.00 24.14 207 ASP R O 1
ATOM 12017 N N . GLN F 1 233 ? -26.210 -54.823 -20.451 1.00 26.74 208 GLN R N 1
ATOM 12018 C CA . GLN F 1 233 ? -26.961 -55.622 -19.479 1.00 29.32 208 GLN R CA 1
ATOM 12019 C C . GLN F 1 233 ? -26.106 -56.735 -18.860 1.00 26.85 208 GLN R C 1
ATOM 12020 O O . GLN F 1 233 ? -26.636 -57.646 -18.217 1.00 26.65 208 GLN R O 1
ATOM 12026 N N . ILE F 1 234 ? -24.780 -56.654 -19.016 1.00 22.80 209 ILE R N 1
ATOM 12027 C CA . ILE F 1 234 ? -23.896 -57.556 -18.304 1.00 22.40 209 ILE R CA 1
ATOM 12028 C C . ILE F 1 234 ? -22.791 -56.840 -17.514 1.00 27.42 209 ILE R C 1
ATOM 12029 O O . ILE F 1 234 ? -22.530 -57.185 -16.357 1.00 26.19 209 ILE R O 1
ATOM 12034 N N . PHE F 1 235 ? -22.128 -55.869 -18.144 1.00 24.49 210 PHE R N 1
ATOM 12035 C CA . PHE F 1 235 ? -21.243 -54.934 -17.441 1.00 25.29 210 PHE R CA 1
ATOM 12036 C C . PHE F 1 235 ? -22.064 -53.711 -17.079 1.00 28.09 210 PHE R C 1
ATOM 12037 O O . PHE F 1 235 ? -22.248 -52.818 -17.922 1.00 25.45 210 PHE R O 1
ATOM 12045 N N . SER F 1 236 ? -22.534 -53.667 -15.828 1.00 26.46 211 SER R N 1
ATOM 12046 C CA . SER F 1 236 ? -23.413 -52.594 -15.351 1.00 27.47 211 SER R CA 1
ATOM 12047 C C . SER F 1 236 ? -22.723 -51.243 -15.436 1.00 23.97 211 SER R C 1
ATOM 12048 O O . SER F 1 236 ? -21.506 -51.161 -15.383 1.00 30.43 211 SER R O 1
ATOM 12051 N N . ARG F 1 237 ? -23.514 -50.184 -15.455 1.00 27.71 212 ARG R N 1
ATOM 12052 C CA . ARG F 1 237 ? -22.978 -48.840 -15.405 1.00 26.12 212 ARG R CA 1
ATOM 12053 C C . ARG F 1 237 ? -22.048 -48.671 -14.208 1.00 27.01 212 ARG R C 1
ATOM 12054 O O . ARG F 1 237 ? -20.966 -48.051 -14.321 1.00 27.37 212 ARG R O 1
ATOM 12062 N N . ASP F 1 238 ? -22.493 -49.125 -13.041 1.00 27.11 213 ASP R N 1
ATOM 12063 C CA . ASP F 1 238 ? -21.681 -48.949 -11.825 1.00 29.60 213 ASP R CA 1
ATOM 12064 C C . ASP F 1 238 ? -20.364 -49.731 -11.904 1.00 30.46 213 ASP R C 1
ATOM 12065 O O . ASP F 1 238 ? -19.309 -49.241 -11.475 1.00 27.35 213 ASP R O 1
ATOM 12070 N N . PHE F 1 239 ? -20.386 -50.927 -12.486 1.00 30.03 214 PHE R N 1
ATOM 12071 C CA . PHE F 1 239 ? -19.125 -51.658 -12.664 1.00 27.70 214 PHE R CA 1
ATOM 12072 C C . PHE F 1 239 ? -18.192 -50.910 -13.638 1.00 27.59 214 PHE R C 1
ATOM 12073 O O . PHE F 1 239 ? -16.990 -50.767 -13.401 1.00 28.99 214 PHE R O 1
ATOM 12081 N N . GLN F 1 240 ? -18.750 -50.350 -14.696 1.00 24.80 215 GLN R N 1
ATOM 12082 C CA . GLN F 1 240 ? -17.894 -49.727 -15.683 1.00 28.09 215 GLN R CA 1
ATOM 12083 C C . GLN F 1 240 ? -17.375 -48.386 -15.192 1.00 28.26 215 GLN R C 1
ATOM 12084 O O . GLN F 1 240 ? -16.174 -48.117 -15.294 1.00 26.08 215 GLN R O 1
ATOM 12090 N N . LEU F 1 241 ? -18.186 -47.678 -14.422 1.00 29.28 216 LEU R N 1
ATOM 12091 C CA . LEU F 1 241 ? -17.698 -46.466 -13.757 1.00 28.69 216 LEU R CA 1
ATOM 12092 C C . LEU F 1 241 ? -16.649 -46.811 -12.692 1.00 30.38 216 LEU R C 1
ATOM 12093 O O . LEU F 1 241 ? -15.659 -46.068 -12.484 1.00 29.48 216 LEU R O 1
ATOM 12098 N N . TRP F 1 242 ? -16.779 -48.006 -12.123 1.00 28.83 217 TRP R N 1
ATOM 12099 C CA . TRP F 1 242 ? -15.812 -48.460 -11.135 1.00 29.66 217 TRP R CA 1
ATOM 12100 C C . TRP F 1 242 ? -14.429 -48.681 -11.772 1.00 32.17 217 TRP R C 1
ATOM 12101 O O . TRP F 1 242 ? -13.390 -48.254 -11.222 1.00 24.97 217 TRP R O 1
ATOM 12112 N N . GLN F 1 243 ? -14.426 -49.354 -12.925 1.00 26.44 218 GLN R N 1
ATOM 12113 C CA . GLN F 1 243 ? -13.216 -49.557 -13.720 1.00 25.90 218 GLN R CA 1
ATOM 12114 C C . GLN F 1 243 ? -12.587 -48.236 -14.142 1.00 24.72 218 GLN R C 1
ATOM 12115 O O . GLN F 1 243 ? -11.363 -48.074 -14.069 1.00 28.19 218 GLN R O 1
ATOM 12121 N N . ILE F 1 244 ? -13.399 -47.326 -14.651 1.00 25.22 219 ILE R N 1
ATOM 12122 C CA . ILE F 1 244 ? -12.891 -46.020 -15.046 1.00 27.16 219 ILE R CA 1
ATOM 12123 C C . ILE F 1 244 ? -12.218 -45.312 -13.855 1.00 32.93 219 ILE R C 1
ATOM 12124 O O . ILE F 1 244 ? -11.088 -44.828 -13.956 1.00 34.79 219 ILE R O 1
ATOM 12129 N N . ASN F 1 245 ? -12.875 -45.356 -12.700 1.00 34.14 220 ASN R N 1
ATOM 12130 C CA . ASN F 1 245 ? -12.378 -44.672 -11.530 1.00 33.05 220 ASN R CA 1
ATOM 12131 C C . ASN F 1 245 ? -11.178 -45.387 -10.960 1.00 30.09 220 ASN R C 1
ATOM 12132 O O . ASN F 1 245 ? -10.230 -44.749 -10.520 1.00 29.24 220 ASN R O 1
ATOM 12137 N N . ASN F 1 246 ? -11.152 -46.704 -11.101 1.00 29.02 221 ASN R N 1
ATOM 12138 C CA . ASN F 1 246 ? -10.015 -47.491 -10.668 1.00 29.99 221 ASN R CA 1
ATOM 12139 C C . ASN F 1 246 ? -8.670 -47.168 -11.333 1.00 34.96 221 ASN R C 1
ATOM 12140 O O . ASN F 1 246 ? -7.620 -47.342 -10.717 1.00 33.23 221 ASN R O 1
ATOM 12145 N N . TYR F 1 247 ? -8.682 -46.879 -12.628 1.00 31.78 222 TYR R N 1
ATOM 12146 C CA . TYR F 1 247 ? -7.439 -46.612 -13.338 1.00 28.71 222 TYR R CA 1
ATOM 12147 C C . TYR F 1 247 ? -7.723 -45.675 -14.493 1.00 31.96 222 TYR R C 1
ATOM 12148 O O . TYR F 1 247 ? -8.139 -46.099 -15.575 1.00 28.39 222 TYR R O 1
ATOM 12157 N N . LYS F 1 248 ? -7.680 -44.383 -14.197 1.00 30.37 223 LYS R N 1
ATOM 12158 C CA . LYS F 1 248 ? -8.358 -43.398 -15.024 1.00 33.20 223 LYS R CA 1
ATOM 12159 C C . LYS F 1 248 ? -7.782 -43.446 -16.439 1.00 27.97 223 LYS R C 1
ATOM 12160 O O . LYS F 1 248 ? -6.570 -43.418 -16.622 1.00 28.32 223 LYS R O 1
ATOM 12166 N N . PRO F 1 249 ? -8.647 -43.509 -17.451 1.00 26.06 224 PRO R N 1
ATOM 12167 C CA . PRO F 1 249 ? -8.118 -43.512 -18.820 1.00 25.58 224 PRO R CA 1
ATOM 12168 C C . PRO F 1 249 ? -7.891 -42.107 -19.330 1.00 25.73 224 PRO R C 1
ATOM 12169 O O . PRO F 1 249 ? -8.341 -41.137 -18.711 1.00 28.74 224 PRO R O 1
ATOM 12173 N N . ASP F 1 250 ? -7.418 -42.019 -20.568 1.00 27.50 225 ASP R N 1
ATOM 12174 C CA . ASP F 1 250 ? -7.201 -40.745 -21.222 1.00 25.63 225 ASP R CA 1
ATOM 12175 C C . ASP F 1 250 ? -8.494 -40.168 -21.787 1.00 23.99 225 ASP R C 1
ATOM 12176 O O . ASP F 1 250 ? -8.656 -38.958 -21.887 1.00 24.49 225 ASP R O 1
ATOM 12181 N N . LYS F 1 251 ? -9.470 -41.015 -22.069 1.00 24.21 226 LYS R N 1
ATOM 12182 C CA . LYS F 1 251 ? -10.733 -40.517 -22.628 1.00 24.66 226 LYS R CA 1
ATOM 12183 C C . LYS F 1 251 ? -11.789 -41.570 -22.392 1.00 24.14 226 LYS R C 1
ATOM 12184 O O . LYS F 1 251 ? -11.476 -42.759 -22.398 1.00 20.61 226 LYS R O 1
ATOM 12190 N N . VAL F 1 252 ? -13.032 -41.113 -22.180 1.00 22.33 227 VAL R N 1
ATOM 12191 C CA . VAL F 1 252 ? -14.191 -41.982 -21.953 1.00 24.60 227 VAL R CA 1
ATOM 12192 C C . VAL F 1 252 ? -15.286 -41.613 -22.954 1.00 21.55 227 VAL R C 1
ATOM 12193 O O . VAL F 1 252 ? -15.503 -40.429 -23.230 1.00 22.73 227 VAL R O 1
ATOM 12197 N N . TYR F 1 253 ? -15.900 -42.626 -23.562 1.00 19.41 228 TYR R N 1
ATOM 12198 C CA . TYR F 1 253 ? -17.095 -42.440 -24.399 1.00 19.70 228 TYR R CA 1
ATOM 12199 C C . TYR F 1 253 ? -18.246 -43.301 -23.883 1.00 20.44 228 TYR R C 1
ATOM 12200 O O . TYR F 1 253 ? -18.062 -44.493 -23.618 1.00 22.11 228 TYR R O 1
ATOM 12209 N N . CYS F 1 254 ? -19.458 -42.772 -24.005 1.00 21.25 229 CYS R N 1
ATOM 12210 C CA . CYS F 1 254 ? -20.678 -43.541 -23.712 1.00 23.05 229 CYS R CA 1
ATOM 12211 C C . CYS F 1 254 ? -21.542 -43.489 -24.950 1.00 19.94 229 CYS R C 1
ATOM 12212 O O . CYS F 1 254 ? -21.682 -42.430 -25.564 1.00 20.19 229 CYS R O 1
ATOM 12215 N N . VAL F 1 255 ? -21.961 -44.657 -25.417 1.00 21.19 230 VAL R N 1
ATOM 12216 C CA . VAL F 1 255 ? -22.770 -44.740 -26.627 1.00 18.87 230 VAL R CA 1
ATOM 12217 C C . VAL F 1 255 ? -24.245 -44.918 -26.283 1.00 23.16 230 VAL R C 1
ATOM 12218 O O . VAL F 1 255 ? -24.628 -45.941 -25.714 1.00 20.19 230 VAL R O 1
ATOM 12222 N N . PRO F 1 256 ? -25.078 -43.952 -26.697 1.00 22.68 231 PRO R N 1
ATOM 12223 C CA . PRO F 1 256 ? -26.490 -44.028 -26.346 1.00 26.64 231 PRO R CA 1
ATOM 12224 C C . PRO F 1 256 ? -27.140 -45.292 -26.888 1.00 21.54 231 PRO R C 1
ATOM 12225 O O . PRO F 1 256 ? -26.945 -45.655 -28.050 1.00 20.49 231 PRO R O 1
ATOM 12229 N N . SER F 1 257 ? -27.879 -45.973 -26.024 1.00 21.89 232 SER R N 1
ATOM 12230 C CA . SER F 1 257 ? -28.768 -47.079 -26.413 1.00 20.30 232 SER R CA 1
ATOM 12231 C C . SER F 1 257 ? -27.991 -48.338 -26.806 1.00 22.18 232 SER R C 1
ATOM 12232 O O . SER F 1 257 ? -28.575 -49.278 -27.298 1.00 21.27 232 SER R O 1
ATOM 12235 N N . ALA F 1 258 ? -26.667 -48.359 -26.619 1.00 20.03 233 ALA R N 1
ATOM 12236 C CA . ALA F 1 258 ? -25.909 -49.540 -27.034 1.00 18.56 233 ALA R CA 1
ATOM 12237 C C . ALA F 1 258 ? -25.947 -50.583 -25.945 1.00 18.84 233 ALA R C 1
ATOM 12238 O O . ALA F 1 258 ? -25.904 -50.259 -24.745 1.00 19.40 233 ALA R O 1
ATOM 12240 N N . ASP F 1 259 ? -25.978 -51.845 -26.368 1.00 17.81 234 ASP R N 1
ATOM 12241 C CA . ASP F 1 259 ? -25.814 -52.949 -25.449 1.00 19.95 234 ASP R CA 1
ATOM 12242 C C . ASP F 1 259 ? -24.337 -53.331 -25.284 1.00 21.04 234 ASP R C 1
ATOM 12243 O O . ASP F 1 259 ? -23.440 -52.520 -25.523 1.00 21.44 234 ASP R O 1
ATOM 12248 N N . HIS F 1 260 ? -24.084 -54.513 -24.753 1.00 17.11 235 HIS R N 1
ATOM 12249 C CA . HIS F 1 260 ? -22.709 -54.946 -24.496 1.00 19.57 235 HIS R CA 1
ATOM 12250 C C . HIS F 1 260 ? -21.889 -55.124 -25.785 1.00 17.84 235 HIS R C 1
ATOM 12251 O O . HIS F 1 260 ? -20.659 -54.989 -25.774 1.00 20.98 235 HIS R O 1
ATOM 12258 N N . LYS F 1 261 ? -22.592 -55.421 -26.881 1.00 18.62 236 LYS R N 1
ATOM 12259 C CA . LYS F 1 261 ? -21.998 -55.585 -28.211 1.00 17.94 236 LYS R CA 1
ATOM 12260 C C . LYS F 1 261 ? -22.233 -54.325 -29.067 1.00 18.00 236 LYS R C 1
ATOM 12261 O O . LYS F 1 261 ? -22.952 -54.344 -30.071 1.00 18.59 236 LYS R O 1
ATOM 12267 N N . ILE F 1 262 ? -21.496 -53.266 -28.743 1.00 18.20 237 ILE R N 1
ATOM 12268 C CA . ILE F 1 262 ? -21.654 -52.016 -29.473 1.00 18.50 237 ILE R CA 1
ATOM 12269 C C . ILE F 1 262 ? -21.419 -52.201 -30.967 1.00 16.86 237 ILE R C 1
ATOM 12270 O O . ILE F 1 262 ? -22.096 -51.582 -31.772 1.00 14.46 237 ILE R O 1
ATOM 12275 N N . GLN F 1 263 ? -20.446 -53.048 -31.330 1.00 16.77 238 GLN R N 1
ATOM 12276 C CA . GLN F 1 263 ? -20.090 -53.299 -32.732 1.00 16.22 238 GLN R CA 1
ATOM 12277 C C . GLN F 1 263 ? -21.206 -53.987 -33.478 1.00 15.33 238 GLN R C 1
ATOM 12278 O O . GLN F 1 263 ? -21.176 -54.096 -34.702 1.00 15.56 238 GLN R O 1
ATOM 12284 N N . ILE F 1 264 ? -22.163 -54.526 -32.723 1.00 15.02 239 ILE R N 1
ATOM 12285 C CA . ILE F 1 264 ? -23.386 -55.095 -33.316 1.00 15.19 239 ILE R CA 1
ATOM 12286 C C . ILE F 1 264 ? -24.594 -54.161 -33.247 1.00 14.36 239 ILE R C 1
ATOM 12287 O O . ILE F 1 264 ? -25.359 -54.065 -34.222 1.00 16.86 239 ILE R O 1
ATOM 12292 N N . SER F 1 265 ? -24.779 -53.491 -32.112 1.00 15.53 240 SER R N 1
ATOM 12293 C CA . SER F 1 265 ? -26.055 -52.761 -31.875 1.00 19.36 240 SER R CA 1
ATOM 12294 C C . SER F 1 265 ? -26.017 -51.308 -32.332 1.00 18.31 240 SER R C 1
ATOM 12295 O O . SER F 1 265 ? -27.065 -50.723 -32.653 1.00 17.64 240 SER R O 1
ATOM 12298 N N . LYS F 1 266 ? -24.822 -50.703 -32.257 1.00 17.06 241 LYS R N 1
ATOM 12299 C CA . LYS F 1 266 ? -24.599 -49.285 -32.604 1.00 16.26 241 LYS R CA 1
ATOM 12300 C C . LYS F 1 266 ? -23.249 -49.126 -33.339 1.00 14.75 241 LYS R C 1
ATOM 12301 O O . LYS F 1 266 ? -22.346 -48.429 -32.866 1.00 16.09 241 LYS R O 1
ATOM 12307 N N . VAL F 1 267 ? -23.104 -49.842 -34.440 1.00 16.22 242 VAL R N 1
ATOM 12308 C CA . VAL F 1 267 ? -21.803 -49.933 -35.130 1.00 17.40 242 VAL R CA 1
ATOM 12309 C C . VAL F 1 267 ? -21.421 -48.593 -35.741 1.00 16.21 242 VAL R C 1
ATOM 12310 O O . VAL F 1 267 ? -20.236 -48.257 -35.787 1.00 18.01 242 VAL R O 1
ATOM 12314 N N . ASN F 1 268 ? -22.411 -47.819 -36.196 1.00 17.15 243 ASN R N 1
ATOM 12315 C CA . ASN F 1 268 ? -22.134 -46.506 -36.831 1.00 15.69 243 ASN R CA 1
ATOM 12316 C C . ASN F 1 268 ? -21.499 -45.553 -35.835 1.00 17.31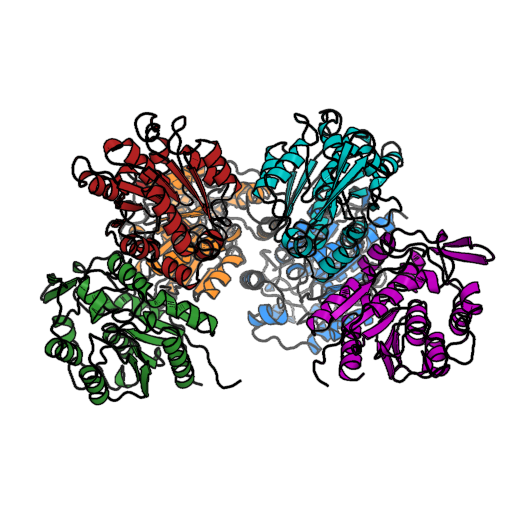 243 ASN R C 1
ATOM 12317 O O . ASN F 1 268 ? -20.463 -44.886 -36.130 1.00 17.27 243 ASN R O 1
ATOM 12322 N N . GLU F 1 269 ? -22.022 -45.584 -34.615 1.00 15.50 244 GLU R N 1
ATOM 12323 C CA . GLU F 1 269 ? -21.490 -44.764 -33.554 1.00 16.05 244 GLU R CA 1
ATOM 12324 C C . GLU F 1 269 ? -20.109 -45.247 -33.108 1.00 16.47 244 GLU R C 1
ATOM 12325 O O . GLU F 1 269 ? -19.221 -44.439 -32.769 1.00 16.73 244 GLU R O 1
ATOM 12331 N N . LEU F 1 270 ? -19.949 -46.562 -32.998 1.00 14.65 245 LEU R N 1
ATOM 12332 C CA . LEU F 1 270 ? -18.623 -47.128 -32.684 1.00 15.47 245 LEU R CA 1
ATOM 12333 C C . LEU F 1 270 ? -17.544 -46.727 -33.691 1.00 16.38 245 LEU R C 1
ATOM 12334 O O . LEU F 1 270 ? -16.451 -46.291 -33.296 1.00 15.70 245 LEU R O 1
ATOM 12339 N N . ALA F 1 271 ? -17.872 -46.813 -34.979 1.00 14.51 246 ALA R N 1
ATOM 12340 C CA . ALA F 1 271 ? -16.943 -46.433 -36.033 1.00 16.77 246 ALA R CA 1
ATOM 12341 C C . ALA F 1 271 ? -16.547 -44.967 -35.921 1.00 16.30 246 ALA R C 1
ATOM 12342 O O . ALA F 1 271 ? -15.387 -44.625 -36.040 1.00 14.88 246 ALA R O 1
ATOM 12344 N N . GLN F 1 272 ? -17.504 -44.096 -35.597 1.00 15.42 247 GLN R N 1
ATOM 12345 C CA . GLN F 1 272 ? -17.204 -42.686 -35.315 1.00 14.31 247 GLN R CA 1
ATOM 12346 C C . GLN F 1 272 ? -16.197 -42.499 -34.185 1.00 15.65 247 GLN R C 1
ATOM 12347 O O . GLN F 1 272 ? -15.206 -41.756 -34.312 1.00 18.80 247 GLN R O 1
ATOM 12353 N N . ILE F 1 273 ? -16.416 -43.192 -33.081 1.00 15.56 248 ILE R N 1
ATOM 12354 C CA . ILE F 1 273 ? -15.523 -43.075 -31.967 1.00 17.20 248 ILE R CA 1
ATOM 12355 C C . ILE F 1 273 ? -14.094 -43.531 -32.346 1.00 18.74 248 ILE R C 1
ATOM 12356 O O . ILE F 1 273 ? -13.106 -42.841 -32.014 1.00 16.61 248 ILE R O 1
ATOM 12361 N N . LEU F 1 274 ? -13.988 -44.679 -33.007 1.00 18.94 249 LEU R N 1
ATOM 12362 C CA . LEU F 1 274 ? -12.693 -45.212 -33.390 1.00 18.56 249 LEU R CA 1
ATOM 12363 C C . LEU F 1 274 ? -11.947 -44.255 -34.329 1.00 18.36 249 LEU R C 1
ATOM 12364 O O . LEU F 1 274 ? -10.757 -44.004 -34.147 1.00 18.63 249 LEU R O 1
ATOM 12369 N N . GLN F 1 275 ? -12.665 -43.624 -35.238 1.00 16.57 250 GLN R N 1
ATOM 12370 C CA . GLN F 1 275 ? -12.068 -42.640 -36.119 1.00 17.90 250 GLN R CA 1
ATOM 12371 C C . GLN F 1 275 ? -11.623 -41.395 -35.371 1.00 19.40 250 GLN R C 1
ATOM 12372 O O . GLN F 1 275 ? -10.550 -40.818 -35.667 1.00 18.69 250 GLN R O 1
ATOM 12378 N N . GLU F 1 276 ? -12.394 -41.002 -34.361 1.00 18.78 251 GLU R N 1
ATOM 12379 C CA . GLU F 1 276 ? -11.968 -39.896 -33.507 1.00 19.37 251 GLU R CA 1
ATOM 12380 C C . GLU F 1 276 ? -10.700 -40.230 -32.694 1.00 19.82 251 GLU R C 1
ATOM 12381 O O . GLU F 1 276 ? -9.796 -39.376 -32.540 1.00 19.59 251 GLU R O 1
ATOM 12387 N N . VAL F 1 277 ? -10.578 -41.482 -32.268 1.00 18.03 252 VAL R N 1
ATOM 12388 C CA . VAL F 1 277 ? -9.377 -41.926 -31.568 1.00 18.54 252 VAL R CA 1
ATOM 12389 C C . VAL F 1 277 ? -8.168 -41.863 -32.490 1.00 20.37 252 VAL R C 1
ATOM 12390 O O . VAL F 1 277 ? -7.107 -41.400 -32.083 1.00 20.47 252 VAL R O 1
ATOM 12394 N N . ALA F 1 278 ? -8.334 -42.272 -33.736 1.00 18.27 253 ALA R N 1
ATOM 12395 C CA . ALA F 1 278 ? -7.223 -42.228 -34.696 1.00 20.63 253 ALA R CA 1
ATOM 12396 C C . ALA F 1 278 ? -6.762 -40.780 -34.947 1.00 24.79 253 ALA R C 1
ATOM 12397 O O . ALA F 1 278 ? -5.576 -40.528 -35.185 1.00 21.59 253 ALA R O 1
ATOM 12399 N N . ASN F 1 279 ? -7.698 -39.844 -34.879 1.00 20.61 254 ASN R N 1
ATOM 12400 C CA . ASN F 1 279 ? -7.430 -38.417 -35.117 1.00 27.11 254 ASN R CA 1
ATOM 12401 C C . ASN F 1 279 ? -7.081 -37.693 -33.795 1.00 30.93 254 ASN R C 1
ATOM 12402 O O . ASN F 1 279 ? -7.970 -37.287 -33.051 1.00 35.30 254 ASN R O 1
ATOM 12407 N N . SER F 1 280 ? -5.795 -37.491 -33.521 1.00 36.44 255 SER R N 1
ATOM 12408 C CA . SER F 1 280 ? -5.354 -36.798 -32.290 1.00 46.86 255 SER R CA 1
ATOM 12409 C C . SER F 1 280 ? -5.901 -35.369 -32.092 1.00 43.12 255 SER R C 1
ATOM 12410 O O . SER F 1 280 ? -5.888 -34.849 -30.974 1.00 52.34 255 SER R O 1
ATOM 12413 N N . ALA F 1 281 ? -6.295 -34.718 -33.189 1.00 44.86 256 ALA R N 1
ATOM 12414 C CA . ALA F 1 281 ? -6.742 -33.313 -33.187 1.00 48.93 256 ALA R CA 1
ATOM 12415 C C . ALA F 1 281 ? -8.211 -33.132 -32.764 1.00 54.44 256 ALA R C 1
ATOM 12416 O O . ALA F 1 281 ? -8.742 -32.014 -32.839 1.00 51.60 256 ALA R O 1
ATOM 12418 N N . SER F 1 282 ? -8.877 -34.225 -32.369 1.00 47.58 257 SER R N 1
ATOM 12419 C CA . SER F 1 282 ? -10.297 -34.167 -31.971 1.00 44.22 257 SER R CA 1
ATOM 12420 C C . SER F 1 282 ? -10.674 -35.148 -30.846 1.00 41.77 257 SER R C 1
ATOM 12421 O O . SER F 1 282 ? -10.264 -36.315 -30.829 1.00 38.52 257 SER R O 1
ATOM 12424 N N . ASP F 1 283 ? -11.490 -34.659 -29.920 1.00 37.14 258 ASP R N 1
ATOM 12425 C CA . ASP F 1 283 ? -12.188 -35.519 -28.963 1.00 38.39 258 ASP R CA 1
ATOM 12426 C C . ASP F 1 283 ? -13.631 -35.006 -28.809 1.00 39.70 258 ASP R C 1
ATOM 12427 O O . ASP F 1 283 ? -14.199 -35.054 -27.720 1.00 31.28 258 ASP R O 1
ATOM 12432 N N . LEU F 1 284 ? -14.202 -34.549 -29.926 1.00 39.86 259 LEU R N 1
ATOM 12433 C CA . LEU F 1 284 ? -15.587 -34.043 -30.012 1.00 48.27 259 LEU R CA 1
ATOM 12434 C C . LEU F 1 284 ? -16.680 -34.900 -29.330 1.00 51.79 259 LEU R C 1
ATOM 12435 O O . LEU F 1 284 ? -17.565 -34.352 -28.667 1.00 49.39 259 LEU R O 1
ATOM 12440 N N . LEU F 1 285 ? -16.664 -36.218 -29.538 1.00 47.69 260 LEU R N 1
ATOM 12441 C CA . LEU F 1 285 ? -17.772 -37.081 -29.073 1.00 46.47 260 LEU R CA 1
ATOM 12442 C C . LEU F 1 285 ? -17.548 -37.591 -27.656 1.00 44.92 260 LEU R C 1
ATOM 12443 O O . LEU F 1 285 ? -18.357 -38.355 -27.129 1.00 47.44 260 LEU R O 1
ATOM 12448 N N . ALA F 1 286 ? -16.380 -37.292 -27.105 1.00 47.86 261 ALA R N 1
ATOM 12449 C CA . ALA F 1 286 ? -15.985 -37.855 -25.817 1.00 49.53 261 ALA R CA 1
ATOM 12450 C C . ALA F 1 286 ? -16.830 -37.224 -24.699 1.00 49.95 261 ALA R C 1
ATOM 12451 O O . ALA F 1 286 ? -17.217 -36.051 -24.799 1.00 53.74 261 ALA R O 1
ATOM 12453 N N . VAL F 1 287 ? -17.147 -37.990 -23.655 1.00 50.68 262 VAL R N 1
ATOM 12454 C CA . VAL F 1 287 ? -17.618 -37.368 -22.401 1.00 63.54 262 VAL R CA 1
ATOM 12455 C C . VAL F 1 287 ? -16.448 -36.550 -21.839 1.00 62.03 262 VAL R C 1
ATOM 12456 O O . VAL F 1 287 ? -16.643 -35.501 -21.232 1.00 60.37 262 VAL R O 1
ATOM 12460 N N . ALA F 1 288 ? -15.252 -37.128 -21.965 1.00 68.08 263 ALA R N 1
ATOM 12461 C CA . ALA F 1 288 ? -13.995 -36.439 -22.284 1.00 70.88 263 ALA R CA 1
ATOM 12462 C C . ALA F 1 288 ? -12.946 -37.056 -21.375 1.00 72.61 263 ALA R C 1
ATOM 12463 O O . ALA F 1 288 ? -13.053 -38.241 -21.058 1.00 45.01 263 ALA R O 1
#

Secondary structure (DSSP, 8-state):
-EEEE--EEEEE--TT--GGGGTTHHHHHHHTT-EEEE---TTSTT-S--GGG--SHHHHTHHHHHHHHTSPTT--EEEEEETTHHHHHHHHHHH-GGGEEEEEEES-----SSS-TTHHHHHHHHH----TT-EEEEEEETTEEEEEEE--HHIIIIIISTTS-HHHHHHHHTT---B---HHHHHHSPPP-TTTGGGSEEEEEEETT-SSS-HHHHHHHHHHS--SEEEEETT--S-HHHHSHHHHHHHHHHHHHHHHHHHT-/------EEEEE--TT--GGGGTTHHHHHHHTT-EEEE-PPTTSTT-S--GGG--SHHHHTHHHHHHHHTS-TT--EEEEEETTHHHHHHHHHHH-GGGEEEEEEES-----SSS-TTHHHHHHHHH----TT-EEEEEEETTEEEEEEE--HHIIIIIISTTS-HHHHHHHHTT---B---HHHHHHSPPP-TTTGGGSEEEEEEETT-SSS-HHHHHHHHHHS--SEEEEETT--S-HHHHSHHHHHHHHHHHHHHH---/-------EEEEE--TT--GGGGTTHHHHHHHTT-EEEE-PPTTSTT-S--GGG--SHHHHTHHHHHHHHTSPTT--EEEEEETTHHHHHHHHHHH-GGGEEEEEEES-----SSS-TTHHHHHHHHH----TT-EEEEEEETTEEEEEEE--HHHIIIIISTTS-HHHHHHHHTT---EE--HHHHTTSPPP-TTTGGGS-EEEEEETT-SSS-HHHHHHHHHHS--SEEEEETT--S-HHHHSHHHHHHHHHHHHHHH---/------EEEEE--TT--GGGGTTTHHHHHHTT-EEEE-PPTTSTT-S--GGG--SHHHHTHHHHHHHHTSPTT--EEEEEETTHHHHHHHHHHH-GGGEEEEEEES-----SSS-TTHHHHHHHHH----TT-EEEEEEETTEEEEEEE--HHIIIIIISTTS-HHHHHHHHTT---B---HHHHHHSPPP-TTTGGGSEEEEEEETT-SSS-HHHHHHHHHHS--SEEEEETT--S-HHHHSHHHHHHHHHHHHH-/--S---EEEEE--TT--GGGGTTHHHHHHHTT-EEEE---TTSTT-S--GGG--SHHHHTHHHHHHHHTSPTT--EEEEEETTHHHHHHHHHHH-GGGEEEEEEES-----SSS-TTHHHHHHHHH----TT-EEEEEEETTEEEEEEE--HHIIIIIISTTS-HHHHHHHHTT---B---HHHHTTS----TTTGGGSEEEEEEETT-SSS-HHHHHHHHHHT--SEEEEETT--S-HHHHSHHHHHHHHHHHHHH-/-EEEE-EEEEE--TT--GGGGTTTHHHHHHTT-EEEE-PPTTSTT-S--GGG--SHHHHTHHHHHHHHTSPTT--EEEEEETTHHHHHHHHHHH-GGGEEEEEEES-----SSS-TTHHHHHHHHH----TT-EEEEEEETTEEEEEEE--HHIIIIIISTTS-HHHHHHHHTT---B---HHHHTTSPPP-TTTGGGSEEEEEEETT-SSS-HHHHHHHHHHS--SEEEEETT--S-HHHHSHHHHHHHHHHHH-TT--TT---

Radius of gyration: 37.87 Å; Cα contacts (8 Å, |Δi|>4): 3603; chains: 6; bounding box: 97×106×104 Å

Organism: NCBI:txid316758

Solvent-accessible surface area: 57607 Å² total; per-residue (Å²): 57,34,157,12,26,20,11,44,0,0,0,0,0,8,12,3,2,0,2,2,0,0,4,35,0,1,4,22,0,60,3,6,15,9,82,9,40,8,32,28,0,4,3,4,1,43,19,76,81,65,9,79,106,10,8,37,0,87,62,5,0,69,22,0,14,76,32,0,122,78,16,78,176,74,107,113,1,2,0,0,0,0,10,0,0,0,0,0,0,0,21,0,0,47,90,24,34,106,23,3,36,1,0,0,0,0,0,0,0,0,2,2,53,96,64,28,1,0,55,0,30,70,63,8,43,126,78,23,102,79,56,71,50,12,106,102,40,104,22,101,71,67,159,60,84,9,82,0,12,72,24,9,76,119,0,1,45,77,10,8,3,40,76,19,61,100,41,5,13,12,0,0,75,33,1,22,26,62,4,3,29,6,77,92,26,0,54,113,47,114,67,6,49,62,128,4,0,26,66,17,59,14,0,0,0,19,2,67,83,14,105,12,6,52,106,112,5,1,76,68,0,16,84,44,37,134,21,91,88,63,32,57,1,91,44,0,0,6,0,0,0,5,20,59,22,34,49,0,3,48,19,0,12,55,1,2,23,38,15,9,83,114,127,87,149,52,62,99,9,44,25,47,0,0,0,0,0,8,12,4,2,0,2,1,0,0,8,31,0,1,10,46,3,83,103,54,49,8,80,8,35,9,32,26,0,5,4,4,1,44,19,79,84,63,10,78,104,9,8,38,0,93,59,6,0,74,22,0,12,77,37,0,118,79,17,88,170,72,129,110,0,2,0,0,0,0,10,0,0,0,0,0,0,0,27,0,0,53,95,21,35,107,23,2,30,0,0,0,0,0,0,0,0,0,2,7,43,116,71,30,2,0,58,1,33,87,56,7,44,126,80,24,104,78,56,69,51,12,106,101,39,104,21,102,70,65,156,56,101,13,81,1,12,69,25,8,77,118,0,1,44,80,10,10,3,39,76,15,51,44,56,2,20,12,1,0,75,35,1,22,28,62,4,4,30,4,75,103,27,0,50,91,51,113,63,6,52,61,135,5,0,27,67,16,68,16,0,0,0,14,0,70,79,9,91,13,5,50,73,115,5,1,62,64,0,21,129,44,38,150,10,88,34,10,3,19,2,54,44,0,0,6,1,0,0,5,19,58,18,92,52,0,15,74,3,0,19,47,0,2,29,65,24,28,124,99,220,53,143,109,47,71,22,46,0,0,0,0,0,8,15,4,2,0,2,2,0,0,6,34,0,1,6,58,2,92,102,61,49,10,84,9,11,0,4,27,0,5,3,4,1,43,19,75,84,67,9,80,106,10,2,33,0,117,55,5,0,50,10,0,10,3,12,0,82,26,18,81,175,76,131,110,1,2,0,0,0,0,12,0,0,0,0,1,0,0,26,0,0,52,96,20,35,107,24,2,29,0,0,0,0,0,0,0,0,0,2,6,43,115,71,32,1,0,56,0,35,81,57,8,44,125,79,25,103,78,59,71,47,12,108,101,40,99,31,101,72,67,159,39,79,5,76,1,12,70,24,10,80,118,0,1,46,76,11,8,3,39,75,18,54,108,48,2,14,13,0,0,78,34,1,23,29,61,4,3,28,6,71,93,15,0,58,105,46,114,66,7,49,63,131,5,0,26,67,17,66,14,0,0,0,23,3,93,88,14,105,12,4,48,146,111,5,2,56,63,0,13,99,43,40,145,15,89,96,60,34,57,0,84,45,0,0,5,1,0,0,5,18,59,19,88,74,0,15,125,17,0,23,80,0,2,26,61,15,42,125,222,121,206,148,96,70,7,56,0,0,0,0,0,8,13,3,2,0,3,2,0,0,5,30,0,2,13,54,0,85,100,44,46,18,83,10,44,8,31,29,0,4,3,5,1,44,20,77,84,65,8,80,103,11,1,31,0,75,61,6,0,74,24,0,21,71,36,0,118,78,18,79,171,74,128,112,1,8,0,0,0,0,10,0,0,0,0,1,0,0,9,0,0,47,85,42,27,131,29,2,53,5,0,0,0,0,0,0,0,0,2,6,42,116,72,31,0,0,59,0,32,83,60,6,46,124,42,22,102,79,53,50,21,9,17,31,2,19,25,72,69,66,154,38,56,6,82,1,11,42,24,8,75,118,0,0,40,75,10,8,2,39,63,18,52,106,55,2,7,15,0,0,76,20,2,22,28,41,4,4,27,6,77,95,20,0,51,111,24,111,64,5,50,66,136,4,0,26,65,18,74,15,0,0,0,18,2,78,66,12,92,12,4,37,104,66,4,1,84,59,0,24,126,43,39,170,6,90,84,59,29,55,2,90,39,0,0,5,1,0,0,6,20,59,23,88,65,0,4,117,19,0,56,91,7,10,102,102,87,181,114,60,77,21,47,0,0,0,0,0,7,15,5,2,0,3,2,0,0,6,30,0,1,11,46,2,82,98,23,48,10,81,10,34,8,32,29,0,2,4,5,2,42,18,75,80,63,8,77,104,14,1,34,0,126,52,5,0,75,25,0,17,72,43,0,113,78,17,80,172,72,126,112,1,3,0,0,0,0,10,0,0,0,0,1,0,0,22,0,0,52,108,27,33,110,21,3,36,0,0,0,0,0,0,0,0,0,1,5,43,117,77,28,1,0,57,0,36,84,57,7,48,130,76,22,103,80,56,89,59,12,109,103,38,101,28,101,73,68,157,37,75,6,77,1,12,71,24,10,82,145,0,1,44,69,10,8,3,38,68,19,51,109,52,2,11,19,1,0,81,32,1,22,27,62,4,3,26,6,72,96,18,0,58,102,45,113,60,6,49,65,135,4,0,28,62,17,60,14,0,0,0,19,3,74,70,12,95,12,4,48,110,116,4,1,71,61,0,13,102,43,40,145,15,89,90,64,32,54,2,90,41,0,0,4,1,0,0,5,19,59,25,85,65,0,15,112,15,0,34,90,1,8,35,73,61,61,136,19,50,12,0,47,0,0,0,0,0,8,14,3,2,0,2,2,0,0,5,36,0,1,14,34,0,80,32,6,14,6,78,10,42,7,34,27,0,4,3,4,1,41,19,77,82,64,9,77,105,9,2,36,0,106,59,6,0,72,23,0,17,78,35,0,99,81,17,89,169,73,102,88,1,3,0,0,0,0,10,0,0,0,0,0,0,0,24,0,0,50,105,23,33,105,21,2,43,5,0,0,0,0,0,0,0,0,1,5,40,117,70,31,2,0,59,0,34,86,52,10,44,117,51,23,104,77,56,73,55,13,106,104,38,106,24,94,72,69,157,42,71,7,81,0,12,77,26,9,77,118,0,1,43,71,8,8,3,40,66,19,57,106,42,3,13,12,0,0,75,33,1,23,28,62,4,3,28,5,74,97,15,0,56,105,47,116,64,7,52,63,131,4,0,26,66,17,88,13,0,0,0,18,2,76,72,12,94,13,4,50,102,54,5,1,82,66,0,25,131,42,38,172,9,78,30,17,3,38,2,90,40,0,0,5,1,0,0,4,19,58,22,35,50,0,3,34,7,0,12,2,10,10,24,120,99,23,62,62,44,18,98,69

InterPro domains:
  IPR000073 Alpha/beta hydrolase fold-1 [PF00561] (5-241)
  IPR029058 Alpha/Beta hydrolase fold [G3DSA:3.40.50.1820] (1-263)
  IPR029058 Alpha/Beta hydrolase fold [SSF53474] (6-251)
  IPR045889 Methylesterase/Alpha-hydroxynitrile lyase [PTHR10992] (4-253)

Nearest PDB structures (foldseek):
  3wwp-assembly2_L  TM=9.961E-01  e=2.072E-54  Baliospermum montanum
  5tdx-assembly1_B  TM=9.964E-01  e=1.655E-42  synthetic construct
  3c6x-assembly1_A  TM=9.911E-01  e=4.164E-39  Hevea brasiliensis
  3dqz-assembly2_D  TM=9.889E-01  e=1.262E-35  Arabidopsis thaliana
  6cob-assembly1_A  TM=9.911E-01  e=1.619E-35  Arabidopsis thaliana

CATH classification: 3.40.50.1820

Foldseek 3Di:
DDDWDAAEEEEEEAWQAFQVLLVLQQCLSVVVPHHYHYGGFDCAFVHPHHPQVDQALVNRLVVVLVVLVPPDPPEAHEYEAAAARLLSVLVSQLVCVVRYAEYEYQLYQHADQPAFQCVLVVVLCVVFDPQDPKDWDWDDDPPDIFIKIFRDLCCLPVAACPQFDVVVSVVSVVGGDIGGPSNVRRRPDHGRDCVGSVVHAYEYEYEPAERRCDPVSSVVNCVVHPGPYYYYHYPDYSSCSGRPSVVVSVVVVVVSRVSRVVVVD/DDFDEFEEEEEEAWQAFQVLLVQQQVVNVVSVYHYHTGGFDCAFVHPHHPLVDQALCNRLVVVLVVLVPDDPPEAYEYEAAAARLLSVLVNQLVCVVRYLEYEYQLYQHADFPAFQCVLVVVLVVVFDPQDPKDWDWDDDPNDIFIKIDHDLCCLCPAACVQFPPVVSVVSVVGGDIGGPSNVNRRPDHGRDCVGSVVHQYEYEYEPAARRCDPVSSVVSCVVHPGPYYHYHYPAYSSCCGRPVVVVNVVVRVVCSVSDDD/DDQFDAFEEEEEEAWQAFQVLLVLQQVVSVVSPYHYHYGGFDCAFPHPHHALVDQAPCRRLVVVLVVLVPDDPPEAYEYEAAAARLLSVLVNQQVCVSRYLAYEYQLYDHADFPAFQCVLVVVLVVPFDPQDPKDWDWDDDVPDIFIKIHHDLCCLCPQACVQFDVVVSVVSVVGGDITGPSSVNRRPDHGRDCVGSVVHQYEYEYEPAARRCDPVSSVVSCVVHPGPYYHYDYPAYSSCSGRPVVVVNVVVRVVSSVSDDD/DDFDQAEEEEEEAWQAFQVLLVLQQVLSVVVRHHYHTGGFDCAFVHPHNPLVDQALCNRLVVVLVVLVPDDPPEAHEYEAAAARLLSVLVSQLVCVSRYAEYEYQLYDHADQPAQQCVLVVVLVVVFDPQDPKDWDWDDDVPDIFIKIDRDLCCLCVAACVQFDVVVSVVSVVGGDIGGPSNVNRRPDHGRDCVGSVVHQYEYEYEPAHRRCDPVSSVVSCVVHPGPYYYYDYPAYSSCSGRVSVVVSVVVVVVSGD/DPLFEAEEEEEEAWQEFQVLLVLQQVLSVVSVYHYHTGGFDCHFVHPDHPLVDQALCNRLVVVLVVLVPDDPPEAHEYEAAAARLLSVLVSQLVCVSRYQAYEYQVYQHADQPAFQCPLVVVLVVVFDPQDPKDWDWDDDVPDIFIKIGHDLCCLCVAACVQFDVVVSVVSVVGGDITGPSSVNRRVDRGRDCVGSVVHAYEYEYEPARRRCDPVSSVVSCVVHPGPYYYYDYPAYSSCCGRPVVVVSVVVSVVSVPD/DDADQAEEEEEEAWQAFQVLLVLQQVLSVVVPHHYHYGGFDCAFPHPHNPLPDQALCNRLVVVLVVLVPPDPPEAHEYEAAAARLLSVLVSQLVCVVHYQEYEYQLYQHADQPAQQCVLVVVLVVVFDPQDPKDWDWDDDVPDIFIKIDHDLCCLCVAACVQFPVVVSVVSVVGGDIGGPSNVNRRPDHGRDCVGSVVHQYEYEYEPAARRCDPVSSVVSCVVHPGPFYAYHYPAYSSCSGRPSVVVSVCVVQVSGPVDDPRTVD